Protein 2MPS (pdb70)

CATH classification: 1.10.245.10

Radius of gyration: 17.61 Å; Cα contacts (8 Å, |Δi|>4): 133; chains: 2; bounding box: 49×35×43 Å

Nearest PDB structures (foldseek):
  2mps-assembly1_A  TM=8.295E-01  e=7.337E-17  Homo sapiens
  5hmi-assembly3_A  TM=8.836E-01  e=3.781E-14  Homo sapiens
  6h22-assembly2_B  TM=8.737E-01  e=1.219E-13  Homo sapiens
  4ue1-assembly4_B  TM=8.241E-01  e=3.110E-14  Homo sapiens
  1ttv-assembly1_A  TM=8.344E-01  e=3.590E-12  Xenopus laevis

Secondary structure (DSSP, 8-state):
---S-----S---SS--------PPBP--HHHHHHHHTTT---SSB-HHHHHHHHHHHHHHHT-B-SS-TTEE--TTSHHHHHHTSSSEETT-HHHHHHHHHTTS--/-----HHHHHHT-S--

Solvent-accessible surface area: 8706 Å² total; per-residue (Å²): 206,111,147,136,111,96,120,125,146,48,108,117,79,138,112,148,151,89,112,86,163,178,92,86,86,6,126,28,76,103,62,9,44,98,6,3,90,94,32,45,7,160,95,78,43,4,14,49,64,36,0,1,108,33,2,6,64,20,0,54,63,116,181,36,41,6,163,136,80,50,41,52,0,95,3,64,166,40,54,3,0,91,22,12,46,34,107,39,11,32,1,74,83,80,185,109,0,58,68,6,2,121,144,6,23,111,154,126,77,65,53,59,1,120,120,24,1,43,55,2,41,115,141

Structure (mmCIF, N/CA/C/O backbone):
data_2MPS
#
_entry.id   2MPS
#
loop_
_entity.id
_entity.type
_entity.pdbx_description
1 polymer 'E3 ubiquitin-protein ligase Mdm2'
2 polymer 'Tumor protein p73'
#
loop_
_atom_site.group_PDB
_atom_site.id
_atom_site.type_symbol
_atom_site.label_atom_id
_atom_site.label_alt_id
_atom_site.label_comp_id
_atom_site.label_asym_id
_atom_site.label_entity_id
_atom_site.label_seq_id
_atom_site.pdbx_PDB_ins_code
_atom_site.Cartn_x
_atom_site.Cartn_y
_atom_site.Cartn_z
_atom_site.occupancy
_atom_site.B_iso_or_equiv
_atom_site.auth_seq_id
_atom_site.auth_comp_id
_atom_site.auth_asym_id
_atom_site.auth_atom_id
_atom_site.pdbx_PDB_model_num
ATOM 1 N N . ASN A 1 1 ? 23.072 2.165 27.077 1.00 1.00 3 ASN A N 1
ATOM 2 C CA . ASN A 1 1 ? 24.349 2.865 27.010 1.00 64.21 3 ASN A CA 1
ATOM 3 C C . ASN A 1 1 ? 25.455 1.867 26.816 1.00 1.42 3 ASN A C 1
ATOM 4 O O . ASN A 1 1 ? 25.387 0.739 27.319 1.00 73.22 3 ASN A O 1
ATOM 17 N N . THR A 1 2 ? 26.433 2.240 26.058 1.00 21.23 4 THR A N 1
ATOM 18 C CA . THR A 1 2 ? 27.586 1.437 25.836 1.00 20.42 4 THR A CA 1
ATOM 19 C C . THR A 1 2 ? 28.786 2.377 25.724 1.00 62.42 4 THR A C 1
ATOM 20 O O . THR A 1 2 ? 28.923 3.119 24.736 1.00 2.41 4 THR A O 1
ATOM 31 N N . ASN A 1 3 ? 29.607 2.413 26.750 1.00 20.55 5 ASN A N 1
ATOM 32 C CA . ASN A 1 3 ? 30.781 3.267 26.731 1.00 31.42 5 ASN A CA 1
ATOM 33 C C . ASN A 1 3 ? 31.940 2.557 26.069 1.00 64.24 5 ASN A C 1
ATOM 34 O O . ASN A 1 3 ? 32.944 3.174 25.716 1.00 43.23 5 ASN A O 1
ATOM 45 N N . MET A 1 4 ? 31.806 1.250 25.913 1.00 50.32 6 MET A N 1
ATOM 46 C CA . MET A 1 4 ? 32.777 0.466 25.183 1.00 55.35 6 MET A CA 1
ATOM 47 C C . MET A 1 4 ? 32.605 0.745 23.709 1.00 55.10 6 MET A C 1
ATOM 48 O O . MET A 1 4 ? 31.683 0.230 23.066 1.00 33.22 6 MET A O 1
ATOM 62 N N . SER A 1 5 ? 33.416 1.618 23.201 1.00 73.11 7 SER A N 1
ATOM 63 C CA . SER A 1 5 ? 33.373 1.978 21.824 1.00 53.24 7 SER A CA 1
ATOM 64 C C . SER A 1 5 ? 34.054 0.894 20.992 1.00 5.33 7 SER A C 1
ATOM 65 O O . SER A 1 5 ? 35.290 0.823 20.916 1.00 12.05 7 SER A O 1
ATOM 73 N N . VAL A 1 6 ? 33.260 0.000 20.460 1.00 21.31 8 VAL A N 1
ATOM 74 C CA . VAL A 1 6 ? 33.763 -1.074 19.655 1.00 5.42 8 VAL A CA 1
ATOM 75 C C . VAL A 1 6 ? 33.117 -1.073 18.287 1.00 40.44 8 VAL A C 1
ATOM 76 O O . VAL A 1 6 ? 31.920 -0.763 18.154 1.00 42.14 8 VAL A O 1
ATOM 89 N N . PRO A 1 7 ? 33.898 -1.364 17.256 1.00 74.40 9 PRO A N 1
ATOM 90 C CA . PRO A 1 7 ? 33.387 -1.489 15.902 1.00 52.31 9 PRO A CA 1
ATOM 91 C C . PRO A 1 7 ? 32.358 -2.617 15.825 1.00 2.24 9 PRO A C 1
ATOM 92 O O . PRO A 1 7 ? 32.563 -3.710 16.390 1.00 32.11 9 PRO A O 1
ATOM 103 N N . THR A 1 8 ? 31.252 -2.364 15.179 1.00 55.24 10 THR A N 1
ATOM 104 C CA . THR A 1 8 ? 30.258 -3.372 15.015 1.00 33.05 10 THR A CA 1
ATOM 105 C C . THR A 1 8 ? 30.615 -4.279 13.842 1.00 33.12 10 THR A C 1
ATOM 106 O O . THR A 1 8 ? 30.187 -4.060 12.705 1.00 40.24 10 THR A O 1
ATOM 117 N N . ASP A 1 9 ? 31.478 -5.235 14.124 1.00 22.24 11 ASP A N 1
ATOM 118 C CA . ASP A 1 9 ? 31.979 -6.153 13.129 1.00 52.52 11 ASP A CA 1
ATOM 119 C C . ASP A 1 9 ? 31.005 -7.268 12.910 1.00 21.43 11 ASP A C 1
ATOM 120 O O . ASP A 1 9 ? 30.855 -8.174 13.758 1.00 1.43 11 ASP A O 1
ATOM 129 N N . GLY A 1 10 ? 30.333 -7.197 11.825 1.00 24.21 12 GLY A N 1
ATOM 130 C CA . GLY A 1 10 ? 29.383 -8.176 11.478 1.00 13.41 12 GLY A CA 1
ATOM 131 C C . GLY A 1 10 ? 29.119 -8.102 10.023 1.00 44.33 12 GLY A C 1
ATOM 132 O O . GLY A 1 10 ? 29.648 -7.208 9.346 1.00 44.55 12 GLY A O 1
ATOM 136 N N . ALA A 1 11 ? 28.316 -8.991 9.529 1.00 25.35 13 ALA A N 1
ATOM 137 C CA . ALA A 1 11 ? 27.996 -9.010 8.137 1.00 53.32 13 ALA A CA 1
ATOM 138 C C . ALA A 1 11 ? 26.925 -7.981 7.843 1.00 12.11 13 ALA A C 1
ATOM 139 O O . ALA A 1 11 ? 25.720 -8.269 7.859 1.00 52.51 13 ALA A O 1
ATOM 146 N N . VAL A 1 12 ? 27.358 -6.774 7.686 1.00 54.25 14 VAL A N 1
ATOM 147 C CA . VAL A 1 12 ? 26.493 -5.690 7.358 1.00 44.45 14 VAL A CA 1
ATOM 148 C C . VAL A 1 12 ? 26.751 -5.263 5.936 1.00 64.41 14 VAL A C 1
ATOM 149 O O . VAL A 1 12 ? 27.822 -4.746 5.595 1.00 53.45 14 VAL A O 1
ATOM 162 N N . THR A 1 13 ? 25.822 -5.556 5.089 1.00 62.35 15 THR A N 1
ATOM 163 C CA . THR A 1 13 ? 25.957 -5.233 3.714 1.00 70.21 15 THR A CA 1
ATOM 164 C C . THR A 1 13 ? 24.773 -4.426 3.229 1.00 24.34 15 THR A C 1
ATOM 165 O O . THR A 1 13 ? 23.739 -4.979 2.862 1.00 4.22 15 THR A O 1
ATOM 176 N N . THR A 1 14 ? 24.894 -3.129 3.293 1.00 34.01 16 THR A N 1
ATOM 177 C CA . THR A 1 14 ? 23.851 -2.276 2.823 1.00 62.33 16 THR A CA 1
ATOM 178 C C . THR A 1 14 ? 24.211 -1.721 1.445 1.00 62.33 16 THR A C 1
ATOM 179 O O . THR A 1 14 ? 23.592 -2.090 0.439 1.00 4.14 16 THR A O 1
ATOM 190 N N . SER A 1 15 ? 25.237 -0.910 1.377 1.00 53.04 17 SER A N 1
ATOM 191 C CA . SER A 1 15 ? 25.614 -0.302 0.127 1.00 52.10 17 SER A CA 1
ATOM 192 C C . SER A 1 15 ? 26.596 -1.171 -0.654 1.00 61.15 17 SER A C 1
ATOM 193 O O . SER A 1 15 ? 26.547 -1.229 -1.888 1.00 12.35 17 SER A O 1
ATOM 201 N N . GLN A 1 16 ? 27.459 -1.867 0.041 1.00 32.21 18 GLN A N 1
ATOM 202 C CA . GLN A 1 16 ? 28.474 -2.650 -0.624 1.00 74.22 18 GLN A CA 1
ATOM 203 C C . GLN A 1 16 ? 28.404 -4.106 -0.232 1.00 44.22 18 GLN A C 1
ATOM 204 O O . GLN A 1 16 ? 27.701 -4.481 0.718 1.00 45.43 18 GLN A O 1
ATOM 218 N N . ILE A 1 17 ? 29.080 -4.903 -1.000 1.00 44.01 19 ILE A N 1
ATOM 219 C CA . ILE A 1 17 ? 29.275 -6.305 -0.757 1.00 23.43 19 ILE A CA 1
ATOM 220 C C . ILE A 1 17 ? 30.785 -6.457 -0.616 1.00 41.50 19 ILE A C 1
ATOM 221 O O . ILE A 1 17 ? 31.522 -5.798 -1.361 1.00 14.42 19 ILE A O 1
ATOM 237 N N . PRO A 1 18 ? 31.269 -7.240 0.359 1.00 42.12 20 PRO A N 1
ATOM 238 C CA . PRO A 1 18 ? 32.704 -7.383 0.627 1.00 24.14 20 PRO A CA 1
ATOM 239 C C . PRO A 1 18 ? 33.500 -7.780 -0.610 1.00 41.43 20 PRO A C 1
ATOM 240 O O . PRO A 1 18 ? 33.110 -8.697 -1.351 1.00 54.35 20 PRO A O 1
ATOM 251 N N . ALA A 1 19 ? 34.579 -7.065 -0.857 1.00 65.43 21 ALA A N 1
ATOM 252 C CA . ALA A 1 19 ? 35.445 -7.363 -1.971 1.00 14.44 21 ALA A CA 1
ATOM 253 C C . ALA A 1 19 ? 36.239 -8.615 -1.660 1.00 3.11 21 ALA A C 1
ATOM 254 O O . ALA A 1 19 ? 37.297 -8.562 -1.028 1.00 3.25 21 ALA A O 1
ATOM 261 N N . SER A 1 20 ? 35.676 -9.733 -2.009 1.00 30.10 22 SER A N 1
ATOM 262 C CA . SER A 1 20 ? 36.266 -11.000 -1.746 1.00 45.52 22 SER A CA 1
ATOM 263 C C . SER A 1 20 ? 36.037 -11.926 -2.922 1.00 75.41 22 SER A C 1
ATOM 264 O O . SER A 1 20 ? 34.892 -12.242 -3.278 1.00 42.35 22 SER A O 1
ATOM 272 N N . GLU A 1 21 ? 37.097 -12.310 -3.550 1.00 72.13 23 GLU A N 1
ATOM 273 C CA . GLU A 1 21 ? 37.035 -13.250 -4.624 1.00 51.30 23 GLU A CA 1
ATOM 274 C C . GLU A 1 21 ? 37.548 -14.566 -4.120 1.00 35.14 23 GLU A C 1
ATOM 275 O O . GLU A 1 21 ? 38.348 -14.584 -3.177 1.00 1.53 23 GLU A O 1
ATOM 287 N N . GLN A 1 22 ? 37.078 -15.658 -4.697 1.00 53.33 24 GLN A N 1
ATOM 288 C CA . GLN A 1 22 ? 37.545 -16.971 -4.299 1.00 25.11 24 GLN A CA 1
ATOM 289 C C . GLN A 1 22 ? 39.022 -17.056 -4.598 1.00 21.45 24 GLN A C 1
ATOM 290 O O . GLN A 1 22 ? 39.443 -16.846 -5.760 1.00 14.43 24 GLN A O 1
ATOM 304 N N . GLU A 1 23 ? 39.799 -17.294 -3.553 1.00 20.02 25 GLU A N 1
ATOM 305 C CA . GLU A 1 23 ? 41.238 -17.331 -3.630 1.00 11.33 25 GLU A CA 1
ATOM 306 C C . GLU A 1 23 ? 41.683 -18.351 -4.642 1.00 22.14 25 GLU A C 1
ATOM 307 O O . GLU A 1 23 ? 41.467 -19.553 -4.478 1.00 34.32 25 GLU A O 1
ATOM 319 N N . THR A 1 24 ? 42.243 -17.852 -5.703 1.00 51.52 26 THR A N 1
ATOM 320 C CA . THR A 1 24 ? 42.671 -18.643 -6.801 1.00 53.31 26 THR A CA 1
ATOM 321 C C . THR A 1 24 ? 43.879 -19.506 -6.432 1.00 53.35 26 THR A C 1
ATOM 322 O O . THR A 1 24 ? 44.905 -18.999 -5.941 1.00 30.52 26 THR A O 1
ATOM 333 N N . LEU A 1 25 ? 43.712 -20.797 -6.598 1.00 5.11 27 LEU A N 1
ATOM 334 C CA . LEU A 1 25 ? 44.781 -21.741 -6.448 1.00 60.50 27 LEU A CA 1
ATOM 335 C C . LEU A 1 25 ? 45.694 -21.559 -7.627 1.00 75.55 27 LEU A C 1
ATOM 336 O O . LEU A 1 25 ? 45.228 -21.455 -8.764 1.00 13.21 27 LEU A O 1
ATOM 352 N N . VAL A 1 26 ? 46.952 -21.526 -7.389 1.00 40.25 28 VAL A N 1
ATOM 353 C CA . VAL A 1 26 ? 47.884 -21.230 -8.434 1.00 11.42 28 VAL A CA 1
ATOM 354 C C . VAL A 1 26 ? 48.505 -22.497 -8.991 1.00 51.22 28 VAL A C 1
ATOM 355 O O . VAL A 1 26 ? 48.583 -23.531 -8.311 1.00 23.41 28 VAL A O 1
ATOM 368 N N . ARG A 1 27 ? 48.881 -22.420 -10.238 1.00 35.24 29 ARG A N 1
ATOM 369 C CA . ARG A 1 27 ? 49.486 -23.522 -10.941 1.00 74.24 29 ARG A CA 1
ATOM 370 C C . ARG A 1 27 ? 50.990 -23.460 -10.781 1.00 40.32 29 ARG A C 1
ATOM 371 O O . ARG A 1 27 ? 51.599 -22.438 -11.078 1.00 20.51 29 ARG A O 1
ATOM 392 N N . PRO A 1 28 ? 51.603 -24.521 -10.293 1.00 1.41 30 PRO A N 1
ATOM 393 C CA . PRO A 1 28 ? 53.026 -24.552 -10.080 1.00 43.14 30 PRO A CA 1
ATOM 394 C C . PRO A 1 28 ? 53.820 -25.152 -11.255 1.00 24.23 30 PRO A C 1
ATOM 395 O O . PRO A 1 28 ? 53.272 -25.528 -12.306 1.00 23.12 30 PRO A O 1
ATOM 406 N N . LYS A 1 29 ? 55.111 -25.219 -11.050 1.00 71.41 31 LYS A N 1
ATOM 407 C CA . LYS A 1 29 ? 56.049 -25.846 -11.950 1.00 13.12 31 LYS A CA 1
ATOM 408 C C . LYS A 1 29 ? 56.771 -26.884 -11.100 1.00 60.43 31 LYS A C 1
ATOM 409 O O . LYS A 1 29 ? 56.690 -26.787 -9.864 1.00 12.54 31 LYS A O 1
ATOM 428 N N . PRO A 1 30 ? 57.486 -27.873 -11.694 1.00 4.31 32 PRO A N 1
ATOM 429 C CA . PRO A 1 30 ? 58.234 -28.898 -10.926 1.00 5.12 32 PRO A CA 1
ATOM 430 C C . PRO A 1 30 ? 59.200 -28.260 -9.933 1.00 74.20 32 PRO A C 1
ATOM 431 O O . PRO A 1 30 ? 59.401 -28.755 -8.831 1.00 50.13 32 PRO A O 1
ATOM 442 N N . LEU A 1 31 ? 59.745 -27.126 -10.329 1.00 43.22 33 LEU A N 1
ATOM 443 C CA . LEU A 1 31 ? 60.671 -26.368 -9.519 1.00 61.34 33 LEU A CA 1
ATOM 444 C C . LEU A 1 31 ? 59.975 -25.869 -8.234 1.00 33.42 33 LEU A C 1
ATOM 445 O O . LEU A 1 31 ? 60.503 -26.010 -7.121 1.00 21.42 33 LEU A O 1
ATOM 461 N N . LEU A 1 32 ? 58.767 -25.349 -8.389 1.00 3.45 34 LEU A N 1
ATOM 462 C CA . LEU A 1 32 ? 57.995 -24.896 -7.243 1.00 64.14 34 LEU A CA 1
ATOM 463 C C . LEU A 1 32 ? 57.580 -26.089 -6.414 1.00 22.24 34 LEU A C 1
ATOM 464 O O . LEU A 1 32 ? 57.768 -26.104 -5.212 1.00 75.12 34 LEU A O 1
ATOM 480 N N . LEU A 1 33 ? 57.079 -27.122 -7.081 1.00 65.12 35 LEU A N 1
ATOM 481 C CA . LEU A 1 33 ? 56.634 -28.330 -6.404 1.00 5.32 35 LEU A CA 1
ATOM 482 C C . LEU A 1 33 ? 57.723 -28.983 -5.585 1.00 54.41 35 LEU A C 1
ATOM 483 O O . LEU A 1 33 ? 57.450 -29.499 -4.498 1.00 53.44 35 LEU A O 1
ATOM 499 N N . LYS A 1 34 ? 58.956 -28.965 -6.082 1.00 42.34 36 LYS A N 1
ATOM 500 C CA . LYS A 1 34 ? 60.039 -29.549 -5.335 1.00 34.14 36 LYS A CA 1
ATOM 501 C C . LYS A 1 34 ? 60.338 -28.771 -4.081 1.00 62.12 36 LYS A C 1
ATOM 502 O O . LYS A 1 34 ? 60.647 -29.356 -3.053 1.00 31.42 36 LYS A O 1
ATOM 521 N N . LEU A 1 35 ? 60.173 -27.452 -4.132 1.00 21.34 37 LEU A N 1
ATOM 522 C CA . LEU A 1 35 ? 60.461 -26.664 -2.946 1.00 4.13 37 LEU A CA 1
ATOM 523 C C . LEU A 1 35 ? 59.315 -26.814 -1.953 1.00 55.22 37 LEU A C 1
ATOM 524 O O . LEU A 1 35 ? 59.536 -27.025 -0.774 1.00 44.31 37 LEU A O 1
ATOM 540 N N . LEU A 1 36 ? 58.098 -26.798 -2.480 1.00 2.01 38 LEU A N 1
ATOM 541 C CA . LEU A 1 36 ? 56.882 -26.887 -1.688 1.00 62.52 38 LEU A CA 1
ATOM 542 C C . LEU A 1 36 ? 56.800 -28.208 -0.951 1.00 61.11 38 LEU A C 1
ATOM 543 O O . LEU A 1 36 ? 56.679 -28.252 0.277 1.00 21.21 38 LEU A O 1
ATOM 559 N N . LYS A 1 37 ? 56.918 -29.291 -1.680 1.00 4.41 39 LYS A N 1
ATOM 560 C CA . LYS A 1 37 ? 56.721 -30.589 -1.091 1.00 72.50 39 LYS A CA 1
ATOM 561 C C . LYS A 1 37 ? 57.874 -30.957 -0.177 1.00 71.11 39 LYS A C 1
ATOM 562 O O . LYS A 1 37 ? 57.705 -31.746 0.754 1.00 23.23 39 LYS A O 1
ATOM 581 N N . SER A 1 38 ? 59.026 -30.335 -0.388 1.00 51.14 40 SER A N 1
ATOM 582 C CA . SER A 1 38 ? 60.155 -30.579 0.474 1.00 42.10 40 SER A CA 1
ATOM 583 C C . SER A 1 38 ? 60.093 -29.725 1.758 1.00 14.45 40 SER A C 1
ATOM 584 O O . SER A 1 38 ? 60.910 -29.899 2.659 1.00 42.43 40 SER A O 1
ATOM 592 N N . VAL A 1 39 ? 59.146 -28.796 1.838 1.00 11.22 41 VAL A N 1
ATOM 593 C CA . VAL A 1 39 ? 59.001 -27.985 3.046 1.00 71.41 41 VAL A CA 1
ATOM 594 C C . VAL A 1 39 ? 57.702 -28.303 3.781 1.00 64.32 41 VAL A C 1
ATOM 595 O O . VAL A 1 39 ? 57.299 -27.597 4.711 1.00 51.12 41 VAL A O 1
ATOM 608 N N . GLY A 1 40 ? 57.055 -29.372 3.368 1.00 13.41 42 GLY A N 1
ATOM 609 C CA . GLY A 1 40 ? 55.878 -29.817 4.074 1.00 34.34 42 GLY A CA 1
ATOM 610 C C . GLY A 1 40 ? 54.570 -29.567 3.354 1.00 74.23 42 GLY A C 1
ATOM 611 O O . GLY A 1 40 ? 53.515 -29.574 3.987 1.00 22.34 42 GLY A O 1
ATOM 615 N N . ALA A 1 41 ? 54.609 -29.327 2.052 1.00 52.43 43 ALA A N 1
ATOM 616 C CA . ALA A 1 41 ? 53.370 -29.126 1.318 1.00 31.35 43 ALA A CA 1
ATOM 617 C C . ALA A 1 41 ? 52.781 -30.445 0.913 1.00 13.11 43 ALA A C 1
ATOM 618 O O . ALA A 1 41 ? 53.457 -31.294 0.325 1.00 2.23 43 ALA A O 1
ATOM 625 N N . GLN A 1 42 ? 51.541 -30.607 1.241 1.00 11.11 44 GLN A N 1
ATOM 626 C CA . GLN A 1 42 ? 50.788 -31.803 0.970 1.00 14.10 44 GLN A CA 1
ATOM 627 C C . GLN A 1 42 ? 49.936 -31.593 -0.259 1.00 41.31 44 GLN A C 1
ATOM 628 O O . GLN A 1 42 ? 49.462 -32.542 -0.889 1.00 14.35 44 GLN A O 1
ATOM 642 N N . LYS A 1 43 ? 49.763 -30.348 -0.599 1.00 34.22 45 LYS A N 1
ATOM 643 C CA . LYS A 1 43 ? 48.975 -29.956 -1.708 1.00 1.22 45 LYS A CA 1
ATOM 644 C C . LYS A 1 43 ? 49.760 -29.921 -2.995 1.00 34.45 45 LYS A C 1
ATOM 645 O O . LYS A 1 43 ? 51.009 -29.986 -3.012 1.00 73.42 45 LYS A O 1
ATOM 664 N N . ASP A 1 44 ? 49.013 -29.886 -4.060 1.00 71.23 46 ASP A N 1
ATOM 665 C CA . ASP A 1 44 ? 49.516 -29.678 -5.393 1.00 33.11 46 ASP A CA 1
ATOM 666 C C . ASP A 1 44 ? 48.899 -28.412 -5.938 1.00 43.41 46 ASP A C 1
ATOM 667 O O . ASP A 1 44 ? 49.271 -27.919 -6.997 1.00 45.42 46 ASP A O 1
ATOM 676 N N . THR A 1 45 ? 47.956 -27.873 -5.187 1.00 73.34 47 THR A N 1
ATOM 677 C CA . THR A 1 45 ? 47.329 -26.622 -5.521 1.00 64.41 47 THR A CA 1
ATOM 678 C C . THR A 1 45 ? 47.218 -25.802 -4.286 1.00 71.43 47 THR A C 1
ATOM 679 O O . THR A 1 45 ? 46.863 -26.312 -3.240 1.00 40.44 47 THR A O 1
ATOM 690 N N . TYR A 1 46 ? 47.537 -24.555 -4.393 1.00 21.32 48 TYR A N 1
ATOM 691 C CA . TYR A 1 46 ? 47.686 -23.731 -3.240 1.00 72.11 48 TYR A CA 1
ATOM 692 C C . TYR A 1 46 ? 47.417 -22.282 -3.592 1.00 63.32 48 TYR A C 1
ATOM 693 O O . TYR A 1 46 ? 47.624 -21.874 -4.737 1.00 44.22 48 TYR A O 1
ATOM 711 N N . THR A 1 47 ? 46.907 -21.533 -2.647 1.00 4.35 49 THR A N 1
ATOM 712 C CA . THR A 1 47 ? 46.613 -20.134 -2.851 1.00 1.34 49 THR A CA 1
ATOM 713 C C . THR A 1 47 ? 47.845 -19.288 -2.566 1.00 15.00 49 THR A C 1
ATOM 714 O O . THR A 1 47 ? 48.868 -19.804 -2.114 1.00 52.25 49 THR A O 1
ATOM 725 N N . MET A 1 48 ? 47.727 -17.986 -2.796 1.00 21.14 50 MET A N 1
ATOM 726 C CA . MET A 1 48 ? 48.829 -17.038 -2.568 1.00 1.43 50 MET A CA 1
ATOM 727 C C . MET A 1 48 ? 49.339 -17.064 -1.127 1.00 72.53 50 MET A C 1
ATOM 728 O O . MET A 1 48 ? 50.539 -16.961 -0.885 1.00 74.21 50 MET A O 1
ATOM 742 N N . LYS A 1 49 ? 48.426 -17.241 -0.191 1.00 14.32 51 LYS A N 1
ATOM 743 C CA . LYS A 1 49 ? 48.755 -17.336 1.243 1.00 64.44 51 LYS A CA 1
ATOM 744 C C . LYS A 1 49 ? 49.624 -18.534 1.512 1.00 30.11 51 LYS A C 1
ATOM 745 O O . LYS A 1 49 ? 50.576 -18.484 2.281 1.00 14.04 51 LYS A O 1
ATOM 764 N N . GLU A 1 50 ? 49.308 -19.589 0.839 1.00 55.54 52 GLU A N 1
ATOM 765 C CA . GLU A 1 50 ? 49.982 -20.837 1.003 1.00 75.23 52 GLU A CA 1
ATOM 766 C C . GLU A 1 50 ? 51.342 -20.792 0.341 1.00 14.34 52 GLU A C 1
ATOM 767 O O . GLU A 1 50 ? 52.274 -21.457 0.786 1.00 34.14 52 GLU A O 1
ATOM 779 N N . VAL A 1 51 ? 51.470 -19.968 -0.702 1.00 43.32 53 VAL A N 1
ATOM 780 C CA . VAL A 1 51 ? 52.770 -19.729 -1.311 1.00 51.12 53 VAL A CA 1
ATOM 781 C C . VAL A 1 51 ? 53.617 -19.052 -0.272 1.00 21.10 53 VAL A C 1
ATOM 782 O O . VAL A 1 51 ? 54.680 -19.494 0.010 1.00 11.23 53 VAL A O 1
ATOM 795 N N . LEU A 1 52 ? 53.086 -18.002 0.328 1.00 70.30 54 LEU A N 1
ATOM 796 C CA . LEU A 1 52 ? 53.789 -17.272 1.385 1.00 2.43 54 LEU A CA 1
ATOM 797 C C . LEU A 1 52 ? 54.217 -18.232 2.486 1.00 14.03 54 LEU A C 1
ATOM 798 O O . LEU A 1 52 ? 55.350 -18.211 2.939 1.00 21.52 54 LEU A O 1
ATOM 814 N N . PHE A 1 53 ? 53.332 -19.120 2.845 1.00 3.44 55 PHE A N 1
ATOM 815 C CA . PHE A 1 53 ? 53.612 -20.058 3.896 1.00 31.34 55 PHE A CA 1
ATOM 816 C C . PHE A 1 53 ? 54.741 -21.026 3.492 1.00 34.30 55 PHE A C 1
ATOM 817 O O . PHE A 1 53 ? 55.793 -21.052 4.122 1.00 13.01 55 PHE A O 1
ATOM 834 N N . TYR A 1 54 ? 54.539 -21.758 2.421 1.00 63.30 56 TYR A N 1
ATOM 835 C CA . TYR A 1 54 ? 55.481 -22.783 1.998 1.00 1.22 56 TYR A CA 1
ATOM 836 C C . TYR A 1 54 ? 56.726 -22.234 1.338 1.00 62.54 56 TYR A C 1
ATOM 837 O O . TYR A 1 54 ? 57.824 -22.713 1.603 1.00 21.03 56 TYR A O 1
ATOM 855 N N . LEU A 1 55 ? 56.579 -21.223 0.506 1.00 33.41 57 LEU A N 1
ATOM 856 C CA . LEU A 1 55 ? 57.712 -20.669 -0.191 1.00 40.31 57 LEU A CA 1
ATOM 857 C C . LEU A 1 55 ? 58.625 -19.998 0.834 1.00 40.54 57 LEU A C 1
ATOM 858 O O . LEU A 1 55 ? 59.849 -20.061 0.737 1.00 5.14 57 LEU A O 1
ATOM 874 N N . GLY A 1 56 ? 58.000 -19.444 1.870 1.00 34.05 58 GLY A N 1
ATOM 875 C CA . GLY A 1 56 ? 58.729 -18.807 2.943 1.00 74.30 58 GLY A CA 1
ATOM 876 C C . GLY A 1 56 ? 59.553 -19.799 3.723 1.00 10.41 58 GLY A C 1
ATOM 877 O O . GLY A 1 56 ? 60.659 -19.477 4.173 1.00 32.52 58 GLY A O 1
ATOM 881 N N . GLN A 1 57 ? 59.028 -21.025 3.859 1.00 63.23 59 GLN A N 1
ATOM 882 C CA . GLN A 1 57 ? 59.740 -22.102 4.551 1.00 64.13 59 GLN A CA 1
ATOM 883 C C . GLN A 1 57 ? 61.059 -22.355 3.848 1.00 12.12 59 GLN A C 1
ATOM 884 O O . GLN A 1 57 ? 62.096 -22.449 4.484 1.00 60.00 59 GLN A O 1
ATOM 898 N N . TYR A 1 58 ? 61.000 -22.412 2.519 1.00 52.35 60 TYR A N 1
ATOM 899 C CA . TYR A 1 58 ? 62.162 -22.686 1.686 1.00 12.25 60 TYR A CA 1
ATOM 900 C C . TYR A 1 58 ? 63.239 -21.611 1.845 1.00 54.12 60 TYR A C 1
ATOM 901 O O . TYR A 1 58 ? 64.413 -21.918 1.993 1.00 53.15 60 TYR A O 1
ATOM 919 N N . ILE A 1 59 ? 62.824 -20.371 1.880 1.00 22.33 61 ILE A N 1
ATOM 920 C CA . ILE A 1 59 ? 63.754 -19.249 1.950 1.00 54.32 61 ILE A CA 1
ATOM 921 C C . ILE A 1 59 ? 64.391 -19.229 3.333 1.00 22.41 61 ILE A C 1
ATOM 922 O O . ILE A 1 59 ? 65.590 -18.947 3.483 1.00 45.34 61 ILE A O 1
ATOM 938 N N . MET A 1 60 ? 63.580 -19.563 4.325 1.00 72.44 62 MET A N 1
ATOM 939 C CA . MET A 1 60 ? 64.008 -19.641 5.712 1.00 41.23 62 MET A CA 1
ATOM 940 C C . MET A 1 60 ? 64.978 -20.771 5.939 1.00 61.21 62 MET A C 1
ATOM 941 O O . MET A 1 60 ? 66.075 -20.562 6.410 1.00 12.42 62 MET A O 1
ATOM 955 N N . THR A 1 61 ? 64.582 -21.948 5.535 1.00 24.30 63 THR A N 1
ATOM 956 C CA . THR A 1 61 ? 65.319 -23.172 5.847 1.00 13.21 63 THR A CA 1
ATOM 957 C C . THR A 1 61 ? 66.664 -23.247 5.098 1.00 64.20 63 THR A C 1
ATOM 958 O O . THR A 1 61 ? 67.581 -23.965 5.500 1.00 74.44 63 THR A O 1
ATOM 969 N N . LYS A 1 62 ? 66.766 -22.525 4.018 1.00 74.50 64 LYS A N 1
ATOM 970 C CA . LYS A 1 62 ? 67.992 -22.492 3.242 1.00 35.22 64 LYS A CA 1
ATOM 971 C C . LYS A 1 62 ? 68.785 -21.260 3.600 1.00 24.12 64 LYS A C 1
ATOM 972 O O . LYS A 1 62 ? 69.962 -21.143 3.260 1.00 50.03 64 LYS A O 1
ATOM 991 N N . ARG A 1 63 ? 68.105 -20.354 4.298 1.00 62.41 65 ARG A N 1
ATOM 992 C CA . ARG A 1 63 ? 68.658 -19.069 4.744 1.00 10.24 65 ARG A CA 1
ATOM 993 C C . ARG A 1 63 ? 69.166 -18.279 3.555 1.00 55.32 65 ARG A C 1
ATOM 994 O O . ARG A 1 63 ? 70.308 -17.830 3.518 1.00 33.21 65 ARG A O 1
ATOM 1015 N N . LEU A 1 64 ? 68.295 -18.102 2.587 1.00 53.51 66 LEU A N 1
ATOM 1016 C CA . LEU A 1 64 ? 68.658 -17.430 1.346 1.00 71.15 66 LEU A CA 1
ATOM 1017 C C . LEU A 1 64 ? 68.536 -15.922 1.461 1.00 32.04 66 LEU A C 1
ATOM 1018 O O . LEU A 1 64 ? 68.812 -15.185 0.500 1.00 73.22 66 LEU A O 1
ATOM 1034 N N . TYR A 1 65 ? 68.114 -15.455 2.611 1.00 50.33 67 TYR A N 1
ATOM 1035 C CA . TYR A 1 65 ? 68.010 -14.042 2.828 1.00 63.44 67 TYR A CA 1
ATOM 1036 C C . TYR A 1 65 ? 69.232 -13.530 3.575 1.00 41.21 67 TYR A C 1
ATOM 1037 O O . TYR A 1 65 ? 70.055 -14.326 4.039 1.00 0.14 67 TYR A O 1
ATOM 1055 N N . ASP A 1 66 ? 69.342 -12.223 3.680 1.00 63.44 68 ASP A N 1
ATOM 1056 C CA . ASP A 1 66 ? 70.494 -11.570 4.293 1.00 21.32 68 ASP A CA 1
ATOM 1057 C C . ASP A 1 66 ? 70.624 -11.885 5.781 1.00 52.35 68 ASP A C 1
ATOM 1058 O O . ASP A 1 66 ? 69.665 -12.294 6.444 1.00 13.34 68 ASP A O 1
ATOM 1067 N N . GLU A 1 67 ? 71.798 -11.668 6.298 1.00 63.22 69 GLU A N 1
ATOM 1068 C CA . GLU A 1 67 ? 72.098 -11.968 7.654 1.00 62.14 69 GLU A CA 1
ATOM 1069 C C . GLU A 1 67 ? 71.676 -10.814 8.568 1.00 64.00 69 GLU A C 1
ATOM 1070 O O . GLU A 1 67 ? 71.226 -11.043 9.697 1.00 30.11 69 GLU A O 1
ATOM 1082 N N . LYS A 1 68 ? 71.749 -9.573 8.071 1.00 21.31 70 LYS A N 1
ATOM 1083 C CA . LYS A 1 68 ? 71.380 -8.458 8.889 1.00 43.13 70 LYS A CA 1
ATOM 1084 C C . LYS A 1 68 ? 70.010 -7.892 8.547 1.00 3.23 70 LYS A C 1
ATOM 1085 O O . LYS A 1 68 ? 69.294 -7.461 9.439 1.00 14.52 70 LYS A O 1
ATOM 1104 N N . GLN A 1 69 ? 69.598 -7.969 7.297 1.00 50.03 71 GLN A N 1
ATOM 1105 C CA . GLN A 1 69 ? 68.308 -7.431 6.917 1.00 5.34 71 GLN A CA 1
ATOM 1106 C C . GLN A 1 69 ? 67.412 -8.549 6.429 1.00 62.15 71 GLN A C 1
ATOM 1107 O O . GLN A 1 69 ? 67.563 -9.023 5.306 1.00 64.52 71 GLN A O 1
ATOM 1121 N N . GLN A 1 70 ? 66.472 -8.960 7.272 1.00 33.03 72 GLN A N 1
ATOM 1122 C CA . GLN A 1 70 ? 65.574 -10.080 6.963 1.00 64.41 72 GLN A CA 1
ATOM 1123 C C . GLN A 1 70 ? 64.694 -9.795 5.752 1.00 73.12 72 GLN A C 1
ATOM 1124 O O . GLN A 1 70 ? 64.324 -10.697 5.021 1.00 1.14 72 GLN A O 1
ATOM 1138 N N . HIS A 1 71 ? 64.375 -8.528 5.544 1.00 20.12 73 HIS A N 1
ATOM 1139 C CA . HIS A 1 71 ? 63.545 -8.103 4.417 1.00 23.35 73 HIS A CA 1
ATOM 1140 C C . HIS A 1 71 ? 64.279 -8.170 3.070 1.00 72.14 73 HIS A C 1
ATOM 1141 O O . HIS A 1 71 ? 63.684 -7.901 2.028 1.00 10.11 73 HIS A O 1
ATOM 1155 N N . ILE A 1 72 ? 65.547 -8.524 3.103 1.00 50.14 74 ILE A N 1
ATOM 1156 C CA . ILE A 1 72 ? 66.355 -8.613 1.904 1.00 22.31 74 ILE A CA 1
ATOM 1157 C C . ILE A 1 72 ? 66.684 -10.057 1.613 1.00 55.40 74 ILE A C 1
ATOM 1158 O O . ILE A 1 72 ? 67.437 -10.694 2.349 1.00 73.00 74 ILE A O 1
ATOM 1174 N N . VAL A 1 73 ? 66.118 -10.578 0.566 1.00 45.43 75 VAL A N 1
ATOM 1175 C CA . VAL A 1 73 ? 66.384 -11.932 0.190 1.00 24.42 75 VAL A CA 1
ATOM 1176 C C . VAL A 1 73 ? 67.295 -11.926 -1.007 1.00 52.54 75 VAL A C 1
ATOM 1177 O O . VAL A 1 73 ? 66.995 -11.278 -2.000 1.00 42.31 75 VAL A O 1
ATOM 1190 N N . TYR A 1 74 ? 68.401 -12.610 -0.919 1.00 5.33 76 TYR A N 1
ATOM 1191 C CA . TYR A 1 74 ? 69.306 -12.670 -2.032 1.00 2.23 76 TYR A CA 1
ATOM 1192 C C . TYR A 1 74 ? 68.933 -13.803 -2.929 1.00 20.23 76 TYR A C 1
ATOM 1193 O O . TYR A 1 74 ? 68.535 -13.574 -4.058 1.00 22.13 76 TYR A O 1
ATOM 1211 N N . CYS A 1 75 ? 69.035 -15.035 -2.408 1.00 54.53 77 CYS A N 1
ATOM 1212 C CA . CYS A 1 75 ? 68.740 -16.282 -3.148 1.00 52.14 77 CYS A CA 1
ATOM 1213 C C . CYS A 1 75 ? 69.452 -16.345 -4.506 1.00 4.33 77 CYS A C 1
ATOM 1214 O O . CYS A 1 75 ? 69.017 -17.037 -5.440 1.00 62.20 77 CYS A O 1
ATOM 1222 N N . SER A 1 76 ? 70.577 -15.675 -4.572 1.00 74.53 78 SER A N 1
ATOM 1223 C CA . SER A 1 76 ? 71.370 -15.610 -5.745 1.00 1.24 78 SER A CA 1
ATOM 1224 C C . SER A 1 76 ? 72.060 -16.949 -5.937 1.00 20.30 78 SER A C 1
ATOM 1225 O O . SER A 1 76 ? 72.487 -17.577 -4.947 1.00 21.43 78 SER A O 1
ATOM 1233 N N . ASN A 1 77 ? 72.128 -17.401 -7.186 1.00 41.54 79 ASN A N 1
ATOM 1234 C CA . ASN A 1 77 ? 72.704 -18.713 -7.562 1.00 73.42 79 ASN A CA 1
ATOM 1235 C C . ASN A 1 77 ? 71.750 -19.852 -7.251 1.00 0.00 79 ASN A C 1
ATOM 1236 O O . ASN A 1 77 ? 72.085 -21.025 -7.412 1.00 53.23 79 ASN A O 1
ATOM 1247 N N . ASP A 1 78 ? 70.555 -19.511 -6.813 1.00 63.10 80 ASP A N 1
ATOM 1248 C CA . ASP A 1 78 ? 69.518 -20.499 -6.592 1.00 44.31 80 ASP A CA 1
ATOM 1249 C C . ASP A 1 78 ? 68.518 -20.325 -7.717 1.00 54.24 80 ASP A C 1
ATOM 1250 O O . ASP A 1 78 ? 68.631 -19.372 -8.512 1.00 62.42 80 ASP A O 1
ATOM 1259 N N . LEU A 1 79 ? 67.571 -21.185 -7.792 1.00 71.31 81 LEU A N 1
ATOM 1260 C CA . LEU A 1 79 ? 66.575 -21.132 -8.802 1.00 11.32 81 LEU A CA 1
ATOM 1261 C C . LEU A 1 79 ? 65.477 -20.153 -8.366 1.00 12.11 81 LEU A C 1
ATOM 1262 O O . LEU A 1 79 ? 64.918 -19.455 -9.195 1.00 75.03 81 LEU A O 1
ATOM 1278 N N . LEU A 1 80 ? 65.240 -20.077 -7.048 1.00 22.23 82 LEU A N 1
ATOM 1279 C CA . LEU A 1 80 ? 64.210 -19.224 -6.443 1.00 31.14 82 LEU A CA 1
ATOM 1280 C C . LEU A 1 80 ? 64.209 -17.793 -7.000 1.00 51.53 82 LEU A C 1
ATOM 1281 O O . LEU A 1 80 ? 63.245 -17.377 -7.659 1.00 75.13 82 LEU A O 1
ATOM 1297 N N . GLY A 1 81 ? 65.291 -17.065 -6.751 1.00 33.33 83 GLY A N 1
ATOM 1298 C CA . GLY A 1 81 ? 65.374 -15.690 -7.188 1.00 13.41 83 GLY A CA 1
ATOM 1299 C C . GLY A 1 81 ? 65.329 -15.584 -8.675 1.00 23.02 83 GLY A C 1
ATOM 1300 O O . GLY A 1 81 ? 64.598 -14.748 -9.233 1.00 63.21 83 GLY A O 1
ATOM 1304 N N . ASP A 1 82 ? 66.062 -16.478 -9.322 1.00 74.23 84 ASP A N 1
ATOM 1305 C CA . ASP A 1 82 ? 66.162 -16.522 -10.777 1.00 72.30 84 ASP A CA 1
ATOM 1306 C C . ASP A 1 82 ? 64.787 -16.498 -11.377 1.00 60.45 84 ASP A C 1
ATOM 1307 O O . ASP A 1 82 ? 64.430 -15.534 -12.055 1.00 21.25 84 ASP A O 1
ATOM 1316 N N . LEU A 1 83 ? 63.999 -17.493 -10.970 1.00 51.32 85 LEU A N 1
ATOM 1317 C CA . LEU A 1 83 ? 62.667 -17.800 -11.435 1.00 55.15 85 LEU A CA 1
ATOM 1318 C C . LEU A 1 83 ? 61.679 -16.674 -11.145 1.00 45.10 85 LEU A C 1
ATOM 1319 O O . LEU A 1 83 ? 60.697 -16.480 -11.877 1.00 62.02 85 LEU A O 1
ATOM 1335 N N . PHE A 1 84 ? 61.925 -15.952 -10.081 1.00 13.22 86 PHE A N 1
ATOM 1336 C CA . PHE A 1 84 ? 61.145 -14.768 -9.747 1.00 14.21 86 PHE A CA 1
ATOM 1337 C C . PHE A 1 84 ? 61.431 -13.663 -10.754 1.00 25.43 86 PHE A C 1
ATOM 1338 O O . PHE A 1 84 ? 60.656 -12.717 -10.927 1.00 74.23 86 PHE A O 1
ATOM 1355 N N . GLY A 1 85 ? 62.536 -13.815 -11.423 1.00 24.41 87 GLY A N 1
ATOM 1356 C CA . GLY A 1 85 ? 62.954 -12.880 -12.429 1.00 31.24 87 GLY A CA 1
ATOM 1357 C C . GLY A 1 85 ? 63.928 -11.927 -11.847 1.00 3.13 87 GLY A C 1
ATOM 1358 O O . GLY A 1 85 ? 64.091 -10.811 -12.331 1.00 20.13 87 GLY A O 1
ATOM 1362 N N . VAL A 1 86 ? 64.581 -12.358 -10.789 1.00 0.24 88 VAL A N 1
ATOM 1363 C CA . VAL A 1 86 ? 65.423 -11.440 -10.030 1.00 65.43 88 VAL A CA 1
ATOM 1364 C C . VAL A 1 86 ? 66.779 -12.016 -9.606 1.00 62.04 88 VAL A C 1
ATOM 1365 O O . VAL A 1 86 ? 67.025 -13.224 -9.696 1.00 2.43 88 VAL A O 1
ATOM 1378 N N . PRO A 1 87 ? 67.727 -11.134 -9.234 1.00 11.32 89 PRO A N 1
ATOM 1379 C CA . PRO A 1 87 ? 68.975 -11.543 -8.602 1.00 74.43 89 PRO A CA 1
ATOM 1380 C C . PRO A 1 87 ? 68.792 -11.673 -7.078 1.00 61.01 89 PRO A C 1
ATOM 1381 O O . PRO A 1 87 ? 69.464 -12.466 -6.429 1.00 1.24 89 PRO A O 1
ATOM 1392 N N . SER A 1 88 ? 67.881 -10.857 -6.539 1.00 72.45 90 SER A N 1
ATOM 1393 C CA . SER A 1 88 ? 67.515 -10.770 -5.136 1.00 0.12 90 SER A CA 1
ATOM 1394 C C . SER A 1 88 ? 66.164 -10.051 -5.071 1.00 72.25 90 SER A C 1
ATOM 1395 O O . SER A 1 88 ? 65.760 -9.439 -6.079 1.00 42.34 90 SER A O 1
ATOM 1403 N N . PHE A 1 89 ? 65.476 -10.089 -3.936 1.00 22.52 91 PHE A N 1
ATOM 1404 C CA . PHE A 1 89 ? 64.172 -9.456 -3.845 1.00 23.10 91 PHE A CA 1
ATOM 1405 C C . PHE A 1 89 ? 63.887 -8.925 -2.446 1.00 42.12 91 PHE A C 1
ATOM 1406 O O . PHE A 1 89 ? 64.502 -9.362 -1.461 1.00 74.32 91 PHE A O 1
ATOM 1423 N N . SER A 1 90 ? 62.993 -7.964 -2.370 1.00 13.21 92 SER A N 1
ATOM 1424 C CA . SER A 1 90 ? 62.580 -7.403 -1.117 1.00 63.42 92 SER A CA 1
ATOM 1425 C C . SER A 1 90 ? 61.153 -7.828 -0.817 1.00 12.35 92 SER A C 1
ATOM 1426 O O . SER A 1 90 ? 60.263 -7.716 -1.665 1.00 65.40 92 SER A O 1
ATOM 1434 N N . VAL A 1 91 ? 60.934 -8.280 0.397 1.00 15.21 93 VAL A N 1
ATOM 1435 C CA . VAL A 1 91 ? 59.618 -8.750 0.841 1.00 44.32 93 VAL A CA 1
ATOM 1436 C C . VAL A 1 91 ? 58.682 -7.574 1.160 1.00 70.53 93 VAL A C 1
ATOM 1437 O O . VAL A 1 91 ? 57.510 -7.755 1.521 1.00 62.34 93 VAL A O 1
ATOM 1450 N N . LYS A 1 92 ? 59.220 -6.379 1.063 1.00 25.30 94 LYS A N 1
ATOM 1451 C CA . LYS A 1 92 ? 58.466 -5.171 1.311 1.00 34.12 94 LYS A CA 1
ATOM 1452 C C . LYS A 1 92 ? 57.611 -4.816 0.112 1.00 43.13 94 LYS A C 1
ATOM 1453 O O . LYS A 1 92 ? 56.555 -4.188 0.247 1.00 62.22 94 LYS A O 1
ATOM 1472 N N . GLU A 1 93 ? 58.039 -5.241 -1.043 1.00 41.22 95 GLU A N 1
ATOM 1473 C CA . GLU A 1 93 ? 57.297 -4.993 -2.239 1.00 25.25 95 GLU A CA 1
ATOM 1474 C C . GLU A 1 93 ? 56.319 -6.097 -2.494 1.00 44.21 95 GLU A C 1
ATOM 1475 O O . GLU A 1 93 ? 56.613 -7.069 -3.173 1.00 11.24 95 GLU A O 1
ATOM 1487 N N . HIS A 1 94 ? 55.172 -5.908 -1.953 1.00 61.03 96 HIS A N 1
ATOM 1488 C CA . HIS A 1 94 ? 54.047 -6.857 -2.030 1.00 22.11 96 HIS A CA 1
ATOM 1489 C C . HIS A 1 94 ? 53.701 -7.137 -3.465 1.00 24.20 96 HIS A C 1
ATOM 1490 O O . HIS A 1 94 ? 53.539 -8.285 -3.864 1.00 4.12 96 HIS A O 1
ATOM 1504 N N . ARG A 1 95 ? 53.636 -6.076 -4.244 1.00 61.45 97 ARG A N 1
ATOM 1505 C CA . ARG A 1 95 ? 53.253 -6.158 -5.636 1.00 2.00 97 ARG A CA 1
ATOM 1506 C C . ARG A 1 95 ? 54.250 -6.981 -6.424 1.00 60.51 97 ARG A C 1
ATOM 1507 O O . ARG A 1 95 ? 53.867 -7.761 -7.305 1.00 63.44 97 ARG A O 1
ATOM 1528 N N . LYS A 1 96 ? 55.528 -6.826 -6.103 1.00 3.30 98 LYS A N 1
ATOM 1529 C CA . LYS A 1 96 ? 56.555 -7.574 -6.718 1.00 1.24 98 LYS A CA 1
ATOM 1530 C C . LYS A 1 96 ? 56.406 -9.036 -6.350 1.00 33.20 98 LYS A C 1
ATOM 1531 O O . LYS A 1 96 ? 56.548 -9.897 -7.198 1.00 63.32 98 LYS A O 1
ATOM 1550 N N . ILE A 1 97 ? 56.068 -9.299 -5.090 1.00 54.20 99 ILE A N 1
ATOM 1551 C CA . ILE A 1 97 ? 55.908 -10.665 -4.614 1.00 3.41 99 ILE A CA 1
ATOM 1552 C C . ILE A 1 97 ? 54.847 -11.366 -5.431 1.00 32.52 99 ILE A C 1
ATOM 1553 O O . ILE A 1 97 ? 55.085 -12.446 -5.962 1.00 34.24 99 ILE A O 1
ATOM 1569 N N . TYR A 1 98 ? 53.702 -10.700 -5.594 1.00 43.11 100 TYR A N 1
ATOM 1570 C CA . TYR A 1 98 ? 52.587 -11.264 -6.346 1.00 15.13 100 TYR A CA 1
ATOM 1571 C C . TYR A 1 98 ? 53.011 -11.570 -7.757 1.00 34.44 100 TYR A C 1
ATOM 1572 O O . TYR A 1 98 ? 52.819 -12.669 -8.238 1.00 3.54 100 TYR A O 1
ATOM 1590 N N . THR A 1 99 ? 53.653 -10.615 -8.384 1.00 71.31 101 THR A N 1
ATOM 1591 C CA . THR A 1 99 ? 54.046 -10.744 -9.766 1.00 4.12 101 THR A CA 1
ATOM 1592 C C . THR A 1 99 ? 55.154 -11.774 -10.003 1.00 22.22 101 THR A C 1
ATOM 1593 O O . THR A 1 99 ? 55.145 -12.465 -11.013 1.00 14.53 101 THR A O 1
ATOM 1604 N N . MET A 1 100 ? 56.065 -11.912 -9.061 1.00 34.35 102 MET A N 1
ATOM 1605 C CA . MET A 1 100 ? 57.137 -12.899 -9.172 1.00 63.42 102 MET A CA 1
ATOM 1606 C C . MET A 1 100 ? 56.587 -14.316 -9.075 1.00 13.22 102 MET A C 1
ATOM 1607 O O . MET A 1 100 ? 57.097 -15.246 -9.707 1.00 73.13 102 MET A O 1
ATOM 1621 N N . ILE A 1 101 ? 55.521 -14.461 -8.326 1.00 3.21 103 ILE A N 1
ATOM 1622 C CA . ILE A 1 101 ? 54.852 -15.741 -8.174 1.00 52.20 103 ILE A CA 1
ATOM 1623 C C . ILE A 1 101 ? 53.948 -15.955 -9.381 1.00 5.52 103 ILE A C 1
ATOM 1624 O O . ILE A 1 101 ? 53.930 -17.022 -9.989 1.00 70.30 103 ILE A O 1
ATOM 1640 N N . TYR A 1 102 ? 53.251 -14.897 -9.750 1.00 40.11 104 TYR A N 1
ATOM 1641 C CA . TYR A 1 102 ? 52.353 -14.882 -10.881 1.00 44.15 104 TYR A CA 1
ATOM 1642 C C . TYR A 1 102 ? 53.076 -15.184 -12.191 1.00 13.14 104 TYR A C 1
ATOM 1643 O O . TYR A 1 102 ? 52.501 -15.782 -13.091 1.00 40.12 104 TYR A O 1
ATOM 1661 N N . ARG A 1 103 ? 54.340 -14.790 -12.276 1.00 53.53 105 ARG A N 1
ATOM 1662 C CA . ARG A 1 103 ? 55.197 -15.082 -13.433 1.00 5.51 105 ARG A CA 1
ATOM 1663 C C . ARG A 1 103 ? 55.279 -16.595 -13.653 1.00 13.24 105 ARG A C 1
ATOM 1664 O O . ARG A 1 103 ? 55.462 -17.069 -14.770 1.00 2.23 105 ARG A O 1
ATOM 1685 N N . ASN A 1 104 ? 55.080 -17.336 -12.593 1.00 14.40 106 ASN A N 1
ATOM 1686 C CA . ASN A 1 104 ? 55.285 -18.760 -12.621 1.00 75.13 106 ASN A CA 1
ATOM 1687 C C . ASN A 1 104 ? 54.008 -19.567 -12.617 1.00 64.35 106 ASN A C 1
ATOM 1688 O O . ASN A 1 104 ? 54.049 -20.802 -12.603 1.00 43.10 106 ASN A O 1
ATOM 1699 N N . LEU A 1 105 ? 52.890 -18.905 -12.677 1.00 34.24 107 LEU A N 1
ATOM 1700 C CA . LEU A 1 105 ? 51.623 -19.600 -12.707 1.00 22.31 107 LEU A CA 1
ATOM 1701 C C . LEU A 1 105 ? 50.888 -19.241 -13.983 1.00 22.33 107 LEU A C 1
ATOM 1702 O O . LEU A 1 105 ? 51.225 -18.252 -14.646 1.00 3.21 107 LEU A O 1
ATOM 1718 N N . VAL A 1 106 ? 49.914 -20.022 -14.339 1.00 63.11 108 VAL A N 1
ATOM 1719 C CA . VAL A 1 106 ? 49.165 -19.769 -15.552 1.00 1.01 108 VAL A CA 1
ATOM 1720 C C . VAL A 1 106 ? 47.746 -19.315 -15.243 1.00 71.42 108 VAL A C 1
ATOM 1721 O O . VAL A 1 106 ? 47.044 -19.942 -14.444 1.00 31.43 108 VAL A O 1
ATOM 1734 N N . VAL A 1 107 ? 47.352 -18.213 -15.829 1.00 53.02 109 VAL A N 1
ATOM 1735 C CA . VAL A 1 107 ? 46.021 -17.659 -15.680 1.00 54.14 109 VAL A CA 1
ATOM 1736 C C . VAL A 1 107 ? 45.517 -17.154 -17.005 1.00 41.24 109 VAL A C 1
ATOM 1737 O O . VAL A 1 107 ? 45.917 -16.058 -17.439 1.00 0.00 109 VAL A O 1
ATOM 1751 N N . ASP B 2 1 ? 61.024 0.156 9.312 1.00 70.03 301 ASP B N 1
ATOM 1752 C CA . ASP B 2 1 ? 60.060 -0.523 10.204 1.00 40.31 301 ASP B CA 1
ATOM 1753 C C . ASP B 2 1 ? 60.756 -1.269 11.324 1.00 43.41 301 ASP B C 1
ATOM 1754 O O . ASP B 2 1 ? 60.120 -1.974 12.113 1.00 3.22 301 ASP B O 1
ATOM 1765 N N . GLY B 2 2 ? 62.040 -1.113 11.401 1.00 32.14 302 GLY B N 1
ATOM 1766 C CA . GLY B 2 2 ? 62.792 -1.699 12.453 1.00 10.15 302 GLY B CA 1
ATOM 1767 C C . GLY B 2 2 ? 63.603 -2.859 11.981 1.00 44.11 302 GLY B C 1
ATOM 1768 O O . GLY B 2 2 ? 64.651 -2.694 11.336 1.00 74.13 302 GLY B O 1
ATOM 1772 N N . GLY B 2 3 ? 63.113 -3.999 12.265 1.00 50.33 303 GLY B N 1
ATOM 1773 C CA . GLY B 2 3 ? 63.760 -5.231 11.921 1.00 63.40 303 GLY B CA 1
ATOM 1774 C C . GLY B 2 3 ? 62.773 -6.344 12.034 1.00 53.01 303 GLY B C 1
ATOM 1775 O O . GLY B 2 3 ? 62.921 -7.257 12.861 1.00 2.33 303 GLY B O 1
ATOM 1779 N N . THR B 2 4 ? 61.763 -6.261 11.228 1.00 72.21 304 THR B N 1
ATOM 1780 C CA . THR B 2 4 ? 60.669 -7.171 11.258 1.00 53.02 304 THR B CA 1
ATOM 1781 C C . THR B 2 4 ? 61.062 -8.558 10.729 1.00 61.42 304 THR B C 1
ATOM 1782 O O . THR B 2 4 ? 61.790 -8.680 9.731 1.00 41.25 304 THR B O 1
ATOM 1793 N N . THR B 2 5 ? 60.622 -9.592 11.436 1.00 33.52 305 THR B N 1
ATOM 1794 C CA . THR B 2 5 ? 61.017 -10.946 11.123 1.00 3.31 305 THR B CA 1
ATOM 1795 C C . THR B 2 5 ? 60.456 -11.418 9.798 1.00 54.44 305 THR B C 1
ATOM 1796 O O . THR B 2 5 ? 59.264 -11.192 9.481 1.00 34.54 305 THR B O 1
ATOM 1807 N N . PHE B 2 6 ? 61.317 -12.105 9.038 1.00 23.43 306 PHE B N 1
ATOM 1808 C CA . PHE B 2 6 ? 60.978 -12.667 7.743 1.00 31.21 306 PHE B CA 1
ATOM 1809 C C . PHE B 2 6 ? 59.802 -13.637 7.869 1.00 61.12 306 PHE B C 1
ATOM 1810 O O . PHE B 2 6 ? 58.994 -13.778 6.961 1.00 3.43 306 PHE B O 1
ATOM 1827 N N . GLU B 2 7 ? 59.687 -14.240 9.034 1.00 22.24 307 GLU B N 1
ATOM 1828 C CA . GLU B 2 7 ? 58.662 -15.218 9.312 1.00 73.43 307 GLU B CA 1
ATOM 1829 C C . GLU B 2 7 ? 57.264 -14.593 9.224 1.00 33.30 307 GLU B C 1
ATOM 1830 O O . GLU B 2 7 ? 56.325 -15.205 8.704 1.00 31.35 307 GLU B O 1
ATOM 1842 N N . HIS B 2 8 ? 57.147 -13.358 9.662 1.00 4.31 308 HIS B N 1
ATOM 1843 C CA . HIS B 2 8 ? 55.851 -12.742 9.770 1.00 63.23 308 HIS B CA 1
ATOM 1844 C C . HIS B 2 8 ? 55.508 -11.926 8.542 1.00 43.42 308 HIS B C 1
ATOM 1845 O O . HIS B 2 8 ? 54.495 -12.174 7.911 1.00 4.03 308 HIS B O 1
ATOM 1859 N N . LEU B 2 9 ? 56.376 -11.004 8.176 1.00 64.14 309 LEU B N 1
ATOM 1860 C CA . LEU B 2 9 ? 56.056 -10.018 7.129 1.00 52.01 309 LEU B CA 1
ATOM 1861 C C . LEU B 2 9 ? 55.866 -10.647 5.740 1.00 42.30 309 LEU B C 1
ATOM 1862 O O . LEU B 2 9 ? 55.235 -10.059 4.860 1.00 13.44 309 LEU B O 1
ATOM 1878 N N . TRP B 2 10 ? 56.400 -11.834 5.572 1.00 43.14 310 TRP B N 1
ATOM 1879 C CA . TRP B 2 10 ? 56.276 -12.569 4.350 1.00 14.01 310 TRP B CA 1
ATOM 1880 C C . TRP B 2 10 ? 54.964 -13.342 4.347 1.00 31.23 310 TRP B C 1
ATOM 1881 O O . TRP B 2 10 ? 54.207 -13.291 3.401 1.00 14.12 310 TRP B O 1
ATOM 1902 N N . SER B 2 11 ? 54.671 -13.984 5.454 1.00 14.42 311 SER B N 1
ATOM 1903 C CA . SER B 2 11 ? 53.489 -14.813 5.573 1.00 14.14 311 SER B CA 1
ATOM 1904 C C . SER B 2 11 ? 52.210 -13.963 5.734 1.00 41.41 311 SER B C 1
ATOM 1905 O O . SER B 2 11 ? 51.112 -14.469 5.621 1.00 31.14 311 SER B O 1
ATOM 1913 N N . SER B 2 12 ? 52.386 -12.683 5.982 1.00 1.11 312 SER B N 1
ATOM 1914 C CA . SER B 2 12 ? 51.304 -11.761 6.270 1.00 11.44 312 SER B CA 1
ATOM 1915 C C . SER B 2 12 ? 51.188 -10.675 5.197 1.00 60.40 312 SER B C 1
ATOM 1916 O O . SER B 2 12 ? 50.602 -9.600 5.441 1.00 41.34 312 SER B O 1
ATOM 1924 N N . LEU B 2 13 ? 51.721 -10.925 4.015 1.00 4.23 313 LEU B N 1
ATOM 1925 C CA . LEU B 2 13 ? 51.743 -9.874 3.026 1.00 14.51 313 LEU B CA 1
ATOM 1926 C C . LEU B 2 13 ? 50.580 -9.981 2.066 1.00 52.23 313 LEU B C 1
ATOM 1927 O O . LEU B 2 13 ? 50.402 -9.122 1.222 1.00 52.02 313 LEU B O 1
ATOM 1943 N N . GLU B 2 14 ? 49.761 -10.993 2.252 1.00 50.02 314 GLU B N 1
ATOM 1944 C CA . GLU B 2 14 ? 48.650 -11.252 1.366 1.00 22.11 314 GLU B CA 1
ATOM 1945 C C . GLU B 2 14 ? 47.542 -10.199 1.593 1.00 24.03 314 GLU B C 1
ATOM 1946 O O . GLU B 2 14 ? 47.467 -9.613 2.677 1.00 52.11 314 GLU B O 1
ATOM 1958 N N . PRO B 2 15 ? 46.681 -9.951 0.592 1.00 10.45 315 PRO B N 1
ATOM 1959 C CA . PRO B 2 15 ? 45.614 -8.945 0.688 1.00 54.32 315 PRO B CA 1
ATOM 1960 C C . PRO B 2 15 ? 44.682 -9.165 1.873 1.00 3.22 315 PRO B C 1
ATOM 1961 O O . PRO B 2 15 ? 44.721 -8.402 2.845 1.00 2.51 315 PRO B O 1
ATOM 1972 N N . ASP B 2 16 ? 43.905 -10.214 1.828 1.00 41.21 316 ASP B N 1
ATOM 1973 C CA . ASP B 2 16 ? 42.966 -10.506 2.876 1.00 41.22 316 ASP B CA 1
ATOM 1974 C C . ASP B 2 16 ? 42.600 -11.947 2.824 1.00 10.30 316 ASP B C 1
ATOM 1975 O O . ASP B 2 16 ? 42.058 -12.383 1.797 1.00 0.00 316 ASP B O 1
ATOM 1985 N N . ASN A 1 1 ? 37.531 -25.789 8.075 1.00 1.00 3 ASN A N 2
ATOM 1986 C CA . ASN A 1 1 ? 36.210 -26.386 8.327 1.00 64.21 3 ASN A CA 2
ATOM 1987 C C . ASN A 1 1 ? 35.401 -25.460 9.197 1.00 1.42 3 ASN A C 2
ATOM 1988 O O . ASN A 1 1 ? 34.274 -25.080 8.861 1.00 73.22 3 ASN A O 2
ATOM 2001 N N . THR A 1 2 ? 35.971 -25.100 10.315 1.00 21.23 4 THR A N 2
ATOM 2002 C CA . THR A 1 2 ? 35.347 -24.234 11.254 1.00 20.42 4 THR A CA 2
ATOM 2003 C C . THR A 1 2 ? 35.663 -22.774 10.926 1.00 62.42 4 THR A C 2
ATOM 2004 O O . THR A 1 2 ? 36.606 -22.485 10.191 1.00 2.41 4 THR A O 2
ATOM 2015 N N . ASN A 1 3 ? 34.861 -21.870 11.413 1.00 20.55 5 ASN A N 2
ATOM 2016 C CA . ASN A 1 3 ? 35.092 -20.457 11.182 1.00 31.42 5 ASN A CA 2
ATOM 2017 C C . ASN A 1 3 ? 35.594 -19.820 12.447 1.00 64.24 5 ASN A C 2
ATOM 2018 O O . ASN A 1 3 ? 35.003 -19.998 13.520 1.00 43.23 5 ASN A O 2
ATOM 2029 N N . MET A 1 4 ? 36.685 -19.097 12.343 1.00 50.32 6 MET A N 2
ATOM 2030 C CA . MET A 1 4 ? 37.221 -18.363 13.478 1.00 55.35 6 MET A CA 2
ATOM 2031 C C . MET A 1 4 ? 36.475 -17.054 13.606 1.00 55.10 6 MET A C 2
ATOM 2032 O O . MET A 1 4 ? 36.424 -16.439 14.666 1.00 33.22 6 MET A O 2
ATOM 2046 N N . SER A 1 5 ? 35.894 -16.646 12.513 1.00 73.11 7 SER A N 2
ATOM 2047 C CA . SER A 1 5 ? 35.011 -15.523 12.464 1.00 53.24 7 SER A CA 2
ATOM 2048 C C . SER A 1 5 ? 33.679 -16.034 11.929 1.00 5.33 7 SER A C 2
ATOM 2049 O O . SER A 1 5 ? 33.505 -16.166 10.719 1.00 12.05 7 SER A O 2
ATOM 2057 N N . VAL A 1 6 ? 32.790 -16.419 12.824 1.00 21.31 8 VAL A N 2
ATOM 2058 C CA . VAL A 1 6 ? 31.506 -16.941 12.416 1.00 5.42 8 VAL A CA 2
ATOM 2059 C C . VAL A 1 6 ? 30.653 -15.832 11.824 1.00 40.44 8 VAL A C 2
ATOM 2060 O O . VAL A 1 6 ? 30.706 -14.680 12.302 1.00 42.14 8 VAL A O 2
ATOM 2073 N N . PRO A 1 7 ? 29.878 -16.145 10.776 1.00 74.40 9 PRO A N 2
ATOM 2074 C CA . PRO A 1 7 ? 29.074 -15.169 10.070 1.00 52.31 9 PRO A CA 2
ATOM 2075 C C . PRO A 1 7 ? 28.016 -14.499 10.945 1.00 2.24 9 PRO A C 2
ATOM 2076 O O . PRO A 1 7 ? 26.897 -14.994 11.124 1.00 32.11 9 PRO A O 2
ATOM 2087 N N . THR A 1 8 ? 28.431 -13.419 11.544 1.00 55.24 10 THR A N 2
ATOM 2088 C CA . THR A 1 8 ? 27.596 -12.566 12.346 1.00 33.05 10 THR A CA 2
ATOM 2089 C C . THR A 1 8 ? 27.691 -11.188 11.695 1.00 33.12 10 THR A C 2
ATOM 2090 O O . THR A 1 8 ? 27.234 -10.155 12.206 1.00 40.24 10 THR A O 2
ATOM 2101 N N . ASP A 1 9 ? 28.276 -11.235 10.529 1.00 22.24 11 ASP A N 2
ATOM 2102 C CA . ASP A 1 9 ? 28.585 -10.122 9.711 1.00 52.52 11 ASP A CA 2
ATOM 2103 C C . ASP A 1 9 ? 28.279 -10.565 8.320 1.00 21.43 11 ASP A C 2
ATOM 2104 O O . ASP A 1 9 ? 28.889 -11.535 7.828 1.00 1.43 11 ASP A O 2
ATOM 2113 N N . GLY A 1 10 ? 27.317 -9.942 7.710 1.00 24.21 12 GLY A N 2
ATOM 2114 C CA . GLY A 1 10 ? 26.943 -10.313 6.374 1.00 13.41 12 GLY A CA 2
ATOM 2115 C C . GLY A 1 10 ? 27.786 -9.590 5.370 1.00 44.33 12 GLY A C 2
ATOM 2116 O O . GLY A 1 10 ? 28.719 -8.864 5.749 1.00 44.55 12 GLY A O 2
ATOM 2120 N N . ALA A 1 11 ? 27.508 -9.794 4.105 1.00 25.35 13 ALA A N 2
ATOM 2121 C CA . ALA A 1 11 ? 28.181 -9.053 3.069 1.00 53.32 13 ALA A CA 2
ATOM 2122 C C . ALA A 1 11 ? 27.649 -7.634 3.104 1.00 12.11 13 ALA A C 2
ATOM 2123 O O . ALA A 1 11 ? 26.540 -7.357 2.624 1.00 52.51 13 ALA A O 2
ATOM 2130 N N . VAL A 1 12 ? 28.405 -6.766 3.743 1.00 54.25 14 VAL A N 2
ATOM 2131 C CA . VAL A 1 12 ? 27.998 -5.401 3.983 1.00 44.45 14 VAL A CA 2
ATOM 2132 C C . VAL A 1 12 ? 27.941 -4.548 2.724 1.00 64.41 14 VAL A C 2
ATOM 2133 O O . VAL A 1 12 ? 28.945 -4.024 2.247 1.00 53.45 14 VAL A O 2
ATOM 2146 N N . THR A 1 13 ? 26.779 -4.459 2.162 1.00 62.35 15 THR A N 2
ATOM 2147 C CA . THR A 1 13 ? 26.571 -3.619 1.041 1.00 70.21 15 THR A CA 2
ATOM 2148 C C . THR A 1 13 ? 26.031 -2.272 1.501 1.00 24.34 15 THR A C 2
ATOM 2149 O O . THR A 1 13 ? 24.819 -2.067 1.648 1.00 4.22 15 THR A O 2
ATOM 2160 N N . THR A 1 14 ? 26.942 -1.398 1.837 1.00 34.01 16 THR A N 2
ATOM 2161 C CA . THR A 1 14 ? 26.607 -0.082 2.298 1.00 62.33 16 THR A CA 2
ATOM 2162 C C . THR A 1 14 ? 27.419 0.952 1.510 1.00 62.33 16 THR A C 2
ATOM 2163 O O . THR A 1 14 ? 26.851 1.798 0.805 1.00 4.14 16 THR A O 2
ATOM 2174 N N . SER A 1 15 ? 28.731 0.852 1.606 1.00 53.04 17 SER A N 2
ATOM 2175 C CA . SER A 1 15 ? 29.632 1.737 0.904 1.00 52.10 17 SER A CA 2
ATOM 2176 C C . SER A 1 15 ? 29.844 1.208 -0.514 1.00 61.15 17 SER A C 2
ATOM 2177 O O . SER A 1 15 ? 29.769 1.953 -1.497 1.00 12.35 17 SER A O 2
ATOM 2185 N N . GLN A 1 16 ? 30.074 -0.082 -0.602 1.00 32.21 18 GLN A N 2
ATOM 2186 C CA . GLN A 1 16 ? 30.246 -0.771 -1.850 1.00 74.22 18 GLN A CA 2
ATOM 2187 C C . GLN A 1 16 ? 29.929 -2.223 -1.605 1.00 44.22 18 GLN A C 2
ATOM 2188 O O . GLN A 1 16 ? 29.620 -2.611 -0.469 1.00 45.43 18 GLN A O 2
ATOM 2202 N N . ILE A 1 17 ? 29.995 -3.015 -2.630 1.00 44.01 19 ILE A N 2
ATOM 2203 C CA . ILE A 1 17 ? 29.865 -4.428 -2.472 1.00 23.43 19 ILE A CA 2
ATOM 2204 C C . ILE A 1 17 ? 31.242 -4.948 -2.070 1.00 41.50 19 ILE A C 2
ATOM 2205 O O . ILE A 1 17 ? 32.237 -4.618 -2.729 1.00 14.42 19 ILE A O 2
ATOM 2221 N N . PRO A 1 18 ? 31.344 -5.688 -0.961 1.00 42.12 20 PRO A N 2
ATOM 2222 C CA . PRO A 1 18 ? 32.608 -6.240 -0.523 1.00 24.14 20 PRO A CA 2
ATOM 2223 C C . PRO A 1 18 ? 33.096 -7.283 -1.499 1.00 41.43 20 PRO A C 2
ATOM 2224 O O . PRO A 1 18 ? 32.539 -8.380 -1.607 1.00 54.35 20 PRO A O 2
ATOM 2235 N N . ALA A 1 19 ? 34.098 -6.936 -2.217 1.00 65.43 21 ALA A N 2
ATOM 2236 C CA . ALA A 1 19 ? 34.601 -7.776 -3.258 1.00 14.44 21 ALA A CA 2
ATOM 2237 C C . ALA A 1 19 ? 35.877 -8.442 -2.828 1.00 3.11 21 ALA A C 2
ATOM 2238 O O . ALA A 1 19 ? 36.912 -7.791 -2.681 1.00 3.25 21 ALA A O 2
ATOM 2245 N N . SER A 1 20 ? 35.800 -9.712 -2.581 1.00 30.10 22 SER A N 2
ATOM 2246 C CA . SER A 1 20 ? 36.949 -10.463 -2.202 1.00 45.52 22 SER A CA 2
ATOM 2247 C C . SER A 1 20 ? 37.631 -10.972 -3.452 1.00 75.41 22 SER A C 2
ATOM 2248 O O . SER A 1 20 ? 37.021 -11.730 -4.218 1.00 42.35 22 SER A O 2
ATOM 2256 N N . GLU A 1 21 ? 38.852 -10.511 -3.704 1.00 72.13 23 GLU A N 2
ATOM 2257 C CA . GLU A 1 21 ? 39.628 -11.029 -4.808 1.00 51.30 23 GLU A CA 2
ATOM 2258 C C . GLU A 1 21 ? 39.886 -12.482 -4.517 1.00 35.14 23 GLU A C 2
ATOM 2259 O O . GLU A 1 21 ? 40.597 -12.798 -3.558 1.00 1.53 23 GLU A O 2
ATOM 2271 N N . GLN A 1 22 ? 39.241 -13.355 -5.278 1.00 53.33 24 GLN A N 2
ATOM 2272 C CA . GLN A 1 22 ? 39.359 -14.781 -5.071 1.00 25.11 24 GLN A CA 2
ATOM 2273 C C . GLN A 1 22 ? 40.780 -15.203 -5.186 1.00 21.45 24 GLN A C 2
ATOM 2274 O O . GLN A 1 22 ? 41.422 -14.971 -6.212 1.00 14.43 24 GLN A O 2
ATOM 2288 N N . GLU A 1 23 ? 41.283 -15.766 -4.143 1.00 20.02 25 GLU A N 2
ATOM 2289 C CA . GLU A 1 23 ? 42.609 -16.240 -4.139 1.00 11.33 25 GLU A CA 2
ATOM 2290 C C . GLU A 1 23 ? 42.568 -17.625 -4.780 1.00 22.14 25 GLU A C 2
ATOM 2291 O O . GLU A 1 23 ? 42.273 -18.626 -4.133 1.00 34.32 25 GLU A O 2
ATOM 2303 N N . THR A 1 24 ? 42.743 -17.624 -6.078 1.00 51.52 26 THR A N 2
ATOM 2304 C CA . THR A 1 24 ? 42.609 -18.781 -6.923 1.00 53.31 26 THR A CA 2
ATOM 2305 C C . THR A 1 24 ? 43.680 -19.833 -6.617 1.00 53.35 26 THR A C 2
ATOM 2306 O O . THR A 1 24 ? 44.824 -19.489 -6.298 1.00 30.52 26 THR A O 2
ATOM 2317 N N . LEU A 1 25 ? 43.297 -21.096 -6.661 1.00 5.11 27 LEU A N 2
ATOM 2318 C CA . LEU A 1 25 ? 44.252 -22.160 -6.537 1.00 60.50 27 LEU A CA 2
ATOM 2319 C C . LEU A 1 25 ? 45.117 -22.199 -7.770 1.00 75.55 27 LEU A C 2
ATOM 2320 O O . LEU A 1 25 ? 44.687 -22.595 -8.852 1.00 13.21 27 LEU A O 2
ATOM 2336 N N . VAL A 1 26 ? 46.318 -21.789 -7.597 1.00 40.25 28 VAL A N 2
ATOM 2337 C CA . VAL A 1 26 ? 47.245 -21.640 -8.664 1.00 11.42 28 VAL A CA 2
ATOM 2338 C C . VAL A 1 26 ? 48.157 -22.824 -8.733 1.00 51.22 28 VAL A C 2
ATOM 2339 O O . VAL A 1 26 ? 48.336 -23.554 -7.745 1.00 23.41 28 VAL A O 2
ATOM 2352 N N . ARG A 1 27 ? 48.716 -23.023 -9.889 1.00 35.24 29 ARG A N 2
ATOM 2353 C CA . ARG A 1 27 ? 49.459 -24.223 -10.183 1.00 74.24 29 ARG A CA 2
ATOM 2354 C C . ARG A 1 27 ? 50.927 -23.932 -10.170 1.00 40.32 29 ARG A C 2
ATOM 2355 O O . ARG A 1 27 ? 51.362 -23.066 -10.879 1.00 20.51 29 ARG A O 2
ATOM 2376 N N . PRO A 1 28 ? 51.699 -24.619 -9.357 1.00 1.41 30 PRO A N 2
ATOM 2377 C CA . PRO A 1 28 ? 53.126 -24.408 -9.311 1.00 43.14 30 PRO A CA 2
ATOM 2378 C C . PRO A 1 28 ? 53.837 -25.108 -10.452 1.00 24.23 30 PRO A C 2
ATOM 2379 O O . PRO A 1 28 ? 53.466 -26.227 -10.842 1.00 23.12 30 PRO A O 2
ATOM 2390 N N . LYS A 1 29 ? 54.829 -24.450 -11.005 1.00 71.41 31 LYS A N 2
ATOM 2391 C CA . LYS A 1 29 ? 55.722 -25.091 -11.944 1.00 13.12 31 LYS A CA 2
ATOM 2392 C C . LYS A 1 29 ? 56.517 -26.149 -11.156 1.00 60.43 31 LYS A C 2
ATOM 2393 O O . LYS A 1 29 ? 56.592 -26.041 -9.921 1.00 12.54 31 LYS A O 2
ATOM 2412 N N . PRO A 1 30 ? 57.121 -27.169 -11.819 1.00 4.31 32 PRO A N 2
ATOM 2413 C CA . PRO A 1 30 ? 57.825 -28.287 -11.137 1.00 5.12 32 PRO A CA 2
ATOM 2414 C C . PRO A 1 30 ? 58.802 -27.815 -10.064 1.00 74.20 32 PRO A C 2
ATOM 2415 O O . PRO A 1 30 ? 58.861 -28.381 -8.984 1.00 50.13 32 PRO A O 2
ATOM 2426 N N . LEU A 1 31 ? 59.510 -26.734 -10.355 1.00 43.22 33 LEU A N 2
ATOM 2427 C CA . LEU A 1 31 ? 60.495 -26.191 -9.441 1.00 61.34 33 LEU A CA 2
ATOM 2428 C C . LEU A 1 31 ? 59.841 -25.638 -8.158 1.00 33.42 33 LEU A C 2
ATOM 2429 O O . LEU A 1 31 ? 60.381 -25.772 -7.060 1.00 21.42 33 LEU A O 2
ATOM 2445 N N . LEU A 1 32 ? 58.657 -25.076 -8.289 1.00 3.45 34 LEU A N 2
ATOM 2446 C CA . LEU A 1 32 ? 57.957 -24.568 -7.129 1.00 64.14 34 LEU A CA 2
ATOM 2447 C C . LEU A 1 32 ? 57.354 -25.711 -6.370 1.00 22.24 34 LEU A C 2
ATOM 2448 O O . LEU A 1 32 ? 57.426 -25.748 -5.156 1.00 75.12 34 LEU A O 2
ATOM 2464 N N . LEU A 1 33 ? 56.804 -26.673 -7.109 1.00 65.12 35 LEU A N 2
ATOM 2465 C CA . LEU A 1 33 ? 56.223 -27.886 -6.537 1.00 5.32 35 LEU A CA 2
ATOM 2466 C C . LEU A 1 33 ? 57.268 -28.568 -5.657 1.00 54.41 35 LEU A C 2
ATOM 2467 O O . LEU A 1 33 ? 56.992 -28.986 -4.521 1.00 53.44 35 LEU A O 2
ATOM 2483 N N . LYS A 1 34 ? 58.466 -28.618 -6.206 1.00 42.34 36 LYS A N 2
ATOM 2484 C CA . LYS A 1 34 ? 59.669 -29.114 -5.575 1.00 34.14 36 LYS A CA 2
ATOM 2485 C C . LYS A 1 34 ? 59.905 -28.459 -4.214 1.00 62.12 36 LYS A C 2
ATOM 2486 O O . LYS A 1 34 ? 60.041 -29.148 -3.205 1.00 31.42 36 LYS A O 2
ATOM 2505 N N . LEU A 1 35 ? 59.874 -27.136 -4.167 1.00 21.34 37 LEU A N 2
ATOM 2506 C CA . LEU A 1 35 ? 60.226 -26.455 -2.935 1.00 4.13 37 LEU A CA 2
ATOM 2507 C C . LEU A 1 35 ? 59.080 -26.523 -1.938 1.00 55.22 37 LEU A C 2
ATOM 2508 O O . LEU A 1 35 ? 59.301 -26.685 -0.745 1.00 44.31 37 LEU A O 2
ATOM 2524 N N . LEU A 1 36 ? 57.860 -26.470 -2.455 1.00 2.01 38 LEU A N 2
ATOM 2525 C CA . LEU A 1 36 ? 56.659 -26.510 -1.640 1.00 62.52 38 LEU A CA 2
ATOM 2526 C C . LEU A 1 36 ? 56.562 -27.834 -0.895 1.00 61.11 38 LEU A C 2
ATOM 2527 O O . LEU A 1 36 ? 56.394 -27.869 0.327 1.00 21.21 38 LEU A O 2
ATOM 2543 N N . LYS A 1 37 ? 56.723 -28.925 -1.607 1.00 4.41 39 LYS A N 2
ATOM 2544 C CA . LYS A 1 37 ? 56.575 -30.224 -1.000 1.00 72.50 39 LYS A CA 2
ATOM 2545 C C . LYS A 1 37 ? 57.791 -30.618 -0.184 1.00 71.11 39 LYS A C 2
ATOM 2546 O O . LYS A 1 37 ? 57.706 -31.488 0.679 1.00 23.23 39 LYS A O 2
ATOM 2565 N N . SER A 1 38 ? 58.907 -29.953 -0.419 1.00 51.14 40 SER A N 2
ATOM 2566 C CA . SER A 1 38 ? 60.085 -30.184 0.389 1.00 42.10 40 SER A CA 2
ATOM 2567 C C . SER A 1 38 ? 59.907 -29.564 1.783 1.00 14.45 40 SER A C 2
ATOM 2568 O O . SER A 1 38 ? 60.511 -30.011 2.762 1.00 42.43 40 SER A O 2
ATOM 2576 N N . VAL A 1 39 ? 59.050 -28.559 1.881 1.00 11.22 41 VAL A N 2
ATOM 2577 C CA . VAL A 1 39 ? 58.816 -27.901 3.152 1.00 71.41 41 VAL A CA 2
ATOM 2578 C C . VAL A 1 39 ? 57.479 -28.295 3.777 1.00 64.32 41 VAL A C 2
ATOM 2579 O O . VAL A 1 39 ? 57.023 -27.676 4.745 1.00 51.12 41 VAL A O 2
ATOM 2592 N N . GLY A 1 40 ? 56.863 -29.328 3.232 1.00 13.41 42 GLY A N 2
ATOM 2593 C CA . GLY A 1 40 ? 55.685 -29.876 3.862 1.00 34.34 42 GLY A CA 2
ATOM 2594 C C . GLY A 1 40 ? 54.367 -29.639 3.147 1.00 74.23 42 GLY A C 2
ATOM 2595 O O . GLY A 1 40 ? 53.311 -29.801 3.758 1.00 22.34 42 GLY A O 2
ATOM 2599 N N . ALA A 1 41 ? 54.388 -29.264 1.888 1.00 52.43 43 ALA A N 2
ATOM 2600 C CA . ALA A 1 41 ? 53.127 -29.110 1.161 1.00 31.35 43 ALA A CA 2
ATOM 2601 C C . ALA A 1 41 ? 52.653 -30.460 0.668 1.00 13.11 43 ALA A C 2
ATOM 2602 O O . ALA A 1 41 ? 53.459 -31.295 0.253 1.00 2.23 43 ALA A O 2
ATOM 2609 N N . GLN A 1 42 ? 51.368 -30.691 0.745 1.00 11.11 44 GLN A N 2
ATOM 2610 C CA . GLN A 1 42 ? 50.785 -31.948 0.312 1.00 14.10 44 GLN A CA 2
ATOM 2611 C C . GLN A 1 42 ? 49.796 -31.733 -0.822 1.00 41.31 44 GLN A C 2
ATOM 2612 O O . GLN A 1 42 ? 49.246 -32.686 -1.381 1.00 14.35 44 GLN A O 2
ATOM 2626 N N . LYS A 1 43 ? 49.582 -30.489 -1.150 1.00 34.22 45 LYS A N 2
ATOM 2627 C CA . LYS A 1 43 ? 48.687 -30.104 -2.223 1.00 1.22 45 LYS A CA 2
ATOM 2628 C C . LYS A 1 43 ? 49.486 -29.832 -3.486 1.00 34.45 45 LYS A C 2
ATOM 2629 O O . LYS A 1 43 ? 50.679 -29.512 -3.417 1.00 73.42 45 LYS A O 2
ATOM 2648 N N . ASP A 1 44 ? 48.844 -29.974 -4.628 1.00 71.23 46 ASP A N 2
ATOM 2649 C CA . ASP A 1 44 ? 49.481 -29.668 -5.911 1.00 33.11 46 ASP A CA 2
ATOM 2650 C C . ASP A 1 44 ? 49.021 -28.339 -6.437 1.00 43.41 46 ASP A C 2
ATOM 2651 O O . ASP A 1 44 ? 49.376 -27.934 -7.534 1.00 45.42 46 ASP A O 2
ATOM 2660 N N . THR A 1 45 ? 48.215 -27.680 -5.663 1.00 73.34 47 THR A N 2
ATOM 2661 C CA . THR A 1 45 ? 47.793 -26.336 -5.927 1.00 64.41 47 THR A CA 2
ATOM 2662 C C . THR A 1 45 ? 47.862 -25.575 -4.642 1.00 71.43 47 THR A C 2
ATOM 2663 O O . THR A 1 45 ? 47.856 -26.183 -3.565 1.00 40.44 47 THR A O 2
ATOM 2674 N N . TYR A 1 46 ? 47.932 -24.289 -4.721 1.00 21.32 48 TYR A N 2
ATOM 2675 C CA . TYR A 1 46 ? 48.065 -23.492 -3.536 1.00 72.11 48 TYR A CA 2
ATOM 2676 C C . TYR A 1 46 ? 47.429 -22.146 -3.743 1.00 63.32 48 TYR A C 2
ATOM 2677 O O . TYR A 1 46 ? 47.069 -21.795 -4.869 1.00 44.22 48 TYR A O 2
ATOM 2695 N N . THR A 1 47 ? 47.264 -21.429 -2.680 1.00 4.35 49 THR A N 2
ATOM 2696 C CA . THR A 1 47 ? 46.791 -20.086 -2.727 1.00 1.34 49 THR A CA 2
ATOM 2697 C C . THR A 1 47 ? 47.953 -19.159 -2.413 1.00 15.00 49 THR A C 2
ATOM 2698 O O . THR A 1 47 ? 49.036 -19.633 -2.009 1.00 52.25 49 THR A O 2
ATOM 2709 N N . MET A 1 48 ? 47.746 -17.875 -2.586 1.00 21.14 50 MET A N 2
ATOM 2710 C CA . MET A 1 48 ? 48.773 -16.868 -2.269 1.00 1.43 50 MET A CA 2
ATOM 2711 C C . MET A 1 48 ? 49.204 -16.969 -0.799 1.00 72.53 50 MET A C 2
ATOM 2712 O O . MET A 1 48 ? 50.378 -16.844 -0.483 1.00 74.21 50 MET A O 2
ATOM 2726 N N . LYS A 1 49 ? 48.259 -17.238 0.081 1.00 14.32 51 LYS A N 2
ATOM 2727 C CA . LYS A 1 49 ? 48.556 -17.427 1.501 1.00 64.44 51 LYS A CA 2
ATOM 2728 C C . LYS A 1 49 ? 49.430 -18.663 1.732 1.00 30.11 51 LYS A C 2
ATOM 2729 O O . LYS A 1 49 ? 50.381 -18.634 2.520 1.00 14.04 51 LYS A O 2
ATOM 2748 N N . GLU A 1 50 ? 49.126 -19.726 1.033 1.00 55.54 52 GLU A N 2
ATOM 2749 C CA . GLU A 1 50 ? 49.850 -20.982 1.194 1.00 75.23 52 GLU A CA 2
ATOM 2750 C C . GLU A 1 50 ? 51.260 -20.888 0.655 1.00 14.34 52 GLU A C 2
ATOM 2751 O O . GLU A 1 50 ? 52.192 -21.446 1.241 1.00 34.14 52 GLU A O 2
ATOM 2763 N N . VAL A 1 51 ? 51.438 -20.170 -0.439 1.00 43.32 53 VAL A N 2
ATOM 2764 C CA . VAL A 1 51 ? 52.769 -19.981 -0.968 1.00 51.12 53 VAL A CA 2
ATOM 2765 C C . VAL A 1 51 ? 53.585 -19.116 -0.036 1.00 21.10 53 VAL A C 2
ATOM 2766 O O . VAL A 1 51 ? 54.721 -19.403 0.179 1.00 11.23 53 VAL A O 2
ATOM 2779 N N . LEU A 1 52 ? 52.973 -18.093 0.557 1.00 70.30 54 LEU A N 2
ATOM 2780 C CA . LEU A 1 52 ? 53.652 -17.299 1.593 1.00 2.43 54 LEU A CA 2
ATOM 2781 C C . LEU A 1 52 ? 54.192 -18.240 2.657 1.00 14.03 54 LEU A C 2
ATOM 2782 O O . LEU A 1 52 ? 55.351 -18.196 3.008 1.00 21.52 54 LEU A O 2
ATOM 2798 N N . PHE A 1 53 ? 53.363 -19.163 3.070 1.00 3.44 55 PHE A N 2
ATOM 2799 C CA . PHE A 1 53 ? 53.740 -20.086 4.102 1.00 31.34 55 PHE A CA 2
ATOM 2800 C C . PHE A 1 53 ? 54.902 -20.973 3.641 1.00 34.30 55 PHE A C 2
ATOM 2801 O O . PHE A 1 53 ? 55.985 -20.900 4.183 1.00 13.01 55 PHE A O 2
ATOM 2818 N N . TYR A 1 54 ? 54.691 -21.740 2.602 1.00 63.30 56 TYR A N 2
ATOM 2819 C CA . TYR A 1 54 ? 55.684 -22.714 2.168 1.00 1.22 56 TYR A CA 2
ATOM 2820 C C . TYR A 1 54 ? 56.913 -22.108 1.507 1.00 62.54 56 TYR A C 2
ATOM 2821 O O . TYR A 1 54 ? 58.031 -22.541 1.781 1.00 21.03 56 TYR A O 2
ATOM 2839 N N . LEU A 1 55 ? 56.720 -21.113 0.653 1.00 33.41 57 LEU A N 2
ATOM 2840 C CA . LEU A 1 55 ? 57.829 -20.524 -0.085 1.00 40.31 57 LEU A CA 2
ATOM 2841 C C . LEU A 1 55 ? 58.787 -19.897 0.927 1.00 40.54 57 LEU A C 2
ATOM 2842 O O . LEU A 1 55 ? 60.007 -20.049 0.833 1.00 5.14 57 LEU A O 2
ATOM 2858 N N . GLY A 1 56 ? 58.199 -19.282 1.944 1.00 34.05 58 GLY A N 2
ATOM 2859 C CA . GLY A 1 56 ? 58.958 -18.635 2.992 1.00 74.30 58 GLY A CA 2
ATOM 2860 C C . GLY A 1 56 ? 59.799 -19.607 3.768 1.00 10.41 58 GLY A C 2
ATOM 2861 O O . GLY A 1 56 ? 60.942 -19.290 4.124 1.00 32.52 58 GLY A O 2
ATOM 2865 N N . GLN A 1 57 ? 59.259 -20.813 3.992 1.00 63.23 59 GLN A N 2
ATOM 2866 C CA . GLN A 1 57 ? 59.976 -21.854 4.730 1.00 64.13 59 GLN A CA 2
ATOM 2867 C C . GLN A 1 57 ? 61.268 -22.172 4.015 1.00 12.12 59 GLN A C 2
ATOM 2868 O O . GLN A 1 57 ? 62.334 -22.218 4.623 1.00 60.00 59 GLN A O 2
ATOM 2882 N N . TYR A 1 58 ? 61.165 -22.334 2.702 1.00 52.35 60 TYR A N 2
ATOM 2883 C CA . TYR A 1 58 ? 62.292 -22.731 1.891 1.00 12.25 60 TYR A CA 2
ATOM 2884 C C . TYR A 1 58 ? 63.378 -21.655 1.885 1.00 54.12 60 TYR A C 2
ATOM 2885 O O . TYR A 1 58 ? 64.558 -21.962 1.982 1.00 53.15 60 TYR A O 2
ATOM 2903 N N . ILE A 1 59 ? 62.968 -20.401 1.840 1.00 22.33 61 ILE A N 2
ATOM 2904 C CA . ILE A 1 59 ? 63.908 -19.278 1.804 1.00 54.32 61 ILE A CA 2
ATOM 2905 C C . ILE A 1 59 ? 64.663 -19.226 3.119 1.00 22.41 61 ILE A C 2
ATOM 2906 O O . ILE A 1 59 ? 65.877 -18.988 3.159 1.00 45.34 61 ILE A O 2
ATOM 2922 N N . MET A 1 60 ? 63.933 -19.481 4.174 1.00 72.44 62 MET A N 2
ATOM 2923 C CA . MET A 1 60 ? 64.440 -19.395 5.515 1.00 41.23 62 MET A CA 2
ATOM 2924 C C . MET A 1 60 ? 65.407 -20.538 5.810 1.00 61.21 62 MET A C 2
ATOM 2925 O O . MET A 1 60 ? 66.539 -20.309 6.234 1.00 12.42 62 MET A O 2
ATOM 2939 N N . THR A 1 61 ? 64.979 -21.748 5.524 1.00 24.30 63 THR A N 2
ATOM 2940 C CA . THR A 1 61 ? 65.750 -22.947 5.856 1.00 13.21 63 THR A CA 2
ATOM 2941 C C . THR A 1 61 ? 67.057 -23.039 5.033 1.00 64.20 63 THR A C 2
ATOM 2942 O O . THR A 1 61 ? 68.065 -23.598 5.483 1.00 74.44 63 THR A O 2
ATOM 2953 N N . LYS A 1 62 ? 67.042 -22.453 3.859 1.00 74.50 64 LYS A N 2
ATOM 2954 C CA . LYS A 1 62 ? 68.191 -22.457 2.971 1.00 35.22 64 LYS A CA 2
ATOM 2955 C C . LYS A 1 62 ? 69.026 -21.222 3.218 1.00 24.12 64 LYS A C 2
ATOM 2956 O O . LYS A 1 62 ? 70.151 -21.118 2.742 1.00 50.03 64 LYS A O 2
ATOM 2975 N N . ARG A 1 63 ? 68.444 -20.292 3.976 1.00 62.41 65 ARG A N 2
ATOM 2976 C CA . ARG A 1 63 ? 69.079 -19.007 4.337 1.00 10.24 65 ARG A CA 2
ATOM 2977 C C . ARG A 1 63 ? 69.370 -18.199 3.090 1.00 55.32 65 ARG A C 2
ATOM 2978 O O . ARG A 1 63 ? 70.458 -17.645 2.913 1.00 33.21 65 ARG A O 2
ATOM 2999 N N . LEU A 1 64 ? 68.384 -18.108 2.242 1.00 53.51 66 LEU A N 2
ATOM 3000 C CA . LEU A 1 64 ? 68.529 -17.396 0.993 1.00 71.15 66 LEU A CA 2
ATOM 3001 C C . LEU A 1 64 ? 68.347 -15.906 1.199 1.00 32.04 66 LEU A C 2
ATOM 3002 O O . LEU A 1 64 ? 68.594 -15.096 0.284 1.00 73.22 66 LEU A O 2
ATOM 3018 N N . TYR A 1 65 ? 67.921 -15.540 2.389 1.00 50.33 67 TYR A N 2
ATOM 3019 C CA . TYR A 1 65 ? 67.739 -14.158 2.718 1.00 63.44 67 TYR A CA 2
ATOM 3020 C C . TYR A 1 65 ? 69.008 -13.617 3.347 1.00 41.21 67 TYR A C 2
ATOM 3021 O O . TYR A 1 65 ? 69.894 -14.398 3.749 1.00 0.14 67 TYR A O 2
ATOM 3039 N N . ASP A 1 66 ? 69.095 -12.320 3.447 1.00 63.44 68 ASP A N 2
ATOM 3040 C CA . ASP A 1 66 ? 70.294 -11.666 3.919 1.00 21.32 68 ASP A CA 2
ATOM 3041 C C . ASP A 1 66 ? 70.502 -11.829 5.408 1.00 52.35 68 ASP A C 2
ATOM 3042 O O . ASP A 1 66 ? 69.561 -11.919 6.182 1.00 13.34 68 ASP A O 2
ATOM 3051 N N . GLU A 1 67 ? 71.740 -11.848 5.779 1.00 63.22 69 GLU A N 2
ATOM 3052 C CA . GLU A 1 67 ? 72.156 -11.981 7.137 1.00 62.14 69 GLU A CA 2
ATOM 3053 C C . GLU A 1 67 ? 71.921 -10.691 7.944 1.00 64.00 69 GLU A C 2
ATOM 3054 O O . GLU A 1 67 ? 71.682 -10.757 9.142 1.00 30.11 69 GLU A O 2
ATOM 3066 N N . LYS A 1 68 ? 71.948 -9.523 7.309 1.00 21.31 70 LYS A N 2
ATOM 3067 C CA . LYS A 1 68 ? 71.742 -8.298 8.066 1.00 43.13 70 LYS A CA 2
ATOM 3068 C C . LYS A 1 68 ? 70.307 -7.864 7.926 1.00 3.23 70 LYS A C 2
ATOM 3069 O O . LYS A 1 68 ? 69.714 -7.309 8.854 1.00 14.52 70 LYS A O 2
ATOM 3088 N N . GLN A 1 69 ? 69.739 -8.143 6.780 1.00 50.03 71 GLN A N 2
ATOM 3089 C CA . GLN A 1 69 ? 68.377 -7.746 6.515 1.00 5.34 71 GLN A CA 2
ATOM 3090 C C . GLN A 1 69 ? 67.491 -8.933 6.257 1.00 62.15 71 GLN A C 2
ATOM 3091 O O . GLN A 1 69 ? 67.671 -9.653 5.283 1.00 64.52 71 GLN A O 2
ATOM 3105 N N . GLN A 1 70 ? 66.514 -9.104 7.101 1.00 33.03 72 GLN A N 2
ATOM 3106 C CA . GLN A 1 70 ? 65.560 -10.178 6.959 1.00 64.41 72 GLN A CA 2
ATOM 3107 C C . GLN A 1 70 ? 64.658 -9.896 5.763 1.00 73.12 72 GLN A C 2
ATOM 3108 O O . GLN A 1 70 ? 64.304 -10.791 5.014 1.00 1.14 72 GLN A O 2
ATOM 3122 N N . HIS A 1 71 ? 64.296 -8.616 5.589 1.00 20.12 73 HIS A N 2
ATOM 3123 C CA . HIS A 1 71 ? 63.404 -8.186 4.501 1.00 23.35 73 HIS A CA 2
ATOM 3124 C C . HIS A 1 71 ? 64.050 -8.231 3.106 1.00 72.14 73 HIS A C 2
ATOM 3125 O O . HIS A 1 71 ? 63.423 -7.849 2.115 1.00 10.11 73 HIS A O 2
ATOM 3139 N N . ILE A 1 72 ? 65.255 -8.710 3.027 1.00 50.14 74 ILE A N 2
ATOM 3140 C CA . ILE A 1 72 ? 65.969 -8.770 1.775 1.00 22.31 74 ILE A CA 2
ATOM 3141 C C . ILE A 1 72 ? 66.346 -10.193 1.468 1.00 55.40 74 ILE A C 2
ATOM 3142 O O . ILE A 1 72 ? 67.094 -10.825 2.213 1.00 73.00 74 ILE A O 2
ATOM 3158 N N . VAL A 1 73 ? 65.816 -10.711 0.399 1.00 45.43 75 VAL A N 2
ATOM 3159 C CA . VAL A 1 73 ? 66.143 -12.035 -0.001 1.00 24.42 75 VAL A CA 2
ATOM 3160 C C . VAL A 1 73 ? 66.990 -11.972 -1.230 1.00 52.54 75 VAL A C 2
ATOM 3161 O O . VAL A 1 73 ? 66.576 -11.416 -2.232 1.00 42.31 75 VAL A O 2
ATOM 3174 N N . TYR A 1 74 ? 68.173 -12.507 -1.164 1.00 5.33 76 TYR A N 2
ATOM 3175 C CA . TYR A 1 74 ? 69.014 -12.517 -2.320 1.00 2.23 76 TYR A CA 2
ATOM 3176 C C . TYR A 1 74 ? 68.710 -13.709 -3.175 1.00 20.23 76 TYR A C 2
ATOM 3177 O O . TYR A 1 74 ? 68.410 -13.559 -4.347 1.00 22.13 76 TYR A O 2
ATOM 3195 N N . CYS A 1 75 ? 68.742 -14.899 -2.561 1.00 54.53 77 CYS A N 2
ATOM 3196 C CA . CYS A 1 75 ? 68.492 -16.192 -3.235 1.00 52.14 77 CYS A CA 2
ATOM 3197 C C . CYS A 1 75 ? 69.299 -16.350 -4.533 1.00 4.33 77 CYS A C 2
ATOM 3198 O O . CYS A 1 75 ? 68.925 -17.097 -5.433 1.00 62.20 77 CYS A O 2
ATOM 3206 N N . SER A 1 76 ? 70.443 -15.692 -4.569 1.00 74.53 78 SER A N 2
ATOM 3207 C CA . SER A 1 76 ? 71.345 -15.711 -5.695 1.00 1.24 78 SER A CA 2
ATOM 3208 C C . SER A 1 76 ? 72.169 -16.999 -5.641 1.00 20.30 78 SER A C 2
ATOM 3209 O O . SER A 1 76 ? 72.765 -17.424 -6.621 1.00 21.43 78 SER A O 2
ATOM 3217 N N . ASN A 1 77 ? 72.144 -17.629 -4.472 1.00 41.54 79 ASN A N 2
ATOM 3218 C CA . ASN A 1 77 ? 72.827 -18.898 -4.222 1.00 73.42 79 ASN A CA 2
ATOM 3219 C C . ASN A 1 77 ? 71.838 -20.036 -4.547 1.00 0.00 79 ASN A C 2
ATOM 3220 O O . ASN A 1 77 ? 72.028 -21.199 -4.195 1.00 53.23 79 ASN A O 2
ATOM 3231 N N . ASP A 1 78 ? 70.771 -19.684 -5.228 1.00 63.10 80 ASP A N 2
ATOM 3232 C CA . ASP A 1 78 ? 69.756 -20.637 -5.601 1.00 44.31 80 ASP A CA 2
ATOM 3233 C C . ASP A 1 78 ? 69.220 -20.251 -6.974 1.00 54.24 80 ASP A C 2
ATOM 3234 O O . ASP A 1 78 ? 69.613 -19.219 -7.526 1.00 62.42 80 ASP A O 2
ATOM 3243 N N . LEU A 1 79 ? 68.337 -21.039 -7.505 1.00 71.31 81 LEU A N 2
ATOM 3244 C CA . LEU A 1 79 ? 67.762 -20.811 -8.802 1.00 11.32 81 LEU A CA 2
ATOM 3245 C C . LEU A 1 79 ? 66.461 -19.991 -8.630 1.00 12.11 81 LEU A C 2
ATOM 3246 O O . LEU A 1 79 ? 66.015 -19.325 -9.564 1.00 75.03 81 LEU A O 2
ATOM 3262 N N . LEU A 1 80 ? 65.915 -20.021 -7.393 1.00 22.23 82 LEU A N 2
ATOM 3263 C CA . LEU A 1 80 ? 64.664 -19.337 -6.988 1.00 31.14 82 LEU A CA 2
ATOM 3264 C C . LEU A 1 80 ? 64.567 -17.934 -7.591 1.00 51.53 82 LEU A C 2
ATOM 3265 O O . LEU A 1 80 ? 63.697 -17.671 -8.426 1.00 75.13 82 LEU A O 2
ATOM 3281 N N . GLY A 1 81 ? 65.484 -17.056 -7.184 1.00 33.33 83 GLY A N 2
ATOM 3282 C CA . GLY A 1 81 ? 65.442 -15.669 -7.602 1.00 13.41 83 GLY A CA 2
ATOM 3283 C C . GLY A 1 81 ? 65.506 -15.518 -9.086 1.00 23.02 83 GLY A C 2
ATOM 3284 O O . GLY A 1 81 ? 64.679 -14.808 -9.687 1.00 63.21 83 GLY A O 2
ATOM 3288 N N . ASP A 1 82 ? 66.461 -16.213 -9.678 1.00 74.23 84 ASP A N 2
ATOM 3289 C CA . ASP A 1 82 ? 66.684 -16.199 -11.114 1.00 72.30 84 ASP A CA 2
ATOM 3290 C C . ASP A 1 82 ? 65.375 -16.400 -11.841 1.00 60.45 84 ASP A C 2
ATOM 3291 O O . ASP A 1 82 ? 64.915 -15.488 -12.516 1.00 21.25 84 ASP A O 2
ATOM 3300 N N . LEU A 1 83 ? 64.724 -17.531 -11.531 1.00 51.32 85 LEU A N 2
ATOM 3301 C CA . LEU A 1 83 ? 63.481 -18.009 -12.122 1.00 55.15 85 LEU A CA 2
ATOM 3302 C C . LEU A 1 83 ? 62.359 -17.001 -11.968 1.00 45.10 85 LEU A C 2
ATOM 3303 O O . LEU A 1 83 ? 61.504 -16.843 -12.857 1.00 62.02 85 LEU A O 2
ATOM 3319 N N . PHE A 1 84 ? 62.350 -16.341 -10.826 1.00 13.22 86 PHE A N 2
ATOM 3320 C CA . PHE A 1 84 ? 61.389 -15.292 -10.518 1.00 14.21 86 PHE A CA 2
ATOM 3321 C C . PHE A 1 84 ? 61.605 -14.091 -11.415 1.00 25.43 86 PHE A C 2
ATOM 3322 O O . PHE A 1 84 ? 60.737 -13.230 -11.561 1.00 74.23 86 PHE A O 2
ATOM 3339 N N . GLY A 1 85 ? 62.753 -14.064 -12.017 1.00 24.41 87 GLY A N 2
ATOM 3340 C CA . GLY A 1 85 ? 63.114 -13.028 -12.942 1.00 31.24 87 GLY A CA 2
ATOM 3341 C C . GLY A 1 85 ? 63.941 -12.002 -12.261 1.00 3.13 87 GLY A C 2
ATOM 3342 O O . GLY A 1 85 ? 64.041 -10.854 -12.714 1.00 20.13 87 GLY A O 2
ATOM 3346 N N . VAL A 1 86 ? 64.536 -12.393 -11.164 1.00 0.24 88 VAL A N 2
ATOM 3347 C CA . VAL A 1 86 ? 65.244 -11.422 -10.338 1.00 65.43 88 VAL A CA 2
ATOM 3348 C C . VAL A 1 86 ? 66.649 -11.842 -9.901 1.00 62.04 88 VAL A C 2
ATOM 3349 O O . VAL A 1 86 ? 67.022 -13.015 -9.967 1.00 2.43 88 VAL A O 2
ATOM 3362 N N . PRO A 1 87 ? 67.494 -10.858 -9.541 1.00 11.32 89 PRO A N 2
ATOM 3363 C CA . PRO A 1 87 ? 68.786 -11.123 -8.913 1.00 74.43 89 PRO A CA 2
ATOM 3364 C C . PRO A 1 87 ? 68.584 -11.444 -7.431 1.00 61.01 89 PRO A C 2
ATOM 3365 O O . PRO A 1 87 ? 69.261 -12.302 -6.857 1.00 1.24 89 PRO A O 2
ATOM 3376 N N . SER A 1 88 ? 67.617 -10.749 -6.856 1.00 72.45 90 SER A N 2
ATOM 3377 C CA . SER A 1 88 ? 67.231 -10.836 -5.478 1.00 0.12 90 SER A CA 2
ATOM 3378 C C . SER A 1 88 ? 65.845 -10.198 -5.366 1.00 72.25 90 SER A C 2
ATOM 3379 O O . SER A 1 88 ? 65.366 -9.619 -6.361 1.00 42.34 90 SER A O 2
ATOM 3387 N N . PHE A 1 89 ? 65.199 -10.261 -4.211 1.00 22.52 91 PHE A N 2
ATOM 3388 C CA . PHE A 1 89 ? 63.890 -9.686 -4.080 1.00 23.10 91 PHE A CA 2
ATOM 3389 C C . PHE A 1 89 ? 63.643 -9.111 -2.682 1.00 42.12 91 PHE A C 2
ATOM 3390 O O . PHE A 1 89 ? 64.191 -9.587 -1.680 1.00 74.32 91 PHE A O 2
ATOM 3407 N N . SER A 1 90 ? 62.844 -8.072 -2.639 1.00 13.21 92 SER A N 2
ATOM 3408 C CA . SER A 1 90 ? 62.490 -7.395 -1.418 1.00 63.42 92 SER A CA 2
ATOM 3409 C C . SER A 1 90 ? 61.078 -7.836 -0.981 1.00 12.35 92 SER A C 2
ATOM 3410 O O . SER A 1 90 ? 60.107 -7.619 -1.707 1.00 65.40 92 SER A O 2
ATOM 3418 N N . VAL A 1 91 ? 60.980 -8.443 0.199 1.00 15.21 93 VAL A N 2
ATOM 3419 C CA . VAL A 1 91 ? 59.724 -9.029 0.697 1.00 44.32 93 VAL A CA 2
ATOM 3420 C C . VAL A 1 91 ? 58.576 -8.020 0.912 1.00 70.53 93 VAL A C 2
ATOM 3421 O O . VAL A 1 91 ? 57.403 -8.404 0.897 1.00 62.34 93 VAL A O 2
ATOM 3434 N N . LYS A 1 92 ? 58.902 -6.760 1.131 1.00 25.30 94 LYS A N 2
ATOM 3435 C CA . LYS A 1 92 ? 57.881 -5.754 1.415 1.00 34.12 94 LYS A CA 2
ATOM 3436 C C . LYS A 1 92 ? 57.171 -5.294 0.158 1.00 43.13 94 LYS A C 2
ATOM 3437 O O . LYS A 1 92 ? 56.101 -4.672 0.220 1.00 62.22 94 LYS A O 2
ATOM 3456 N N . GLU A 1 93 ? 57.731 -5.600 -0.980 1.00 41.22 95 GLU A N 2
ATOM 3457 C CA . GLU A 1 93 ? 57.124 -5.192 -2.216 1.00 25.25 95 GLU A CA 2
ATOM 3458 C C . GLU A 1 93 ? 56.142 -6.252 -2.639 1.00 44.21 95 GLU A C 2
ATOM 3459 O O . GLU A 1 93 ? 56.432 -7.131 -3.444 1.00 11.24 95 GLU A O 2
ATOM 3471 N N . HIS A 1 94 ? 54.997 -6.134 -2.086 1.00 61.03 96 HIS A N 2
ATOM 3472 C CA . HIS A 1 94 ? 53.938 -7.154 -2.128 1.00 22.11 96 HIS A CA 2
ATOM 3473 C C . HIS A 1 94 ? 53.420 -7.409 -3.513 1.00 24.20 96 HIS A C 2
ATOM 3474 O O . HIS A 1 94 ? 53.178 -8.555 -3.885 1.00 4.12 96 HIS A O 2
ATOM 3488 N N . ARG A 1 95 ? 53.285 -6.359 -4.288 1.00 61.45 97 ARG A N 2
ATOM 3489 C CA . ARG A 1 95 ? 52.809 -6.483 -5.660 1.00 2.00 97 ARG A CA 2
ATOM 3490 C C . ARG A 1 95 ? 53.824 -7.252 -6.496 1.00 60.51 97 ARG A C 2
ATOM 3491 O O . ARG A 1 95 ? 53.468 -8.006 -7.404 1.00 63.44 97 ARG A O 2
ATOM 3512 N N . LYS A 1 96 ? 55.088 -7.091 -6.156 1.00 3.30 98 LYS A N 2
ATOM 3513 C CA . LYS A 1 96 ? 56.146 -7.791 -6.839 1.00 1.24 98 LYS A CA 2
ATOM 3514 C C . LYS A 1 96 ? 56.234 -9.216 -6.371 1.00 33.20 98 LYS A C 2
ATOM 3515 O O . LYS A 1 96 ? 56.511 -10.101 -7.162 1.00 63.32 98 LYS A O 2
ATOM 3534 N N . ILE A 1 97 ? 55.953 -9.435 -5.091 1.00 54.20 99 ILE A N 2
ATOM 3535 C CA . ILE A 1 97 ? 55.898 -10.785 -4.535 1.00 3.41 99 ILE A CA 2
ATOM 3536 C C . ILE A 1 97 ? 54.887 -11.588 -5.325 1.00 32.52 99 ILE A C 2
ATOM 3537 O O . ILE A 1 97 ? 55.204 -12.644 -5.873 1.00 34.24 99 ILE A O 2
ATOM 3553 N N . TYR A 1 98 ? 53.692 -11.029 -5.431 1.00 43.11 100 TYR A N 2
ATOM 3554 C CA . TYR A 1 98 ? 52.601 -11.618 -6.188 1.00 15.13 100 TYR A CA 2
ATOM 3555 C C . TYR A 1 98 ? 52.998 -11.941 -7.606 1.00 34.44 100 TYR A C 2
ATOM 3556 O O . TYR A 1 98 ? 52.887 -13.073 -8.035 1.00 3.54 100 TYR A O 2
ATOM 3574 N N . THR A 1 99 ? 53.521 -10.969 -8.289 1.00 71.31 101 THR A N 2
ATOM 3575 C CA . THR A 1 99 ? 53.860 -11.115 -9.690 1.00 4.12 101 THR A CA 2
ATOM 3576 C C . THR A 1 99 ? 55.030 -12.076 -9.957 1.00 22.22 101 THR A C 2
ATOM 3577 O O . THR A 1 99 ? 55.078 -12.729 -11.006 1.00 14.53 101 THR A O 2
ATOM 3588 N N . MET A 1 100 ? 55.950 -12.193 -9.015 1.00 34.35 102 MET A N 2
ATOM 3589 C CA . MET A 1 100 ? 57.069 -13.126 -9.167 1.00 63.42 102 MET A CA 2
ATOM 3590 C C . MET A 1 100 ? 56.588 -14.554 -9.030 1.00 13.22 102 MET A C 2
ATOM 3591 O O . MET A 1 100 ? 57.092 -15.467 -9.695 1.00 73.13 102 MET A O 2
ATOM 3605 N N . ILE A 1 101 ? 55.574 -14.729 -8.215 1.00 3.21 103 ILE A N 2
ATOM 3606 C CA . ILE A 1 101 ? 54.985 -16.032 -7.975 1.00 52.20 103 ILE A CA 2
ATOM 3607 C C . ILE A 1 101 ? 54.033 -16.348 -9.110 1.00 5.52 103 ILE A C 2
ATOM 3608 O O . ILE A 1 101 ? 54.011 -17.442 -9.633 1.00 70.30 103 ILE A O 2
ATOM 3624 N N . TYR A 1 102 ? 53.298 -15.342 -9.509 1.00 40.11 104 TYR A N 2
ATOM 3625 C CA . TYR A 1 102 ? 52.354 -15.412 -10.591 1.00 44.15 104 TYR A CA 2
ATOM 3626 C C . TYR A 1 102 ? 53.031 -15.774 -11.925 1.00 13.14 104 TYR A C 2
ATOM 3627 O O . TYR A 1 102 ? 52.459 -16.487 -12.741 1.00 40.12 104 TYR A O 2
ATOM 3645 N N . ARG A 1 103 ? 54.253 -15.305 -12.116 1.00 53.53 105 ARG A N 2
ATOM 3646 C CA . ARG A 1 103 ? 55.062 -15.688 -13.287 1.00 5.51 105 ARG A CA 2
ATOM 3647 C C . ARG A 1 103 ? 55.478 -17.164 -13.189 1.00 13.24 105 ARG A C 2
ATOM 3648 O O . ARG A 1 103 ? 55.677 -17.853 -14.197 1.00 2.23 105 ARG A O 2
ATOM 3669 N N . ASN A 1 104 ? 55.572 -17.646 -11.980 1.00 14.40 106 ASN A N 2
ATOM 3670 C CA . ASN A 1 104 ? 56.049 -18.996 -11.741 1.00 75.13 106 ASN A CA 2
ATOM 3671 C C . ASN A 1 104 ? 54.955 -19.984 -11.468 1.00 64.35 106 ASN A C 2
ATOM 3672 O O . ASN A 1 104 ? 55.208 -21.159 -11.168 1.00 43.10 106 ASN A O 2
ATOM 3683 N N . LEU A 1 105 ? 53.757 -19.537 -11.564 1.00 34.24 107 LEU A N 2
ATOM 3684 C CA . LEU A 1 105 ? 52.650 -20.422 -11.483 1.00 22.31 107 LEU A CA 2
ATOM 3685 C C . LEU A 1 105 ? 52.098 -20.574 -12.876 1.00 22.33 107 LEU A C 2
ATOM 3686 O O . LEU A 1 105 ? 52.433 -19.782 -13.769 1.00 3.21 107 LEU A O 2
ATOM 3702 N N . VAL A 1 106 ? 51.288 -21.553 -13.091 1.00 63.11 108 VAL A N 2
ATOM 3703 C CA . VAL A 1 106 ? 50.780 -21.778 -14.395 1.00 1.01 108 VAL A CA 2
ATOM 3704 C C . VAL A 1 106 ? 49.397 -21.197 -14.473 1.00 71.42 108 VAL A C 2
ATOM 3705 O O . VAL A 1 106 ? 48.456 -21.692 -13.823 1.00 31.43 108 VAL A O 2
ATOM 3718 N N . VAL A 1 107 ? 49.289 -20.133 -15.211 1.00 53.02 109 VAL A N 2
ATOM 3719 C CA . VAL A 1 107 ? 48.051 -19.446 -15.405 1.00 54.14 109 VAL A CA 2
ATOM 3720 C C . VAL A 1 107 ? 47.435 -20.052 -16.627 1.00 41.24 109 VAL A C 2
ATOM 3721 O O . VAL A 1 107 ? 47.950 -19.807 -17.734 1.00 0.00 109 VAL A O 2
ATOM 3735 N N . ASP B 2 1 ? 63.260 0.770 14.769 1.00 70.03 301 ASP B N 2
ATOM 3736 C CA . ASP B 2 1 ? 62.979 0.422 13.369 1.00 40.31 301 ASP B CA 2
ATOM 3737 C C . ASP B 2 1 ? 62.014 -0.747 13.285 1.00 43.41 301 ASP B C 2
ATOM 3738 O O . ASP B 2 1 ? 61.721 -1.239 12.199 1.00 3.22 301 ASP B O 2
ATOM 3749 N N . GLY B 2 2 ? 61.507 -1.181 14.422 1.00 32.14 302 GLY B N 2
ATOM 3750 C CA . GLY B 2 2 ? 60.586 -2.299 14.460 1.00 10.15 302 GLY B CA 2
ATOM 3751 C C . GLY B 2 2 ? 61.296 -3.623 14.310 1.00 44.11 302 GLY B C 2
ATOM 3752 O O . GLY B 2 2 ? 61.383 -4.401 15.262 1.00 74.13 302 GLY B O 2
ATOM 3756 N N . GLY B 2 3 ? 61.818 -3.860 13.130 1.00 50.33 303 GLY B N 2
ATOM 3757 C CA . GLY B 2 3 ? 62.544 -5.063 12.839 1.00 63.40 303 GLY B CA 2
ATOM 3758 C C . GLY B 2 3 ? 61.645 -6.268 12.773 1.00 53.01 303 GLY B C 2
ATOM 3759 O O . GLY B 2 3 ? 61.785 -7.197 13.574 1.00 2.33 303 GLY B O 2
ATOM 3763 N N . THR B 2 4 ? 60.699 -6.236 11.855 1.00 72.21 304 THR B N 2
ATOM 3764 C CA . THR B 2 4 ? 59.800 -7.341 11.643 1.00 53.02 304 THR B CA 2
ATOM 3765 C C . THR B 2 4 ? 60.585 -8.591 11.210 1.00 61.42 304 THR B C 2
ATOM 3766 O O . THR B 2 4 ? 61.448 -8.509 10.335 1.00 41.25 304 THR B O 2
ATOM 3777 N N . THR B 2 5 ? 60.313 -9.710 11.825 1.00 33.52 305 THR B N 2
ATOM 3778 C CA . THR B 2 5 ? 61.032 -10.923 11.514 1.00 3.31 305 THR B CA 2
ATOM 3779 C C . THR B 2 5 ? 60.444 -11.583 10.250 1.00 54.44 305 THR B C 2
ATOM 3780 O O . THR B 2 5 ? 59.210 -11.557 10.036 1.00 34.54 305 THR B O 2
ATOM 3791 N N . PHE B 2 6 ? 61.334 -12.155 9.423 1.00 23.43 306 PHE B N 2
ATOM 3792 C CA . PHE B 2 6 ? 61.000 -12.755 8.116 1.00 31.21 306 PHE B CA 2
ATOM 3793 C C . PHE B 2 6 ? 59.815 -13.716 8.208 1.00 61.12 306 PHE B C 2
ATOM 3794 O O . PHE B 2 6 ? 58.842 -13.579 7.462 1.00 3.43 306 PHE B O 2
ATOM 3811 N N . GLU B 2 7 ? 59.901 -14.639 9.164 1.00 22.24 307 GLU B N 2
ATOM 3812 C CA . GLU B 2 7 ? 58.877 -15.660 9.449 1.00 73.43 307 GLU B CA 2
ATOM 3813 C C . GLU B 2 7 ? 57.471 -15.049 9.515 1.00 33.30 307 GLU B C 2
ATOM 3814 O O . GLU B 2 7 ? 56.507 -15.595 8.977 1.00 31.35 307 GLU B O 2
ATOM 3826 N N . HIS B 2 8 ? 57.380 -13.881 10.103 1.00 4.31 308 HIS B N 2
ATOM 3827 C CA . HIS B 2 8 ? 56.099 -13.263 10.313 1.00 63.23 308 HIS B CA 2
ATOM 3828 C C . HIS B 2 8 ? 55.712 -12.407 9.157 1.00 43.42 308 HIS B C 2
ATOM 3829 O O . HIS B 2 8 ? 54.657 -12.605 8.574 1.00 4.03 308 HIS B O 2
ATOM 3843 N N . LEU B 2 9 ? 56.597 -11.500 8.788 1.00 64.14 309 LEU B N 2
ATOM 3844 C CA . LEU B 2 9 ? 56.318 -10.490 7.776 1.00 52.01 309 LEU B CA 2
ATOM 3845 C C . LEU B 2 9 ? 55.926 -11.081 6.415 1.00 42.30 309 LEU B C 2
ATOM 3846 O O . LEU B 2 9 ? 55.058 -10.556 5.719 1.00 13.44 309 LEU B O 2
ATOM 3862 N N . TRP B 2 10 ? 56.521 -12.201 6.086 1.00 43.14 310 TRP B N 2
ATOM 3863 C CA . TRP B 2 10 ? 56.325 -12.827 4.812 1.00 14.01 310 TRP B CA 2
ATOM 3864 C C . TRP B 2 10 ? 55.000 -13.574 4.785 1.00 31.23 310 TRP B C 2
ATOM 3865 O O . TRP B 2 10 ? 54.293 -13.578 3.790 1.00 14.12 310 TRP B O 2
ATOM 3886 N N . SER B 2 11 ? 54.638 -14.125 5.903 1.00 14.42 311 SER B N 2
ATOM 3887 C CA . SER B 2 11 ? 53.424 -14.888 6.012 1.00 14.14 311 SER B CA 2
ATOM 3888 C C . SER B 2 11 ? 52.220 -13.954 6.277 1.00 41.41 311 SER B C 2
ATOM 3889 O O . SER B 2 11 ? 51.075 -14.389 6.337 1.00 31.14 311 SER B O 2
ATOM 3897 N N . SER B 2 12 ? 52.516 -12.687 6.441 1.00 1.11 312 SER B N 2
ATOM 3898 C CA . SER B 2 12 ? 51.558 -11.665 6.800 1.00 11.44 312 SER B CA 2
ATOM 3899 C C . SER B 2 12 ? 51.449 -10.590 5.726 1.00 60.40 312 SER B C 2
ATOM 3900 O O . SER B 2 12 ? 51.032 -9.451 6.017 1.00 41.34 312 SER B O 2
ATOM 3908 N N . LEU B 2 13 ? 51.831 -10.898 4.502 1.00 4.23 313 LEU B N 2
ATOM 3909 C CA . LEU B 2 13 ? 51.939 -9.829 3.531 1.00 14.51 313 LEU B CA 2
ATOM 3910 C C . LEU B 2 13 ? 50.690 -9.693 2.694 1.00 52.23 313 LEU B C 2
ATOM 3911 O O . LEU B 2 13 ? 50.593 -8.811 1.822 1.00 52.02 313 LEU B O 2
ATOM 3927 N N . GLU B 2 14 ? 49.719 -10.514 2.989 1.00 50.02 314 GLU B N 2
ATOM 3928 C CA . GLU B 2 14 ? 48.506 -10.519 2.225 1.00 22.11 314 GLU B CA 2
ATOM 3929 C C . GLU B 2 14 ? 47.567 -9.385 2.718 1.00 24.03 314 GLU B C 2
ATOM 3930 O O . GLU B 2 14 ? 47.670 -8.927 3.876 1.00 52.11 314 GLU B O 2
ATOM 3942 N N . PRO B 2 15 ? 46.686 -8.882 1.846 1.00 10.45 315 PRO B N 2
ATOM 3943 C CA . PRO B 2 15 ? 45.711 -7.858 2.215 1.00 54.32 315 PRO B CA 2
ATOM 3944 C C . PRO B 2 15 ? 44.556 -8.418 3.026 1.00 3.22 315 PRO B C 2
ATOM 3945 O O . PRO B 2 15 ? 44.062 -7.783 3.968 1.00 2.51 315 PRO B O 2
ATOM 3956 N N . ASP B 2 16 ? 44.154 -9.599 2.682 1.00 41.21 316 ASP B N 2
ATOM 3957 C CA . ASP B 2 16 ? 42.993 -10.226 3.252 1.00 41.22 316 ASP B CA 2
ATOM 3958 C C . ASP B 2 16 ? 43.110 -11.724 3.157 1.00 10.30 316 ASP B C 2
ATOM 3959 O O . ASP B 2 16 ? 43.166 -12.393 4.206 1.00 0.00 316 ASP B O 2
ATOM 3969 N N . ASN A 1 1 ? 20.571 1.133 11.850 1.00 1.00 3 ASN A N 3
ATOM 3970 C CA . ASN A 1 1 ? 20.780 0.313 13.057 1.00 64.21 3 ASN A CA 3
ATOM 3971 C C . ASN A 1 1 ? 20.371 -1.137 12.813 1.00 1.42 3 ASN A C 3
ATOM 3972 O O . ASN A 1 1 ? 21.197 -1.974 12.465 1.00 73.22 3 ASN A O 3
ATOM 3985 N N . THR A 1 2 ? 19.089 -1.421 12.956 1.00 21.23 4 THR A N 3
ATOM 3986 C CA . THR A 1 2 ? 18.574 -2.759 12.831 1.00 20.42 4 THR A CA 3
ATOM 3987 C C . THR A 1 2 ? 18.211 -3.064 11.376 1.00 62.42 4 THR A C 3
ATOM 3988 O O . THR A 1 2 ? 18.666 -4.059 10.811 1.00 2.41 4 THR A O 3
ATOM 3999 N N . ASN A 1 3 ? 17.424 -2.194 10.767 1.00 20.55 5 ASN A N 3
ATOM 4000 C CA . ASN A 1 3 ? 17.017 -2.383 9.381 1.00 31.42 5 ASN A CA 3
ATOM 4001 C C . ASN A 1 3 ? 18.136 -1.891 8.481 1.00 64.24 5 ASN A C 3
ATOM 4002 O O . ASN A 1 3 ? 18.174 -0.717 8.099 1.00 43.23 5 ASN A O 3
ATOM 4013 N N . MET A 1 4 ? 19.089 -2.756 8.223 1.00 50.32 6 MET A N 3
ATOM 4014 C CA . MET A 1 4 ? 20.235 -2.413 7.402 1.00 55.35 6 MET A CA 3
ATOM 4015 C C . MET A 1 4 ? 19.831 -2.319 5.955 1.00 55.10 6 MET A C 3
ATOM 4016 O O . MET A 1 4 ? 19.190 -3.233 5.415 1.00 33.22 6 MET A O 3
ATOM 4030 N N . SER A 1 5 ? 20.173 -1.225 5.340 1.00 73.11 7 SER A N 3
ATOM 4031 C CA . SER A 1 5 ? 19.842 -0.990 3.972 1.00 53.24 7 SER A CA 3
ATOM 4032 C C . SER A 1 5 ? 20.771 -1.786 3.058 1.00 5.33 7 SER A C 3
ATOM 4033 O O . SER A 1 5 ? 21.935 -1.430 2.850 1.00 12.05 7 SER A O 3
ATOM 4041 N N . VAL A 1 6 ? 20.280 -2.894 2.599 1.00 21.31 8 VAL A N 3
ATOM 4042 C CA . VAL A 1 6 ? 21.009 -3.741 1.700 1.00 5.42 8 VAL A CA 3
ATOM 4043 C C . VAL A 1 6 ? 20.729 -3.318 0.258 1.00 40.44 8 VAL A C 3
ATOM 4044 O O . VAL A 1 6 ? 19.700 -2.672 -0.001 1.00 42.14 8 VAL A O 3
ATOM 4057 N N . PRO A 1 7 ? 21.641 -3.633 -0.683 1.00 74.40 9 PRO A N 3
ATOM 4058 C CA . PRO A 1 7 ? 21.462 -3.316 -2.108 1.00 52.31 9 PRO A CA 3
ATOM 4059 C C . PRO A 1 7 ? 20.141 -3.876 -2.646 1.00 2.24 9 PRO A C 3
ATOM 4060 O O . PRO A 1 7 ? 19.711 -4.976 -2.266 1.00 32.11 9 PRO A O 3
ATOM 4071 N N . THR A 1 8 ? 19.491 -3.134 -3.484 1.00 55.24 10 THR A N 3
ATOM 4072 C CA . THR A 1 8 ? 18.230 -3.548 -4.028 1.00 33.05 10 THR A CA 3
ATOM 4073 C C . THR A 1 8 ? 18.150 -3.189 -5.508 1.00 33.12 10 THR A C 3
ATOM 4074 O O . THR A 1 8 ? 17.889 -2.037 -5.877 1.00 40.24 10 THR A O 3
ATOM 4085 N N . ASP A 1 9 ? 18.435 -4.155 -6.338 1.00 22.24 11 ASP A N 3
ATOM 4086 C CA . ASP A 1 9 ? 18.382 -3.984 -7.771 1.00 52.52 11 ASP A CA 3
ATOM 4087 C C . ASP A 1 9 ? 17.849 -5.244 -8.398 1.00 21.43 11 ASP A C 3
ATOM 4088 O O . ASP A 1 9 ? 17.957 -6.324 -7.814 1.00 1.43 11 ASP A O 3
ATOM 4097 N N . GLY A 1 10 ? 17.240 -5.105 -9.534 1.00 24.21 12 GLY A N 3
ATOM 4098 C CA . GLY A 1 10 ? 16.747 -6.221 -10.262 1.00 13.41 12 GLY A CA 3
ATOM 4099 C C . GLY A 1 10 ? 16.677 -5.890 -11.717 1.00 44.33 12 GLY A C 3
ATOM 4100 O O . GLY A 1 10 ? 15.672 -6.157 -12.381 1.00 44.55 12 GLY A O 3
ATOM 4104 N N . ALA A 1 11 ? 17.726 -5.267 -12.215 1.00 25.35 13 ALA A N 3
ATOM 4105 C CA . ALA A 1 11 ? 17.791 -4.891 -13.608 1.00 53.32 13 ALA A CA 3
ATOM 4106 C C . ALA A 1 11 ? 18.028 -6.127 -14.457 1.00 12.11 13 ALA A C 3
ATOM 4107 O O . ALA A 1 11 ? 18.737 -7.054 -14.026 1.00 52.51 13 ALA A O 3
ATOM 4114 N N . VAL A 1 12 ? 17.439 -6.159 -15.642 1.00 54.25 14 VAL A N 3
ATOM 4115 C CA . VAL A 1 12 ? 17.588 -7.308 -16.536 1.00 44.45 14 VAL A CA 3
ATOM 4116 C C . VAL A 1 12 ? 19.034 -7.494 -16.976 1.00 64.41 14 VAL A C 3
ATOM 4117 O O . VAL A 1 12 ? 19.504 -8.619 -17.159 1.00 53.45 14 VAL A O 3
ATOM 4130 N N . THR A 1 13 ? 19.738 -6.406 -17.127 1.00 62.35 15 THR A N 3
ATOM 4131 C CA . THR A 1 13 ? 21.130 -6.459 -17.413 1.00 70.21 15 THR A CA 3
ATOM 4132 C C . THR A 1 13 ? 21.905 -6.448 -16.095 1.00 24.34 15 THR A C 3
ATOM 4133 O O . THR A 1 13 ? 22.127 -5.393 -15.485 1.00 4.22 15 THR A O 3
ATOM 4144 N N . THR A 1 14 ? 22.241 -7.625 -15.619 1.00 34.01 16 THR A N 3
ATOM 4145 C CA . THR A 1 14 ? 22.914 -7.756 -14.361 1.00 62.33 16 THR A CA 3
ATOM 4146 C C . THR A 1 14 ? 24.420 -7.497 -14.519 1.00 62.33 16 THR A C 3
ATOM 4147 O O . THR A 1 14 ? 25.179 -8.366 -14.942 1.00 4.14 16 THR A O 3
ATOM 4158 N N . SER A 1 15 ? 24.814 -6.285 -14.232 1.00 53.04 17 SER A N 3
ATOM 4159 C CA . SER A 1 15 ? 26.193 -5.894 -14.319 1.00 52.10 17 SER A CA 3
ATOM 4160 C C . SER A 1 15 ? 26.821 -5.866 -12.923 1.00 61.15 17 SER A C 3
ATOM 4161 O O . SER A 1 15 ? 28.016 -6.135 -12.763 1.00 12.35 17 SER A O 3
ATOM 4169 N N . GLN A 1 16 ? 25.994 -5.590 -11.912 1.00 32.21 18 GLN A N 3
ATOM 4170 C CA . GLN A 1 16 ? 26.446 -5.515 -10.533 1.00 74.22 18 GLN A CA 3
ATOM 4171 C C . GLN A 1 16 ? 26.699 -6.895 -9.964 1.00 44.22 18 GLN A C 3
ATOM 4172 O O . GLN A 1 16 ? 25.832 -7.495 -9.304 1.00 45.43 18 GLN A O 3
ATOM 4186 N N . ILE A 1 17 ? 27.835 -7.415 -10.270 1.00 44.01 19 ILE A N 3
ATOM 4187 C CA . ILE A 1 17 ? 28.266 -8.688 -9.775 1.00 23.43 19 ILE A CA 3
ATOM 4188 C C . ILE A 1 17 ? 29.499 -8.453 -8.922 1.00 41.50 19 ILE A C 3
ATOM 4189 O O . ILE A 1 17 ? 30.459 -7.820 -9.378 1.00 14.42 19 ILE A O 3
ATOM 4205 N N . PRO A 1 18 ? 29.470 -8.908 -7.669 1.00 42.12 20 PRO A N 3
ATOM 4206 C CA . PRO A 1 18 ? 30.546 -8.664 -6.718 1.00 24.14 20 PRO A CA 3
ATOM 4207 C C . PRO A 1 18 ? 31.826 -9.403 -7.072 1.00 41.43 20 PRO A C 3
ATOM 4208 O O . PRO A 1 18 ? 31.842 -10.644 -7.219 1.00 54.35 20 PRO A O 3
ATOM 4219 N N . ALA A 1 19 ? 32.893 -8.662 -7.199 1.00 65.43 21 ALA A N 3
ATOM 4220 C CA . ALA A 1 19 ? 34.172 -9.245 -7.472 1.00 14.44 21 ALA A CA 3
ATOM 4221 C C . ALA A 1 19 ? 34.824 -9.617 -6.158 1.00 3.11 21 ALA A C 3
ATOM 4222 O O . ALA A 1 19 ? 35.714 -8.922 -5.649 1.00 3.25 21 ALA A O 3
ATOM 4229 N N . SER A 1 20 ? 34.284 -10.636 -5.556 1.00 30.10 22 SER A N 3
ATOM 4230 C CA . SER A 1 20 ? 34.766 -11.140 -4.320 1.00 45.52 22 SER A CA 3
ATOM 4231 C C . SER A 1 20 ? 35.995 -11.978 -4.592 1.00 75.41 22 SER A C 3
ATOM 4232 O O . SER A 1 20 ? 35.937 -12.920 -5.394 1.00 42.35 22 SER A O 3
ATOM 4240 N N . GLU A 1 21 ? 37.104 -11.616 -3.989 1.00 72.13 23 GLU A N 3
ATOM 4241 C CA . GLU A 1 21 ? 38.311 -12.372 -4.160 1.00 51.30 23 GLU A CA 3
ATOM 4242 C C . GLU A 1 21 ? 38.175 -13.699 -3.492 1.00 35.14 23 GLU A C 3
ATOM 4243 O O . GLU A 1 21 ? 37.896 -13.777 -2.292 1.00 1.53 23 GLU A O 3
ATOM 4255 N N . GLN A 1 22 ? 38.324 -14.726 -4.260 1.00 53.33 24 GLN A N 3
ATOM 4256 C CA . GLN A 1 22 ? 38.243 -16.057 -3.755 1.00 25.11 24 GLN A CA 3
ATOM 4257 C C . GLN A 1 22 ? 39.637 -16.543 -3.489 1.00 21.45 24 GLN A C 3
ATOM 4258 O O . GLN A 1 22 ? 40.606 -15.998 -4.050 1.00 14.43 24 GLN A O 3
ATOM 4272 N N . GLU A 1 23 ? 39.754 -17.526 -2.642 1.00 20.02 25 GLU A N 3
ATOM 4273 C CA . GLU A 1 23 ? 41.014 -18.179 -2.397 1.00 11.33 25 GLU A CA 3
ATOM 4274 C C . GLU A 1 23 ? 41.436 -18.838 -3.686 1.00 22.14 25 GLU A C 3
ATOM 4275 O O . GLU A 1 23 ? 40.819 -19.806 -4.136 1.00 34.32 25 GLU A O 3
ATOM 4287 N N . THR A 1 24 ? 42.423 -18.265 -4.305 1.00 51.52 26 THR A N 3
ATOM 4288 C CA . THR A 1 24 ? 42.809 -18.632 -5.623 1.00 53.31 26 THR A CA 3
ATOM 4289 C C . THR A 1 24 ? 43.906 -19.670 -5.613 1.00 53.35 26 THR A C 3
ATOM 4290 O O . THR A 1 24 ? 44.999 -19.430 -5.105 1.00 30.52 26 THR A O 3
ATOM 4301 N N . LEU A 1 25 ? 43.593 -20.826 -6.136 1.00 5.11 27 LEU A N 3
ATOM 4302 C CA . LEU A 1 25 ? 44.553 -21.880 -6.270 1.00 60.50 27 LEU A CA 3
ATOM 4303 C C . LEU A 1 25 ? 45.358 -21.646 -7.516 1.00 75.55 27 LEU A C 3
ATOM 4304 O O . LEU A 1 25 ? 44.801 -21.411 -8.601 1.00 13.21 27 LEU A O 3
ATOM 4320 N N . VAL A 1 26 ? 46.634 -21.683 -7.364 1.00 40.25 28 VAL A N 3
ATOM 4321 C CA . VAL A 1 26 ? 47.546 -21.425 -8.437 1.00 11.42 28 VAL A CA 3
ATOM 4322 C C . VAL A 1 26 ? 48.092 -22.723 -9.020 1.00 51.22 28 VAL A C 3
ATOM 4323 O O . VAL A 1 26 ? 48.064 -23.774 -8.364 1.00 23.41 28 VAL A O 3
ATOM 4336 N N . ARG A 1 27 ? 48.540 -22.655 -10.260 1.00 35.24 29 ARG A N 3
ATOM 4337 C CA . ARG A 1 27 ? 49.140 -23.790 -10.944 1.00 74.24 29 ARG A CA 3
ATOM 4338 C C . ARG A 1 27 ? 50.641 -23.647 -11.007 1.00 40.32 29 ARG A C 3
ATOM 4339 O O . ARG A 1 27 ? 51.158 -22.999 -11.916 1.00 20.51 29 ARG A O 3
ATOM 4360 N N . PRO A 1 28 ? 51.362 -24.249 -10.073 1.00 1.41 30 PRO A N 3
ATOM 4361 C CA . PRO A 1 28 ? 52.792 -24.087 -9.982 1.00 43.14 30 PRO A CA 3
ATOM 4362 C C . PRO A 1 28 ? 53.569 -25.003 -10.928 1.00 24.23 30 PRO A C 3
ATOM 4363 O O . PRO A 1 28 ? 53.161 -26.141 -11.218 1.00 23.12 30 PRO A O 3
ATOM 4374 N N . LYS A 1 29 ? 54.654 -24.489 -11.437 1.00 71.41 31 LYS A N 3
ATOM 4375 C CA . LYS A 1 29 ? 55.568 -25.272 -12.225 1.00 13.12 31 LYS A CA 3
ATOM 4376 C C . LYS A 1 29 ? 56.397 -26.161 -11.301 1.00 60.43 31 LYS A C 3
ATOM 4377 O O . LYS A 1 29 ? 56.495 -25.858 -10.101 1.00 12.54 31 LYS A O 3
ATOM 4396 N N . PRO A 1 30 ? 57.009 -27.261 -11.831 1.00 4.31 32 PRO A N 3
ATOM 4397 C CA . PRO A 1 30 ? 57.802 -28.246 -11.052 1.00 5.12 32 PRO A CA 3
ATOM 4398 C C . PRO A 1 30 ? 58.811 -27.602 -10.125 1.00 74.20 32 PRO A C 3
ATOM 4399 O O . PRO A 1 30 ? 59.057 -28.087 -9.057 1.00 50.13 32 PRO A O 3
ATOM 4410 N N . LEU A 1 31 ? 59.356 -26.491 -10.547 1.00 43.22 33 LEU A N 3
ATOM 4411 C CA . LEU A 1 31 ? 60.347 -25.767 -9.782 1.00 61.34 33 LEU A CA 3
ATOM 4412 C C . LEU A 1 31 ? 59.755 -25.264 -8.444 1.00 33.42 33 LEU A C 3
ATOM 4413 O O . LEU A 1 31 ? 60.347 -25.437 -7.362 1.00 21.42 33 LEU A O 3
ATOM 4429 N N . LEU A 1 32 ? 58.564 -24.708 -8.512 1.00 3.45 34 LEU A N 3
ATOM 4430 C CA . LEU A 1 32 ? 57.889 -24.238 -7.319 1.00 64.14 34 LEU A CA 3
ATOM 4431 C C . LEU A 1 32 ? 57.383 -25.430 -6.561 1.00 22.24 34 LEU A C 3
ATOM 4432 O O . LEU A 1 32 ? 57.616 -25.563 -5.387 1.00 75.12 34 LEU A O 3
ATOM 4448 N N . LEU A 1 33 ? 56.754 -26.320 -7.286 1.00 65.12 35 LEU A N 3
ATOM 4449 C CA . LEU A 1 33 ? 56.172 -27.548 -6.762 1.00 5.32 35 LEU A CA 3
ATOM 4450 C C . LEU A 1 33 ? 57.235 -28.352 -5.956 1.00 54.41 35 LEU A C 3
ATOM 4451 O O . LEU A 1 33 ? 56.946 -28.850 -4.863 1.00 53.44 35 LEU A O 3
ATOM 4467 N N . LYS A 1 34 ? 58.464 -28.421 -6.470 1.00 42.34 36 LYS A N 3
ATOM 4468 C CA . LYS A 1 34 ? 59.524 -29.131 -5.792 1.00 34.14 36 LYS A CA 3
ATOM 4469 C C . LYS A 1 34 ? 59.932 -28.427 -4.518 1.00 62.12 36 LYS A C 3
ATOM 4470 O O . LYS A 1 34 ? 60.241 -29.073 -3.534 1.00 31.42 36 LYS A O 3
ATOM 4489 N N . LEU A 1 35 ? 59.893 -27.090 -4.510 1.00 21.34 37 LEU A N 3
ATOM 4490 C CA . LEU A 1 35 ? 60.294 -26.373 -3.307 1.00 4.13 37 LEU A CA 3
ATOM 4491 C C . LEU A 1 35 ? 59.185 -26.515 -2.273 1.00 55.22 37 LEU A C 3
ATOM 4492 O O . LEU A 1 35 ? 59.444 -26.752 -1.097 1.00 44.31 37 LEU A O 3
ATOM 4508 N N . LEU A 1 36 ? 57.958 -26.435 -2.766 1.00 2.01 38 LEU A N 3
ATOM 4509 C CA . LEU A 1 36 ? 56.745 -26.580 -1.984 1.00 62.52 38 LEU A CA 3
ATOM 4510 C C . LEU A 1 36 ? 56.714 -27.928 -1.268 1.00 61.11 38 LEU A C 3
ATOM 4511 O O . LEU A 1 36 ? 56.597 -27.996 -0.040 1.00 21.21 38 LEU A O 3
ATOM 4527 N N . LYS A 1 37 ? 56.874 -28.997 -2.013 1.00 4.41 39 LYS A N 3
ATOM 4528 C CA . LYS A 1 37 ? 56.753 -30.316 -1.441 1.00 72.50 39 LYS A CA 3
ATOM 4529 C C . LYS A 1 37 ? 57.954 -30.700 -0.601 1.00 71.11 39 LYS A C 3
ATOM 4530 O O . LYS A 1 37 ? 57.848 -31.549 0.287 1.00 23.23 39 LYS A O 3
ATOM 4549 N N . SER A 1 38 ? 59.075 -30.041 -0.825 1.00 51.14 40 SER A N 3
ATOM 4550 C CA . SER A 1 38 ? 60.249 -30.293 -0.021 1.00 42.10 40 SER A CA 3
ATOM 4551 C C . SER A 1 38 ? 60.070 -29.729 1.389 1.00 14.45 40 SER A C 3
ATOM 4552 O O . SER A 1 38 ? 60.573 -30.287 2.359 1.00 42.43 40 SER A O 3
ATOM 4560 N N . VAL A 1 39 ? 59.305 -28.653 1.498 1.00 11.22 41 VAL A N 3
ATOM 4561 C CA . VAL A 1 39 ? 59.087 -28.015 2.782 1.00 71.41 41 VAL A CA 3
ATOM 4562 C C . VAL A 1 39 ? 57.785 -28.466 3.442 1.00 64.32 41 VAL A C 3
ATOM 4563 O O . VAL A 1 39 ? 57.325 -27.858 4.408 1.00 51.12 41 VAL A O 3
ATOM 4576 N N . GLY A 1 40 ? 57.200 -29.527 2.922 1.00 13.41 42 GLY A N 3
ATOM 4577 C CA . GLY A 1 40 ? 56.079 -30.129 3.594 1.00 34.34 42 GLY A CA 3
ATOM 4578 C C . GLY A 1 40 ? 54.726 -29.911 2.952 1.00 74.23 42 GLY A C 3
ATOM 4579 O O . GLY A 1 40 ? 53.702 -30.195 3.587 1.00 22.34 42 GLY A O 3
ATOM 4583 N N . ALA A 1 41 ? 54.680 -29.441 1.723 1.00 52.43 43 ALA A N 3
ATOM 4584 C CA . ALA A 1 41 ? 53.399 -29.255 1.061 1.00 31.35 43 ALA A CA 3
ATOM 4585 C C . ALA A 1 41 ? 52.930 -30.574 0.479 1.00 13.11 43 ALA A C 3
ATOM 4586 O O . ALA A 1 41 ? 53.707 -31.283 -0.161 1.00 2.23 43 ALA A O 3
ATOM 4593 N N . GLN A 1 42 ? 51.690 -30.925 0.739 1.00 11.11 44 GLN A N 3
ATOM 4594 C CA . GLN A 1 42 ? 51.126 -32.179 0.246 1.00 14.10 44 GLN A CA 3
ATOM 4595 C C . GLN A 1 42 ? 50.163 -31.932 -0.892 1.00 41.31 44 GLN A C 3
ATOM 4596 O O . GLN A 1 42 ? 49.713 -32.873 -1.558 1.00 14.35 44 GLN A O 3
ATOM 4610 N N . LYS A 1 43 ? 49.855 -30.689 -1.125 1.00 34.22 45 LYS A N 3
ATOM 4611 C CA . LYS A 1 43 ? 48.915 -30.331 -2.156 1.00 1.22 45 LYS A CA 3
ATOM 4612 C C . LYS A 1 43 ? 49.600 -30.187 -3.480 1.00 34.45 45 LYS A C 3
ATOM 4613 O O . LYS A 1 43 ? 50.827 -30.196 -3.567 1.00 73.42 45 LYS A O 3
ATOM 4632 N N . ASP A 1 44 ? 48.804 -30.088 -4.506 1.00 71.23 46 ASP A N 3
ATOM 4633 C CA . ASP A 1 44 ? 49.290 -29.792 -5.834 1.00 33.11 46 ASP A CA 3
ATOM 4634 C C . ASP A 1 44 ? 48.759 -28.438 -6.248 1.00 43.41 46 ASP A C 3
ATOM 4635 O O . ASP A 1 44 ? 49.089 -27.919 -7.311 1.00 45.42 46 ASP A O 3
ATOM 4644 N N . THR A 1 45 ? 47.923 -27.864 -5.395 1.00 73.34 47 THR A N 3
ATOM 4645 C CA . THR A 1 45 ? 47.394 -26.550 -5.619 1.00 64.41 47 THR A CA 3
ATOM 4646 C C . THR A 1 45 ? 47.513 -25.763 -4.371 1.00 71.43 47 THR A C 3
ATOM 4647 O O . THR A 1 45 ? 47.321 -26.293 -3.288 1.00 40.44 47 THR A O 3
ATOM 4658 N N . TYR A 1 46 ? 47.833 -24.523 -4.498 1.00 21.32 48 TYR A N 3
ATOM 4659 C CA . TYR A 1 46 ? 48.066 -23.712 -3.341 1.00 72.11 48 TYR A CA 3
ATOM 4660 C C . TYR A 1 46 ? 47.459 -22.363 -3.579 1.00 63.32 48 TYR A C 3
ATOM 4661 O O . TYR A 1 46 ? 47.336 -21.953 -4.729 1.00 44.22 48 TYR A O 3
ATOM 4679 N N . THR A 1 47 ? 47.039 -21.699 -2.539 1.00 4.35 49 THR A N 3
ATOM 4680 C CA . THR A 1 47 ? 46.617 -20.342 -2.667 1.00 1.34 49 THR A CA 3
ATOM 4681 C C . THR A 1 47 ? 47.852 -19.467 -2.539 1.00 15.00 49 THR A C 3
ATOM 4682 O O . THR A 1 47 ? 48.908 -19.960 -2.107 1.00 52.25 49 THR A O 3
ATOM 4693 N N . MET A 1 48 ? 47.742 -18.189 -2.876 1.00 21.14 50 MET A N 3
ATOM 4694 C CA . MET A 1 48 ? 48.887 -17.258 -2.756 1.00 1.43 50 MET A CA 3
ATOM 4695 C C . MET A 1 48 ? 49.409 -17.215 -1.322 1.00 72.53 50 MET A C 3
ATOM 4696 O O . MET A 1 48 ? 50.604 -17.059 -1.076 1.00 74.21 50 MET A O 3
ATOM 4710 N N . LYS A 1 49 ? 48.503 -17.406 -0.393 1.00 14.32 51 LYS A N 3
ATOM 4711 C CA . LYS A 1 49 ? 48.812 -17.378 1.019 1.00 64.44 51 LYS A CA 3
ATOM 4712 C C . LYS A 1 49 ? 49.603 -18.618 1.431 1.00 30.11 51 LYS A C 3
ATOM 4713 O O . LYS A 1 49 ? 50.515 -18.545 2.243 1.00 14.04 51 LYS A O 3
ATOM 4732 N N . GLU A 1 50 ? 49.294 -19.736 0.814 1.00 55.54 52 GLU A N 3
ATOM 4733 C CA . GLU A 1 50 ? 49.986 -20.990 1.098 1.00 75.23 52 GLU A CA 3
ATOM 4734 C C . GLU A 1 50 ? 51.389 -20.950 0.540 1.00 14.34 52 GLU A C 3
ATOM 4735 O O . GLU A 1 50 ? 52.306 -21.575 1.081 1.00 34.14 52 GLU A O 3
ATOM 4747 N N . VAL A 1 51 ? 51.563 -20.177 -0.516 1.00 43.32 53 VAL A N 3
ATOM 4748 C CA . VAL A 1 51 ? 52.870 -19.956 -1.085 1.00 51.12 53 VAL A CA 3
ATOM 4749 C C . VAL A 1 51 ? 53.684 -19.167 -0.087 1.00 21.10 53 VAL A C 3
ATOM 4750 O O . VAL A 1 51 ? 54.791 -19.510 0.177 1.00 11.23 53 VAL A O 3
ATOM 4763 N N . LEU A 1 52 ? 53.091 -18.140 0.501 1.00 70.30 54 LEU A N 3
ATOM 4764 C CA . LEU A 1 52 ? 53.762 -17.368 1.560 1.00 2.43 54 LEU A CA 3
ATOM 4765 C C . LEU A 1 52 ? 54.227 -18.304 2.664 1.00 14.03 54 LEU A C 3
ATOM 4766 O O . LEU A 1 52 ? 55.356 -18.215 3.144 1.00 21.52 54 LEU A O 3
ATOM 4782 N N . PHE A 1 53 ? 53.391 -19.252 3.010 1.00 3.44 55 PHE A N 3
ATOM 4783 C CA . PHE A 1 53 ? 53.756 -20.173 4.048 1.00 31.34 55 PHE A CA 3
ATOM 4784 C C . PHE A 1 53 ? 54.884 -21.102 3.614 1.00 34.30 55 PHE A C 3
ATOM 4785 O O . PHE A 1 53 ? 55.948 -21.076 4.201 1.00 13.01 55 PHE A O 3
ATOM 4802 N N . TYR A 1 54 ? 54.684 -21.856 2.559 1.00 63.30 56 TYR A N 3
ATOM 4803 C CA . TYR A 1 54 ? 55.678 -22.838 2.132 1.00 1.22 56 TYR A CA 3
ATOM 4804 C C . TYR A 1 54 ? 56.905 -22.241 1.461 1.00 62.54 56 TYR A C 3
ATOM 4805 O O . TYR A 1 54 ? 58.023 -22.678 1.731 1.00 21.03 56 TYR A O 3
ATOM 4823 N N . LEU A 1 55 ? 56.719 -21.240 0.615 1.00 33.41 57 LEU A N 3
ATOM 4824 C CA . LEU A 1 55 ? 57.847 -20.640 -0.084 1.00 40.31 57 LEU A CA 3
ATOM 4825 C C . LEU A 1 55 ? 58.716 -19.942 0.969 1.00 40.54 57 LEU A C 3
ATOM 4826 O O . LEU A 1 55 ? 59.948 -19.947 0.903 1.00 5.14 57 LEU A O 3
ATOM 4842 N N . GLY A 1 56 ? 58.040 -19.415 1.979 1.00 34.05 58 GLY A N 3
ATOM 4843 C CA . GLY A 1 56 ? 58.704 -18.769 3.086 1.00 74.30 58 GLY A CA 3
ATOM 4844 C C . GLY A 1 56 ? 59.584 -19.720 3.845 1.00 10.41 58 GLY A C 3
ATOM 4845 O O . GLY A 1 56 ? 60.706 -19.366 4.203 1.00 32.52 58 GLY A O 3
ATOM 4849 N N . GLN A 1 57 ? 59.087 -20.949 4.051 1.00 63.23 59 GLN A N 3
ATOM 4850 C CA . GLN A 1 57 ? 59.843 -21.991 4.756 1.00 64.13 59 GLN A CA 3
ATOM 4851 C C . GLN A 1 57 ? 61.145 -22.201 4.035 1.00 12.12 59 GLN A C 3
ATOM 4852 O O . GLN A 1 57 ? 62.204 -22.113 4.620 1.00 60.00 59 GLN A O 3
ATOM 4866 N N . TYR A 1 58 ? 61.023 -22.409 2.741 1.00 52.35 60 TYR A N 3
ATOM 4867 C CA . TYR A 1 58 ? 62.122 -22.700 1.835 1.00 12.25 60 TYR A CA 3
ATOM 4868 C C . TYR A 1 58 ? 63.234 -21.644 1.915 1.00 54.12 60 TYR A C 3
ATOM 4869 O O . TYR A 1 58 ? 64.402 -21.977 2.089 1.00 53.15 60 TYR A O 3
ATOM 4887 N N . ILE A 1 59 ? 62.859 -20.385 1.865 1.00 22.33 61 ILE A N 3
ATOM 4888 C CA . ILE A 1 59 ? 63.832 -19.298 1.880 1.00 54.32 61 ILE A CA 3
ATOM 4889 C C . ILE A 1 59 ? 64.453 -19.184 3.260 1.00 22.41 61 ILE A C 3
ATOM 4890 O O . ILE A 1 59 ? 65.680 -19.033 3.411 1.00 45.34 61 ILE A O 3
ATOM 4906 N N . MET A 1 60 ? 63.615 -19.305 4.258 1.00 72.44 62 MET A N 3
ATOM 4907 C CA . MET A 1 60 ? 64.009 -19.099 5.623 1.00 41.23 62 MET A CA 3
ATOM 4908 C C . MET A 1 60 ? 64.879 -20.237 6.149 1.00 61.21 62 MET A C 3
ATOM 4909 O O . MET A 1 60 ? 65.896 -19.997 6.780 1.00 12.42 62 MET A O 3
ATOM 4923 N N . THR A 1 61 ? 64.506 -21.461 5.830 1.00 24.30 63 THR A N 3
ATOM 4924 C CA . THR A 1 61 ? 65.211 -22.642 6.324 1.00 13.21 63 THR A CA 3
ATOM 4925 C C . THR A 1 61 ? 66.621 -22.735 5.708 1.00 64.20 63 THR A C 3
ATOM 4926 O O . THR A 1 61 ? 67.568 -23.197 6.348 1.00 74.44 63 THR A O 3
ATOM 4937 N N . LYS A 1 62 ? 66.758 -22.240 4.500 1.00 74.50 64 LYS A N 3
ATOM 4938 C CA . LYS A 1 62 ? 68.022 -22.246 3.797 1.00 35.22 64 LYS A CA 3
ATOM 4939 C C . LYS A 1 62 ? 68.821 -21.028 4.171 1.00 24.12 64 LYS A C 3
ATOM 4940 O O . LYS A 1 62 ? 70.038 -20.978 3.952 1.00 50.03 64 LYS A O 3
ATOM 4959 N N . ARG A 1 63 ? 68.119 -20.042 4.725 1.00 62.41 65 ARG A N 3
ATOM 4960 C CA . ARG A 1 63 ? 68.696 -18.742 5.068 1.00 10.24 65 ARG A CA 3
ATOM 4961 C C . ARG A 1 63 ? 69.146 -18.042 3.797 1.00 55.32 65 ARG A C 3
ATOM 4962 O O . ARG A 1 63 ? 70.229 -17.466 3.723 1.00 33.21 65 ARG A O 3
ATOM 4983 N N . LEU A 1 64 ? 68.286 -18.092 2.796 1.00 53.51 66 LEU A N 3
ATOM 4984 C CA . LEU A 1 64 ? 68.544 -17.451 1.515 1.00 71.15 66 LEU A CA 3
ATOM 4985 C C . LEU A 1 64 ? 68.303 -15.959 1.621 1.00 32.04 66 LEU A C 3
ATOM 4986 O O . LEU A 1 64 ? 68.642 -15.184 0.716 1.00 73.22 66 LEU A O 3
ATOM 5002 N N . TYR A 1 65 ? 67.705 -15.562 2.720 1.00 50.33 67 TYR A N 3
ATOM 5003 C CA . TYR A 1 65 ? 67.487 -14.177 2.983 1.00 63.44 67 TYR A CA 3
ATOM 5004 C C . TYR A 1 65 ? 68.670 -13.682 3.778 1.00 41.21 67 TYR A C 3
ATOM 5005 O O . TYR A 1 65 ? 69.466 -14.500 4.267 1.00 0.14 67 TYR A O 3
ATOM 5023 N N . ASP A 1 66 ? 68.804 -12.407 3.924 1.00 63.44 68 ASP A N 3
ATOM 5024 C CA . ASP A 1 66 ? 69.954 -11.882 4.602 1.00 21.32 68 ASP A CA 3
ATOM 5025 C C . ASP A 1 66 ? 69.795 -11.929 6.098 1.00 52.35 68 ASP A C 3
ATOM 5026 O O . ASP A 1 66 ? 68.744 -11.604 6.645 1.00 13.34 68 ASP A O 3
ATOM 5035 N N . GLU A 1 67 ? 70.844 -12.320 6.755 1.00 63.22 69 GLU A N 3
ATOM 5036 C CA . GLU A 1 67 ? 70.847 -12.431 8.186 1.00 62.14 69 GLU A CA 3
ATOM 5037 C C . GLU A 1 67 ? 70.830 -11.071 8.881 1.00 64.00 69 GLU A C 3
ATOM 5038 O O . GLU A 1 67 ? 70.404 -10.968 10.031 1.00 30.11 69 GLU A O 3
ATOM 5050 N N . LYS A 1 68 ? 71.254 -10.022 8.196 1.00 21.31 70 LYS A N 3
ATOM 5051 C CA . LYS A 1 68 ? 71.248 -8.717 8.824 1.00 43.13 70 LYS A CA 3
ATOM 5052 C C . LYS A 1 68 ? 69.984 -8.001 8.403 1.00 3.23 70 LYS A C 3
ATOM 5053 O O . LYS A 1 68 ? 69.405 -7.228 9.167 1.00 14.52 70 LYS A O 3
ATOM 5072 N N . GLN A 1 69 ? 69.537 -8.293 7.198 1.00 50.03 71 GLN A N 3
ATOM 5073 C CA . GLN A 1 69 ? 68.317 -7.702 6.679 1.00 5.34 71 GLN A CA 3
ATOM 5074 C C . GLN A 1 69 ? 67.319 -8.751 6.271 1.00 62.15 71 GLN A C 3
ATOM 5075 O O . GLN A 1 69 ? 67.416 -9.339 5.205 1.00 64.52 71 GLN A O 3
ATOM 5089 N N . GLN A 1 70 ? 66.336 -8.931 7.106 1.00 33.03 72 GLN A N 3
ATOM 5090 C CA . GLN A 1 70 ? 65.312 -9.934 6.911 1.00 64.41 72 GLN A CA 3
ATOM 5091 C C . GLN A 1 70 ? 64.427 -9.628 5.707 1.00 73.12 72 GLN A C 3
ATOM 5092 O O . GLN A 1 70 ? 63.973 -10.527 5.018 1.00 1.14 72 GLN A O 3
ATOM 5106 N N . HIS A 1 71 ? 64.177 -8.348 5.468 1.00 20.12 73 HIS A N 3
ATOM 5107 C CA . HIS A 1 71 ? 63.383 -7.920 4.307 1.00 23.35 73 HIS A CA 3
ATOM 5108 C C . HIS A 1 71 ? 64.137 -8.094 2.979 1.00 72.14 73 HIS A C 3
ATOM 5109 O O . HIS A 1 71 ? 63.567 -7.890 1.901 1.00 10.11 73 HIS A O 3
ATOM 5123 N N . ILE A 1 72 ? 65.391 -8.452 3.066 1.00 50.14 74 ILE A N 3
ATOM 5124 C CA . ILE A 1 72 ? 66.220 -8.607 1.904 1.00 22.31 74 ILE A CA 3
ATOM 5125 C C . ILE A 1 72 ? 66.492 -10.063 1.657 1.00 55.40 74 ILE A C 3
ATOM 5126 O O . ILE A 1 72 ? 67.134 -10.739 2.465 1.00 73.00 74 ILE A O 3
ATOM 5142 N N . VAL A 1 73 ? 65.993 -10.557 0.570 1.00 45.43 75 VAL A N 3
ATOM 5143 C CA . VAL A 1 73 ? 66.240 -11.904 0.223 1.00 24.42 75 VAL A CA 3
ATOM 5144 C C . VAL A 1 73 ? 67.188 -11.929 -0.934 1.00 52.54 75 VAL A C 3
ATOM 5145 O O . VAL A 1 73 ? 66.912 -11.352 -1.972 1.00 42.31 75 VAL A O 3
ATOM 5158 N N . TYR A 1 74 ? 68.308 -12.555 -0.759 1.00 5.33 76 TYR A N 3
ATOM 5159 C CA . TYR A 1 74 ? 69.243 -12.655 -1.828 1.00 2.23 76 TYR A CA 3
ATOM 5160 C C . TYR A 1 74 ? 68.883 -13.810 -2.709 1.00 20.23 76 TYR A C 3
ATOM 5161 O O . TYR A 1 74 ? 68.556 -13.607 -3.868 1.00 22.13 76 TYR A O 3
ATOM 5179 N N . CYS A 1 75 ? 68.907 -15.024 -2.139 1.00 54.53 77 CYS A N 3
ATOM 5180 C CA . CYS A 1 75 ? 68.572 -16.291 -2.839 1.00 52.14 77 CYS A CA 3
ATOM 5181 C C . CYS A 1 75 ? 69.289 -16.433 -4.191 1.00 4.33 77 CYS A C 3
ATOM 5182 O O . CYS A 1 75 ? 68.847 -17.157 -5.082 1.00 62.20 77 CYS A O 3
ATOM 5190 N N . SER A 1 76 ? 70.444 -15.806 -4.274 1.00 74.53 78 SER A N 3
ATOM 5191 C CA . SER A 1 76 ? 71.248 -15.757 -5.466 1.00 1.24 78 SER A CA 3
ATOM 5192 C C . SER A 1 76 ? 71.794 -17.132 -5.789 1.00 20.30 78 SER A C 3
ATOM 5193 O O . SER A 1 76 ? 71.985 -17.492 -6.957 1.00 21.43 78 SER A O 3
ATOM 5201 N N . ASN A 1 77 ? 71.992 -17.911 -4.752 1.00 41.54 79 ASN A N 3
ATOM 5202 C CA . ASN A 1 77 ? 72.530 -19.248 -4.880 1.00 73.42 79 ASN A CA 3
ATOM 5203 C C . ASN A 1 77 ? 71.419 -20.273 -4.974 1.00 0.00 79 ASN A C 3
ATOM 5204 O O . ASN A 1 77 ? 71.646 -21.477 -4.777 1.00 53.23 79 ASN A O 3
ATOM 5215 N N . ASP A 1 78 ? 70.220 -19.827 -5.278 1.00 63.10 80 ASP A N 3
ATOM 5216 C CA . ASP A 1 78 ? 69.117 -20.743 -5.403 1.00 44.31 80 ASP A CA 3
ATOM 5217 C C . ASP A 1 78 ? 68.298 -20.393 -6.643 1.00 54.24 80 ASP A C 3
ATOM 5218 O O . ASP A 1 78 ? 68.575 -19.398 -7.319 1.00 62.42 80 ASP A O 3
ATOM 5227 N N . LEU A 1 79 ? 67.291 -21.170 -6.905 1.00 71.31 81 LEU A N 3
ATOM 5228 C CA . LEU A 1 79 ? 66.544 -21.093 -8.111 1.00 11.32 81 LEU A CA 3
ATOM 5229 C C . LEU A 1 79 ? 65.334 -20.163 -7.969 1.00 12.11 81 LEU A C 3
ATOM 5230 O O . LEU A 1 79 ? 64.989 -19.486 -8.920 1.00 75.03 81 LEU A O 3
ATOM 5246 N N . LEU A 1 80 ? 64.722 -20.094 -6.779 1.00 22.23 82 LEU A N 3
ATOM 5247 C CA . LEU A 1 80 ? 63.452 -19.340 -6.630 1.00 31.14 82 LEU A CA 3
ATOM 5248 C C . LEU A 1 80 ? 63.562 -17.849 -7.021 1.00 51.53 82 LEU A C 3
ATOM 5249 O O . LEU A 1 80 ? 62.739 -17.350 -7.781 1.00 75.13 82 LEU A O 3
ATOM 5265 N N . GLY A 1 81 ? 64.606 -17.174 -6.557 1.00 33.33 83 GLY A N 3
ATOM 5266 C CA . GLY A 1 81 ? 64.771 -15.765 -6.869 1.00 13.41 83 GLY A CA 3
ATOM 5267 C C . GLY A 1 81 ? 65.223 -15.593 -8.281 1.00 23.02 83 GLY A C 3
ATOM 5268 O O . GLY A 1 81 ? 64.761 -14.687 -9.003 1.00 63.21 83 GLY A O 3
ATOM 5272 N N . ASP A 1 82 ? 66.090 -16.503 -8.694 1.00 74.23 84 ASP A N 3
ATOM 5273 C CA . ASP A 1 82 ? 66.617 -16.543 -10.048 1.00 72.30 84 ASP A CA 3
ATOM 5274 C C . ASP A 1 82 ? 65.449 -16.522 -11.007 1.00 60.45 84 ASP A C 3
ATOM 5275 O O . ASP A 1 82 ? 65.313 -15.590 -11.801 1.00 21.25 84 ASP A O 3
ATOM 5284 N N . LEU A 1 83 ? 64.540 -17.483 -10.777 1.00 51.32 85 LEU A N 3
ATOM 5285 C CA . LEU A 1 83 ? 63.343 -17.752 -11.540 1.00 55.15 85 LEU A CA 3
ATOM 5286 C C . LEU A 1 83 ? 62.394 -16.577 -11.542 1.00 45.10 85 LEU A C 3
ATOM 5287 O O . LEU A 1 83 ? 61.699 -16.337 -12.538 1.00 62.02 85 LEU A O 3
ATOM 5303 N N . PHE A 1 84 ? 62.344 -15.860 -10.423 1.00 13.22 86 PHE A N 3
ATOM 5304 C CA . PHE A 1 84 ? 61.572 -14.617 -10.322 1.00 14.21 86 PHE A CA 3
ATOM 5305 C C . PHE A 1 84 ? 62.085 -13.612 -11.334 1.00 25.43 86 PHE A C 3
ATOM 5306 O O . PHE A 1 84 ? 61.382 -12.675 -11.732 1.00 74.23 86 PHE A O 3
ATOM 5323 N N . GLY A 1 85 ? 63.309 -13.817 -11.734 1.00 24.41 87 GLY A N 3
ATOM 5324 C CA . GLY A 1 85 ? 63.930 -12.985 -12.719 1.00 31.24 87 GLY A CA 3
ATOM 5325 C C . GLY A 1 85 ? 64.789 -11.979 -12.057 1.00 3.13 87 GLY A C 3
ATOM 5326 O O . GLY A 1 85 ? 65.053 -10.891 -12.609 1.00 20.13 87 GLY A O 3
ATOM 5330 N N . VAL A 1 86 ? 65.236 -12.319 -10.873 1.00 0.24 88 VAL A N 3
ATOM 5331 C CA . VAL A 1 86 ? 66.012 -11.380 -10.074 1.00 65.43 88 VAL A CA 3
ATOM 5332 C C . VAL A 1 86 ? 67.236 -12.026 -9.426 1.00 62.04 88 VAL A C 3
ATOM 5333 O O . VAL A 1 86 ? 67.293 -13.242 -9.266 1.00 2.43 88 VAL A O 3
ATOM 5346 N N . PRO A 1 87 ? 68.279 -11.226 -9.107 1.00 11.32 89 PRO A N 3
ATOM 5347 C CA . PRO A 1 87 ? 69.456 -11.721 -8.396 1.00 74.43 89 PRO A CA 3
ATOM 5348 C C . PRO A 1 87 ? 69.202 -11.772 -6.891 1.00 61.01 89 PRO A C 3
ATOM 5349 O O . PRO A 1 87 ? 69.816 -12.549 -6.165 1.00 1.24 89 PRO A O 3
ATOM 5360 N N . SER A 1 88 ? 68.316 -10.909 -6.444 1.00 72.45 90 SER A N 3
ATOM 5361 C CA . SER A 1 88 ? 67.900 -10.755 -5.072 1.00 0.12 90 SER A CA 3
ATOM 5362 C C . SER A 1 88 ? 66.557 -10.058 -5.128 1.00 72.25 90 SER A C 3
ATOM 5363 O O . SER A 1 88 ? 66.247 -9.439 -6.163 1.00 42.34 90 SER A O 3
ATOM 5371 N N . PHE A 1 89 ? 65.765 -10.127 -4.084 1.00 22.52 91 PHE A N 3
ATOM 5372 C CA . PHE A 1 89 ? 64.471 -9.516 -4.130 1.00 23.10 91 PHE A CA 3
ATOM 5373 C C . PHE A 1 89 ? 64.081 -8.947 -2.764 1.00 42.12 91 PHE A C 3
ATOM 5374 O O . PHE A 1 89 ? 64.601 -9.376 -1.717 1.00 74.32 91 PHE A O 3
ATOM 5391 N N . SER A 1 90 ? 63.208 -7.981 -2.787 1.00 13.21 92 SER A N 3
ATOM 5392 C CA . SER A 1 90 ? 62.742 -7.319 -1.602 1.00 63.42 92 SER A CA 3
ATOM 5393 C C . SER A 1 90 ? 61.305 -7.752 -1.293 1.00 12.35 92 SER A C 3
ATOM 5394 O O . SER A 1 90 ? 60.424 -7.653 -2.141 1.00 65.40 92 SER A O 3
ATOM 5402 N N . VAL A 1 91 ? 61.085 -8.245 -0.094 1.00 15.21 93 VAL A N 3
ATOM 5403 C CA . VAL A 1 91 ? 59.771 -8.740 0.318 1.00 44.32 93 VAL A CA 3
ATOM 5404 C C . VAL A 1 91 ? 58.680 -7.650 0.420 1.00 70.53 93 VAL A C 3
ATOM 5405 O O . VAL A 1 91 ? 57.499 -7.947 0.253 1.00 62.34 93 VAL A O 3
ATOM 5418 N N . LYS A 1 92 ? 59.066 -6.401 0.710 1.00 25.30 94 LYS A N 3
ATOM 5419 C CA . LYS A 1 92 ? 58.073 -5.340 0.889 1.00 34.12 94 LYS A CA 3
ATOM 5420 C C . LYS A 1 92 ? 57.368 -4.923 -0.390 1.00 43.13 94 LYS A C 3
ATOM 5421 O O . LYS A 1 92 ? 56.318 -4.263 -0.328 1.00 62.22 94 LYS A O 3
ATOM 5440 N N . GLU A 1 93 ? 57.896 -5.286 -1.539 1.00 41.22 95 GLU A N 3
ATOM 5441 C CA . GLU A 1 93 ? 57.191 -4.997 -2.756 1.00 25.25 95 GLU A CA 3
ATOM 5442 C C . GLU A 1 93 ? 56.228 -6.115 -3.070 1.00 44.21 95 GLU A C 3
ATOM 5443 O O . GLU A 1 93 ? 56.476 -7.010 -3.864 1.00 11.24 95 GLU A O 3
ATOM 5455 N N . HIS A 1 94 ? 55.118 -6.015 -2.410 1.00 61.03 96 HIS A N 3
ATOM 5456 C CA . HIS A 1 94 ? 54.102 -7.075 -2.317 1.00 22.11 96 HIS A CA 3
ATOM 5457 C C . HIS A 1 94 ? 53.472 -7.398 -3.638 1.00 24.20 96 HIS A C 3
ATOM 5458 O O . HIS A 1 94 ? 53.249 -8.568 -3.954 1.00 4.12 96 HIS A O 3
ATOM 5472 N N . ARG A 1 95 ? 53.214 -6.383 -4.423 1.00 61.45 97 ARG A N 3
ATOM 5473 C CA . ARG A 1 95 ? 52.566 -6.569 -5.697 1.00 2.00 97 ARG A CA 3
ATOM 5474 C C . ARG A 1 95 ? 53.515 -7.288 -6.650 1.00 60.51 97 ARG A C 3
ATOM 5475 O O . ARG A 1 95 ? 53.090 -8.085 -7.496 1.00 63.44 97 ARG A O 3
ATOM 5496 N N . LYS A 1 96 ? 54.802 -7.059 -6.454 1.00 3.30 98 LYS A N 3
ATOM 5497 C CA . LYS A 1 96 ? 55.816 -7.704 -7.237 1.00 1.24 98 LYS A CA 3
ATOM 5498 C C . LYS A 1 96 ? 55.993 -9.121 -6.779 1.00 33.20 98 LYS A C 3
ATOM 5499 O O . LYS A 1 96 ? 56.287 -9.990 -7.576 1.00 63.32 98 LYS A O 3
ATOM 5518 N N . ILE A 1 97 ? 55.777 -9.353 -5.494 1.00 54.20 99 ILE A N 3
ATOM 5519 C CA . ILE A 1 97 ? 55.838 -10.692 -4.948 1.00 3.41 99 ILE A CA 3
ATOM 5520 C C . ILE A 1 97 ? 54.810 -11.541 -5.656 1.00 32.52 99 ILE A C 3
ATOM 5521 O O . ILE A 1 97 ? 55.133 -12.596 -6.189 1.00 34.24 99 ILE A O 3
ATOM 5537 N N . TYR A 1 98 ? 53.585 -11.023 -5.722 1.00 43.11 100 TYR A N 3
ATOM 5538 C CA . TYR A 1 98 ? 52.490 -11.724 -6.377 1.00 15.13 100 TYR A CA 3
ATOM 5539 C C . TYR A 1 98 ? 52.827 -12.012 -7.821 1.00 34.44 100 TYR A C 3
ATOM 5540 O O . TYR A 1 98 ? 52.723 -13.140 -8.261 1.00 3.54 100 TYR A O 3
ATOM 5558 N N . THR A 1 99 ? 53.296 -11.003 -8.529 1.00 71.31 101 THR A N 3
ATOM 5559 C CA . THR A 1 99 ? 53.567 -11.134 -9.939 1.00 4.12 101 THR A CA 3
ATOM 5560 C C . THR A 1 99 ? 54.768 -12.036 -10.248 1.00 22.22 101 THR A C 3
ATOM 5561 O O . THR A 1 99 ? 54.741 -12.780 -11.219 1.00 14.53 101 THR A O 3
ATOM 5572 N N . MET A 1 100 ? 55.784 -12.021 -9.393 1.00 34.35 102 MET A N 3
ATOM 5573 C CA . MET A 1 100 ? 56.957 -12.884 -9.585 1.00 63.42 102 MET A CA 3
ATOM 5574 C C . MET A 1 100 ? 56.593 -14.350 -9.430 1.00 13.22 102 MET A C 3
ATOM 5575 O O . MET A 1 100 ? 57.173 -15.229 -10.080 1.00 73.13 102 MET A O 3
ATOM 5589 N N . ILE A 1 101 ? 55.606 -14.606 -8.609 1.00 3.21 103 ILE A N 3
ATOM 5590 C CA . ILE A 1 101 ? 55.128 -15.955 -8.382 1.00 52.20 103 ILE A CA 3
ATOM 5591 C C . ILE A 1 101 ? 54.157 -16.305 -9.501 1.00 5.52 103 ILE A C 3
ATOM 5592 O O . ILE A 1 101 ? 54.245 -17.369 -10.114 1.00 70.30 103 ILE A O 3
ATOM 5608 N N . TYR A 1 102 ? 53.282 -15.353 -9.803 1.00 40.11 104 TYR A N 3
ATOM 5609 C CA . TYR A 1 102 ? 52.277 -15.463 -10.839 1.00 44.15 104 TYR A CA 3
ATOM 5610 C C . TYR A 1 102 ? 52.896 -15.724 -12.217 1.00 13.14 104 TYR A C 3
ATOM 5611 O O . TYR A 1 102 ? 52.324 -16.430 -13.041 1.00 40.12 104 TYR A O 3
ATOM 5629 N N . ARG A 1 103 ? 54.070 -15.163 -12.431 1.00 53.53 105 ARG A N 3
ATOM 5630 C CA . ARG A 1 103 ? 54.883 -15.367 -13.636 1.00 5.51 105 ARG A CA 3
ATOM 5631 C C . ARG A 1 103 ? 55.178 -16.852 -13.859 1.00 13.24 105 ARG A C 3
ATOM 5632 O O . ARG A 1 103 ? 55.356 -17.309 -14.996 1.00 2.23 105 ARG A O 3
ATOM 5653 N N . ASN A 1 104 ? 55.194 -17.593 -12.786 1.00 14.40 106 ASN A N 3
ATOM 5654 C CA . ASN A 1 104 ? 55.596 -18.978 -12.829 1.00 75.13 106 ASN A CA 3
ATOM 5655 C C . ASN A 1 104 ? 54.443 -19.936 -12.600 1.00 64.35 106 ASN A C 3
ATOM 5656 O O . ASN A 1 104 ? 54.644 -21.150 -12.478 1.00 43.10 106 ASN A O 3
ATOM 5667 N N . LEU A 1 105 ? 53.251 -19.412 -12.557 1.00 34.24 107 LEU A N 3
ATOM 5668 C CA . LEU A 1 105 ? 52.065 -20.234 -12.392 1.00 22.31 107 LEU A CA 3
ATOM 5669 C C . LEU A 1 105 ? 51.065 -19.869 -13.475 1.00 22.33 107 LEU A C 3
ATOM 5670 O O . LEU A 1 105 ? 51.215 -18.828 -14.119 1.00 3.21 107 LEU A O 3
ATOM 5686 N N . VAL A 1 106 ? 50.072 -20.690 -13.711 1.00 63.11 108 VAL A N 3
ATOM 5687 C CA . VAL A 1 106 ? 49.106 -20.324 -14.725 1.00 1.01 108 VAL A CA 3
ATOM 5688 C C . VAL A 1 106 ? 47.751 -19.978 -14.166 1.00 71.42 108 VAL A C 3
ATOM 5689 O O . VAL A 1 106 ? 47.166 -20.736 -13.386 1.00 31.43 108 VAL A O 3
ATOM 5702 N N . VAL A 1 107 ? 47.305 -18.806 -14.527 1.00 53.02 109 VAL A N 3
ATOM 5703 C CA . VAL A 1 107 ? 46.004 -18.276 -14.223 1.00 54.14 109 VAL A CA 3
ATOM 5704 C C . VAL A 1 107 ? 45.562 -17.476 -15.418 1.00 41.24 109 VAL A C 3
ATOM 5705 O O . VAL A 1 107 ? 44.609 -17.869 -16.080 1.00 0.00 109 VAL A O 3
ATOM 5719 N N . ASP B 2 1 ? 57.148 -3.659 15.489 1.00 70.03 301 ASP B N 3
ATOM 5720 C CA . ASP B 2 1 ? 57.058 -2.946 14.194 1.00 40.31 301 ASP B CA 3
ATOM 5721 C C . ASP B 2 1 ? 56.332 -3.781 13.154 1.00 43.41 301 ASP B C 3
ATOM 5722 O O . ASP B 2 1 ? 56.228 -3.389 11.982 1.00 3.22 301 ASP B O 3
ATOM 5733 N N . GLY B 2 2 ? 55.832 -4.919 13.568 1.00 32.14 302 GLY B N 3
ATOM 5734 C CA . GLY B 2 2 ? 55.116 -5.801 12.690 1.00 10.15 302 GLY B CA 3
ATOM 5735 C C . GLY B 2 2 ? 56.042 -6.589 11.803 1.00 44.11 302 GLY B C 3
ATOM 5736 O O . GLY B 2 2 ? 56.484 -7.696 12.158 1.00 74.13 302 GLY B O 3
ATOM 5740 N N . GLY B 2 3 ? 56.390 -6.002 10.696 1.00 50.33 303 GLY B N 3
ATOM 5741 C CA . GLY B 2 3 ? 57.222 -6.652 9.716 1.00 63.40 303 GLY B CA 3
ATOM 5742 C C . GLY B 2 3 ? 58.683 -6.489 10.032 1.00 53.01 303 GLY B C 3
ATOM 5743 O O . GLY B 2 3 ? 59.412 -5.791 9.322 1.00 2.33 303 GLY B O 3
ATOM 5747 N N . THR B 2 4 ? 59.095 -7.102 11.105 1.00 72.21 304 THR B N 3
ATOM 5748 C CA . THR B 2 4 ? 60.443 -7.038 11.563 1.00 53.02 304 THR B CA 3
ATOM 5749 C C . THR B 2 4 ? 61.269 -8.185 10.974 1.00 61.42 304 THR B C 3
ATOM 5750 O O . THR B 2 4 ? 62.167 -7.978 10.139 1.00 41.25 304 THR B O 3
ATOM 5761 N N . THR B 2 5 ? 60.934 -9.382 11.381 1.00 33.52 305 THR B N 3
ATOM 5762 C CA . THR B 2 5 ? 61.606 -10.558 10.944 1.00 3.31 305 THR B CA 3
ATOM 5763 C C . THR B 2 5 ? 60.887 -11.157 9.727 1.00 54.44 305 THR B C 3
ATOM 5764 O O . THR B 2 5 ? 59.658 -10.964 9.548 1.00 34.54 305 THR B O 3
ATOM 5775 N N . PHE B 2 6 ? 61.647 -11.886 8.919 1.00 23.43 306 PHE B N 3
ATOM 5776 C CA . PHE B 2 6 ? 61.188 -12.474 7.663 1.00 31.21 306 PHE B CA 3
ATOM 5777 C C . PHE B 2 6 ? 60.001 -13.404 7.892 1.00 61.12 306 PHE B C 3
ATOM 5778 O O . PHE B 2 6 ? 59.003 -13.360 7.157 1.00 3.43 306 PHE B O 3
ATOM 5795 N N . GLU B 2 7 ? 60.105 -14.180 8.954 1.00 22.24 307 GLU B N 3
ATOM 5796 C CA . GLU B 2 7 ? 59.092 -15.131 9.407 1.00 73.43 307 GLU B CA 3
ATOM 5797 C C . GLU B 2 7 ? 57.707 -14.459 9.524 1.00 33.30 307 GLU B C 3
ATOM 5798 O O . GLU B 2 7 ? 56.665 -15.076 9.255 1.00 31.35 307 GLU B O 3
ATOM 5810 N N . HIS B 2 8 ? 57.705 -13.193 9.885 1.00 4.31 308 HIS B N 3
ATOM 5811 C CA . HIS B 2 8 ? 56.477 -12.467 10.085 1.00 63.23 308 HIS B CA 3
ATOM 5812 C C . HIS B 2 8 ? 56.068 -11.773 8.802 1.00 43.42 308 HIS B C 3
ATOM 5813 O O . HIS B 2 8 ? 54.979 -11.991 8.295 1.00 4.03 308 HIS B O 3
ATOM 5827 N N . LEU B 2 9 ? 56.979 -10.984 8.263 1.00 64.14 309 LEU B N 3
ATOM 5828 C CA . LEU B 2 9 ? 56.689 -10.089 7.142 1.00 52.01 309 LEU B CA 3
ATOM 5829 C C . LEU B 2 9 ? 56.328 -10.788 5.826 1.00 42.30 309 LEU B C 3
ATOM 5830 O O . LEU B 2 9 ? 55.543 -10.265 5.036 1.00 13.44 309 LEU B O 3
ATOM 5846 N N . TRP B 2 10 ? 56.866 -11.955 5.612 1.00 43.14 310 TRP B N 3
ATOM 5847 C CA . TRP B 2 10 ? 56.633 -12.673 4.385 1.00 14.01 310 TRP B CA 3
ATOM 5848 C C . TRP B 2 10 ? 55.307 -13.396 4.459 1.00 31.23 310 TRP B C 3
ATOM 5849 O O . TRP B 2 10 ? 54.471 -13.296 3.565 1.00 14.12 310 TRP B O 3
ATOM 5870 N N . SER B 2 11 ? 55.095 -14.059 5.566 1.00 14.42 311 SER B N 3
ATOM 5871 C CA . SER B 2 11 ? 53.896 -14.828 5.804 1.00 14.14 311 SER B CA 3
ATOM 5872 C C . SER B 2 11 ? 52.662 -13.915 5.940 1.00 41.41 311 SER B C 3
ATOM 5873 O O . SER B 2 11 ? 51.533 -14.368 5.882 1.00 31.14 311 SER B O 3
ATOM 5881 N N . SER B 2 12 ? 52.903 -12.635 6.098 1.00 1.11 312 SER B N 3
ATOM 5882 C CA . SER B 2 12 ? 51.860 -11.674 6.317 1.00 11.44 312 SER B CA 3
ATOM 5883 C C . SER B 2 12 ? 51.771 -10.657 5.175 1.00 60.40 312 SER B C 3
ATOM 5884 O O . SER B 2 12 ? 51.169 -9.595 5.339 1.00 41.34 312 SER B O 3
ATOM 5892 N N . LEU B 2 13 ? 52.317 -10.969 3.995 1.00 4.23 313 LEU B N 3
ATOM 5893 C CA . LEU B 2 13 ? 52.309 -9.949 2.949 1.00 14.51 313 LEU B CA 3
ATOM 5894 C C . LEU B 2 13 ? 51.051 -10.006 2.096 1.00 52.23 313 LEU B C 3
ATOM 5895 O O . LEU B 2 13 ? 50.918 -9.296 1.091 1.00 52.02 313 LEU B O 3
ATOM 5911 N N . GLU B 2 14 ? 50.124 -10.835 2.533 1.00 50.02 314 GLU B N 3
ATOM 5912 C CA . GLU B 2 14 ? 48.832 -10.995 1.901 1.00 22.11 314 GLU B CA 3
ATOM 5913 C C . GLU B 2 14 ? 47.993 -9.724 2.139 1.00 24.03 314 GLU B C 3
ATOM 5914 O O . GLU B 2 14 ? 48.267 -8.959 3.077 1.00 52.11 314 GLU B O 3
ATOM 5926 N N . PRO B 2 15 ? 46.994 -9.460 1.303 1.00 10.45 315 PRO B N 3
ATOM 5927 C CA . PRO B 2 15 ? 46.144 -8.299 1.478 1.00 54.32 315 PRO B CA 3
ATOM 5928 C C . PRO B 2 15 ? 45.150 -8.452 2.634 1.00 3.22 315 PRO B C 3
ATOM 5929 O O . PRO B 2 15 ? 45.183 -7.672 3.611 1.00 2.51 315 PRO B O 3
ATOM 5940 N N . ASP B 2 16 ? 44.324 -9.469 2.563 1.00 41.21 316 ASP B N 3
ATOM 5941 C CA . ASP B 2 16 ? 43.259 -9.669 3.508 1.00 41.22 316 ASP B CA 3
ATOM 5942 C C . ASP B 2 16 ? 42.759 -11.087 3.392 1.00 10.30 316 ASP B C 3
ATOM 5943 O O . ASP B 2 16 ? 42.408 -11.705 4.401 1.00 0.00 316 ASP B O 3
ATOM 5953 N N . ASN A 1 1 ? 25.564 1.971 4.748 1.00 1.00 3 ASN A N 4
ATOM 5954 C CA . ASN A 1 1 ? 26.975 1.829 5.100 1.00 64.21 3 ASN A CA 4
ATOM 5955 C C . ASN A 1 1 ? 27.398 0.375 5.148 1.00 1.42 3 ASN A C 4
ATOM 5956 O O . ASN A 1 1 ? 27.760 -0.188 4.123 1.00 73.22 3 ASN A O 4
ATOM 5969 N N . THR A 1 2 ? 27.320 -0.268 6.307 1.00 21.23 4 THR A N 4
ATOM 5970 C CA . THR A 1 2 ? 27.742 -1.652 6.397 1.00 20.42 4 THR A CA 4
ATOM 5971 C C . THR A 1 2 ? 26.687 -2.508 7.114 1.00 62.42 4 THR A C 4
ATOM 5972 O O . THR A 1 2 ? 25.950 -3.253 6.451 1.00 2.41 4 THR A O 4
ATOM 5983 N N . ASN A 1 3 ? 26.586 -2.383 8.454 1.00 20.55 5 ASN A N 4
ATOM 5984 C CA . ASN A 1 3 ? 25.588 -3.152 9.218 1.00 31.42 5 ASN A CA 4
ATOM 5985 C C . ASN A 1 3 ? 24.221 -2.648 8.817 1.00 64.24 5 ASN A C 4
ATOM 5986 O O . ASN A 1 3 ? 23.282 -3.411 8.613 1.00 43.23 5 ASN A O 4
ATOM 5997 N N . MET A 1 4 ? 24.133 -1.354 8.667 1.00 50.32 6 MET A N 4
ATOM 5998 C CA . MET A 1 4 ? 22.987 -0.762 8.055 1.00 55.35 6 MET A CA 4
ATOM 5999 C C . MET A 1 4 ? 23.308 -0.674 6.586 1.00 55.10 6 MET A C 4
ATOM 6000 O O . MET A 1 4 ? 24.050 0.223 6.157 1.00 33.22 6 MET A O 4
ATOM 6014 N N . SER A 1 5 ? 22.864 -1.657 5.833 1.00 73.11 7 SER A N 4
ATOM 6015 C CA . SER A 1 5 ? 23.108 -1.689 4.411 1.00 53.24 7 SER A CA 4
ATOM 6016 C C . SER A 1 5 ? 22.240 -0.647 3.743 1.00 5.33 7 SER A C 4
ATOM 6017 O O . SER A 1 5 ? 22.600 -0.042 2.735 1.00 12.05 7 SER A O 4
ATOM 6025 N N . VAL A 1 6 ? 21.147 -0.419 4.368 1.00 21.31 8 VAL A N 4
ATOM 6026 C CA . VAL A 1 6 ? 20.238 0.627 4.030 1.00 5.42 8 VAL A CA 4
ATOM 6027 C C . VAL A 1 6 ? 20.006 1.453 5.279 1.00 40.44 8 VAL A C 4
ATOM 6028 O O . VAL A 1 6 ? 19.963 0.907 6.383 1.00 42.14 8 VAL A O 4
ATOM 6041 N N . PRO A 1 7 ? 19.879 2.766 5.142 1.00 74.40 9 PRO A N 4
ATOM 6042 C CA . PRO A 1 7 ? 19.741 3.673 6.286 1.00 52.31 9 PRO A CA 4
ATOM 6043 C C . PRO A 1 7 ? 18.300 3.771 6.796 1.00 2.24 9 PRO A C 4
ATOM 6044 O O . PRO A 1 7 ? 17.950 4.691 7.539 1.00 32.11 9 PRO A O 4
ATOM 6055 N N . THR A 1 8 ? 17.479 2.841 6.389 1.00 55.24 10 THR A N 4
ATOM 6056 C CA . THR A 1 8 ? 16.095 2.814 6.750 1.00 33.05 10 THR A CA 4
ATOM 6057 C C . THR A 1 8 ? 15.660 1.354 6.866 1.00 33.12 10 THR A C 4
ATOM 6058 O O . THR A 1 8 ? 15.746 0.602 5.898 1.00 40.24 10 THR A O 4
ATOM 6069 N N . ASP A 1 9 ? 15.203 0.952 8.036 1.00 22.24 11 ASP A N 4
ATOM 6070 C CA . ASP A 1 9 ? 14.780 -0.443 8.261 1.00 52.52 11 ASP A CA 4
ATOM 6071 C C . ASP A 1 9 ? 13.441 -0.697 7.630 1.00 21.43 11 ASP A C 4
ATOM 6072 O O . ASP A 1 9 ? 13.041 -1.846 7.410 1.00 1.43 11 ASP A O 4
ATOM 6081 N N . GLY A 1 10 ? 12.757 0.378 7.321 1.00 24.21 12 GLY A N 4
ATOM 6082 C CA . GLY A 1 10 ? 11.496 0.291 6.639 1.00 13.41 12 GLY A CA 4
ATOM 6083 C C . GLY A 1 10 ? 11.664 0.385 5.143 1.00 44.33 12 GLY A C 4
ATOM 6084 O O . GLY A 1 10 ? 10.724 0.700 4.421 1.00 44.55 12 GLY A O 4
ATOM 6088 N N . ALA A 1 11 ? 12.862 0.157 4.678 1.00 25.35 13 ALA A N 4
ATOM 6089 C CA . ALA A 1 11 ? 13.138 0.135 3.275 1.00 53.32 13 ALA A CA 4
ATOM 6090 C C . ALA A 1 11 ? 13.541 -1.265 2.899 1.00 12.11 13 ALA A C 4
ATOM 6091 O O . ALA A 1 11 ? 14.686 -1.670 3.119 1.00 52.51 13 ALA A O 4
ATOM 6098 N N . VAL A 1 12 ? 12.594 -2.023 2.399 1.00 54.25 14 VAL A N 4
ATOM 6099 C CA . VAL A 1 12 ? 12.830 -3.407 2.040 1.00 44.45 14 VAL A CA 4
ATOM 6100 C C . VAL A 1 12 ? 13.580 -3.516 0.722 1.00 64.41 14 VAL A C 4
ATOM 6101 O O . VAL A 1 12 ? 13.066 -3.189 -0.355 1.00 53.45 14 VAL A O 4
ATOM 6114 N N . THR A 1 13 ? 14.799 -3.924 0.814 1.00 62.35 15 THR A N 4
ATOM 6115 C CA . THR A 1 13 ? 15.670 -3.991 -0.319 1.00 70.21 15 THR A CA 4
ATOM 6116 C C . THR A 1 13 ? 16.193 -5.408 -0.547 1.00 24.34 15 THR A C 4
ATOM 6117 O O . THR A 1 13 ? 16.010 -6.298 0.300 1.00 4.22 15 THR A O 4
ATOM 6128 N N . THR A 1 14 ? 16.810 -5.625 -1.677 1.00 34.01 16 THR A N 4
ATOM 6129 C CA . THR A 1 14 ? 17.325 -6.907 -2.025 1.00 62.33 16 THR A CA 4
ATOM 6130 C C . THR A 1 14 ? 18.828 -6.998 -1.738 1.00 62.33 16 THR A C 4
ATOM 6131 O O . THR A 1 14 ? 19.669 -6.650 -2.582 1.00 4.14 16 THR A O 4
ATOM 6142 N N . SER A 1 15 ? 19.154 -7.374 -0.528 1.00 53.04 17 SER A N 4
ATOM 6143 C CA . SER A 1 15 ? 20.518 -7.559 -0.131 1.00 52.10 17 SER A CA 4
ATOM 6144 C C . SER A 1 15 ? 20.949 -8.984 -0.441 1.00 61.15 17 SER A C 4
ATOM 6145 O O . SER A 1 15 ? 20.392 -9.944 0.098 1.00 12.35 17 SER A O 4
ATOM 6153 N N . GLN A 1 16 ? 21.879 -9.124 -1.335 1.00 32.21 18 GLN A N 4
ATOM 6154 C CA . GLN A 1 16 ? 22.366 -10.416 -1.726 1.00 74.22 18 GLN A CA 4
ATOM 6155 C C . GLN A 1 16 ? 23.740 -10.611 -1.133 1.00 44.22 18 GLN A C 4
ATOM 6156 O O . GLN A 1 16 ? 24.251 -9.724 -0.428 1.00 45.43 18 GLN A O 4
ATOM 6170 N N . ILE A 1 17 ? 24.325 -11.750 -1.384 1.00 44.01 19 ILE A N 4
ATOM 6171 C CA . ILE A 1 17 ? 25.684 -12.000 -0.997 1.00 23.43 19 ILE A CA 4
ATOM 6172 C C . ILE A 1 17 ? 26.557 -11.365 -2.080 1.00 41.50 19 ILE A C 4
ATOM 6173 O O . ILE A 1 17 ? 26.268 -11.542 -3.272 1.00 14.42 19 ILE A O 4
ATOM 6189 N N . PRO A 1 18 ? 27.577 -10.579 -1.703 1.00 42.12 20 PRO A N 4
ATOM 6190 C CA . PRO A 1 18 ? 28.452 -9.906 -2.668 1.00 24.14 20 PRO A CA 4
ATOM 6191 C C . PRO A 1 18 ? 29.125 -10.913 -3.593 1.00 41.43 20 PRO A C 4
ATOM 6192 O O . PRO A 1 18 ? 29.665 -11.934 -3.126 1.00 54.35 20 PRO A O 4
ATOM 6203 N N . ALA A 1 19 ? 29.059 -10.653 -4.890 1.00 65.43 21 ALA A N 4
ATOM 6204 C CA . ALA A 1 19 ? 29.620 -11.548 -5.880 1.00 14.44 21 ALA A CA 4
ATOM 6205 C C . ALA A 1 19 ? 31.121 -11.616 -5.749 1.00 3.11 21 ALA A C 4
ATOM 6206 O O . ALA A 1 19 ? 31.815 -10.601 -5.830 1.00 3.25 21 ALA A O 4
ATOM 6213 N N . SER A 1 20 ? 31.597 -12.793 -5.513 1.00 30.10 22 SER A N 4
ATOM 6214 C CA . SER A 1 20 ? 32.976 -13.058 -5.351 1.00 45.52 22 SER A CA 4
ATOM 6215 C C . SER A 1 20 ? 33.135 -14.547 -5.575 1.00 75.41 22 SER A C 4
ATOM 6216 O O . SER A 1 20 ? 32.138 -15.285 -5.511 1.00 42.35 22 SER A O 4
ATOM 6224 N N . GLU A 1 21 ? 34.319 -14.985 -5.865 1.00 72.13 23 GLU A N 4
ATOM 6225 C CA . GLU A 1 21 ? 34.579 -16.382 -6.108 1.00 51.30 23 GLU A CA 4
ATOM 6226 C C . GLU A 1 21 ? 35.538 -16.858 -5.048 1.00 35.14 23 GLU A C 4
ATOM 6227 O O . GLU A 1 21 ? 36.244 -16.035 -4.447 1.00 1.53 23 GLU A O 4
ATOM 6239 N N . GLN A 1 22 ? 35.564 -18.141 -4.772 1.00 53.33 24 GLN A N 4
ATOM 6240 C CA . GLN A 1 22 ? 36.550 -18.642 -3.854 1.00 25.11 24 GLN A CA 4
ATOM 6241 C C . GLN A 1 22 ? 37.897 -18.597 -4.541 1.00 21.45 24 GLN A C 4
ATOM 6242 O O . GLN A 1 22 ? 37.993 -18.889 -5.756 1.00 14.43 24 GLN A O 4
ATOM 6256 N N . GLU A 1 23 ? 38.902 -18.163 -3.823 1.00 20.02 25 GLU A N 4
ATOM 6257 C CA . GLU A 1 23 ? 40.225 -18.019 -4.365 1.00 11.33 25 GLU A CA 4
ATOM 6258 C C . GLU A 1 23 ? 40.826 -19.386 -4.676 1.00 22.14 25 GLU A C 4
ATOM 6259 O O . GLU A 1 23 ? 41.246 -20.121 -3.776 1.00 34.32 25 GLU A O 4
ATOM 6271 N N . THR A 1 24 ? 40.788 -19.728 -5.944 1.00 51.52 26 THR A N 4
ATOM 6272 C CA . THR A 1 24 ? 41.318 -20.953 -6.451 1.00 53.31 26 THR A CA 4
ATOM 6273 C C . THR A 1 24 ? 42.833 -20.967 -6.266 1.00 53.35 26 THR A C 4
ATOM 6274 O O . THR A 1 24 ? 43.482 -19.908 -6.315 1.00 30.52 26 THR A O 4
ATOM 6285 N N . LEU A 1 25 ? 43.379 -22.142 -6.052 1.00 5.11 27 LEU A N 4
ATOM 6286 C CA . LEU A 1 25 ? 44.755 -22.319 -5.862 1.00 60.50 27 LEU A CA 4
ATOM 6287 C C . LEU A 1 25 ? 45.500 -22.032 -7.151 1.00 75.55 27 LEU A C 4
ATOM 6288 O O . LEU A 1 25 ? 44.913 -22.049 -8.239 1.00 13.21 27 LEU A O 4
ATOM 6304 N N . VAL A 1 26 ? 46.763 -21.778 -7.036 1.00 40.25 28 VAL A N 4
ATOM 6305 C CA . VAL A 1 26 ? 47.581 -21.488 -8.175 1.00 11.42 28 VAL A CA 4
ATOM 6306 C C . VAL A 1 26 ? 48.359 -22.735 -8.579 1.00 51.22 28 VAL A C 4
ATOM 6307 O O . VAL A 1 26 ? 48.538 -23.652 -7.765 1.00 23.41 28 VAL A O 4
ATOM 6320 N N . ARG A 1 27 ? 48.775 -22.790 -9.819 1.00 35.24 29 ARG A N 4
ATOM 6321 C CA . ARG A 1 27 ? 49.488 -23.948 -10.344 1.00 74.24 29 ARG A CA 4
ATOM 6322 C C . ARG A 1 27 ? 50.963 -23.674 -10.385 1.00 40.32 29 ARG A C 4
ATOM 6323 O O . ARG A 1 27 ? 51.396 -22.820 -11.120 1.00 20.51 29 ARG A O 4
ATOM 6344 N N . PRO A 1 28 ? 51.749 -24.370 -9.595 1.00 1.41 30 PRO A N 4
ATOM 6345 C CA . PRO A 1 28 ? 53.179 -24.156 -9.566 1.00 43.14 30 PRO A CA 4
ATOM 6346 C C . PRO A 1 28 ? 53.919 -24.917 -10.674 1.00 24.23 30 PRO A C 4
ATOM 6347 O O . PRO A 1 28 ? 53.519 -26.018 -11.068 1.00 23.12 30 PRO A O 4
ATOM 6358 N N . LYS A 1 29 ? 54.965 -24.302 -11.201 1.00 71.41 31 LYS A N 4
ATOM 6359 C CA . LYS A 1 29 ? 55.885 -24.980 -12.114 1.00 13.12 31 LYS A CA 4
ATOM 6360 C C . LYS A 1 29 ? 56.625 -26.063 -11.310 1.00 60.43 31 LYS A C 4
ATOM 6361 O O . LYS A 1 29 ? 56.640 -25.980 -10.073 1.00 12.54 31 LYS A O 4
ATOM 6380 N N . PRO A 1 30 ? 57.276 -27.069 -11.963 1.00 4.31 32 PRO A N 4
ATOM 6381 C CA . PRO A 1 30 ? 57.997 -28.155 -11.259 1.00 5.12 32 PRO A CA 4
ATOM 6382 C C . PRO A 1 30 ? 59.025 -27.612 -10.272 1.00 74.20 32 PRO A C 4
ATOM 6383 O O . PRO A 1 30 ? 59.269 -28.196 -9.235 1.00 50.13 32 PRO A O 4
ATOM 6394 N N . LEU A 1 31 ? 59.570 -26.458 -10.592 1.00 43.22 33 LEU A N 4
ATOM 6395 C CA . LEU A 1 31 ? 60.556 -25.807 -9.762 1.00 61.34 33 LEU A CA 4
ATOM 6396 C C . LEU A 1 31 ? 59.927 -25.339 -8.431 1.00 33.42 33 LEU A C 4
ATOM 6397 O O . LEU A 1 31 ? 60.499 -25.525 -7.347 1.00 21.42 33 LEU A O 4
ATOM 6413 N N . LEU A 1 32 ? 58.730 -24.794 -8.507 1.00 3.45 34 LEU A N 4
ATOM 6414 C CA . LEU A 1 32 ? 58.030 -24.370 -7.315 1.00 64.14 34 LEU A CA 4
ATOM 6415 C C . LEU A 1 32 ? 57.529 -25.589 -6.598 1.00 22.24 34 LEU A C 4
ATOM 6416 O O . LEU A 1 32 ? 57.726 -25.737 -5.412 1.00 75.12 34 LEU A O 4
ATOM 6432 N N . LEU A 1 33 ? 56.959 -26.497 -7.361 1.00 65.12 35 LEU A N 4
ATOM 6433 C CA . LEU A 1 33 ? 56.405 -27.733 -6.854 1.00 5.32 35 LEU A CA 4
ATOM 6434 C C . LEU A 1 33 ? 57.449 -28.524 -6.056 1.00 54.41 35 LEU A C 4
ATOM 6435 O O . LEU A 1 33 ? 57.158 -29.021 -4.964 1.00 53.44 35 LEU A O 4
ATOM 6451 N N . LYS A 1 34 ? 58.675 -28.594 -6.576 1.00 42.34 36 LYS A N 4
ATOM 6452 C CA . LYS A 1 34 ? 59.741 -29.304 -5.895 1.00 34.14 36 LYS A CA 4
ATOM 6453 C C . LYS A 1 34 ? 60.114 -28.598 -4.599 1.00 62.12 36 LYS A C 4
ATOM 6454 O O . LYS A 1 34 ? 60.388 -29.251 -3.608 1.00 31.42 36 LYS A O 4
ATOM 6473 N N . LEU A 1 35 ? 60.044 -27.260 -4.573 1.00 21.34 37 LEU A N 4
ATOM 6474 C CA . LEU A 1 35 ? 60.432 -26.548 -3.358 1.00 4.13 37 LEU A CA 4
ATOM 6475 C C . LEU A 1 35 ? 59.337 -26.697 -2.305 1.00 55.22 37 LEU A C 4
ATOM 6476 O O . LEU A 1 35 ? 59.616 -26.887 -1.125 1.00 44.31 37 LEU A O 4
ATOM 6492 N N . LEU A 1 36 ? 58.095 -26.683 -2.772 1.00 2.01 38 LEU A N 4
ATOM 6493 C CA . LEU A 1 36 ? 56.920 -26.795 -1.924 1.00 62.52 38 LEU A CA 4
ATOM 6494 C C . LEU A 1 36 ? 56.892 -28.136 -1.227 1.00 61.11 38 LEU A C 4
ATOM 6495 O O . LEU A 1 36 ? 56.815 -28.222 -0.001 1.00 21.21 38 LEU A O 4
ATOM 6511 N N . LYS A 1 37 ? 56.993 -29.188 -2.002 1.00 4.41 39 LYS A N 4
ATOM 6512 C CA . LYS A 1 37 ? 56.836 -30.525 -1.477 1.00 72.50 39 LYS A CA 4
ATOM 6513 C C . LYS A 1 37 ? 58.024 -30.918 -0.623 1.00 71.11 39 LYS A C 4
ATOM 6514 O O . LYS A 1 37 ? 57.909 -31.769 0.255 1.00 23.23 39 LYS A O 4
ATOM 6533 N N . SER A 1 38 ? 59.140 -30.250 -0.826 1.00 51.14 40 SER A N 4
ATOM 6534 C CA . SER A 1 38 ? 60.292 -30.500 -0.012 1.00 42.10 40 SER A CA 4
ATOM 6535 C C . SER A 1 38 ? 60.130 -29.849 1.368 1.00 14.45 40 SER A C 4
ATOM 6536 O O . SER A 1 38 ? 60.608 -30.378 2.368 1.00 42.43 40 SER A O 4
ATOM 6544 N N . VAL A 1 39 ? 59.422 -28.724 1.430 1.00 11.22 41 VAL A N 4
ATOM 6545 C CA . VAL A 1 39 ? 59.265 -28.017 2.697 1.00 71.41 41 VAL A CA 4
ATOM 6546 C C . VAL A 1 39 ? 58.025 -28.442 3.464 1.00 64.32 41 VAL A C 4
ATOM 6547 O O . VAL A 1 39 ? 57.753 -27.934 4.554 1.00 51.12 41 VAL A O 4
ATOM 6560 N N . GLY A 1 40 ? 57.294 -29.381 2.915 1.00 13.41 42 GLY A N 4
ATOM 6561 C CA . GLY A 1 40 ? 56.159 -29.911 3.621 1.00 34.34 42 GLY A CA 4
ATOM 6562 C C . GLY A 1 40 ? 54.822 -29.525 3.039 1.00 74.23 42 GLY A C 4
ATOM 6563 O O . GLY A 1 40 ? 53.832 -29.466 3.760 1.00 22.34 42 GLY A O 4
ATOM 6567 N N . ALA A 1 41 ? 54.771 -29.249 1.755 1.00 52.43 43 ALA A N 4
ATOM 6568 C CA . ALA A 1 41 ? 53.498 -28.983 1.113 1.00 31.35 43 ALA A CA 4
ATOM 6569 C C . ALA A 1 41 ? 52.757 -30.270 0.904 1.00 13.11 43 ALA A C 4
ATOM 6570 O O . ALA A 1 41 ? 53.186 -31.139 0.122 1.00 2.23 43 ALA A O 4
ATOM 6577 N N . GLN A 1 42 ? 51.691 -30.425 1.641 1.00 11.11 44 GLN A N 4
ATOM 6578 C CA . GLN A 1 42 ? 50.856 -31.600 1.538 1.00 14.10 44 GLN A CA 4
ATOM 6579 C C . GLN A 1 42 ? 49.864 -31.393 0.422 1.00 41.31 44 GLN A C 4
ATOM 6580 O O . GLN A 1 42 ? 49.349 -32.341 -0.164 1.00 14.35 44 GLN A O 4
ATOM 6594 N N . LYS A 1 43 ? 49.621 -30.141 0.127 1.00 34.22 45 LYS A N 4
ATOM 6595 C CA . LYS A 1 43 ? 48.719 -29.746 -0.890 1.00 1.22 45 LYS A CA 4
ATOM 6596 C C . LYS A 1 43 ? 49.517 -29.487 -2.140 1.00 34.45 45 LYS A C 4
ATOM 6597 O O . LYS A 1 43 ? 50.616 -28.930 -2.074 1.00 73.42 45 LYS A O 4
ATOM 6616 N N . ASP A 1 44 ? 49.001 -29.914 -3.254 1.00 71.23 46 ASP A N 4
ATOM 6617 C CA . ASP A 1 44 ? 49.677 -29.711 -4.526 1.00 33.11 46 ASP A CA 4
ATOM 6618 C C . ASP A 1 44 ? 49.142 -28.464 -5.175 1.00 43.41 46 ASP A C 4
ATOM 6619 O O . ASP A 1 44 ? 49.622 -28.017 -6.221 1.00 45.42 46 ASP A O 4
ATOM 6628 N N . THR A 1 45 ? 48.128 -27.904 -4.562 1.00 73.34 47 THR A N 4
ATOM 6629 C CA . THR A 1 45 ? 47.581 -26.683 -4.979 1.00 64.41 47 THR A CA 4
ATOM 6630 C C . THR A 1 45 ? 47.504 -25.779 -3.790 1.00 71.43 47 THR A C 4
ATOM 6631 O O . THR A 1 45 ? 47.179 -26.223 -2.684 1.00 40.44 47 THR A O 4
ATOM 6642 N N . TYR A 1 46 ? 47.802 -24.536 -3.988 1.00 21.32 48 TYR A N 4
ATOM 6643 C CA . TYR A 1 46 ? 47.933 -23.639 -2.884 1.00 72.11 48 TYR A CA 4
ATOM 6644 C C . TYR A 1 46 ? 47.599 -22.203 -3.296 1.00 63.32 48 TYR A C 4
ATOM 6645 O O . TYR A 1 46 ? 47.742 -21.844 -4.465 1.00 44.22 48 TYR A O 4
ATOM 6663 N N . THR A 1 47 ? 47.098 -21.420 -2.365 1.00 4.35 49 THR A N 4
ATOM 6664 C CA . THR A 1 47 ? 46.782 -20.025 -2.611 1.00 1.34 49 THR A CA 4
ATOM 6665 C C . THR A 1 47 ? 48.021 -19.167 -2.410 1.00 15.00 49 THR A C 4
ATOM 6666 O O . THR A 1 47 ? 49.070 -19.682 -2.026 1.00 52.25 49 THR A O 4
ATOM 6677 N N . MET A 1 48 ? 47.902 -17.865 -2.634 1.00 21.14 50 MET A N 4
ATOM 6678 C CA . MET A 1 48 ? 49.041 -16.951 -2.499 1.00 1.43 50 MET A CA 4
ATOM 6679 C C . MET A 1 48 ? 49.570 -16.913 -1.075 1.00 72.53 50 MET A C 4
ATOM 6680 O O . MET A 1 48 ? 50.777 -16.859 -0.859 1.00 74.21 50 MET A O 4
ATOM 6694 N N . LYS A 1 49 ? 48.663 -16.985 -0.118 1.00 14.32 51 LYS A N 4
ATOM 6695 C CA . LYS A 1 49 ? 49.007 -17.076 1.309 1.00 64.44 51 LYS A CA 4
ATOM 6696 C C . LYS A 1 49 ? 49.810 -18.314 1.580 1.00 30.11 51 LYS A C 4
ATOM 6697 O O . LYS A 1 49 ? 50.740 -18.312 2.367 1.00 14.04 51 LYS A O 4
ATOM 6716 N N . GLU A 1 50 ? 49.460 -19.358 0.896 1.00 55.54 52 GLU A N 4
ATOM 6717 C CA . GLU A 1 50 ? 50.107 -20.622 1.064 1.00 75.23 52 GLU A CA 4
ATOM 6718 C C . GLU A 1 50 ? 51.433 -20.647 0.333 1.00 14.34 52 GLU A C 4
ATOM 6719 O O . GLU A 1 50 ? 52.325 -21.404 0.693 1.00 34.14 52 GLU A O 4
ATOM 6731 N N . VAL A 1 51 ? 51.575 -19.792 -0.683 1.00 43.32 53 VAL A N 4
ATOM 6732 C CA . VAL A 1 51 ? 52.867 -19.600 -1.328 1.00 51.12 53 VAL A CA 4
ATOM 6733 C C . VAL A 1 51 ? 53.736 -18.938 -0.315 1.00 21.10 53 VAL A C 4
ATOM 6734 O O . VAL A 1 51 ? 54.798 -19.399 -0.043 1.00 11.23 53 VAL A O 4
ATOM 6747 N N . LEU A 1 52 ? 53.229 -17.882 0.293 1.00 70.30 54 LEU A N 4
ATOM 6748 C CA . LEU A 1 52 ? 53.954 -17.186 1.345 1.00 2.43 54 LEU A CA 4
ATOM 6749 C C . LEU A 1 52 ? 54.320 -18.179 2.458 1.00 14.03 54 LEU A C 4
ATOM 6750 O O . LEU A 1 52 ? 55.414 -18.164 2.989 1.00 21.52 54 LEU A O 4
ATOM 6766 N N . PHE A 1 53 ? 53.429 -19.088 2.733 1.00 3.44 55 PHE A N 4
ATOM 6767 C CA . PHE A 1 53 ? 53.675 -20.072 3.739 1.00 31.34 55 PHE A CA 4
ATOM 6768 C C . PHE A 1 53 ? 54.786 -21.047 3.296 1.00 34.30 55 PHE A C 4
ATOM 6769 O O . PHE A 1 53 ? 55.858 -21.059 3.885 1.00 13.01 55 PHE A O 4
ATOM 6786 N N . TYR A 1 54 ? 54.539 -21.814 2.245 1.00 63.30 56 TYR A N 4
ATOM 6787 C CA . TYR A 1 54 ? 55.480 -22.836 1.788 1.00 1.22 56 TYR A CA 4
ATOM 6788 C C . TYR A 1 54 ? 56.758 -22.255 1.207 1.00 62.54 56 TYR A C 4
ATOM 6789 O O . TYR A 1 54 ? 57.849 -22.706 1.544 1.00 21.03 56 TYR A O 4
ATOM 6807 N N . LEU A 1 55 ? 56.630 -21.246 0.350 1.00 33.41 57 LEU A N 4
ATOM 6808 C CA . LEU A 1 55 ? 57.786 -20.655 -0.305 1.00 40.31 57 LEU A CA 4
ATOM 6809 C C . LEU A 1 55 ? 58.646 -20.009 0.773 1.00 40.54 57 LEU A C 4
ATOM 6810 O O . LEU A 1 55 ? 59.870 -20.056 0.726 1.00 5.14 57 LEU A O 4
ATOM 6826 N N . GLY A 1 56 ? 57.967 -19.487 1.790 1.00 34.05 58 GLY A N 4
ATOM 6827 C CA . GLY A 1 56 ? 58.633 -18.885 2.916 1.00 74.30 58 GLY A CA 4
ATOM 6828 C C . GLY A 1 56 ? 59.453 -19.881 3.682 1.00 10.41 58 GLY A C 4
ATOM 6829 O O . GLY A 1 56 ? 60.568 -19.573 4.094 1.00 32.52 58 GLY A O 4
ATOM 6833 N N . GLN A 1 57 ? 58.923 -21.106 3.828 1.00 63.23 59 GLN A N 4
ATOM 6834 C CA . GLN A 1 57 ? 59.633 -22.175 4.539 1.00 64.13 59 GLN A CA 4
ATOM 6835 C C . GLN A 1 57 ? 60.934 -22.441 3.822 1.00 12.12 59 GLN A C 4
ATOM 6836 O O . GLN A 1 57 ? 61.971 -22.598 4.435 1.00 60.00 59 GLN A O 4
ATOM 6850 N N . TYR A 1 58 ? 60.858 -22.441 2.503 1.00 52.35 60 TYR A N 4
ATOM 6851 C CA . TYR A 1 58 ? 61.988 -22.738 1.654 1.00 12.25 60 TYR A CA 4
ATOM 6852 C C . TYR A 1 58 ? 63.092 -21.686 1.796 1.00 54.12 60 TYR A C 4
ATOM 6853 O O . TYR A 1 58 ? 64.267 -22.022 1.889 1.00 53.15 60 TYR A O 4
ATOM 6871 N N . ILE A 1 59 ? 62.707 -20.433 1.875 1.00 22.33 61 ILE A N 4
ATOM 6872 C CA . ILE A 1 59 ? 63.671 -19.347 1.980 1.00 54.32 61 ILE A CA 4
ATOM 6873 C C . ILE A 1 59 ? 64.297 -19.382 3.363 1.00 22.41 61 ILE A C 4
ATOM 6874 O O . ILE A 1 59 ? 65.502 -19.146 3.523 1.00 45.34 61 ILE A O 4
ATOM 6890 N N . MET A 1 60 ? 63.471 -19.710 4.348 1.00 72.44 62 MET A N 4
ATOM 6891 C CA . MET A 1 60 ? 63.896 -19.811 5.734 1.00 41.23 62 MET A CA 4
ATOM 6892 C C . MET A 1 60 ? 64.852 -20.972 5.932 1.00 61.21 62 MET A C 4
ATOM 6893 O O . MET A 1 60 ? 65.938 -20.796 6.458 1.00 12.42 62 MET A O 4
ATOM 6907 N N . THR A 1 61 ? 64.464 -22.137 5.447 1.00 24.30 63 THR A N 4
ATOM 6908 C CA . THR A 1 61 ? 65.230 -23.366 5.671 1.00 13.21 63 THR A CA 4
ATOM 6909 C C . THR A 1 61 ? 66.577 -23.340 4.929 1.00 64.20 63 THR A C 4
ATOM 6910 O O . THR A 1 61 ? 67.559 -23.932 5.369 1.00 74.44 63 THR A O 4
ATOM 6921 N N . LYS A 1 62 ? 66.626 -22.636 3.833 1.00 74.50 64 LYS A N 4
ATOM 6922 C CA . LYS A 1 62 ? 67.851 -22.538 3.065 1.00 35.22 64 LYS A CA 4
ATOM 6923 C C . LYS A 1 62 ? 68.642 -21.327 3.494 1.00 24.12 64 LYS A C 4
ATOM 6924 O O . LYS A 1 62 ? 69.804 -21.167 3.115 1.00 50.03 64 LYS A O 4
ATOM 6943 N N . ARG A 1 63 ? 67.977 -20.466 4.251 1.00 62.41 65 ARG A N 4
ATOM 6944 C CA . ARG A 1 63 ? 68.555 -19.211 4.782 1.00 10.24 65 ARG A CA 4
ATOM 6945 C C . ARG A 1 63 ? 68.990 -18.312 3.637 1.00 55.32 65 ARG A C 4
ATOM 6946 O O . ARG A 1 63 ? 70.060 -17.710 3.664 1.00 33.21 65 ARG A O 4
ATOM 6967 N N . LEU A 1 64 ? 68.119 -18.185 2.663 1.00 53.51 66 LEU A N 4
ATOM 6968 C CA . LEU A 1 64 ? 68.413 -17.439 1.444 1.00 71.15 66 LEU A CA 4
ATOM 6969 C C . LEU A 1 64 ? 68.193 -15.951 1.612 1.00 32.04 66 LEU A C 4
ATOM 6970 O O . LEU A 1 64 ? 68.444 -15.160 0.682 1.00 73.22 66 LEU A O 4
ATOM 6986 N N . TYR A 1 65 ? 67.722 -15.561 2.765 1.00 50.33 67 TYR A N 4
ATOM 6987 C CA . TYR A 1 65 ? 67.478 -14.171 3.015 1.00 63.44 67 TYR A CA 4
ATOM 6988 C C . TYR A 1 65 ? 68.664 -13.575 3.745 1.00 41.21 67 TYR A C 4
ATOM 6989 O O . TYR A 1 65 ? 69.544 -14.318 4.215 1.00 0.14 67 TYR A O 4
ATOM 7007 N N . ASP A 1 66 ? 68.693 -12.278 3.854 1.00 63.44 68 ASP A N 4
ATOM 7008 C CA . ASP A 1 66 ? 69.793 -11.601 4.496 1.00 21.32 68 ASP A CA 4
ATOM 7009 C C . ASP A 1 66 ? 69.677 -11.711 5.991 1.00 52.35 68 ASP A C 4
ATOM 7010 O O . ASP A 1 66 ? 68.610 -11.530 6.559 1.00 13.34 68 ASP A O 4
ATOM 7019 N N . GLU A 1 67 ? 70.774 -11.986 6.616 1.00 63.22 69 GLU A N 4
ATOM 7020 C CA . GLU A 1 67 ? 70.819 -12.136 8.048 1.00 62.14 69 GLU A CA 4
ATOM 7021 C C . GLU A 1 67 ? 70.766 -10.774 8.739 1.00 64.00 69 GLU A C 4
ATOM 7022 O O . GLU A 1 67 ? 70.408 -10.676 9.922 1.00 30.11 69 GLU A O 4
ATOM 7034 N N . LYS A 1 68 ? 71.115 -9.721 8.004 1.00 21.31 70 LYS A N 4
ATOM 7035 C CA . LYS A 1 68 ? 71.121 -8.385 8.583 1.00 43.13 70 LYS A CA 4
ATOM 7036 C C . LYS A 1 68 ? 69.774 -7.737 8.326 1.00 3.23 70 LYS A C 4
ATOM 7037 O O . LYS A 1 68 ? 69.291 -6.906 9.112 1.00 14.52 70 LYS A O 4
ATOM 7056 N N . GLN A 1 69 ? 69.176 -8.108 7.215 1.00 50.03 71 GLN A N 4
ATOM 7057 C CA . GLN A 1 69 ? 67.899 -7.561 6.803 1.00 5.34 71 GLN A CA 4
ATOM 7058 C C . GLN A 1 69 ? 66.963 -8.688 6.399 1.00 62.15 71 GLN A C 4
ATOM 7059 O O . GLN A 1 69 ? 67.069 -9.204 5.296 1.00 64.52 71 GLN A O 4
ATOM 7073 N N . GLN A 1 70 ? 66.040 -9.054 7.264 1.00 33.03 72 GLN A N 4
ATOM 7074 C CA . GLN A 1 70 ? 65.119 -10.147 6.964 1.00 64.41 72 GLN A CA 4
ATOM 7075 C C . GLN A 1 70 ? 64.160 -9.792 5.830 1.00 73.12 72 GLN A C 4
ATOM 7076 O O . GLN A 1 70 ? 63.676 -10.653 5.132 1.00 1.14 72 GLN A O 4
ATOM 7090 N N . HIS A 1 71 ? 63.909 -8.508 5.646 1.00 20.12 73 HIS A N 4
ATOM 7091 C CA . HIS A 1 71 ? 63.082 -8.028 4.529 1.00 23.35 73 HIS A CA 4
ATOM 7092 C C . HIS A 1 71 ? 63.791 -8.140 3.169 1.00 72.14 73 HIS A C 4
ATOM 7093 O O . HIS A 1 71 ? 63.181 -7.881 2.117 1.00 10.11 73 HIS A O 4
ATOM 7107 N N . ILE A 1 72 ? 65.050 -8.524 3.193 1.00 50.14 74 ILE A N 4
ATOM 7108 C CA . ILE A 1 72 ? 65.847 -8.639 1.993 1.00 22.31 74 ILE A CA 4
ATOM 7109 C C . ILE A 1 72 ? 66.191 -10.085 1.736 1.00 55.40 74 ILE A C 4
ATOM 7110 O O . ILE A 1 72 ? 66.746 -10.767 2.596 1.00 73.00 74 ILE A O 4
ATOM 7126 N N . VAL A 1 73 ? 65.848 -10.565 0.575 1.00 45.43 75 VAL A N 4
ATOM 7127 C CA . VAL A 1 73 ? 66.167 -11.910 0.221 1.00 24.42 75 VAL A CA 4
ATOM 7128 C C . VAL A 1 73 ? 67.088 -11.891 -0.959 1.00 52.54 75 VAL A C 4
ATOM 7129 O O . VAL A 1 73 ? 66.843 -11.183 -1.923 1.00 42.31 75 VAL A O 4
ATOM 7142 N N . TYR A 1 74 ? 68.153 -12.621 -0.886 1.00 5.33 76 TYR A N 4
ATOM 7143 C CA . TYR A 1 74 ? 69.044 -12.694 -2.000 1.00 2.23 76 TYR A CA 4
ATOM 7144 C C . TYR A 1 74 ? 68.640 -13.850 -2.866 1.00 20.23 76 TYR A C 4
ATOM 7145 O O . TYR A 1 74 ? 68.315 -13.664 -4.029 1.00 22.13 76 TYR A O 4
ATOM 7163 N N . CYS A 1 75 ? 68.610 -15.047 -2.265 1.00 54.53 77 CYS A N 4
ATOM 7164 C CA . CYS A 1 75 ? 68.233 -16.317 -2.927 1.00 52.14 77 CYS A CA 4
ATOM 7165 C C . CYS A 1 75 ? 68.964 -16.536 -4.254 1.00 4.33 77 CYS A C 4
ATOM 7166 O O . CYS A 1 75 ? 68.513 -17.294 -5.119 1.00 62.20 77 CYS A O 4
ATOM 7174 N N . SER A 1 76 ? 70.136 -15.952 -4.344 1.00 74.53 78 SER A N 4
ATOM 7175 C CA . SER A 1 76 ? 70.971 -15.986 -5.507 1.00 1.24 78 SER A CA 4
ATOM 7176 C C . SER A 1 76 ? 71.646 -17.348 -5.581 1.00 20.30 78 SER A C 4
ATOM 7177 O O . SER A 1 76 ? 71.930 -17.862 -6.656 1.00 21.43 78 SER A O 4
ATOM 7185 N N . ASN A 1 77 ? 71.850 -17.929 -4.404 1.00 41.54 79 ASN A N 4
ATOM 7186 C CA . ASN A 1 77 ? 72.474 -19.240 -4.244 1.00 73.42 79 ASN A CA 4
ATOM 7187 C C . ASN A 1 77 ? 71.559 -20.339 -4.778 1.00 0.00 79 ASN A C 4
ATOM 7188 O O . ASN A 1 77 ? 72.008 -21.426 -5.147 1.00 53.23 79 ASN A O 4
ATOM 7199 N N . ASP A 1 78 ? 70.289 -20.042 -4.851 1.00 63.10 80 ASP A N 4
ATOM 7200 C CA . ASP A 1 78 ? 69.303 -21.015 -5.266 1.00 44.31 80 ASP A CA 4
ATOM 7201 C C . ASP A 1 78 ? 68.800 -20.618 -6.656 1.00 54.24 80 ASP A C 4
ATOM 7202 O O . ASP A 1 78 ? 69.287 -19.649 -7.229 1.00 62.42 80 ASP A O 4
ATOM 7211 N N . LEU A 1 79 ? 67.848 -21.332 -7.184 1.00 71.31 81 LEU A N 4
ATOM 7212 C CA . LEU A 1 79 ? 67.299 -21.038 -8.493 1.00 11.32 81 LEU A CA 4
ATOM 7213 C C . LEU A 1 79 ? 66.079 -20.112 -8.299 1.00 12.11 81 LEU A C 4
ATOM 7214 O O . LEU A 1 79 ? 65.693 -19.371 -9.204 1.00 75.03 81 LEU A O 4
ATOM 7230 N N . LEU A 1 80 ? 65.539 -20.144 -7.066 1.00 22.23 82 LEU A N 4
ATOM 7231 C CA . LEU A 1 80 ? 64.351 -19.376 -6.612 1.00 31.14 82 LEU A CA 4
ATOM 7232 C C . LEU A 1 80 ? 64.323 -17.946 -7.193 1.00 51.53 82 LEU A C 4
ATOM 7233 O O . LEU A 1 80 ? 63.431 -17.599 -7.979 1.00 75.13 82 LEU A O 4
ATOM 7249 N N . GLY A 1 81 ? 65.311 -17.146 -6.813 1.00 33.33 83 GLY A N 4
ATOM 7250 C CA . GLY A 1 81 ? 65.342 -15.749 -7.203 1.00 13.41 83 GLY A CA 4
ATOM 7251 C C . GLY A 1 81 ? 65.459 -15.571 -8.679 1.00 23.02 83 GLY A C 4
ATOM 7252 O O . GLY A 1 81 ? 64.749 -14.744 -9.281 1.00 63.21 83 GLY A O 4
ATOM 7256 N N . ASP A 1 82 ? 66.312 -16.369 -9.278 1.00 74.23 84 ASP A N 4
ATOM 7257 C CA . ASP A 1 82 ? 66.559 -16.303 -10.696 1.00 72.30 84 ASP A CA 4
ATOM 7258 C C . ASP A 1 82 ? 65.268 -16.417 -11.445 1.00 60.45 84 ASP A C 4
ATOM 7259 O O . ASP A 1 82 ? 64.938 -15.530 -12.216 1.00 21.25 84 ASP A O 4
ATOM 7268 N N . LEU A 1 83 ? 64.497 -17.441 -11.081 1.00 51.32 85 LEU A N 4
ATOM 7269 C CA . LEU A 1 83 ? 63.219 -17.802 -11.665 1.00 55.15 85 LEU A CA 4
ATOM 7270 C C . LEU A 1 83 ? 62.168 -16.704 -11.472 1.00 45.10 85 LEU A C 4
ATOM 7271 O O . LEU A 1 83 ? 61.253 -16.529 -12.296 1.00 62.02 85 LEU A O 4
ATOM 7287 N N . PHE A 1 84 ? 62.286 -15.980 -10.385 1.00 13.22 86 PHE A N 4
ATOM 7288 C CA . PHE A 1 84 ? 61.455 -14.804 -10.143 1.00 14.21 86 PHE A CA 4
ATOM 7289 C C . PHE A 1 84 ? 61.804 -13.718 -11.155 1.00 25.43 86 PHE A C 4
ATOM 7290 O O . PHE A 1 84 ? 61.022 -12.806 -11.424 1.00 74.23 86 PHE A O 4
ATOM 7307 N N . GLY A 1 85 ? 62.969 -13.862 -11.726 1.00 24.41 87 GLY A N 4
ATOM 7308 C CA . GLY A 1 85 ? 63.474 -12.941 -12.716 1.00 31.24 87 GLY A CA 4
ATOM 7309 C C . GLY A 1 85 ? 64.416 -11.984 -12.083 1.00 3.13 87 GLY A C 4
ATOM 7310 O O . GLY A 1 85 ? 64.705 -10.913 -12.624 1.00 20.13 87 GLY A O 4
ATOM 7314 N N . VAL A 1 86 ? 64.932 -12.372 -10.950 1.00 0.24 88 VAL A N 4
ATOM 7315 C CA . VAL A 1 86 ? 65.701 -11.433 -10.147 1.00 65.43 88 VAL A CA 4
ATOM 7316 C C . VAL A 1 86 ? 67.033 -11.979 -9.632 1.00 62.04 88 VAL A C 4
ATOM 7317 O O . VAL A 1 86 ? 67.280 -13.191 -9.646 1.00 2.43 88 VAL A O 4
ATOM 7330 N N . PRO A 1 87 ? 67.961 -11.073 -9.246 1.00 11.32 89 PRO A N 4
ATOM 7331 C CA . PRO A 1 87 ? 69.188 -11.452 -8.561 1.00 74.43 89 PRO A CA 4
ATOM 7332 C C . PRO A 1 87 ? 68.931 -11.605 -7.054 1.00 61.01 89 PRO A C 4
ATOM 7333 O O . PRO A 1 87 ? 69.530 -12.442 -6.392 1.00 1.24 89 PRO A O 4
ATOM 7344 N N . SER A 1 88 ? 68.011 -10.794 -6.558 1.00 72.45 90 SER A N 4
ATOM 7345 C CA . SER A 1 88 ? 67.612 -10.735 -5.175 1.00 0.12 90 SER A CA 4
ATOM 7346 C C . SER A 1 88 ? 66.219 -10.091 -5.141 1.00 72.25 90 SER A C 4
ATOM 7347 O O . SER A 1 88 ? 65.793 -9.507 -6.163 1.00 42.34 90 SER A O 4
ATOM 7355 N N . PHE A 1 89 ? 65.509 -10.155 -4.026 1.00 22.52 91 PHE A N 4
ATOM 7356 C CA . PHE A 1 89 ? 64.188 -9.589 -3.989 1.00 23.10 91 PHE A CA 4
ATOM 7357 C C . PHE A 1 89 ? 63.870 -9.017 -2.610 1.00 42.12 91 PHE A C 4
ATOM 7358 O O . PHE A 1 89 ? 64.407 -9.470 -1.598 1.00 74.32 91 PHE A O 4
ATOM 7375 N N . SER A 1 90 ? 63.026 -8.019 -2.586 1.00 13.21 92 SER A N 4
ATOM 7376 C CA . SER A 1 90 ? 62.638 -7.364 -1.363 1.00 63.42 92 SER A CA 4
ATOM 7377 C C . SER A 1 90 ? 61.186 -7.717 -1.052 1.00 12.35 92 SER A C 4
ATOM 7378 O O . SER A 1 90 ? 60.316 -7.577 -1.911 1.00 65.40 92 SER A O 4
ATOM 7386 N N . VAL A 1 91 ? 60.927 -8.159 0.168 1.00 15.21 93 VAL A N 4
ATOM 7387 C CA . VAL A 1 91 ? 59.591 -8.639 0.548 1.00 44.32 93 VAL A CA 4
ATOM 7388 C C . VAL A 1 91 ? 58.566 -7.518 0.696 1.00 70.53 93 VAL A C 4
ATOM 7389 O O . VAL A 1 91 ? 57.364 -7.760 0.656 1.00 62.34 93 VAL A O 4
ATOM 7402 N N . LYS A 1 92 ? 59.036 -6.301 0.895 1.00 25.30 94 LYS A N 4
ATOM 7403 C CA . LYS A 1 92 ? 58.137 -5.185 1.061 1.00 34.12 94 LYS A CA 4
ATOM 7404 C C . LYS A 1 92 ? 57.587 -4.674 -0.271 1.00 43.13 94 LYS A C 4
ATOM 7405 O O . LYS A 1 92 ? 56.750 -3.768 -0.294 1.00 62.22 94 LYS A O 4
ATOM 7424 N N . GLU A 1 93 ? 58.043 -5.234 -1.372 1.00 41.22 95 GLU A N 4
ATOM 7425 C CA . GLU A 1 93 ? 57.454 -4.913 -2.651 1.00 25.25 95 GLU A CA 4
ATOM 7426 C C . GLU A 1 93 ? 56.329 -5.885 -2.903 1.00 44.21 95 GLU A C 4
ATOM 7427 O O . GLU A 1 93 ? 56.486 -6.869 -3.616 1.00 11.24 95 GLU A O 4
ATOM 7439 N N . HIS A 1 94 ? 55.225 -5.595 -2.318 1.00 61.03 96 HIS A N 4
ATOM 7440 C CA . HIS A 1 94 ? 54.050 -6.486 -2.298 1.00 22.11 96 HIS A CA 4
ATOM 7441 C C . HIS A 1 94 ? 53.590 -6.932 -3.682 1.00 24.20 96 HIS A C 4
ATOM 7442 O O . HIS A 1 94 ? 53.396 -8.119 -3.913 1.00 4.12 96 HIS A O 4
ATOM 7456 N N . ARG A 1 95 ? 53.472 -6.002 -4.610 1.00 61.45 97 ARG A N 4
ATOM 7457 C CA . ARG A 1 95 ? 52.985 -6.335 -5.936 1.00 2.00 97 ARG A CA 4
ATOM 7458 C C . ARG A 1 95 ? 54.040 -7.093 -6.722 1.00 60.51 97 ARG A C 4
ATOM 7459 O O . ARG A 1 95 ? 53.711 -7.976 -7.501 1.00 63.44 97 ARG A O 4
ATOM 7480 N N . LYS A 1 96 ? 55.303 -6.801 -6.444 1.00 3.30 98 LYS A N 4
ATOM 7481 C CA . LYS A 1 96 ? 56.400 -7.483 -7.112 1.00 1.24 98 LYS A CA 4
ATOM 7482 C C . LYS A 1 96 ? 56.451 -8.920 -6.679 1.00 33.20 98 LYS A C 4
ATOM 7483 O O . LYS A 1 96 ? 56.773 -9.797 -7.468 1.00 63.32 98 LYS A O 4
ATOM 7502 N N . ILE A 1 97 ? 56.093 -9.163 -5.423 1.00 54.20 99 ILE A N 4
ATOM 7503 C CA . ILE A 1 97 ? 56.021 -10.514 -4.907 1.00 3.41 99 ILE A CA 4
ATOM 7504 C C . ILE A 1 97 ? 54.999 -11.283 -5.708 1.00 32.52 99 ILE A C 4
ATOM 7505 O O . ILE A 1 97 ? 55.280 -12.371 -6.207 1.00 34.24 99 ILE A O 4
ATOM 7521 N N . TYR A 1 98 ? 53.830 -10.673 -5.883 1.00 43.11 100 TYR A N 4
ATOM 7522 C CA . TYR A 1 98 ? 52.743 -11.303 -6.603 1.00 15.13 100 TYR A CA 4
ATOM 7523 C C . TYR A 1 98 ? 53.148 -11.609 -8.025 1.00 34.44 100 TYR A C 4
ATOM 7524 O O . TYR A 1 98 ? 52.983 -12.721 -8.475 1.00 3.54 100 TYR A O 4
ATOM 7542 N N . THR A 1 99 ? 53.757 -10.652 -8.695 1.00 71.31 101 THR A N 4
ATOM 7543 C CA . THR A 1 99 ? 54.134 -10.823 -10.083 1.00 4.12 101 THR A CA 4
ATOM 7544 C C . THR A 1 99 ? 55.254 -11.845 -10.275 1.00 22.22 101 THR A C 4
ATOM 7545 O O . THR A 1 99 ? 55.287 -12.552 -11.285 1.00 14.53 101 THR A O 4
ATOM 7556 N N . MET A 1 100 ? 56.148 -11.954 -9.305 1.00 34.35 102 MET A N 4
ATOM 7557 C CA . MET A 1 100 ? 57.235 -12.930 -9.380 1.00 63.42 102 MET A CA 4
ATOM 7558 C C . MET A 1 100 ? 56.704 -14.346 -9.224 1.00 13.22 102 MET A C 4
ATOM 7559 O O . MET A 1 100 ? 57.217 -15.296 -9.836 1.00 73.13 102 MET A O 4
ATOM 7573 N N . ILE A 1 101 ? 55.642 -14.469 -8.461 1.00 3.21 103 ILE A N 4
ATOM 7574 C CA . ILE A 1 101 ? 55.007 -15.750 -8.224 1.00 52.20 103 ILE A CA 4
ATOM 7575 C C . ILE A 1 101 ? 54.076 -16.055 -9.383 1.00 5.52 103 ILE A C 4
ATOM 7576 O O . ILE A 1 101 ? 54.058 -17.157 -9.910 1.00 70.30 103 ILE A O 4
ATOM 7592 N N . TYR A 1 102 ? 53.349 -15.041 -9.802 1.00 40.11 104 TYR A N 4
ATOM 7593 C CA . TYR A 1 102 ? 52.429 -15.113 -10.911 1.00 44.15 104 TYR A CA 4
ATOM 7594 C C . TYR A 1 102 ? 53.145 -15.499 -12.207 1.00 13.14 104 TYR A C 4
ATOM 7595 O O . TYR A 1 102 ? 52.603 -16.229 -13.027 1.00 40.12 104 TYR A O 4
ATOM 7613 N N . ARG A 1 103 ? 54.381 -15.033 -12.356 1.00 53.53 105 ARG A N 4
ATOM 7614 C CA . ARG A 1 103 ? 55.220 -15.382 -13.504 1.00 5.51 105 ARG A CA 4
ATOM 7615 C C . ARG A 1 103 ? 55.523 -16.891 -13.500 1.00 13.24 105 ARG A C 4
ATOM 7616 O O . ARG A 1 103 ? 55.864 -17.478 -14.525 1.00 2.23 105 ARG A O 4
ATOM 7637 N N . ASN A 1 104 ? 55.385 -17.512 -12.352 1.00 14.40 106 ASN A N 4
ATOM 7638 C CA . ASN A 1 104 ? 55.741 -18.889 -12.218 1.00 75.13 106 ASN A CA 4
ATOM 7639 C C . ASN A 1 104 ? 54.588 -19.794 -11.858 1.00 64.35 106 ASN A C 4
ATOM 7640 O O . ASN A 1 104 ? 54.780 -20.985 -11.574 1.00 43.10 106 ASN A O 4
ATOM 7651 N N . LEU A 1 105 ? 53.405 -19.258 -11.867 1.00 34.24 107 LEU A N 4
ATOM 7652 C CA . LEU A 1 105 ? 52.236 -20.076 -11.664 1.00 22.31 107 LEU A CA 4
ATOM 7653 C C . LEU A 1 105 ? 51.475 -20.153 -12.970 1.00 22.33 107 LEU A C 4
ATOM 7654 O O . LEU A 1 105 ? 51.642 -19.297 -13.841 1.00 3.21 107 LEU A O 4
ATOM 7670 N N . VAL A 1 106 ? 50.675 -21.151 -13.125 1.00 63.11 108 VAL A N 4
ATOM 7671 C CA . VAL A 1 106 ? 49.981 -21.348 -14.366 1.00 1.01 108 VAL A CA 4
ATOM 7672 C C . VAL A 1 106 ? 48.500 -21.033 -14.198 1.00 71.42 108 VAL A C 4
ATOM 7673 O O . VAL A 1 106 ? 47.837 -21.605 -13.339 1.00 31.43 108 VAL A O 4
ATOM 7686 N N . VAL A 1 107 ? 48.008 -20.101 -14.971 1.00 53.02 109 VAL A N 4
ATOM 7687 C CA . VAL A 1 107 ? 46.589 -19.767 -14.979 1.00 54.14 109 VAL A CA 4
ATOM 7688 C C . VAL A 1 107 ? 45.976 -20.027 -16.336 1.00 41.24 109 VAL A C 4
ATOM 7689 O O . VAL A 1 107 ? 46.321 -19.315 -17.301 1.00 0.00 109 VAL A O 4
ATOM 7703 N N . ASP B 2 1 ? 65.304 -3.736 15.565 1.00 70.03 301 ASP B N 4
ATOM 7704 C CA . ASP B 2 1 ? 64.131 -2.908 15.257 1.00 40.31 301 ASP B CA 4
ATOM 7705 C C . ASP B 2 1 ? 62.847 -3.649 15.629 1.00 43.41 301 ASP B C 4
ATOM 7706 O O . ASP B 2 1 ? 61.735 -3.107 15.570 1.00 3.22 301 ASP B O 4
ATOM 7717 N N . GLY B 2 2 ? 63.012 -4.855 16.079 1.00 32.14 302 GLY B N 4
ATOM 7718 C CA . GLY B 2 2 ? 61.909 -5.694 16.400 1.00 10.15 302 GLY B CA 4
ATOM 7719 C C . GLY B 2 2 ? 62.240 -7.112 16.053 1.00 44.11 302 GLY B C 4
ATOM 7720 O O . GLY B 2 2 ? 62.934 -7.366 15.066 1.00 74.13 302 GLY B O 4
ATOM 7724 N N . GLY B 2 3 ? 61.776 -8.024 16.841 1.00 50.33 303 GLY B N 4
ATOM 7725 C CA . GLY B 2 3 ? 62.048 -9.426 16.619 1.00 63.40 303 GLY B CA 4
ATOM 7726 C C . GLY B 2 3 ? 61.065 -10.055 15.653 1.00 53.01 303 GLY B C 4
ATOM 7727 O O . GLY B 2 3 ? 60.456 -11.086 15.952 1.00 2.33 303 GLY B O 4
ATOM 7731 N N . THR B 2 4 ? 60.912 -9.447 14.514 1.00 72.21 304 THR B N 4
ATOM 7732 C CA . THR B 2 4 ? 60.028 -9.910 13.496 1.00 53.02 304 THR B CA 4
ATOM 7733 C C . THR B 2 4 ? 60.782 -10.777 12.502 1.00 61.42 304 THR B C 4
ATOM 7734 O O . THR B 2 4 ? 61.629 -10.284 11.751 1.00 41.25 304 THR B O 4
ATOM 7745 N N . THR B 2 5 ? 60.505 -12.051 12.510 1.00 33.52 305 THR B N 4
ATOM 7746 C CA . THR B 2 5 ? 61.191 -12.955 11.639 1.00 3.31 305 THR B CA 4
ATOM 7747 C C . THR B 2 5 ? 60.655 -12.828 10.217 1.00 54.44 305 THR B C 4
ATOM 7748 O O . THR B 2 5 ? 59.468 -12.445 10.015 1.00 34.54 305 THR B O 4
ATOM 7759 N N . PHE B 2 6 ? 61.528 -13.124 9.247 1.00 23.43 306 PHE B N 4
ATOM 7760 C CA . PHE B 2 6 ? 61.196 -13.156 7.834 1.00 31.21 306 PHE B CA 4
ATOM 7761 C C . PHE B 2 6 ? 59.909 -13.921 7.617 1.00 61.12 306 PHE B C 4
ATOM 7762 O O . PHE B 2 6 ? 58.998 -13.438 6.952 1.00 3.43 306 PHE B O 4
ATOM 7779 N N . GLU B 2 7 ? 59.834 -15.082 8.246 1.00 22.24 307 GLU B N 4
ATOM 7780 C CA . GLU B 2 7 ? 58.714 -15.986 8.124 1.00 73.43 307 GLU B CA 4
ATOM 7781 C C . GLU B 2 7 ? 57.373 -15.274 8.366 1.00 33.30 307 GLU B C 4
ATOM 7782 O O . GLU B 2 7 ? 56.419 -15.473 7.624 1.00 31.35 307 GLU B O 4
ATOM 7794 N N . HIS B 2 8 ? 57.335 -14.382 9.340 1.00 4.31 308 HIS B N 4
ATOM 7795 C CA . HIS B 2 8 ? 56.089 -13.751 9.722 1.00 63.23 308 HIS B CA 4
ATOM 7796 C C . HIS B 2 8 ? 55.732 -12.657 8.756 1.00 43.42 308 HIS B C 4
ATOM 7797 O O . HIS B 2 8 ? 54.607 -12.578 8.286 1.00 4.03 308 HIS B O 4
ATOM 7811 N N . LEU B 2 9 ? 56.697 -11.839 8.454 1.00 64.14 309 LEU B N 4
ATOM 7812 C CA . LEU B 2 9 ? 56.482 -10.669 7.642 1.00 52.01 309 LEU B CA 4
ATOM 7813 C C . LEU B 2 9 ? 56.226 -11.022 6.168 1.00 42.30 309 LEU B C 4
ATOM 7814 O O . LEU B 2 9 ? 55.576 -10.274 5.436 1.00 13.44 309 LEU B O 4
ATOM 7830 N N . TRP B 2 10 ? 56.705 -12.176 5.773 1.00 43.14 310 TRP B N 4
ATOM 7831 C CA . TRP B 2 10 ? 56.532 -12.695 4.449 1.00 14.01 310 TRP B CA 4
ATOM 7832 C C . TRP B 2 10 ? 55.164 -13.359 4.331 1.00 31.23 310 TRP B C 4
ATOM 7833 O O . TRP B 2 10 ? 54.417 -13.087 3.404 1.00 14.12 310 TRP B O 4
ATOM 7854 N N . SER B 2 11 ? 54.802 -14.159 5.334 1.00 14.42 311 SER B N 4
ATOM 7855 C CA . SER B 2 11 ? 53.516 -14.859 5.339 1.00 14.14 311 SER B CA 4
ATOM 7856 C C . SER B 2 11 ? 52.337 -13.887 5.533 1.00 41.41 311 SER B C 4
ATOM 7857 O O . SER B 2 11 ? 51.169 -14.259 5.405 1.00 31.14 311 SER B O 4
ATOM 7865 N N . SER B 2 12 ? 52.655 -12.649 5.813 1.00 1.11 312 SER B N 4
ATOM 7866 C CA . SER B 2 12 ? 51.669 -11.660 6.102 1.00 11.44 312 SER B CA 4
ATOM 7867 C C . SER B 2 12 ? 51.667 -10.536 5.075 1.00 60.40 312 SER B C 4
ATOM 7868 O O . SER B 2 12 ? 51.113 -9.476 5.334 1.00 41.34 312 SER B O 4
ATOM 7876 N N . LEU B 2 13 ? 52.236 -10.751 3.887 1.00 4.23 313 LEU B N 4
ATOM 7877 C CA . LEU B 2 13 ? 52.308 -9.633 2.933 1.00 14.51 313 LEU B CA 4
ATOM 7878 C C . LEU B 2 13 ? 51.051 -9.517 2.070 1.00 52.23 313 LEU B C 4
ATOM 7879 O O . LEU B 2 13 ? 50.974 -8.696 1.139 1.00 52.02 313 LEU B O 4
ATOM 7895 N N . GLU B 2 14 ? 50.069 -10.323 2.402 1.00 50.02 314 GLU B N 4
ATOM 7896 C CA . GLU B 2 14 ? 48.778 -10.287 1.756 1.00 22.11 314 GLU B CA 4
ATOM 7897 C C . GLU B 2 14 ? 47.988 -9.065 2.190 1.00 24.03 314 GLU B C 4
ATOM 7898 O O . GLU B 2 14 ? 48.123 -8.584 3.330 1.00 52.11 314 GLU B O 4
ATOM 7910 N N . PRO B 2 15 ? 47.170 -8.550 1.287 1.00 10.45 315 PRO B N 4
ATOM 7911 C CA . PRO B 2 15 ? 46.319 -7.392 1.544 1.00 54.32 315 PRO B CA 4
ATOM 7912 C C . PRO B 2 15 ? 45.180 -7.722 2.484 1.00 3.22 315 PRO B C 4
ATOM 7913 O O . PRO B 2 15 ? 44.787 -6.910 3.339 1.00 2.51 315 PRO B O 4
ATOM 7924 N N . ASP B 2 16 ? 44.693 -8.904 2.339 1.00 41.21 316 ASP B N 4
ATOM 7925 C CA . ASP B 2 16 ? 43.535 -9.375 3.025 1.00 41.22 316 ASP B CA 4
ATOM 7926 C C . ASP B 2 16 ? 43.626 -10.858 3.123 1.00 10.30 316 ASP B C 4
ATOM 7927 O O . ASP B 2 16 ? 43.783 -11.376 4.231 1.00 0.00 316 ASP B O 4
ATOM 7937 N N . ASN A 1 1 ? 15.564 -12.831 11.698 1.00 1.00 3 ASN A N 5
ATOM 7938 C CA . ASN A 1 1 ? 16.417 -13.964 11.354 1.00 64.21 3 ASN A CA 5
ATOM 7939 C C . ASN A 1 1 ? 16.201 -14.348 9.903 1.00 1.42 3 ASN A C 5
ATOM 7940 O O . ASN A 1 1 ? 15.076 -14.663 9.490 1.00 73.22 3 ASN A O 5
ATOM 7953 N N . THR A 1 2 ? 17.271 -14.307 9.139 1.00 21.23 4 THR A N 5
ATOM 7954 C CA . THR A 1 2 ? 17.239 -14.612 7.730 1.00 20.42 4 THR A CA 5
ATOM 7955 C C . THR A 1 2 ? 17.055 -16.126 7.490 1.00 62.42 4 THR A C 5
ATOM 7956 O O . THR A 1 2 ? 16.276 -16.538 6.628 1.00 2.41 4 THR A O 5
ATOM 7967 N N . ASN A 1 3 ? 17.734 -16.949 8.271 1.00 20.55 5 ASN A N 5
ATOM 7968 C CA . ASN A 1 3 ? 17.667 -18.390 8.060 1.00 31.42 5 ASN A CA 5
ATOM 7969 C C . ASN A 1 3 ? 16.733 -19.066 9.022 1.00 64.24 5 ASN A C 5
ATOM 7970 O O . ASN A 1 3 ? 17.135 -19.473 10.115 1.00 43.23 5 ASN A O 5
ATOM 7981 N N . MET A 1 4 ? 15.482 -19.144 8.654 1.00 50.32 6 MET A N 5
ATOM 7982 C CA . MET A 1 4 ? 14.521 -19.887 9.445 1.00 55.35 6 MET A CA 5
ATOM 7983 C C . MET A 1 4 ? 14.606 -21.323 9.007 1.00 55.10 6 MET A C 5
ATOM 7984 O O . MET A 1 4 ? 14.749 -22.243 9.818 1.00 33.22 6 MET A O 5
ATOM 7998 N N . SER A 1 5 ? 14.548 -21.503 7.714 1.00 73.11 7 SER A N 5
ATOM 7999 C CA . SER A 1 5 ? 14.797 -22.767 7.122 1.00 53.24 7 SER A CA 5
ATOM 8000 C C . SER A 1 5 ? 16.304 -22.831 6.887 1.00 5.33 7 SER A C 5
ATOM 8001 O O . SER A 1 5 ? 16.823 -22.230 5.944 1.00 12.05 7 SER A O 5
ATOM 8009 N N . VAL A 1 6 ? 17.000 -23.458 7.801 1.00 21.31 8 VAL A N 5
ATOM 8010 C CA . VAL A 1 6 ? 18.446 -23.500 7.771 1.00 5.42 8 VAL A CA 5
ATOM 8011 C C . VAL A 1 6 ? 18.975 -24.384 6.646 1.00 40.44 8 VAL A C 5
ATOM 8012 O O . VAL A 1 6 ? 18.304 -25.358 6.252 1.00 42.14 8 VAL A O 5
ATOM 8025 N N . PRO A 1 7 ? 20.156 -24.020 6.081 1.00 74.40 9 PRO A N 5
ATOM 8026 C CA . PRO A 1 7 ? 20.833 -24.786 5.020 1.00 52.31 9 PRO A CA 5
ATOM 8027 C C . PRO A 1 7 ? 20.949 -26.264 5.371 1.00 2.24 9 PRO A C 5
ATOM 8028 O O . PRO A 1 7 ? 21.706 -26.651 6.267 1.00 32.11 9 PRO A O 5
ATOM 8039 N N . THR A 1 8 ? 20.177 -27.060 4.692 1.00 55.24 10 THR A N 5
ATOM 8040 C CA . THR A 1 8 ? 20.097 -28.485 4.906 1.00 33.05 10 THR A CA 5
ATOM 8041 C C . THR A 1 8 ? 19.788 -29.148 3.572 1.00 33.12 10 THR A C 5
ATOM 8042 O O . THR A 1 8 ? 20.685 -29.636 2.869 1.00 40.24 10 THR A O 5
ATOM 8053 N N . ASP A 1 9 ? 18.525 -29.090 3.210 1.00 22.24 11 ASP A N 5
ATOM 8054 C CA . ASP A 1 9 ? 18.021 -29.587 1.941 1.00 52.52 11 ASP A CA 5
ATOM 8055 C C . ASP A 1 9 ? 16.908 -28.693 1.481 1.00 21.43 11 ASP A C 5
ATOM 8056 O O . ASP A 1 9 ? 16.801 -28.370 0.299 1.00 1.43 11 ASP A O 5
ATOM 8065 N N . GLY A 1 10 ? 16.088 -28.270 2.429 1.00 24.21 12 GLY A N 5
ATOM 8066 C CA . GLY A 1 10 ? 14.950 -27.435 2.125 1.00 13.41 12 GLY A CA 5
ATOM 8067 C C . GLY A 1 10 ? 15.240 -25.949 2.165 1.00 44.33 12 GLY A C 5
ATOM 8068 O O . GLY A 1 10 ? 14.336 -25.146 2.364 1.00 44.55 12 GLY A O 5
ATOM 8072 N N . ALA A 1 11 ? 16.476 -25.580 2.017 1.00 25.35 13 ALA A N 5
ATOM 8073 C CA . ALA A 1 11 ? 16.829 -24.186 1.921 1.00 53.32 13 ALA A CA 5
ATOM 8074 C C . ALA A 1 11 ? 17.430 -23.971 0.559 1.00 12.11 13 ALA A C 5
ATOM 8075 O O . ALA A 1 11 ? 18.624 -24.237 0.334 1.00 52.51 13 ALA A O 5
ATOM 8082 N N . VAL A 1 12 ? 16.599 -23.577 -0.365 1.00 54.25 14 VAL A N 5
ATOM 8083 C CA . VAL A 1 12 ? 16.997 -23.472 -1.740 1.00 44.45 14 VAL A CA 5
ATOM 8084 C C . VAL A 1 12 ? 17.119 -22.033 -2.195 1.00 64.41 14 VAL A C 5
ATOM 8085 O O . VAL A 1 12 ? 16.585 -21.109 -1.569 1.00 53.45 14 VAL A O 5
ATOM 8098 N N . THR A 1 13 ? 17.829 -21.861 -3.266 1.00 62.35 15 THR A N 5
ATOM 8099 C CA . THR A 1 13 ? 17.980 -20.609 -3.923 1.00 70.21 15 THR A CA 5
ATOM 8100 C C . THR A 1 13 ? 17.764 -20.871 -5.412 1.00 24.34 15 THR A C 5
ATOM 8101 O O . THR A 1 13 ? 18.455 -21.691 -6.009 1.00 4.22 15 THR A O 5
ATOM 8112 N N . THR A 1 14 ? 16.769 -20.239 -5.985 1.00 34.01 16 THR A N 5
ATOM 8113 C CA . THR A 1 14 ? 16.412 -20.479 -7.362 1.00 62.33 16 THR A CA 5
ATOM 8114 C C . THR A 1 14 ? 17.508 -19.941 -8.282 1.00 62.33 16 THR A C 5
ATOM 8115 O O . THR A 1 14 ? 17.895 -20.583 -9.269 1.00 4.14 16 THR A O 5
ATOM 8126 N N . SER A 1 15 ? 18.020 -18.787 -7.944 1.00 53.04 17 SER A N 5
ATOM 8127 C CA . SER A 1 15 ? 19.165 -18.278 -8.611 1.00 52.10 17 SER A CA 5
ATOM 8128 C C . SER A 1 15 ? 20.374 -18.714 -7.799 1.00 61.15 17 SER A C 5
ATOM 8129 O O . SER A 1 15 ? 20.685 -18.136 -6.757 1.00 12.35 17 SER A O 5
ATOM 8137 N N . GLN A 1 16 ? 20.976 -19.794 -8.225 1.00 32.21 18 GLN A N 5
ATOM 8138 C CA . GLN A 1 16 ? 22.095 -20.374 -7.535 1.00 74.22 18 GLN A CA 5
ATOM 8139 C C . GLN A 1 16 ? 23.336 -19.538 -7.739 1.00 44.22 18 GLN A C 5
ATOM 8140 O O . GLN A 1 16 ? 23.654 -19.145 -8.870 1.00 45.43 18 GLN A O 5
ATOM 8154 N N . ILE A 1 17 ? 24.018 -19.268 -6.664 1.00 44.01 19 ILE A N 5
ATOM 8155 C CA . ILE A 1 17 ? 25.174 -18.411 -6.670 1.00 23.43 19 ILE A CA 5
ATOM 8156 C C . ILE A 1 17 ? 26.423 -19.265 -6.501 1.00 41.50 19 ILE A C 5
ATOM 8157 O O . ILE A 1 17 ? 26.530 -20.026 -5.530 1.00 14.42 19 ILE A O 5
ATOM 8173 N N . PRO A 1 18 ? 27.370 -19.170 -7.431 1.00 42.12 20 PRO A N 5
ATOM 8174 C CA . PRO A 1 18 ? 28.605 -19.935 -7.368 1.00 24.14 20 PRO A CA 5
ATOM 8175 C C . PRO A 1 18 ? 29.489 -19.450 -6.223 1.00 41.43 20 PRO A C 5
ATOM 8176 O O . PRO A 1 18 ? 29.446 -18.267 -5.836 1.00 54.35 20 PRO A O 5
ATOM 8187 N N . ALA A 1 19 ? 30.249 -20.345 -5.661 1.00 65.43 21 ALA A N 5
ATOM 8188 C CA . ALA A 1 19 ? 31.148 -20.001 -4.601 1.00 14.44 21 ALA A CA 5
ATOM 8189 C C . ALA A 1 19 ? 32.398 -19.406 -5.195 1.00 3.11 21 ALA A C 5
ATOM 8190 O O . ALA A 1 19 ? 33.311 -20.131 -5.594 1.00 3.25 21 ALA A O 5
ATOM 8197 N N . SER A 1 20 ? 32.393 -18.112 -5.359 1.00 30.10 22 SER A N 5
ATOM 8198 C CA . SER A 1 20 ? 33.515 -17.415 -5.887 1.00 45.52 22 SER A CA 5
ATOM 8199 C C . SER A 1 20 ? 34.648 -17.478 -4.883 1.00 75.41 22 SER A C 5
ATOM 8200 O O . SER A 1 20 ? 34.597 -16.849 -3.810 1.00 42.35 22 SER A O 5
ATOM 8208 N N . GLU A 1 21 ? 35.614 -18.300 -5.200 1.00 72.13 23 GLU A N 5
ATOM 8209 C CA . GLU A 1 21 ? 36.738 -18.539 -4.354 1.00 51.30 23 GLU A CA 5
ATOM 8210 C C . GLU A 1 21 ? 37.662 -17.361 -4.392 1.00 35.14 23 GLU A C 5
ATOM 8211 O O . GLU A 1 21 ? 38.392 -17.159 -5.373 1.00 1.53 23 GLU A O 5
ATOM 8223 N N . GLN A 1 22 ? 37.594 -16.553 -3.362 1.00 53.33 24 GLN A N 5
ATOM 8224 C CA . GLN A 1 22 ? 38.452 -15.396 -3.230 1.00 25.11 24 GLN A CA 5
ATOM 8225 C C . GLN A 1 22 ? 39.881 -15.856 -3.097 1.00 21.45 24 GLN A C 5
ATOM 8226 O O . GLN A 1 22 ? 40.804 -15.294 -3.708 1.00 14.43 24 GLN A O 5
ATOM 8240 N N . GLU A 1 23 ? 40.049 -16.908 -2.347 1.00 20.02 25 GLU A N 5
ATOM 8241 C CA . GLU A 1 23 ? 41.310 -17.536 -2.207 1.00 11.33 25 GLU A CA 5
ATOM 8242 C C . GLU A 1 23 ? 41.416 -18.575 -3.310 1.00 22.14 25 GLU A C 5
ATOM 8243 O O . GLU A 1 23 ? 40.936 -19.701 -3.171 1.00 34.32 25 GLU A O 5
ATOM 8255 N N . THR A 1 24 ? 41.960 -18.159 -4.419 1.00 51.52 26 THR A N 5
ATOM 8256 C CA . THR A 1 24 ? 42.035 -18.971 -5.602 1.00 53.31 26 THR A CA 5
ATOM 8257 C C . THR A 1 24 ? 43.307 -19.826 -5.610 1.00 53.35 26 THR A C 5
ATOM 8258 O O . THR A 1 24 ? 44.394 -19.352 -5.255 1.00 30.52 26 THR A O 5
ATOM 8269 N N . LEU A 1 25 ? 43.146 -21.092 -5.951 1.00 5.11 27 LEU A N 5
ATOM 8270 C CA . LEU A 1 25 ? 44.265 -21.989 -6.092 1.00 60.50 27 LEU A CA 5
ATOM 8271 C C . LEU A 1 25 ? 44.979 -21.748 -7.403 1.00 75.55 27 LEU A C 5
ATOM 8272 O O . LEU A 1 25 ? 44.355 -21.678 -8.474 1.00 13.21 27 LEU A O 5
ATOM 8288 N N . VAL A 1 26 ? 46.255 -21.605 -7.316 1.00 40.25 28 VAL A N 5
ATOM 8289 C CA . VAL A 1 26 ? 47.091 -21.413 -8.468 1.00 11.42 28 VAL A CA 5
ATOM 8290 C C . VAL A 1 26 ? 47.895 -22.677 -8.716 1.00 51.22 28 VAL A C 5
ATOM 8291 O O . VAL A 1 26 ? 48.064 -23.504 -7.804 1.00 23.41 28 VAL A O 5
ATOM 8304 N N . ARG A 1 27 ? 48.347 -22.847 -9.931 1.00 35.24 29 ARG A N 5
ATOM 8305 C CA . ARG A 1 27 ? 49.033 -24.066 -10.340 1.00 74.24 29 ARG A CA 5
ATOM 8306 C C . ARG A 1 27 ? 50.515 -23.780 -10.498 1.00 40.32 29 ARG A C 5
ATOM 8307 O O . ARG A 1 27 ? 50.886 -23.138 -11.430 1.00 20.51 29 ARG A O 5
ATOM 8328 N N . PRO A 1 28 ? 51.365 -24.213 -9.591 1.00 1.41 30 PRO A N 5
ATOM 8329 C CA . PRO A 1 28 ? 52.803 -23.930 -9.682 1.00 43.14 30 PRO A CA 5
ATOM 8330 C C . PRO A 1 28 ? 53.538 -24.711 -10.772 1.00 24.23 30 PRO A C 5
ATOM 8331 O O . PRO A 1 28 ? 53.200 -25.859 -11.088 1.00 23.12 30 PRO A O 5
ATOM 8342 N N . LYS A 1 29 ? 54.524 -24.062 -11.352 1.00 71.41 31 LYS A N 5
ATOM 8343 C CA . LYS A 1 29 ? 55.465 -24.699 -12.247 1.00 13.12 31 LYS A CA 5
ATOM 8344 C C . LYS A 1 29 ? 56.353 -25.652 -11.410 1.00 60.43 31 LYS A C 5
ATOM 8345 O O . LYS A 1 29 ? 56.452 -25.476 -10.178 1.00 12.54 31 LYS A O 5
ATOM 8364 N N . PRO A 1 30 ? 57.033 -26.646 -12.046 1.00 4.31 32 PRO A N 5
ATOM 8365 C CA . PRO A 1 30 ? 57.877 -27.664 -11.350 1.00 5.12 32 PRO A CA 5
ATOM 8366 C C . PRO A 1 30 ? 58.929 -27.055 -10.420 1.00 74.20 32 PRO A C 5
ATOM 8367 O O . PRO A 1 30 ? 59.362 -27.679 -9.447 1.00 50.13 32 PRO A O 5
ATOM 8378 N N . LEU A 1 31 ? 59.314 -25.842 -10.712 1.00 43.22 33 LEU A N 5
ATOM 8379 C CA . LEU A 1 31 ? 60.299 -25.132 -9.935 1.00 61.34 33 LEU A CA 5
ATOM 8380 C C . LEU A 1 31 ? 59.721 -24.732 -8.569 1.00 33.42 33 LEU A C 5
ATOM 8381 O O . LEU A 1 31 ? 60.371 -24.865 -7.530 1.00 21.42 33 LEU A O 5
ATOM 8397 N N . LEU A 1 32 ? 58.484 -24.307 -8.555 1.00 3.45 34 LEU A N 5
ATOM 8398 C CA . LEU A 1 32 ? 57.855 -23.989 -7.295 1.00 64.14 34 LEU A CA 5
ATOM 8399 C C . LEU A 1 32 ? 57.464 -25.254 -6.595 1.00 22.24 34 LEU A C 5
ATOM 8400 O O . LEU A 1 32 ? 57.563 -25.352 -5.391 1.00 75.12 34 LEU A O 5
ATOM 8416 N N . LEU A 1 33 ? 57.090 -26.255 -7.373 1.00 65.12 35 LEU A N 5
ATOM 8417 C CA . LEU A 1 33 ? 56.796 -27.571 -6.839 1.00 5.32 35 LEU A CA 5
ATOM 8418 C C . LEU A 1 33 ? 57.998 -28.164 -6.125 1.00 54.41 35 LEU A C 5
ATOM 8419 O O . LEU A 1 33 ? 57.840 -28.831 -5.096 1.00 53.44 35 LEU A O 5
ATOM 8435 N N . LYS A 1 34 ? 59.205 -27.883 -6.641 1.00 42.34 36 LYS A N 5
ATOM 8436 C CA . LYS A 1 34 ? 60.411 -28.384 -6.013 1.00 34.14 36 LYS A CA 5
ATOM 8437 C C . LYS A 1 34 ? 60.555 -27.746 -4.639 1.00 62.12 36 LYS A C 5
ATOM 8438 O O . LYS A 1 34 ? 60.867 -28.421 -3.675 1.00 31.42 36 LYS A O 5
ATOM 8457 N N . LEU A 1 35 ? 60.243 -26.450 -4.537 1.00 21.34 37 LEU A N 5
ATOM 8458 C CA . LEU A 1 35 ? 60.421 -25.770 -3.275 1.00 4.13 37 LEU A CA 5
ATOM 8459 C C . LEU A 1 35 ? 59.316 -26.147 -2.290 1.00 55.22 37 LEU A C 5
ATOM 8460 O O . LEU A 1 35 ? 59.572 -26.369 -1.106 1.00 44.31 37 LEU A O 5
ATOM 8476 N N . LEU A 1 36 ? 58.110 -26.283 -2.809 1.00 2.01 38 LEU A N 5
ATOM 8477 C CA . LEU A 1 36 ? 56.950 -26.632 -2.015 1.00 62.52 38 LEU A CA 5
ATOM 8478 C C . LEU A 1 36 ? 57.086 -28.015 -1.428 1.00 61.11 38 LEU A C 5
ATOM 8479 O O . LEU A 1 36 ? 56.941 -28.214 -0.228 1.00 21.21 38 LEU A O 5
ATOM 8495 N N . LYS A 1 37 ? 57.412 -28.979 -2.246 1.00 4.41 39 LYS A N 5
ATOM 8496 C CA . LYS A 1 37 ? 57.456 -30.330 -1.768 1.00 72.50 39 LYS A CA 5
ATOM 8497 C C . LYS A 1 37 ? 58.684 -30.592 -0.921 1.00 71.11 39 LYS A C 5
ATOM 8498 O O . LYS A 1 37 ? 58.709 -31.527 -0.120 1.00 23.23 39 LYS A O 5
ATOM 8517 N N . SER A 1 38 ? 59.670 -29.711 -1.021 1.00 51.14 40 SER A N 5
ATOM 8518 C CA . SER A 1 38 ? 60.822 -29.788 -0.154 1.00 42.10 40 SER A CA 5
ATOM 8519 C C . SER A 1 38 ? 60.448 -29.371 1.268 1.00 14.45 40 SER A C 5
ATOM 8520 O O . SER A 1 38 ? 61.070 -29.803 2.217 1.00 42.43 40 SER A O 5
ATOM 8528 N N . VAL A 1 39 ? 59.410 -28.553 1.414 1.00 11.22 41 VAL A N 5
ATOM 8529 C CA . VAL A 1 39 ? 59.012 -28.099 2.742 1.00 71.41 41 VAL A CA 5
ATOM 8530 C C . VAL A 1 39 ? 57.871 -28.928 3.299 1.00 64.32 41 VAL A C 5
ATOM 8531 O O . VAL A 1 39 ? 57.377 -28.680 4.406 1.00 51.12 41 VAL A O 5
ATOM 8544 N N . GLY A 1 40 ? 57.473 -29.917 2.536 1.00 13.41 42 GLY A N 5
ATOM 8545 C CA . GLY A 1 40 ? 56.463 -30.827 2.985 1.00 34.34 42 GLY A CA 5
ATOM 8546 C C . GLY A 1 40 ? 55.090 -30.501 2.470 1.00 74.23 42 GLY A C 5
ATOM 8547 O O . GLY A 1 40 ? 54.101 -30.759 3.150 1.00 22.34 42 GLY A O 5
ATOM 8551 N N . ALA A 1 41 ? 55.004 -29.959 1.273 1.00 52.43 43 ALA A N 5
ATOM 8552 C CA . ALA A 1 41 ? 53.709 -29.666 0.683 1.00 31.35 43 ALA A CA 5
ATOM 8553 C C . ALA A 1 41 ? 53.092 -30.939 0.172 1.00 13.11 43 ALA A C 5
ATOM 8554 O O . ALA A 1 41 ? 53.714 -31.671 -0.614 1.00 2.23 43 ALA A O 5
ATOM 8561 N N . GLN A 1 42 ? 51.908 -31.229 0.629 1.00 11.11 44 GLN A N 5
ATOM 8562 C CA . GLN A 1 42 ? 51.210 -32.423 0.199 1.00 14.10 44 GLN A CA 5
ATOM 8563 C C . GLN A 1 42 ? 50.298 -32.091 -0.973 1.00 41.31 44 GLN A C 5
ATOM 8564 O O . GLN A 1 42 ? 49.974 -32.953 -1.799 1.00 14.35 44 GLN A O 5
ATOM 8578 N N . LYS A 1 43 ? 49.938 -30.829 -1.058 1.00 34.22 45 LYS A N 5
ATOM 8579 C CA . LYS A 1 43 ? 49.040 -30.336 -2.078 1.00 1.22 45 LYS A CA 5
ATOM 8580 C C . LYS A 1 43 ? 49.835 -29.959 -3.312 1.00 34.45 45 LYS A C 5
ATOM 8581 O O . LYS A 1 43 ? 51.014 -29.611 -3.216 1.00 73.42 45 LYS A O 5
ATOM 8600 N N . ASP A 1 44 ? 49.197 -30.034 -4.456 1.00 71.23 46 ASP A N 5
ATOM 8601 C CA . ASP A 1 44 ? 49.821 -29.628 -5.711 1.00 33.11 46 ASP A CA 5
ATOM 8602 C C . ASP A 1 44 ? 49.330 -28.251 -6.075 1.00 43.41 46 ASP A C 5
ATOM 8603 O O . ASP A 1 44 ? 49.759 -27.658 -7.062 1.00 45.42 46 ASP A O 5
ATOM 8612 N N . THR A 1 45 ? 48.415 -27.749 -5.274 1.00 73.34 47 THR A N 5
ATOM 8613 C CA . THR A 1 45 ? 47.851 -26.446 -5.465 1.00 64.41 47 THR A CA 5
ATOM 8614 C C . THR A 1 45 ? 47.849 -25.689 -4.170 1.00 71.43 47 THR A C 5
ATOM 8615 O O . THR A 1 45 ? 47.844 -26.293 -3.092 1.00 40.44 47 THR A O 5
ATOM 8626 N N . TYR A 1 46 ? 47.848 -24.393 -4.262 1.00 21.32 48 TYR A N 5
ATOM 8627 C CA . TYR A 1 46 ? 47.892 -23.558 -3.094 1.00 72.11 48 TYR A CA 5
ATOM 8628 C C . TYR A 1 46 ? 47.303 -22.207 -3.414 1.00 63.32 48 TYR A C 5
ATOM 8629 O O . TYR A 1 46 ? 47.122 -21.866 -4.597 1.00 44.22 48 TYR A O 5
ATOM 8647 N N . THR A 1 47 ? 46.992 -21.467 -2.395 1.00 4.35 49 THR A N 5
ATOM 8648 C CA . THR A 1 47 ? 46.506 -20.140 -2.535 1.00 1.34 49 THR A CA 5
ATOM 8649 C C . THR A 1 47 ? 47.647 -19.166 -2.254 1.00 15.00 49 THR A C 5
ATOM 8650 O O . THR A 1 47 ? 48.747 -19.585 -1.852 1.00 52.25 49 THR A O 5
ATOM 8661 N N . MET A 1 48 ? 47.371 -17.892 -2.413 1.00 21.14 50 MET A N 5
ATOM 8662 C CA . MET A 1 48 ? 48.350 -16.805 -2.188 1.00 1.43 50 MET A CA 5
ATOM 8663 C C . MET A 1 48 ? 48.869 -16.854 -0.728 1.00 72.53 50 MET A C 5
ATOM 8664 O O . MET A 1 48 ? 50.027 -16.563 -0.443 1.00 74.21 50 MET A O 5
ATOM 8678 N N . LYS A 1 49 ? 48.004 -17.258 0.169 1.00 14.32 51 LYS A N 5
ATOM 8679 C CA . LYS A 1 49 ? 48.346 -17.345 1.583 1.00 64.44 51 LYS A CA 5
ATOM 8680 C C . LYS A 1 49 ? 49.194 -18.571 1.872 1.00 30.11 51 LYS A C 5
ATOM 8681 O O . LYS A 1 49 ? 50.177 -18.500 2.597 1.00 14.04 51 LYS A O 5
ATOM 8700 N N . GLU A 1 50 ? 48.822 -19.674 1.268 1.00 55.54 52 GLU A N 5
ATOM 8701 C CA . GLU A 1 50 ? 49.504 -20.947 1.476 1.00 75.23 52 GLU A CA 5
ATOM 8702 C C . GLU A 1 50 ? 50.926 -20.890 0.983 1.00 14.34 52 GLU A C 5
ATOM 8703 O O . GLU A 1 50 ? 51.835 -21.425 1.623 1.00 34.14 52 GLU A O 5
ATOM 8715 N N . VAL A 1 51 ? 51.129 -20.220 -0.136 1.00 43.32 53 VAL A N 5
ATOM 8716 C CA . VAL A 1 51 ? 52.456 -20.062 -0.664 1.00 51.12 53 VAL A CA 5
ATOM 8717 C C . VAL A 1 51 ? 53.309 -19.219 0.263 1.00 21.10 53 VAL A C 5
ATOM 8718 O O . VAL A 1 51 ? 54.434 -19.544 0.471 1.00 11.23 53 VAL A O 5
ATOM 8731 N N . LEU A 1 52 ? 52.747 -18.172 0.848 1.00 70.30 54 LEU A N 5
ATOM 8732 C CA . LEU A 1 52 ? 53.477 -17.384 1.863 1.00 2.43 54 LEU A CA 5
ATOM 8733 C C . LEU A 1 52 ? 54.049 -18.297 2.936 1.00 14.03 54 LEU A C 5
ATOM 8734 O O . LEU A 1 52 ? 55.225 -18.233 3.247 1.00 21.52 54 LEU A O 5
ATOM 8750 N N . PHE A 1 53 ? 53.233 -19.188 3.440 1.00 3.44 55 PHE A N 5
ATOM 8751 C CA . PHE A 1 53 ? 53.682 -20.087 4.482 1.00 31.34 55 PHE A CA 5
ATOM 8752 C C . PHE A 1 53 ? 54.722 -21.064 3.944 1.00 34.30 55 PHE A C 5
ATOM 8753 O O . PHE A 1 53 ? 55.855 -21.073 4.394 1.00 13.01 55 PHE A O 5
ATOM 8770 N N . TYR A 1 54 ? 54.346 -21.815 2.934 1.00 63.30 56 TYR A N 5
ATOM 8771 C CA . TYR A 1 54 ? 55.192 -22.876 2.375 1.00 1.22 56 TYR A CA 5
ATOM 8772 C C . TYR A 1 54 ? 56.474 -22.341 1.728 1.00 62.54 56 TYR A C 5
ATOM 8773 O O . TYR A 1 54 ? 57.569 -22.838 1.998 1.00 21.03 56 TYR A O 5
ATOM 8791 N N . LEU A 1 55 ? 56.339 -21.317 0.897 1.00 33.41 57 LEU A N 5
ATOM 8792 C CA . LEU A 1 55 ? 57.472 -20.755 0.175 1.00 40.31 57 LEU A CA 5
ATOM 8793 C C . LEU A 1 55 ? 58.394 -20.110 1.198 1.00 40.54 57 LEU A C 5
ATOM 8794 O O . LEU A 1 55 ? 59.620 -20.206 1.113 1.00 5.14 57 LEU A O 5
ATOM 8810 N N . GLY A 1 56 ? 57.771 -19.531 2.206 1.00 34.05 58 GLY A N 5
ATOM 8811 C CA . GLY A 1 56 ? 58.485 -18.902 3.289 1.00 74.30 58 GLY A CA 5
ATOM 8812 C C . GLY A 1 56 ? 59.344 -19.880 4.038 1.00 10.41 58 GLY A C 5
ATOM 8813 O O . GLY A 1 56 ? 60.468 -19.542 4.431 1.00 32.52 58 GLY A O 5
ATOM 8817 N N . GLN A 1 57 ? 58.846 -21.121 4.196 1.00 63.23 59 GLN A N 5
ATOM 8818 C CA . GLN A 1 57 ? 59.597 -22.159 4.890 1.00 64.13 59 GLN A CA 5
ATOM 8819 C C . GLN A 1 57 ? 60.897 -22.382 4.159 1.00 12.12 59 GLN A C 5
ATOM 8820 O O . GLN A 1 57 ? 61.962 -22.372 4.756 1.00 60.00 59 GLN A O 5
ATOM 8834 N N . TYR A 1 58 ? 60.784 -22.500 2.842 1.00 52.35 60 TYR A N 5
ATOM 8835 C CA . TYR A 1 58 ? 61.895 -22.812 1.962 1.00 12.25 60 TYR A CA 5
ATOM 8836 C C . TYR A 1 58 ? 62.977 -21.742 2.029 1.00 54.12 60 TYR A C 5
ATOM 8837 O O . TYR A 1 58 ? 64.163 -22.055 2.117 1.00 53.15 60 TYR A O 5
ATOM 8855 N N . ILE A 1 59 ? 62.559 -20.491 2.049 1.00 22.33 61 ILE A N 5
ATOM 8856 C CA . ILE A 1 59 ? 63.488 -19.375 2.070 1.00 54.32 61 ILE A CA 5
ATOM 8857 C C . ILE A 1 59 ? 64.214 -19.352 3.406 1.00 22.41 61 ILE A C 5
ATOM 8858 O O . ILE A 1 59 ? 65.418 -19.084 3.470 1.00 45.34 61 ILE A O 5
ATOM 8874 N N . MET A 1 60 ? 63.490 -19.670 4.464 1.00 72.44 62 MET A N 5
ATOM 8875 C CA . MET A 1 60 ? 64.063 -19.648 5.787 1.00 41.23 62 MET A CA 5
ATOM 8876 C C . MET A 1 60 ? 64.967 -20.850 6.042 1.00 61.21 62 MET A C 5
ATOM 8877 O O . MET A 1 60 ? 66.083 -20.694 6.494 1.00 12.42 62 MET A O 5
ATOM 8891 N N . THR A 1 61 ? 64.494 -22.030 5.685 1.00 24.30 63 THR A N 5
ATOM 8892 C CA . THR A 1 61 ? 65.197 -23.294 5.999 1.00 13.21 63 THR A CA 5
ATOM 8893 C C . THR A 1 61 ? 66.497 -23.454 5.194 1.00 64.20 63 THR A C 5
ATOM 8894 O O . THR A 1 61 ? 67.449 -24.113 5.629 1.00 74.44 63 THR A O 5
ATOM 8905 N N . LYS A 1 62 ? 66.539 -22.860 4.030 1.00 74.50 64 LYS A N 5
ATOM 8906 C CA . LYS A 1 62 ? 67.729 -22.922 3.197 1.00 35.22 64 LYS A CA 5
ATOM 8907 C C . LYS A 1 62 ? 68.605 -21.736 3.492 1.00 24.12 64 LYS A C 5
ATOM 8908 O O . LYS A 1 62 ? 69.792 -21.708 3.135 1.00 50.03 64 LYS A O 5
ATOM 8927 N N . ARG A 1 63 ? 68.000 -20.770 4.157 1.00 62.41 65 ARG A N 5
ATOM 8928 C CA . ARG A 1 63 ? 68.622 -19.500 4.506 1.00 10.24 65 ARG A CA 5
ATOM 8929 C C . ARG A 1 63 ? 68.984 -18.760 3.247 1.00 55.32 65 ARG A C 5
ATOM 8930 O O . ARG A 1 63 ? 70.159 -18.628 2.871 1.00 33.21 65 ARG A O 5
ATOM 8951 N N . LEU A 1 64 ? 67.958 -18.376 2.537 1.00 53.51 66 LEU A N 5
ATOM 8952 C CA . LEU A 1 64 ? 68.123 -17.703 1.282 1.00 71.15 66 LEU A CA 5
ATOM 8953 C C . LEU A 1 64 ? 68.072 -16.208 1.460 1.00 32.04 66 LEU A C 5
ATOM 8954 O O . LEU A 1 64 ? 68.349 -15.466 0.526 1.00 73.22 66 LEU A O 5
ATOM 8970 N N . TYR A 1 65 ? 67.735 -15.752 2.642 1.00 50.33 67 TYR A N 5
ATOM 8971 C CA . TYR A 1 65 ? 67.626 -14.338 2.854 1.00 63.44 67 TYR A CA 5
ATOM 8972 C C . TYR A 1 65 ? 68.843 -13.808 3.585 1.00 41.21 67 TYR A C 5
ATOM 8973 O O . TYR A 1 65 ? 69.725 -14.586 3.987 1.00 0.14 67 TYR A O 5
ATOM 8991 N N . ASP A 1 66 ? 68.905 -12.517 3.746 1.00 63.44 68 ASP A N 5
ATOM 8992 C CA . ASP A 1 66 ? 70.036 -11.894 4.377 1.00 21.32 68 ASP A CA 5
ATOM 8993 C C . ASP A 1 66 ? 69.915 -11.949 5.870 1.00 52.35 68 ASP A C 5
ATOM 8994 O O . ASP A 1 66 ? 68.851 -11.741 6.431 1.00 13.34 68 ASP A O 5
ATOM 9003 N N . GLU A 1 67 ? 71.010 -12.210 6.506 1.00 63.22 69 GLU A N 5
ATOM 9004 C CA . GLU A 1 67 ? 71.046 -12.290 7.928 1.00 62.14 69 GLU A CA 5
ATOM 9005 C C . GLU A 1 67 ? 71.071 -10.898 8.542 1.00 64.00 69 GLU A C 5
ATOM 9006 O O . GLU A 1 67 ? 70.763 -10.727 9.720 1.00 30.11 69 GLU A O 5
ATOM 9018 N N . LYS A 1 68 ? 71.448 -9.899 7.765 1.00 21.31 70 LYS A N 5
ATOM 9019 C CA . LYS A 1 68 ? 71.543 -8.559 8.312 1.00 43.13 70 LYS A CA 5
ATOM 9020 C C . LYS A 1 68 ? 70.256 -7.815 8.043 1.00 3.23 70 LYS A C 5
ATOM 9021 O O . LYS A 1 68 ? 69.812 -6.993 8.847 1.00 14.52 70 LYS A O 5
ATOM 9040 N N . GLN A 1 69 ? 69.644 -8.135 6.937 1.00 50.03 71 GLN A N 5
ATOM 9041 C CA . GLN A 1 69 ? 68.410 -7.488 6.518 1.00 5.34 71 GLN A CA 5
ATOM 9042 C C . GLN A 1 69 ? 67.339 -8.523 6.278 1.00 62.15 71 GLN A C 5
ATOM 9043 O O . GLN A 1 69 ? 67.449 -9.328 5.363 1.00 64.52 71 GLN A O 5
ATOM 9057 N N . GLN A 1 70 ? 66.283 -8.451 7.039 1.00 33.03 72 GLN A N 5
ATOM 9058 C CA . GLN A 1 70 ? 65.191 -9.407 6.926 1.00 64.41 72 GLN A CA 5
ATOM 9059 C C . GLN A 1 70 ? 64.404 -9.150 5.640 1.00 73.12 72 GLN A C 5
ATOM 9060 O O . GLN A 1 70 ? 63.868 -10.062 5.028 1.00 1.14 72 GLN A O 5
ATOM 9074 N N . HIS A 1 71 ? 64.343 -7.883 5.240 1.00 20.12 73 HIS A N 5
ATOM 9075 C CA . HIS A 1 71 ? 63.635 -7.489 4.022 1.00 23.35 73 HIS A CA 5
ATOM 9076 C C . HIS A 1 71 ? 64.366 -7.873 2.730 1.00 72.14 73 HIS A C 5
ATOM 9077 O O . HIS A 1 71 ? 63.844 -7.627 1.630 1.00 10.11 73 HIS A O 5
ATOM 9091 N N . ILE A 1 72 ? 65.539 -8.438 2.842 1.00 50.14 74 ILE A N 5
ATOM 9092 C CA . ILE A 1 72 ? 66.326 -8.783 1.682 1.00 22.31 74 ILE A CA 5
ATOM 9093 C C . ILE A 1 72 ? 66.455 -10.278 1.557 1.00 55.40 74 ILE A C 5
ATOM 9094 O O . ILE A 1 72 ? 66.936 -10.949 2.467 1.00 73.00 74 ILE A O 5
ATOM 9110 N N . VAL A 1 73 ? 66.023 -10.799 0.446 1.00 45.43 75 VAL A N 5
ATOM 9111 C CA . VAL A 1 73 ? 66.157 -12.189 0.184 1.00 24.42 75 VAL A CA 5
ATOM 9112 C C . VAL A 1 73 ? 67.056 -12.359 -1.013 1.00 52.54 75 VAL A C 5
ATOM 9113 O O . VAL A 1 73 ? 66.771 -11.840 -2.074 1.00 42.31 75 VAL A O 5
ATOM 9126 N N . TYR A 1 74 ? 68.139 -13.052 -0.842 1.00 5.33 76 TYR A N 5
ATOM 9127 C CA . TYR A 1 74 ? 69.060 -13.262 -1.920 1.00 2.23 76 TYR A CA 5
ATOM 9128 C C . TYR A 1 74 ? 68.557 -14.350 -2.831 1.00 20.23 76 TYR A C 5
ATOM 9129 O O . TYR A 1 74 ? 68.263 -14.097 -3.996 1.00 22.13 76 TYR A O 5
ATOM 9147 N N . CYS A 1 75 ? 68.429 -15.565 -2.269 1.00 54.53 77 CYS A N 5
ATOM 9148 C CA . CYS A 1 75 ? 67.986 -16.782 -2.984 1.00 52.14 77 CYS A CA 5
ATOM 9149 C C . CYS A 1 75 ? 68.736 -16.994 -4.298 1.00 4.33 77 CYS A C 5
ATOM 9150 O O . CYS A 1 75 ? 68.222 -17.591 -5.243 1.00 62.20 77 CYS A O 5
ATOM 9158 N N . SER A 1 76 ? 69.993 -16.597 -4.282 1.00 74.53 78 SER A N 5
ATOM 9159 C CA . SER A 1 76 ? 70.870 -16.636 -5.427 1.00 1.24 78 SER A CA 5
ATOM 9160 C C . SER A 1 76 ? 71.410 -18.046 -5.587 1.00 20.30 78 SER A C 5
ATOM 9161 O O . SER A 1 76 ? 71.737 -18.491 -6.688 1.00 21.43 78 SER A O 5
ATOM 9169 N N . ASN A 1 77 ? 71.490 -18.740 -4.463 1.00 41.54 79 ASN A N 5
ATOM 9170 C CA . ASN A 1 77 ? 71.991 -20.100 -4.416 1.00 73.42 79 ASN A CA 5
ATOM 9171 C C . ASN A 1 77 ? 70.962 -21.040 -5.008 1.00 0.00 79 ASN A C 5
ATOM 9172 O O . ASN A 1 77 ? 71.297 -22.099 -5.539 1.00 53.23 79 ASN A O 5
ATOM 9183 N N . ASP A 1 78 ? 69.718 -20.622 -4.968 1.00 63.10 80 ASP A N 5
ATOM 9184 C CA . ASP A 1 78 ? 68.639 -21.433 -5.448 1.00 44.31 80 ASP A CA 5
ATOM 9185 C C . ASP A 1 78 ? 68.178 -20.862 -6.786 1.00 54.24 80 ASP A C 5
ATOM 9186 O O . ASP A 1 78 ? 68.788 -19.931 -7.308 1.00 62.42 80 ASP A O 5
ATOM 9195 N N . LEU A 1 79 ? 67.135 -21.397 -7.323 1.00 71.31 81 LEU A N 5
ATOM 9196 C CA . LEU A 1 79 ? 66.640 -20.998 -8.603 1.00 11.32 81 LEU A CA 5
ATOM 9197 C C . LEU A 1 79 ? 65.569 -19.902 -8.405 1.00 12.11 81 LEU A C 5
ATOM 9198 O O . LEU A 1 79 ? 65.318 -19.116 -9.293 1.00 75.03 81 LEU A O 5
ATOM 9214 N N . LEU A 1 80 ? 65.007 -19.850 -7.187 1.00 22.23 82 LEU A N 5
ATOM 9215 C CA . LEU A 1 80 ? 63.923 -18.923 -6.797 1.00 31.14 82 LEU A CA 5
ATOM 9216 C C . LEU A 1 80 ? 64.120 -17.470 -7.295 1.00 51.53 82 LEU A C 5
ATOM 9217 O O . LEU A 1 80 ? 63.330 -16.972 -8.121 1.00 75.13 82 LEU A O 5
ATOM 9233 N N . GLY A 1 81 ? 65.161 -16.813 -6.811 1.00 33.33 83 GLY A N 5
ATOM 9234 C CA . GLY A 1 81 ? 65.401 -15.430 -7.177 1.00 13.41 83 GLY A CA 5
ATOM 9235 C C . GLY A 1 81 ? 65.720 -15.295 -8.625 1.00 23.02 83 GLY A C 5
ATOM 9236 O O . GLY A 1 81 ? 65.184 -14.403 -9.321 1.00 63.21 83 GLY A O 5
ATOM 9240 N N . ASP A 1 82 ? 66.541 -16.219 -9.104 1.00 74.23 84 ASP A N 5
ATOM 9241 C CA . ASP A 1 82 ? 66.977 -16.242 -10.495 1.00 72.30 84 ASP A CA 5
ATOM 9242 C C . ASP A 1 82 ? 65.773 -16.185 -11.401 1.00 60.45 84 ASP A C 5
ATOM 9243 O O . ASP A 1 82 ? 65.688 -15.305 -12.226 1.00 21.25 84 ASP A O 5
ATOM 9252 N N . LEU A 1 83 ? 64.803 -17.059 -11.100 1.00 51.32 85 LEU A N 5
ATOM 9253 C CA . LEU A 1 83 ? 63.560 -17.280 -11.806 1.00 55.15 85 LEU A CA 5
ATOM 9254 C C . LEU A 1 83 ? 62.745 -16.018 -11.971 1.00 45.10 85 LEU A C 5
ATOM 9255 O O . LEU A 1 83 ? 62.181 -15.775 -13.040 1.00 62.02 85 LEU A O 5
ATOM 9271 N N . PHE A 1 84 ? 62.672 -15.216 -10.912 1.00 13.22 86 PHE A N 5
ATOM 9272 C CA . PHE A 1 84 ? 61.968 -13.923 -10.968 1.00 14.21 86 PHE A CA 5
ATOM 9273 C C . PHE A 1 84 ? 62.694 -13.010 -11.933 1.00 25.43 86 PHE A C 5
ATOM 9274 O O . PHE A 1 84 ? 62.140 -12.074 -12.507 1.00 74.23 86 PHE A O 5
ATOM 9291 N N . GLY A 1 85 ? 63.908 -13.330 -12.101 1.00 24.41 87 GLY A N 5
ATOM 9292 C CA . GLY A 1 85 ? 64.785 -12.623 -12.989 1.00 31.24 87 GLY A CA 5
ATOM 9293 C C . GLY A 1 85 ? 65.639 -11.693 -12.226 1.00 3.13 87 GLY A C 5
ATOM 9294 O O . GLY A 1 85 ? 65.964 -10.591 -12.687 1.00 20.13 87 GLY A O 5
ATOM 9298 N N . VAL A 1 86 ? 66.018 -12.120 -11.044 1.00 0.24 88 VAL A N 5
ATOM 9299 C CA . VAL A 1 86 ? 66.794 -11.259 -10.153 1.00 65.43 88 VAL A CA 5
ATOM 9300 C C . VAL A 1 86 ? 67.906 -12.014 -9.427 1.00 62.04 88 VAL A C 5
ATOM 9301 O O . VAL A 1 86 ? 67.881 -13.234 -9.353 1.00 2.43 88 VAL A O 5
ATOM 9314 N N . PRO A 1 87 ? 68.941 -11.306 -8.930 1.00 11.32 89 PRO A N 5
ATOM 9315 C CA . PRO A 1 87 ? 69.981 -11.921 -8.122 1.00 74.43 89 PRO A CA 5
ATOM 9316 C C . PRO A 1 87 ? 69.577 -11.960 -6.644 1.00 61.01 89 PRO A C 5
ATOM 9317 O O . PRO A 1 87 ? 70.108 -12.743 -5.861 1.00 1.24 89 PRO A O 5
ATOM 9328 N N . SER A 1 88 ? 68.648 -11.086 -6.279 1.00 72.45 90 SER A N 5
ATOM 9329 C CA . SER A 1 88 ? 68.122 -10.939 -4.934 1.00 0.12 90 SER A CA 5
ATOM 9330 C C . SER A 1 88 ? 66.799 -10.176 -5.052 1.00 72.25 90 SER A C 5
ATOM 9331 O O . SER A 1 88 ? 66.617 -9.426 -6.031 1.00 42.34 90 SER A O 5
ATOM 9339 N N . PHE A 1 89 ? 65.896 -10.354 -4.111 1.00 22.52 91 PHE A N 5
ATOM 9340 C CA . PHE A 1 89 ? 64.626 -9.667 -4.151 1.00 23.10 91 PHE A CA 5
ATOM 9341 C C . PHE A 1 89 ? 64.312 -9.089 -2.771 1.00 42.12 91 PHE A C 5
ATOM 9342 O O . PHE A 1 89 ? 64.899 -9.503 -1.763 1.00 74.32 91 PHE A O 5
ATOM 9359 N N . SER A 1 90 ? 63.432 -8.134 -2.720 1.00 13.21 92 SER A N 5
ATOM 9360 C CA . SER A 1 90 ? 63.049 -7.564 -1.481 1.00 63.42 92 SER A CA 5
ATOM 9361 C C . SER A 1 90 ? 61.568 -7.770 -1.247 1.00 12.35 92 SER A C 5
ATOM 9362 O O . SER A 1 90 ? 60.745 -7.532 -2.128 1.00 65.40 92 SER A O 5
ATOM 9370 N N . VAL A 1 91 ? 61.251 -8.195 -0.046 1.00 15.21 93 VAL A N 5
ATOM 9371 C CA . VAL A 1 91 ? 59.886 -8.494 0.382 1.00 44.32 93 VAL A CA 5
ATOM 9372 C C . VAL A 1 91 ? 58.990 -7.252 0.418 1.00 70.53 93 VAL A C 5
ATOM 9373 O O . VAL A 1 91 ? 57.769 -7.355 0.445 1.00 62.34 93 VAL A O 5
ATOM 9386 N N . LYS A 1 92 ? 59.613 -6.088 0.426 1.00 25.30 94 LYS A N 5
ATOM 9387 C CA . LYS A 1 92 ? 58.910 -4.830 0.525 1.00 34.12 94 LYS A CA 5
ATOM 9388 C C . LYS A 1 92 ? 58.153 -4.489 -0.739 1.00 43.13 94 LYS A C 5
ATOM 9389 O O . LYS A 1 92 ? 57.255 -3.633 -0.730 1.00 62.22 94 LYS A O 5
ATOM 9408 N N . GLU A 1 93 ? 58.481 -5.153 -1.809 1.00 41.22 95 GLU A N 5
ATOM 9409 C CA . GLU A 1 93 ? 57.731 -5.012 -3.004 1.00 25.25 95 GLU A CA 5
ATOM 9410 C C . GLU A 1 93 ? 56.688 -6.103 -2.975 1.00 44.21 95 GLU A C 5
ATOM 9411 O O . GLU A 1 93 ? 56.908 -7.214 -3.432 1.00 11.24 95 GLU A O 5
ATOM 9423 N N . HIS A 1 94 ? 55.589 -5.773 -2.420 1.00 61.03 96 HIS A N 5
ATOM 9424 C CA . HIS A 1 94 ? 54.516 -6.726 -2.125 1.00 22.11 96 HIS A CA 5
ATOM 9425 C C . HIS A 1 94 ? 53.894 -7.269 -3.387 1.00 24.20 96 HIS A C 5
ATOM 9426 O O . HIS A 1 94 ? 53.602 -8.459 -3.483 1.00 4.12 96 HIS A O 5
ATOM 9440 N N . ARG A 1 95 ? 53.723 -6.409 -4.373 1.00 61.45 97 ARG A N 5
ATOM 9441 C CA . ARG A 1 95 ? 53.137 -6.826 -5.632 1.00 2.00 97 ARG A CA 5
ATOM 9442 C C . ARG A 1 95 ? 54.100 -7.700 -6.405 1.00 60.51 97 ARG A C 5
ATOM 9443 O O . ARG A 1 95 ? 53.685 -8.593 -7.115 1.00 63.44 97 ARG A O 5
ATOM 9464 N N . LYS A 1 96 ? 55.392 -7.470 -6.194 1.00 3.30 98 LYS A N 5
ATOM 9465 C CA . LYS A 1 96 ? 56.443 -8.273 -6.820 1.00 1.24 98 LYS A CA 5
ATOM 9466 C C . LYS A 1 96 ? 56.424 -9.678 -6.290 1.00 33.20 98 LYS A C 5
ATOM 9467 O O . LYS A 1 96 ? 56.838 -10.597 -6.965 1.00 63.32 98 LYS A O 5
ATOM 9486 N N . ILE A 1 97 ? 55.924 -9.840 -5.084 1.00 54.20 99 ILE A N 5
ATOM 9487 C CA . ILE A 1 97 ? 55.797 -11.153 -4.498 1.00 3.41 99 ILE A CA 5
ATOM 9488 C C . ILE A 1 97 ? 54.680 -11.881 -5.224 1.00 32.52 99 ILE A C 5
ATOM 9489 O O . ILE A 1 97 ? 54.829 -13.026 -5.646 1.00 34.24 99 ILE A O 5
ATOM 9505 N N . TYR A 1 98 ? 53.582 -11.172 -5.413 1.00 43.11 100 TYR A N 5
ATOM 9506 C CA . TYR A 1 98 ? 52.410 -11.706 -6.095 1.00 15.13 100 TYR A CA 5
ATOM 9507 C C . TYR A 1 98 ? 52.748 -12.096 -7.515 1.00 34.44 100 TYR A C 5
ATOM 9508 O O . TYR A 1 98 ? 52.425 -13.191 -7.957 1.00 3.54 100 TYR A O 5
ATOM 9526 N N . THR A 1 99 ? 53.432 -11.216 -8.204 1.00 71.31 101 THR A N 5
ATOM 9527 C CA . THR A 1 99 ? 53.772 -11.413 -9.594 1.00 4.12 101 THR A CA 5
ATOM 9528 C C . THR A 1 99 ? 54.860 -12.471 -9.784 1.00 22.22 101 THR A C 5
ATOM 9529 O O . THR A 1 99 ? 54.940 -13.114 -10.827 1.00 14.53 101 THR A O 5
ATOM 9540 N N . MET A 1 100 ? 55.675 -12.649 -8.770 1.00 34.35 102 MET A N 5
ATOM 9541 C CA . MET A 1 100 ? 56.736 -13.658 -8.751 1.00 63.42 102 MET A CA 5
ATOM 9542 C C . MET A 1 100 ? 56.102 -15.031 -8.776 1.00 13.22 102 MET A C 5
ATOM 9543 O O . MET A 1 100 ? 56.527 -15.940 -9.506 1.00 73.13 102 MET A O 5
ATOM 9557 N N . ILE A 1 101 ? 55.052 -15.140 -8.014 1.00 3.21 103 ILE A N 5
ATOM 9558 C CA . ILE A 1 101 ? 54.300 -16.353 -7.873 1.00 52.20 103 ILE A CA 5
ATOM 9559 C C . ILE A 1 101 ? 53.372 -16.515 -9.079 1.00 5.52 103 ILE A C 5
ATOM 9560 O O . ILE A 1 101 ? 53.267 -17.591 -9.651 1.00 70.30 103 ILE A O 5
ATOM 9576 N N . TYR A 1 102 ? 52.753 -15.415 -9.491 1.00 40.11 104 TYR A N 5
ATOM 9577 C CA . TYR A 1 102 ? 51.877 -15.387 -10.659 1.00 44.15 104 TYR A CA 5
ATOM 9578 C C . TYR A 1 102 ? 52.614 -15.800 -11.942 1.00 13.14 104 TYR A C 5
ATOM 9579 O O . TYR A 1 102 ? 52.047 -16.482 -12.803 1.00 40.12 104 TYR A O 5
ATOM 9597 N N . ARG A 1 103 ? 53.872 -15.410 -12.045 1.00 53.53 105 ARG A N 5
ATOM 9598 C CA . ARG A 1 103 ? 54.703 -15.751 -13.202 1.00 5.51 105 ARG A CA 5
ATOM 9599 C C . ARG A 1 103 ? 55.011 -17.248 -13.208 1.00 13.24 105 ARG A C 5
ATOM 9600 O O . ARG A 1 103 ? 55.364 -17.829 -14.231 1.00 2.23 105 ARG A O 5
ATOM 9621 N N . ASN A 1 104 ? 54.839 -17.871 -12.076 1.00 14.40 106 ASN A N 5
ATOM 9622 C CA . ASN A 1 104 ? 55.148 -19.263 -11.948 1.00 75.13 106 ASN A CA 5
ATOM 9623 C C . ASN A 1 104 ? 53.942 -20.129 -11.740 1.00 64.35 106 ASN A C 5
ATOM 9624 O O . ASN A 1 104 ? 54.068 -21.322 -11.455 1.00 43.10 106 ASN A O 5
ATOM 9635 N N . LEU A 1 105 ? 52.783 -19.552 -11.858 1.00 34.24 107 LEU A N 5
ATOM 9636 C CA . LEU A 1 105 ? 51.585 -20.351 -11.850 1.00 22.31 107 LEU A CA 5
ATOM 9637 C C . LEU A 1 105 ? 51.203 -20.600 -13.287 1.00 22.33 107 LEU A C 5
ATOM 9638 O O . LEU A 1 105 ? 51.614 -19.845 -14.172 1.00 3.21 107 LEU A O 5
ATOM 9654 N N . VAL A 1 106 ? 50.454 -21.623 -13.540 1.00 63.11 108 VAL A N 5
ATOM 9655 C CA . VAL A 1 106 ? 50.072 -21.901 -14.888 1.00 1.01 108 VAL A CA 5
ATOM 9656 C C . VAL A 1 106 ? 48.609 -21.639 -15.088 1.00 71.42 108 VAL A C 5
ATOM 9657 O O . VAL A 1 106 ? 47.768 -21.970 -14.231 1.00 31.43 108 VAL A O 5
ATOM 9670 N N . VAL A 1 107 ? 48.330 -20.963 -16.142 1.00 53.02 109 VAL A N 5
ATOM 9671 C CA . VAL A 1 107 ? 47.005 -20.606 -16.507 1.00 54.14 109 VAL A CA 5
ATOM 9672 C C . VAL A 1 107 ? 46.526 -21.453 -17.668 1.00 41.24 109 VAL A C 5
ATOM 9673 O O . VAL A 1 107 ? 47.099 -21.361 -18.775 1.00 0.00 109 VAL A O 5
ATOM 9687 N N . ASP B 2 1 ? 61.031 -2.672 16.458 1.00 70.03 301 ASP B N 5
ATOM 9688 C CA . ASP B 2 1 ? 60.736 -2.224 15.086 1.00 40.31 301 ASP B CA 5
ATOM 9689 C C . ASP B 2 1 ? 59.350 -2.655 14.665 1.00 43.41 301 ASP B C 5
ATOM 9690 O O . ASP B 2 1 ? 58.922 -2.402 13.539 1.00 3.22 301 ASP B O 5
ATOM 9701 N N . GLY B 2 2 ? 58.647 -3.290 15.573 1.00 32.14 302 GLY B N 5
ATOM 9702 C CA . GLY B 2 2 ? 57.304 -3.730 15.310 1.00 10.15 302 GLY B CA 5
ATOM 9703 C C . GLY B 2 2 ? 57.236 -5.051 14.607 1.00 44.11 302 GLY B C 5
ATOM 9704 O O . GLY B 2 2 ? 56.330 -5.287 13.813 1.00 74.13 302 GLY B O 5
ATOM 9708 N N . GLY B 2 3 ? 58.176 -5.909 14.906 1.00 50.33 303 GLY B N 5
ATOM 9709 C CA . GLY B 2 3 ? 58.205 -7.240 14.329 1.00 63.40 303 GLY B CA 5
ATOM 9710 C C . GLY B 2 3 ? 58.384 -7.230 12.824 1.00 53.01 303 GLY B C 5
ATOM 9711 O O . GLY B 2 3 ? 57.626 -7.871 12.096 1.00 2.33 303 GLY B O 5
ATOM 9715 N N . THR B 2 4 ? 59.387 -6.527 12.356 1.00 72.21 304 THR B N 5
ATOM 9716 C CA . THR B 2 4 ? 59.666 -6.426 10.935 1.00 53.02 304 THR B CA 5
ATOM 9717 C C . THR B 2 4 ? 60.632 -7.512 10.476 1.00 61.42 304 THR B C 5
ATOM 9718 O O . THR B 2 4 ? 61.351 -7.374 9.480 1.00 41.25 304 THR B O 5
ATOM 9729 N N . THR B 2 5 ? 60.605 -8.594 11.184 1.00 33.52 305 THR B N 5
ATOM 9730 C CA . THR B 2 5 ? 61.396 -9.734 10.876 1.00 3.31 305 THR B CA 5
ATOM 9731 C C . THR B 2 5 ? 60.731 -10.516 9.720 1.00 54.44 305 THR B C 5
ATOM 9732 O O . THR B 2 5 ? 59.490 -10.437 9.534 1.00 34.54 305 THR B O 5
ATOM 9743 N N . PHE B 2 6 ? 61.543 -11.265 8.969 1.00 23.43 306 PHE B N 5
ATOM 9744 C CA . PHE B 2 6 ? 61.104 -11.997 7.775 1.00 31.21 306 PHE B CA 5
ATOM 9745 C C . PHE B 2 6 ? 59.952 -12.945 8.098 1.00 61.12 306 PHE B C 5
ATOM 9746 O O . PHE B 2 6 ? 58.975 -13.033 7.348 1.00 3.43 306 PHE B O 5
ATOM 9763 N N . GLU B 2 7 ? 60.063 -13.593 9.249 1.00 22.24 307 GLU B N 5
ATOM 9764 C CA . GLU B 2 7 ? 59.073 -14.536 9.761 1.00 73.43 307 GLU B CA 5
ATOM 9765 C C . GLU B 2 7 ? 57.666 -13.913 9.790 1.00 33.30 307 GLU B C 5
ATOM 9766 O O . GLU B 2 7 ? 56.674 -14.586 9.500 1.00 31.35 307 GLU B O 5
ATOM 9778 N N . HIS B 2 8 ? 57.594 -12.618 10.072 1.00 4.31 308 HIS B N 5
ATOM 9779 C CA . HIS B 2 8 ? 56.311 -11.959 10.204 1.00 63.23 308 HIS B CA 5
ATOM 9780 C C . HIS B 2 8 ? 55.856 -11.387 8.879 1.00 43.42 308 HIS B C 5
ATOM 9781 O O . HIS B 2 8 ? 54.798 -11.737 8.372 1.00 4.03 308 HIS B O 5
ATOM 9795 N N . LEU B 2 9 ? 56.686 -10.542 8.313 1.00 64.14 309 LEU B N 5
ATOM 9796 C CA . LEU B 2 9 ? 56.311 -9.752 7.155 1.00 52.01 309 LEU B CA 5
ATOM 9797 C C . LEU B 2 9 ? 56.028 -10.551 5.883 1.00 42.30 309 LEU B C 5
ATOM 9798 O O . LEU B 2 9 ? 55.276 -10.100 5.023 1.00 13.44 309 LEU B O 5
ATOM 9814 N N . TRP B 2 10 ? 56.598 -11.726 5.783 1.00 43.14 310 TRP B N 5
ATOM 9815 C CA . TRP B 2 10 ? 56.401 -12.557 4.614 1.00 14.01 310 TRP B CA 5
ATOM 9816 C C . TRP B 2 10 ? 55.095 -13.312 4.745 1.00 31.23 310 TRP B C 5
ATOM 9817 O O . TRP B 2 10 ? 54.283 -13.351 3.827 1.00 14.12 310 TRP B O 5
ATOM 9838 N N . SER B 2 11 ? 54.870 -13.836 5.918 1.00 14.42 311 SER B N 5
ATOM 9839 C CA . SER B 2 11 ? 53.711 -14.644 6.188 1.00 14.14 311 SER B CA 5
ATOM 9840 C C . SER B 2 11 ? 52.447 -13.780 6.259 1.00 41.41 311 SER B C 5
ATOM 9841 O O . SER B 2 11 ? 51.335 -14.282 6.166 1.00 31.14 311 SER B O 5
ATOM 9849 N N . SER B 2 12 ? 52.634 -12.495 6.396 1.00 1.11 312 SER B N 5
ATOM 9850 C CA . SER B 2 12 ? 51.550 -11.586 6.585 1.00 11.44 312 SER B CA 5
ATOM 9851 C C . SER B 2 12 ? 51.410 -10.585 5.439 1.00 60.40 312 SER B C 5
ATOM 9852 O O . SER B 2 12 ? 50.726 -9.574 5.585 1.00 41.34 312 SER B O 5
ATOM 9860 N N . LEU B 2 13 ? 51.987 -10.878 4.272 1.00 4.23 313 LEU B N 5
ATOM 9861 C CA . LEU B 2 13 ? 51.911 -9.901 3.181 1.00 14.51 313 LEU B CA 5
ATOM 9862 C C . LEU B 2 13 ? 50.759 -10.225 2.230 1.00 52.23 313 LEU B C 5
ATOM 9863 O O . LEU B 2 13 ? 50.667 -9.708 1.119 1.00 52.02 313 LEU B O 5
ATOM 9879 N N . GLU B 2 14 ? 49.853 -11.017 2.742 1.00 50.02 314 GLU B N 5
ATOM 9880 C CA . GLU B 2 14 ? 48.688 -11.512 2.031 1.00 22.11 314 GLU B CA 5
ATOM 9881 C C . GLU B 2 14 ? 47.682 -10.367 1.737 1.00 24.03 314 GLU B C 5
ATOM 9882 O O . GLU B 2 14 ? 47.704 -9.313 2.399 1.00 52.11 314 GLU B O 5
ATOM 9894 N N . PRO B 2 15 ? 46.814 -10.550 0.725 1.00 10.45 315 PRO B N 5
ATOM 9895 C CA . PRO B 2 15 ? 45.807 -9.569 0.382 1.00 54.32 315 PRO B CA 5
ATOM 9896 C C . PRO B 2 15 ? 44.625 -9.580 1.344 1.00 3.22 315 PRO B C 5
ATOM 9897 O O . PRO B 2 15 ? 44.462 -8.650 2.135 1.00 2.51 315 PRO B O 5
ATOM 9908 N N . ASP B 2 16 ? 43.843 -10.631 1.310 1.00 41.21 316 ASP B N 5
ATOM 9909 C CA . ASP B 2 16 ? 42.664 -10.734 2.117 1.00 41.22 316 ASP B CA 5
ATOM 9910 C C . ASP B 2 16 ? 42.292 -12.170 2.287 1.00 10.30 316 ASP B C 5
ATOM 9911 O O . ASP B 2 16 ? 42.150 -12.624 3.439 1.00 0.00 316 ASP B O 5
ATOM 9921 N N . ASN A 1 1 ? 75.871 -23.336 22.214 1.00 1.00 3 ASN A N 6
ATOM 9922 C CA . ASN A 1 1 ? 76.207 -24.048 23.446 1.00 64.21 3 ASN A CA 6
ATOM 9923 C C . ASN A 1 1 ? 75.559 -23.358 24.645 1.00 1.42 3 ASN A C 6
ATOM 9924 O O . ASN A 1 1 ? 74.871 -23.989 25.435 1.00 73.22 3 ASN A O 6
ATOM 9937 N N . THR A 1 2 ? 75.758 -22.068 24.766 1.00 21.23 4 THR A N 6
ATOM 9938 C CA . THR A 1 2 ? 75.179 -21.301 25.814 1.00 20.42 4 THR A CA 6
ATOM 9939 C C . THR A 1 2 ? 73.719 -21.000 25.478 1.00 62.42 4 THR A C 6
ATOM 9940 O O . THR A 1 2 ? 73.441 -20.277 24.513 1.00 2.41 4 THR A O 6
ATOM 9951 N N . ASN A 1 3 ? 72.813 -21.576 26.270 1.00 20.55 5 ASN A N 6
ATOM 9952 C CA . ASN A 1 3 ? 71.361 -21.534 26.036 1.00 31.42 5 ASN A CA 6
ATOM 9953 C C . ASN A 1 3 ? 71.016 -22.433 24.875 1.00 64.24 5 ASN A C 6
ATOM 9954 O O . ASN A 1 3 ? 71.151 -22.056 23.708 1.00 43.23 5 ASN A O 6
ATOM 9965 N N . MET A 1 4 ? 70.622 -23.644 25.197 1.00 50.32 6 MET A N 6
ATOM 9966 C CA . MET A 1 4 ? 70.321 -24.640 24.193 1.00 55.35 6 MET A CA 6
ATOM 9967 C C . MET A 1 4 ? 69.046 -24.304 23.464 1.00 55.10 6 MET A C 6
ATOM 9968 O O . MET A 1 4 ? 69.073 -23.894 22.299 1.00 33.22 6 MET A O 6
ATOM 9982 N N . SER A 1 5 ? 67.942 -24.423 24.147 1.00 73.11 7 SER A N 6
ATOM 9983 C CA . SER A 1 5 ? 66.673 -24.172 23.546 1.00 53.24 7 SER A CA 6
ATOM 9984 C C . SER A 1 5 ? 66.351 -22.682 23.540 1.00 5.33 7 SER A C 6
ATOM 9985 O O . SER A 1 5 ? 65.792 -22.136 24.498 1.00 12.05 7 SER A O 6
ATOM 9993 N N . VAL A 1 6 ? 66.800 -22.022 22.500 1.00 21.31 8 VAL A N 6
ATOM 9994 C CA . VAL A 1 6 ? 66.543 -20.620 22.300 1.00 5.42 8 VAL A CA 6
ATOM 9995 C C . VAL A 1 6 ? 65.327 -20.442 21.410 1.00 40.44 8 VAL A C 6
ATOM 9996 O O . VAL A 1 6 ? 65.028 -21.324 20.588 1.00 42.14 8 VAL A O 6
ATOM 10009 N N . PRO A 1 7 ? 64.590 -19.339 21.582 1.00 74.40 9 PRO A N 6
ATOM 10010 C CA . PRO A 1 7 ? 63.450 -19.010 20.730 1.00 52.31 9 PRO A CA 6
ATOM 10011 C C . PRO A 1 7 ? 63.872 -18.951 19.259 1.00 2.24 9 PRO A C 6
ATOM 10012 O O . PRO A 1 7 ? 64.535 -17.996 18.817 1.00 32.11 9 PRO A O 6
ATOM 10023 N N . THR A 1 8 ? 63.578 -20.000 18.537 1.00 55.24 10 THR A N 6
ATOM 10024 C CA . THR A 1 8 ? 63.930 -20.074 17.154 1.00 33.05 10 THR A CA 6
ATOM 10025 C C . THR A 1 8 ? 62.690 -19.815 16.318 1.00 33.12 10 THR A C 6
ATOM 10026 O O . THR A 1 8 ? 62.738 -19.121 15.298 1.00 40.24 10 THR A O 6
ATOM 10037 N N . ASP A 1 9 ? 61.582 -20.339 16.782 1.00 22.24 11 ASP A N 6
ATOM 10038 C CA . ASP A 1 9 ? 60.291 -20.145 16.153 1.00 52.52 11 ASP A CA 6
ATOM 10039 C C . ASP A 1 9 ? 59.591 -19.020 16.915 1.00 21.43 11 ASP A C 6
ATOM 10040 O O . ASP A 1 9 ? 60.144 -18.514 17.904 1.00 1.43 11 ASP A O 6
ATOM 10049 N N . GLY A 1 10 ? 58.439 -18.607 16.478 1.00 24.21 12 GLY A N 6
ATOM 10050 C CA . GLY A 1 10 ? 57.755 -17.543 17.136 1.00 13.41 12 GLY A CA 6
ATOM 10051 C C . GLY A 1 10 ? 56.303 -17.538 16.799 1.00 44.33 12 GLY A C 6
ATOM 10052 O O . GLY A 1 10 ? 55.532 -18.338 17.333 1.00 44.55 12 GLY A O 6
ATOM 10056 N N . ALA A 1 11 ? 55.925 -16.671 15.897 1.00 25.35 13 ALA A N 6
ATOM 10057 C CA . ALA A 1 11 ? 54.558 -16.543 15.492 1.00 53.32 13 ALA A CA 6
ATOM 10058 C C . ALA A 1 11 ? 54.464 -16.129 14.043 1.00 12.11 13 ALA A C 6
ATOM 10059 O O . ALA A 1 11 ? 54.761 -14.987 13.691 1.00 52.51 13 ALA A O 6
ATOM 10066 N N . VAL A 1 12 ? 54.113 -17.062 13.194 1.00 54.25 14 VAL A N 6
ATOM 10067 C CA . VAL A 1 12 ? 53.862 -16.744 11.814 1.00 44.45 14 VAL A CA 6
ATOM 10068 C C . VAL A 1 12 ? 52.402 -16.377 11.672 1.00 64.41 14 VAL A C 6
ATOM 10069 O O . VAL A 1 12 ? 51.509 -17.215 11.891 1.00 53.45 14 VAL A O 6
ATOM 10082 N N . THR A 1 13 ? 52.153 -15.129 11.396 1.00 62.35 15 THR A N 6
ATOM 10083 C CA . THR A 1 13 ? 50.824 -14.620 11.322 1.00 70.21 15 THR A CA 6
ATOM 10084 C C . THR A 1 13 ? 49.978 -15.267 10.232 1.00 24.34 15 THR A C 6
ATOM 10085 O O . THR A 1 13 ? 50.155 -15.025 9.036 1.00 4.22 15 THR A O 6
ATOM 10096 N N . THR A 1 14 ? 49.114 -16.139 10.673 1.00 34.01 16 THR A N 6
ATOM 10097 C CA . THR A 1 14 ? 48.201 -16.829 9.849 1.00 62.33 16 THR A CA 6
ATOM 10098 C C . THR A 1 14 ? 46.799 -16.303 10.160 1.00 62.33 16 THR A C 6
ATOM 10099 O O . THR A 1 14 ? 46.158 -16.710 11.142 1.00 4.14 16 THR A O 6
ATOM 10110 N N . SER A 1 15 ? 46.386 -15.336 9.397 1.00 53.04 17 SER A N 6
ATOM 10111 C CA . SER A 1 15 ? 45.095 -14.732 9.560 1.00 52.10 17 SER A CA 6
ATOM 10112 C C . SER A 1 15 ? 44.200 -15.226 8.437 1.00 61.15 17 SER A C 6
ATOM 10113 O O . SER A 1 15 ? 44.487 -14.971 7.290 1.00 12.35 17 SER A O 6
ATOM 10121 N N . GLN A 1 16 ? 43.155 -15.964 8.765 1.00 32.21 18 GLN A N 6
ATOM 10122 C CA . GLN A 1 16 ? 42.261 -16.547 7.759 1.00 74.22 18 GLN A CA 6
ATOM 10123 C C . GLN A 1 16 ? 41.635 -15.472 6.886 1.00 44.22 18 GLN A C 6
ATOM 10124 O O . GLN A 1 16 ? 41.072 -14.502 7.397 1.00 45.43 18 GLN A O 6
ATOM 10138 N N . ILE A 1 17 ? 41.797 -15.637 5.568 1.00 44.01 19 ILE A N 6
ATOM 10139 C CA . ILE A 1 17 ? 41.227 -14.732 4.571 1.00 23.43 19 ILE A CA 6
ATOM 10140 C C . ILE A 1 17 ? 39.725 -14.619 4.835 1.00 41.50 19 ILE A C 6
ATOM 10141 O O . ILE A 1 17 ? 39.045 -15.651 4.954 1.00 14.42 19 ILE A O 6
ATOM 10157 N N . PRO A 1 18 ? 39.201 -13.394 4.960 1.00 42.12 20 PRO A N 6
ATOM 10158 C CA . PRO A 1 18 ? 37.795 -13.170 5.267 1.00 24.14 20 PRO A CA 6
ATOM 10159 C C . PRO A 1 18 ? 36.868 -13.808 4.235 1.00 41.43 20 PRO A C 6
ATOM 10160 O O . PRO A 1 18 ? 36.932 -13.485 3.028 1.00 54.35 20 PRO A O 6
ATOM 10171 N N . ALA A 1 19 ? 36.052 -14.732 4.723 1.00 65.43 21 ALA A N 6
ATOM 10172 C CA . ALA A 1 19 ? 35.091 -15.492 3.939 1.00 14.44 21 ALA A CA 6
ATOM 10173 C C . ALA A 1 19 ? 35.764 -16.266 2.823 1.00 3.11 21 ALA A C 6
ATOM 10174 O O . ALA A 1 19 ? 35.747 -15.867 1.652 1.00 3.25 21 ALA A O 6
ATOM 10181 N N . SER A 1 20 ? 36.412 -17.329 3.188 1.00 30.10 22 SER A N 6
ATOM 10182 C CA . SER A 1 20 ? 37.066 -18.157 2.233 1.00 45.52 22 SER A CA 6
ATOM 10183 C C . SER A 1 20 ? 36.209 -19.351 1.887 1.00 75.41 22 SER A C 6
ATOM 10184 O O . SER A 1 20 ? 36.284 -20.405 2.518 1.00 42.35 22 SER A O 6
ATOM 10192 N N . GLU A 1 21 ? 35.348 -19.148 0.952 1.00 72.13 23 GLU A N 6
ATOM 10193 C CA . GLU A 1 21 ? 34.514 -20.205 0.437 1.00 51.30 23 GLU A CA 6
ATOM 10194 C C . GLU A 1 21 ? 35.183 -20.728 -0.800 1.00 35.14 23 GLU A C 6
ATOM 10195 O O . GLU A 1 21 ? 35.162 -21.927 -1.113 1.00 1.53 23 GLU A O 6
ATOM 10207 N N . GLN A 1 22 ? 35.816 -19.817 -1.454 1.00 53.33 24 GLN A N 6
ATOM 10208 C CA . GLN A 1 22 ? 36.608 -20.060 -2.616 1.00 25.11 24 GLN A CA 6
ATOM 10209 C C . GLN A 1 22 ? 38.014 -19.612 -2.331 1.00 21.45 24 GLN A C 6
ATOM 10210 O O . GLN A 1 22 ? 38.283 -18.418 -2.244 1.00 14.43 24 GLN A O 6
ATOM 10224 N N . GLU A 1 23 ? 38.884 -20.545 -2.116 1.00 20.02 25 GLU A N 6
ATOM 10225 C CA . GLU A 1 23 ? 40.265 -20.224 -1.930 1.00 11.33 25 GLU A CA 6
ATOM 10226 C C . GLU A 1 23 ? 40.928 -20.241 -3.289 1.00 22.14 25 GLU A C 6
ATOM 10227 O O . GLU A 1 23 ? 40.845 -21.256 -4.002 1.00 34.32 25 GLU A O 6
ATOM 10239 N N . THR A 1 24 ? 41.519 -19.128 -3.668 1.00 51.52 26 THR A N 6
ATOM 10240 C CA . THR A 1 24 ? 42.155 -18.987 -4.955 1.00 53.31 26 THR A CA 6
ATOM 10241 C C . THR A 1 24 ? 43.409 -19.848 -5.035 1.00 53.35 26 THR A C 6
ATOM 10242 O O . THR A 1 24 ? 44.433 -19.546 -4.418 1.00 30.52 26 THR A O 6
ATOM 10253 N N . LEU A 1 25 ? 43.323 -20.902 -5.781 1.00 5.11 27 LEU A N 6
ATOM 10254 C CA . LEU A 1 25 ? 44.403 -21.831 -5.890 1.00 60.50 27 LEU A CA 6
ATOM 10255 C C . LEU A 1 25 ? 45.199 -21.560 -7.131 1.00 75.55 27 LEU A C 6
ATOM 10256 O O . LEU A 1 25 ? 44.639 -21.353 -8.212 1.00 13.21 27 LEU A O 6
ATOM 10272 N N . VAL A 1 26 ? 46.482 -21.546 -6.985 1.00 40.25 28 VAL A N 6
ATOM 10273 C CA . VAL A 1 26 ? 47.378 -21.329 -8.091 1.00 11.42 28 VAL A CA 6
ATOM 10274 C C . VAL A 1 26 ? 47.923 -22.659 -8.552 1.00 51.22 28 VAL A C 6
ATOM 10275 O O . VAL A 1 26 ? 47.965 -23.625 -7.774 1.00 23.41 28 VAL A O 6
ATOM 10288 N N . ARG A 1 27 ? 48.276 -22.728 -9.809 1.00 35.24 29 ARG A N 6
ATOM 10289 C CA . ARG A 1 27 ? 48.886 -23.914 -10.374 1.00 74.24 29 ARG A CA 6
ATOM 10290 C C . ARG A 1 27 ? 50.375 -23.666 -10.413 1.00 40.32 29 ARG A C 6
ATOM 10291 O O . ARG A 1 27 ? 50.846 -23.016 -11.330 1.00 20.51 29 ARG A O 6
ATOM 10312 N N . PRO A 1 28 ? 51.131 -24.112 -9.423 1.00 1.41 30 PRO A N 6
ATOM 10313 C CA . PRO A 1 28 ? 52.546 -23.839 -9.366 1.00 43.14 30 PRO A CA 6
ATOM 10314 C C . PRO A 1 28 ? 53.324 -24.689 -10.352 1.00 24.23 30 PRO A C 6
ATOM 10315 O O . PRO A 1 28 ? 53.129 -25.905 -10.434 1.00 23.12 30 PRO A O 6
ATOM 10326 N N . LYS A 1 29 ? 54.166 -24.043 -11.128 1.00 71.41 31 LYS A N 6
ATOM 10327 C CA . LYS A 1 29 ? 55.063 -24.723 -12.039 1.00 13.12 31 LYS A CA 6
ATOM 10328 C C . LYS A 1 29 ? 56.045 -25.588 -11.229 1.00 60.43 31 LYS A C 6
ATOM 10329 O O . LYS A 1 29 ? 56.210 -25.356 -10.018 1.00 12.54 31 LYS A O 6
ATOM 10348 N N . PRO A 1 30 ? 56.725 -26.579 -11.866 1.00 4.31 32 PRO A N 6
ATOM 10349 C CA . PRO A 1 30 ? 57.651 -27.529 -11.198 1.00 5.12 32 PRO A CA 6
ATOM 10350 C C . PRO A 1 30 ? 58.677 -26.869 -10.282 1.00 74.20 32 PRO A C 6
ATOM 10351 O O . PRO A 1 30 ? 59.140 -27.487 -9.326 1.00 50.13 32 PRO A O 6
ATOM 10362 N N . LEU A 1 31 ? 59.013 -25.619 -10.569 1.00 43.22 33 LEU A N 6
ATOM 10363 C CA . LEU A 1 31 ? 59.959 -24.865 -9.765 1.00 61.34 33 LEU A CA 6
ATOM 10364 C C . LEU A 1 31 ? 59.386 -24.677 -8.352 1.00 33.42 33 LEU A C 6
ATOM 10365 O O . LEU A 1 31 ? 60.039 -24.955 -7.337 1.00 21.42 33 LEU A O 6
ATOM 10381 N N . LEU A 1 32 ? 58.142 -24.273 -8.299 1.00 3.45 34 LEU A N 6
ATOM 10382 C CA . LEU A 1 32 ? 57.485 -24.070 -7.040 1.00 64.14 34 LEU A CA 6
ATOM 10383 C C . LEU A 1 32 ? 57.101 -25.396 -6.440 1.00 22.24 34 LEU A C 6
ATOM 10384 O O . LEU A 1 32 ? 57.277 -25.600 -5.259 1.00 75.12 34 LEU A O 6
ATOM 10400 N N . LEU A 1 33 ? 56.642 -26.320 -7.279 1.00 65.12 35 LEU A N 6
ATOM 10401 C CA . LEU A 1 33 ? 56.265 -27.655 -6.820 1.00 5.32 35 LEU A CA 6
ATOM 10402 C C . LEU A 1 33 ? 57.407 -28.355 -6.114 1.00 54.41 35 LEU A C 6
ATOM 10403 O O . LEU A 1 33 ? 57.205 -28.967 -5.063 1.00 53.44 35 LEU A O 6
ATOM 10419 N N . LYS A 1 34 ? 58.615 -28.228 -6.657 1.00 42.34 36 LYS A N 6
ATOM 10420 C CA . LYS A 1 34 ? 59.760 -28.878 -6.063 1.00 34.14 36 LYS A CA 6
ATOM 10421 C C . LYS A 1 34 ? 60.073 -28.263 -4.710 1.00 62.12 36 LYS A C 6
ATOM 10422 O O . LYS A 1 34 ? 60.372 -28.983 -3.763 1.00 31.42 36 LYS A O 6
ATOM 10441 N N . LEU A 1 35 ? 59.937 -26.936 -4.590 1.00 21.34 37 LEU A N 6
ATOM 10442 C CA . LEU A 1 35 ? 60.250 -26.298 -3.327 1.00 4.13 37 LEU A CA 6
ATOM 10443 C C . LEU A 1 35 ? 59.169 -26.613 -2.304 1.00 55.22 37 LEU A C 6
ATOM 10444 O O . LEU A 1 35 ? 59.467 -26.901 -1.156 1.00 44.31 37 LEU A O 6
ATOM 10460 N N . LEU A 1 36 ? 57.918 -26.625 -2.761 1.00 2.01 38 LEU A N 6
ATOM 10461 C CA . LEU A 1 36 ? 56.770 -26.914 -1.917 1.00 62.52 38 LEU A CA 6
ATOM 10462 C C . LEU A 1 36 ? 56.871 -28.316 -1.344 1.00 61.11 38 LEU A C 6
ATOM 10463 O O . LEU A 1 36 ? 56.772 -28.521 -0.135 1.00 21.21 38 LEU A O 6
ATOM 10479 N N . LYS A 1 37 ? 57.137 -29.278 -2.191 1.00 4.41 39 LYS A N 6
ATOM 10480 C CA . LYS A 1 37 ? 57.157 -30.653 -1.756 1.00 72.50 39 LYS A CA 6
ATOM 10481 C C . LYS A 1 37 ? 58.407 -30.974 -0.968 1.00 71.11 39 LYS A C 6
ATOM 10482 O O . LYS A 1 37 ? 58.471 -31.992 -0.290 1.00 23.23 39 LYS A O 6
ATOM 10501 N N . SER A 1 38 ? 59.382 -30.089 -1.020 1.00 51.14 40 SER A N 6
ATOM 10502 C CA . SER A 1 38 ? 60.574 -30.251 -0.238 1.00 42.10 40 SER A CA 6
ATOM 10503 C C . SER A 1 38 ? 60.449 -29.542 1.121 1.00 14.45 40 SER A C 6
ATOM 10504 O O . SER A 1 38 ? 61.346 -29.620 1.956 1.00 42.43 40 SER A O 6
ATOM 10512 N N . VAL A 1 39 ? 59.342 -28.834 1.336 1.00 11.22 41 VAL A N 6
ATOM 10513 C CA . VAL A 1 39 ? 59.120 -28.177 2.615 1.00 71.41 41 VAL A CA 6
ATOM 10514 C C . VAL A 1 39 ? 57.914 -28.752 3.342 1.00 64.32 41 VAL A C 6
ATOM 10515 O O . VAL A 1 39 ? 57.471 -28.214 4.356 1.00 51.12 41 VAL A O 6
ATOM 10528 N N . GLY A 1 40 ? 57.417 -29.866 2.841 1.00 13.41 42 GLY A N 6
ATOM 10529 C CA . GLY A 1 40 ? 56.338 -30.563 3.507 1.00 34.34 42 GLY A CA 6
ATOM 10530 C C . GLY A 1 40 ? 54.962 -30.258 2.962 1.00 74.23 42 GLY A C 6
ATOM 10531 O O . GLY A 1 40 ? 53.996 -30.218 3.720 1.00 22.34 42 GLY A O 6
ATOM 10535 N N . ALA A 1 41 ? 54.863 -30.032 1.669 1.00 52.43 43 ALA A N 6
ATOM 10536 C CA . ALA A 1 41 ? 53.567 -29.796 1.045 1.00 31.35 43 ALA A CA 6
ATOM 10537 C C . ALA A 1 41 ? 52.784 -31.094 0.899 1.00 13.11 43 ALA A C 6
ATOM 10538 O O . ALA A 1 41 ? 53.363 -32.195 0.832 1.00 2.23 43 ALA A O 6
ATOM 10545 N N . GLN A 1 42 ? 51.486 -30.970 0.861 1.00 11.11 44 GLN A N 6
ATOM 10546 C CA . GLN A 1 42 ? 50.592 -32.111 0.738 1.00 14.10 44 GLN A CA 6
ATOM 10547 C C . GLN A 1 42 ? 49.663 -31.963 -0.458 1.00 41.31 44 GLN A C 6
ATOM 10548 O O . GLN A 1 42 ? 49.048 -32.935 -0.904 1.00 14.35 44 GLN A O 6
ATOM 10562 N N . LYS A 1 43 ? 49.564 -30.768 -0.965 1.00 34.22 45 LYS A N 6
ATOM 10563 C CA . LYS A 1 43 ? 48.705 -30.483 -2.109 1.00 1.22 45 LYS A CA 6
ATOM 10564 C C . LYS A 1 43 ? 49.561 -30.070 -3.297 1.00 34.45 45 LYS A C 6
ATOM 10565 O O . LYS A 1 43 ? 50.721 -29.705 -3.129 1.00 73.42 45 LYS A O 6
ATOM 10584 N N . ASP A 1 44 ? 49.005 -30.151 -4.488 1.00 71.23 46 ASP A N 6
ATOM 10585 C CA . ASP A 1 44 ? 49.697 -29.650 -5.683 1.00 33.11 46 ASP A CA 6
ATOM 10586 C C . ASP A 1 44 ? 49.221 -28.254 -6.003 1.00 43.41 46 ASP A C 6
ATOM 10587 O O . ASP A 1 44 ? 49.762 -27.585 -6.879 1.00 45.42 46 ASP A O 6
ATOM 10596 N N . THR A 1 45 ? 48.190 -27.829 -5.314 1.00 73.34 47 THR A N 6
ATOM 10597 C CA . THR A 1 45 ? 47.646 -26.509 -5.453 1.00 64.41 47 THR A CA 6
ATOM 10598 C C . THR A 1 45 ? 47.567 -25.815 -4.118 1.00 71.43 47 THR A C 6
ATOM 10599 O O . THR A 1 45 ? 47.238 -26.431 -3.092 1.00 40.44 47 THR A O 6
ATOM 10610 N N . TYR A 1 46 ? 47.873 -24.555 -4.124 1.00 21.32 48 TYR A N 6
ATOM 10611 C CA . TYR A 1 46 ? 47.898 -23.765 -2.930 1.00 72.11 48 TYR A CA 6
ATOM 10612 C C . TYR A 1 46 ? 47.421 -22.378 -3.224 1.00 63.32 48 TYR A C 6
ATOM 10613 O O . TYR A 1 46 ? 47.417 -21.957 -4.385 1.00 44.22 48 TYR A O 6
ATOM 10631 N N . THR A 1 47 ? 46.975 -21.692 -2.207 1.00 4.35 49 THR A N 6
ATOM 10632 C CA . THR A 1 47 ? 46.616 -20.309 -2.342 1.00 1.34 49 THR A CA 6
ATOM 10633 C C . THR A 1 47 ? 47.888 -19.485 -2.280 1.00 15.00 49 THR A C 6
ATOM 10634 O O . THR A 1 47 ? 48.936 -20.006 -1.878 1.00 52.25 49 THR A O 6
ATOM 10645 N N . MET A 1 48 ? 47.822 -18.221 -2.650 1.00 21.14 50 MET A N 6
ATOM 10646 C CA . MET A 1 48 ? 48.994 -17.364 -2.605 1.00 1.43 50 MET A CA 6
ATOM 10647 C C . MET A 1 48 ? 49.488 -17.191 -1.189 1.00 72.53 50 MET A C 6
ATOM 10648 O O . MET A 1 48 ? 50.689 -17.070 -0.941 1.00 74.21 50 MET A O 6
ATOM 10662 N N . LYS A 1 49 ? 48.556 -17.216 -0.283 1.00 14.32 51 LYS A N 6
ATOM 10663 C CA . LYS A 1 49 ? 48.797 -17.127 1.131 1.00 64.44 51 LYS A CA 6
ATOM 10664 C C . LYS A 1 49 ? 49.644 -18.321 1.568 1.00 30.11 51 LYS A C 6
ATOM 10665 O O . LYS A 1 49 ? 50.584 -18.196 2.338 1.00 14.04 51 LYS A O 6
ATOM 10684 N N . GLU A 1 50 ? 49.316 -19.466 1.021 1.00 55.54 52 GLU A N 6
ATOM 10685 C CA . GLU A 1 50 ? 50.014 -20.691 1.322 1.00 75.23 52 GLU 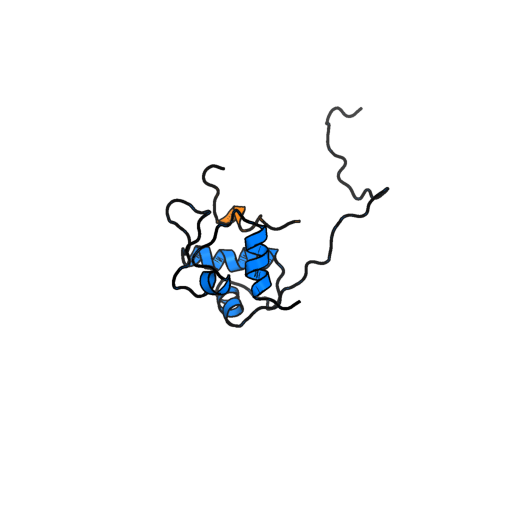A CA 6
ATOM 10686 C C . GLU A 1 50 ? 51.357 -20.734 0.639 1.00 14.34 52 GLU A C 6
ATOM 10687 O O . GLU A 1 50 ? 52.268 -21.417 1.106 1.00 34.14 52 GLU A O 6
ATOM 10699 N N . VAL A 1 51 ? 51.506 -19.991 -0.459 1.00 43.32 53 VAL A N 6
ATOM 10700 C CA . VAL A 1 51 ? 52.796 -19.887 -1.090 1.00 51.12 53 VAL A CA 6
ATOM 10701 C C . VAL A 1 51 ? 53.679 -19.113 -0.158 1.00 21.10 53 VAL A C 6
ATOM 10702 O O . VAL A 1 51 ? 54.777 -19.479 0.048 1.00 11.23 53 VAL A O 6
ATOM 10715 N N . LEU A 1 52 ? 53.146 -18.077 0.453 1.00 70.30 54 LEU A N 6
ATOM 10716 C CA . LEU A 1 52 ? 53.889 -17.332 1.463 1.00 2.43 54 LEU A CA 6
ATOM 10717 C C . LEU A 1 52 ? 54.335 -18.276 2.568 1.00 14.03 54 LEU A C 6
ATOM 10718 O O . LEU A 1 52 ? 55.485 -18.272 2.965 1.00 21.52 54 LEU A O 6
ATOM 10734 N N . PHE A 1 53 ? 53.445 -19.150 2.979 1.00 3.44 55 PHE A N 6
ATOM 10735 C CA . PHE A 1 53 ? 53.763 -20.063 4.065 1.00 31.34 55 PHE A CA 6
ATOM 10736 C C . PHE A 1 53 ? 54.847 -21.062 3.658 1.00 34.30 55 PHE A C 6
ATOM 10737 O O . PHE A 1 53 ? 55.887 -21.143 4.293 1.00 13.01 55 PHE A O 6
ATOM 10754 N N . TYR A 1 54 ? 54.624 -21.771 2.574 1.00 63.30 56 TYR A N 6
ATOM 10755 C CA . TYR A 1 54 ? 55.539 -22.814 2.145 1.00 1.22 56 TYR A CA 6
ATOM 10756 C C . TYR A 1 54 ? 56.768 -22.301 1.400 1.00 62.54 56 TYR A C 6
ATOM 10757 O O . TYR A 1 54 ? 57.855 -22.848 1.565 1.00 21.03 56 TYR A O 6
ATOM 10775 N N . LEU A 1 55 ? 56.625 -21.242 0.614 1.00 33.41 57 LEU A N 6
ATOM 10776 C CA . LEU A 1 55 ? 57.776 -20.695 -0.097 1.00 40.31 57 LEU A CA 6
ATOM 10777 C C . LEU A 1 55 ? 58.687 -20.055 0.948 1.00 40.54 57 LEU A C 6
ATOM 10778 O O . LEU A 1 55 ? 59.913 -20.134 0.873 1.00 5.14 57 LEU A O 6
ATOM 10794 N N . GLY A 1 56 ? 58.049 -19.492 1.964 1.00 34.05 58 GLY A N 6
ATOM 10795 C CA . GLY A 1 56 ? 58.750 -18.883 3.073 1.00 74.30 58 GLY A CA 6
ATOM 10796 C C . GLY A 1 56 ? 59.578 -19.887 3.827 1.00 10.41 58 GLY A C 6
ATOM 10797 O O . GLY A 1 56 ? 60.692 -19.576 4.252 1.00 32.52 58 GLY A O 6
ATOM 10801 N N . GLN A 1 57 ? 59.044 -21.112 3.963 1.00 63.23 59 GLN A N 6
ATOM 10802 C CA . GLN A 1 57 ? 59.760 -22.205 4.619 1.00 64.13 59 GLN A CA 6
ATOM 10803 C C . GLN A 1 57 ? 61.074 -22.428 3.897 1.00 12.12 59 GLN A C 6
ATOM 10804 O O . GLN A 1 57 ? 62.125 -22.446 4.504 1.00 60.00 59 GLN A O 6
ATOM 10818 N N . TYR A 1 58 ? 60.981 -22.518 2.578 1.00 52.35 60 TYR A N 6
ATOM 10819 C CA . TYR A 1 58 ? 62.107 -22.793 1.690 1.00 12.25 60 TYR A CA 6
ATOM 10820 C C . TYR A 1 58 ? 63.204 -21.724 1.821 1.00 54.12 60 TYR A C 6
ATOM 10821 O O . TYR A 1 58 ? 64.390 -22.037 1.855 1.00 53.15 60 TYR A O 6
ATOM 10839 N N . ILE A 1 59 ? 62.794 -20.485 1.956 1.00 22.33 61 ILE A N 6
ATOM 10840 C CA . ILE A 1 59 ? 63.730 -19.373 2.055 1.00 54.32 61 ILE A CA 6
ATOM 10841 C C . ILE A 1 59 ? 64.384 -19.369 3.422 1.00 22.41 61 ILE A C 6
ATOM 10842 O O . ILE A 1 59 ? 65.601 -19.151 3.555 1.00 45.34 61 ILE A O 6
ATOM 10858 N N . MET A 1 60 ? 63.585 -19.629 4.424 1.00 72.44 62 MET A N 6
ATOM 10859 C CA . MET A 1 60 ? 64.024 -19.548 5.782 1.00 41.23 62 MET A CA 6
ATOM 10860 C C . MET A 1 60 ? 64.901 -20.741 6.137 1.00 61.21 62 MET A C 6
ATOM 10861 O O . MET A 1 60 ? 65.987 -20.567 6.647 1.00 12.42 62 MET A O 6
ATOM 10875 N N . THR A 1 61 ? 64.455 -21.936 5.787 1.00 24.30 63 THR A N 6
ATOM 10876 C CA . THR A 1 61 ? 65.148 -23.167 6.168 1.00 13.21 63 THR A CA 6
ATOM 10877 C C . THR A 1 61 ? 66.572 -23.239 5.579 1.00 64.20 63 THR A C 6
ATOM 10878 O O . THR A 1 61 ? 67.519 -23.671 6.259 1.00 74.44 63 THR A O 6
ATOM 10889 N N . LYS A 1 62 ? 66.735 -22.740 4.370 1.00 74.50 64 LYS A N 6
ATOM 10890 C CA . LYS A 1 62 ? 68.021 -22.781 3.692 1.00 35.22 64 LYS A CA 6
ATOM 10891 C C . LYS A 1 62 ? 68.797 -21.524 4.007 1.00 24.12 64 LYS A C 6
ATOM 10892 O O . LYS A 1 62 ? 69.991 -21.427 3.722 1.00 50.03 64 LYS A O 6
ATOM 10911 N N . ARG A 1 63 ? 68.095 -20.567 4.591 1.00 62.41 65 ARG A N 6
ATOM 10912 C CA . ARG A 1 63 ? 68.648 -19.253 4.920 1.00 10.24 65 ARG A CA 6
ATOM 10913 C C . ARG A 1 63 ? 69.108 -18.546 3.662 1.00 55.32 65 ARG A C 6
ATOM 10914 O O . ARG A 1 63 ? 70.300 -18.382 3.415 1.00 33.21 65 ARG A O 6
ATOM 10935 N N . LEU A 1 64 ? 68.162 -18.208 2.823 1.00 53.51 66 LEU A N 6
ATOM 10936 C CA . LEU A 1 64 ? 68.477 -17.545 1.568 1.00 71.15 66 LEU A CA 6
ATOM 10937 C C . LEU A 1 64 ? 68.375 -16.035 1.714 1.00 32.04 66 LEU A C 6
ATOM 10938 O O . LEU A 1 64 ? 68.676 -15.280 0.777 1.00 73.22 66 LEU A O 6
ATOM 10954 N N . TYR A 1 65 ? 67.971 -15.597 2.887 1.00 50.33 67 TYR A N 6
ATOM 10955 C CA . TYR A 1 65 ? 67.784 -14.186 3.147 1.00 63.44 67 TYR A CA 6
ATOM 10956 C C . TYR A 1 65 ? 68.996 -13.603 3.867 1.00 41.21 67 TYR A C 6
ATOM 10957 O O . TYR A 1 65 ? 69.936 -14.345 4.200 1.00 0.14 67 TYR A O 6
ATOM 10975 N N . ASP A 1 66 ? 68.985 -12.297 4.093 1.00 63.44 68 ASP A N 6
ATOM 10976 C CA . ASP A 1 66 ? 70.110 -11.622 4.723 1.00 21.32 68 ASP A CA 6
ATOM 10977 C C . ASP A 1 66 ? 70.170 -11.895 6.200 1.00 52.35 68 ASP A C 6
ATOM 10978 O O . ASP A 1 66 ? 69.167 -12.120 6.857 1.00 13.34 68 ASP A O 6
ATOM 10987 N N . GLU A 1 67 ? 71.349 -11.838 6.696 1.00 63.22 69 GLU A N 6
ATOM 10988 C CA . GLU A 1 67 ? 71.677 -12.135 8.055 1.00 62.14 69 GLU A CA 6
ATOM 10989 C C . GLU A 1 67 ? 71.176 -11.043 8.968 1.00 64.00 69 GLU A C 6
ATOM 10990 O O . GLU A 1 67 ? 70.749 -11.298 10.095 1.00 30.11 69 GLU A O 6
ATOM 11002 N N . LYS A 1 68 ? 71.218 -9.828 8.483 1.00 21.31 70 LYS A N 6
ATOM 11003 C CA . LYS A 1 68 ? 70.920 -8.693 9.304 1.00 43.13 70 LYS A CA 6
ATOM 11004 C C . LYS A 1 68 ? 69.586 -8.104 8.925 1.00 3.23 70 LYS A C 6
ATOM 11005 O O . LYS A 1 68 ? 68.876 -7.550 9.768 1.00 14.52 70 LYS A O 6
ATOM 11024 N N . GLN A 1 69 ? 69.248 -8.219 7.675 1.00 50.03 71 GLN A N 6
ATOM 11025 C CA . GLN A 1 69 ? 68.018 -7.636 7.173 1.00 5.34 71 GLN A CA 6
ATOM 11026 C C . GLN A 1 69 ? 67.069 -8.667 6.618 1.00 62.15 71 GLN A C 6
ATOM 11027 O O . GLN A 1 69 ? 67.272 -9.198 5.542 1.00 64.52 71 GLN A O 6
ATOM 11041 N N . GLN A 1 70 ? 66.003 -8.900 7.349 1.00 33.03 72 GLN A N 6
ATOM 11042 C CA . GLN A 1 70 ? 64.996 -9.898 6.997 1.00 64.41 72 GLN A CA 6
ATOM 11043 C C . GLN A 1 70 ? 64.224 -9.534 5.724 1.00 73.12 72 GLN A C 6
ATOM 11044 O O . GLN A 1 70 ? 63.708 -10.400 5.034 1.00 1.14 72 GLN A O 6
ATOM 11058 N N . HIS A 1 71 ? 64.146 -8.249 5.423 1.00 20.12 73 HIS A N 6
ATOM 11059 C CA . HIS A 1 71 ? 63.440 -7.788 4.228 1.00 23.35 73 HIS A CA 6
ATOM 11060 C C . HIS A 1 71 ? 64.249 -8.026 2.957 1.00 72.14 73 HIS A C 6
ATOM 11061 O O . HIS A 1 71 ? 63.730 -7.878 1.841 1.00 10.11 73 HIS A O 6
ATOM 11075 N N . ILE A 1 72 ? 65.497 -8.374 3.127 1.00 50.14 74 ILE A N 6
ATOM 11076 C CA . ILE A 1 72 ? 66.390 -8.593 2.028 1.00 22.31 74 ILE A CA 6
ATOM 11077 C C . ILE A 1 72 ? 66.632 -10.059 1.867 1.00 55.40 74 ILE A C 6
ATOM 11078 O O . ILE A 1 72 ? 67.075 -10.736 2.799 1.00 73.00 74 ILE A O 6
ATOM 11094 N N . VAL A 1 73 ? 66.318 -10.563 0.718 1.00 45.43 75 VAL A N 6
ATOM 11095 C CA . VAL A 1 73 ? 66.562 -11.924 0.441 1.00 24.42 75 VAL A CA 6
ATOM 11096 C C . VAL A 1 73 ? 67.478 -11.996 -0.750 1.00 52.54 75 VAL A C 6
ATOM 11097 O O . VAL A 1 73 ? 67.307 -11.262 -1.705 1.00 42.31 75 VAL A O 6
ATOM 11110 N N . TYR A 1 74 ? 68.466 -12.823 -0.689 1.00 5.33 76 TYR A N 6
ATOM 11111 C CA . TYR A 1 74 ? 69.364 -12.934 -1.790 1.00 2.23 76 TYR A CA 6
ATOM 11112 C C . TYR A 1 74 ? 68.935 -14.054 -2.674 1.00 20.23 76 TYR A C 6
ATOM 11113 O O . TYR A 1 74 ? 68.567 -13.826 -3.816 1.00 22.13 76 TYR A O 6
ATOM 11131 N N . CYS A 1 75 ? 68.918 -15.275 -2.108 1.00 54.53 77 CYS A N 6
ATOM 11132 C CA . CYS A 1 75 ? 68.565 -16.512 -2.828 1.00 52.14 77 CYS A CA 6
ATOM 11133 C C . CYS A 1 75 ? 69.267 -16.606 -4.180 1.00 4.33 77 CYS A C 6
ATOM 11134 O O . CYS A 1 75 ? 68.735 -17.144 -5.138 1.00 62.20 77 CYS A O 6
ATOM 11142 N N . SER A 1 76 ? 70.508 -16.150 -4.190 1.00 74.53 78 SER A N 6
ATOM 11143 C CA . SER A 1 76 ? 71.361 -16.115 -5.357 1.00 1.24 78 SER A CA 6
ATOM 11144 C C . SER A 1 76 ? 71.752 -17.548 -5.717 1.00 20.30 78 SER A C 6
ATOM 11145 O O . SER A 1 76 ? 72.083 -17.873 -6.859 1.00 21.43 78 SER A O 6
ATOM 11153 N N . ASN A 1 77 ? 71.684 -18.389 -4.705 1.00 41.54 79 ASN A N 6
ATOM 11154 C CA . ASN A 1 77 ? 71.937 -19.816 -4.797 1.00 73.42 79 ASN A CA 6
ATOM 11155 C C . ASN A 1 77 ? 70.803 -20.503 -5.554 1.00 0.00 79 ASN A C 6
ATOM 11156 O O . ASN A 1 77 ? 70.950 -21.619 -6.060 1.00 53.23 79 ASN A O 6
ATOM 11167 N N . ASP A 1 78 ? 69.700 -19.811 -5.677 1.00 63.10 80 ASP A N 6
ATOM 11168 C CA . ASP A 1 78 ? 68.506 -20.388 -6.209 1.00 44.31 80 ASP A CA 6
ATOM 11169 C C . ASP A 1 78 ? 67.993 -19.538 -7.379 1.00 54.24 80 ASP A C 6
ATOM 11170 O O . ASP A 1 78 ? 68.596 -18.514 -7.721 1.00 62.42 80 ASP A O 6
ATOM 11179 N N . LEU A 1 79 ? 66.900 -19.947 -7.985 1.00 71.31 81 LEU A N 6
ATOM 11180 C CA . LEU A 1 79 ? 66.335 -19.230 -9.094 1.00 11.32 81 LEU A CA 6
ATOM 11181 C C . LEU A 1 79 ? 65.301 -18.230 -8.619 1.00 12.11 81 LEU A C 6
ATOM 11182 O O . LEU A 1 79 ? 64.856 -17.380 -9.381 1.00 75.03 81 LEU A O 6
ATOM 11198 N N . LEU A 1 80 ? 64.919 -18.352 -7.365 1.00 22.23 82 LEU A N 6
ATOM 11199 C CA . LEU A 1 80 ? 63.924 -17.482 -6.720 1.00 31.14 82 LEU A CA 6
ATOM 11200 C C . LEU A 1 80 ? 64.265 -15.986 -7.012 1.00 51.53 82 LEU A C 6
ATOM 11201 O O . LEU A 1 80 ? 63.435 -15.210 -7.543 1.00 75.13 82 LEU A O 6
ATOM 11217 N N . GLY A 1 81 ? 65.506 -15.637 -6.751 1.00 33.33 83 GLY A N 6
ATOM 11218 C CA . GLY A 1 81 ? 65.945 -14.279 -6.943 1.00 13.41 83 GLY A CA 6
ATOM 11219 C C . GLY A 1 81 ? 66.065 -13.958 -8.400 1.00 23.02 83 GLY A C 6
ATOM 11220 O O . GLY A 1 81 ? 65.766 -12.828 -8.842 1.00 63.21 83 GLY A O 6
ATOM 11224 N N . ASP A 1 82 ? 66.426 -14.972 -9.183 1.00 74.23 84 ASP A N 6
ATOM 11225 C CA . ASP A 1 82 ? 66.624 -14.773 -10.591 1.00 72.30 84 ASP A CA 6
ATOM 11226 C C . ASP A 1 82 ? 65.321 -14.402 -11.219 1.00 60.45 84 ASP A C 6
ATOM 11227 O O . ASP A 1 82 ? 65.295 -13.495 -12.008 1.00 21.25 84 ASP A O 6
ATOM 11236 N N . LEU A 1 83 ? 64.228 -15.094 -10.785 1.00 51.32 85 LEU A N 6
ATOM 11237 C CA . LEU A 1 83 ? 62.823 -14.797 -11.170 1.00 55.15 85 LEU A CA 6
ATOM 11238 C C . LEU A 1 83 ? 62.462 -13.333 -10.952 1.00 45.10 85 LEU A C 6
ATOM 11239 O O . LEU A 1 83 ? 61.724 -12.751 -11.752 1.00 62.02 85 LEU A O 6
ATOM 11255 N N . PHE A 1 84 ? 62.960 -12.738 -9.857 1.00 13.22 86 PHE A N 6
ATOM 11256 C CA . PHE A 1 84 ? 62.755 -11.278 -9.601 1.00 14.21 86 PHE A CA 6
ATOM 11257 C C . PHE A 1 84 ? 63.402 -10.493 -10.738 1.00 25.43 86 PHE A C 6
ATOM 11258 O O . PHE A 1 84 ? 62.995 -9.382 -11.082 1.00 74.23 86 PHE A O 6
ATOM 11275 N N . GLY A 1 85 ? 64.365 -11.131 -11.323 1.00 24.41 87 GLY A N 6
ATOM 11276 C CA . GLY A 1 85 ? 65.096 -10.629 -12.468 1.00 31.24 87 GLY A CA 6
ATOM 11277 C C . GLY A 1 85 ? 66.412 -10.079 -12.066 1.00 3.13 87 GLY A C 6
ATOM 11278 O O . GLY A 1 85 ? 66.928 -9.156 -12.701 1.00 20.13 87 GLY A O 6
ATOM 11282 N N . VAL A 1 86 ? 67.003 -10.700 -11.055 1.00 0.24 88 VAL A N 6
ATOM 11283 C CA . VAL A 1 86 ? 68.255 -10.211 -10.403 1.00 65.43 88 VAL A CA 6
ATOM 11284 C C . VAL A 1 86 ? 68.884 -11.321 -9.550 1.00 62.04 88 VAL A C 6
ATOM 11285 O O . VAL A 1 86 ? 68.399 -12.428 -9.576 1.00 2.43 88 VAL A O 6
ATOM 11298 N N . PRO A 1 87 ? 70.034 -11.098 -8.868 1.00 11.32 89 PRO A N 6
ATOM 11299 C CA . PRO A 1 87 ? 70.609 -12.103 -7.979 1.00 74.43 89 PRO A CA 6
ATOM 11300 C C . PRO A 1 87 ? 70.102 -11.968 -6.532 1.00 61.01 89 PRO A C 6
ATOM 11301 O O . PRO A 1 87 ? 70.623 -12.622 -5.622 1.00 1.24 89 PRO A O 6
ATOM 11312 N N . SER A 1 88 ? 69.105 -11.125 -6.335 1.00 72.45 90 SER A N 6
ATOM 11313 C CA . SER A 1 88 ? 68.523 -10.893 -5.006 1.00 0.12 90 SER A CA 6
ATOM 11314 C C . SER A 1 88 ? 67.085 -10.377 -5.130 1.00 72.25 90 SER A C 6
ATOM 11315 O O . SER A 1 88 ? 66.677 -9.978 -6.211 1.00 42.34 90 SER A O 6
ATOM 11323 N N . PHE A 1 89 ? 66.313 -10.368 -4.043 1.00 22.52 91 PHE A N 6
ATOM 11324 C CA . PHE A 1 89 ? 64.961 -9.863 -4.111 1.00 23.10 91 PHE A CA 6
ATOM 11325 C C . PHE A 1 89 ? 64.555 -9.207 -2.788 1.00 42.12 91 PHE A C 6
ATOM 11326 O O . PHE A 1 89 ? 65.094 -9.519 -1.721 1.00 74.32 91 PHE A O 6
ATOM 11343 N N . SER A 1 90 ? 63.627 -8.300 -2.865 1.00 13.21 92 SER A N 6
ATOM 11344 C CA . SER A 1 90 ? 63.168 -7.595 -1.693 1.00 63.42 92 SER A CA 6
ATOM 11345 C C . SER A 1 90 ? 61.710 -7.930 -1.404 1.00 12.35 92 SER A C 6
ATOM 11346 O O . SER A 1 90 ? 60.848 -7.766 -2.271 1.00 65.40 92 SER A O 6
ATOM 11354 N N . VAL A 1 91 ? 61.440 -8.401 -0.187 1.00 15.21 93 VAL A N 6
ATOM 11355 C CA . VAL A 1 91 ? 60.087 -8.795 0.220 1.00 44.32 93 VAL A CA 6
ATOM 11356 C C . VAL A 1 91 ? 59.104 -7.621 0.185 1.00 70.53 93 VAL A C 6
ATOM 11357 O O . VAL A 1 91 ? 57.923 -7.807 -0.067 1.00 62.34 93 VAL A O 6
ATOM 11370 N N . LYS A 1 92 ? 59.612 -6.407 0.434 1.00 25.30 94 LYS A N 6
ATOM 11371 C CA . LYS A 1 92 ? 58.789 -5.205 0.442 1.00 34.12 94 LYS A CA 6
ATOM 11372 C C . LYS A 1 92 ? 58.200 -4.872 -0.918 1.00 43.13 94 LYS A C 6
ATOM 11373 O O . LYS A 1 92 ? 57.323 -3.997 -1.020 1.00 62.22 94 LYS A O 6
ATOM 11392 N N . GLU A 1 93 ? 58.648 -5.538 -1.959 1.00 41.22 95 GLU A N 6
ATOM 11393 C CA . GLU A 1 93 ? 58.060 -5.341 -3.241 1.00 25.25 95 GLU A CA 6
ATOM 11394 C C . GLU A 1 93 ? 57.003 -6.388 -3.404 1.00 44.21 95 GLU A C 6
ATOM 11395 O O . GLU A 1 93 ? 57.200 -7.421 -4.029 1.00 11.24 95 GLU A O 6
ATOM 11407 N N . HIS A 1 94 ? 55.909 -6.101 -2.819 1.00 61.03 96 HIS A N 6
ATOM 11408 C CA . HIS A 1 94 ? 54.783 -7.019 -2.673 1.00 22.11 96 HIS A CA 6
ATOM 11409 C C . HIS A 1 94 ? 54.235 -7.435 -4.004 1.00 24.20 96 HIS A C 6
ATOM 11410 O O . HIS A 1 94 ? 53.950 -8.606 -4.224 1.00 4.12 96 HIS A O 6
ATOM 11424 N N . ARG A 1 95 ? 54.135 -6.498 -4.912 1.00 61.45 97 ARG A N 6
ATOM 11425 C CA . ARG A 1 95 ? 53.576 -6.780 -6.208 1.00 2.00 97 ARG A CA 6
ATOM 11426 C C . ARG A 1 95 ? 54.546 -7.552 -7.061 1.00 60.51 97 ARG A C 6
ATOM 11427 O O . ARG A 1 95 ? 54.145 -8.276 -7.967 1.00 63.44 97 ARG A O 6
ATOM 11448 N N . LYS A 1 96 ? 55.822 -7.442 -6.749 1.00 3.30 98 LYS A N 6
ATOM 11449 C CA . LYS A 1 96 ? 56.812 -8.230 -7.447 1.00 1.24 98 LYS A CA 6
ATOM 11450 C C . LYS A 1 96 ? 56.733 -9.651 -6.954 1.00 33.20 98 LYS A C 6
ATOM 11451 O O . LYS A 1 96 ? 56.931 -10.589 -7.714 1.00 63.32 98 LYS A O 6
ATOM 11470 N N . ILE A 1 97 ? 56.403 -9.801 -5.669 1.00 54.20 99 ILE A N 6
ATOM 11471 C CA . ILE A 1 97 ? 56.207 -11.113 -5.089 1.00 3.41 99 ILE A CA 6
ATOM 11472 C C . ILE A 1 97 ? 55.047 -11.775 -5.808 1.00 32.52 99 ILE A C 6
ATOM 11473 O O . ILE A 1 97 ? 55.153 -12.914 -6.256 1.00 34.24 99 ILE A O 6
ATOM 11489 N N . TYR A 1 98 ? 53.955 -11.017 -5.964 1.00 43.11 100 TYR A N 6
ATOM 11490 C CA . TYR A 1 98 ? 52.760 -11.518 -6.638 1.00 15.13 100 TYR A CA 6
ATOM 11491 C C . TYR A 1 98 ? 53.088 -11.931 -8.047 1.00 34.44 100 TYR A C 6
ATOM 11492 O O . TYR A 1 98 ? 52.761 -13.030 -8.458 1.00 3.54 100 TYR A O 6
ATOM 11510 N N . THR A 1 99 ? 53.796 -11.076 -8.757 1.00 71.31 101 THR A N 6
ATOM 11511 C CA . THR A 1 99 ? 54.114 -11.328 -10.139 1.00 4.12 101 THR A CA 6
ATOM 11512 C C . THR A 1 99 ? 55.063 -12.510 -10.323 1.00 22.22 101 THR A C 6
ATOM 11513 O O . THR A 1 99 ? 54.901 -13.275 -11.251 1.00 14.53 101 THR A O 6
ATOM 11524 N N . MET A 1 100 ? 56.001 -12.699 -9.395 1.00 34.35 102 MET A N 6
ATOM 11525 C CA . MET A 1 100 ? 56.919 -13.847 -9.461 1.00 63.42 102 MET A CA 6
ATOM 11526 C C . MET A 1 100 ? 56.170 -15.159 -9.318 1.00 13.22 102 MET A C 6
ATOM 11527 O O . MET A 1 100 ? 56.488 -16.155 -9.984 1.00 73.13 102 MET A O 6
ATOM 11541 N N . ILE A 1 101 ? 55.150 -15.140 -8.493 1.00 3.21 103 ILE A N 6
ATOM 11542 C CA . ILE A 1 101 ? 54.340 -16.313 -8.241 1.00 52.20 103 ILE A CA 6
ATOM 11543 C C . ILE A 1 101 ? 53.339 -16.492 -9.380 1.00 5.52 103 ILE A C 6
ATOM 11544 O O . ILE A 1 101 ? 53.134 -17.585 -9.870 1.00 70.30 103 ILE A O 6
ATOM 11560 N N . TYR A 1 102 ? 52.768 -15.392 -9.811 1.00 40.11 104 TYR A N 6
ATOM 11561 C CA . TYR A 1 102 ? 51.824 -15.352 -10.916 1.00 44.15 104 TYR A CA 6
ATOM 11562 C C . TYR A 1 102 ? 52.470 -15.789 -12.232 1.00 13.14 104 TYR A C 6
ATOM 11563 O O . TYR A 1 102 ? 51.830 -16.404 -13.083 1.00 40.12 104 TYR A O 6
ATOM 11581 N N . ARG A 1 103 ? 53.731 -15.482 -12.379 1.00 53.53 105 ARG A N 6
ATOM 11582 C CA . ARG A 1 103 ? 54.509 -15.869 -13.542 1.00 5.51 105 ARG A CA 6
ATOM 11583 C C . ARG A 1 103 ? 54.781 -17.360 -13.491 1.00 13.24 105 ARG A C 6
ATOM 11584 O O . ARG A 1 103 ? 54.896 -18.026 -14.516 1.00 2.23 105 ARG A O 6
ATOM 11605 N N . ASN A 1 104 ? 54.826 -17.879 -12.288 1.00 14.40 106 ASN A N 6
ATOM 11606 C CA . ASN A 1 104 ? 55.122 -19.276 -12.072 1.00 75.13 106 ASN A CA 6
ATOM 11607 C C . ASN A 1 104 ? 53.904 -20.108 -11.802 1.00 64.35 106 ASN A C 6
ATOM 11608 O O . ASN A 1 104 ? 54.007 -21.279 -11.433 1.00 43.10 106 ASN A O 6
ATOM 11619 N N . LEU A 1 105 ? 52.764 -19.516 -11.952 1.00 34.24 107 LEU A N 6
ATOM 11620 C CA . LEU A 1 105 ? 51.548 -20.279 -11.947 1.00 22.31 107 LEU A CA 6
ATOM 11621 C C . LEU A 1 105 ? 51.095 -20.394 -13.379 1.00 22.33 107 LEU A C 6
ATOM 11622 O O . LEU A 1 105 ? 51.558 -19.625 -14.243 1.00 3.21 107 LEU A O 6
ATOM 11638 N N . VAL A 1 106 ? 50.247 -21.325 -13.669 1.00 63.11 108 VAL A N 6
ATOM 11639 C CA . VAL A 1 106 ? 49.817 -21.477 -15.042 1.00 1.01 108 VAL A CA 6
ATOM 11640 C C . VAL A 1 106 ? 48.380 -21.082 -15.237 1.00 71.42 108 VAL A C 6
ATOM 11641 O O . VAL A 1 106 ? 47.501 -21.418 -14.426 1.00 31.43 108 VAL A O 6
ATOM 11654 N N . VAL A 1 107 ? 48.162 -20.354 -16.281 1.00 53.02 109 VAL A N 6
ATOM 11655 C CA . VAL A 1 107 ? 46.878 -19.904 -16.697 1.00 54.14 109 VAL A CA 6
ATOM 11656 C C . VAL A 1 107 ? 46.808 -20.007 -18.193 1.00 41.24 109 VAL A C 6
ATOM 11657 O O . VAL A 1 107 ? 45.956 -20.739 -18.710 1.00 0.00 109 VAL A O 6
ATOM 11671 N N . ASP B 2 1 ? 65.410 -1.969 9.527 1.00 70.03 301 ASP B N 6
ATOM 11672 C CA . ASP B 2 1 ? 64.134 -1.872 8.798 1.00 40.31 301 ASP B CA 6
ATOM 11673 C C . ASP B 2 1 ? 62.957 -1.742 9.734 1.00 43.41 301 ASP B C 6
ATOM 11674 O O . ASP B 2 1 ? 61.940 -1.119 9.414 1.00 3.22 301 ASP B O 6
ATOM 11685 N N . GLY B 2 2 ? 63.104 -2.288 10.876 1.00 32.14 302 GLY B N 6
ATOM 11686 C CA . GLY B 2 2 ? 62.101 -2.197 11.870 1.00 10.15 302 GLY B CA 6
ATOM 11687 C C . GLY B 2 2 ? 62.273 -3.250 12.912 1.00 44.11 302 GLY B C 6
ATOM 11688 O O . GLY B 2 2 ? 63.379 -3.479 13.403 1.00 74.13 302 GLY B O 6
ATOM 11692 N N . GLY B 2 3 ? 61.211 -3.913 13.203 1.00 50.33 303 GLY B N 6
ATOM 11693 C CA . GLY B 2 3 ? 61.197 -4.930 14.222 1.00 63.40 303 GLY B CA 6
ATOM 11694 C C . GLY B 2 3 ? 60.248 -6.037 13.872 1.00 53.01 303 GLY B C 6
ATOM 11695 O O . GLY B 2 3 ? 59.489 -6.519 14.715 1.00 2.33 303 GLY B O 6
ATOM 11699 N N . THR B 2 4 ? 60.283 -6.433 12.642 1.00 72.21 304 THR B N 6
ATOM 11700 C CA . THR B 2 4 ? 59.448 -7.481 12.151 1.00 53.02 304 THR B CA 6
ATOM 11701 C C . THR B 2 4 ? 60.337 -8.491 11.415 1.00 61.42 304 THR B C 6
ATOM 11702 O O . THR B 2 4 ? 61.094 -8.124 10.499 1.00 41.25 304 THR B O 6
ATOM 11713 N N . THR B 2 5 ? 60.322 -9.731 11.858 1.00 33.52 305 THR B N 6
ATOM 11714 C CA . THR B 2 5 ? 61.166 -10.720 11.257 1.00 3.31 305 THR B CA 6
ATOM 11715 C C . THR B 2 5 ? 60.565 -11.219 9.933 1.00 54.44 305 THR B C 6
ATOM 11716 O O . THR B 2 5 ? 59.383 -10.960 9.634 1.00 34.54 305 THR B O 6
ATOM 11727 N N . PHE B 2 6 ? 61.365 -11.965 9.184 1.00 23.43 306 PHE B N 6
ATOM 11728 C CA . PHE B 2 6 ? 61.003 -12.470 7.866 1.00 31.21 306 PHE B CA 6
ATOM 11729 C C . PHE B 2 6 ? 59.729 -13.297 7.942 1.00 61.12 306 PHE B C 6
ATOM 11730 O O . PHE B 2 6 ? 58.795 -13.100 7.181 1.00 3.43 306 PHE B O 6
ATOM 11747 N N . GLU B 2 7 ? 59.684 -14.142 8.937 1.00 22.24 307 GLU B N 6
ATOM 11748 C CA . GLU B 2 7 ? 58.579 -15.065 9.178 1.00 73.43 307 GLU B CA 6
ATOM 11749 C C . GLU B 2 7 ? 57.267 -14.323 9.471 1.00 33.30 307 GLU B C 6
ATOM 11750 O O . GLU B 2 7 ? 56.176 -14.870 9.315 1.00 31.35 307 GLU B O 6
ATOM 11762 N N . HIS B 2 8 ? 57.385 -13.086 9.873 1.00 4.31 308 HIS B N 6
ATOM 11763 C CA . HIS B 2 8 ? 56.231 -12.287 10.212 1.00 63.23 308 HIS B CA 6
ATOM 11764 C C . HIS B 2 8 ? 55.796 -11.472 9.006 1.00 43.42 308 HIS B C 6
ATOM 11765 O O . HIS B 2 8 ? 54.618 -11.437 8.656 1.00 4.03 308 HIS B O 6
ATOM 11779 N N . LEU B 2 9 ? 56.754 -10.844 8.366 1.00 64.14 309 LEU B N 6
ATOM 11780 C CA . LEU B 2 9 ? 56.473 -9.933 7.276 1.00 52.01 309 LEU B CA 6
ATOM 11781 C C . LEU B 2 9 ? 56.093 -10.637 5.954 1.00 42.30 309 LEU B C 6
ATOM 11782 O O . LEU B 2 9 ? 55.250 -10.149 5.208 1.00 13.44 309 LEU B O 6
ATOM 11798 N N . TRP B 2 10 ? 56.659 -11.805 5.730 1.00 43.14 310 TRP B N 6
ATOM 11799 C CA . TRP B 2 10 ? 56.489 -12.538 4.481 1.00 14.01 310 TRP B CA 6
ATOM 11800 C C . TRP B 2 10 ? 55.134 -13.200 4.447 1.00 31.23 310 TRP B C 6
ATOM 11801 O O . TRP B 2 10 ? 54.432 -13.152 3.449 1.00 14.12 310 TRP B O 6
ATOM 11822 N N . SER B 2 11 ? 54.741 -13.733 5.578 1.00 14.42 311 SER B N 6
ATOM 11823 C CA . SER B 2 11 ? 53.473 -14.419 5.727 1.00 14.14 311 SER B CA 6
ATOM 11824 C C . SER B 2 11 ? 52.300 -13.417 5.687 1.00 41.41 311 SER B C 6
ATOM 11825 O O . SER B 2 11 ? 51.128 -13.794 5.633 1.00 31.14 311 SER B O 6
ATOM 11833 N N . SER B 2 12 ? 52.637 -12.150 5.728 1.00 1.11 312 SER B N 6
ATOM 11834 C CA . SER B 2 12 ? 51.666 -11.110 5.800 1.00 11.44 312 SER B CA 6
ATOM 11835 C C . SER B 2 12 ? 51.707 -10.180 4.575 1.00 60.40 312 SER B C 6
ATOM 11836 O O . SER B 2 12 ? 51.124 -9.084 4.606 1.00 41.34 312 SER B O 6
ATOM 11844 N N . LEU B 2 13 ? 52.348 -10.590 3.478 1.00 4.23 313 LEU B N 6
ATOM 11845 C CA . LEU B 2 13 ? 52.456 -9.668 2.354 1.00 14.51 313 LEU B CA 6
ATOM 11846 C C . LEU B 2 13 ? 51.463 -9.981 1.254 1.00 52.23 313 LEU B C 6
ATOM 11847 O O . LEU B 2 13 ? 51.542 -9.440 0.147 1.00 52.02 313 LEU B O 6
ATOM 11863 N N . GLU B 2 14 ? 50.491 -10.784 1.605 1.00 50.02 314 GLU B N 6
ATOM 11864 C CA . GLU B 2 14 ? 49.466 -11.262 0.694 1.00 22.11 314 GLU B CA 6
ATOM 11865 C C . GLU B 2 14 ? 48.535 -10.106 0.279 1.00 24.03 314 GLU B C 6
ATOM 11866 O O . GLU B 2 14 ? 48.417 -9.105 1.004 1.00 52.11 314 GLU B O 6
ATOM 11878 N N . PRO B 2 15 ? 47.895 -10.209 -0.889 1.00 10.45 315 PRO B N 6
ATOM 11879 C CA . PRO B 2 15 ? 47.010 -9.166 -1.381 1.00 54.32 315 PRO B CA 6
ATOM 11880 C C . PRO B 2 15 ? 45.615 -9.236 -0.761 1.00 3.22 315 PRO B C 6
ATOM 11881 O O . PRO B 2 15 ? 45.183 -8.311 -0.070 1.00 2.51 315 PRO B O 6
ATOM 11892 N N . ASP B 2 16 ? 44.947 -10.330 -0.983 1.00 41.21 316 ASP B N 6
ATOM 11893 C CA . ASP B 2 16 ? 43.606 -10.558 -0.541 1.00 41.22 316 ASP B CA 6
ATOM 11894 C C . ASP B 2 16 ? 43.346 -12.016 -0.732 1.00 10.30 316 ASP B C 6
ATOM 11895 O O . ASP B 2 16 ? 43.412 -12.754 0.251 1.00 0.00 316 ASP B O 6
ATOM 11905 N N . ASN A 1 1 ? 31.081 -26.482 3.960 1.00 1.00 3 ASN A N 7
ATOM 11906 C CA . ASN A 1 1 ? 31.882 -27.152 2.943 1.00 64.21 3 ASN A CA 7
ATOM 11907 C C . ASN A 1 1 ? 33.320 -26.707 3.091 1.00 1.42 3 ASN A C 7
ATOM 11908 O O . ASN A 1 1 ? 33.561 -25.591 3.540 1.00 73.22 3 ASN A O 7
ATOM 11921 N N . THR A 1 2 ? 34.262 -27.580 2.747 1.00 21.23 4 THR A N 7
ATOM 11922 C CA . THR A 1 2 ? 35.677 -27.307 2.871 1.00 20.42 4 THR A CA 7
ATOM 11923 C C . THR A 1 2 ? 36.112 -26.077 2.054 1.00 62.42 4 THR A C 7
ATOM 11924 O O . THR A 1 2 ? 36.243 -26.134 0.822 1.00 2.41 4 THR A O 7
ATOM 11935 N N . ASN A 1 3 ? 36.267 -24.981 2.749 1.00 20.55 5 ASN A N 7
ATOM 11936 C CA . ASN A 1 3 ? 36.786 -23.752 2.198 1.00 31.42 5 ASN A CA 7
ATOM 11937 C C . ASN A 1 3 ? 37.800 -23.234 3.157 1.00 64.24 5 ASN A C 7
ATOM 11938 O O . ASN A 1 3 ? 37.677 -23.447 4.376 1.00 43.23 5 ASN A O 7
ATOM 11949 N N . MET A 1 4 ? 38.804 -22.611 2.656 1.00 50.32 6 MET A N 7
ATOM 11950 C CA . MET A 1 4 ? 39.804 -22.034 3.508 1.00 55.35 6 MET A CA 7
ATOM 11951 C C . MET A 1 4 ? 39.412 -20.603 3.773 1.00 55.10 6 MET A C 7
ATOM 11952 O O . MET A 1 4 ? 39.680 -20.047 4.839 1.00 33.22 6 MET A O 7
ATOM 11966 N N . SER A 1 5 ? 38.708 -20.031 2.818 1.00 73.11 7 SER A N 7
ATOM 11967 C CA . SER A 1 5 ? 38.163 -18.721 2.964 1.00 53.24 7 SER A CA 7
ATOM 11968 C C . SER A 1 5 ? 36.810 -18.819 3.675 1.00 5.33 7 SER A C 7
ATOM 11969 O O . SER A 1 5 ? 35.743 -18.878 3.043 1.00 12.05 7 SER A O 7
ATOM 11977 N N . VAL A 1 6 ? 36.869 -18.947 4.982 1.00 21.31 8 VAL A N 7
ATOM 11978 C CA . VAL A 1 6 ? 35.670 -19.058 5.770 1.00 5.42 8 VAL A CA 7
ATOM 11979 C C . VAL A 1 6 ? 34.947 -17.726 5.820 1.00 40.44 8 VAL A C 7
ATOM 11980 O O . VAL A 1 6 ? 35.589 -16.663 5.851 1.00 42.14 8 VAL A O 7
ATOM 11993 N N . PRO A 1 7 ? 33.620 -17.749 5.795 1.00 74.40 9 PRO A N 7
ATOM 11994 C CA . PRO A 1 7 ? 32.836 -16.544 5.805 1.00 52.31 9 PRO A CA 7
ATOM 11995 C C . PRO A 1 7 ? 32.856 -15.843 7.164 1.00 2.24 9 PRO A C 7
ATOM 11996 O O . PRO A 1 7 ? 32.110 -16.202 8.088 1.00 32.11 9 PRO A O 7
ATOM 12007 N N . THR A 1 8 ? 33.778 -14.915 7.317 1.00 55.24 10 THR A N 7
ATOM 12008 C CA . THR A 1 8 ? 33.818 -14.079 8.488 1.00 33.05 10 THR A CA 7
ATOM 12009 C C . THR A 1 8 ? 32.668 -13.094 8.370 1.00 33.12 10 THR A C 7
ATOM 12010 O O . THR A 1 8 ? 31.994 -12.749 9.343 1.00 40.24 10 THR A O 7
ATOM 12021 N N . ASP A 1 9 ? 32.448 -12.679 7.146 1.00 22.24 11 ASP A N 7
ATOM 12022 C CA . ASP A 1 9 ? 31.283 -11.945 6.767 1.00 52.52 11 ASP A CA 7
ATOM 12023 C C . ASP A 1 9 ? 30.417 -12.951 6.113 1.00 21.43 11 ASP A C 7
ATOM 12024 O O . ASP A 1 9 ? 30.790 -13.512 5.073 1.00 1.43 11 ASP A O 7
ATOM 12033 N N . GLY A 1 10 ? 29.339 -13.236 6.701 1.00 24.21 12 GLY A N 7
ATOM 12034 C CA . GLY A 1 10 ? 28.537 -14.276 6.205 1.00 13.41 12 GLY A CA 7
ATOM 12035 C C . GLY A 1 10 ? 27.355 -13.794 5.451 1.00 44.33 12 GLY A C 7
ATOM 12036 O O . GLY A 1 10 ? 27.072 -12.582 5.397 1.00 44.55 12 GLY A O 7
ATOM 12040 N N . ALA A 1 11 ? 26.656 -14.717 4.861 1.00 25.35 13 ALA A N 7
ATOM 12041 C CA . ALA A 1 11 ? 25.495 -14.409 4.105 1.00 53.32 13 ALA A CA 7
ATOM 12042 C C . ALA A 1 11 ? 24.305 -14.242 5.017 1.00 12.11 13 ALA A C 7
ATOM 12043 O O . ALA A 1 11 ? 23.590 -15.198 5.306 1.00 52.51 13 ALA A O 7
ATOM 12050 N N . VAL A 1 12 ? 24.150 -13.041 5.548 1.00 54.25 14 VAL A N 7
ATOM 12051 C CA . VAL A 1 12 ? 22.989 -12.723 6.360 1.00 44.45 14 VAL A CA 7
ATOM 12052 C C . VAL A 1 12 ? 21.759 -12.689 5.452 1.00 64.41 14 VAL A C 7
ATOM 12053 O O . VAL A 1 12 ? 20.641 -13.005 5.859 1.00 53.45 14 VAL A O 7
ATOM 12066 N N . THR A 1 13 ? 22.004 -12.302 4.227 1.00 62.35 15 THR A N 7
ATOM 12067 C CA . THR A 1 13 ? 21.075 -12.405 3.150 1.00 70.21 15 THR A CA 7
ATOM 12068 C C . THR A 1 13 ? 21.827 -13.110 2.027 1.00 24.34 15 THR A C 7
ATOM 12069 O O . THR A 1 13 ? 21.612 -14.284 1.757 1.00 4.22 15 THR A O 7
ATOM 12080 N N . THR A 1 14 ? 22.758 -12.390 1.446 1.00 34.01 16 THR A N 7
ATOM 12081 C CA . THR A 1 14 ? 23.704 -12.902 0.485 1.00 62.33 16 THR A CA 7
ATOM 12082 C C . THR A 1 14 ? 25.008 -12.118 0.667 1.00 62.33 16 THR A C 7
ATOM 12083 O O . THR A 1 14 ? 24.969 -10.887 0.805 1.00 4.14 16 THR A O 7
ATOM 12094 N N . SER A 1 15 ? 26.127 -12.794 0.757 1.00 53.04 17 SER A N 7
ATOM 12095 C CA . SER A 1 15 ? 27.384 -12.100 0.856 1.00 52.10 17 SER A CA 7
ATOM 12096 C C . SER A 1 15 ? 28.068 -12.231 -0.482 1.00 61.15 17 SER A C 7
ATOM 12097 O O . SER A 1 15 ? 28.596 -13.298 -0.838 1.00 12.35 17 SER A O 7
ATOM 12105 N N . GLN A 1 16 ? 27.997 -11.176 -1.234 1.00 32.21 18 GLN A N 7
ATOM 12106 C CA . GLN A 1 16 ? 28.488 -11.142 -2.578 1.00 74.22 18 GLN A CA 7
ATOM 12107 C C . GLN A 1 16 ? 29.974 -10.905 -2.572 1.00 44.22 18 GLN A C 7
ATOM 12108 O O . GLN A 1 16 ? 30.479 -10.096 -1.784 1.00 45.43 18 GLN A O 7
ATOM 12122 N N . ILE A 1 17 ? 30.671 -11.622 -3.394 1.00 44.01 19 ILE A N 7
ATOM 12123 C CA . ILE A 1 17 ? 32.083 -11.439 -3.529 1.00 23.43 19 ILE A CA 7
ATOM 12124 C C . ILE A 1 17 ? 32.362 -11.123 -4.993 1.00 41.50 19 ILE A C 7
ATOM 12125 O O . ILE A 1 17 ? 31.897 -11.847 -5.876 1.00 14.42 19 ILE A O 7
ATOM 12141 N N . PRO A 1 18 ? 33.120 -10.034 -5.278 1.00 42.12 20 PRO A N 7
ATOM 12142 C CA . PRO A 1 18 ? 33.388 -9.555 -6.659 1.00 24.14 20 PRO A CA 7
ATOM 12143 C C . PRO A 1 18 ? 34.150 -10.545 -7.514 1.00 41.43 20 PRO A C 7
ATOM 12144 O O . PRO A 1 18 ? 34.173 -10.463 -8.736 1.00 54.35 20 PRO A O 7
ATOM 12155 N N . ALA A 1 19 ? 34.732 -11.448 -6.856 1.00 65.43 21 ALA A N 7
ATOM 12156 C CA . ALA A 1 19 ? 35.485 -12.527 -7.452 1.00 14.44 21 ALA A CA 7
ATOM 12157 C C . ALA A 1 19 ? 35.298 -13.764 -6.608 1.00 3.11 21 ALA A C 7
ATOM 12158 O O . ALA A 1 19 ? 35.831 -13.846 -5.509 1.00 3.25 21 ALA A O 7
ATOM 12165 N N . SER A 1 20 ? 34.528 -14.705 -7.104 1.00 30.10 22 SER A N 7
ATOM 12166 C CA . SER A 1 20 ? 34.180 -15.914 -6.367 1.00 45.52 22 SER A CA 7
ATOM 12167 C C . SER A 1 20 ? 35.405 -16.761 -5.972 1.00 75.41 22 SER A C 7
ATOM 12168 O O . SER A 1 20 ? 35.356 -17.519 -4.999 1.00 42.35 22 SER A O 7
ATOM 12176 N N . GLU A 1 21 ? 36.490 -16.635 -6.706 1.00 72.13 23 GLU A N 7
ATOM 12177 C CA . GLU A 1 21 ? 37.693 -17.343 -6.358 1.00 51.30 23 GLU A CA 7
ATOM 12178 C C . GLU A 1 21 ? 38.563 -16.490 -5.452 1.00 35.14 23 GLU A C 7
ATOM 12179 O O . GLU A 1 21 ? 39.464 -15.784 -5.925 1.00 1.53 23 GLU A O 7
ATOM 12191 N N . GLN A 1 22 ? 38.264 -16.496 -4.172 1.00 53.33 24 GLN A N 7
ATOM 12192 C CA . GLN A 1 22 ? 39.109 -15.807 -3.206 1.00 25.11 24 GLN A CA 7
ATOM 12193 C C . GLN A 1 22 ? 40.311 -16.661 -2.960 1.00 21.45 24 GLN A C 7
ATOM 12194 O O . GLN A 1 22 ? 41.441 -16.179 -2.840 1.00 14.43 24 GLN A O 7
ATOM 12208 N N . GLU A 1 23 ? 40.061 -17.935 -2.923 1.00 20.02 25 GLU A N 7
ATOM 12209 C CA . GLU A 1 23 ? 41.083 -18.912 -2.877 1.00 11.33 25 GLU A CA 7
ATOM 12210 C C . GLU A 1 23 ? 41.493 -19.196 -4.302 1.00 22.14 25 GLU A C 7
ATOM 12211 O O . GLU A 1 23 ? 40.949 -20.090 -4.952 1.00 34.32 25 GLU A O 7
ATOM 12223 N N . THR A 1 24 ? 42.355 -18.379 -4.824 1.00 51.52 26 THR A N 7
ATOM 12224 C CA . THR A 1 24 ? 42.806 -18.559 -6.161 1.00 53.31 26 THR A CA 7
ATOM 12225 C C . THR A 1 24 ? 43.967 -19.536 -6.161 1.00 53.35 26 THR A C 7
ATOM 12226 O O . THR A 1 24 ? 45.032 -19.245 -5.609 1.00 30.52 26 THR A O 7
ATOM 12237 N N . LEU A 1 25 ? 43.737 -20.698 -6.719 1.00 5.11 27 LEU A N 7
ATOM 12238 C CA . LEU A 1 25 ? 44.746 -21.724 -6.782 1.00 60.50 27 LEU A CA 7
ATOM 12239 C C . LEU A 1 25 ? 45.672 -21.431 -7.913 1.00 75.55 27 LEU A C 7
ATOM 12240 O O . LEU A 1 25 ? 45.237 -21.146 -9.030 1.00 13.21 27 LEU A O 7
ATOM 12256 N N . VAL A 1 26 ? 46.923 -21.482 -7.638 1.00 40.25 28 VAL A N 7
ATOM 12257 C CA . VAL A 1 26 ? 47.917 -21.190 -8.618 1.00 11.42 28 VAL A CA 7
ATOM 12258 C C . VAL A 1 26 ? 48.475 -22.489 -9.172 1.00 51.22 28 VAL A C 7
ATOM 12259 O O . VAL A 1 26 ? 48.340 -23.552 -8.540 1.00 23.41 28 VAL A O 7
ATOM 12272 N N . ARG A 1 27 ? 49.046 -22.424 -10.346 1.00 35.24 29 ARG A N 7
ATOM 12273 C CA . ARG A 1 27 ? 49.690 -23.571 -10.953 1.00 74.24 29 ARG A CA 7
ATOM 12274 C C . ARG A 1 27 ? 51.193 -23.472 -10.749 1.00 40.32 29 ARG A C 7
ATOM 12275 O O . ARG A 1 27 ? 51.866 -22.728 -11.467 1.00 20.51 29 ARG A O 7
ATOM 12296 N N . PRO A 1 28 ? 51.741 -24.168 -9.749 1.00 1.41 30 PRO A N 7
ATOM 12297 C CA . PRO A 1 28 ? 53.159 -24.127 -9.462 1.00 43.14 30 PRO A CA 7
ATOM 12298 C C . PRO A 1 28 ? 53.959 -24.996 -10.426 1.00 24.23 30 PRO A C 7
ATOM 12299 O O . PRO A 1 28 ? 53.611 -26.154 -10.663 1.00 23.12 30 PRO A O 7
ATOM 12310 N N . LYS A 1 29 ? 55.004 -24.423 -10.992 1.00 71.41 31 LYS A N 7
ATOM 12311 C CA . LYS A 1 29 ? 55.909 -25.150 -11.876 1.00 13.12 31 LYS A CA 7
ATOM 12312 C C . LYS A 1 29 ? 56.724 -26.178 -11.053 1.00 60.43 31 LYS A C 7
ATOM 12313 O O . LYS A 1 29 ? 56.720 -26.099 -9.817 1.00 12.54 31 LYS A O 7
ATOM 12332 N N . PRO A 1 30 ? 57.448 -27.144 -11.704 1.00 4.31 32 PRO A N 7
ATOM 12333 C CA . PRO A 1 30 ? 58.242 -28.188 -11.008 1.00 5.12 32 PRO A CA 7
ATOM 12334 C C . PRO A 1 30 ? 59.168 -27.633 -9.926 1.00 74.20 32 PRO A C 7
ATOM 12335 O O . PRO A 1 30 ? 59.284 -28.213 -8.854 1.00 50.13 32 PRO A O 7
ATOM 12346 N N . LEU A 1 31 ? 59.789 -26.490 -10.185 1.00 43.22 33 LEU A N 7
ATOM 12347 C CA . LEU A 1 31 ? 60.716 -25.922 -9.224 1.00 61.34 33 LEU A CA 7
ATOM 12348 C C . LEU A 1 31 ? 59.986 -25.353 -8.009 1.00 33.42 33 LEU A C 7
ATOM 12349 O O . LEU A 1 31 ? 60.522 -25.315 -6.895 1.00 21.42 33 LEU A O 7
ATOM 12365 N N . LEU A 1 32 ? 58.747 -24.950 -8.213 1.00 3.45 34 LEU A N 7
ATOM 12366 C CA . LEU A 1 32 ? 57.930 -24.488 -7.117 1.00 64.14 34 LEU A CA 7
ATOM 12367 C C . LEU A 1 32 ? 57.480 -25.683 -6.321 1.00 22.24 34 LEU A C 7
ATOM 12368 O O . LEU A 1 32 ? 57.561 -25.677 -5.110 1.00 75.12 34 LEU A O 7
ATOM 12384 N N . LEU A 1 33 ? 57.057 -26.737 -7.026 1.00 65.12 35 LEU A N 7
ATOM 12385 C CA . LEU A 1 33 ? 56.668 -28.001 -6.390 1.00 5.32 35 LEU A CA 7
ATOM 12386 C C . LEU A 1 33 ? 57.799 -28.533 -5.545 1.00 54.41 35 LEU A C 7
ATOM 12387 O O . LEU A 1 33 ? 57.578 -29.045 -4.441 1.00 53.44 35 LEU A O 7
ATOM 12403 N N . LYS A 1 34 ? 59.008 -28.388 -6.075 1.00 42.34 36 LYS A N 7
ATOM 12404 C CA . LYS A 1 34 ? 60.225 -28.733 -5.382 1.00 34.14 36 LYS A CA 7
ATOM 12405 C C . LYS A 1 34 ? 60.259 -28.078 -4.007 1.00 62.12 36 LYS A C 7
ATOM 12406 O O . LYS A 1 34 ? 60.358 -28.762 -2.985 1.00 31.42 36 LYS A O 7
ATOM 12425 N N . LEU A 1 35 ? 60.097 -26.766 -3.982 1.00 21.34 37 LEU A N 7
ATOM 12426 C CA . LEU A 1 35 ? 60.271 -26.032 -2.754 1.00 4.13 37 LEU A CA 7
ATOM 12427 C C . LEU A 1 35 ? 59.072 -26.216 -1.841 1.00 55.22 37 LEU A C 7
ATOM 12428 O O . LEU A 1 35 ? 59.221 -26.359 -0.643 1.00 44.31 37 LEU A O 7
ATOM 12444 N N . LEU A 1 36 ? 57.896 -26.280 -2.437 1.00 2.01 38 LEU A N 7
ATOM 12445 C CA . LEU A 1 36 ? 56.666 -26.438 -1.701 1.00 62.52 38 LEU A CA 7
ATOM 12446 C C . LEU A 1 36 ? 56.639 -27.776 -0.986 1.00 61.11 38 LEU A C 7
ATOM 12447 O O . LEU A 1 36 ? 56.534 -27.838 0.237 1.00 21.21 38 LEU A O 7
ATOM 12463 N N . LYS A 1 37 ? 56.808 -28.849 -1.721 1.00 4.41 39 LYS A N 7
ATOM 12464 C CA . LYS A 1 37 ? 56.639 -30.157 -1.145 1.00 72.50 39 LYS A CA 7
ATOM 12465 C C . LYS A 1 37 ? 57.824 -30.601 -0.327 1.00 71.11 39 LYS A C 7
ATOM 12466 O O . LYS A 1 37 ? 57.740 -31.591 0.387 1.00 23.23 39 LYS A O 7
ATOM 12485 N N . SER A 1 38 ? 58.922 -29.886 -0.405 1.00 51.14 40 SER A N 7
ATOM 12486 C CA . SER A 1 38 ? 60.050 -30.247 0.406 1.00 42.10 40 SER A CA 7
ATOM 12487 C C . SER A 1 38 ? 59.908 -29.647 1.803 1.00 14.45 40 SER A C 7
ATOM 12488 O O . SER A 1 38 ? 60.397 -30.213 2.789 1.00 42.43 40 SER A O 7
ATOM 12496 N N . VAL A 1 39 ? 59.186 -28.526 1.897 1.00 11.22 41 VAL A N 7
ATOM 12497 C CA . VAL A 1 39 ? 58.979 -27.865 3.176 1.00 71.41 41 VAL A CA 7
ATOM 12498 C C . VAL A 1 39 ? 57.691 -28.317 3.843 1.00 64.32 41 VAL A C 7
ATOM 12499 O O . VAL A 1 39 ? 57.312 -27.812 4.900 1.00 51.12 41 VAL A O 7
ATOM 12512 N N . GLY A 1 40 ? 57.038 -29.276 3.240 1.00 13.41 42 GLY A N 7
ATOM 12513 C CA . GLY A 1 40 ? 55.878 -29.847 3.854 1.00 34.34 42 GLY A CA 7
ATOM 12514 C C . GLY A 1 40 ? 54.567 -29.518 3.184 1.00 74.23 42 GLY A C 7
ATOM 12515 O O . GLY A 1 40 ? 53.520 -29.572 3.827 1.00 22.34 42 GLY A O 7
ATOM 12519 N N . ALA A 1 41 ? 54.589 -29.176 1.911 1.00 52.43 43 ALA A N 7
ATOM 12520 C CA . ALA A 1 41 ? 53.333 -28.979 1.207 1.00 31.35 43 ALA A CA 7
ATOM 12521 C C . ALA A 1 41 ? 52.812 -30.328 0.788 1.00 13.11 43 ALA A C 7
ATOM 12522 O O . ALA A 1 41 ? 53.587 -31.207 0.406 1.00 2.23 43 ALA A O 7
ATOM 12529 N N . GLN A 1 42 ? 51.539 -30.495 0.861 1.00 11.11 44 GLN A N 7
ATOM 12530 C CA . GLN A 1 42 ? 50.921 -31.774 0.632 1.00 14.10 44 GLN A CA 7
ATOM 12531 C C . GLN A 1 42 ? 50.201 -31.802 -0.704 1.00 41.31 44 GLN A C 7
ATOM 12532 O O . GLN A 1 42 ? 50.210 -32.816 -1.406 1.00 14.35 44 GLN A O 7
ATOM 12546 N N . LYS A 1 43 ? 49.609 -30.692 -1.064 1.00 34.22 45 LYS A N 7
ATOM 12547 C CA . LYS A 1 43 ? 48.793 -30.625 -2.258 1.00 1.22 45 LYS A CA 7
ATOM 12548 C C . LYS A 1 43 ? 49.607 -30.159 -3.451 1.00 34.45 45 LYS A C 7
ATOM 12549 O O . LYS A 1 43 ? 50.740 -29.698 -3.304 1.00 73.42 45 LYS A O 7
ATOM 12568 N N . ASP A 1 44 ? 49.032 -30.287 -4.621 1.00 71.23 46 ASP A N 7
ATOM 12569 C CA . ASP A 1 44 ? 49.682 -29.860 -5.856 1.00 33.11 46 ASP A CA 7
ATOM 12570 C C . ASP A 1 44 ? 49.220 -28.485 -6.277 1.00 43.41 46 ASP A C 7
ATOM 12571 O O . ASP A 1 44 ? 49.798 -27.867 -7.177 1.00 45.42 46 ASP A O 7
ATOM 12580 N N . THR A 1 45 ? 48.181 -28.015 -5.645 1.00 73.34 47 THR A N 7
ATOM 12581 C CA . THR A 1 45 ? 47.668 -26.701 -5.889 1.00 64.41 47 THR A CA 7
ATOM 12582 C C . THR A 1 45 ? 47.507 -25.958 -4.594 1.00 71.43 47 THR A C 7
ATOM 12583 O O . THR A 1 45 ? 47.155 -26.548 -3.563 1.00 40.44 47 THR A O 7
ATOM 12594 N N . TYR A 1 46 ? 47.786 -24.692 -4.629 1.00 21.32 48 TYR A N 7
ATOM 12595 C CA . TYR A 1 46 ? 47.742 -23.851 -3.469 1.00 72.11 48 TYR A CA 7
ATOM 12596 C C . TYR A 1 46 ? 47.327 -22.475 -3.863 1.00 63.32 48 TYR A C 7
ATOM 12597 O O . TYR A 1 46 ? 47.421 -22.125 -5.033 1.00 44.22 48 TYR A O 7
ATOM 12615 N N . THR A 1 47 ? 46.847 -21.710 -2.919 1.00 4.35 49 THR A N 7
ATOM 12616 C CA . THR A 1 47 ? 46.448 -20.363 -3.179 1.00 1.34 49 THR A CA 7
ATOM 12617 C C . THR A 1 47 ? 47.661 -19.475 -3.014 1.00 15.00 49 THR A C 7
ATOM 12618 O O . THR A 1 47 ? 48.694 -19.949 -2.518 1.00 52.25 49 THR A O 7
ATOM 12629 N N . MET A 1 48 ? 47.555 -18.213 -3.419 1.00 21.14 50 MET A N 7
ATOM 12630 C CA . MET A 1 48 ? 48.644 -17.242 -3.266 1.00 1.43 50 MET A CA 7
ATOM 12631 C C . MET A 1 48 ? 49.155 -17.224 -1.838 1.00 72.53 50 MET A C 7
ATOM 12632 O O . MET A 1 48 ? 50.343 -17.370 -1.593 1.00 74.21 50 MET A O 7
ATOM 12646 N N . LYS A 1 49 ? 48.224 -17.109 -0.923 1.00 14.32 51 LYS A N 7
ATOM 12647 C CA . LYS A 1 49 ? 48.462 -17.055 0.521 1.00 64.44 51 LYS A CA 7
ATOM 12648 C C . LYS A 1 49 ? 49.221 -18.301 1.002 1.00 30.11 51 LYS A C 7
ATOM 12649 O O . LYS A 1 49 ? 50.104 -18.208 1.851 1.00 14.04 51 LYS A O 7
ATOM 12668 N N . GLU A 1 50 ? 48.905 -19.451 0.440 1.00 55.54 52 GLU A N 7
ATOM 12669 C CA . GLU A 1 50 ? 49.564 -20.676 0.849 1.00 75.23 52 GLU A CA 7
ATOM 12670 C C . GLU A 1 50 ? 50.984 -20.722 0.332 1.00 14.34 52 GLU A C 7
ATOM 12671 O O . GLU A 1 50 ? 51.862 -21.365 0.933 1.00 34.14 52 GLU A O 7
ATOM 12683 N N . VAL A 1 51 ? 51.223 -20.031 -0.778 1.00 43.32 53 VAL A N 7
ATOM 12684 C CA . VAL A 1 51 ? 52.555 -19.929 -1.325 1.00 51.12 53 VAL A CA 7
ATOM 12685 C C . VAL A 1 51 ? 53.378 -19.166 -0.348 1.00 21.10 53 VAL A C 7
ATOM 12686 O O . VAL A 1 51 ? 54.429 -19.595 -0.036 1.00 11.23 53 VAL A O 7
ATOM 12699 N N . LEU A 1 52 ? 52.856 -18.050 0.176 1.00 70.30 54 LEU A N 7
ATOM 12700 C CA . LEU A 1 52 ? 53.502 -17.327 1.257 1.00 2.43 54 LEU A CA 7
ATOM 12701 C C . LEU A 1 52 ? 53.961 -18.265 2.346 1.00 14.03 54 LEU A C 7
ATOM 12702 O O . LEU A 1 52 ? 55.112 -18.226 2.750 1.00 21.52 54 LEU A O 7
ATOM 12718 N N . PHE A 1 53 ? 53.097 -19.166 2.744 1.00 3.44 55 PHE A N 7
ATOM 12719 C CA . PHE A 1 53 ? 53.429 -20.049 3.831 1.00 31.34 55 PHE A CA 7
ATOM 12720 C C . PHE A 1 53 ? 54.576 -20.967 3.466 1.00 34.30 55 PHE A C 7
ATOM 12721 O O . PHE A 1 53 ? 55.600 -20.942 4.112 1.00 13.01 55 PHE A O 7
ATOM 12738 N N . TYR A 1 54 ? 54.437 -21.710 2.404 1.00 63.30 56 TYR A N 7
ATOM 12739 C CA . TYR A 1 54 ? 55.452 -22.685 2.040 1.00 1.22 56 TYR A CA 7
ATOM 12740 C C . TYR A 1 54 ? 56.689 -22.067 1.387 1.00 62.54 56 TYR A C 7
ATOM 12741 O O . TYR A 1 54 ? 57.809 -22.515 1.645 1.00 21.03 56 TYR A O 7
ATOM 12759 N N . LEU A 1 55 ? 56.500 -21.026 0.577 1.00 33.41 57 LEU A N 7
ATOM 12760 C CA . LEU A 1 55 ? 57.611 -20.376 -0.110 1.00 40.31 57 LEU A CA 7
ATOM 12761 C C . LEU A 1 55 ? 58.520 -19.763 0.948 1.00 40.54 57 LEU A C 7
ATOM 12762 O O . LEU A 1 55 ? 59.754 -19.853 0.879 1.00 5.14 57 LEU A O 7
ATOM 12778 N N . GLY A 1 56 ? 57.879 -19.218 1.965 1.00 34.05 58 GLY A N 7
ATOM 12779 C CA . GLY A 1 56 ? 58.575 -18.601 3.060 1.00 74.30 58 GLY A CA 7
ATOM 12780 C C . GLY A 1 56 ? 59.390 -19.588 3.841 1.00 10.41 58 GLY A C 7
ATOM 12781 O O . GLY A 1 56 ? 60.515 -19.278 4.233 1.00 32.52 58 GLY A O 7
ATOM 12785 N N . GLN A 1 57 ? 58.847 -20.804 4.031 1.00 63.23 59 GLN A N 7
ATOM 12786 C CA . GLN A 1 57 ? 59.547 -21.843 4.779 1.00 64.13 59 GLN A CA 7
ATOM 12787 C C . GLN A 1 57 ? 60.862 -22.138 4.100 1.00 12.12 59 GLN A C 7
ATOM 12788 O O . GLN A 1 57 ? 61.894 -22.130 4.734 1.00 60.00 59 GLN A O 7
ATOM 12802 N N . TYR A 1 58 ? 60.803 -22.325 2.786 1.00 52.35 60 TYR A N 7
ATOM 12803 C CA . TYR A 1 58 ? 61.962 -22.687 1.977 1.00 12.25 60 TYR A CA 7
ATOM 12804 C C . TYR A 1 58 ? 63.086 -21.657 2.086 1.00 54.12 60 TYR A C 7
ATOM 12805 O O . TYR A 1 58 ? 64.235 -22.009 2.335 1.00 53.15 60 TYR A O 7
ATOM 12823 N N . ILE A 1 59 ? 62.744 -20.397 1.974 1.00 22.33 61 ILE A N 7
ATOM 12824 C CA . ILE A 1 59 ? 63.742 -19.333 1.998 1.00 54.32 61 ILE A CA 7
ATOM 12825 C C . ILE A 1 59 ? 64.323 -19.213 3.391 1.00 22.41 61 ILE A C 7
ATOM 12826 O O . ILE A 1 59 ? 65.545 -19.053 3.577 1.00 45.34 61 ILE A O 7
ATOM 12842 N N . MET A 1 60 ? 63.452 -19.323 4.355 1.00 72.44 62 MET A N 7
ATOM 12843 C CA . MET A 1 60 ? 63.804 -19.136 5.727 1.00 41.23 62 MET A CA 7
ATOM 12844 C C . MET A 1 60 ? 64.613 -20.293 6.275 1.00 61.21 62 MET A C 7
ATOM 12845 O O . MET A 1 60 ? 65.593 -20.073 6.935 1.00 12.42 62 MET A O 7
ATOM 12859 N N . THR A 1 61 ? 64.217 -21.512 5.956 1.00 24.30 63 THR A N 7
ATOM 12860 C CA . THR A 1 61 ? 64.867 -22.706 6.497 1.00 13.21 63 THR A CA 7
ATOM 12861 C C . THR A 1 61 ? 66.300 -22.854 5.974 1.00 64.20 63 THR A C 7
ATOM 12862 O O . THR A 1 61 ? 67.178 -23.370 6.668 1.00 74.44 63 THR A O 7
ATOM 12873 N N . LYS A 1 62 ? 66.538 -22.373 4.771 1.00 74.50 64 LYS A N 7
ATOM 12874 C CA . LYS A 1 62 ? 67.851 -22.475 4.168 1.00 35.22 64 LYS A CA 7
ATOM 12875 C C . LYS A 1 62 ? 68.650 -21.234 4.505 1.00 24.12 64 LYS A C 7
ATOM 12876 O O . LYS A 1 62 ? 69.879 -21.251 4.487 1.00 50.03 64 LYS A O 7
ATOM 12895 N N . ARG A 1 63 ? 67.921 -20.167 4.839 1.00 62.41 65 ARG A N 7
ATOM 12896 C CA . ARG A 1 63 ? 68.501 -18.855 5.121 1.00 10.24 65 ARG A CA 7
ATOM 12897 C C . ARG A 1 63 ? 69.176 -18.289 3.873 1.00 55.32 65 ARG A C 7
ATOM 12898 O O . ARG A 1 63 ? 70.400 -18.239 3.768 1.00 33.21 65 ARG A O 7
ATOM 12919 N N . LEU A 1 64 ? 68.358 -17.976 2.888 1.00 53.51 66 LEU A N 7
ATOM 12920 C CA . LEU A 1 64 ? 68.836 -17.419 1.620 1.00 71.15 66 LEU A CA 7
ATOM 12921 C C . LEU A 1 64 ? 68.593 -15.914 1.580 1.00 32.04 66 LEU A C 7
ATOM 12922 O O . LEU A 1 64 ? 68.711 -15.260 0.526 1.00 73.22 66 LEU A O 7
ATOM 12938 N N . TYR A 1 65 ? 68.261 -15.372 2.726 1.00 50.33 67 TYR A N 7
ATOM 12939 C CA . TYR A 1 65 ? 67.994 -13.964 2.859 1.00 63.44 67 TYR A CA 7
ATOM 12940 C C . TYR A 1 65 ? 69.163 -13.280 3.555 1.00 41.21 67 TYR A C 7
ATOM 12941 O O . TYR A 1 65 ? 70.081 -13.962 4.032 1.00 0.14 67 TYR A O 7
ATOM 12959 N N . ASP A 1 66 ? 69.122 -11.970 3.638 1.00 63.44 68 ASP A N 7
ATOM 12960 C CA . ASP A 1 66 ? 70.212 -11.208 4.220 1.00 21.32 68 ASP A CA 7
ATOM 12961 C C . ASP A 1 66 ? 70.216 -11.329 5.717 1.00 52.35 68 ASP A C 7
ATOM 12962 O O . ASP A 1 66 ? 69.175 -11.294 6.370 1.00 13.34 68 ASP A O 7
ATOM 12971 N N . GLU A 1 67 ? 71.384 -11.473 6.243 1.00 63.22 69 GLU A N 7
ATOM 12972 C CA . GLU A 1 67 ? 71.581 -11.621 7.664 1.00 62.14 69 GLU A CA 7
ATOM 12973 C C . GLU A 1 67 ? 71.349 -10.320 8.447 1.00 64.00 69 GLU A C 7
ATOM 12974 O O . GLU A 1 67 ? 71.047 -10.365 9.637 1.00 30.11 69 GLU A O 7
ATOM 12986 N N . LYS A 1 68 ? 71.476 -9.170 7.801 1.00 21.31 70 LYS A N 7
ATOM 12987 C CA . LYS A 1 68 ? 71.274 -7.913 8.513 1.00 43.13 70 LYS A CA 7
ATOM 12988 C C . LYS A 1 68 ? 69.882 -7.395 8.175 1.00 3.23 70 LYS A C 7
ATOM 12989 O O . LYS A 1 68 ? 69.222 -6.727 8.987 1.00 14.52 70 LYS A O 7
ATOM 13008 N N . GLN A 1 69 ? 69.444 -7.705 6.974 1.00 50.03 71 GLN A N 7
ATOM 13009 C CA . GLN A 1 69 ? 68.168 -7.269 6.471 1.00 5.34 71 GLN A CA 7
ATOM 13010 C C . GLN A 1 69 ? 67.317 -8.456 6.107 1.00 62.15 71 GLN A C 7
ATOM 13011 O O . GLN A 1 69 ? 67.437 -8.992 5.023 1.00 64.52 71 GLN A O 7
ATOM 13025 N N . GLN A 1 70 ? 66.452 -8.855 6.991 1.00 33.03 72 GLN A N 7
ATOM 13026 C CA . GLN A 1 70 ? 65.598 -9.988 6.738 1.00 64.41 72 GLN A CA 7
ATOM 13027 C C . GLN A 1 70 ? 64.568 -9.691 5.659 1.00 73.12 72 GLN A C 7
ATOM 13028 O O . GLN A 1 70 ? 64.028 -10.599 5.046 1.00 1.14 72 GLN A O 7
ATOM 13042 N N . HIS A 1 71 ? 64.288 -8.405 5.428 1.00 20.12 73 HIS A N 7
ATOM 13043 C CA . HIS A 1 71 ? 63.388 -8.009 4.353 1.00 23.35 73 HIS A CA 7
ATOM 13044 C C . HIS A 1 71 ? 64.069 -8.088 2.978 1.00 72.14 73 HIS A C 7
ATOM 13045 O O . HIS A 1 71 ? 63.444 -7.819 1.949 1.00 10.11 73 HIS A O 7
ATOM 13059 N N . ILE A 1 72 ? 65.323 -8.459 2.982 1.00 50.14 74 ILE A N 7
ATOM 13060 C CA . ILE A 1 72 ? 66.114 -8.572 1.784 1.00 22.31 74 ILE A CA 7
ATOM 13061 C C . ILE A 1 72 ? 66.453 -10.016 1.567 1.00 55.40 74 ILE A C 7
ATOM 13062 O O . ILE A 1 72 ? 67.070 -10.653 2.414 1.00 73.00 74 ILE A O 7
ATOM 13078 N N . VAL A 1 73 ? 66.024 -10.544 0.467 1.00 45.43 75 VAL A N 7
ATOM 13079 C CA . VAL A 1 73 ? 66.272 -11.906 0.170 1.00 24.42 75 VAL A CA 7
ATOM 13080 C C . VAL A 1 73 ? 67.110 -11.981 -1.089 1.00 52.54 75 VAL A C 7
ATOM 13081 O O . VAL A 1 73 ? 66.821 -11.296 -2.062 1.00 42.31 75 VAL A O 7
ATOM 13094 N N . TYR A 1 74 ? 68.146 -12.779 -1.075 1.00 5.33 76 TYR A N 7
ATOM 13095 C CA . TYR A 1 74 ? 68.994 -12.883 -2.233 1.00 2.23 76 TYR A CA 7
ATOM 13096 C C . TYR A 1 74 ? 68.598 -14.061 -3.071 1.00 20.23 76 TYR A C 7
ATOM 13097 O O . TYR A 1 74 ? 68.056 -13.889 -4.157 1.00 22.13 76 TYR A O 7
ATOM 13115 N N . CYS A 1 75 ? 68.825 -15.260 -2.538 1.00 54.53 77 CYS A N 7
ATOM 13116 C CA . CYS A 1 75 ? 68.536 -16.516 -3.236 1.00 52.14 77 CYS A CA 7
ATOM 13117 C C . CYS A 1 75 ? 69.291 -16.617 -4.557 1.00 4.33 77 CYS A C 7
ATOM 13118 O O . CYS A 1 75 ? 68.903 -17.368 -5.441 1.00 62.20 77 CYS A O 7
ATOM 13126 N N . SER A 1 76 ? 70.401 -15.922 -4.650 1.00 74.53 78 SER A N 7
ATOM 13127 C CA . SER A 1 76 ? 71.207 -15.911 -5.841 1.00 1.24 78 SER A CA 7
ATOM 13128 C C . SER A 1 76 ? 71.955 -17.234 -5.965 1.00 20.30 78 SER A C 7
ATOM 13129 O O . SER A 1 76 ? 72.366 -17.640 -7.058 1.00 21.43 78 SER A O 7
ATOM 13137 N N . ASN A 1 77 ? 72.092 -17.912 -4.840 1.00 41.54 79 ASN A N 7
ATOM 13138 C CA . ASN A 1 77 ? 72.712 -19.220 -4.784 1.00 73.42 79 ASN A CA 7
ATOM 13139 C C . ASN A 1 77 ? 71.690 -20.302 -5.155 1.00 0.00 79 ASN A C 7
ATOM 13140 O O . ASN A 1 77 ? 72.042 -21.444 -5.455 1.00 53.23 79 ASN A O 7
ATOM 13151 N N . ASP A 1 78 ? 70.431 -19.926 -5.188 1.00 63.10 80 ASP A N 7
ATOM 13152 C CA . ASP A 1 78 ? 69.356 -20.863 -5.481 1.00 44.31 80 ASP A CA 7
ATOM 13153 C C . ASP A 1 78 ? 68.724 -20.462 -6.820 1.00 54.24 80 ASP A C 7
ATOM 13154 O O . ASP A 1 78 ? 69.103 -19.438 -7.401 1.00 62.42 80 ASP A O 7
ATOM 13163 N N . LEU A 1 79 ? 67.816 -21.248 -7.329 1.00 71.31 81 LEU A N 7
ATOM 13164 C CA . LEU A 1 79 ? 67.204 -20.948 -8.599 1.00 11.32 81 LEU A CA 7
ATOM 13165 C C . LEU A 1 79 ? 65.902 -20.151 -8.392 1.00 12.11 81 LEU A C 7
ATOM 13166 O O . LEU A 1 79 ? 65.478 -19.429 -9.293 1.00 75.03 81 LEU A O 7
ATOM 13182 N N . LEU A 1 80 ? 65.303 -20.245 -7.175 1.00 22.23 82 LEU A N 7
ATOM 13183 C CA . LEU A 1 80 ? 63.971 -19.632 -6.893 1.00 31.14 82 LEU A CA 7
ATOM 13184 C C . LEU A 1 80 ? 63.892 -18.172 -7.360 1.00 51.53 82 LEU A C 7
ATOM 13185 O O . LEU A 1 80 ? 62.968 -17.799 -8.074 1.00 75.13 82 LEU A O 7
ATOM 13201 N N . GLY A 1 81 ? 64.902 -17.377 -7.002 1.00 33.33 83 GLY A N 7
ATOM 13202 C CA . GLY A 1 81 ? 64.887 -15.969 -7.322 1.00 13.41 83 GLY A CA 7
ATOM 13203 C C . GLY A 1 81 ? 65.011 -15.741 -8.792 1.00 23.02 83 GLY A C 7
ATOM 13204 O O . GLY A 1 81 ? 64.233 -14.963 -9.393 1.00 63.21 83 GLY A O 7
ATOM 13208 N N . ASP A 1 82 ? 65.940 -16.471 -9.393 1.00 74.23 84 ASP A N 7
ATOM 13209 C CA . ASP A 1 82 ? 66.232 -16.341 -10.806 1.00 72.30 84 ASP A CA 7
ATOM 13210 C C . ASP A 1 82 ? 64.957 -16.511 -11.586 1.00 60.45 84 ASP A C 7
ATOM 13211 O O . ASP A 1 82 ? 64.550 -15.595 -12.294 1.00 21.25 84 ASP A O 7
ATOM 13220 N N . LEU A 1 83 ? 64.269 -17.625 -11.287 1.00 51.32 85 LEU A N 7
ATOM 13221 C CA . LEU A 1 83 ? 63.020 -18.073 -11.888 1.00 55.15 85 LEU A CA 7
ATOM 13222 C C . LEU A 1 83 ? 61.922 -17.029 -11.754 1.00 45.10 85 LEU A C 7
ATOM 13223 O O . LEU A 1 83 ? 61.053 -16.887 -12.631 1.00 62.02 85 LEU A O 7
ATOM 13239 N N . PHE A 1 84 ? 61.954 -16.323 -10.654 1.00 13.22 86 PHE A N 7
ATOM 13240 C CA . PHE A 1 84 ? 61.021 -15.250 -10.368 1.00 14.21 86 PHE A CA 7
ATOM 13241 C C . PHE A 1 84 ? 61.314 -14.043 -11.224 1.00 25.43 86 PHE A C 7
ATOM 13242 O O . PHE A 1 84 ? 60.524 -13.111 -11.309 1.00 74.23 86 PHE A O 7
ATOM 13259 N N . GLY A 1 85 ? 62.450 -14.082 -11.835 1.00 24.41 87 GLY A N 7
ATOM 13260 C CA . GLY A 1 85 ? 62.855 -13.054 -12.754 1.00 31.24 87 GLY A CA 7
ATOM 13261 C C . GLY A 1 85 ? 63.770 -12.091 -12.094 1.00 3.13 87 GLY A C 7
ATOM 13262 O O . GLY A 1 85 ? 64.002 -10.968 -12.594 1.00 20.13 87 GLY A O 7
ATOM 13266 N N . VAL A 1 86 ? 64.316 -12.507 -10.987 1.00 0.24 88 VAL A N 7
ATOM 13267 C CA . VAL A 1 86 ? 65.145 -11.605 -10.198 1.00 65.43 88 VAL A CA 7
ATOM 13268 C C . VAL A 1 86 ? 66.480 -12.213 -9.767 1.00 62.04 88 VAL A C 7
ATOM 13269 O O . VAL A 1 86 ? 66.654 -13.417 -9.779 1.00 2.43 88 VAL A O 7
ATOM 13282 N N . PRO A 1 87 ? 67.477 -11.374 -9.463 1.00 11.32 89 PRO A N 7
ATOM 13283 C CA . PRO A 1 87 ? 68.728 -11.840 -8.871 1.00 74.43 89 PRO A CA 7
ATOM 13284 C C . PRO A 1 87 ? 68.573 -11.977 -7.350 1.00 61.01 89 PRO A C 7
ATOM 13285 O O . PRO A 1 87 ? 69.184 -12.838 -6.714 1.00 1.24 89 PRO A O 7
ATOM 13296 N N . SER A 1 88 ? 67.749 -11.106 -6.796 1.00 72.45 90 SER A N 7
ATOM 13297 C CA . SER A 1 88 ? 67.437 -11.001 -5.391 1.00 0.12 90 SER A CA 7
ATOM 13298 C C . SER A 1 88 ? 66.107 -10.260 -5.310 1.00 72.25 90 SER A C 7
ATOM 13299 O O . SER A 1 88 ? 65.692 -9.652 -6.319 1.00 42.34 90 SER A O 7
ATOM 13307 N N . PHE A 1 89 ? 65.449 -10.263 -4.165 1.00 22.52 91 PHE A N 7
ATOM 13308 C CA . PHE A 1 89 ? 64.145 -9.657 -4.088 1.00 23.10 91 PHE A CA 7
ATOM 13309 C C . PHE A 1 89 ? 63.878 -9.069 -2.696 1.00 42.12 91 PHE A C 7
ATOM 13310 O O . PHE A 1 89 ? 64.415 -9.555 -1.692 1.00 74.32 91 PHE A O 7
ATOM 13327 N N . SER A 1 90 ? 63.093 -8.017 -2.643 1.00 13.21 92 SER A N 7
ATOM 13328 C CA . SER A 1 90 ? 62.722 -7.410 -1.399 1.00 63.42 92 SER A CA 7
ATOM 13329 C C . SER A 1 90 ? 61.295 -7.804 -1.072 1.00 12.35 92 SER A C 7
ATOM 13330 O O . SER A 1 90 ? 60.383 -7.595 -1.878 1.00 65.40 92 SER A O 7
ATOM 13338 N N . VAL A 1 91 ? 61.094 -8.355 0.112 1.00 15.21 93 VAL A N 7
ATOM 13339 C CA . VAL A 1 91 ? 59.768 -8.793 0.556 1.00 44.32 93 VAL A CA 7
ATOM 13340 C C . VAL A 1 91 ? 58.828 -7.601 0.768 1.00 70.53 93 VAL A C 7
ATOM 13341 O O . VAL A 1 91 ? 57.612 -7.763 0.892 1.00 62.34 93 VAL A O 7
ATOM 13354 N N . LYS A 1 92 ? 59.413 -6.409 0.830 1.00 25.30 94 LYS A N 7
ATOM 13355 C CA . LYS A 1 92 ? 58.666 -5.188 1.002 1.00 34.12 94 LYS A CA 7
ATOM 13356 C C . LYS A 1 92 ? 57.839 -4.879 -0.223 1.00 43.13 94 LYS A C 7
ATOM 13357 O O . LYS A 1 92 ? 56.822 -4.203 -0.139 1.00 62.22 94 LYS A O 7
ATOM 13376 N N . GLU A 1 93 ? 58.247 -5.391 -1.353 1.00 41.22 95 GLU A N 7
ATOM 13377 C CA . GLU A 1 93 ? 57.476 -5.231 -2.546 1.00 25.25 95 GLU A CA 7
ATOM 13378 C C . GLU A 1 93 ? 56.467 -6.327 -2.673 1.00 44.21 95 GLU A C 7
ATOM 13379 O O . GLU A 1 93 ? 56.651 -7.292 -3.404 1.00 11.24 95 GLU A O 7
ATOM 13391 N N . HIS A 1 94 ? 55.417 -6.151 -1.970 1.00 61.03 96 HIS A N 7
ATOM 13392 C CA . HIS A 1 94 ? 54.328 -7.130 -1.870 1.00 22.11 96 HIS A CA 7
ATOM 13393 C C . HIS A 1 94 ? 53.695 -7.413 -3.228 1.00 24.20 96 HIS A C 7
ATOM 13394 O O . HIS A 1 94 ? 53.288 -8.531 -3.505 1.00 4.12 96 HIS A O 7
ATOM 13408 N N . ARG A 1 95 ? 53.655 -6.405 -4.088 1.00 61.45 97 ARG A N 7
ATOM 13409 C CA . ARG A 1 95 ? 53.080 -6.586 -5.406 1.00 2.00 97 ARG A CA 7
ATOM 13410 C C . ARG A 1 95 ? 54.026 -7.351 -6.305 1.00 60.51 97 ARG A C 7
ATOM 13411 O O . ARG A 1 95 ? 53.596 -8.127 -7.143 1.00 63.44 97 ARG A O 7
ATOM 13432 N N . LYS A 1 96 ? 55.322 -7.185 -6.076 1.00 3.30 98 LYS A N 7
ATOM 13433 C CA . LYS A 1 96 ? 56.313 -7.932 -6.841 1.00 1.24 98 LYS A CA 7
ATOM 13434 C C . LYS A 1 96 ? 56.356 -9.359 -6.378 1.00 33.20 98 LYS A C 7
ATOM 13435 O O . LYS A 1 96 ? 56.755 -10.250 -7.122 1.00 63.32 98 LYS A O 7
ATOM 13454 N N . ILE A 1 97 ? 55.930 -9.578 -5.147 1.00 54.20 99 ILE A N 7
ATOM 13455 C CA . ILE A 1 97 ? 55.809 -10.918 -4.626 1.00 3.41 99 ILE A CA 7
ATOM 13456 C C . ILE A 1 97 ? 54.701 -11.618 -5.380 1.00 32.52 99 ILE A C 7
ATOM 13457 O O . ILE A 1 97 ? 54.853 -12.748 -5.825 1.00 34.24 99 ILE A O 7
ATOM 13473 N N . TYR A 1 98 ? 53.593 -10.920 -5.559 1.00 43.11 100 TYR A N 7
ATOM 13474 C CA . TYR A 1 98 ? 52.488 -11.456 -6.319 1.00 15.13 100 TYR A CA 7
ATOM 13475 C C . TYR A 1 98 ? 52.929 -11.748 -7.729 1.00 34.44 100 TYR A C 7
ATOM 13476 O O . TYR A 1 98 ? 52.709 -12.837 -8.229 1.00 3.54 100 TYR A O 7
ATOM 13494 N N . THR A 1 99 ? 53.617 -10.803 -8.342 1.00 71.31 101 THR A N 7
ATOM 13495 C CA . THR A 1 99 ? 54.017 -10.953 -9.705 1.00 4.12 101 THR A CA 7
ATOM 13496 C C . THR A 1 99 ? 55.091 -12.025 -9.930 1.00 22.22 101 THR A C 7
ATOM 13497 O O . THR A 1 99 ? 55.091 -12.676 -10.961 1.00 14.53 101 THR A O 7
ATOM 13508 N N . MET A 1 100 ? 55.976 -12.241 -8.964 1.00 34.35 102 MET A N 7
ATOM 13509 C CA . MET A 1 100 ? 57.001 -13.285 -9.111 1.00 63.42 102 MET A CA 7
ATOM 13510 C C . MET A 1 100 ? 56.359 -14.671 -9.101 1.00 13.22 102 MET A C 7
ATOM 13511 O O . MET A 1 100 ? 56.796 -15.589 -9.812 1.00 73.13 102 MET A O 7
ATOM 13525 N N . ILE A 1 101 ? 55.293 -14.794 -8.343 1.00 3.21 103 ILE A N 7
ATOM 13526 C CA . ILE A 1 101 ? 54.552 -16.028 -8.263 1.00 52.20 103 ILE A CA 7
ATOM 13527 C C . ILE A 1 101 ? 53.646 -16.133 -9.492 1.00 5.52 103 ILE A C 7
ATOM 13528 O O . ILE A 1 101 ? 53.592 -17.171 -10.156 1.00 70.30 103 ILE A O 7
ATOM 13544 N N . TYR A 1 102 ? 52.997 -15.020 -9.822 1.00 40.11 104 TYR A N 7
ATOM 13545 C CA . TYR A 1 102 ? 52.119 -14.908 -10.980 1.00 44.15 104 TYR A CA 7
ATOM 13546 C C . TYR A 1 102 ? 52.852 -15.220 -12.281 1.00 13.14 104 TYR A C 7
ATOM 13547 O O . TYR A 1 102 ? 52.287 -15.801 -13.195 1.00 40.12 104 TYR A O 7
ATOM 13565 N N . ARG A 1 103 ? 54.117 -14.858 -12.333 1.00 53.53 105 ARG A N 7
ATOM 13566 C CA . ARG A 1 103 ? 54.953 -15.069 -13.495 1.00 5.51 105 ARG A CA 7
ATOM 13567 C C . ARG A 1 103 ? 55.203 -16.555 -13.716 1.00 13.24 105 ARG A C 7
ATOM 13568 O O . ARG A 1 103 ? 55.495 -16.993 -14.826 1.00 2.23 105 ARG A O 7
ATOM 13589 N N . ASN A 1 104 ? 55.063 -17.327 -12.670 1.00 14.40 106 ASN A N 7
ATOM 13590 C CA . ASN A 1 104 ? 55.330 -18.740 -12.758 1.00 75.13 106 ASN A CA 7
ATOM 13591 C C . ASN A 1 104 ? 54.068 -19.583 -12.809 1.00 64.35 106 ASN A C 7
ATOM 13592 O O . ASN A 1 104 ? 54.130 -20.794 -13.012 1.00 43.10 106 ASN A O 7
ATOM 13603 N N . LEU A 1 105 ? 52.934 -18.954 -12.656 1.00 34.24 107 LEU A N 7
ATOM 13604 C CA . LEU A 1 105 ? 51.670 -19.656 -12.762 1.00 22.31 107 LEU A CA 7
ATOM 13605 C C . LEU A 1 105 ? 51.071 -19.387 -14.138 1.00 22.33 107 LEU A C 7
ATOM 13606 O O . LEU A 1 105 ? 51.636 -18.609 -14.925 1.00 3.21 107 LEU A O 7
ATOM 13622 N N . VAL A 1 106 ? 49.978 -20.014 -14.458 1.00 63.11 108 VAL A N 7
ATOM 13623 C CA . VAL A 1 106 ? 49.380 -19.787 -15.759 1.00 1.01 108 VAL A CA 7
ATOM 13624 C C . VAL A 1 106 ? 48.060 -19.015 -15.647 1.00 71.42 108 VAL A C 7
ATOM 13625 O O . VAL A 1 106 ? 47.197 -19.356 -14.828 1.00 31.43 108 VAL A O 7
ATOM 13638 N N . VAL A 1 107 ? 47.950 -17.954 -16.413 1.00 53.02 109 VAL A N 7
ATOM 13639 C CA . VAL A 1 107 ? 46.751 -17.134 -16.502 1.00 54.14 109 VAL A CA 7
ATOM 13640 C C . VAL A 1 107 ? 46.542 -16.675 -17.933 1.00 41.24 109 VAL A C 7
ATOM 13641 O O . VAL A 1 107 ? 47.169 -15.680 -18.358 1.00 0.00 109 VAL A O 7
ATOM 13655 N N . ASP B 2 1 ? 59.883 -1.489 11.453 1.00 70.03 301 ASP B N 7
ATOM 13656 C CA . ASP B 2 1 ? 60.767 -2.045 10.418 1.00 40.31 301 ASP B CA 7
ATOM 13657 C C . ASP B 2 1 ? 62.148 -2.380 11.008 1.00 43.41 301 ASP B C 7
ATOM 13658 O O . ASP B 2 1 ? 63.089 -2.749 10.306 1.00 3.22 301 ASP B O 7
ATOM 13669 N N . GLY B 2 2 ? 62.250 -2.310 12.310 1.00 32.14 302 GLY B N 7
ATOM 13670 C CA . GLY B 2 2 ? 63.487 -2.612 12.964 1.00 10.15 302 GLY B CA 7
ATOM 13671 C C . GLY B 2 2 ? 63.280 -3.708 13.953 1.00 44.11 302 GLY B C 7
ATOM 13672 O O . GLY B 2 2 ? 62.872 -3.453 15.089 1.00 74.13 302 GLY B O 7
ATOM 13676 N N . GLY B 2 3 ? 63.536 -4.913 13.542 1.00 50.33 303 GLY B N 7
ATOM 13677 C CA . GLY B 2 3 ? 63.263 -6.041 14.386 1.00 63.40 303 GLY B CA 7
ATOM 13678 C C . GLY B 2 3 ? 62.012 -6.739 13.923 1.00 53.01 303 GLY B C 7
ATOM 13679 O O . GLY B 2 3 ? 61.190 -7.188 14.721 1.00 2.33 303 GLY B O 7
ATOM 13683 N N . THR B 2 4 ? 61.843 -6.776 12.638 1.00 72.21 304 THR B N 7
ATOM 13684 C CA . THR B 2 4 ? 60.741 -7.431 12.018 1.00 53.02 304 THR B CA 7
ATOM 13685 C C . THR B 2 4 ? 61.238 -8.703 11.353 1.00 61.42 304 THR B C 7
ATOM 13686 O O . THR B 2 4 ? 61.925 -8.648 10.322 1.00 41.25 304 THR B O 7
ATOM 13697 N N . THR B 2 5 ? 60.965 -9.828 11.976 1.00 33.52 305 THR B N 7
ATOM 13698 C CA . THR B 2 5 ? 61.422 -11.091 11.470 1.00 3.31 305 THR B CA 7
ATOM 13699 C C . THR B 2 5 ? 60.767 -11.443 10.135 1.00 54.44 305 THR B C 7
ATOM 13700 O O . THR B 2 5 ? 59.556 -11.171 9.913 1.00 34.54 305 THR B O 7
ATOM 13711 N N . PHE B 2 6 ? 61.580 -12.027 9.243 1.00 23.43 306 PHE B N 7
ATOM 13712 C CA . PHE B 2 6 ? 61.147 -12.522 7.941 1.00 31.21 306 PHE B CA 7
ATOM 13713 C C . PHE B 2 6 ? 59.915 -13.413 8.084 1.00 61.12 306 PHE B C 7
ATOM 13714 O O . PHE B 2 6 ? 58.970 -13.306 7.302 1.00 3.43 306 PHE B O 7
ATOM 13731 N N . GLU B 2 7 ? 59.909 -14.217 9.144 1.00 22.24 307 GLU B N 7
ATOM 13732 C CA . GLU B 2 7 ? 58.850 -15.173 9.424 1.00 73.43 307 GLU B CA 7
ATOM 13733 C C . GLU B 2 7 ? 57.487 -14.461 9.556 1.00 33.30 307 GLU B C 7
ATOM 13734 O O . GLU B 2 7 ? 56.449 -14.996 9.178 1.00 31.35 307 GLU B O 7
ATOM 13746 N N . HIS B 2 8 ? 57.512 -13.235 10.041 1.00 4.31 308 HIS B N 7
ATOM 13747 C CA . HIS B 2 8 ? 56.289 -12.495 10.266 1.00 63.23 308 HIS B CA 7
ATOM 13748 C C . HIS B 2 8 ? 55.949 -11.678 9.044 1.00 43.42 308 HIS B C 7
ATOM 13749 O O . HIS B 2 8 ? 54.863 -11.799 8.496 1.00 4.03 308 HIS B O 7
ATOM 13763 N N . LEU B 2 9 ? 56.897 -10.866 8.609 1.00 64.14 309 LEU B N 7
ATOM 13764 C CA . LEU B 2 9 ? 56.657 -9.896 7.548 1.00 52.01 309 LEU B CA 7
ATOM 13765 C C . LEU B 2 9 ? 56.289 -10.513 6.191 1.00 42.30 309 LEU B C 7
ATOM 13766 O O . LEU B 2 9 ? 55.503 -9.933 5.431 1.00 13.44 309 LEU B O 7
ATOM 13782 N N . TRP B 2 10 ? 56.800 -11.695 5.925 1.00 43.14 310 TRP B N 7
ATOM 13783 C CA . TRP B 2 10 ? 56.522 -12.392 4.685 1.00 14.01 310 TRP B CA 7
ATOM 13784 C C . TRP B 2 10 ? 55.121 -12.965 4.749 1.00 31.23 310 TRP B C 7
ATOM 13785 O O . TRP B 2 10 ? 54.339 -12.841 3.816 1.00 14.12 310 TRP B O 7
ATOM 13806 N N . SER B 2 11 ? 54.779 -13.489 5.901 1.00 14.42 311 SER B N 7
ATOM 13807 C CA . SER B 2 11 ? 53.472 -14.069 6.133 1.00 14.14 311 SER B CA 7
ATOM 13808 C C . SER B 2 11 ? 52.395 -12.964 6.267 1.00 41.41 311 SER B C 7
ATOM 13809 O O . SER B 2 11 ? 51.212 -13.246 6.428 1.00 31.14 311 SER B O 7
ATOM 13817 N N . SER B 2 12 ? 52.818 -11.712 6.198 1.00 1.11 312 SER B N 7
ATOM 13818 C CA . SER B 2 12 ? 51.924 -10.598 6.376 1.00 11.44 312 SER B CA 7
ATOM 13819 C C . SER B 2 12 ? 51.786 -9.760 5.104 1.00 60.40 312 SER B C 7
ATOM 13820 O O . SER B 2 12 ? 51.179 -8.696 5.128 1.00 41.34 312 SER B O 7
ATOM 13828 N N . LEU B 2 13 ? 52.301 -10.240 3.983 1.00 4.23 313 LEU B N 7
ATOM 13829 C CA . LEU B 2 13 ? 52.226 -9.441 2.765 1.00 14.51 313 LEU B CA 7
ATOM 13830 C C . LEU B 2 13 ? 51.026 -9.848 1.910 1.00 52.23 313 LEU B C 7
ATOM 13831 O O . LEU B 2 13 ? 50.817 -9.339 0.807 1.00 52.02 313 LEU B O 7
ATOM 13847 N N . GLU B 2 14 ? 50.241 -10.744 2.465 1.00 50.02 314 GLU B N 7
ATOM 13848 C CA . GLU B 2 14 ? 49.035 -11.277 1.851 1.00 22.11 314 GLU B CA 7
ATOM 13849 C C . GLU B 2 14 ? 47.920 -10.222 1.849 1.00 24.03 314 GLU B C 7
ATOM 13850 O O . GLU B 2 14 ? 47.996 -9.228 2.585 1.00 52.11 314 GLU B O 7
ATOM 13862 N N . PRO B 2 15 ? 46.887 -10.401 1.023 1.00 10.45 315 PRO B N 7
ATOM 13863 C CA . PRO B 2 15 ? 45.751 -9.507 1.018 1.00 54.32 315 PRO B CA 7
ATOM 13864 C C . PRO B 2 15 ? 44.839 -9.761 2.215 1.00 3.22 315 PRO B C 7
ATOM 13865 O O . PRO B 2 15 ? 44.528 -8.839 2.986 1.00 2.51 315 PRO B O 7
ATOM 13876 N N . ASP B 2 16 ? 44.458 -11.004 2.381 1.00 41.21 316 ASP B N 7
ATOM 13877 C CA . ASP B 2 16 ? 43.552 -11.444 3.410 1.00 41.22 316 ASP B CA 7
ATOM 13878 C C . ASP B 2 16 ? 43.549 -12.952 3.395 1.00 10.30 316 ASP B C 7
ATOM 13879 O O . ASP B 2 16 ? 43.067 -13.530 2.399 1.00 0.00 316 ASP B O 7
ATOM 13889 N N . ASN A 1 1 ? 45.376 -35.544 -43.579 1.00 1.00 3 ASN A N 8
ATOM 13890 C CA . ASN A 1 1 ? 45.504 -35.416 -42.132 1.00 64.21 3 ASN A CA 8
ATOM 13891 C C . ASN A 1 1 ? 44.204 -34.960 -41.516 1.00 1.42 3 ASN A C 8
ATOM 13892 O O . ASN A 1 1 ? 43.662 -35.656 -40.683 1.00 73.22 3 ASN A O 8
ATOM 13905 N N . THR A 1 2 ? 43.689 -33.816 -41.961 1.00 21.23 4 THR A N 8
ATOM 13906 C CA . THR A 1 2 ? 42.441 -33.244 -41.455 1.00 20.42 4 THR A CA 8
ATOM 13907 C C . THR A 1 2 ? 42.548 -32.817 -39.976 1.00 62.42 4 THR A C 8
ATOM 13908 O O . THR A 1 2 ? 42.691 -33.657 -39.071 1.00 2.41 4 THR A O 8
ATOM 13919 N N . ASN A 1 3 ? 42.526 -31.509 -39.751 1.00 20.55 5 ASN A N 8
ATOM 13920 C CA . ASN A 1 3 ? 42.532 -30.958 -38.395 1.00 31.42 5 ASN A CA 8
ATOM 13921 C C . ASN A 1 3 ? 41.358 -31.489 -37.608 1.00 64.24 5 ASN A C 8
ATOM 13922 O O . ASN A 1 3 ? 40.218 -31.496 -38.100 1.00 43.23 5 ASN A O 8
ATOM 13933 N N . MET A 1 4 ? 41.627 -31.962 -36.413 1.00 50.32 6 MET A N 8
ATOM 13934 C CA . MET A 1 4 ? 40.583 -32.507 -35.576 1.00 55.35 6 MET A CA 8
ATOM 13935 C C . MET A 1 4 ? 39.781 -31.379 -35.026 1.00 55.10 6 MET A C 8
ATOM 13936 O O . MET A 1 4 ? 38.572 -31.284 -35.250 1.00 33.22 6 MET A O 8
ATOM 13950 N N . SER A 1 5 ? 40.451 -30.515 -34.344 1.00 73.11 7 SER A N 8
ATOM 13951 C CA . SER A 1 5 ? 39.852 -29.339 -33.853 1.00 53.24 7 SER A CA 8
ATOM 13952 C C . SER A 1 5 ? 40.214 -28.222 -34.809 1.00 5.33 7 SER A C 8
ATOM 13953 O O . SER A 1 5 ? 41.360 -27.743 -34.829 1.00 12.05 7 SER A O 8
ATOM 13961 N N . VAL A 1 6 ? 39.275 -27.882 -35.664 1.00 21.31 8 VAL A N 8
ATOM 13962 C CA . VAL A 1 6 ? 39.478 -26.860 -36.658 1.00 5.42 8 VAL A CA 8
ATOM 13963 C C . VAL A 1 6 ? 39.624 -25.505 -35.978 1.00 40.44 8 VAL A C 8
ATOM 13964 O O . VAL A 1 6 ? 39.139 -25.321 -34.855 1.00 42.14 8 VAL A O 8
ATOM 13977 N N . PRO A 1 7 ? 40.344 -24.569 -36.595 1.00 74.40 9 PRO A N 8
ATOM 13978 C CA . PRO A 1 7 ? 40.513 -23.240 -36.036 1.00 52.31 9 PRO A CA 8
ATOM 13979 C C . PRO A 1 7 ? 39.176 -22.504 -35.972 1.00 2.24 9 PRO A C 8
ATOM 13980 O O . PRO A 1 7 ? 38.646 -22.043 -36.990 1.00 32.11 9 PRO A O 8
ATOM 13991 N N . THR A 1 8 ? 38.618 -22.462 -34.801 1.00 55.24 10 THR A N 8
ATOM 13992 C CA . THR A 1 8 ? 37.363 -21.851 -34.568 1.00 33.05 10 THR A CA 8
ATOM 13993 C C . THR A 1 8 ? 37.557 -20.362 -34.363 1.00 33.12 10 THR A C 8
ATOM 13994 O O . THR A 1 8 ? 38.044 -19.902 -33.320 1.00 40.24 10 THR A O 8
ATOM 14005 N N . ASP A 1 9 ? 37.255 -19.613 -35.384 1.00 22.24 11 ASP A N 8
ATOM 14006 C CA . ASP A 1 9 ? 37.481 -18.190 -35.362 1.00 52.52 11 ASP A CA 8
ATOM 14007 C C . ASP A 1 9 ? 36.188 -17.442 -35.536 1.00 21.43 11 ASP A C 8
ATOM 14008 O O . ASP A 1 9 ? 35.327 -17.852 -36.332 1.00 1.43 11 ASP A O 8
ATOM 14017 N N . GLY A 1 10 ? 36.034 -16.382 -34.782 1.00 24.21 12 GLY A N 8
ATOM 14018 C CA . GLY A 1 10 ? 34.887 -15.521 -34.903 1.00 13.41 12 GLY A CA 8
ATOM 14019 C C . GLY A 1 10 ? 33.697 -16.022 -34.134 1.00 44.33 12 GLY A C 8
ATOM 14020 O O . GLY A 1 10 ? 33.296 -15.428 -33.125 1.00 44.55 12 GLY A O 8
ATOM 14024 N N . ALA A 1 11 ? 33.145 -17.113 -34.590 1.00 25.35 13 ALA A N 8
ATOM 14025 C CA . ALA A 1 11 ? 31.981 -17.688 -33.983 1.00 53.32 13 ALA A CA 8
ATOM 14026 C C . ALA A 1 11 ? 32.376 -18.769 -33.004 1.00 12.11 13 ALA A C 8
ATOM 14027 O O . ALA A 1 11 ? 32.570 -19.927 -33.382 1.00 52.51 13 ALA A O 8
ATOM 14034 N N . VAL A 1 12 ? 32.574 -18.384 -31.777 1.00 54.25 14 VAL A N 8
ATOM 14035 C CA . VAL A 1 12 ? 32.878 -19.315 -30.731 1.00 44.45 14 VAL A CA 8
ATOM 14036 C C . VAL A 1 12 ? 31.837 -19.237 -29.631 1.00 64.41 14 VAL A C 8
ATOM 14037 O O . VAL A 1 12 ? 31.948 -18.455 -28.673 1.00 53.45 14 VAL A O 8
ATOM 14050 N N . THR A 1 13 ? 30.791 -20.001 -29.815 1.00 62.35 15 THR A N 8
ATOM 14051 C CA . THR A 1 13 ? 29.696 -20.065 -28.895 1.00 70.21 15 THR A CA 8
ATOM 14052 C C . THR A 1 13 ? 30.174 -20.647 -27.565 1.00 24.34 15 THR A C 8
ATOM 14053 O O . THR A 1 13 ? 30.357 -21.862 -27.433 1.00 4.22 15 THR A O 8
ATOM 14064 N N . THR A 1 14 ? 30.433 -19.777 -26.617 1.00 34.01 16 THR A N 8
ATOM 14065 C CA . THR A 1 14 ? 30.991 -20.168 -25.361 1.00 62.33 16 THR A CA 8
ATOM 14066 C C . THR A 1 14 ? 29.913 -20.747 -24.447 1.00 62.33 16 THR A C 8
ATOM 14067 O O . THR A 1 14 ? 29.230 -20.023 -23.720 1.00 4.14 16 THR A O 8
ATOM 14078 N N . SER A 1 15 ? 29.718 -22.034 -24.552 1.00 53.04 17 SER A N 8
ATOM 14079 C CA . SER A 1 15 ? 28.751 -22.724 -23.743 1.00 52.10 17 SER A CA 8
ATOM 14080 C C . SER A 1 15 ? 29.333 -23.067 -22.374 1.00 61.15 17 SER A C 8
ATOM 14081 O O . SER A 1 15 ? 28.602 -23.233 -21.397 1.00 12.35 17 SER A O 8
ATOM 14089 N N . GLN A 1 16 ? 30.645 -23.151 -22.304 1.00 32.21 18 GLN A N 8
ATOM 14090 C CA . GLN A 1 16 ? 31.315 -23.393 -21.048 1.00 74.22 18 GLN A CA 8
ATOM 14091 C C . GLN A 1 16 ? 32.180 -22.201 -20.712 1.00 44.22 18 GLN A C 8
ATOM 14092 O O . GLN A 1 16 ? 33.278 -22.035 -21.251 1.00 45.43 18 GLN A O 8
ATOM 14106 N N . ILE A 1 17 ? 31.657 -21.351 -19.880 1.00 44.01 19 ILE A N 8
ATOM 14107 C CA . ILE A 1 17 ? 32.331 -20.133 -19.487 1.00 23.43 19 ILE A CA 8
ATOM 14108 C C . ILE A 1 17 ? 33.331 -20.440 -18.363 1.00 41.50 19 ILE A C 8
ATOM 14109 O O . ILE A 1 17 ? 33.030 -21.254 -17.472 1.00 14.42 19 ILE A O 8
ATOM 14125 N N . PRO A 1 18 ? 34.544 -19.862 -18.426 1.00 42.12 20 PRO A N 8
ATOM 14126 C CA . PRO A 1 18 ? 35.547 -20.019 -17.374 1.00 24.14 20 PRO A CA 8
ATOM 14127 C C . PRO A 1 18 ? 35.052 -19.439 -16.045 1.00 41.43 20 PRO A C 8
ATOM 14128 O O . PRO A 1 18 ? 34.337 -18.427 -16.013 1.00 54.35 20 PRO A O 8
ATOM 14139 N N . ALA A 1 19 ? 35.416 -20.072 -14.972 1.00 65.43 21 ALA A N 8
ATOM 14140 C CA . ALA A 1 19 ? 34.984 -19.666 -13.666 1.00 14.44 21 ALA A CA 8
ATOM 14141 C C . ALA A 1 19 ? 36.032 -18.784 -13.015 1.00 3.11 21 ALA A C 8
ATOM 14142 O O . ALA A 1 19 ? 37.179 -18.718 -13.469 1.00 3.25 21 ALA A O 8
ATOM 14149 N N . SER A 1 20 ? 35.632 -18.072 -12.008 1.00 30.10 22 SER A N 8
ATOM 14150 C CA . SER A 1 20 ? 36.520 -17.247 -11.241 1.00 45.52 22 SER A CA 8
ATOM 14151 C C . SER A 1 20 ? 36.153 -17.410 -9.776 1.00 75.41 22 SER A C 8
ATOM 14152 O O . SER A 1 20 ? 35.006 -17.172 -9.394 1.00 42.35 22 SER A O 8
ATOM 14160 N N . GLU A 1 21 ? 37.086 -17.848 -8.971 1.00 72.13 23 GLU A N 8
ATOM 14161 C CA . GLU A 1 21 ? 36.786 -18.151 -7.591 1.00 51.30 23 GLU A CA 8
ATOM 14162 C C . GLU A 1 21 ? 37.365 -17.127 -6.633 1.00 35.14 23 GLU A C 8
ATOM 14163 O O . GLU A 1 21 ? 38.220 -16.307 -7.009 1.00 1.53 23 GLU A O 8
ATOM 14175 N N . GLN A 1 22 ? 36.878 -17.167 -5.400 1.00 53.33 24 GLN A N 8
ATOM 14176 C CA . GLN A 1 22 ? 37.333 -16.278 -4.337 1.00 25.11 24 GLN A CA 8
ATOM 14177 C C . GLN A 1 22 ? 38.780 -16.574 -4.007 1.00 21.45 24 GLN A C 8
ATOM 14178 O O . GLN A 1 22 ? 39.611 -15.674 -3.918 1.00 14.43 24 GLN A O 8
ATOM 14192 N N . GLU A 1 23 ? 39.080 -17.830 -3.834 1.00 20.02 25 GLU A N 8
ATOM 14193 C CA . GLU A 1 23 ? 40.422 -18.251 -3.563 1.00 11.33 25 GLU A CA 8
ATOM 14194 C C . GLU A 1 23 ? 40.869 -19.128 -4.703 1.00 22.14 25 GLU A C 8
ATOM 14195 O O . GLU A 1 23 ? 40.710 -20.344 -4.667 1.00 34.32 25 GLU A O 8
ATOM 14207 N N . THR A 1 24 ? 41.336 -18.504 -5.743 1.00 51.52 26 THR A N 8
ATOM 14208 C CA . THR A 1 24 ? 41.755 -19.209 -6.918 1.00 53.31 26 THR A CA 8
ATOM 14209 C C . THR A 1 24 ? 43.026 -20.002 -6.623 1.00 53.35 26 THR A C 8
ATOM 14210 O O . THR A 1 24 ? 44.042 -19.434 -6.199 1.00 30.52 26 THR A O 8
ATOM 14221 N N . LEU A 1 25 ? 42.946 -21.298 -6.791 1.00 5.11 27 LEU A N 8
ATOM 14222 C CA . LEU A 1 25 ? 44.077 -22.152 -6.601 1.00 60.50 27 LEU A CA 8
ATOM 14223 C C . LEU A 1 25 ? 44.997 -21.983 -7.774 1.00 75.55 27 LEU A C 8
ATOM 14224 O O . LEU A 1 25 ? 44.561 -21.973 -8.928 1.00 13.21 27 LEU A O 8
ATOM 14240 N N . VAL A 1 26 ? 46.240 -21.847 -7.495 1.00 40.25 28 VAL A N 8
ATOM 14241 C CA . VAL A 1 26 ? 47.205 -21.583 -8.503 1.00 11.42 28 VAL A CA 8
ATOM 14242 C C . VAL A 1 26 ? 47.912 -22.854 -8.878 1.00 51.22 28 VAL A C 8
ATOM 14243 O O . VAL A 1 26 ? 48.089 -23.745 -8.047 1.00 23.41 28 VAL A O 8
ATOM 14256 N N . ARG A 1 27 ? 48.276 -22.953 -10.124 1.00 35.24 29 ARG A N 8
ATOM 14257 C CA . ARG A 1 27 ? 48.928 -24.134 -10.648 1.00 74.24 29 ARG A CA 8
ATOM 14258 C C . ARG A 1 27 ? 50.422 -23.869 -10.703 1.00 40.32 29 ARG A C 8
ATOM 14259 O O . ARG A 1 27 ? 50.882 -23.214 -11.626 1.00 20.51 29 ARG A O 8
ATOM 14280 N N . PRO A 1 28 ? 51.197 -24.312 -9.713 1.00 1.41 30 PRO A N 8
ATOM 14281 C CA . PRO A 1 28 ? 52.620 -24.028 -9.659 1.00 43.14 30 PRO A CA 8
ATOM 14282 C C . PRO A 1 28 ? 53.432 -24.844 -10.664 1.00 24.23 30 PRO A C 8
ATOM 14283 O O . PRO A 1 28 ? 53.159 -26.037 -10.893 1.00 23.12 30 PRO A O 8
ATOM 14294 N N . LYS A 1 29 ? 54.400 -24.192 -11.280 1.00 71.41 31 LYS A N 8
ATOM 14295 C CA . LYS A 1 29 ? 55.348 -24.841 -12.176 1.00 13.12 31 LYS A CA 8
ATOM 14296 C C . LYS A 1 29 ? 56.303 -25.721 -11.334 1.00 60.43 31 LYS A C 8
ATOM 14297 O O . LYS A 1 29 ? 56.361 -25.547 -10.103 1.00 12.54 31 LYS A O 8
ATOM 14316 N N . PRO A 1 30 ? 57.069 -26.668 -11.955 1.00 4.31 32 PRO A N 8
ATOM 14317 C CA . PRO A 1 30 ? 57.983 -27.600 -11.232 1.00 5.12 32 PRO A CA 8
ATOM 14318 C C . PRO A 1 30 ? 58.960 -26.886 -10.293 1.00 74.20 32 PRO A C 8
ATOM 14319 O O . PRO A 1 30 ? 59.398 -27.439 -9.293 1.00 50.13 32 PRO A O 8
ATOM 14330 N N . LEU A 1 31 ? 59.261 -25.655 -10.616 1.00 43.22 33 LEU A N 8
ATOM 14331 C CA . LEU A 1 31 ? 60.157 -24.836 -9.833 1.00 61.34 33 LEU A CA 8
ATOM 14332 C C . LEU A 1 31 ? 59.534 -24.529 -8.463 1.00 33.42 33 LEU A C 8
ATOM 14333 O O . LEU A 1 31 ? 60.189 -24.599 -7.419 1.00 21.42 33 LEU A O 8
ATOM 14349 N N . LEU A 1 32 ? 58.255 -24.247 -8.465 1.00 3.45 34 LEU A N 8
ATOM 14350 C CA . LEU A 1 32 ? 57.559 -23.990 -7.229 1.00 64.14 34 LEU A CA 8
ATOM 14351 C C . LEU A 1 32 ? 57.299 -25.285 -6.524 1.00 22.24 34 LEU A C 8
ATOM 14352 O O . LEU A 1 32 ? 57.387 -25.359 -5.320 1.00 75.12 34 LEU A O 8
ATOM 14368 N N . LEU A 1 33 ? 57.050 -26.327 -7.292 1.00 65.12 35 LEU A N 8
ATOM 14369 C CA . LEU A 1 33 ? 56.852 -27.651 -6.733 1.00 5.32 35 LEU A CA 8
ATOM 14370 C C . LEU A 1 33 ? 58.096 -28.140 -6.013 1.00 54.41 35 LEU A C 8
ATOM 14371 O O . LEU A 1 33 ? 57.998 -28.864 -5.006 1.00 53.44 35 LEU A O 8
ATOM 14387 N N . LYS A 1 34 ? 59.271 -27.740 -6.508 1.00 42.34 36 LYS A N 8
ATOM 14388 C CA . LYS A 1 34 ? 60.504 -28.135 -5.877 1.00 34.14 36 LYS A CA 8
ATOM 14389 C C . LYS A 1 34 ? 60.582 -27.475 -4.503 1.00 62.12 36 LYS A C 8
ATOM 14390 O O . LYS A 1 34 ? 60.884 -28.127 -3.511 1.00 31.42 36 LYS A O 8
ATOM 14409 N N . LEU A 1 35 ? 60.203 -26.200 -4.433 1.00 21.34 37 LEU A N 8
ATOM 14410 C CA . LEU A 1 35 ? 60.301 -25.483 -3.187 1.00 4.13 37 LEU A CA 8
ATOM 14411 C C . LEU A 1 35 ? 59.212 -25.929 -2.212 1.00 55.22 37 LEU A C 8
ATOM 14412 O O . LEU A 1 35 ? 59.493 -26.208 -1.051 1.00 44.31 37 LEU A O 8
ATOM 14428 N N . LEU A 1 36 ? 57.998 -26.071 -2.726 1.00 2.01 38 LEU A N 8
ATOM 14429 C CA . LEU A 1 36 ? 56.833 -26.451 -1.938 1.00 62.52 38 LEU A CA 8
ATOM 14430 C C . LEU A 1 36 ? 57.009 -27.820 -1.298 1.00 61.11 38 LEU A C 8
ATOM 14431 O O . LEU A 1 36 ? 56.865 -27.975 -0.085 1.00 21.21 38 LEU A O 8
ATOM 14447 N N . LYS A 1 37 ? 57.366 -28.809 -2.085 1.00 4.41 39 LYS A N 8
ATOM 14448 C CA . LYS A 1 37 ? 57.430 -30.155 -1.559 1.00 72.50 39 LYS A CA 8
ATOM 14449 C C . LYS A 1 37 ? 58.685 -30.412 -0.754 1.00 71.11 39 LYS A C 8
ATOM 14450 O O . LYS A 1 37 ? 58.767 -31.400 -0.015 1.00 23.23 39 LYS A O 8
ATOM 14469 N N . SER A 1 38 ? 59.645 -29.516 -0.849 1.00 51.14 40 SER A N 8
ATOM 14470 C CA . SER A 1 38 ? 60.803 -29.617 -0.005 1.00 42.10 40 SER A CA 8
ATOM 14471 C C . SER A 1 38 ? 60.498 -29.082 1.406 1.00 14.45 40 SER A C 8
ATOM 14472 O O . SER A 1 38 ? 61.196 -29.399 2.363 1.00 42.43 40 SER A O 8
ATOM 14480 N N . VAL A 1 39 ? 59.441 -28.286 1.531 1.00 11.22 41 VAL A N 8
ATOM 14481 C CA . VAL A 1 39 ? 59.076 -27.716 2.824 1.00 71.41 41 VAL A CA 8
ATOM 14482 C C . VAL A 1 39 ? 57.799 -28.327 3.392 1.00 64.32 41 VAL A C 8
ATOM 14483 O O . VAL A 1 39 ? 57.202 -27.800 4.331 1.00 51.12 41 VAL A O 8
ATOM 14496 N N . GLY A 1 40 ? 57.408 -29.445 2.835 1.00 13.41 42 GLY A N 8
ATOM 14497 C CA . GLY A 1 40 ? 56.297 -30.189 3.375 1.00 34.34 42 GLY A CA 8
ATOM 14498 C C . GLY A 1 40 ? 54.949 -29.790 2.829 1.00 74.23 42 GLY A C 8
ATOM 14499 O O . GLY A 1 40 ? 53.970 -29.749 3.574 1.00 22.34 42 GLY A O 8
ATOM 14503 N N . ALA A 1 41 ? 54.888 -29.472 1.553 1.00 52.43 43 ALA A N 8
ATOM 14504 C CA . ALA A 1 41 ? 53.607 -29.189 0.913 1.00 31.35 43 ALA A CA 8
ATOM 14505 C C . ALA A 1 41 ? 52.747 -30.440 0.917 1.00 13.11 43 ALA A C 8
ATOM 14506 O O . ALA A 1 41 ? 53.215 -31.525 0.585 1.00 2.23 43 ALA A O 8
ATOM 14513 N N . GLN A 1 42 ? 51.511 -30.290 1.301 1.00 11.11 44 GLN A N 8
ATOM 14514 C CA . GLN A 1 42 ? 50.594 -31.416 1.415 1.00 14.10 44 GLN A CA 8
ATOM 14515 C C . GLN A 1 42 ? 49.572 -31.392 0.300 1.00 41.31 44 GLN A C 8
ATOM 14516 O O . GLN A 1 42 ? 48.716 -32.273 0.193 1.00 14.35 44 GLN A O 8
ATOM 14530 N N . LYS A 1 43 ? 49.661 -30.383 -0.519 1.00 34.22 45 LYS A N 8
ATOM 14531 C CA . LYS A 1 43 ? 48.775 -30.212 -1.639 1.00 1.22 45 LYS A CA 8
ATOM 14532 C C . LYS A 1 43 ? 49.597 -29.863 -2.865 1.00 34.45 45 LYS A C 8
ATOM 14533 O O . LYS A 1 43 ? 50.741 -29.436 -2.740 1.00 73.42 45 LYS A O 8
ATOM 14552 N N . ASP A 1 44 ? 49.036 -30.065 -4.030 1.00 71.23 46 ASP A N 8
ATOM 14553 C CA . ASP A 1 44 ? 49.738 -29.774 -5.286 1.00 33.11 46 ASP A CA 8
ATOM 14554 C C . ASP A 1 44 ? 49.297 -28.434 -5.807 1.00 43.41 46 ASP A C 8
ATOM 14555 O O . ASP A 1 44 ? 49.869 -27.894 -6.752 1.00 45.42 46 ASP A O 8
ATOM 14564 N N . THR A 1 45 ? 48.249 -27.924 -5.223 1.00 73.34 47 THR A N 8
ATOM 14565 C CA . THR A 1 45 ? 47.685 -26.676 -5.590 1.00 64.41 47 THR A CA 8
ATOM 14566 C C . THR A 1 45 ? 47.534 -25.859 -4.316 1.00 71.43 47 THR A C 8
ATOM 14567 O O . THR A 1 45 ? 47.332 -26.435 -3.239 1.00 40.44 47 THR A O 8
ATOM 14578 N N . TYR A 1 46 ? 47.622 -24.558 -4.426 1.00 21.32 48 TYR A N 8
ATOM 14579 C CA . TYR A 1 46 ? 47.577 -23.668 -3.277 1.00 72.11 48 TYR A CA 8
ATOM 14580 C C . TYR A 1 46 ? 47.015 -22.334 -3.690 1.00 63.32 48 TYR A C 8
ATOM 14581 O O . TYR A 1 46 ? 46.904 -22.075 -4.884 1.00 44.22 48 TYR A O 8
ATOM 14599 N N . THR A 1 47 ? 46.639 -21.497 -2.739 1.00 4.35 49 THR A N 8
ATOM 14600 C CA . THR A 1 47 ? 46.179 -20.184 -3.068 1.00 1.34 49 THR A CA 8
ATOM 14601 C C . THR A 1 47 ? 47.363 -19.239 -3.011 1.00 15.00 49 THR A C 8
ATOM 14602 O O . THR A 1 47 ? 48.463 -19.649 -2.616 1.00 52.25 49 THR A O 8
ATOM 14613 N N . MET A 1 48 ? 47.123 -17.987 -3.366 1.00 21.14 50 MET A N 8
ATOM 14614 C CA . MET A 1 48 ? 48.109 -16.895 -3.286 1.00 1.43 50 MET A CA 8
ATOM 14615 C C . MET A 1 48 ? 48.769 -16.906 -1.904 1.00 72.53 50 MET A C 8
ATOM 14616 O O . MET A 1 48 ? 49.986 -16.943 -1.780 1.00 74.21 50 MET A O 8
ATOM 14630 N N . LYS A 1 49 ? 47.936 -16.988 -0.890 1.00 14.32 51 LYS A N 8
ATOM 14631 C CA . LYS A 1 49 ? 48.354 -16.906 0.500 1.00 64.44 51 LYS A CA 8
ATOM 14632 C C . LYS A 1 49 ? 49.057 -18.165 0.964 1.00 30.11 51 LYS A C 8
ATOM 14633 O O . LYS A 1 49 ? 49.947 -18.106 1.802 1.00 14.04 51 LYS A O 8
ATOM 14652 N N . GLU A 1 50 ? 48.680 -19.293 0.428 1.00 55.54 52 GLU A N 8
ATOM 14653 C CA . GLU A 1 50 ? 49.298 -20.526 0.847 1.00 75.23 52 GLU A CA 8
ATOM 14654 C C . GLU A 1 50 ? 50.709 -20.655 0.304 1.00 14.34 52 GLU A C 8
ATOM 14655 O O . GLU A 1 50 ? 51.569 -21.311 0.915 1.00 34.14 52 GLU A O 8
ATOM 14667 N N . VAL A 1 51 ? 50.960 -20.010 -0.826 1.00 43.32 53 VAL A N 8
ATOM 14668 C CA . VAL A 1 51 ? 52.305 -19.954 -1.371 1.00 51.12 53 VAL A CA 8
ATOM 14669 C C . VAL A 1 51 ? 53.148 -19.152 -0.430 1.00 21.10 53 VAL A C 8
ATOM 14670 O O . VAL A 1 51 ? 54.207 -19.578 -0.116 1.00 11.23 53 VAL A O 8
ATOM 14683 N N . LEU A 1 52 ? 52.651 -17.985 0.038 1.00 70.30 54 LEU A N 8
ATOM 14684 C CA . LEU A 1 52 ? 53.301 -17.240 1.104 1.00 2.43 54 LEU A CA 8
ATOM 14685 C C . LEU A 1 52 ? 53.802 -18.148 2.211 1.00 14.03 54 LEU A C 8
ATOM 14686 O O . LEU A 1 52 ? 54.971 -18.096 2.563 1.00 21.52 54 LEU A O 8
ATOM 14702 N N . PHE A 1 53 ? 52.952 -19.044 2.674 1.00 3.44 55 PHE A N 8
ATOM 14703 C CA . PHE A 1 53 ? 53.320 -19.899 3.796 1.00 31.34 55 PHE A CA 8
ATOM 14704 C C . PHE A 1 53 ? 54.495 -20.803 3.442 1.00 34.30 55 PHE A C 8
ATOM 14705 O O . PHE A 1 53 ? 55.561 -20.710 4.045 1.00 13.01 55 PHE A O 8
ATOM 14722 N N . TYR A 1 54 ? 54.324 -21.614 2.430 1.00 63.30 56 TYR A N 8
ATOM 14723 C CA . TY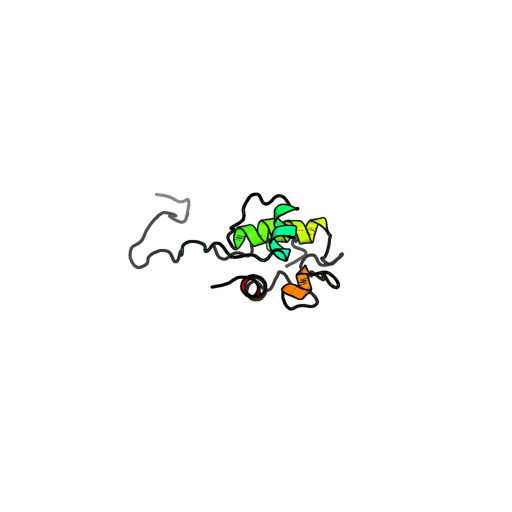R A 1 54 ? 55.336 -22.584 2.071 1.00 1.22 56 TYR A CA 8
ATOM 14724 C C . TYR A 1 54 ? 56.537 -21.981 1.343 1.00 62.54 56 TYR A C 8
ATOM 14725 O O . TYR A 1 54 ? 57.658 -22.466 1.504 1.00 21.03 56 TYR A O 8
ATOM 14743 N N . LEU A 1 55 ? 56.329 -20.917 0.569 1.00 33.41 57 LEU A N 8
ATOM 14744 C CA . LEU A 1 55 ? 57.427 -20.309 -0.156 1.00 40.31 57 LEU A CA 8
ATOM 14745 C C . LEU A 1 55 ? 58.391 -19.712 0.858 1.00 40.54 57 LEU A C 8
ATOM 14746 O O . LEU A 1 55 ? 59.611 -19.869 0.756 1.00 5.14 57 LEU A O 8
ATOM 14762 N N . GLY A 1 56 ? 57.811 -19.106 1.880 1.00 34.05 58 GLY A N 8
ATOM 14763 C CA . GLY A 1 56 ? 58.575 -18.487 2.934 1.00 74.30 58 GLY A CA 8
ATOM 14764 C C . GLY A 1 56 ? 59.394 -19.483 3.698 1.00 10.41 58 GLY A C 8
ATOM 14765 O O . GLY A 1 56 ? 60.518 -19.180 4.094 1.00 32.52 58 GLY A O 8
ATOM 14769 N N . GLN A 1 57 ? 58.849 -20.688 3.879 1.00 63.23 59 GLN A N 8
ATOM 14770 C CA . GLN A 1 57 ? 59.553 -21.755 4.584 1.00 64.13 59 GLN A CA 8
ATOM 14771 C C . GLN A 1 57 ? 60.845 -22.065 3.872 1.00 12.12 59 GLN A C 8
ATOM 14772 O O . GLN A 1 57 ? 61.895 -22.122 4.481 1.00 60.00 59 GLN A O 8
ATOM 14786 N N . TYR A 1 58 ? 60.752 -22.192 2.563 1.00 52.35 60 TYR A N 8
ATOM 14787 C CA . TYR A 1 58 ? 61.870 -22.570 1.715 1.00 12.25 60 TYR A CA 8
ATOM 14788 C C . TYR A 1 58 ? 63.003 -21.550 1.787 1.00 54.12 60 TYR A C 8
ATOM 14789 O O . TYR A 1 58 ? 64.173 -21.913 1.950 1.00 53.15 60 TYR A O 8
ATOM 14807 N N . ILE A 1 59 ? 62.644 -20.286 1.732 1.00 22.33 61 ILE A N 8
ATOM 14808 C CA . ILE A 1 59 ? 63.618 -19.202 1.748 1.00 54.32 61 ILE A CA 8
ATOM 14809 C C . ILE A 1 59 ? 64.278 -19.167 3.115 1.00 22.41 61 ILE A C 8
ATOM 14810 O O . ILE A 1 59 ? 65.492 -18.978 3.249 1.00 45.34 61 ILE A O 8
ATOM 14826 N N . MET A 1 60 ? 63.470 -19.393 4.110 1.00 72.44 62 MET A N 8
ATOM 14827 C CA . MET A 1 60 ? 63.873 -19.308 5.486 1.00 41.23 62 MET A CA 8
ATOM 14828 C C . MET A 1 60 ? 64.763 -20.476 5.886 1.00 61.21 62 MET A C 8
ATOM 14829 O O . MET A 1 60 ? 65.841 -20.284 6.437 1.00 12.42 62 MET A O 8
ATOM 14843 N N . THR A 1 61 ? 64.315 -21.673 5.583 1.00 24.30 63 THR A N 8
ATOM 14844 C CA . THR A 1 61 ? 64.994 -22.897 5.987 1.00 13.21 63 THR A CA 8
ATOM 14845 C C . THR A 1 61 ? 66.381 -23.004 5.343 1.00 64.20 63 THR A C 8
ATOM 14846 O O . THR A 1 61 ? 67.321 -23.474 5.961 1.00 74.44 63 THR A O 8
ATOM 14857 N N . LYS A 1 62 ? 66.507 -22.492 4.138 1.00 74.50 64 LYS A N 8
ATOM 14858 C CA . LYS A 1 62 ? 67.760 -22.554 3.407 1.00 35.22 64 LYS A CA 8
ATOM 14859 C C . LYS A 1 62 ? 68.600 -21.348 3.676 1.00 24.12 64 LYS A C 8
ATOM 14860 O O . LYS A 1 62 ? 69.787 -21.322 3.343 1.00 50.03 64 LYS A O 8
ATOM 14879 N N . ARG A 1 63 ? 67.968 -20.340 4.255 1.00 62.41 65 ARG A N 8
ATOM 14880 C CA . ARG A 1 63 ? 68.621 -19.056 4.544 1.00 10.24 65 ARG A CA 8
ATOM 14881 C C . ARG A 1 63 ? 68.980 -18.374 3.247 1.00 55.32 65 ARG A C 8
ATOM 14882 O O . ARG A 1 63 ? 70.123 -17.987 3.007 1.00 33.21 65 ARG A O 8
ATOM 14903 N N . LEU A 1 64 ? 68.001 -18.248 2.394 1.00 53.51 66 LEU A N 8
ATOM 14904 C CA . LEU A 1 64 ? 68.199 -17.609 1.121 1.00 71.15 66 LEU A CA 8
ATOM 14905 C C . LEU A 1 64 ? 68.006 -16.110 1.262 1.00 32.04 66 LEU A C 8
ATOM 14906 O O . LEU A 1 64 ? 68.134 -15.359 0.293 1.00 73.22 66 LEU A O 8
ATOM 14922 N N . TYR A 1 65 ? 67.700 -15.685 2.468 1.00 50.33 67 TYR A N 8
ATOM 14923 C CA . TYR A 1 65 ? 67.536 -14.292 2.765 1.00 63.44 67 TYR A CA 8
ATOM 14924 C C . TYR A 1 65 ? 68.791 -13.790 3.459 1.00 41.21 67 TYR A C 8
ATOM 14925 O O . TYR A 1 65 ? 69.681 -14.590 3.767 1.00 0.14 67 TYR A O 8
ATOM 14943 N N . ASP A 1 66 ? 68.866 -12.506 3.707 1.00 63.44 68 ASP A N 8
ATOM 14944 C CA . ASP A 1 66 ? 70.053 -11.921 4.304 1.00 21.32 68 ASP A CA 8
ATOM 14945 C C . ASP A 1 66 ? 70.066 -12.088 5.795 1.00 52.35 68 ASP A C 8
ATOM 14946 O O . ASP A 1 66 ? 69.049 -11.928 6.462 1.00 13.34 68 ASP A O 8
ATOM 14955 N N . GLU A 1 67 ? 71.221 -12.383 6.314 1.00 63.22 69 GLU A N 8
ATOM 14956 C CA . GLU A 1 67 ? 71.403 -12.576 7.721 1.00 62.14 69 GLU A CA 8
ATOM 14957 C C . GLU A 1 67 ? 71.286 -11.262 8.502 1.00 64.00 69 GLU A C 8
ATOM 14958 O O . GLU A 1 67 ? 70.864 -11.273 9.670 1.00 30.11 69 GLU A O 8
ATOM 14970 N N . LYS A 1 68 ? 71.615 -10.130 7.866 1.00 21.31 70 LYS A N 8
ATOM 14971 C CA . LYS A 1 68 ? 71.607 -8.856 8.577 1.00 43.13 70 LYS A CA 8
ATOM 14972 C C . LYS A 1 68 ? 70.272 -8.159 8.350 1.00 3.23 70 LYS A C 8
ATOM 14973 O O . LYS A 1 68 ? 69.764 -7.456 9.221 1.00 14.52 70 LYS A O 8
ATOM 14992 N N . GLN A 1 69 ? 69.702 -8.374 7.190 1.00 50.03 71 GLN A N 8
ATOM 14993 C CA . GLN A 1 69 ? 68.454 -7.747 6.804 1.00 5.34 71 GLN A CA 8
ATOM 14994 C C . GLN A 1 69 ? 67.458 -8.793 6.384 1.00 62.15 71 GLN A C 8
ATOM 14995 O O . GLN A 1 69 ? 67.566 -9.361 5.312 1.00 64.52 71 GLN A O 8
ATOM 15009 N N . GLN A 1 70 ? 66.459 -9.009 7.196 1.00 33.03 72 GLN A N 8
ATOM 15010 C CA . GLN A 1 70 ? 65.518 -10.082 6.941 1.00 64.41 72 GLN A CA 8
ATOM 15011 C C . GLN A 1 70 ? 64.541 -9.730 5.815 1.00 73.12 72 GLN A C 8
ATOM 15012 O O . GLN A 1 70 ? 64.000 -10.603 5.163 1.00 1.14 72 GLN A O 8
ATOM 15026 N N . HIS A 1 71 ? 64.314 -8.432 5.595 1.00 20.12 73 HIS A N 8
ATOM 15027 C CA . HIS A 1 71 ? 63.472 -7.969 4.471 1.00 23.35 73 HIS A CA 8
ATOM 15028 C C . HIS A 1 71 ? 64.172 -8.147 3.110 1.00 72.14 73 HIS A C 8
ATOM 15029 O O . HIS A 1 71 ? 63.573 -7.894 2.062 1.00 10.11 73 HIS A O 8
ATOM 15043 N N . ILE A 1 72 ? 65.420 -8.563 3.146 1.00 50.14 74 ILE A N 8
ATOM 15044 C CA . ILE A 1 72 ? 66.221 -8.727 1.954 1.00 22.31 74 ILE A CA 8
ATOM 15045 C C . ILE A 1 72 ? 66.424 -10.189 1.681 1.00 55.40 74 ILE A C 8
ATOM 15046 O O . ILE A 1 72 ? 66.941 -10.923 2.520 1.00 73.00 74 ILE A O 8
ATOM 15062 N N . VAL A 1 73 ? 65.998 -10.620 0.537 1.00 45.43 75 VAL A N 8
ATOM 15063 C CA . VAL A 1 73 ? 66.167 -11.974 0.162 1.00 24.42 75 VAL A CA 8
ATOM 15064 C C . VAL A 1 73 ? 67.074 -12.035 -1.048 1.00 52.54 75 VAL A C 8
ATOM 15065 O O . VAL A 1 73 ? 66.904 -11.263 -1.961 1.00 42.31 75 VAL A O 8
ATOM 15078 N N . TYR A 1 74 ? 68.040 -12.916 -1.049 1.00 5.33 76 TYR A N 8
ATOM 15079 C CA . TYR A 1 74 ? 68.938 -13.021 -2.178 1.00 2.23 76 TYR A CA 8
ATOM 15080 C C . TYR A 1 74 ? 68.527 -14.147 -3.094 1.00 20.23 76 TYR A C 8
ATOM 15081 O O . TYR A 1 74 ? 68.111 -13.912 -4.235 1.00 22.13 76 TYR A O 8
ATOM 15099 N N . CYS A 1 75 ? 68.635 -15.376 -2.577 1.00 54.53 77 CYS A N 8
ATOM 15100 C CA . CYS A 1 75 ? 68.337 -16.596 -3.333 1.00 52.14 77 CYS A CA 8
ATOM 15101 C C . CYS A 1 75 ? 69.242 -16.713 -4.541 1.00 4.33 77 CYS A C 8
ATOM 15102 O O . CYS A 1 75 ? 68.903 -17.376 -5.520 1.00 62.20 77 CYS A O 8
ATOM 15110 N N . SER A 1 76 ? 70.431 -16.147 -4.422 1.00 74.53 78 SER A N 8
ATOM 15111 C CA . SER A 1 76 ? 71.402 -16.130 -5.481 1.00 1.24 78 SER A CA 8
ATOM 15112 C C . SER A 1 76 ? 71.993 -17.534 -5.618 1.00 20.30 78 SER A C 8
ATOM 15113 O O . SER A 1 76 ? 72.538 -17.909 -6.649 1.00 21.43 78 SER A O 8
ATOM 15121 N N . ASN A 1 77 ? 71.828 -18.306 -4.556 1.00 41.54 79 ASN A N 8
ATOM 15122 C CA . ASN A 1 77 ? 72.291 -19.676 -4.491 1.00 73.42 79 ASN A CA 8
ATOM 15123 C C . ASN A 1 77 ? 71.160 -20.642 -4.806 1.00 0.00 79 ASN A C 8
ATOM 15124 O O . ASN A 1 77 ? 71.279 -21.844 -4.572 1.00 53.23 79 ASN A O 8
ATOM 15135 N N . ASP A 1 78 ? 70.067 -20.127 -5.338 1.00 63.10 80 ASP A N 8
ATOM 15136 C CA . ASP A 1 78 ? 68.924 -20.964 -5.690 1.00 44.31 80 ASP A CA 8
ATOM 15137 C C . ASP A 1 78 ? 68.362 -20.454 -7.021 1.00 54.24 80 ASP A C 8
ATOM 15138 O O . ASP A 1 78 ? 68.931 -19.535 -7.624 1.00 62.42 80 ASP A O 8
ATOM 15147 N N . LEU A 1 79 ? 67.279 -21.011 -7.459 1.00 71.31 81 LEU A N 8
ATOM 15148 C CA . LEU A 1 79 ? 66.677 -20.696 -8.733 1.00 11.32 81 LEU A CA 8
ATOM 15149 C C . LEU A 1 79 ? 65.623 -19.581 -8.546 1.00 12.11 81 LEU A C 8
ATOM 15150 O O . LEU A 1 79 ? 65.396 -18.788 -9.444 1.00 75.03 81 LEU A O 8
ATOM 15166 N N . LEU A 1 80 ? 65.049 -19.514 -7.340 1.00 22.23 82 LEU A N 8
ATOM 15167 C CA . LEU A 1 80 ? 63.962 -18.577 -6.974 1.00 31.14 82 LEU A CA 8
ATOM 15168 C C . LEU A 1 80 ? 64.185 -17.113 -7.453 1.00 51.53 82 LEU A C 8
ATOM 15169 O O . LEU A 1 80 ? 63.424 -16.594 -8.303 1.00 75.13 82 LEU A O 8
ATOM 15185 N N . GLY A 1 81 ? 65.215 -16.472 -6.930 1.00 33.33 83 GLY A N 8
ATOM 15186 C CA . GLY A 1 81 ? 65.466 -15.086 -7.276 1.00 13.41 83 GLY A CA 8
ATOM 15187 C C . GLY A 1 81 ? 65.826 -14.931 -8.731 1.00 23.02 83 GLY A C 8
ATOM 15188 O O . GLY A 1 81 ? 65.341 -14.001 -9.415 1.00 63.21 83 GLY A O 8
ATOM 15192 N N . ASP A 1 82 ? 66.621 -15.882 -9.225 1.00 74.23 84 ASP A N 8
ATOM 15193 C CA . ASP A 1 82 ? 67.083 -15.889 -10.619 1.00 72.30 84 ASP A CA 8
ATOM 15194 C C . ASP A 1 82 ? 65.896 -15.750 -11.525 1.00 60.45 84 ASP A C 8
ATOM 15195 O O . ASP A 1 82 ? 65.828 -14.814 -12.289 1.00 21.25 84 ASP A O 8
ATOM 15204 N N . LEU A 1 83 ? 64.920 -16.621 -11.268 1.00 51.32 85 LEU A N 8
ATOM 15205 C CA . LEU A 1 83 ? 63.674 -16.817 -11.981 1.00 55.15 85 LEU A CA 8
ATOM 15206 C C . LEU A 1 83 ? 62.864 -15.552 -12.140 1.00 45.10 85 LEU A C 8
ATOM 15207 O O . LEU A 1 83 ? 62.274 -15.311 -13.196 1.00 62.02 85 LEU A O 8
ATOM 15223 N N . PHE A 1 84 ? 62.799 -14.755 -11.085 1.00 13.22 86 PHE A N 8
ATOM 15224 C CA . PHE A 1 84 ? 62.080 -13.477 -11.157 1.00 14.21 86 PHE A CA 8
ATOM 15225 C C . PHE A 1 84 ? 62.839 -12.533 -12.070 1.00 25.43 86 PHE A C 8
ATOM 15226 O O . PHE A 1 84 ? 62.301 -11.559 -12.633 1.00 74.23 86 PHE A O 8
ATOM 15243 N N . GLY A 1 85 ? 64.066 -12.841 -12.198 1.00 24.41 87 GLY A N 8
ATOM 15244 C CA . GLY A 1 85 ? 64.966 -12.109 -13.043 1.00 31.24 87 GLY A CA 8
ATOM 15245 C C . GLY A 1 85 ? 65.762 -11.180 -12.233 1.00 3.13 87 GLY A C 8
ATOM 15246 O O . GLY A 1 85 ? 66.063 -10.057 -12.657 1.00 20.13 87 GLY A O 8
ATOM 15250 N N . VAL A 1 86 ? 66.114 -11.626 -11.055 1.00 0.24 88 VAL A N 8
ATOM 15251 C CA . VAL A 1 86 ? 66.808 -10.746 -10.121 1.00 65.43 88 VAL A CA 8
ATOM 15252 C C . VAL A 1 86 ? 67.953 -11.433 -9.387 1.00 62.04 88 VAL A C 8
ATOM 15253 O O . VAL A 1 86 ? 68.002 -12.667 -9.301 1.00 2.43 88 VAL A O 8
ATOM 15266 N N . PRO A 1 87 ? 68.928 -10.652 -8.880 1.00 11.32 89 PRO A N 8
ATOM 15267 C CA . PRO A 1 87 ? 69.993 -11.182 -8.044 1.00 74.43 89 PRO A CA 8
ATOM 15268 C C . PRO A 1 87 ? 69.503 -11.343 -6.604 1.00 61.01 89 PRO A C 8
ATOM 15269 O O . PRO A 1 87 ? 70.040 -12.144 -5.837 1.00 1.24 89 PRO A O 8
ATOM 15280 N N . SER A 1 88 ? 68.445 -10.600 -6.272 1.00 72.45 90 SER A N 8
ATOM 15281 C CA . SER A 1 88 ? 67.856 -10.577 -4.957 1.00 0.12 90 SER A CA 8
ATOM 15282 C C . SER A 1 88 ? 66.514 -9.849 -5.010 1.00 72.25 90 SER A C 8
ATOM 15283 O O . SER A 1 88 ? 66.248 -9.139 -5.978 1.00 42.34 90 SER A O 8
ATOM 15291 N N . PHE A 1 89 ? 65.695 -10.004 -3.986 1.00 22.52 91 PHE A N 8
ATOM 15292 C CA . PHE A 1 89 ? 64.385 -9.397 -3.952 1.00 23.10 91 PHE A CA 8
ATOM 15293 C C . PHE A 1 89 ? 64.034 -8.922 -2.547 1.00 42.12 91 PHE A C 8
ATOM 15294 O O . PHE A 1 89 ? 64.566 -9.433 -1.558 1.00 74.32 91 PHE A O 8
ATOM 15311 N N . SER A 1 90 ? 63.183 -7.933 -2.464 1.00 13.21 92 SER A N 8
ATOM 15312 C CA . SER A 1 90 ? 62.761 -7.400 -1.199 1.00 63.42 92 SER A CA 8
ATOM 15313 C C . SER A 1 90 ? 61.358 -7.860 -0.898 1.00 12.35 92 SER A C 8
ATOM 15314 O O . SER A 1 90 ? 60.483 -7.832 -1.775 1.00 65.40 92 SER A O 8
ATOM 15322 N N . VAL A 1 91 ? 61.132 -8.266 0.334 1.00 15.21 93 VAL A N 8
ATOM 15323 C CA . VAL A 1 91 ? 59.827 -8.734 0.754 1.00 44.32 93 VAL A CA 8
ATOM 15324 C C . VAL A 1 91 ? 58.793 -7.598 0.821 1.00 70.53 93 VAL A C 8
ATOM 15325 O O . VAL A 1 91 ? 57.595 -7.852 0.868 1.00 62.34 93 VAL A O 8
ATOM 15338 N N . LYS A 1 92 ? 59.255 -6.337 0.822 1.00 25.30 94 LYS A N 8
ATOM 15339 C CA . LYS A 1 92 ? 58.319 -5.219 0.864 1.00 34.12 94 LYS A CA 8
ATOM 15340 C C . LYS A 1 92 ? 57.690 -4.949 -0.465 1.00 43.13 94 LYS A C 8
ATOM 15341 O O . LYS A 1 92 ? 56.658 -4.269 -0.544 1.00 62.22 94 LYS A O 8
ATOM 15360 N N . GLU A 1 93 ? 58.262 -5.497 -1.502 1.00 41.22 95 GLU A N 8
ATOM 15361 C CA . GLU A 1 93 ? 57.685 -5.387 -2.799 1.00 25.25 95 GLU A CA 8
ATOM 15362 C C . GLU A 1 93 ? 56.665 -6.477 -2.946 1.00 44.21 95 GLU A C 8
ATOM 15363 O O . GLU A 1 93 ? 56.881 -7.494 -3.590 1.00 11.24 95 GLU A O 8
ATOM 15375 N N . HIS A 1 94 ? 55.586 -6.241 -2.319 1.00 61.03 96 HIS A N 8
ATOM 15376 C CA . HIS A 1 94 ? 54.482 -7.189 -2.173 1.00 22.11 96 HIS A CA 8
ATOM 15377 C C . HIS A 1 94 ? 53.920 -7.559 -3.516 1.00 24.20 96 HIS A C 8
ATOM 15378 O O . HIS A 1 94 ? 53.648 -8.729 -3.779 1.00 4.12 96 HIS A O 8
ATOM 15392 N N . ARG A 1 95 ? 53.782 -6.570 -4.387 1.00 61.45 97 ARG A N 8
ATOM 15393 C CA . ARG A 1 95 ? 53.252 -6.826 -5.709 1.00 2.00 97 ARG A CA 8
ATOM 15394 C C . ARG A 1 95 ? 54.236 -7.629 -6.526 1.00 60.51 97 ARG A C 8
ATOM 15395 O O . ARG A 1 95 ? 53.834 -8.410 -7.374 1.00 63.44 97 ARG A O 8
ATOM 15416 N N . LYS A 1 96 ? 55.532 -7.459 -6.246 1.00 3.30 98 LYS A N 8
ATOM 15417 C CA . LYS A 1 96 ? 56.555 -8.232 -6.939 1.00 1.24 98 LYS A CA 8
ATOM 15418 C C . LYS A 1 96 ? 56.483 -9.660 -6.490 1.00 33.20 98 LYS A C 8
ATOM 15419 O O . LYS A 1 96 ? 56.747 -10.556 -7.254 1.00 63.32 98 LYS A O 8
ATOM 15438 N N . ILE A 1 97 ? 56.116 -9.858 -5.234 1.00 54.20 99 ILE A N 8
ATOM 15439 C CA . ILE A 1 97 ? 55.965 -11.189 -4.683 1.00 3.41 99 ILE A CA 8
ATOM 15440 C C . ILE A 1 97 ? 54.801 -11.876 -5.385 1.00 32.52 99 ILE A C 8
ATOM 15441 O O . ILE A 1 97 ? 54.911 -13.019 -5.817 1.00 34.24 99 ILE A O 8
ATOM 15457 N N . TYR A 1 98 ? 53.695 -11.150 -5.526 1.00 43.11 100 TYR A N 8
ATOM 15458 C CA . TYR A 1 98 ? 52.505 -11.681 -6.192 1.00 15.13 100 TYR A CA 8
ATOM 15459 C C . TYR A 1 98 ? 52.826 -12.061 -7.619 1.00 34.44 100 TYR A C 8
ATOM 15460 O O . TYR A 1 98 ? 52.506 -13.164 -8.059 1.00 3.54 100 TYR A O 8
ATOM 15478 N N . THR A 1 99 ? 53.481 -11.164 -8.329 1.00 71.31 101 THR A N 8
ATOM 15479 C CA . THR A 1 99 ? 53.828 -11.398 -9.706 1.00 4.12 101 THR A CA 8
ATOM 15480 C C . THR A 1 99 ? 54.875 -12.487 -9.849 1.00 22.22 101 THR A C 8
ATOM 15481 O O . THR A 1 99 ? 54.853 -13.230 -10.797 1.00 14.53 101 THR A O 8
ATOM 15492 N N . MET A 1 100 ? 55.747 -12.597 -8.869 1.00 34.35 102 MET A N 8
ATOM 15493 C CA . MET A 1 100 ? 56.811 -13.607 -8.830 1.00 63.42 102 MET A CA 8
ATOM 15494 C C . MET A 1 100 ? 56.193 -14.994 -8.830 1.00 13.22 102 MET A C 8
ATOM 15495 O O . MET A 1 100 ? 56.667 -15.915 -9.507 1.00 73.13 102 MET A O 8
ATOM 15509 N N . ILE A 1 101 ? 55.105 -15.105 -8.115 1.00 3.21 103 ILE A N 8
ATOM 15510 C CA . ILE A 1 101 ? 54.383 -16.343 -7.979 1.00 52.20 103 ILE A CA 8
ATOM 15511 C C . ILE A 1 101 ? 53.476 -16.537 -9.194 1.00 5.52 103 ILE A C 8
ATOM 15512 O O . ILE A 1 101 ? 53.456 -17.593 -9.798 1.00 70.30 103 ILE A O 8
ATOM 15528 N N . TYR A 1 102 ? 52.786 -15.474 -9.569 1.00 40.11 104 TYR A N 8
ATOM 15529 C CA . TYR A 1 102 ? 51.871 -15.447 -10.714 1.00 44.15 104 TYR A CA 8
ATOM 15530 C C . TYR A 1 102 ? 52.574 -15.767 -12.041 1.00 13.14 104 TYR A C 8
ATOM 15531 O O . TYR A 1 102 ? 52.005 -16.390 -12.930 1.00 40.12 104 TYR A O 8
ATOM 15549 N N . ARG A 1 103 ? 53.806 -15.365 -12.136 1.00 53.53 105 ARG A N 8
ATOM 15550 C CA . ARG A 1 103 ? 54.663 -15.615 -13.288 1.00 5.51 105 ARG A CA 8
ATOM 15551 C C . ARG A 1 103 ? 55.045 -17.091 -13.347 1.00 13.24 105 ARG A C 8
ATOM 15552 O O . ARG A 1 103 ? 55.356 -17.639 -14.402 1.00 2.23 105 ARG A O 8
ATOM 15573 N N . ASN A 1 104 ? 54.975 -17.734 -12.218 1.00 14.40 106 ASN A N 8
ATOM 15574 C CA . ASN A 1 104 ? 55.402 -19.096 -12.110 1.00 75.13 106 ASN A CA 8
ATOM 15575 C C . ASN A 1 104 ? 54.280 -20.063 -11.838 1.00 64.35 106 ASN A C 8
ATOM 15576 O O . ASN A 1 104 ? 54.505 -21.237 -11.524 1.00 43.10 106 ASN A O 8
ATOM 15587 N N . LEU A 1 105 ? 53.092 -19.578 -11.923 1.00 34.24 107 LEU A N 8
ATOM 15588 C CA . LEU A 1 105 ? 51.936 -20.425 -11.871 1.00 22.31 107 LEU A CA 8
ATOM 15589 C C . LEU A 1 105 ? 51.280 -20.353 -13.236 1.00 22.33 107 LEU A C 8
ATOM 15590 O O . LEU A 1 105 ? 51.576 -19.437 -14.011 1.00 3.21 107 LEU A O 8
ATOM 15606 N N . VAL A 1 106 ? 50.440 -21.290 -13.567 1.00 63.11 108 VAL A N 8
ATOM 15607 C CA . VAL A 1 106 ? 49.813 -21.237 -14.864 1.00 1.01 108 VAL A CA 8
ATOM 15608 C C . VAL A 1 106 ? 48.344 -20.911 -14.762 1.00 71.42 108 VAL A C 8
ATOM 15609 O O . VAL A 1 106 ? 47.610 -21.493 -13.949 1.00 31.43 108 VAL A O 8
ATOM 15622 N N . VAL A 1 107 ? 47.932 -19.960 -15.545 1.00 53.02 109 VAL A N 8
ATOM 15623 C CA . VAL A 1 107 ? 46.567 -19.517 -15.589 1.00 54.14 109 VAL A CA 8
ATOM 15624 C C . VAL A 1 107 ? 45.954 -19.846 -16.931 1.00 41.24 109 VAL A C 8
ATOM 15625 O O . VAL A 1 107 ? 45.222 -20.846 -17.019 1.00 0.00 109 VAL A O 8
ATOM 15639 N N . ASP B 2 1 ? 66.504 -1.357 9.215 1.00 70.03 301 ASP B N 8
ATOM 15640 C CA . ASP B 2 1 ? 65.106 -0.957 9.450 1.00 40.31 301 ASP B CA 8
ATOM 15641 C C . ASP B 2 1 ? 64.166 -2.116 9.292 1.00 43.41 301 ASP B C 8
ATOM 15642 O O . ASP B 2 1 ? 63.132 -2.204 9.959 1.00 3.22 301 ASP B O 8
ATOM 15653 N N . GLY B 2 2 ? 64.556 -3.025 8.496 1.00 32.14 302 GLY B N 8
ATOM 15654 C CA . GLY B 2 2 ? 63.774 -4.194 8.263 1.00 10.15 302 GLY B CA 8
ATOM 15655 C C . GLY B 2 2 ? 64.322 -5.382 8.999 1.00 44.11 302 GLY B C 8
ATOM 15656 O O . GLY B 2 2 ? 64.599 -6.435 8.396 1.00 74.13 302 GLY B O 8
ATOM 15660 N N . GLY B 2 3 ? 64.479 -5.216 10.300 1.00 50.33 303 GLY B N 8
ATOM 15661 C CA . GLY B 2 3 ? 65.004 -6.261 11.146 1.00 63.40 303 GLY B CA 8
ATOM 15662 C C . GLY B 2 3 ? 63.905 -7.099 11.742 1.00 53.01 303 GLY B C 8
ATOM 15663 O O . GLY B 2 3 ? 64.149 -7.940 12.604 1.00 2.33 303 GLY B O 8
ATOM 15667 N N . THR B 2 4 ? 62.702 -6.849 11.304 1.00 72.21 304 THR B N 8
ATOM 15668 C CA . THR B 2 4 ? 61.555 -7.606 11.694 1.00 53.02 304 THR B CA 8
ATOM 15669 C C . THR B 2 4 ? 61.710 -9.012 11.141 1.00 61.42 304 THR B C 8
ATOM 15670 O O . THR B 2 4 ? 62.177 -9.171 9.997 1.00 41.25 304 THR B O 8
ATOM 15681 N N . THR B 2 5 ? 61.315 -9.999 11.905 1.00 33.52 305 THR B N 8
ATOM 15682 C CA . THR B 2 5 ? 61.570 -11.370 11.547 1.00 3.31 305 THR B CA 8
ATOM 15683 C C . THR B 2 5 ? 60.891 -11.787 10.248 1.00 54.44 305 THR B C 8
ATOM 15684 O O . THR B 2 5 ? 59.699 -11.474 10.001 1.00 34.54 305 THR B O 8
ATOM 15695 N N . PHE B 2 6 ? 61.670 -12.485 9.421 1.00 23.43 306 PHE B N 8
ATOM 15696 C CA . PHE B 2 6 ? 61.243 -13.014 8.147 1.00 31.21 306 PHE B CA 8
ATOM 15697 C C . PHE B 2 6 ? 60.029 -13.915 8.333 1.00 61.12 306 PHE B C 8
ATOM 15698 O O . PHE B 2 6 ? 59.139 -13.971 7.482 1.00 3.43 306 PHE B O 8
ATOM 15715 N N . GLU B 2 7 ? 59.972 -14.544 9.495 1.00 22.24 307 GLU B N 8
ATOM 15716 C CA . GLU B 2 7 ? 58.893 -15.432 9.873 1.00 73.43 307 GLU B CA 8
ATOM 15717 C C . GLU B 2 7 ? 57.571 -14.677 9.935 1.00 33.30 307 GLU B C 8
ATOM 15718 O O . GLU B 2 7 ? 56.508 -15.238 9.681 1.00 31.35 307 GLU B O 8
ATOM 15730 N N . HIS B 2 8 ? 57.650 -13.393 10.208 1.00 4.31 308 HIS B N 8
ATOM 15731 C CA . HIS B 2 8 ? 56.463 -12.624 10.447 1.00 63.23 308 HIS B CA 8
ATOM 15732 C C . HIS B 2 8 ? 56.044 -11.849 9.217 1.00 43.42 308 HIS B C 8
ATOM 15733 O O . HIS B 2 8 ? 54.917 -11.990 8.749 1.00 4.03 308 HIS B O 8
ATOM 15747 N N . LEU B 2 9 ? 56.946 -11.058 8.686 1.00 64.14 309 LEU B N 8
ATOM 15748 C CA . LEU B 2 9 ? 56.580 -10.106 7.625 1.00 52.01 309 LEU B CA 8
ATOM 15749 C C . LEU B 2 9 ? 56.248 -10.778 6.282 1.00 42.30 309 LEU B C 8
ATOM 15750 O O . LEU B 2 9 ? 55.415 -10.283 5.535 1.00 13.44 309 LEU B O 8
ATOM 15766 N N . TRP B 2 10 ? 56.838 -11.938 6.023 1.00 43.14 310 TRP B N 8
ATOM 15767 C CA . TRP B 2 10 ? 56.591 -12.637 4.771 1.00 14.01 310 TRP B CA 8
ATOM 15768 C C . TRP B 2 10 ? 55.220 -13.282 4.827 1.00 31.23 310 TRP B C 8
ATOM 15769 O O . TRP B 2 10 ? 54.431 -13.209 3.887 1.00 14.12 310 TRP B O 8
ATOM 15790 N N . SER B 2 11 ? 54.916 -13.842 5.975 1.00 14.42 311 SER B N 8
ATOM 15791 C CA . SER B 2 11 ? 53.656 -14.503 6.203 1.00 14.14 311 SER B CA 8
ATOM 15792 C C . SER B 2 11 ? 52.506 -13.473 6.259 1.00 41.41 311 SER B C 8
ATOM 15793 O O . SER B 2 11 ? 51.329 -13.826 6.228 1.00 31.14 311 SER B O 8
ATOM 15801 N N . SER B 2 12 ? 52.868 -12.202 6.312 1.00 1.11 312 SER B N 8
ATOM 15802 C CA . SER B 2 12 ? 51.919 -11.142 6.470 1.00 11.44 312 SER B CA 8
ATOM 15803 C C . SER B 2 12 ? 51.898 -10.205 5.247 1.00 60.40 312 SER B C 8
ATOM 15804 O O . SER B 2 12 ? 51.265 -9.148 5.290 1.00 41.34 312 SER B O 8
ATOM 15812 N N . LEU B 2 13 ? 52.527 -10.603 4.136 1.00 4.23 313 LEU B N 8
ATOM 15813 C CA . LEU B 2 13 ? 52.611 -9.690 2.992 1.00 14.51 313 LEU B CA 8
ATOM 15814 C C . LEU B 2 13 ? 51.419 -9.804 2.044 1.00 52.23 313 LEU B C 8
ATOM 15815 O O . LEU B 2 13 ? 51.428 -9.263 0.931 1.00 52.02 313 LEU B O 8
ATOM 15831 N N . GLU B 2 14 ? 50.384 -10.457 2.523 1.00 50.02 314 GLU B N 8
ATOM 15832 C CA . GLU B 2 14 ? 49.144 -10.642 1.795 1.00 22.11 314 GLU B CA 8
ATOM 15833 C C . GLU B 2 14 ? 48.415 -9.286 1.675 1.00 24.03 314 GLU B C 8
ATOM 15834 O O . GLU B 2 14 ? 48.687 -8.363 2.462 1.00 52.11 314 GLU B O 8
ATOM 15846 N N . PRO B 2 15 ? 47.517 -9.124 0.696 1.00 10.45 315 PRO B N 8
ATOM 15847 C CA . PRO B 2 15 ? 46.787 -7.886 0.535 1.00 54.32 315 PRO B CA 8
ATOM 15848 C C . PRO B 2 15 ? 45.751 -7.709 1.637 1.00 3.22 315 PRO B C 8
ATOM 15849 O O . PRO B 2 15 ? 45.925 -6.867 2.529 1.00 2.51 315 PRO B O 8
ATOM 15860 N N . ASP B 2 16 ? 44.721 -8.534 1.606 1.00 41.21 316 ASP B N 8
ATOM 15861 C CA . ASP B 2 16 ? 43.659 -8.513 2.585 1.00 41.22 316 ASP B CA 8
ATOM 15862 C C . ASP B 2 16 ? 42.729 -9.668 2.321 1.00 10.30 316 ASP B C 8
ATOM 15863 O O . ASP B 2 16 ? 41.938 -9.596 1.373 1.00 0.00 316 ASP B O 8
ATOM 15873 N N . ASN A 1 1 ? 16.873 -10.617 -23.702 1.00 1.00 3 ASN A N 9
ATOM 15874 C CA . ASN A 1 1 ? 17.559 -10.293 -24.940 1.00 64.21 3 ASN A CA 9
ATOM 15875 C C . ASN A 1 1 ? 17.031 -8.988 -25.515 1.00 1.42 3 ASN A C 9
ATOM 15876 O O . ASN A 1 1 ? 17.713 -7.991 -25.505 1.00 73.22 3 ASN A O 9
ATOM 15889 N N . THR A 1 2 ? 15.809 -8.983 -25.981 1.00 21.23 4 THR A N 9
ATOM 15890 C CA . THR A 1 2 ? 15.276 -7.823 -26.635 1.00 20.42 4 THR A CA 9
ATOM 15891 C C . THR A 1 2 ? 14.182 -7.112 -25.821 1.00 62.42 4 THR A C 9
ATOM 15892 O O . THR A 1 2 ? 13.659 -6.081 -26.252 1.00 2.41 4 THR A O 9
ATOM 15903 N N . ASN A 1 3 ? 13.849 -7.628 -24.650 1.00 20.55 5 ASN A N 9
ATOM 15904 C CA . ASN A 1 3 ? 12.758 -7.037 -23.879 1.00 31.42 5 ASN A CA 9
ATOM 15905 C C . ASN A 1 3 ? 13.242 -6.085 -22.799 1.00 64.24 5 ASN A C 9
ATOM 15906 O O . ASN A 1 3 ? 13.594 -4.942 -23.096 1.00 43.23 5 ASN A O 9
ATOM 15917 N N . MET A 1 4 ? 13.318 -6.549 -21.558 1.00 50.32 6 MET A N 9
ATOM 15918 C CA . MET A 1 4 ? 13.730 -5.669 -20.466 1.00 55.35 6 MET A CA 9
ATOM 15919 C C . MET A 1 4 ? 15.214 -5.774 -20.258 1.00 55.10 6 MET A C 9
ATOM 15920 O O . MET A 1 4 ? 15.921 -4.766 -20.205 1.00 33.22 6 MET A O 9
ATOM 15934 N N . SER A 1 5 ? 15.685 -6.984 -20.141 1.00 73.11 7 SER A N 9
ATOM 15935 C CA . SER A 1 5 ? 17.082 -7.226 -19.987 1.00 53.24 7 SER A CA 9
ATOM 15936 C C . SER A 1 5 ? 17.699 -7.418 -21.369 1.00 5.33 7 SER A C 9
ATOM 15937 O O . SER A 1 5 ? 17.418 -8.407 -22.068 1.00 12.05 7 SER A O 9
ATOM 15945 N N . VAL A 1 6 ? 18.461 -6.449 -21.784 1.00 21.31 8 VAL A N 9
ATOM 15946 C CA . VAL A 1 6 ? 19.103 -6.475 -23.070 1.00 5.42 8 VAL A CA 9
ATOM 15947 C C . VAL A 1 6 ? 20.608 -6.700 -22.882 1.00 40.44 8 VAL A C 9
ATOM 15948 O O . VAL A 1 6 ? 21.146 -6.390 -21.806 1.00 42.14 8 VAL A O 9
ATOM 15961 N N . PRO A 1 7 ? 21.301 -7.271 -23.891 1.00 74.40 9 PRO A N 9
ATOM 15962 C CA . PRO A 1 7 ? 22.736 -7.550 -23.802 1.00 52.31 9 PRO A CA 9
ATOM 15963 C C . PRO A 1 7 ? 23.548 -6.273 -23.647 1.00 2.24 9 PRO A C 9
ATOM 15964 O O . PRO A 1 7 ? 24.501 -6.213 -22.862 1.00 32.11 9 PRO A O 9
ATOM 15975 N N . THR A 1 8 ? 23.160 -5.262 -24.364 1.00 55.24 10 THR A N 9
ATOM 15976 C CA . THR A 1 8 ? 23.798 -3.997 -24.285 1.00 33.05 10 THR A CA 9
ATOM 15977 C C . THR A 1 8 ? 22.729 -2.927 -24.283 1.00 33.12 10 THR A C 9
ATOM 15978 O O . THR A 1 8 ? 22.035 -2.733 -25.281 1.00 40.24 10 THR A O 9
ATOM 15989 N N . ASP A 1 9 ? 22.571 -2.280 -23.151 1.00 22.24 11 ASP A N 9
ATOM 15990 C CA . ASP A 1 9 ? 21.577 -1.215 -22.985 1.00 52.52 11 ASP A CA 9
ATOM 15991 C C . ASP A 1 9 ? 22.002 0.013 -23.751 1.00 21.43 11 ASP A C 9
ATOM 15992 O O . ASP A 1 9 ? 21.177 0.772 -24.274 1.00 1.43 11 ASP A O 9
ATOM 16001 N N . GLY A 1 10 ? 23.291 0.204 -23.812 1.00 24.21 12 GLY A N 9
ATOM 16002 C CA . GLY A 1 10 ? 23.830 1.319 -24.522 1.00 13.41 12 GLY A CA 9
ATOM 16003 C C . GLY A 1 10 ? 24.432 2.301 -23.583 1.00 44.33 12 GLY A C 9
ATOM 16004 O O . GLY A 1 10 ? 25.509 2.846 -23.844 1.00 44.55 12 GLY A O 9
ATOM 16008 N N . ALA A 1 11 ? 23.763 2.508 -22.481 1.00 25.35 13 ALA A N 9
ATOM 16009 C CA . ALA A 1 11 ? 24.211 3.421 -21.475 1.00 53.32 13 ALA A CA 9
ATOM 16010 C C . ALA A 1 11 ? 24.606 2.646 -20.250 1.00 12.11 13 ALA A C 9
ATOM 16011 O O . ALA A 1 11 ? 23.805 1.882 -19.697 1.00 52.51 13 ALA A O 9
ATOM 16018 N N . VAL A 1 12 ? 25.830 2.780 -19.845 1.00 54.25 14 VAL A N 9
ATOM 16019 C CA . VAL A 1 12 ? 26.270 2.108 -18.664 1.00 44.45 14 VAL A CA 9
ATOM 16020 C C . VAL A 1 12 ? 26.183 3.014 -17.447 1.00 64.41 14 VAL A C 9
ATOM 16021 O O . VAL A 1 12 ? 26.822 4.068 -17.375 1.00 53.45 14 VAL A O 9
ATOM 16034 N N . THR A 1 13 ? 25.354 2.639 -16.523 1.00 62.35 15 THR A N 9
ATOM 16035 C CA . THR A 1 13 ? 25.266 3.330 -15.284 1.00 70.21 15 THR A CA 9
ATOM 16036 C C . THR A 1 13 ? 26.440 2.871 -14.451 1.00 24.34 15 THR A C 9
ATOM 16037 O O . THR A 1 13 ? 27.260 3.669 -13.980 1.00 4.22 15 THR A O 9
ATOM 16048 N N . THR A 1 14 ? 26.551 1.586 -14.348 1.00 34.01 16 THR A N 9
ATOM 16049 C CA . THR A 1 14 ? 27.640 0.959 -13.695 1.00 62.33 16 THR A CA 9
ATOM 16050 C C . THR A 1 14 ? 28.460 0.246 -14.778 1.00 62.33 16 THR A C 9
ATOM 16051 O O . THR A 1 14 ? 28.037 -0.789 -15.304 1.00 4.14 16 THR A O 9
ATOM 16062 N N . SER A 1 15 ? 29.566 0.842 -15.161 1.00 53.04 17 SER A N 9
ATOM 16063 C CA . SER A 1 15 ? 30.404 0.314 -16.215 1.00 52.10 17 SER A CA 9
ATOM 16064 C C . SER A 1 15 ? 31.229 -0.864 -15.700 1.00 61.15 17 SER A C 9
ATOM 16065 O O . SER A 1 15 ? 31.451 -1.839 -16.414 1.00 12.35 17 SER A O 9
ATOM 16073 N N . GLN A 1 16 ? 31.652 -0.790 -14.461 1.00 32.21 18 GLN A N 9
ATOM 16074 C CA . GLN A 1 16 ? 32.438 -1.850 -13.896 1.00 74.22 18 GLN A CA 9
ATOM 16075 C C . GLN A 1 16 ? 31.543 -2.943 -13.388 1.00 44.22 18 GLN A C 9
ATOM 16076 O O . GLN A 1 16 ? 30.481 -2.682 -12.815 1.00 45.43 18 GLN A O 9
ATOM 16090 N N . ILE A 1 17 ? 31.926 -4.152 -13.638 1.00 44.01 19 ILE A N 9
ATOM 16091 C CA . ILE A 1 17 ? 31.147 -5.279 -13.230 1.00 23.43 19 ILE A CA 9
ATOM 16092 C C . ILE A 1 17 ? 31.801 -5.901 -12.013 1.00 41.50 19 ILE A C 9
ATOM 16093 O O . ILE A 1 17 ? 33.025 -6.080 -11.995 1.00 14.42 19 ILE A O 9
ATOM 16109 N N . PRO A 1 18 ? 31.015 -6.170 -10.959 1.00 42.12 20 PRO A N 9
ATOM 16110 C CA . PRO A 1 18 ? 31.524 -6.782 -9.742 1.00 24.14 20 PRO A CA 9
ATOM 16111 C C . PRO A 1 18 ? 32.142 -8.148 -10.022 1.00 41.43 20 PRO A C 9
ATOM 16112 O O . PRO A 1 18 ? 31.487 -9.060 -10.560 1.00 54.35 20 PRO A O 9
ATOM 16123 N N . ALA A 1 19 ? 33.394 -8.273 -9.701 1.00 65.43 21 ALA A N 9
ATOM 16124 C CA . ALA A 1 19 ? 34.113 -9.493 -9.913 1.00 14.44 21 ALA A CA 9
ATOM 16125 C C . ALA A 1 19 ? 33.974 -10.371 -8.696 1.00 3.11 21 ALA A C 9
ATOM 16126 O O . ALA A 1 19 ? 33.673 -9.880 -7.593 1.00 3.25 21 ALA A O 9
ATOM 16133 N N . SER A 1 20 ? 34.146 -11.644 -8.873 1.00 30.10 22 SER A N 9
ATOM 16134 C CA . SER A 1 20 ? 34.082 -12.552 -7.776 1.00 45.52 22 SER A CA 9
ATOM 16135 C C . SER A 1 20 ? 35.482 -13.005 -7.428 1.00 75.41 22 SER A C 9
ATOM 16136 O O . SER A 1 20 ? 36.041 -13.891 -8.071 1.00 42.35 22 SER A O 9
ATOM 16144 N N . GLU A 1 21 ? 36.065 -12.358 -6.459 1.00 72.13 23 GLU A N 9
ATOM 16145 C CA . GLU A 1 21 ? 37.400 -12.673 -6.039 1.00 51.30 23 GLU A CA 9
ATOM 16146 C C . GLU A 1 21 ? 37.361 -13.848 -5.094 1.00 35.14 23 GLU A C 9
ATOM 16147 O O . GLU A 1 21 ? 37.142 -13.698 -3.889 1.00 1.53 23 GLU A O 9
ATOM 16159 N N . GLN A 1 22 ? 37.459 -15.012 -5.661 1.00 53.33 24 GLN A N 9
ATOM 16160 C CA . GLN A 1 22 ? 37.461 -16.237 -4.912 1.00 25.11 24 GLN A CA 9
ATOM 16161 C C . GLN A 1 22 ? 38.889 -16.672 -4.735 1.00 21.45 24 GLN A C 9
ATOM 16162 O O . GLN A 1 22 ? 39.749 -16.260 -5.521 1.00 14.43 24 GLN A O 9
ATOM 16176 N N . GLU A 1 23 ? 39.151 -17.455 -3.719 1.00 20.02 25 GLU A N 9
ATOM 16177 C CA . GLU A 1 23 ? 40.494 -17.912 -3.414 1.00 11.33 25 GLU A CA 9
ATOM 16178 C C . GLU A 1 23 ? 41.014 -18.778 -4.568 1.00 22.14 25 GLU A C 9
ATOM 16179 O O . GLU A 1 23 ? 40.570 -19.918 -4.778 1.00 34.32 25 GLU A O 9
ATOM 16191 N N . THR A 1 24 ? 41.910 -18.214 -5.328 1.00 51.52 26 THR A N 9
ATOM 16192 C CA . THR A 1 24 ? 42.413 -18.835 -6.505 1.00 53.31 26 THR A CA 9
ATOM 16193 C C . THR A 1 24 ? 43.563 -19.779 -6.182 1.00 53.35 26 THR A C 9
ATOM 16194 O O . THR A 1 24 ? 44.566 -19.382 -5.570 1.00 30.52 26 THR A O 9
ATOM 16205 N N . LEU A 1 25 ? 43.385 -21.030 -6.541 1.00 5.11 27 LEU A N 9
ATOM 16206 C CA . LEU A 1 25 ? 44.429 -22.008 -6.421 1.00 60.50 27 LEU A CA 9
ATOM 16207 C C . LEU A 1 25 ? 45.360 -21.813 -7.579 1.00 75.55 27 LEU A C 9
ATOM 16208 O O . LEU A 1 25 ? 44.913 -21.686 -8.722 1.00 13.21 27 LEU A O 9
ATOM 16224 N N . VAL A 1 26 ? 46.614 -21.764 -7.311 1.00 40.25 28 VAL A N 9
ATOM 16225 C CA . VAL A 1 26 ? 47.586 -21.511 -8.338 1.00 11.42 28 VAL A CA 9
ATOM 16226 C C . VAL A 1 26 ? 48.233 -22.819 -8.781 1.00 51.22 28 VAL A C 9
ATOM 16227 O O . VAL A 1 26 ? 48.253 -23.800 -8.022 1.00 23.41 28 VAL A O 9
ATOM 16240 N N . ARG A 1 27 ? 48.714 -22.851 -10.005 1.00 35.24 29 ARG A N 9
ATOM 16241 C CA . ARG A 1 27 ? 49.357 -24.043 -10.544 1.00 74.24 29 ARG A CA 9
ATOM 16242 C C . ARG A 1 27 ? 50.870 -23.869 -10.437 1.00 40.32 29 ARG A C 9
ATOM 16243 O O . ARG A 1 27 ? 51.431 -23.003 -11.092 1.00 20.51 29 ARG A O 9
ATOM 16264 N N . PRO A 1 28 ? 51.541 -24.663 -9.605 1.00 1.41 30 PRO A N 9
ATOM 16265 C CA . PRO A 1 28 ? 52.974 -24.524 -9.377 1.00 43.14 30 PRO A CA 9
ATOM 16266 C C . PRO A 1 28 ? 53.872 -25.212 -10.426 1.00 24.23 30 PRO A C 9
ATOM 16267 O O . PRO A 1 28 ? 53.733 -26.412 -10.710 1.00 23.12 30 PRO A O 9
ATOM 16278 N N . LYS A 1 29 ? 54.786 -24.432 -10.991 1.00 71.41 31 LYS A N 9
ATOM 16279 C CA . LYS A 1 29 ? 55.827 -24.934 -11.896 1.00 13.12 31 LYS A CA 9
ATOM 16280 C C . LYS A 1 29 ? 56.869 -25.756 -11.104 1.00 60.43 31 LYS A C 9
ATOM 16281 O O . LYS A 1 29 ? 56.879 -25.693 -9.872 1.00 12.54 31 LYS A O 9
ATOM 16300 N N . PRO A 1 30 ? 57.780 -26.526 -11.793 1.00 4.31 32 PRO A N 9
ATOM 16301 C CA . PRO A 1 30 ? 58.821 -27.367 -11.141 1.00 5.12 32 PRO A CA 9
ATOM 16302 C C . PRO A 1 30 ? 59.663 -26.612 -10.119 1.00 74.20 32 PRO A C 9
ATOM 16303 O O . PRO A 1 30 ? 60.083 -27.178 -9.113 1.00 50.13 32 PRO A O 9
ATOM 16314 N N . LEU A 1 31 ? 59.881 -25.334 -10.373 1.00 43.22 33 LEU A N 9
ATOM 16315 C CA . LEU A 1 31 ? 60.649 -24.478 -9.480 1.00 61.34 33 LEU A CA 9
ATOM 16316 C C . LEU A 1 31 ? 59.944 -24.406 -8.121 1.00 33.42 33 LEU A C 9
ATOM 16317 O O . LEU A 1 31 ? 60.546 -24.597 -7.050 1.00 21.42 33 LEU A O 9
ATOM 16333 N N . LEU A 1 32 ? 58.661 -24.190 -8.181 1.00 3.45 34 LEU A N 9
ATOM 16334 C CA . LEU A 1 32 ? 57.856 -24.122 -7.002 1.00 64.14 34 LEU A CA 9
ATOM 16335 C C . LEU A 1 32 ? 57.699 -25.509 -6.421 1.00 22.24 34 LEU A C 9
ATOM 16336 O O . LEU A 1 32 ? 57.874 -25.693 -5.243 1.00 75.12 34 LEU A O 9
ATOM 16352 N N . LEU A 1 33 ? 57.460 -26.493 -7.283 1.00 65.12 35 LEU A N 9
ATOM 16353 C CA . LEU A 1 33 ? 57.312 -27.888 -6.859 1.00 5.32 35 LEU A CA 9
ATOM 16354 C C . LEU A 1 33 ? 58.504 -28.393 -6.074 1.00 54.41 35 LEU A C 9
ATOM 16355 O O . LEU A 1 33 ? 58.332 -29.145 -5.101 1.00 53.44 35 LEU A O 9
ATOM 16371 N N . LYS A 1 34 ? 59.711 -28.014 -6.490 1.00 42.34 36 LYS A N 9
ATOM 16372 C CA . LYS A 1 34 ? 60.894 -28.454 -5.789 1.00 34.14 36 LYS A CA 9
ATOM 16373 C C . LYS A 1 34 ? 60.925 -27.864 -4.383 1.00 62.12 36 LYS A C 9
ATOM 16374 O O . LYS A 1 34 ? 61.147 -28.591 -3.400 1.00 31.42 36 LYS A O 9
ATOM 16393 N N . LEU A 1 35 ? 60.603 -26.577 -4.269 1.00 21.34 37 LEU A N 9
ATOM 16394 C CA . LEU A 1 35 ? 60.650 -25.933 -2.975 1.00 4.13 37 LEU A CA 9
ATOM 16395 C C . LEU A 1 35 ? 59.483 -26.391 -2.087 1.00 55.22 37 LEU A C 9
ATOM 16396 O O . LEU A 1 35 ? 59.680 -26.718 -0.927 1.00 44.31 37 LEU A O 9
ATOM 16412 N N . LEU A 1 36 ? 58.301 -26.492 -2.684 1.00 2.01 38 LEU A N 9
ATOM 16413 C CA . LEU A 1 36 ? 57.075 -26.862 -1.989 1.00 62.52 38 LEU A CA 9
ATOM 16414 C C . LEU A 1 36 ? 57.173 -28.227 -1.365 1.00 61.11 38 LEU A C 9
ATOM 16415 O O . LEU A 1 36 ? 56.974 -28.398 -0.166 1.00 21.21 38 LEU A O 9
ATOM 16431 N N . LYS A 1 37 ? 57.504 -29.206 -2.152 1.00 4.41 39 LYS A N 9
ATOM 16432 C CA . LYS A 1 37 ? 57.468 -30.544 -1.659 1.00 72.50 39 LYS A CA 9
ATOM 16433 C C . LYS A 1 37 ? 58.679 -30.888 -0.823 1.00 71.11 39 LYS A C 9
ATOM 16434 O O . LYS A 1 37 ? 58.693 -31.898 -0.134 1.00 23.23 39 LYS A O 9
ATOM 16453 N N . SER A 1 38 ? 59.684 -30.025 -0.844 1.00 51.14 40 SER A N 9
ATOM 16454 C CA . SER A 1 38 ? 60.789 -30.190 0.063 1.00 42.10 40 SER A CA 9
ATOM 16455 C C . SER A 1 38 ? 60.476 -29.541 1.427 1.00 14.45 40 SER A C 9
ATOM 16456 O O . SER A 1 38 ? 61.200 -29.738 2.402 1.00 42.43 40 SER A O 9
ATOM 16464 N N . VAL A 1 39 ? 59.396 -28.758 1.493 1.00 11.22 41 VAL A N 9
ATOM 16465 C CA . VAL A 1 39 ? 59.018 -28.122 2.749 1.00 71.41 41 VAL A CA 9
ATOM 16466 C C . VAL A 1 39 ? 57.729 -28.681 3.321 1.00 64.32 41 VAL A C 9
ATOM 16467 O O . VAL A 1 39 ? 57.243 -28.216 4.352 1.00 51.12 41 VAL A O 9
ATOM 16480 N N . GLY A 1 40 ? 57.193 -29.686 2.667 1.00 13.41 42 GLY A N 9
ATOM 16481 C CA . GLY A 1 40 ? 56.036 -30.356 3.205 1.00 34.34 42 GLY A CA 9
ATOM 16482 C C . GLY A 1 40 ? 54.728 -29.991 2.547 1.00 74.23 42 GLY A C 9
ATOM 16483 O O . GLY A 1 40 ? 53.676 -30.045 3.184 1.00 22.34 42 GLY A O 9
ATOM 16487 N N . ALA A 1 41 ? 54.763 -29.621 1.288 1.00 52.43 43 ALA A N 9
ATOM 16488 C CA . ALA A 1 41 ? 53.525 -29.332 0.575 1.00 31.35 43 ALA A CA 9
ATOM 16489 C C . ALA A 1 41 ? 52.902 -30.618 0.084 1.00 13.11 43 ALA A C 9
ATOM 16490 O O . ALA A 1 41 ? 53.441 -31.282 -0.805 1.00 2.23 43 ALA A O 9
ATOM 16497 N N . GLN A 1 42 ? 51.801 -30.984 0.679 1.00 11.11 44 GLN A N 9
ATOM 16498 C CA . GLN A 1 42 ? 51.114 -32.213 0.335 1.00 14.10 44 GLN A CA 9
ATOM 16499 C C . GLN A 1 42 ? 50.072 -31.952 -0.739 1.00 41.31 44 GLN A C 9
ATOM 16500 O O . GLN A 1 42 ? 49.688 -32.853 -1.496 1.00 14.35 44 GLN A O 9
ATOM 16514 N N . LYS A 1 43 ? 49.635 -30.724 -0.809 1.00 34.22 45 LYS A N 9
ATOM 16515 C CA . LYS A 1 43 ? 48.649 -30.312 -1.760 1.00 1.22 45 LYS A CA 9
ATOM 16516 C C . LYS A 1 43 ? 49.335 -29.907 -3.042 1.00 34.45 45 LYS A C 9
ATOM 16517 O O . LYS A 1 43 ? 50.384 -29.263 -3.014 1.00 73.42 45 LYS A O 9
ATOM 16536 N N . ASP A 1 44 ? 48.755 -30.283 -4.158 1.00 71.23 46 ASP A N 9
ATOM 16537 C CA . ASP A 1 44 ? 49.297 -29.919 -5.464 1.00 33.11 46 ASP A CA 9
ATOM 16538 C C . ASP A 1 44 ? 48.705 -28.614 -5.926 1.00 43.41 46 ASP A C 9
ATOM 16539 O O . ASP A 1 44 ? 49.085 -28.071 -6.963 1.00 45.42 46 ASP A O 9
ATOM 16548 N N . THR A 1 45 ? 47.769 -28.115 -5.156 1.00 73.34 47 THR A N 9
ATOM 16549 C CA . THR A 1 45 ? 47.151 -26.846 -5.408 1.00 64.41 47 THR A CA 9
ATOM 16550 C C . THR A 1 45 ? 47.038 -26.075 -4.123 1.00 71.43 47 THR A C 9
ATOM 16551 O O . THR A 1 45 ? 46.787 -26.656 -3.066 1.00 40.44 47 THR A O 9
ATOM 16562 N N . TYR A 1 46 ? 47.236 -24.794 -4.206 1.00 21.32 48 TYR A N 9
ATOM 16563 C CA . TYR A 1 46 ? 47.280 -23.943 -3.051 1.00 72.11 48 TYR A CA 9
ATOM 16564 C C . TYR A 1 46 ? 47.045 -22.514 -3.502 1.00 63.32 48 TYR A C 9
ATOM 16565 O O . TYR A 1 46 ? 47.229 -22.217 -4.682 1.00 44.22 48 TYR A O 9
ATOM 16583 N N . THR A 1 47 ? 46.605 -21.658 -2.612 1.00 4.35 49 THR A N 9
ATOM 16584 C CA . THR A 1 47 ? 46.281 -20.306 -2.963 1.00 1.34 49 THR A CA 9
ATOM 16585 C C . THR A 1 47 ? 47.484 -19.386 -2.798 1.00 15.00 49 THR A C 9
ATOM 16586 O O . THR A 1 47 ? 48.546 -19.818 -2.340 1.00 52.25 49 THR A O 9
ATOM 16597 N N . MET A 1 48 ? 47.286 -18.119 -3.154 1.00 21.14 50 MET A N 9
ATOM 16598 C CA . MET A 1 48 ? 48.291 -17.037 -3.040 1.00 1.43 50 MET A CA 9
ATOM 16599 C C . MET A 1 48 ? 48.905 -17.047 -1.634 1.00 72.53 50 MET A C 9
ATOM 16600 O O . MET A 1 48 ? 50.114 -17.106 -1.473 1.00 74.21 50 MET A O 9
ATOM 16614 N N . LYS A 1 49 ? 48.047 -17.069 -0.639 1.00 14.32 51 LYS A N 9
ATOM 16615 C CA . LYS A 1 49 ? 48.448 -17.048 0.775 1.00 64.44 51 LYS A CA 9
ATOM 16616 C C . LYS A 1 49 ? 49.188 -18.301 1.190 1.00 30.11 51 LYS A C 9
ATOM 16617 O O . LYS A 1 49 ? 50.038 -18.266 2.069 1.00 14.04 51 LYS A O 9
ATOM 16636 N N . GLU A 1 50 ? 48.865 -19.388 0.569 1.00 55.54 52 GLU A N 9
ATOM 16637 C CA . GLU A 1 50 ? 49.501 -20.643 0.885 1.00 75.23 52 GLU A CA 9
ATOM 16638 C C . GLU A 1 50 ? 50.900 -20.693 0.309 1.00 14.34 52 GLU A C 9
ATOM 16639 O O . GLU A 1 50 ? 51.769 -21.401 0.823 1.00 34.14 52 GLU A O 9
ATOM 16651 N N . VAL A 1 51 ? 51.135 -19.904 -0.731 1.00 43.32 53 VAL A N 9
ATOM 16652 C CA . VAL A 1 51 ? 52.473 -19.760 -1.275 1.00 51.12 53 VAL A CA 9
ATOM 16653 C C . VAL A 1 51 ? 53.305 -19.089 -0.215 1.00 21.10 53 VAL A C 9
ATOM 16654 O O . VAL A 1 51 ? 54.356 -19.556 0.097 1.00 11.23 53 VAL A O 9
ATOM 16667 N N . LEU A 1 52 ? 52.784 -18.012 0.375 1.00 70.30 54 LEU A N 9
ATOM 16668 C CA . LEU A 1 52 ? 53.407 -17.372 1.526 1.00 2.43 54 LEU A CA 9
ATOM 16669 C C . LEU A 1 52 ? 53.816 -18.392 2.587 1.00 14.03 54 LEU A C 9
ATOM 16670 O O . LEU A 1 52 ? 54.920 -18.330 3.120 1.00 21.52 54 LEU A O 9
ATOM 16686 N N . PHE A 1 53 ? 52.952 -19.354 2.842 1.00 3.44 55 PHE A N 9
ATOM 16687 C CA . PHE A 1 53 ? 53.246 -20.373 3.837 1.00 31.34 55 PHE A CA 9
ATOM 16688 C C . PHE A 1 53 ? 54.445 -21.217 3.427 1.00 34.30 55 PHE A C 9
ATOM 16689 O O . PHE A 1 53 ? 55.495 -21.166 4.057 1.00 13.01 55 PHE A O 9
ATOM 16706 N N . TYR A 1 54 ? 54.294 -21.938 2.348 1.00 63.30 56 TYR A N 9
ATOM 16707 C CA . TYR A 1 54 ? 55.285 -22.912 1.929 1.00 1.22 56 TYR A CA 9
ATOM 16708 C C . TYR A 1 54 ? 56.521 -22.290 1.297 1.00 62.54 56 TYR A C 9
ATOM 16709 O O . TYR A 1 54 ? 57.633 -22.776 1.505 1.00 21.03 56 TYR A O 9
ATOM 16727 N N . LEU A 1 55 ? 56.344 -21.211 0.553 1.00 33.41 57 LEU A N 9
ATOM 16728 C CA . LEU A 1 55 ? 57.464 -20.580 -0.110 1.00 40.31 57 LEU A CA 9
ATOM 16729 C C . LEU A 1 55 ? 58.368 -19.972 0.957 1.00 40.54 57 LEU A C 9
ATOM 16730 O O . LEU A 1 55 ? 59.598 -20.064 0.885 1.00 5.14 57 LEU A O 9
ATOM 16746 N N . GLY A 1 56 ? 57.732 -19.449 1.994 1.00 34.05 58 GLY A N 9
ATOM 16747 C CA . GLY A 1 56 ? 58.448 -18.856 3.101 1.00 74.30 58 GLY A CA 9
ATOM 16748 C C . GLY A 1 56 ? 59.272 -19.864 3.845 1.00 10.41 58 GLY A C 9
ATOM 16749 O O . GLY A 1 56 ? 60.382 -19.549 4.290 1.00 32.52 58 GLY A O 9
ATOM 16753 N N . GLN A 1 57 ? 58.746 -21.096 3.944 1.00 63.23 59 GLN A N 9
ATOM 16754 C CA . GLN A 1 57 ? 59.440 -22.190 4.612 1.00 64.13 59 GLN A CA 9
ATOM 16755 C C . GLN A 1 57 ? 60.790 -22.385 3.962 1.00 12.12 59 GLN A C 9
ATOM 16756 O O . GLN A 1 57 ? 61.817 -22.364 4.626 1.00 60.00 59 GLN A O 9
ATOM 16770 N N . TYR A 1 58 ? 60.769 -22.497 2.639 1.00 52.35 60 TYR A N 9
ATOM 16771 C CA . TYR A 1 58 ? 61.953 -22.794 1.859 1.00 12.25 60 TYR A CA 9
ATOM 16772 C C . TYR A 1 58 ? 63.016 -21.706 1.971 1.00 54.12 60 TYR A C 9
ATOM 16773 O O . TYR A 1 58 ? 64.199 -22.008 2.166 1.00 53.15 60 TYR A O 9
ATOM 16791 N N . ILE A 1 59 ? 62.601 -20.456 1.902 1.00 22.33 61 ILE A N 9
ATOM 16792 C CA . ILE A 1 59 ? 63.551 -19.344 1.923 1.00 54.32 61 ILE A CA 9
ATOM 16793 C C . ILE A 1 59 ? 64.192 -19.281 3.290 1.00 22.41 61 ILE A C 9
ATOM 16794 O O . ILE A 1 59 ? 65.404 -19.075 3.427 1.00 45.34 61 ILE A O 9
ATOM 16810 N N . MET A 1 60 ? 63.381 -19.504 4.292 1.00 72.44 62 MET A N 9
ATOM 16811 C CA . MET A 1 60 ? 63.813 -19.389 5.649 1.00 41.23 62 MET A CA 9
ATOM 16812 C C . MET A 1 60 ? 64.689 -20.559 6.070 1.00 61.21 62 MET A C 9
ATOM 16813 O O . MET A 1 60 ? 65.745 -20.360 6.642 1.00 12.42 62 MET A O 9
ATOM 16827 N N . THR A 1 61 ? 64.262 -21.762 5.743 1.00 24.30 63 THR A N 9
ATOM 16828 C CA . THR A 1 61 ? 64.946 -22.983 6.182 1.00 13.21 63 THR A CA 9
ATOM 16829 C C . THR A 1 61 ? 66.327 -23.135 5.511 1.00 64.20 63 THR A C 9
ATOM 16830 O O . THR A 1 61 ? 67.252 -23.721 6.082 1.00 74.44 63 THR A O 9
ATOM 16841 N N . LYS A 1 62 ? 66.465 -22.585 4.323 1.00 74.50 64 LYS A N 9
ATOM 16842 C CA . LYS A 1 62 ? 67.714 -22.670 3.589 1.00 35.22 64 LYS A CA 9
ATOM 16843 C C . LYS A 1 62 ? 68.519 -21.428 3.825 1.00 24.12 64 LYS A C 9
ATOM 16844 O O . LYS A 1 62 ? 69.690 -21.356 3.462 1.00 50.03 64 LYS A O 9
ATOM 16863 N N . ARG A 1 63 ? 67.856 -20.450 4.420 1.00 62.41 65 ARG A N 9
ATOM 16864 C CA . ARG A 1 63 ? 68.448 -19.154 4.770 1.00 10.24 65 ARG A CA 9
ATOM 16865 C C . ARG A 1 63 ? 68.863 -18.429 3.496 1.00 55.32 65 ARG A C 9
ATOM 16866 O O . ARG A 1 63 ? 70.011 -18.016 3.340 1.00 33.21 65 ARG A O 9
ATOM 16887 N N . LEU A 1 64 ? 67.923 -18.264 2.596 1.00 53.51 66 LEU A N 9
ATOM 16888 C CA . LEU A 1 64 ? 68.193 -17.626 1.316 1.00 71.15 66 LEU A CA 9
ATOM 16889 C C . LEU A 1 64 ? 68.038 -16.109 1.418 1.00 32.04 66 LEU A C 9
ATOM 16890 O O . LEU A 1 64 ? 68.088 -15.396 0.420 1.00 73.22 66 LEU A O 9
ATOM 16906 N N . TYR A 1 65 ? 67.879 -15.630 2.621 1.00 50.33 67 TYR A N 9
ATOM 16907 C CA . TYR A 1 65 ? 67.692 -14.222 2.887 1.00 63.44 67 TYR A CA 9
ATOM 16908 C C . TYR A 1 65 ? 68.922 -13.670 3.595 1.00 41.21 67 TYR A C 9
ATOM 16909 O O . TYR A 1 65 ? 69.854 -14.429 3.883 1.00 0.14 67 TYR A O 9
ATOM 16927 N N . ASP A 1 66 ? 68.944 -12.380 3.848 1.00 63.44 68 ASP A N 9
ATOM 16928 C CA . ASP A 1 66 ? 70.050 -11.767 4.573 1.00 21.32 68 ASP A CA 9
ATOM 16929 C C . ASP A 1 66 ? 69.777 -11.926 6.037 1.00 52.35 68 ASP A C 9
ATOM 16930 O O . ASP A 1 66 ? 68.682 -11.630 6.493 1.00 13.34 68 ASP A O 9
ATOM 16939 N N . GLU A 1 67 ? 70.746 -12.362 6.781 1.00 63.22 69 GLU A N 9
ATOM 16940 C CA . GLU A 1 67 ? 70.513 -12.622 8.189 1.00 62.14 69 GLU A CA 9
ATOM 16941 C C . GLU A 1 67 ? 70.442 -11.330 9.020 1.00 64.00 69 GLU A C 9
ATOM 16942 O O . GLU A 1 67 ? 69.997 -11.349 10.172 1.00 30.11 69 GLU A O 9
ATOM 16954 N N . LYS A 1 68 ? 70.883 -10.225 8.458 1.00 21.31 70 LYS A N 9
ATOM 16955 C CA . LYS A 1 68 ? 70.867 -8.968 9.173 1.00 43.13 70 LYS A CA 9
ATOM 16956 C C . LYS A 1 68 ? 69.781 -8.087 8.590 1.00 3.23 70 LYS A C 9
ATOM 16957 O O . LYS A 1 68 ? 69.160 -7.292 9.287 1.00 14.52 70 LYS A O 9
ATOM 16976 N N . GLN A 1 69 ? 69.550 -8.256 7.314 1.00 50.03 71 GLN A N 9
ATOM 16977 C CA . GLN A 1 69 ? 68.531 -7.510 6.601 1.00 5.34 71 GLN A CA 9
ATOM 16978 C C . GLN A 1 69 ? 67.361 -8.436 6.317 1.00 62.15 71 GLN A C 9
ATOM 16979 O O . GLN A 1 69 ? 67.320 -9.095 5.288 1.00 64.52 71 GLN A O 9
ATOM 16993 N N . GLN A 1 70 ? 66.433 -8.484 7.235 1.00 33.03 72 GLN A N 9
ATOM 16994 C CA . GLN A 1 70 ? 65.307 -9.415 7.178 1.00 64.41 72 GLN A CA 9
ATOM 16995 C C . GLN A 1 70 ? 64.410 -9.233 5.935 1.00 73.12 72 GLN A C 9
ATOM 16996 O O . GLN A 1 70 ? 63.878 -10.205 5.414 1.00 1.14 72 GLN A O 9
ATOM 17010 N N . HIS A 1 71 ? 64.228 -7.995 5.456 1.00 20.12 73 HIS A N 9
ATOM 17011 C CA . HIS A 1 71 ? 63.399 -7.800 4.261 1.00 23.35 73 HIS A CA 9
ATOM 17012 C C . HIS A 1 71 ? 64.188 -7.982 2.970 1.00 72.14 73 HIS A C 9
ATOM 17013 O O . HIS A 1 71 ? 63.642 -7.835 1.869 1.00 10.11 73 HIS A O 9
ATOM 17027 N N . ILE A 1 72 ? 65.445 -8.314 3.110 1.00 50.14 74 ILE A N 9
ATOM 17028 C CA . ILE A 1 72 ? 66.322 -8.514 1.985 1.00 22.31 74 ILE A CA 9
ATOM 17029 C C . ILE A 1 72 ? 66.573 -9.979 1.801 1.00 55.40 74 ILE A C 9
ATOM 17030 O O . ILE A 1 72 ? 67.082 -10.662 2.691 1.00 73.00 74 ILE A O 9
ATOM 17046 N N . VAL A 1 73 ? 66.201 -10.473 0.677 1.00 45.43 75 VAL A N 9
ATOM 17047 C CA . VAL A 1 73 ? 66.385 -11.840 0.397 1.00 24.42 75 VAL A CA 9
ATOM 17048 C C . VAL A 1 73 ? 67.318 -11.951 -0.789 1.00 52.54 75 VAL A C 9
ATOM 17049 O O . VAL A 1 73 ? 67.258 -11.132 -1.687 1.00 42.31 75 VAL A O 9
ATOM 17062 N N . TYR A 1 74 ? 68.187 -12.915 -0.802 1.00 5.33 76 TYR A N 9
ATOM 17063 C CA . TYR A 1 74 ? 69.103 -13.017 -1.894 1.00 2.23 76 TYR A CA 9
ATOM 17064 C C . TYR A 1 74 ? 68.635 -14.027 -2.906 1.00 20.23 76 TYR A C 9
ATOM 17065 O O . TYR A 1 74 ? 68.178 -13.642 -3.976 1.00 22.13 76 TYR A O 9
ATOM 17083 N N . CYS A 1 75 ? 68.671 -15.316 -2.536 1.00 54.53 77 CYS A N 9
ATOM 17084 C CA . CYS A 1 75 ? 68.266 -16.410 -3.440 1.00 52.14 77 CYS A CA 9
ATOM 17085 C C . CYS A 1 75 ? 69.056 -16.347 -4.757 1.00 4.33 77 CYS A C 9
ATOM 17086 O O . CYS A 1 75 ? 68.579 -16.773 -5.802 1.00 62.20 77 CYS A O 9
ATOM 17094 N N . SER A 1 76 ? 70.287 -15.878 -4.661 1.00 74.53 78 SER A N 9
ATOM 17095 C CA . SER A 1 76 ? 71.154 -15.668 -5.802 1.00 1.24 78 SER A CA 9
ATOM 17096 C C . SER A 1 76 ? 71.549 -17.001 -6.464 1.00 20.30 78 SER A C 9
ATOM 17097 O O . SER A 1 76 ? 71.862 -17.059 -7.662 1.00 21.43 78 SER A O 9
ATOM 17105 N N . ASN A 1 77 ? 71.502 -18.063 -5.689 1.00 41.54 79 ASN A N 9
ATOM 17106 C CA . ASN A 1 77 ? 71.831 -19.392 -6.168 1.00 73.42 79 ASN A CA 9
ATOM 17107 C C . ASN A 1 77 ? 70.565 -20.107 -6.667 1.00 0.00 79 ASN A C 9
ATOM 17108 O O . ASN A 1 77 ? 70.628 -21.196 -7.245 1.00 53.23 79 ASN A O 9
ATOM 17119 N N . ASP A 1 78 ? 69.423 -19.465 -6.501 1.00 63.10 80 ASP A N 9
ATOM 17120 C CA . ASP A 1 78 ? 68.155 -20.059 -6.904 1.00 44.31 80 ASP A CA 9
ATOM 17121 C C . ASP A 1 78 ? 67.497 -19.173 -7.977 1.00 54.24 80 ASP A C 9
ATOM 17122 O O . ASP A 1 78 ? 68.031 -18.118 -8.323 1.00 62.42 80 ASP A O 9
ATOM 17131 N N . LEU A 1 79 ? 66.367 -19.586 -8.490 1.00 71.31 81 LEU A N 9
ATOM 17132 C CA . LEU A 1 79 ? 65.685 -18.874 -9.546 1.00 11.32 81 LEU A CA 9
ATOM 17133 C C . LEU A 1 79 ? 64.664 -17.894 -8.920 1.00 12.11 81 LEU A C 9
ATOM 17134 O O . LEU A 1 79 ? 64.178 -16.993 -9.573 1.00 75.03 81 LEU A O 9
ATOM 17150 N N . LEU A 1 80 ? 64.387 -18.091 -7.636 1.00 22.23 82 LEU A N 9
ATOM 17151 C CA . LEU A 1 80 ? 63.429 -17.279 -6.852 1.00 31.14 82 LEU A CA 9
ATOM 17152 C C . LEU A 1 80 ? 63.721 -15.749 -7.030 1.00 51.53 82 LEU A C 9
ATOM 17153 O O . LEU A 1 80 ? 62.859 -14.960 -7.513 1.00 75.13 82 LEU A O 9
ATOM 17169 N N . GLY A 1 81 ? 64.948 -15.351 -6.698 1.00 33.33 83 GLY A N 9
ATOM 17170 C CA . GLY A 1 81 ? 65.342 -13.959 -6.832 1.00 13.41 83 GLY A CA 9
ATOM 17171 C C . GLY A 1 81 ? 65.317 -13.531 -8.278 1.00 23.02 83 GLY A C 9
ATOM 17172 O O . GLY A 1 81 ? 64.906 -12.395 -8.616 1.00 63.21 83 GLY A O 9
ATOM 17176 N N . ASP A 1 82 ? 65.690 -14.462 -9.146 1.00 74.23 84 ASP A N 9
ATOM 17177 C CA . ASP A 1 82 ? 65.712 -14.208 -10.570 1.00 72.30 84 ASP A CA 9
ATOM 17178 C C . ASP A 1 82 ? 64.348 -13.817 -11.046 1.00 60.45 84 ASP A C 9
ATOM 17179 O O . ASP A 1 82 ? 64.233 -12.873 -11.773 1.00 21.25 84 ASP A O 9
ATOM 17188 N N . LEU A 1 83 ? 63.325 -14.536 -10.560 1.00 51.32 85 LEU A N 9
ATOM 17189 C CA . LEU A 1 83 ? 61.892 -14.289 -10.852 1.00 55.15 85 LEU A CA 9
ATOM 17190 C C . LEU A 1 83 ? 61.463 -12.862 -10.564 1.00 45.10 85 LEU A C 9
ATOM 17191 O O . LEU A 1 83 ? 60.622 -12.308 -11.291 1.00 62.02 85 LEU A O 9
ATOM 17207 N N . PHE A 1 84 ? 62.000 -12.283 -9.490 1.00 13.22 86 PHE A N 9
ATOM 17208 C CA . PHE A 1 84 ? 61.759 -10.841 -9.177 1.00 14.21 86 PHE A CA 9
ATOM 17209 C C . PHE A 1 84 ? 62.353 -9.999 -10.305 1.00 25.43 86 PHE A C 9
ATOM 17210 O O . PHE A 1 84 ? 61.913 -8.885 -10.608 1.00 74.23 86 PHE A O 9
ATOM 17227 N N . GLY A 1 85 ? 63.320 -10.579 -10.915 1.00 24.41 87 GLY A N 9
ATOM 17228 C CA . GLY A 1 85 ? 64.028 -9.999 -12.031 1.00 31.24 87 GLY A CA 9
ATOM 17229 C C . GLY A 1 85 ? 65.327 -9.440 -11.596 1.00 3.13 87 GLY A C 9
ATOM 17230 O O . GLY A 1 85 ? 65.776 -8.416 -12.098 1.00 20.13 87 GLY A O 9
ATOM 17234 N N . VAL A 1 86 ? 65.964 -10.146 -10.676 1.00 0.24 88 VAL A N 9
ATOM 17235 C CA . VAL A 1 86 ? 67.216 -9.673 -10.026 1.00 65.43 88 VAL A CA 9
ATOM 17236 C C . VAL A 1 86 ? 68.030 -10.854 -9.477 1.00 62.04 88 VAL A C 9
ATOM 17237 O O . VAL A 1 86 ? 67.639 -11.996 -9.662 1.00 2.43 88 VAL A O 9
ATOM 17250 N N . PRO A 1 87 ? 69.216 -10.610 -8.864 1.00 11.32 89 PRO A N 9
ATOM 17251 C CA . PRO A 1 87 ? 69.929 -11.639 -8.139 1.00 74.43 89 PRO A CA 9
ATOM 17252 C C . PRO A 1 87 ? 69.590 -11.617 -6.628 1.00 61.01 89 PRO A C 9
ATOM 17253 O O . PRO A 1 87 ? 70.043 -12.470 -5.879 1.00 1.24 89 PRO A O 9
ATOM 17264 N N . SER A 1 88 ? 68.808 -10.623 -6.199 1.00 72.45 90 SER A N 9
ATOM 17265 C CA . SER A 1 88 ? 68.384 -10.490 -4.797 1.00 0.12 90 SER A CA 9
ATOM 17266 C C . SER A 1 88 ? 67.128 -9.657 -4.716 1.00 72.25 90 SER A C 9
ATOM 17267 O O . SER A 1 88 ? 67.053 -8.609 -5.348 1.00 42.34 90 SER A O 9
ATOM 17275 N N . PHE A 1 89 ? 66.186 -10.062 -3.908 1.00 22.52 91 PHE A N 9
ATOM 17276 C CA . PHE A 1 89 ? 64.887 -9.445 -3.946 1.00 23.10 91 PHE A CA 9
ATOM 17277 C C . PHE A 1 89 ? 64.446 -8.915 -2.586 1.00 42.12 91 PHE A C 9
ATOM 17278 O O . PHE A 1 89 ? 64.981 -9.295 -1.544 1.00 74.32 91 PHE A O 9
ATOM 17295 N N . SER A 1 90 ? 63.490 -8.034 -2.620 1.00 13.21 92 SER A N 9
ATOM 17296 C CA . SER A 1 90 ? 62.939 -7.454 -1.428 1.00 63.42 92 SER A CA 9
ATOM 17297 C C . SER A 1 90 ? 61.514 -7.927 -1.251 1.00 12.35 92 SER A C 9
ATOM 17298 O O . SER A 1 90 ? 60.704 -7.857 -2.182 1.00 65.40 92 SER A O 9
ATOM 17306 N N . VAL A 1 91 ? 61.210 -8.412 -0.067 1.00 15.21 93 VAL A N 9
ATOM 17307 C CA . VAL A 1 91 ? 59.874 -8.900 0.256 1.00 44.32 93 VAL A CA 9
ATOM 17308 C C . VAL A 1 91 ? 58.860 -7.759 0.347 1.00 70.53 93 VAL A C 9
ATOM 17309 O O . VAL A 1 91 ? 57.661 -7.979 0.244 1.00 62.34 93 VAL A O 9
ATOM 17322 N N . LYS A 1 92 ? 59.360 -6.539 0.530 1.00 25.30 94 LYS A N 9
ATOM 17323 C CA . LYS A 1 92 ? 58.517 -5.369 0.671 1.00 34.12 94 LYS A CA 9
ATOM 17324 C C . LYS A 1 92 ? 57.849 -4.961 -0.618 1.00 43.13 94 LYS A C 9
ATOM 17325 O O . LYS A 1 92 ? 56.936 -4.128 -0.612 1.00 62.22 94 LYS A O 9
ATOM 17344 N N . GLU A 1 93 ? 58.245 -5.548 -1.709 1.00 41.22 95 GLU A N 9
ATOM 17345 C CA . GLU A 1 93 ? 57.589 -5.265 -2.928 1.00 25.25 95 GLU A CA 9
ATOM 17346 C C . GLU A 1 93 ? 56.560 -6.335 -3.147 1.00 44.21 95 GLU A C 9
ATOM 17347 O O . GLU A 1 93 ? 56.789 -7.337 -3.817 1.00 11.24 95 GLU A O 9
ATOM 17359 N N . HIS A 1 94 ? 55.448 -6.106 -2.558 1.00 61.03 96 HIS A N 9
ATOM 17360 C CA . HIS A 1 94 ? 54.352 -7.071 -2.466 1.00 22.11 96 HIS A CA 9
ATOM 17361 C C . HIS A 1 94 ? 53.791 -7.413 -3.815 1.00 24.20 96 HIS A C 9
ATOM 17362 O O . HIS A 1 94 ? 53.489 -8.574 -4.083 1.00 4.12 96 HIS A O 9
ATOM 17376 N N . ARG A 1 95 ? 53.698 -6.424 -4.692 1.00 61.45 97 ARG A N 9
ATOM 17377 C CA . ARG A 1 95 ? 53.150 -6.655 -6.026 1.00 2.00 97 ARG A CA 9
ATOM 17378 C C . ARG A 1 95 ? 54.105 -7.541 -6.813 1.00 60.51 97 ARG A C 9
ATOM 17379 O O . ARG A 1 95 ? 53.687 -8.327 -7.655 1.00 63.44 97 ARG A O 9
ATOM 17400 N N . LYS A 1 96 ? 55.391 -7.443 -6.496 1.00 3.30 98 LYS A N 9
ATOM 17401 C CA . LYS A 1 96 ? 56.400 -8.264 -7.149 1.00 1.24 98 LYS A CA 9
ATOM 17402 C C . LYS A 1 96 ? 56.325 -9.678 -6.649 1.00 33.20 98 LYS A C 9
ATOM 17403 O O . LYS A 1 96 ? 56.570 -10.615 -7.396 1.00 63.32 98 LYS A O 9
ATOM 17422 N N . ILE A 1 97 ? 55.965 -9.826 -5.387 1.00 54.20 99 ILE A N 9
ATOM 17423 C CA . ILE A 1 97 ? 55.804 -11.136 -4.789 1.00 3.41 99 ILE A CA 9
ATOM 17424 C C . ILE A 1 97 ? 54.688 -11.867 -5.516 1.00 32.52 99 ILE A C 9
ATOM 17425 O O . ILE A 1 97 ? 54.860 -12.986 -5.963 1.00 34.24 99 ILE A O 9
ATOM 17441 N N . TYR A 1 98 ? 53.566 -11.187 -5.689 1.00 43.11 100 TYR A N 9
ATOM 17442 C CA . TYR A 1 98 ? 52.417 -11.780 -6.365 1.00 15.13 100 TYR A CA 9
ATOM 17443 C C . TYR A 1 98 ? 52.760 -12.097 -7.804 1.00 34.44 100 TYR A C 9
ATOM 17444 O O . TYR A 1 98 ? 52.448 -13.166 -8.299 1.00 3.54 100 TYR A O 9
ATOM 17462 N N . THR A 1 99 ? 53.467 -11.196 -8.442 1.00 71.31 101 THR A N 9
ATOM 17463 C CA . THR A 1 99 ? 53.783 -11.356 -9.835 1.00 4.12 101 THR A CA 9
ATOM 17464 C C . THR A 1 99 ? 54.856 -12.411 -10.104 1.00 22.22 101 THR A C 9
ATOM 17465 O O . THR A 1 99 ? 54.780 -13.112 -11.101 1.00 14.53 101 THR A O 9
ATOM 17476 N N . MET A 1 100 ? 55.824 -12.567 -9.199 1.00 34.35 102 MET A N 9
ATOM 17477 C CA . MET A 1 100 ? 56.853 -13.600 -9.379 1.00 63.42 102 MET A CA 9
ATOM 17478 C C . MET A 1 100 ? 56.213 -14.984 -9.276 1.00 13.22 102 MET A C 9
ATOM 17479 O O . MET A 1 100 ? 56.615 -15.924 -9.957 1.00 73.13 102 MET A O 9
ATOM 17493 N N . ILE A 1 101 ? 55.175 -15.072 -8.469 1.00 3.21 103 ILE A N 9
ATOM 17494 C CA . ILE A 1 101 ? 54.440 -16.302 -8.278 1.00 52.20 103 ILE A CA 9
ATOM 17495 C C . ILE A 1 101 ? 53.467 -16.495 -9.445 1.00 5.52 103 ILE A C 9
ATOM 17496 O O . ILE A 1 101 ? 53.345 -17.584 -9.993 1.00 70.30 103 ILE A O 9
ATOM 17512 N N . TYR A 1 102 ? 52.818 -15.412 -9.844 1.00 40.11 104 TYR A N 9
ATOM 17513 C CA . TYR A 1 102 ? 51.905 -15.401 -10.984 1.00 44.15 104 TYR A CA 9
ATOM 17514 C C . TYR A 1 102 ? 52.634 -15.782 -12.289 1.00 13.14 104 TYR A C 9
ATOM 17515 O O . TYR A 1 102 ? 52.077 -16.436 -13.179 1.00 40.12 104 TYR A O 9
ATOM 17533 N N . ARG A 1 103 ? 53.893 -15.412 -12.362 1.00 53.53 105 ARG A N 9
ATOM 17534 C CA . ARG A 1 103 ? 54.773 -15.731 -13.481 1.00 5.51 105 ARG A CA 9
ATOM 17535 C C . ARG A 1 103 ? 55.064 -17.253 -13.511 1.00 13.24 105 ARG A C 9
ATOM 17536 O O . ARG A 1 103 ? 55.610 -17.787 -14.475 1.00 2.23 105 ARG A O 9
ATOM 17557 N N . ASN A 1 104 ? 54.677 -17.935 -12.455 1.00 14.40 106 ASN A N 9
ATOM 17558 C CA . ASN A 1 104 ? 54.910 -19.357 -12.332 1.00 75.13 106 ASN A CA 9
ATOM 17559 C C . ASN A 1 104 ? 53.638 -20.160 -12.286 1.00 64.35 106 ASN A C 9
ATOM 17560 O O . ASN A 1 104 ? 53.673 -21.363 -12.040 1.00 43.10 106 ASN A O 9
ATOM 17571 N N . LEU A 1 105 ? 52.531 -19.518 -12.515 1.00 34.24 107 LEU A N 9
ATOM 17572 C CA . LEU A 1 105 ? 51.277 -20.220 -12.575 1.00 22.31 107 LEU A CA 9
ATOM 17573 C C . LEU A 1 105 ? 50.721 -20.162 -13.991 1.00 22.33 107 LEU A C 9
ATOM 17574 O O . LEU A 1 105 ? 51.331 -19.539 -14.875 1.00 3.21 107 LEU A O 9
ATOM 17590 N N . VAL A 1 106 ? 49.591 -20.779 -14.212 1.00 63.11 108 VAL A N 9
ATOM 17591 C CA . VAL A 1 106 ? 49.026 -20.867 -15.543 1.00 1.01 108 VAL A CA 9
ATOM 17592 C C . VAL A 1 106 ? 47.902 -19.854 -15.725 1.00 71.42 108 VAL A C 9
ATOM 17593 O O . VAL A 1 106 ? 46.871 -19.930 -15.039 1.00 31.43 108 VAL A O 9
ATOM 17606 N N . VAL A 1 107 ? 48.124 -18.912 -16.620 1.00 53.02 109 VAL A N 9
ATOM 17607 C CA . VAL A 1 107 ? 47.151 -17.899 -17.007 1.00 54.14 109 VAL A CA 9
ATOM 17608 C C . VAL A 1 107 ? 47.306 -17.572 -18.486 1.00 41.24 109 VAL A C 9
ATOM 17609 O O . VAL A 1 107 ? 48.014 -16.611 -18.848 1.00 0.00 109 VAL A O 9
ATOM 17623 N N . ASP B 2 1 ? 50.608 -6.275 11.197 1.00 70.03 301 ASP B N 9
ATOM 17624 C CA . ASP B 2 1 ? 51.436 -5.477 10.275 1.00 40.31 301 ASP B CA 9
ATOM 17625 C C . ASP B 2 1 ? 52.899 -5.492 10.760 1.00 43.41 301 ASP B C 9
ATOM 17626 O O . ASP B 2 1 ? 53.716 -4.653 10.381 1.00 3.22 301 ASP B O 9
ATOM 17637 N N . GLY B 2 2 ? 53.232 -6.471 11.582 1.00 32.14 302 GLY B N 9
ATOM 17638 C CA . GLY B 2 2 ? 54.510 -6.553 12.157 1.00 10.15 302 GLY B CA 9
ATOM 17639 C C . GLY B 2 2 ? 55.467 -7.197 11.228 1.00 44.11 302 GLY B C 9
ATOM 17640 O O . GLY B 2 2 ? 55.306 -8.354 10.844 1.00 74.13 302 GLY B O 9
ATOM 17644 N N . GLY B 2 3 ? 56.393 -6.436 10.824 1.00 50.33 303 GLY B N 9
ATOM 17645 C CA . GLY B 2 3 ? 57.438 -6.921 9.977 1.00 63.40 303 GLY B CA 9
ATOM 17646 C C . GLY B 2 3 ? 58.545 -7.575 10.773 1.00 53.01 303 GLY B C 9
ATOM 17647 O O . GLY B 2 3 ? 58.569 -8.786 10.914 1.00 2.33 303 GLY B O 9
ATOM 17651 N N . THR B 2 4 ? 59.428 -6.749 11.304 1.00 72.21 304 THR B N 9
ATOM 17652 C CA . THR B 2 4 ? 60.586 -7.138 12.137 1.00 53.02 304 THR B CA 9
ATOM 17653 C C . THR B 2 4 ? 61.521 -8.234 11.543 1.00 61.42 304 THR B C 9
ATOM 17654 O O . THR B 2 4 ? 62.565 -7.919 10.953 1.00 41.25 304 THR B O 9
ATOM 17665 N N . THR B 2 5 ? 61.128 -9.482 11.682 1.00 33.52 305 THR B N 9
ATOM 17666 C CA . THR B 2 5 ? 61.923 -10.621 11.259 1.00 3.31 305 THR B CA 9
ATOM 17667 C C . THR B 2 5 ? 61.306 -11.239 9.991 1.00 54.44 305 THR B C 9
ATOM 17668 O O . THR B 2 5 ? 60.090 -11.158 9.806 1.00 34.54 305 THR B O 9
ATOM 17679 N N . PHE B 2 6 ? 62.146 -11.854 9.134 1.00 23.43 306 PHE B N 9
ATOM 17680 C CA . PHE B 2 6 ? 61.717 -12.444 7.848 1.00 31.21 306 PHE B CA 9
ATOM 17681 C C . PHE B 2 6 ? 60.503 -13.356 8.006 1.00 61.12 306 PHE B C 9
ATOM 17682 O O . PHE B 2 6 ? 59.536 -13.261 7.249 1.00 3.43 306 PHE B O 9
ATOM 17699 N N . GLU B 2 7 ? 60.562 -14.201 9.011 1.00 22.24 307 GLU B N 9
ATOM 17700 C CA . GLU B 2 7 ? 59.495 -15.131 9.352 1.00 73.43 307 GLU B CA 9
ATOM 17701 C C . GLU B 2 7 ? 58.153 -14.409 9.514 1.00 33.30 307 GLU B C 9
ATOM 17702 O O . GLU B 2 7 ? 57.122 -14.848 9.015 1.00 31.35 307 GLU B O 9
ATOM 17714 N N . HIS B 2 8 ? 58.211 -13.280 10.136 1.00 4.31 308 HIS B N 9
ATOM 17715 C CA . HIS B 2 8 ? 57.041 -12.515 10.482 1.00 63.23 308 HIS B CA 9
ATOM 17716 C C . HIS B 2 8 ? 56.580 -11.732 9.264 1.00 43.42 308 HIS B C 9
ATOM 17717 O O . HIS B 2 8 ? 55.437 -11.848 8.841 1.00 4.03 308 HIS B O 9
ATOM 17731 N N . LEU B 2 9 ? 57.499 -10.998 8.676 1.00 64.14 309 LEU B N 9
ATOM 17732 C CA . LEU B 2 9 ? 57.206 -10.095 7.576 1.00 52.01 309 LEU B CA 9
ATOM 17733 C C . LEU B 2 9 ? 56.763 -10.781 6.268 1.00 42.30 309 LEU B C 9
ATOM 17734 O O . LEU B 2 9 ? 55.949 -10.226 5.525 1.00 13.44 309 LEU B O 9
ATOM 17750 N N . TRP B 2 10 ? 57.267 -11.984 6.000 1.00 43.14 310 TRP B N 9
ATOM 17751 C CA . TRP B 2 10 ? 56.899 -12.707 4.780 1.00 14.01 310 TRP B CA 9
ATOM 17752 C C . TRP B 2 10 ? 55.490 -13.245 4.926 1.00 31.23 310 TRP B C 9
ATOM 17753 O O . TRP B 2 10 ? 54.712 -13.301 3.982 1.00 14.12 310 TRP B O 9
ATOM 17774 N N . SER B 2 11 ? 55.153 -13.568 6.133 1.00 14.42 311 SER B N 9
ATOM 17775 C CA . SER B 2 11 ? 53.866 -14.101 6.443 1.00 14.14 311 SER B CA 9
ATOM 17776 C C . SER B 2 11 ? 52.834 -12.973 6.600 1.00 41.41 311 SER B C 9
ATOM 17777 O O . SER B 2 11 ? 51.663 -13.221 6.864 1.00 31.14 311 SER B O 9
ATOM 17785 N N . SER B 2 12 ? 53.292 -11.754 6.474 1.00 1.11 312 SER B N 9
ATOM 17786 C CA . SER B 2 12 ? 52.472 -10.590 6.663 1.00 11.44 312 SER B CA 9
ATOM 17787 C C . SER B 2 12 ? 52.373 -9.758 5.379 1.00 60.40 312 SER B C 9
ATOM 17788 O O . SER B 2 12 ? 51.997 -8.584 5.420 1.00 41.34 312 SER B O 9
ATOM 17796 N N . LEU B 2 13 ? 52.672 -10.350 4.242 1.00 4.23 313 LEU B N 9
ATOM 17797 C CA . LEU B 2 13 ? 52.716 -9.560 3.028 1.00 14.51 313 LEU B CA 9
ATOM 17798 C C . LEU B 2 13 ? 51.463 -9.694 2.195 1.00 52.23 313 LEU B C 9
ATOM 17799 O O . LEU B 2 13 ? 51.392 -9.180 1.071 1.00 52.02 313 LEU B O 9
ATOM 17815 N N . GLU B 2 14 ? 50.467 -10.349 2.741 1.00 50.02 314 GLU B N 9
ATOM 17816 C CA . GLU B 2 14 ? 49.223 -10.500 2.035 1.00 22.11 314 GLU B CA 9
ATOM 17817 C C . GLU B 2 14 ? 48.359 -9.243 2.252 1.00 24.03 314 GLU B C 9
ATOM 17818 O O . GLU B 2 14 ? 48.561 -8.509 3.233 1.00 52.11 314 GLU B O 9
ATOM 17830 N N . PRO B 2 15 ? 47.438 -8.936 1.331 1.00 10.45 315 PRO B N 9
ATOM 17831 C CA . PRO B 2 15 ? 46.572 -7.775 1.473 1.00 54.32 315 PRO B CA 9
ATOM 17832 C C . PRO B 2 15 ? 45.440 -8.013 2.463 1.00 3.22 315 PRO B C 9
ATOM 17833 O O . PRO B 2 15 ? 45.296 -7.298 3.468 1.00 2.51 315 PRO B O 9
ATOM 17844 N N . ASP B 2 16 ? 44.686 -9.032 2.218 1.00 41.21 316 ASP B N 9
ATOM 17845 C CA . ASP B 2 16 ? 43.519 -9.337 2.967 1.00 41.22 316 ASP B CA 9
ATOM 17846 C C . ASP B 2 16 ? 43.213 -10.768 2.755 1.00 10.30 316 ASP B C 9
ATOM 17847 O O . ASP B 2 16 ? 42.883 -11.472 3.703 1.00 0.00 316 ASP B O 9
ATOM 17857 N N . ASN A 1 1 ? 30.154 -14.615 -38.869 1.00 1.00 3 ASN A N 10
ATOM 17858 C CA . ASN A 1 1 ? 29.990 -13.949 -37.577 1.00 64.21 3 ASN A CA 10
ATOM 17859 C C . ASN A 1 1 ? 31.331 -13.576 -36.975 1.00 1.42 3 ASN A C 10
ATOM 17860 O O . ASN A 1 1 ? 31.993 -14.411 -36.358 1.00 73.22 3 ASN A O 10
ATOM 17873 N N . THR A 1 2 ? 31.771 -12.349 -37.198 1.00 21.23 4 THR A N 10
ATOM 17874 C CA . THR A 1 2 ? 32.966 -11.845 -36.531 1.00 20.42 4 THR A CA 10
ATOM 17875 C C . THR A 1 2 ? 32.544 -11.443 -35.116 1.00 62.42 4 THR A C 10
ATOM 17876 O O . THR A 1 2 ? 33.295 -11.545 -34.143 1.00 2.41 4 THR A O 10
ATOM 17887 N N . ASN A 1 3 ? 31.316 -11.011 -35.039 1.00 20.55 5 ASN A N 10
ATOM 17888 C CA . ASN A 1 3 ? 30.648 -10.691 -33.819 1.00 31.42 5 ASN A CA 10
ATOM 17889 C C . ASN A 1 3 ? 29.489 -11.643 -33.771 1.00 64.24 5 ASN A C 10
ATOM 17890 O O . ASN A 1 3 ? 28.942 -11.995 -34.831 1.00 43.23 5 ASN A O 10
ATOM 17901 N N . MET A 1 4 ? 29.116 -12.095 -32.617 1.00 50.32 6 MET A N 10
ATOM 17902 C CA . MET A 1 4 ? 28.112 -13.131 -32.549 1.00 55.35 6 MET A CA 10
ATOM 17903 C C . MET A 1 4 ? 26.695 -12.634 -32.601 1.00 55.10 6 MET A C 10
ATOM 17904 O O . MET A 1 4 ? 26.154 -12.112 -31.615 1.00 33.22 6 MET A O 10
ATOM 17918 N N . SER A 1 5 ? 26.115 -12.754 -33.776 1.00 73.11 7 SER A N 10
ATOM 17919 C CA . SER A 1 5 ? 24.728 -12.458 -33.994 1.00 53.24 7 SER A CA 10
ATOM 17920 C C . SER A 1 5 ? 23.904 -13.581 -33.353 1.00 5.33 7 SER A C 10
ATOM 17921 O O . SER A 1 5 ? 23.934 -14.729 -33.818 1.00 12.05 7 SER A O 10
ATOM 17929 N N . VAL A 1 6 ? 23.228 -13.267 -32.284 1.00 21.31 8 VAL A N 10
ATOM 17930 C CA . VAL A 1 6 ? 22.476 -14.246 -31.552 1.00 5.42 8 VAL A CA 10
ATOM 17931 C C . VAL A 1 6 ? 20.985 -14.004 -31.729 1.00 40.44 8 VAL A C 10
ATOM 17932 O O . VAL A 1 6 ? 20.580 -12.882 -32.070 1.00 42.14 8 VAL A O 10
ATOM 17945 N N . PRO A 1 7 ? 20.160 -15.054 -31.552 1.00 74.40 9 PRO A N 10
ATOM 17946 C CA . PRO A 1 7 ? 18.692 -14.948 -31.604 1.00 52.31 9 PRO A CA 10
ATOM 17947 C C . PRO A 1 7 ? 18.157 -13.865 -30.655 1.00 2.24 9 PRO A C 10
ATOM 17948 O O . PRO A 1 7 ? 18.823 -13.483 -29.669 1.00 32.11 9 PRO A O 10
ATOM 17959 N N . THR A 1 8 ? 16.980 -13.385 -30.935 1.00 55.24 10 THR A N 10
ATOM 17960 C CA . THR A 1 8 ? 16.376 -12.342 -30.173 1.00 33.05 10 THR A CA 10
ATOM 17961 C C . THR A 1 8 ? 15.679 -12.876 -28.938 1.00 33.12 10 THR A C 10
ATOM 17962 O O . THR A 1 8 ? 14.480 -13.196 -28.962 1.00 40.24 10 THR A O 10
ATOM 17973 N N . ASP A 1 9 ? 16.437 -13.029 -27.887 1.00 22.24 11 ASP A N 10
ATOM 17974 C CA . ASP A 1 9 ? 15.894 -13.503 -26.645 1.00 52.52 11 ASP A CA 10
ATOM 17975 C C . ASP A 1 9 ? 15.811 -12.358 -25.675 1.00 21.43 11 ASP A C 10
ATOM 17976 O O . ASP A 1 9 ? 14.764 -12.103 -25.081 1.00 1.43 11 ASP A O 10
ATOM 17985 N N . GLY A 1 10 ? 16.925 -11.647 -25.538 1.00 24.21 12 GLY A N 10
ATOM 17986 C CA . GLY A 1 10 ? 17.017 -10.578 -24.570 1.00 13.41 12 GLY A CA 10
ATOM 17987 C C . GLY A 1 10 ? 16.820 -11.135 -23.190 1.00 44.33 12 GLY A C 10
ATOM 17988 O O . GLY A 1 10 ? 16.127 -10.551 -22.354 1.00 44.55 12 GLY A O 10
ATOM 17992 N N . ALA A 1 11 ? 17.417 -12.275 -22.954 1.00 25.35 13 ALA A N 10
ATOM 17993 C CA . ALA A 1 11 ? 17.212 -12.986 -21.731 1.00 53.32 13 ALA A CA 10
ATOM 17994 C C . ALA A 1 11 ? 18.498 -13.182 -20.981 1.00 12.11 13 ALA A C 10
ATOM 17995 O O . ALA A 1 11 ? 19.177 -14.207 -21.118 1.00 52.51 13 ALA A O 10
ATOM 18002 N N . VAL A 1 12 ? 18.870 -12.177 -20.262 1.00 54.25 14 VAL A N 10
ATOM 18003 C CA . VAL A 1 12 ? 19.999 -12.218 -19.395 1.00 44.45 14 VAL A CA 10
ATOM 18004 C C . VAL A 1 12 ? 19.541 -11.863 -17.990 1.00 64.41 14 VAL A C 10
ATOM 18005 O O . VAL A 1 12 ? 19.494 -10.692 -17.597 1.00 53.45 14 VAL A O 10
ATOM 18018 N N . THR A 1 13 ? 19.098 -12.878 -17.289 1.00 62.35 15 THR A N 10
ATOM 18019 C CA . THR A 1 13 ? 18.581 -12.741 -15.949 1.00 70.21 15 THR A CA 10
ATOM 18020 C C . THR A 1 13 ? 19.686 -12.312 -14.992 1.00 24.34 15 THR A C 10
ATOM 18021 O O . THR A 1 13 ? 19.572 -11.295 -14.302 1.00 4.22 15 THR A O 10
ATOM 18032 N N . THR A 1 14 ? 20.746 -13.075 -14.975 1.00 34.01 16 THR A N 10
ATOM 18033 C CA . THR A 1 14 ? 21.910 -12.739 -14.228 1.00 62.33 16 THR A CA 10
ATOM 18034 C C . THR A 1 14 ? 22.738 -11.796 -15.094 1.00 62.33 16 THR A C 10
ATOM 18035 O O . THR A 1 14 ? 23.236 -12.193 -16.151 1.00 4.14 16 THR A O 10
ATOM 18046 N N . SER A 1 15 ? 22.825 -10.554 -14.682 1.00 53.04 17 SER A N 10
ATOM 18047 C CA . SER A 1 15 ? 23.526 -9.552 -15.440 1.00 52.10 17 SER A CA 10
ATOM 18048 C C . SER A 1 15 ? 25.042 -9.711 -15.303 1.00 61.15 17 SER A C 10
ATOM 18049 O O . SER A 1 15 ? 25.790 -9.400 -16.226 1.00 12.35 17 SER A O 10
ATOM 18057 N N . GLN A 1 16 ? 25.485 -10.214 -14.168 1.00 32.21 18 GLN A N 10
ATOM 18058 C CA . GLN A 1 16 ? 26.898 -10.388 -13.925 1.00 74.22 18 GLN A CA 10
ATOM 18059 C C . GLN A 1 16 ? 27.339 -11.794 -14.201 1.00 44.22 18 GLN A C 10
ATOM 18060 O O . GLN A 1 16 ? 27.124 -12.701 -13.384 1.00 45.43 18 GLN A O 10
ATOM 18074 N N . ILE A 1 17 ? 27.910 -11.994 -15.343 1.00 44.01 19 ILE A N 10
ATOM 18075 C CA . ILE A 1 17 ? 28.478 -13.261 -15.671 1.00 23.43 19 ILE A CA 10
ATOM 18076 C C . ILE A 1 17 ? 29.989 -13.124 -15.502 1.00 41.50 19 ILE A C 10
ATOM 18077 O O . ILE A 1 17 ? 30.617 -12.261 -16.139 1.00 14.42 19 ILE A O 10
ATOM 18093 N N . PRO A 1 18 ? 30.585 -13.904 -14.615 1.00 42.12 20 PRO A N 10
ATOM 18094 C CA . PRO A 1 18 ? 32.008 -13.835 -14.347 1.00 24.14 20 PRO A CA 10
ATOM 18095 C C . PRO A 1 18 ? 32.840 -14.360 -15.511 1.00 41.43 20 PRO A C 10
ATOM 18096 O O . PRO A 1 18 ? 32.671 -15.503 -15.968 1.00 54.35 20 PRO A O 10
ATOM 18107 N N . ALA A 1 19 ? 33.690 -13.526 -16.016 1.00 65.43 21 ALA A N 10
ATOM 18108 C CA . ALA A 1 19 ? 34.584 -13.907 -17.079 1.00 14.44 21 ALA A CA 10
ATOM 18109 C C . ALA A 1 19 ? 35.982 -14.045 -16.517 1.00 3.11 21 ALA A C 10
ATOM 18110 O O . ALA A 1 19 ? 36.721 -14.973 -16.850 1.00 3.25 21 ALA A O 10
ATOM 18117 N N . SER A 1 20 ? 36.326 -13.134 -15.645 1.00 30.10 22 SER A N 10
ATOM 18118 C CA . SER A 1 20 ? 37.603 -13.134 -15.002 1.00 45.52 22 SER A CA 10
ATOM 18119 C C . SER A 1 20 ? 37.563 -14.049 -13.784 1.00 75.41 22 SER A C 10
ATOM 18120 O O . SER A 1 20 ? 36.845 -13.775 -12.809 1.00 42.35 22 SER A O 10
ATOM 18128 N N . GLU A 1 21 ? 38.287 -15.150 -13.854 1.00 72.13 23 GLU A N 10
ATOM 18129 C CA . GLU A 1 21 ? 38.333 -16.081 -12.754 1.00 51.30 23 GLU A CA 10
ATOM 18130 C C . GLU A 1 21 ? 39.154 -15.499 -11.625 1.00 35.14 23 GLU A C 10
ATOM 18131 O O . GLU A 1 21 ? 40.213 -14.910 -11.856 1.00 1.53 23 GLU A O 10
ATOM 18143 N N . GLN A 1 22 ? 38.659 -15.635 -10.433 1.00 53.33 24 GLN A N 10
ATOM 18144 C CA . GLN A 1 22 ? 39.272 -15.041 -9.276 1.00 25.11 24 GLN A CA 10
ATOM 18145 C C . GLN A 1 22 ? 40.232 -16.016 -8.616 1.00 21.45 24 GLN A C 10
ATOM 18146 O O . GLN A 1 22 ? 39.942 -17.219 -8.510 1.00 14.43 24 GLN A O 10
ATOM 18160 N N . GLU A 1 23 ? 41.361 -15.492 -8.189 1.00 20.02 25 GLU A N 10
ATOM 18161 C CA . GLU A 1 23 ? 42.456 -16.258 -7.603 1.00 11.33 25 GLU A CA 10
ATOM 18162 C C . GLU A 1 23 ? 42.026 -17.002 -6.335 1.00 22.14 25 GLU A C 10
ATOM 18163 O O . GLU A 1 23 ? 41.488 -16.412 -5.397 1.00 34.32 25 GLU A O 10
ATOM 18175 N N . THR A 1 24 ? 42.227 -18.289 -6.320 1.00 51.52 26 THR A N 10
ATOM 18176 C CA . THR A 1 24 ? 41.959 -19.075 -5.151 1.00 53.31 26 THR A CA 10
ATOM 18177 C C . THR A 1 24 ? 43.086 -20.083 -4.966 1.00 53.35 26 THR A C 10
ATOM 18178 O O . THR A 1 24 ? 43.926 -19.920 -4.088 1.00 30.52 26 THR A O 10
ATOM 18189 N N . LEU A 1 25 ? 43.144 -21.065 -5.811 1.00 5.11 27 LEU A N 10
ATOM 18190 C CA . LEU A 1 25 ? 44.216 -22.014 -5.775 1.00 60.50 27 LEU A CA 10
ATOM 18191 C C . LEU A 1 25 ? 45.159 -21.733 -6.906 1.00 75.55 27 LEU A C 10
ATOM 18192 O O . LEU A 1 25 ? 44.736 -21.382 -8.008 1.00 13.21 27 LEU A O 10
ATOM 18208 N N . VAL A 1 26 ? 46.410 -21.832 -6.633 1.00 40.25 28 VAL A N 10
ATOM 18209 C CA . VAL A 1 26 ? 47.410 -21.622 -7.617 1.00 11.42 28 VAL A CA 10
ATOM 18210 C C . VAL A 1 26 ? 47.975 -22.956 -8.037 1.00 51.22 28 VAL A C 10
ATOM 18211 O O . VAL A 1 26 ? 48.060 -23.898 -7.226 1.00 23.41 28 VAL A O 10
ATOM 18224 N N . ARG A 1 27 ? 48.294 -23.058 -9.286 1.00 35.24 29 ARG A N 10
ATOM 18225 C CA . ARG A 1 27 ? 48.884 -24.252 -9.833 1.00 74.24 29 ARG A CA 10
ATOM 18226 C C . ARG A 1 27 ? 50.324 -23.925 -10.177 1.00 40.32 29 ARG A C 10
ATOM 18227 O O . ARG A 1 27 ? 50.584 -23.319 -11.209 1.00 20.51 29 ARG A O 10
ATOM 18248 N N . PRO A 1 28 ? 51.268 -24.229 -9.289 1.00 1.41 30 PRO A N 10
ATOM 18249 C CA . PRO A 1 28 ? 52.661 -23.866 -9.481 1.00 43.14 30 PRO A CA 10
ATOM 18250 C C . PRO A 1 28 ? 53.400 -24.763 -10.475 1.00 24.23 30 PRO A C 10
ATOM 18251 O O . PRO A 1 28 ? 53.080 -25.948 -10.640 1.00 23.12 30 PRO A O 10
ATOM 18262 N N . LYS A 1 29 ? 54.357 -24.173 -11.152 1.00 71.41 31 LYS A N 10
ATOM 18263 C CA . LYS A 1 29 ? 55.252 -24.881 -12.044 1.00 13.12 31 LYS A CA 10
ATOM 18264 C C . LYS A 1 29 ? 56.229 -25.733 -11.207 1.00 60.43 31 LYS A C 10
ATOM 18265 O O . LYS A 1 29 ? 56.396 -25.468 -9.999 1.00 12.54 31 LYS A O 10
ATOM 18284 N N . PRO A 1 30 ? 56.911 -26.744 -11.827 1.00 4.31 32 PRO A N 10
ATOM 18285 C CA . PRO A 1 30 ? 57.848 -27.684 -11.140 1.00 5.12 32 PRO A CA 10
ATOM 18286 C C . PRO A 1 30 ? 58.889 -26.992 -10.258 1.00 74.20 32 PRO A C 10
ATOM 18287 O O . PRO A 1 30 ? 59.366 -27.568 -9.286 1.00 50.13 32 PRO A O 10
ATOM 18298 N N . LEU A 1 31 ? 59.209 -25.762 -10.601 1.00 43.22 33 LEU A N 10
ATOM 18299 C CA . LEU A 1 31 ? 60.181 -24.962 -9.878 1.00 61.34 33 LEU A CA 10
ATOM 18300 C C . LEU A 1 31 ? 59.659 -24.628 -8.479 1.00 33.42 33 LEU A C 10
ATOM 18301 O O . LEU A 1 31 ? 60.315 -24.881 -7.463 1.00 21.42 33 LEU A O 10
ATOM 18317 N N . LEU A 1 32 ? 58.456 -24.114 -8.422 1.00 3.45 34 LEU A N 10
ATOM 18318 C CA . LEU A 1 32 ? 57.863 -23.792 -7.143 1.00 64.14 34 LEU A CA 10
ATOM 18319 C C . LEU A 1 32 ? 57.515 -25.060 -6.426 1.00 22.24 34 LEU A C 10
ATOM 18320 O O . LEU A 1 32 ? 57.668 -25.158 -5.224 1.00 75.12 34 LEU A O 10
ATOM 18336 N N . LEU A 1 33 ? 57.121 -26.058 -7.191 1.00 65.12 35 LEU A N 10
ATOM 18337 C CA . LEU A 1 33 ? 56.833 -27.361 -6.645 1.00 5.32 35 LEU A CA 10
ATOM 18338 C C . LEU A 1 33 ? 58.052 -27.980 -5.977 1.00 54.41 35 LEU A C 10
ATOM 18339 O O . LEU A 1 33 ? 57.915 -28.615 -4.946 1.00 53.44 35 LEU A O 10
ATOM 18355 N N . LYS A 1 34 ? 59.252 -27.753 -6.532 1.00 42.34 36 LYS A N 10
ATOM 18356 C CA . LYS A 1 34 ? 60.448 -28.339 -5.946 1.00 34.14 36 LYS A CA 10
ATOM 18357 C C . LYS A 1 34 ? 60.694 -27.739 -4.574 1.00 62.12 36 LYS A C 10
ATOM 18358 O O . LYS A 1 34 ? 61.070 -28.449 -3.639 1.00 31.42 36 LYS A O 10
ATOM 18377 N N . LEU A 1 35 ? 60.431 -26.438 -4.430 1.00 21.34 37 LEU A N 10
ATOM 18378 C CA . LEU A 1 35 ? 60.636 -25.810 -3.144 1.00 4.13 37 LEU A CA 10
ATOM 18379 C C . LEU A 1 35 ? 59.533 -26.232 -2.185 1.00 55.22 37 LEU A C 10
ATOM 18380 O O . LEU A 1 35 ? 59.796 -26.545 -1.026 1.00 44.31 37 LEU A O 10
ATOM 18396 N N . LEU A 1 36 ? 58.312 -26.309 -2.708 1.00 2.01 38 LEU A N 10
ATOM 18397 C CA . LEU A 1 36 ? 57.145 -26.693 -1.940 1.00 62.52 38 LEU A CA 10
ATOM 18398 C C . LEU A 1 36 ? 57.276 -28.112 -1.408 1.00 61.11 38 LEU A C 10
ATOM 18399 O O . LEU A 1 36 ? 57.106 -28.351 -0.216 1.00 21.21 38 LEU A O 10
ATOM 18415 N N . LYS A 1 37 ? 57.629 -29.047 -2.265 1.00 4.41 39 LYS A N 10
ATOM 18416 C CA . LYS A 1 37 ? 57.703 -30.436 -1.862 1.00 72.50 39 LYS A CA 10
ATOM 18417 C C . LYS A 1 37 ? 58.854 -30.646 -0.893 1.00 71.11 39 LYS A C 10
ATOM 18418 O O . LYS A 1 37 ? 58.825 -31.566 -0.084 1.00 23.23 39 LYS A O 10
ATOM 18437 N N . SER A 1 38 ? 59.851 -29.771 -0.957 1.00 51.14 40 SER A N 10
ATOM 18438 C CA . SER A 1 38 ? 60.948 -29.832 -0.032 1.00 42.10 40 SER A CA 10
ATOM 18439 C C . SER A 1 38 ? 60.518 -29.373 1.371 1.00 14.45 40 SER A C 10
ATOM 18440 O O . SER A 1 38 ? 60.994 -29.898 2.377 1.00 42.43 40 SER A O 10
ATOM 18448 N N . VAL A 1 39 ? 59.586 -28.436 1.437 1.00 11.22 41 VAL A N 10
ATOM 18449 C CA . VAL A 1 39 ? 59.173 -27.866 2.721 1.00 71.41 41 VAL A CA 10
ATOM 18450 C C . VAL A 1 39 ? 57.919 -28.502 3.294 1.00 64.32 41 VAL A C 10
ATOM 18451 O O . VAL A 1 39 ? 57.319 -27.975 4.235 1.00 51.12 41 VAL A O 10
ATOM 18464 N N . GLY A 1 40 ? 57.545 -29.631 2.762 1.00 13.41 42 GLY A N 10
ATOM 18465 C CA . GLY A 1 40 ? 56.439 -30.351 3.330 1.00 34.34 42 GLY A CA 10
ATOM 18466 C C . GLY A 1 40 ? 55.125 -30.068 2.674 1.00 74.23 42 GLY A C 10
ATOM 18467 O O . GLY A 1 40 ? 54.089 -30.088 3.331 1.00 22.34 42 GLY A O 10
ATOM 18471 N N . ALA A 1 41 ? 55.135 -29.827 1.387 1.00 52.43 43 ALA A N 10
ATOM 18472 C CA . ALA A 1 41 ? 53.887 -29.613 0.679 1.00 31.35 43 ALA A CA 10
ATOM 18473 C C . ALA A 1 41 ? 53.247 -30.947 0.375 1.00 13.11 43 ALA A C 10
ATOM 18474 O O . ALA A 1 41 ? 53.779 -31.745 -0.402 1.00 2.23 43 ALA A O 10
ATOM 18481 N N . GLN A 1 42 ? 52.129 -31.187 0.991 1.00 11.11 44 GLN A N 10
ATOM 18482 C CA . GLN A 1 42 ? 51.407 -32.437 0.849 1.00 14.10 44 GLN A CA 10
ATOM 18483 C C . GLN A 1 42 ? 50.477 -32.383 -0.350 1.00 41.31 44 GLN A C 10
ATOM 18484 O O . GLN A 1 42 ? 50.082 -33.409 -0.897 1.00 14.35 44 GLN A O 10
ATOM 18498 N N . LYS A 1 43 ? 50.161 -31.186 -0.770 1.00 34.22 45 LYS A N 10
ATOM 18499 C CA . LYS A 1 43 ? 49.195 -30.967 -1.817 1.00 1.22 45 LYS A CA 10
ATOM 18500 C C . LYS A 1 43 ? 49.892 -30.403 -3.049 1.00 34.45 45 LYS A C 10
ATOM 18501 O O . LYS A 1 43 ? 51.098 -30.097 -3.000 1.00 73.42 45 LYS A O 10
ATOM 18520 N N . ASP A 1 44 ? 49.176 -30.317 -4.151 1.00 71.23 46 ASP A N 10
ATOM 18521 C CA . ASP A 1 44 ? 49.734 -29.737 -5.384 1.00 33.11 46 ASP A CA 10
ATOM 18522 C C . ASP A 1 44 ? 49.072 -28.420 -5.690 1.00 43.41 46 ASP A C 10
ATOM 18523 O O . ASP A 1 44 ? 49.446 -27.719 -6.631 1.00 45.42 46 ASP A O 10
ATOM 18532 N N . THR A 1 45 ? 48.080 -28.090 -4.912 1.00 73.34 47 THR A N 10
ATOM 18533 C CA . THR A 1 45 ? 47.389 -26.849 -5.056 1.00 64.41 47 THR A CA 10
ATOM 18534 C C . THR A 1 45 ? 47.333 -26.140 -3.742 1.00 71.43 47 THR A C 10
ATOM 18535 O O . THR A 1 45 ? 47.107 -26.759 -2.684 1.00 40.44 47 THR A O 10
ATOM 18546 N N . TYR A 1 46 ? 47.558 -24.871 -3.787 1.00 21.32 48 TYR A N 10
ATOM 18547 C CA . TYR A 1 46 ? 47.624 -24.063 -2.611 1.00 72.11 48 TYR A CA 10
ATOM 18548 C C . TYR A 1 46 ? 47.085 -22.697 -2.903 1.00 63.32 48 TYR A C 10
ATOM 18549 O O . TYR A 1 46 ? 46.980 -22.320 -4.060 1.00 44.22 48 TYR A O 10
ATOM 18567 N N . THR A 1 47 ? 46.723 -21.977 -1.883 1.00 4.35 49 THR A N 10
ATOM 18568 C CA . THR A 1 47 ? 46.296 -20.619 -2.039 1.00 1.34 49 THR A CA 10
ATOM 18569 C C . THR A 1 47 ? 47.542 -19.752 -1.989 1.00 15.00 49 THR A C 10
ATOM 18570 O O . THR A 1 47 ? 48.612 -20.249 -1.598 1.00 52.25 49 THR A O 10
ATOM 18581 N N . MET A 1 48 ? 47.448 -18.489 -2.381 1.00 21.14 50 MET A N 10
ATOM 18582 C CA . MET A 1 48 ? 48.591 -17.612 -2.308 1.00 1.43 50 MET A CA 10
ATOM 18583 C C . MET A 1 48 ? 49.157 -17.529 -0.915 1.00 72.53 50 MET A C 10
ATOM 18584 O O . MET A 1 48 ? 50.352 -17.550 -0.752 1.00 74.21 50 MET A O 10
ATOM 18598 N N . LYS A 1 49 ? 48.285 -17.508 0.081 1.00 14.32 51 LYS A N 10
ATOM 18599 C CA . LYS A 1 49 ? 48.693 -17.456 1.501 1.00 64.44 51 LYS A CA 10
ATOM 18600 C C . LYS A 1 49 ? 49.579 -18.648 1.823 1.00 30.11 51 LYS A C 10
ATOM 18601 O O . LYS A 1 49 ? 50.511 -18.550 2.582 1.00 14.04 51 LYS A O 10
ATOM 18620 N N . GLU A 1 50 ? 49.277 -19.766 1.218 1.00 55.54 52 GLU A N 10
ATOM 18621 C CA . GLU A 1 50 ? 50.024 -20.965 1.443 1.00 75.23 52 GLU A CA 10
ATOM 18622 C C . GLU A 1 50 ? 51.358 -20.918 0.737 1.00 14.34 52 GLU A C 10
ATOM 18623 O O . GLU A 1 50 ? 52.311 -21.550 1.174 1.00 34.14 52 GLU A O 10
ATOM 18635 N N . VAL A 1 51 ? 51.448 -20.140 -0.332 1.00 43.32 53 VAL A N 10
ATOM 18636 C CA . VAL A 1 51 ? 52.730 -19.925 -0.965 1.00 51.12 53 VAL A CA 10
ATOM 18637 C C . VAL A 1 51 ? 53.562 -19.129 0.010 1.00 21.10 53 VAL A C 10
ATOM 18638 O O . VAL A 1 51 ? 54.660 -19.490 0.288 1.00 11.23 53 VAL A O 10
ATOM 18651 N N . LEU A 1 52 ? 52.993 -18.061 0.556 1.00 70.30 54 LEU A N 10
ATOM 18652 C CA . LEU A 1 52 ? 53.582 -17.328 1.638 1.00 2.43 54 LEU A CA 10
ATOM 18653 C C . LEU A 1 52 ? 54.066 -18.279 2.753 1.00 14.03 54 LEU A C 10
ATOM 18654 O O . LEU A 1 52 ? 55.191 -18.182 3.211 1.00 21.52 54 LEU A O 10
ATOM 18670 N N . PHE A 1 53 ? 53.258 -19.243 3.111 1.00 3.44 55 PHE A N 10
ATOM 18671 C CA . PHE A 1 53 ? 53.645 -20.164 4.174 1.00 31.34 55 PHE A CA 10
ATOM 18672 C C . PHE A 1 53 ? 54.828 -21.034 3.762 1.00 34.30 55 PHE A C 10
ATOM 18673 O O . PHE A 1 53 ? 55.891 -20.961 4.358 1.00 13.01 55 PHE A O 10
ATOM 18690 N N . TYR A 1 54 ? 54.657 -21.796 2.713 1.00 63.30 56 TYR A N 10
ATOM 18691 C CA . TYR A 1 54 ? 55.651 -22.770 2.298 1.00 1.22 56 TYR A CA 10
ATOM 18692 C C . TYR A 1 54 ? 56.859 -22.148 1.594 1.00 62.54 56 TYR A C 10
ATOM 18693 O O . TYR A 1 54 ? 57.992 -22.580 1.820 1.00 21.03 56 TYR A O 10
ATOM 18711 N N . LEU A 1 55 ? 56.640 -21.127 0.769 1.00 33.41 57 LEU A N 10
ATOM 18712 C CA . LEU A 1 55 ? 57.743 -20.512 0.039 1.00 40.31 57 LEU A CA 10
ATOM 18713 C C . LEU A 1 55 ? 58.642 -19.807 1.048 1.00 40.54 57 LEU A C 10
ATOM 18714 O O . LEU A 1 55 ? 59.874 -19.868 0.969 1.00 5.14 57 LEU A O 10
ATOM 18730 N N . GLY A 1 56 ? 57.998 -19.218 2.047 1.00 34.05 58 GLY A N 10
ATOM 18731 C CA . GLY A 1 56 ? 58.710 -18.533 3.106 1.00 74.30 58 GLY A CA 10
ATOM 18732 C C . GLY A 1 56 ? 59.552 -19.473 3.914 1.00 10.41 58 GLY A C 10
ATOM 18733 O O . GLY A 1 56 ? 60.627 -19.088 4.388 1.00 32.52 58 GLY A O 10
ATOM 18737 N N . GLN A 1 57 ? 59.079 -20.724 4.061 1.00 63.23 59 GLN A N 10
ATOM 18738 C CA . GLN A 1 57 ? 59.838 -21.732 4.774 1.00 64.13 59 GLN A CA 10
ATOM 18739 C C . GLN A 1 57 ? 61.138 -21.933 4.063 1.00 12.12 59 GLN A C 10
ATOM 18740 O O . GLN A 1 57 ? 62.181 -21.717 4.631 1.00 60.00 59 GLN A O 10
ATOM 18754 N N . TYR A 1 58 ? 61.039 -22.254 2.775 1.00 52.35 60 TYR A N 10
ATOM 18755 C CA . TYR A 1 58 ? 62.181 -22.624 1.946 1.00 12.25 60 TYR A CA 10
ATOM 18756 C C . TYR A 1 58 ? 63.292 -21.589 1.986 1.00 54.12 60 TYR A C 10
ATOM 18757 O O . TYR A 1 58 ? 64.452 -21.926 2.220 1.00 53.15 60 TYR A O 10
ATOM 18775 N N . ILE A 1 59 ? 62.926 -20.343 1.843 1.00 22.33 61 ILE A N 10
ATOM 18776 C CA . ILE A 1 59 ? 63.903 -19.278 1.752 1.00 54.32 61 ILE A CA 10
ATOM 18777 C C . ILE A 1 59 ? 64.597 -19.124 3.088 1.00 22.41 61 ILE A C 10
ATOM 18778 O O . ILE A 1 59 ? 65.812 -18.988 3.168 1.00 45.34 61 ILE A O 10
ATOM 18794 N N . MET A 1 60 ? 63.828 -19.194 4.119 1.00 72.44 62 MET A N 10
ATOM 18795 C CA . MET A 1 60 ? 64.320 -18.970 5.444 1.00 41.23 62 MET A CA 10
ATOM 18796 C C . MET A 1 60 ? 65.079 -20.171 5.999 1.00 61.21 62 MET A C 10
ATOM 18797 O O . MET A 1 60 ? 66.199 -20.031 6.479 1.00 12.42 62 MET A O 10
ATOM 18811 N N . THR A 1 61 ? 64.484 -21.335 5.882 1.00 24.30 63 THR A N 10
ATOM 18812 C CA . THR A 1 61 ? 65.000 -22.551 6.488 1.00 13.21 63 THR A CA 10
ATOM 18813 C C . THR A 1 61 ? 66.295 -23.018 5.810 1.00 64.20 63 THR A C 10
ATOM 18814 O O . THR A 1 61 ? 67.176 -23.582 6.455 1.00 74.44 63 THR A O 10
ATOM 18825 N N . LYS A 1 62 ? 66.426 -22.751 4.522 1.00 74.50 64 LYS A N 10
ATOM 18826 C CA . LYS A 1 62 ? 67.618 -23.158 3.796 1.00 35.22 64 LYS A CA 10
ATOM 18827 C C . LYS A 1 62 ? 68.598 -22.019 3.782 1.00 24.12 64 LYS A C 10
ATOM 18828 O O . LYS A 1 62 ? 69.769 -22.193 3.457 1.00 50.03 64 LYS A O 10
ATOM 18847 N N . ARG A 1 63 ? 68.090 -20.844 4.143 1.00 62.41 65 ARG A N 10
ATOM 18848 C CA . ARG A 1 63 ? 68.884 -19.618 4.215 1.00 10.24 65 ARG A CA 10
ATOM 18849 C C . ARG A 1 63 ? 69.260 -19.066 2.860 1.00 55.32 65 ARG A C 10
ATOM 18850 O O . ARG A 1 63 ? 70.405 -19.136 2.438 1.00 33.21 65 ARG A O 10
ATOM 18871 N N . LEU A 1 64 ? 68.269 -18.609 2.148 1.00 53.51 66 LEU A N 10
ATOM 18872 C CA . LEU A 1 64 ? 68.473 -17.888 0.906 1.00 71.15 66 LEU A CA 10
ATOM 18873 C C . LEU A 1 64 ? 68.212 -16.421 1.195 1.00 32.04 66 LEU A C 10
ATOM 18874 O O . LEU A 1 64 ? 68.177 -15.574 0.300 1.00 73.22 66 LEU A O 10
ATOM 18890 N N . TYR A 1 65 ? 68.059 -16.141 2.469 1.00 50.33 67 TYR A N 10
ATOM 18891 C CA . TYR A 1 65 ? 67.721 -14.840 2.959 1.00 63.44 67 TYR A CA 10
ATOM 18892 C C . TYR A 1 65 ? 68.966 -14.164 3.506 1.00 41.21 67 TYR A C 10
ATOM 18893 O O . TYR A 1 65 ? 70.037 -14.781 3.544 1.00 0.14 67 TYR A O 10
ATOM 18911 N N . ASP A 1 66 ? 68.844 -12.909 3.899 1.00 63.44 68 ASP A N 10
ATOM 18912 C CA . ASP A 1 66 ? 69.938 -12.229 4.537 1.00 21.32 68 ASP A CA 10
ATOM 18913 C C . ASP A 1 66 ? 70.021 -12.646 6.000 1.00 52.35 68 ASP A C 10
ATOM 18914 O O . ASP A 1 66 ? 69.024 -13.059 6.624 1.00 13.34 68 ASP A O 10
ATOM 18923 N N . GLU A 1 67 ? 71.197 -12.526 6.510 1.00 63.22 69 GLU A N 10
ATOM 18924 C CA . GLU A 1 67 ? 71.573 -12.925 7.849 1.00 62.14 69 GLU A CA 10
ATOM 18925 C C . GLU A 1 67 ? 70.998 -11.944 8.870 1.00 64.00 69 GLU A C 10
ATOM 18926 O O . GLU A 1 67 ? 70.486 -12.336 9.933 1.00 30.11 69 GLU A O 10
ATOM 18938 N N . LYS A 1 68 ? 71.064 -10.671 8.525 1.00 21.31 70 LYS A N 10
ATOM 18939 C CA . LYS A 1 68 ? 70.715 -9.605 9.427 1.00 43.13 70 LYS A CA 10
ATOM 18940 C C . LYS A 1 68 ? 69.459 -8.849 9.017 1.00 3.23 70 LYS A C 10
ATOM 18941 O O . LYS A 1 68 ? 68.719 -8.344 9.877 1.00 14.52 70 LYS A O 10
ATOM 18960 N N . GLN A 1 69 ? 69.190 -8.784 7.733 1.00 50.03 71 GLN A N 10
ATOM 18961 C CA . GLN A 1 69 ? 68.049 -8.042 7.258 1.00 5.34 71 GLN A CA 10
ATOM 18962 C C . GLN A 1 69 ? 66.884 -8.953 6.983 1.00 62.15 71 GLN A C 10
ATOM 18963 O O . GLN A 1 69 ? 67.010 -9.942 6.278 1.00 64.52 71 GLN A O 10
ATOM 18977 N N . GLN A 1 70 ? 65.757 -8.599 7.541 1.00 33.03 72 GLN A N 10
ATOM 18978 C CA . GLN A 1 70 ? 64.549 -9.375 7.431 1.00 64.41 72 GLN A CA 10
ATOM 18979 C C . GLN A 1 70 ? 63.786 -9.070 6.164 1.00 73.12 72 GLN A C 10
ATOM 18980 O O . GLN A 1 70 ? 62.819 -9.745 5.872 1.00 1.14 72 GLN A O 10
ATOM 18994 N N . HIS A 1 71 ? 64.110 -7.959 5.494 1.00 20.12 73 HIS A N 10
ATOM 18995 C CA . HIS A 1 71 ? 63.514 -7.716 4.165 1.00 23.35 73 HIS A CA 10
ATOM 18996 C C . HIS A 1 71 ? 64.415 -8.048 2.954 1.00 72.14 73 HIS A C 10
ATOM 18997 O O . HIS A 1 71 ? 63.979 -7.891 1.808 1.00 10.11 73 HIS A O 10
ATOM 19011 N N . ILE A 1 72 ? 65.633 -8.496 3.181 1.00 50.14 74 ILE A N 10
ATOM 19012 C CA . ILE A 1 72 ? 66.556 -8.744 2.061 1.00 22.31 74 ILE A CA 10
ATOM 19013 C C . ILE A 1 72 ? 66.694 -10.223 1.731 1.00 55.40 74 ILE A C 10
ATOM 19014 O O . ILE A 1 72 ? 67.202 -11.006 2.525 1.00 73.00 74 ILE A O 10
ATOM 19030 N N . VAL A 1 73 ? 66.237 -10.600 0.563 1.00 45.43 75 VAL A N 10
ATOM 19031 C CA . VAL A 1 73 ? 66.333 -11.957 0.119 1.00 24.42 75 VAL A CA 10
ATOM 19032 C C . VAL A 1 73 ? 67.367 -12.013 -0.970 1.00 52.54 75 VAL A C 10
ATOM 19033 O O . VAL A 1 73 ? 67.497 -11.060 -1.750 1.00 42.31 75 VAL A O 10
ATOM 19046 N N . TYR A 1 74 ? 68.104 -13.074 -1.029 1.00 5.33 76 TYR A N 10
ATOM 19047 C CA . TYR A 1 74 ? 69.055 -13.247 -2.080 1.00 2.23 76 TYR A CA 10
ATOM 19048 C C . TYR A 1 74 ? 68.579 -14.292 -3.055 1.00 20.23 76 TYR A C 10
ATOM 19049 O O . TYR A 1 74 ? 68.184 -13.966 -4.160 1.00 22.13 76 TYR A O 10
ATOM 19067 N N . CYS A 1 75 ? 68.553 -15.547 -2.608 1.00 54.53 77 CYS A N 10
ATOM 19068 C CA . CYS A 1 75 ? 68.151 -16.685 -3.447 1.00 52.14 77 CYS A CA 10
ATOM 19069 C C . CYS A 1 75 ? 69.023 -16.801 -4.693 1.00 4.33 77 CYS A C 10
ATOM 19070 O O . CYS A 1 75 ? 68.607 -17.354 -5.705 1.00 62.20 77 CYS A O 10
ATOM 19078 N N . SER A 1 76 ? 70.258 -16.369 -4.570 1.00 74.53 78 SER A N 10
ATOM 19079 C CA . SER A 1 76 ? 71.207 -16.383 -5.659 1.00 1.24 78 SER A CA 10
ATOM 19080 C C . SER A 1 76 ? 71.713 -17.817 -5.843 1.00 20.30 78 SER A C 10
ATOM 19081 O O . SER A 1 76 ? 72.118 -18.240 -6.937 1.00 21.43 78 SER A O 10
ATOM 19089 N N . ASN A 1 77 ? 71.649 -18.554 -4.751 1.00 41.54 79 ASN A N 10
ATOM 19090 C CA . ASN A 1 77 ? 72.032 -19.950 -4.684 1.00 73.42 79 ASN A CA 10
ATOM 19091 C C . ASN A 1 77 ? 70.926 -20.836 -5.271 1.00 0.00 79 ASN A C 10
ATOM 19092 O O . ASN A 1 77 ? 71.155 -21.995 -5.623 1.00 53.23 79 ASN A O 10
ATOM 19103 N N . ASP A 1 78 ? 69.744 -20.280 -5.418 1.00 63.10 80 ASP A N 10
ATOM 19104 C CA . ASP A 1 78 ? 68.613 -21.036 -5.923 1.00 44.31 80 ASP A CA 10
ATOM 19105 C C . ASP A 1 78 ? 68.169 -20.462 -7.277 1.00 54.24 80 ASP A C 10
ATOM 19106 O O . ASP A 1 78 ? 68.752 -19.487 -7.768 1.00 62.42 80 ASP A O 10
ATOM 19115 N N . LEU A 1 79 ? 67.180 -21.058 -7.873 1.00 71.31 81 LEU A N 10
ATOM 19116 C CA . LEU A 1 79 ? 66.707 -20.681 -9.166 1.00 11.32 81 LEU A CA 10
ATOM 19117 C C . LEU A 1 79 ? 65.567 -19.645 -9.037 1.00 12.11 81 LEU A C 10
ATOM 19118 O O . LEU A 1 79 ? 65.413 -18.816 -9.910 1.00 75.03 81 LEU A O 10
ATOM 19134 N N . LEU A 1 80 ? 64.824 -19.658 -7.901 1.00 22.23 82 LEU A N 10
ATOM 19135 C CA . LEU A 1 80 ? 63.608 -18.803 -7.730 1.00 31.14 82 LEU A CA 10
ATOM 19136 C C . LEU A 1 80 ? 63.880 -17.304 -8.019 1.00 51.53 82 LEU A C 10
ATOM 19137 O O . LEU A 1 80 ? 63.092 -16.636 -8.705 1.00 75.13 82 LEU A O 10
ATOM 19153 N N . GLY A 1 81 ? 64.998 -16.792 -7.508 1.00 33.33 83 GLY A N 10
ATOM 19154 C CA . GLY A 1 81 ? 65.311 -15.392 -7.693 1.00 13.41 83 GLY A CA 10
ATOM 19155 C C . GLY A 1 81 ? 65.677 -15.122 -9.111 1.00 23.02 83 GLY A C 10
ATOM 19156 O O . GLY A 1 81 ? 65.119 -14.213 -9.769 1.00 63.21 83 GLY A O 10
ATOM 19160 N N . ASP A 1 82 ? 66.550 -15.973 -9.619 1.00 74.23 84 ASP A N 10
ATOM 19161 C CA . ASP A 1 82 ? 67.060 -15.867 -10.974 1.00 72.30 84 ASP A CA 10
ATOM 19162 C C . ASP A 1 82 ? 65.901 -15.881 -11.944 1.00 60.45 84 ASP A C 10
ATOM 19163 O O . ASP A 1 82 ? 65.852 -15.078 -12.841 1.00 21.25 84 ASP A O 10
ATOM 19172 N N . LEU A 1 83 ? 64.926 -16.742 -11.636 1.00 51.32 85 LEU A N 10
ATOM 19173 C CA . LEU A 1 83 ? 63.679 -16.977 -12.348 1.00 55.15 85 LEU A CA 10
ATOM 19174 C C . LEU A 1 83 ? 62.874 -15.710 -12.532 1.00 45.10 85 LEU A C 10
ATOM 19175 O O . LEU A 1 83 ? 62.289 -15.484 -13.597 1.00 62.02 85 LEU A O 10
ATOM 19191 N N . PHE A 1 84 ? 62.825 -14.885 -11.495 1.00 13.22 86 PHE A N 10
ATOM 19192 C CA . PHE A 1 84 ? 62.123 -13.603 -11.583 1.00 14.21 86 PHE A CA 10
ATOM 19193 C C . PHE A 1 84 ? 62.912 -12.663 -12.476 1.00 25.43 86 PHE A C 10
ATOM 19194 O O . PHE A 1 84 ? 62.424 -11.640 -12.959 1.00 74.23 86 PHE A O 10
ATOM 19211 N N . GLY A 1 85 ? 64.116 -13.038 -12.660 1.00 24.41 87 GLY A N 10
ATOM 19212 C CA . GLY A 1 85 ? 65.034 -12.343 -13.535 1.00 31.24 87 GLY A CA 10
ATOM 19213 C C . GLY A 1 85 ? 65.944 -11.477 -12.752 1.00 3.13 87 GLY A C 10
ATOM 19214 O O . GLY A 1 85 ? 66.387 -10.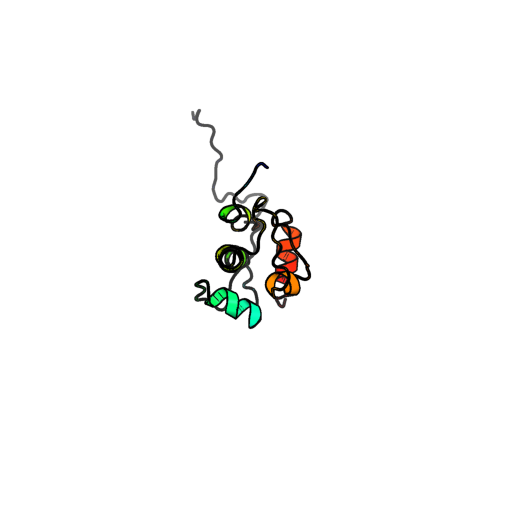425 -13.221 1.00 20.13 87 GLY A O 10
ATOM 19218 N N . VAL A 1 86 ? 66.256 -11.932 -11.565 1.00 0.24 88 VAL A N 10
ATOM 19219 C CA . VAL A 1 86 ? 67.058 -11.137 -10.626 1.00 65.43 88 VAL A CA 10
ATOM 19220 C C . VAL A 1 86 ? 68.037 -11.981 -9.823 1.00 62.04 88 VAL A C 10
ATOM 19221 O O . VAL A 1 86 ? 67.900 -13.183 -9.745 1.00 2.43 88 VAL A O 10
ATOM 19234 N N . PRO A 1 87 ? 69.076 -11.358 -9.241 1.00 11.32 89 PRO A N 10
ATOM 19235 C CA . PRO A 1 87 ? 70.018 -12.070 -8.395 1.00 74.43 89 PRO A CA 10
ATOM 19236 C C . PRO A 1 87 ? 69.563 -12.126 -6.929 1.00 61.01 89 PRO A C 10
ATOM 19237 O O . PRO A 1 87 ? 70.074 -12.923 -6.152 1.00 1.24 89 PRO A O 10
ATOM 19248 N N . SER A 1 88 ? 68.605 -11.285 -6.579 1.00 72.45 90 SER A N 10
ATOM 19249 C CA . SER A 1 88 ? 68.098 -11.167 -5.224 1.00 0.12 90 SER A CA 10
ATOM 19250 C C . SER A 1 88 ? 66.753 -10.447 -5.264 1.00 72.25 90 SER A C 10
ATOM 19251 O O . SER A 1 88 ? 66.353 -9.991 -6.338 1.00 42.34 90 SER A O 10
ATOM 19259 N N . PHE A 1 89 ? 66.062 -10.312 -4.130 1.00 22.52 91 PHE A N 10
ATOM 19260 C CA . PHE A 1 89 ? 64.774 -9.619 -4.130 1.00 23.10 91 PHE A CA 10
ATOM 19261 C C . PHE A 1 89 ? 64.446 -9.108 -2.731 1.00 42.12 91 PHE A C 10
ATOM 19262 O O . PHE A 1 89 ? 65.012 -9.576 -1.757 1.00 74.32 91 PHE A O 10
ATOM 19279 N N . SER A 1 90 ? 63.596 -8.128 -2.631 1.00 13.21 92 SER A N 10
ATOM 19280 C CA . SER A 1 90 ? 63.215 -7.600 -1.341 1.00 63.42 92 SER A CA 10
ATOM 19281 C C . SER A 1 90 ? 61.689 -7.672 -1.137 1.00 12.35 92 SER A C 10
ATOM 19282 O O . SER A 1 90 ? 60.917 -7.192 -1.972 1.00 65.40 92 SER A O 10
ATOM 19290 N N . VAL A 1 91 ? 61.275 -8.268 -0.014 1.00 15.21 93 VAL A N 10
ATOM 19291 C CA . VAL A 1 91 ? 59.869 -8.539 0.301 1.00 44.32 93 VAL A CA 10
ATOM 19292 C C . VAL A 1 91 ? 58.927 -7.311 0.388 1.00 70.53 93 VAL A C 10
ATOM 19293 O O . VAL A 1 91 ? 57.716 -7.484 0.349 1.00 62.34 93 VAL A O 10
ATOM 19306 N N . LYS A 1 92 ? 59.459 -6.088 0.513 1.00 25.30 94 LYS A N 10
ATOM 19307 C CA . LYS A 1 92 ? 58.581 -4.895 0.589 1.00 34.12 94 LYS A CA 10
ATOM 19308 C C . LYS A 1 92 ? 57.929 -4.571 -0.742 1.00 43.13 94 LYS A C 10
ATOM 19309 O O . LYS A 1 92 ? 56.948 -3.819 -0.802 1.00 62.22 94 LYS A O 10
ATOM 19328 N N . GLU A 1 93 ? 58.446 -5.133 -1.796 1.00 41.22 95 GLU A N 10
ATOM 19329 C CA . GLU A 1 93 ? 57.871 -4.955 -3.095 1.00 25.25 95 GLU A CA 10
ATOM 19330 C C . GLU A 1 93 ? 56.836 -6.027 -3.312 1.00 44.21 95 GLU A C 10
ATOM 19331 O O . GLU A 1 93 ? 57.057 -7.031 -3.981 1.00 11.24 95 GLU A O 10
ATOM 19343 N N . HIS A 1 94 ? 55.731 -5.775 -2.734 1.00 61.03 96 HIS A N 10
ATOM 19344 C CA . HIS A 1 94 ? 54.630 -6.722 -2.587 1.00 22.11 96 HIS A CA 10
ATOM 19345 C C . HIS A 1 94 ? 54.054 -7.173 -3.913 1.00 24.20 96 HIS A C 10
ATOM 19346 O O . HIS A 1 94 ? 53.803 -8.359 -4.101 1.00 4.12 96 HIS A O 10
ATOM 19360 N N . ARG A 1 95 ? 53.873 -6.251 -4.855 1.00 61.45 97 ARG A N 10
ATOM 19361 C CA . ARG A 1 95 ? 53.313 -6.628 -6.152 1.00 2.00 97 ARG A CA 10
ATOM 19362 C C . ARG A 1 95 ? 54.269 -7.498 -6.928 1.00 60.51 97 ARG A C 10
ATOM 19363 O O . ARG A 1 95 ? 53.850 -8.373 -7.691 1.00 63.44 97 ARG A O 10
ATOM 19384 N N . LYS A 1 96 ? 55.553 -7.299 -6.701 1.00 3.30 98 LYS A N 10
ATOM 19385 C CA . LYS A 1 96 ? 56.562 -8.121 -7.339 1.00 1.24 98 LYS A CA 10
ATOM 19386 C C . LYS A 1 96 ? 56.572 -9.493 -6.750 1.00 33.20 98 LYS A C 10
ATOM 19387 O O . LYS A 1 96 ? 56.889 -10.440 -7.424 1.00 63.32 98 LYS A O 10
ATOM 19406 N N . ILE A 1 97 ? 56.168 -9.595 -5.504 1.00 54.20 99 ILE A N 10
ATOM 19407 C CA . ILE A 1 97 ? 56.060 -10.885 -4.853 1.00 3.41 99 ILE A CA 10
ATOM 19408 C C . ILE A 1 97 ? 54.915 -11.663 -5.498 1.00 32.52 99 ILE A C 10
ATOM 19409 O O . ILE A 1 97 ? 55.066 -12.820 -5.853 1.00 34.24 99 ILE A O 10
ATOM 19425 N N . TYR A 1 98 ? 53.789 -10.986 -5.702 1.00 43.11 100 TYR A N 10
ATOM 19426 C CA . TYR A 1 98 ? 52.597 -11.627 -6.283 1.00 15.13 100 TYR A CA 10
ATOM 19427 C C . TYR A 1 98 ? 52.887 -12.078 -7.684 1.00 34.44 100 TYR A C 10
ATOM 19428 O O . TYR A 1 98 ? 52.588 -13.206 -8.062 1.00 3.54 100 TYR A O 10
ATOM 19446 N N . THR A 1 99 ? 53.526 -11.216 -8.435 1.00 71.31 101 THR A N 10
ATOM 19447 C CA . THR A 1 99 ? 53.795 -11.493 -9.813 1.00 4.12 101 THR A CA 10
ATOM 19448 C C . THR A 1 99 ? 54.901 -12.528 -9.975 1.00 22.22 101 THR A C 10
ATOM 19449 O O . THR A 1 99 ? 54.913 -13.270 -10.928 1.00 14.53 101 THR A O 10
ATOM 19460 N N . MET A 1 100 ? 55.782 -12.597 -8.992 1.00 34.35 102 MET A N 10
ATOM 19461 C CA . MET A 1 100 ? 56.868 -13.582 -8.940 1.00 63.42 102 MET A CA 10
ATOM 19462 C C . MET A 1 100 ? 56.277 -14.975 -8.858 1.00 13.22 102 MET A C 10
ATOM 19463 O O . MET A 1 100 ? 56.767 -15.929 -9.489 1.00 73.13 102 MET A O 10
ATOM 19477 N N . ILE A 1 101 ? 55.185 -15.058 -8.127 1.00 3.21 103 ILE A N 10
ATOM 19478 C CA . ILE A 1 101 ? 54.487 -16.297 -7.906 1.00 52.20 103 ILE A CA 10
ATOM 19479 C C . ILE A 1 101 ? 53.606 -16.581 -9.118 1.00 5.52 103 ILE A C 10
ATOM 19480 O O . ILE A 1 101 ? 53.637 -17.666 -9.675 1.00 70.30 103 ILE A O 10
ATOM 19496 N N . TYR A 1 102 ? 52.876 -15.558 -9.553 1.00 40.11 104 TYR A N 10
ATOM 19497 C CA . TYR A 1 102 ? 51.967 -15.635 -10.692 1.00 44.15 104 TYR A CA 10
ATOM 19498 C C . TYR A 1 102 ? 52.683 -16.024 -11.994 1.00 13.14 104 TYR A C 10
ATOM 19499 O O . TYR A 1 102 ? 52.147 -16.755 -12.811 1.00 40.12 104 TYR A O 10
ATOM 19517 N N . ARG A 1 103 ? 53.908 -15.571 -12.128 1.00 53.53 105 ARG A N 10
ATOM 19518 C CA . ARG A 1 103 ? 54.756 -15.823 -13.301 1.00 5.51 105 ARG A CA 10
ATOM 19519 C C . ARG A 1 103 ? 55.163 -17.300 -13.340 1.00 13.24 105 ARG A C 10
ATOM 19520 O O . ARG A 1 103 ? 55.672 -17.815 -14.343 1.00 2.23 105 ARG A O 10
ATOM 19541 N N . ASN A 1 104 ? 54.936 -17.972 -12.243 1.00 14.40 106 ASN A N 10
ATOM 19542 C CA . ASN A 1 104 ? 55.271 -19.349 -12.118 1.00 75.13 106 ASN A CA 10
ATOM 19543 C C . ASN A 1 104 ? 54.090 -20.213 -11.765 1.00 64.35 106 ASN A C 10
ATOM 19544 O O . ASN A 1 104 ? 54.249 -21.388 -11.428 1.00 43.10 106 ASN A O 10
ATOM 19555 N N . LEU A 1 105 ? 52.920 -19.650 -11.802 1.00 34.24 107 LEU A N 10
ATOM 19556 C CA . LEU A 1 105 ? 51.733 -20.432 -11.544 1.00 22.31 107 LEU A CA 10
ATOM 19557 C C . LEU A 1 105 ? 50.795 -20.315 -12.727 1.00 22.33 107 LEU A C 10
ATOM 19558 O O . LEU A 1 105 ? 50.775 -19.294 -13.423 1.00 3.21 107 LEU A O 10
ATOM 19574 N N . VAL A 1 106 ? 50.039 -21.324 -12.958 1.00 63.11 108 VAL A N 10
ATOM 19575 C CA . VAL A 1 106 ? 49.120 -21.337 -14.064 1.00 1.01 108 VAL A CA 10
ATOM 19576 C C . VAL A 1 106 ? 47.674 -21.258 -13.596 1.00 71.42 108 VAL A C 10
ATOM 19577 O O . VAL A 1 106 ? 47.251 -21.985 -12.697 1.00 31.43 108 VAL A O 10
ATOM 19590 N N . VAL A 1 107 ? 46.962 -20.318 -14.152 1.00 53.02 109 VAL A N 10
ATOM 19591 C CA . VAL A 1 107 ? 45.551 -20.115 -13.895 1.00 54.14 109 VAL A CA 10
ATOM 19592 C C . VAL A 1 107 ? 44.815 -19.972 -15.187 1.00 41.24 109 VAL A C 10
ATOM 19593 O O . VAL A 1 107 ? 43.882 -20.758 -15.443 1.00 0.00 109 VAL A O 10
ATOM 19607 N N . ASP B 2 1 ? 54.758 -3.397 13.700 1.00 70.03 301 ASP B N 10
ATOM 19608 C CA . ASP B 2 1 ? 55.312 -4.667 13.208 1.00 40.31 301 ASP B CA 10
ATOM 19609 C C . ASP B 2 1 ? 56.007 -4.450 11.847 1.00 43.41 301 ASP B C 10
ATOM 19610 O O . ASP B 2 1 ? 56.343 -5.399 11.136 1.00 3.22 301 ASP B O 10
ATOM 19621 N N . GLY B 2 2 ? 56.290 -3.194 11.527 1.00 32.14 302 GLY B N 10
ATOM 19622 C CA . GLY B 2 2 ? 56.849 -2.847 10.243 1.00 10.15 302 GLY B CA 10
ATOM 19623 C C . GLY B 2 2 ? 58.313 -3.217 10.099 1.00 44.11 302 GLY B C 10
ATOM 19624 O O . GLY B 2 2 ? 59.197 -2.383 10.301 1.00 74.13 302 GLY B O 10
ATOM 19628 N N . GLY B 2 3 ? 58.560 -4.462 9.785 1.00 50.33 303 GLY B N 10
ATOM 19629 C CA . GLY B 2 3 ? 59.907 -4.923 9.535 1.00 63.40 303 GLY B CA 10
ATOM 19630 C C . GLY B 2 3 ? 60.494 -5.671 10.695 1.00 53.01 303 GLY B C 10
ATOM 19631 O O . GLY B 2 3 ? 61.704 -5.615 10.928 1.00 2.33 303 GLY B O 10
ATOM 19635 N N . THR B 2 4 ? 59.656 -6.385 11.408 1.00 72.21 304 THR B N 10
ATOM 19636 C CA . THR B 2 4 ? 60.081 -7.119 12.561 1.00 53.02 304 THR B CA 10
ATOM 19637 C C . THR B 2 4 ? 60.761 -8.444 12.182 1.00 61.42 304 THR B C 10
ATOM 19638 O O . THR B 2 4 ? 61.975 -8.501 11.977 1.00 41.25 304 THR B O 10
ATOM 19649 N N . THR B 2 5 ? 59.979 -9.482 12.098 1.00 33.52 305 THR B N 10
ATOM 19650 C CA . THR B 2 5 ? 60.451 -10.785 11.765 1.00 3.31 305 THR B CA 10
ATOM 19651 C C . THR B 2 5 ? 59.976 -11.169 10.359 1.00 54.44 305 THR B C 10
ATOM 19652 O O . THR B 2 5 ? 58.795 -10.921 10.006 1.00 34.54 305 THR B O 10
ATOM 19663 N N . PHE B 2 6 ? 60.874 -11.765 9.562 1.00 23.43 306 PHE B N 10
ATOM 19664 C CA . PHE B 2 6 ? 60.561 -12.217 8.202 1.00 31.21 306 PHE B CA 10
ATOM 19665 C C . PHE B 2 6 ? 59.319 -13.102 8.171 1.00 61.12 306 PHE B C 10
ATOM 19666 O O . PHE B 2 6 ? 58.444 -12.922 7.319 1.00 3.43 306 PHE B O 10
ATOM 19683 N N . GLU B 2 7 ? 59.220 -13.994 9.142 1.00 22.24 307 GLU B N 10
ATOM 19684 C CA . GLU B 2 7 ? 58.129 -14.964 9.217 1.00 73.43 307 GLU B CA 10
ATOM 19685 C C . GLU B 2 7 ? 56.762 -14.295 9.233 1.00 33.30 307 GLU B C 10
ATOM 19686 O O . GLU B 2 7 ? 55.809 -14.793 8.636 1.00 31.35 307 GLU B O 10
ATOM 19698 N N . HIS B 2 8 ? 56.674 -13.143 9.854 1.00 4.31 308 HIS B N 10
ATOM 19699 C CA . HIS B 2 8 ? 55.386 -12.511 9.988 1.00 63.23 308 HIS B CA 10
ATOM 19700 C C . HIS B 2 8 ? 55.118 -11.647 8.794 1.00 43.42 308 HIS B C 10
ATOM 19701 O O . HIS B 2 8 ? 54.052 -11.723 8.202 1.00 4.03 308 HIS B O 10
ATOM 19715 N N . LEU B 2 9 ? 56.107 -10.871 8.416 1.00 64.14 309 LEU B N 10
ATOM 19716 C CA . LEU B 2 9 ? 55.953 -9.898 7.363 1.00 52.01 309 LEU B CA 10
ATOM 19717 C C . LEU B 2 9 ? 55.747 -10.533 5.978 1.00 42.30 309 LEU B C 10
ATOM 19718 O O . LEU B 2 9 ? 55.056 -9.980 5.133 1.00 13.44 309 LEU B O 10
ATOM 19734 N N . TRP B 2 10 ? 56.296 -11.714 5.783 1.00 43.14 310 TRP B N 10
ATOM 19735 C CA . TRP B 2 10 ? 56.156 -12.435 4.529 1.00 14.01 310 TRP B CA 10
ATOM 19736 C C . TRP B 2 10 ? 54.772 -13.054 4.454 1.00 31.23 310 TRP B C 10
ATOM 19737 O O . TRP B 2 10 ? 54.143 -13.072 3.415 1.00 14.12 310 TRP B O 10
ATOM 19758 N N . SER B 2 11 ? 54.278 -13.491 5.583 1.00 14.42 311 SER B N 10
ATOM 19759 C CA . SER B 2 11 ? 52.974 -14.097 5.648 1.00 14.14 311 SER B CA 10
ATOM 19760 C C . SER B 2 11 ? 51.876 -13.006 5.669 1.00 41.41 311 SER B C 10
ATOM 19761 O O . SER B 2 11 ? 50.692 -13.283 5.506 1.00 31.14 311 SER B O 10
ATOM 19769 N N . SER B 2 12 ? 52.301 -11.770 5.835 1.00 1.11 312 SER B N 10
ATOM 19770 C CA . SER B 2 12 ? 51.403 -10.653 5.949 1.00 11.44 312 SER B CA 10
ATOM 19771 C C . SER B 2 12 ? 51.595 -9.673 4.794 1.00 60.40 312 SER B C 10
ATOM 19772 O O . SER B 2 12 ? 51.189 -8.509 4.879 1.00 41.34 312 SER B O 10
ATOM 19780 N N . LEU B 2 13 ? 52.204 -10.122 3.708 1.00 4.23 313 LEU B N 10
ATOM 19781 C CA . LEU B 2 13 ? 52.434 -9.226 2.590 1.00 14.51 313 LEU B CA 10
ATOM 19782 C C . LEU B 2 13 ? 51.307 -9.227 1.572 1.00 52.23 313 LEU B C 10
ATOM 19783 O O . LEU B 2 13 ? 51.432 -8.624 0.508 1.00 52.02 313 LEU B O 10
ATOM 19799 N N . GLU B 2 14 ? 50.205 -9.879 1.911 1.00 50.02 314 GLU B N 10
ATOM 19800 C CA . GLU B 2 14 ? 49.024 -9.897 1.054 1.00 22.11 314 GLU B CA 10
ATOM 19801 C C . GLU B 2 14 ? 48.376 -8.531 1.025 1.00 24.03 314 GLU B C 10
ATOM 19802 O O . GLU B 2 14 ? 48.522 -7.760 1.977 1.00 52.11 314 GLU B O 10
ATOM 19814 N N . PRO B 2 15 ? 47.646 -8.204 -0.055 1.00 10.45 315 PRO B N 10
ATOM 19815 C CA . PRO B 2 15 ? 46.939 -6.936 -0.144 1.00 54.32 315 PRO B CA 10
ATOM 19816 C C . PRO B 2 15 ? 45.920 -6.848 0.968 1.00 3.22 315 PRO B C 10
ATOM 19817 O O . PRO B 2 15 ? 45.827 -5.834 1.676 1.00 2.51 315 PRO B O 10
ATOM 19828 N N . ASP B 2 16 ? 45.216 -7.973 1.136 1.00 41.21 316 ASP B N 10
ATOM 19829 C CA . ASP B 2 16 ? 44.137 -8.151 2.087 1.00 41.22 316 ASP B CA 10
ATOM 19830 C C . ASP B 2 16 ? 43.039 -7.164 1.762 1.00 10.30 316 ASP B C 10
ATOM 19831 O O . ASP B 2 16 ? 42.995 -6.061 2.329 1.00 0.00 316 ASP B O 10
ATOM 19841 N N . ASN A 1 1 ? 49.155 11.740 -5.871 1.00 1.00 3 ASN A N 11
ATOM 19842 C CA . ASN A 1 1 ? 49.738 10.776 -4.938 1.00 64.21 3 ASN A CA 11
ATOM 19843 C C . ASN A 1 1 ? 51.079 11.292 -4.456 1.00 1.42 3 ASN A C 11
ATOM 19844 O O . ASN A 1 1 ? 51.939 11.641 -5.270 1.00 73.22 3 ASN A O 11
ATOM 19857 N N . THR A 1 2 ? 51.255 11.377 -3.151 1.00 21.23 4 THR A N 11
ATOM 19858 C CA . THR A 1 2 ? 52.486 11.864 -2.593 1.00 20.42 4 THR A CA 11
ATOM 19859 C C . THR A 1 2 ? 53.530 10.761 -2.545 1.00 62.42 4 THR A C 11
ATOM 19860 O O . THR A 1 2 ? 53.202 9.585 -2.301 1.00 2.41 4 THR A O 11
ATOM 19871 N N . ASN A 1 3 ? 54.756 11.128 -2.783 1.00 20.55 5 ASN A N 11
ATOM 19872 C CA . ASN A 1 3 ? 55.852 10.203 -2.747 1.00 31.42 5 ASN A CA 11
ATOM 19873 C C . ASN A 1 3 ? 57.066 10.926 -2.194 1.00 64.24 5 ASN A C 11
ATOM 19874 O O . ASN A 1 3 ? 57.744 11.670 -2.905 1.00 43.23 5 ASN A O 11
ATOM 19885 N N . MET A 1 4 ? 57.296 10.771 -0.912 1.00 50.32 6 MET A N 11
ATOM 19886 C CA . MET A 1 4 ? 58.428 11.424 -0.258 1.00 55.35 6 MET A CA 11
ATOM 19887 C C . MET A 1 4 ? 59.494 10.415 0.094 1.00 55.10 6 MET A C 11
ATOM 19888 O O . MET A 1 4 ? 60.558 10.765 0.606 1.00 33.22 6 MET A O 11
ATOM 19902 N N . SER A 1 5 ? 59.198 9.179 -0.191 1.00 73.11 7 SER A N 11
ATOM 19903 C CA . SER A 1 5 ? 60.070 8.068 0.068 1.00 53.24 7 SER A CA 11
ATOM 19904 C C . SER A 1 5 ? 59.526 6.884 -0.670 1.00 5.33 7 SER A C 11
ATOM 19905 O O . SER A 1 5 ? 60.230 6.178 -1.399 1.00 12.05 7 SER A O 11
ATOM 19913 N N . VAL A 1 6 ? 58.279 6.711 -0.494 1.00 21.31 8 VAL A N 11
ATOM 19914 C CA . VAL A 1 6 ? 57.501 5.683 -1.124 1.00 5.42 8 VAL A CA 11
ATOM 19915 C C . VAL A 1 6 ? 56.157 6.281 -1.479 1.00 40.44 8 VAL A C 11
ATOM 19916 O O . VAL A 1 6 ? 55.794 7.331 -0.925 1.00 42.14 8 VAL A O 11
ATOM 19929 N N . PRO A 1 7 ? 55.435 5.692 -2.433 1.00 74.40 9 PRO A N 11
ATOM 19930 C CA . PRO A 1 7 ? 54.073 6.112 -2.748 1.00 52.31 9 PRO A CA 11
ATOM 19931 C C . PRO A 1 7 ? 53.214 5.989 -1.499 1.00 2.24 9 PRO A C 11
ATOM 19932 O O . PRO A 1 7 ? 53.112 4.907 -0.929 1.00 32.11 9 PRO A O 11
ATOM 19943 N N . THR A 1 8 ? 52.650 7.076 -1.054 1.00 55.24 10 THR A N 11
ATOM 19944 C CA . THR A 1 8 ? 51.860 7.083 0.139 1.00 33.05 10 THR A CA 11
ATOM 19945 C C . THR A 1 8 ? 50.509 6.467 -0.176 1.00 33.12 10 THR A C 11
ATOM 19946 O O . THR A 1 8 ? 49.910 6.775 -1.218 1.00 40.24 10 THR A O 11
ATOM 19957 N N . ASP A 1 9 ? 50.039 5.600 0.679 1.00 22.24 11 ASP A N 11
ATOM 19958 C CA . ASP A 1 9 ? 48.798 4.926 0.420 1.00 52.52 11 ASP A CA 11
ATOM 19959 C C . ASP A 1 9 ? 47.684 5.538 1.218 1.00 21.43 11 ASP A C 11
ATOM 19960 O O . ASP A 1 9 ? 47.632 5.391 2.440 1.00 1.43 11 ASP A O 11
ATOM 19969 N N . GLY A 1 10 ? 46.800 6.219 0.548 1.00 24.21 12 GLY A N 11
ATOM 19970 C CA . GLY A 1 10 ? 45.668 6.814 1.209 1.00 13.41 12 GLY A CA 11
ATOM 19971 C C . GLY A 1 10 ? 44.464 5.918 1.110 1.00 44.33 12 GLY A C 11
ATOM 19972 O O . GLY A 1 10 ? 43.374 6.351 0.726 1.00 44.55 12 GLY A O 11
ATOM 19976 N N . ALA A 1 11 ? 44.663 4.670 1.431 1.00 25.35 13 ALA A N 11
ATOM 19977 C CA . ALA A 1 11 ? 43.627 3.677 1.350 1.00 53.32 13 ALA A CA 11
ATOM 19978 C C . ALA A 1 11 ? 43.197 3.285 2.745 1.00 12.11 13 ALA A C 11
ATOM 19979 O O . ALA A 1 11 ? 43.949 3.501 3.705 1.00 52.51 13 ALA A O 11
ATOM 19986 N N . VAL A 1 12 ? 42.006 2.733 2.871 1.00 54.25 14 VAL A N 11
ATOM 19987 C CA . VAL A 1 12 ? 41.494 2.332 4.165 1.00 44.45 14 VAL A CA 11
ATOM 19988 C C . VAL A 1 12 ? 42.182 1.077 4.690 1.00 64.41 14 VAL A C 11
ATOM 19989 O O . VAL A 1 12 ? 42.067 -0.022 4.122 1.00 53.45 14 VAL A O 11
ATOM 20002 N N . THR A 1 13 ? 42.952 1.270 5.720 1.00 62.35 15 THR A N 11
ATOM 20003 C CA . THR A 1 13 ? 43.646 0.210 6.390 1.00 70.21 15 THR A CA 11
ATOM 20004 C C . THR A 1 13 ? 43.280 0.227 7.872 1.00 24.34 15 THR A C 11
ATOM 20005 O O . THR A 1 13 ? 43.901 -0.453 8.699 1.00 4.22 15 THR A O 11
ATOM 20016 N N . THR A 1 14 ? 42.226 0.990 8.186 1.00 34.01 16 THR A N 11
ATOM 20017 C CA . THR A 1 14 ? 41.726 1.164 9.538 1.00 62.33 16 THR A CA 11
ATOM 20018 C C . THR A 1 14 ? 41.217 -0.161 10.112 1.00 62.33 16 THR A C 11
ATOM 20019 O O . THR A 1 14 ? 41.265 -0.403 11.325 1.00 4.14 16 THR A O 11
ATOM 20030 N N . SER A 1 15 ? 40.764 -0.998 9.229 1.00 53.04 17 SER A N 11
ATOM 20031 C CA . SER A 1 15 ? 40.299 -2.301 9.526 1.00 52.10 17 SER A CA 11
ATOM 20032 C C . SER A 1 15 ? 40.629 -3.118 8.295 1.00 61.15 17 SER A C 11
ATOM 20033 O O . SER A 1 15 ? 40.681 -2.560 7.190 1.00 12.35 17 SER A O 11
ATOM 20041 N N . GLN A 1 16 ? 40.900 -4.382 8.472 1.00 32.21 18 GLN A N 11
ATOM 20042 C CA . GLN A 1 16 ? 41.244 -5.237 7.366 1.00 74.22 18 GLN A CA 11
ATOM 20043 C C . GLN A 1 16 ? 39.984 -5.595 6.620 1.00 44.22 18 GLN A C 11
ATOM 20044 O O . GLN A 1 16 ? 38.971 -5.972 7.240 1.00 45.43 18 GLN A O 11
ATOM 20058 N N . ILE A 1 17 ? 40.015 -5.455 5.325 1.00 44.01 19 ILE A N 11
ATOM 20059 C CA . ILE A 1 17 ? 38.867 -5.750 4.502 1.00 23.43 19 ILE A CA 11
ATOM 20060 C C . ILE A 1 17 ? 38.673 -7.269 4.422 1.00 41.50 19 ILE A C 11
ATOM 20061 O O . ILE A 1 17 ? 39.632 -8.010 4.172 1.00 14.42 19 ILE A O 11
ATOM 20077 N N . PRO A 1 18 ? 37.457 -7.759 4.714 1.00 42.12 20 PRO A N 11
ATOM 20078 C CA . PRO A 1 18 ? 37.156 -9.180 4.657 1.00 24.14 20 PRO A CA 11
ATOM 20079 C C . PRO A 1 18 ? 37.196 -9.723 3.223 1.00 41.43 20 PRO A C 11
ATOM 20080 O O . PRO A 1 18 ? 36.778 -9.046 2.261 1.00 54.35 20 PRO A O 11
ATOM 20091 N N . ALA A 1 19 ? 37.720 -10.913 3.085 1.00 65.43 21 ALA A N 11
ATOM 20092 C CA . ALA A 1 19 ? 37.852 -11.555 1.800 1.00 14.44 21 ALA A CA 11
ATOM 20093 C C . ALA A 1 19 ? 36.540 -12.195 1.380 1.00 3.11 21 ALA A C 11
ATOM 20094 O O . ALA A 1 19 ? 36.116 -13.212 1.949 1.00 3.25 21 ALA A O 11
ATOM 20101 N N . SER A 1 20 ? 35.892 -11.579 0.423 1.00 30.10 22 SER A N 11
ATOM 20102 C CA . SER A 1 20 ? 34.650 -12.057 -0.129 1.00 45.52 22 SER A CA 11
ATOM 20103 C C . SER A 1 20 ? 34.912 -13.282 -1.003 1.00 75.41 22 SER A C 11
ATOM 20104 O O . SER A 1 20 ? 34.141 -14.244 -1.003 1.00 42.35 22 SER A O 11
ATOM 20112 N N . GLU A 1 21 ? 36.007 -13.247 -1.725 1.00 72.13 23 GLU A N 11
ATOM 20113 C CA . GLU A 1 21 ? 36.413 -14.367 -2.541 1.00 51.30 23 GLU A CA 11
ATOM 20114 C C . GLU A 1 21 ? 37.376 -15.230 -1.768 1.00 35.14 23 GLU A C 11
ATOM 20115 O O . GLU A 1 21 ? 38.112 -14.734 -0.905 1.00 1.53 23 GLU A O 11
ATOM 20127 N N . GLN A 1 22 ? 37.359 -16.504 -2.062 1.00 53.33 24 GLN A N 11
ATOM 20128 C CA . GLN A 1 22 ? 38.226 -17.473 -1.419 1.00 25.11 24 GLN A CA 11
ATOM 20129 C C . GLN A 1 22 ? 39.665 -17.272 -1.904 1.00 21.45 24 GLN A C 11
ATOM 20130 O O . GLN A 1 22 ? 39.880 -16.747 -3.011 1.00 14.43 24 GLN A O 11
ATOM 20144 N N . GLU A 1 23 ? 40.625 -17.661 -1.073 1.00 20.02 25 GLU A N 11
ATOM 20145 C CA . GLU A 1 23 ? 42.049 -17.614 -1.404 1.00 11.33 25 GLU A CA 11
ATOM 20146 C C . GLU A 1 23 ? 42.295 -18.264 -2.783 1.00 22.14 25 GLU A C 11
ATOM 20147 O O . GLU A 1 23 ? 41.974 -19.448 -2.991 1.00 34.32 25 GLU A O 11
ATOM 20159 N N . THR A 1 24 ? 42.819 -17.475 -3.707 1.00 51.52 26 THR A N 11
ATOM 20160 C CA . THR A 1 24 ? 43.032 -17.881 -5.083 1.00 53.31 26 THR A CA 11
ATOM 20161 C C . THR A 1 24 ? 44.034 -19.045 -5.201 1.00 53.35 26 THR A C 11
ATOM 20162 O O . THR A 1 24 ? 45.177 -18.943 -4.734 1.00 30.52 26 THR A O 11
ATOM 20173 N N . LEU A 1 25 ? 43.584 -20.141 -5.797 1.00 5.11 27 LEU A N 11
ATOM 20174 C CA . LEU A 1 25 ? 44.429 -21.283 -6.053 1.00 60.50 27 LEU A CA 11
ATOM 20175 C C . LEU A 1 25 ? 45.272 -21.044 -7.278 1.00 75.55 27 LEU A C 11
ATOM 20176 O O . LEU A 1 25 ? 44.765 -20.643 -8.340 1.00 13.21 27 LEU A O 11
ATOM 20192 N N . VAL A 1 26 ? 46.529 -21.276 -7.126 1.00 40.25 28 VAL A N 11
ATOM 20193 C CA . VAL A 1 26 ? 47.491 -21.155 -8.168 1.00 11.42 28 VAL A CA 11
ATOM 20194 C C . VAL A 1 26 ? 48.082 -22.515 -8.422 1.00 51.22 28 VAL A C 11
ATOM 20195 O O . VAL A 1 26 ? 48.067 -23.389 -7.536 1.00 23.41 28 VAL A O 11
ATOM 20208 N N . ARG A 1 27 ? 48.552 -22.725 -9.607 1.00 35.24 29 ARG A N 11
ATOM 20209 C CA . ARG A 1 27 ? 49.105 -24.003 -9.970 1.00 74.24 29 ARG A CA 11
ATOM 20210 C C . ARG A 1 27 ? 50.573 -23.808 -10.233 1.00 40.32 29 ARG A C 11
ATOM 20211 O O . ARG A 1 27 ? 50.939 -23.224 -11.240 1.00 20.51 29 ARG A O 11
ATOM 20232 N N . PRO A 1 28 ? 51.432 -24.222 -9.319 1.00 1.41 30 PRO A N 11
ATOM 20233 C CA . PRO A 1 28 ? 52.855 -23.995 -9.452 1.00 43.14 30 PRO A CA 11
ATOM 20234 C C . PRO A 1 28 ? 53.503 -24.900 -10.493 1.00 24.23 30 PRO A C 11
ATOM 20235 O O . PRO A 1 28 ? 53.122 -26.072 -10.648 1.00 23.12 30 PRO A O 11
ATOM 20246 N N . LYS A 1 29 ? 54.462 -24.343 -11.218 1.00 71.41 31 LYS A N 11
ATOM 20247 C CA . LYS A 1 29 ? 55.274 -25.106 -12.150 1.00 13.12 31 LYS A CA 11
ATOM 20248 C C . LYS A 1 29 ? 56.120 -26.096 -11.331 1.00 60.43 31 LYS A C 11
ATOM 20249 O O . LYS A 1 29 ? 56.297 -25.877 -10.124 1.00 12.54 31 LYS A O 11
ATOM 20268 N N . PRO A 1 30 ? 56.672 -27.177 -11.946 1.00 4.31 32 PRO A N 11
ATOM 20269 C CA . PRO A 1 30 ? 57.429 -28.237 -11.224 1.00 5.12 32 PRO A CA 11
ATOM 20270 C C . PRO A 1 30 ? 58.550 -27.694 -10.333 1.00 74.20 32 PRO A C 11
ATOM 20271 O O . PRO A 1 30 ? 58.888 -28.289 -9.319 1.00 50.13 32 PRO A O 11
ATOM 20282 N N . LEU A 1 31 ? 59.078 -26.546 -10.699 1.00 43.22 33 LEU A N 11
ATOM 20283 C CA . LEU A 1 31 ? 60.138 -25.907 -9.950 1.00 61.34 33 LEU A CA 11
ATOM 20284 C C . LEU A 1 31 ? 59.609 -25.418 -8.590 1.00 33.42 33 LEU A C 11
ATOM 20285 O O . LEU A 1 31 ? 60.234 -25.593 -7.541 1.00 21.42 33 LEU A O 11
ATOM 20301 N N . LEU A 1 32 ? 58.436 -24.859 -8.599 1.00 3.45 34 LEU A N 11
ATOM 20302 C CA . LEU A 1 32 ? 57.836 -24.420 -7.369 1.00 64.14 34 LEU A CA 11
ATOM 20303 C C . LEU A 1 32 ? 57.283 -25.607 -6.641 1.00 22.24 34 LEU A C 11
ATOM 20304 O O . LEU A 1 32 ? 57.418 -25.710 -5.447 1.00 75.12 34 LEU A O 11
ATOM 20320 N N . LEU A 1 33 ? 56.721 -26.534 -7.390 1.00 65.12 35 LEU A N 11
ATOM 20321 C CA . LEU A 1 33 ? 56.182 -27.762 -6.843 1.00 5.32 35 LEU A CA 11
ATOM 20322 C C . LEU A 1 33 ? 57.252 -28.532 -6.052 1.00 54.41 35 LEU A C 11
ATOM 20323 O O . LEU A 1 33 ? 56.976 -29.043 -4.958 1.00 53.44 35 LEU A O 11
ATOM 20339 N N . LYS A 1 34 ? 58.483 -28.581 -6.583 1.00 42.34 36 LYS A N 11
ATOM 20340 C CA . LYS A 1 34 ? 59.566 -29.257 -5.889 1.00 34.14 36 LYS A CA 11
ATOM 20341 C C . LYS A 1 34 ? 59.931 -28.518 -4.608 1.00 62.12 36 LYS A C 11
ATOM 20342 O O . LYS A 1 34 ? 60.248 -29.144 -3.615 1.00 31.42 36 LYS A O 11
ATOM 20361 N N . LEU A 1 35 ? 59.841 -27.188 -4.609 1.00 21.34 37 LEU A N 11
ATOM 20362 C CA . LEU A 1 35 ? 60.198 -26.461 -3.395 1.00 4.13 37 LEU A CA 11
ATOM 20363 C C . LEU A 1 35 ? 59.068 -26.632 -2.371 1.00 55.22 37 LEU A C 11
ATOM 20364 O O . LEU A 1 35 ? 59.311 -26.875 -1.192 1.00 44.31 37 LEU A O 11
ATOM 20380 N N . LEU A 1 36 ? 57.843 -26.567 -2.881 1.00 2.01 38 LEU A N 11
ATOM 20381 C CA . LEU A 1 36 ? 56.610 -26.714 -2.120 1.00 62.52 38 LEU A CA 11
ATOM 20382 C C . LEU A 1 36 ? 56.559 -28.042 -1.378 1.00 61.11 38 LEU A C 11
ATOM 20383 O O . LEU A 1 36 ? 56.443 -28.080 -0.151 1.00 21.21 38 LEU A O 11
ATOM 20399 N N . LYS A 1 37 ? 56.685 -29.133 -2.096 1.00 4.41 39 LYS A N 11
ATOM 20400 C CA . LYS A 1 37 ? 56.501 -30.419 -1.484 1.00 72.50 39 LYS A CA 11
ATOM 20401 C C . LYS A 1 37 ? 57.700 -30.807 -0.627 1.00 71.11 39 LYS A C 11
ATOM 20402 O O . LYS A 1 37 ? 57.564 -31.578 0.318 1.00 23.23 39 LYS A O 11
ATOM 20421 N N . SER A 1 38 ? 58.847 -30.206 -0.892 1.00 51.14 40 SER A N 11
ATOM 20422 C CA . SER A 1 38 ? 60.012 -30.473 -0.083 1.00 42.10 40 SER A CA 11
ATOM 20423 C C . SER A 1 38 ? 59.875 -29.849 1.319 1.00 14.45 40 SER A C 11
ATOM 20424 O O . SER A 1 38 ? 60.472 -30.330 2.284 1.00 42.43 40 SER A O 11
ATOM 20432 N N . VAL A 1 39 ? 59.054 -28.813 1.437 1.00 11.22 41 VAL A N 11
ATOM 20433 C CA . VAL A 1 39 ? 58.842 -28.168 2.725 1.00 71.41 41 VAL A CA 11
ATOM 20434 C C . VAL A 1 39 ? 57.535 -28.619 3.389 1.00 64.32 41 VAL A C 11
ATOM 20435 O O . VAL A 1 39 ? 57.082 -28.019 4.365 1.00 51.12 41 VAL A O 11
ATOM 20448 N N . GLY A 1 40 ? 56.948 -29.681 2.860 1.00 13.41 42 GLY A N 11
ATOM 20449 C CA . GLY A 1 40 ? 55.792 -30.274 3.504 1.00 34.34 42 GLY A CA 11
ATOM 20450 C C . GLY A 1 40 ? 54.456 -29.951 2.864 1.00 74.23 42 GLY A C 11
ATOM 20451 O O . GLY A 1 40 ? 53.433 -29.939 3.551 1.00 22.34 42 GLY A O 11
ATOM 20455 N N . ALA A 1 41 ? 54.442 -29.663 1.577 1.00 52.43 43 ALA A N 11
ATOM 20456 C CA . ALA A 1 41 ? 53.173 -29.440 0.879 1.00 31.35 43 ALA A CA 11
ATOM 20457 C C . ALA A 1 41 ? 52.470 -30.761 0.646 1.00 13.11 43 ALA A C 11
ATOM 20458 O O . ALA A 1 41 ? 53.121 -31.806 0.493 1.00 2.23 43 ALA A O 11
ATOM 20465 N N . GLN A 1 42 ? 51.163 -30.734 0.637 1.00 11.11 44 GLN A N 11
ATOM 20466 C CA . GLN A 1 42 ? 50.392 -31.960 0.548 1.00 14.10 44 GLN A CA 11
ATOM 20467 C C . GLN A 1 42 ? 49.431 -31.943 -0.635 1.00 41.31 44 GLN A C 11
ATOM 20468 O O . GLN A 1 42 ? 49.232 -32.962 -1.295 1.00 14.35 44 GLN A O 11
ATOM 20482 N N . LYS A 1 43 ? 48.884 -30.784 -0.931 1.00 34.22 45 LYS A N 11
ATOM 20483 C CA . LYS A 1 43 ? 47.855 -30.664 -1.947 1.00 1.22 45 LYS A CA 11
ATOM 20484 C C . LYS A 1 43 ? 48.481 -30.466 -3.308 1.00 34.45 45 LYS A C 11
ATOM 20485 O O . LYS A 1 43 ? 49.694 -30.292 -3.418 1.00 73.42 45 LYS A O 11
ATOM 20504 N N . ASP A 1 44 ? 47.675 -30.524 -4.334 1.00 71.23 46 ASP A N 11
ATOM 20505 C CA . ASP A 1 44 ? 48.148 -30.329 -5.702 1.00 33.11 46 ASP A CA 11
ATOM 20506 C C . ASP A 1 44 ? 47.990 -28.886 -6.114 1.00 43.41 46 ASP A C 11
ATOM 20507 O O . ASP A 1 44 ? 48.618 -28.422 -7.063 1.00 45.42 46 ASP A O 11
ATOM 20516 N N . THR A 1 45 ? 47.151 -28.178 -5.407 1.00 73.34 47 THR A N 11
ATOM 20517 C CA . THR A 1 45 ? 46.960 -26.774 -5.637 1.00 64.41 47 THR A CA 11
ATOM 20518 C C . THR A 1 45 ? 47.167 -26.043 -4.369 1.00 71.43 47 THR A C 11
ATOM 20519 O O . THR A 1 45 ? 46.943 -26.598 -3.283 1.00 40.44 47 THR A O 11
ATOM 20530 N N . TYR A 1 46 ? 47.598 -24.828 -4.477 1.00 21.32 48 TYR A N 11
ATOM 20531 C CA . TYR A 1 46 ? 47.892 -24.043 -3.321 1.00 72.11 48 TYR A CA 11
ATOM 20532 C C . TYR A 1 46 ? 47.374 -22.668 -3.566 1.00 63.32 48 TYR A C 11
ATOM 20533 O O . TYR A 1 46 ? 47.237 -22.268 -4.715 1.00 44.22 48 TYR A O 11
ATOM 20551 N N . THR A 1 47 ? 47.056 -21.953 -2.533 1.00 4.35 49 THR A N 11
ATOM 20552 C CA . THR A 1 47 ? 46.677 -20.588 -2.693 1.00 1.34 49 THR A CA 11
ATOM 20553 C C . THR A 1 47 ? 47.953 -19.792 -2.633 1.00 15.00 49 THR A C 11
ATOM 20554 O O . THR A 1 47 ? 48.999 -20.358 -2.276 1.00 52.25 49 THR A O 11
ATOM 20565 N N . MET A 1 48 ? 47.921 -18.518 -2.966 1.00 21.14 50 MET A N 11
ATOM 20566 C CA . MET A 1 48 ? 49.128 -17.725 -2.859 1.00 1.43 50 MET A CA 11
ATOM 20567 C C . MET A 1 48 ? 49.588 -17.662 -1.423 1.00 72.53 50 MET A C 11
ATOM 20568 O O . MET A 1 48 ? 50.757 -17.708 -1.151 1.00 74.21 50 MET A O 11
ATOM 20582 N N . LYS A 1 49 ? 48.642 -17.656 -0.536 1.00 14.32 51 LYS A N 11
ATOM 20583 C CA . LYS A 1 49 ? 48.864 -17.597 0.891 1.00 64.44 51 LYS A CA 11
ATOM 20584 C C . LYS A 1 49 ? 49.525 -18.884 1.377 1.00 30.11 51 LYS A C 11
ATOM 20585 O O . LYS A 1 49 ? 50.368 -18.865 2.279 1.00 14.04 51 LYS A O 11
ATOM 20604 N N . GLU A 1 50 ? 49.166 -20.004 0.762 1.00 55.54 52 GLU A N 11
ATOM 20605 C CA . GLU A 1 50 ? 49.834 -21.258 1.048 1.00 75.23 52 GLU A CA 11
ATOM 20606 C C . GLU A 1 50 ? 51.274 -21.165 0.544 1.00 14.34 52 GLU A C 11
ATOM 20607 O O . GLU A 1 50 ? 52.185 -21.742 1.121 1.00 34.14 52 GLU A O 11
ATOM 20619 N N . VAL A 1 51 ? 51.474 -20.399 -0.525 1.00 43.32 53 VAL A N 11
ATOM 20620 C CA . VAL A 1 51 ? 52.796 -20.157 -1.059 1.00 51.12 53 VAL A CA 11
ATOM 20621 C C . VAL A 1 51 ? 53.585 -19.320 -0.061 1.00 21.10 53 VAL A C 11
ATOM 20622 O O . VAL A 1 51 ? 54.675 -19.664 0.242 1.00 11.23 53 VAL A O 11
ATOM 20635 N N . LEU A 1 52 ? 53.013 -18.228 0.458 1.00 70.30 54 LEU A N 11
ATOM 20636 C CA . LEU A 1 52 ? 53.599 -17.499 1.571 1.00 2.43 54 LEU A CA 11
ATOM 20637 C C . LEU A 1 52 ? 54.047 -18.454 2.669 1.00 14.03 54 LEU A C 11
ATOM 20638 O O . LEU A 1 52 ? 55.158 -18.361 3.176 1.00 21.52 54 LEU A O 11
ATOM 20654 N N . PHE A 1 53 ? 53.216 -19.410 2.967 1.00 3.44 55 PHE A N 11
ATOM 20655 C CA . PHE A 1 53 ? 53.524 -20.360 4.002 1.00 31.34 55 PHE A CA 11
ATOM 20656 C C . PHE A 1 53 ? 54.703 -21.270 3.599 1.00 34.30 55 PHE A C 11
ATOM 20657 O O . PHE A 1 53 ? 55.734 -21.267 4.248 1.00 13.01 55 PHE A O 11
ATOM 20674 N N . TYR A 1 54 ? 54.558 -21.989 2.505 1.00 63.30 56 TYR A N 11
ATOM 20675 C CA . TYR A 1 54 ? 55.558 -22.965 2.076 1.00 1.22 56 TYR A CA 11
ATOM 20676 C C . TYR A 1 54 ? 56.797 -22.340 1.439 1.00 62.54 56 TYR A C 11
ATOM 20677 O O . TYR A 1 54 ? 57.915 -22.769 1.713 1.00 21.03 56 TYR A O 11
ATOM 20695 N N . LEU A 1 55 ? 56.611 -21.329 0.607 1.00 33.41 57 LEU A N 11
ATOM 20696 C CA . LEU A 1 55 ? 57.729 -20.691 -0.075 1.00 40.31 57 LEU A CA 11
ATOM 20697 C C . LEU A 1 55 ? 58.572 -19.985 0.974 1.00 40.54 57 LEU A C 11
ATOM 20698 O O . LEU A 1 55 ? 59.799 -19.972 0.904 1.00 5.14 57 LEU A O 11
ATOM 20714 N N . GLY A 1 56 ? 57.888 -19.478 1.991 1.00 34.05 58 GLY A N 11
ATOM 20715 C CA . GLY A 1 56 ? 58.547 -18.836 3.105 1.00 74.30 58 GLY A CA 11
ATOM 20716 C C . GLY A 1 56 ? 59.452 -19.789 3.832 1.00 10.41 58 GLY A C 11
ATOM 20717 O O . GLY A 1 56 ? 60.571 -19.423 4.195 1.00 32.52 58 GLY A O 11
ATOM 20721 N N . GLN A 1 57 ? 58.985 -21.039 3.993 1.00 63.23 59 GLN A N 11
ATOM 20722 C CA . GLN A 1 57 ? 59.771 -22.089 4.643 1.00 64.13 59 GLN A CA 11
ATOM 20723 C C . GLN A 1 57 ? 61.060 -22.279 3.870 1.00 12.12 59 GLN A C 11
ATOM 20724 O O . GLN A 1 57 ? 62.126 -22.338 4.438 1.00 60.00 59 GLN A O 11
ATOM 20738 N N . TYR A 1 58 ? 60.931 -22.316 2.556 1.00 52.35 60 TYR A N 11
ATOM 20739 C CA . TYR A 1 58 ? 62.035 -22.610 1.666 1.00 12.25 60 TYR A CA 11
ATOM 20740 C C . TYR A 1 58 ? 63.111 -21.506 1.693 1.00 54.12 60 TYR A C 11
ATOM 20741 O O . TYR A 1 58 ? 64.311 -21.800 1.747 1.00 53.15 60 TYR A O 11
ATOM 20759 N N . ILE A 1 59 ? 62.682 -20.249 1.709 1.00 22.33 61 ILE A N 11
ATOM 20760 C CA . ILE A 1 59 ? 63.625 -19.117 1.696 1.00 54.32 61 ILE A CA 11
ATOM 20761 C C . ILE A 1 59 ? 64.334 -19.059 3.030 1.00 22.41 61 ILE A C 11
ATOM 20762 O O . ILE A 1 59 ? 65.545 -18.772 3.124 1.00 45.34 61 ILE A O 11
ATOM 20778 N N . MET A 1 60 ? 63.577 -19.349 4.049 1.00 72.44 62 MET A N 11
ATOM 20779 C CA . MET A 1 60 ? 64.036 -19.275 5.396 1.00 41.23 62 MET A CA 11
ATOM 20780 C C . MET A 1 60 ? 64.969 -20.434 5.708 1.00 61.21 62 MET A C 11
ATOM 20781 O O . MET A 1 60 ? 66.033 -20.221 6.241 1.00 12.42 62 MET A O 11
ATOM 20795 N N . THR A 1 61 ? 64.591 -21.637 5.299 1.00 24.30 63 THR A N 11
ATOM 20796 C CA . THR A 1 61 ? 65.340 -22.850 5.632 1.00 13.21 63 THR A CA 11
ATOM 20797 C C . THR A 1 61 ? 66.746 -22.862 4.991 1.00 64.20 63 THR A C 11
ATOM 20798 O O . THR A 1 61 ? 67.708 -23.352 5.590 1.00 74.44 63 THR A O 11
ATOM 20809 N N . LYS A 1 62 ? 66.877 -22.288 3.806 1.00 74.50 64 LYS A N 11
ATOM 20810 C CA . LYS A 1 62 ? 68.176 -22.229 3.146 1.00 35.22 64 LYS A CA 11
ATOM 20811 C C . LYS A 1 62 ? 68.908 -21.003 3.648 1.00 24.12 64 LYS A C 11
ATOM 20812 O O . LYS A 1 62 ? 70.132 -20.908 3.550 1.00 50.03 64 LYS A O 11
ATOM 20831 N N . ARG A 1 63 ? 68.123 -20.065 4.188 1.00 62.41 65 ARG A N 11
ATOM 20832 C CA . ARG A 1 63 ? 68.594 -18.751 4.586 1.00 10.24 65 ARG A CA 11
ATOM 20833 C C . ARG A 1 63 ? 69.082 -17.985 3.368 1.00 55.32 65 ARG A C 11
ATOM 20834 O O . ARG A 1 63 ? 70.270 -17.751 3.204 1.00 33.21 65 ARG A O 11
ATOM 20855 N N . LEU A 1 64 ? 68.169 -17.656 2.471 1.00 53.51 66 LEU A N 11
ATOM 20856 C CA . LEU A 1 64 ? 68.560 -16.892 1.282 1.00 71.15 66 LEU A CA 11
ATOM 20857 C C . LEU A 1 64 ? 68.456 -15.416 1.530 1.00 32.04 66 LEU A C 11
ATOM 20858 O O . LEU A 1 64 ? 68.809 -14.607 0.664 1.00 73.22 66 LEU A O 11
ATOM 20874 N N . TYR A 1 65 ? 67.954 -15.055 2.673 1.00 50.33 67 TYR A N 11
ATOM 20875 C CA . TYR A 1 65 ? 67.757 -13.672 2.970 1.00 63.44 67 TYR A CA 11
ATOM 20876 C C . TYR A 1 65 ? 68.941 -13.105 3.715 1.00 41.21 67 TYR A C 11
ATOM 20877 O O . TYR A 1 65 ? 69.798 -13.862 4.197 1.00 0.14 67 TYR A O 11
ATOM 20895 N N . ASP A 1 66 ? 68.995 -11.801 3.796 1.00 63.44 68 ASP A N 11
ATOM 20896 C CA . ASP A 1 66 ? 70.092 -11.115 4.434 1.00 21.32 68 ASP A CA 11
ATOM 20897 C C . ASP A 1 66 ? 70.043 -11.311 5.923 1.00 52.35 68 ASP A C 11
ATOM 20898 O O . ASP A 1 66 ? 68.974 -11.387 6.519 1.00 13.34 68 ASP A O 11
ATOM 20907 N N . GLU A 1 67 ? 71.187 -11.335 6.524 1.00 63.22 69 GLU A N 11
ATOM 20908 C CA . GLU A 1 67 ? 71.283 -11.648 7.915 1.00 62.14 69 GLU A CA 11
ATOM 20909 C C . GLU A 1 67 ? 70.999 -10.436 8.777 1.00 64.00 69 GLU A C 11
ATOM 20910 O O . GLU A 1 67 ? 70.593 -10.572 9.922 1.00 30.11 69 GLU A O 11
ATOM 20922 N N . LYS A 1 68 ? 71.184 -9.245 8.228 1.00 21.31 70 LYS A N 11
ATOM 20923 C CA . LYS A 1 68 ? 70.857 -8.068 8.967 1.00 43.13 70 LYS A CA 11
ATOM 20924 C C . LYS A 1 68 ? 69.544 -7.460 8.493 1.00 3.23 70 LYS A C 11
ATOM 20925 O O . LYS A 1 68 ? 68.807 -6.864 9.279 1.00 14.52 70 LYS A O 11
ATOM 20944 N N . GLN A 1 69 ? 69.224 -7.634 7.232 1.00 50.03 71 GLN A N 11
ATOM 20945 C CA . GLN A 1 69 ? 67.990 -7.108 6.699 1.00 5.34 71 GLN A CA 11
ATOM 20946 C C . GLN A 1 69 ? 67.114 -8.261 6.293 1.00 62.15 71 GLN A C 11
ATOM 20947 O O . GLN A 1 69 ? 67.281 -8.817 5.216 1.00 64.52 71 GLN A O 11
ATOM 20961 N N . GLN A 1 70 ? 66.185 -8.623 7.131 1.00 33.03 72 GLN A N 11
ATOM 20962 C CA . GLN A 1 70 ? 65.349 -9.770 6.853 1.00 64.41 72 GLN A CA 11
ATOM 20963 C C . GLN A 1 70 ? 64.394 -9.520 5.685 1.00 73.12 72 GLN A C 11
ATOM 20964 O O . GLN A 1 70 ? 63.951 -10.443 5.029 1.00 1.14 72 GLN A O 11
ATOM 20978 N N . HIS A 1 71 ? 64.095 -8.252 5.430 1.00 20.12 73 HIS A N 11
ATOM 20979 C CA . HIS A 1 71 ? 63.266 -7.852 4.295 1.00 23.35 73 HIS A CA 11
ATOM 20980 C C . HIS A 1 71 ? 64.007 -7.965 2.948 1.00 72.14 73 HIS A C 11
ATOM 20981 O O . HIS A 1 71 ? 63.426 -7.695 1.888 1.00 10.11 73 HIS A O 11
ATOM 20995 N N . ILE A 1 72 ? 65.258 -8.348 2.999 1.00 50.14 74 ILE A N 11
ATOM 20996 C CA . ILE A 1 72 ? 66.082 -8.457 1.819 1.00 22.31 74 ILE A CA 11
ATOM 20997 C C . ILE A 1 72 ? 66.387 -9.904 1.548 1.00 55.40 74 ILE A C 11
ATOM 20998 O O . ILE A 1 72 ? 67.002 -10.575 2.362 1.00 73.00 74 ILE A O 11
ATOM 21014 N N . VAL A 1 73 ? 65.944 -10.391 0.425 1.00 45.43 75 VAL A N 11
ATOM 21015 C CA . VAL A 1 73 ? 66.216 -11.740 0.063 1.00 24.42 75 VAL A CA 11
ATOM 21016 C C . VAL A 1 73 ? 67.167 -11.746 -1.101 1.00 52.54 75 VAL A C 11
ATOM 21017 O O . VAL A 1 73 ? 66.878 -11.166 -2.139 1.00 42.31 75 VAL A O 11
ATOM 21030 N N . TYR A 1 74 ? 68.305 -12.354 -0.937 1.00 5.33 76 TYR A N 11
ATOM 21031 C CA . TYR A 1 74 ? 69.251 -12.425 -2.013 1.00 2.23 76 TYR A CA 11
ATOM 21032 C C . TYR A 1 74 ? 68.897 -13.563 -2.920 1.00 20.23 76 TYR A C 11
ATOM 21033 O O . TYR A 1 74 ? 68.606 -13.348 -4.081 1.00 22.13 76 TYR A O 11
ATOM 21051 N N . CYS A 1 75 ? 68.879 -14.777 -2.364 1.00 54.53 77 CYS A N 11
ATOM 21052 C CA . CYS A 1 75 ? 68.534 -16.024 -3.095 1.00 52.14 77 CYS A CA 11
ATOM 21053 C C . CYS A 1 75 ? 69.338 -16.219 -4.380 1.00 4.33 77 CYS A C 11
ATOM 21054 O O . CYS A 1 75 ? 68.953 -16.989 -5.260 1.00 62.20 77 CYS A O 11
ATOM 21062 N N . SER A 1 76 ? 70.499 -15.601 -4.411 1.00 74.53 78 SER A N 11
ATOM 21063 C CA . SER A 1 76 ? 71.410 -15.647 -5.518 1.00 1.24 78 SER A CA 11
ATOM 21064 C C . SER A 1 76 ? 72.024 -17.053 -5.621 1.00 20.30 78 SER A C 11
ATOM 21065 O O . SER A 1 76 ? 72.430 -17.507 -6.698 1.00 21.43 78 SER A O 11
ATOM 21073 N N . ASN A 1 77 ? 72.076 -17.742 -4.495 1.00 41.54 79 ASN A N 11
ATOM 21074 C CA . ASN A 1 77 ? 72.636 -19.083 -4.441 1.00 73.42 79 ASN A CA 11
ATOM 21075 C C . ASN A 1 77 ? 71.570 -20.139 -4.636 1.00 0.00 79 ASN A C 11
ATOM 21076 O O . ASN A 1 77 ? 71.870 -21.329 -4.691 1.00 53.23 79 ASN A O 11
ATOM 21087 N N . ASP A 1 78 ? 70.335 -19.722 -4.767 1.00 63.10 80 ASP A N 11
ATOM 21088 C CA . ASP A 1 78 ? 69.244 -20.669 -4.928 1.00 44.31 80 ASP A CA 11
ATOM 21089 C C . ASP A 1 78 ? 68.706 -20.517 -6.351 1.00 54.24 80 ASP A C 11
ATOM 21090 O O . ASP A 1 78 ? 69.211 -19.698 -7.126 1.00 62.42 80 ASP A O 11
ATOM 21099 N N . LEU A 1 79 ? 67.720 -21.273 -6.692 1.00 71.31 81 LEU A N 11
ATOM 21100 C CA . LEU A 1 79 ? 67.122 -21.225 -7.994 1.00 11.32 81 LEU A CA 11
ATOM 21101 C C . LEU A 1 79 ? 65.952 -20.230 -7.934 1.00 12.11 81 LEU A C 11
ATOM 21102 O O . LEU A 1 79 ? 65.602 -19.601 -8.936 1.00 75.03 81 LEU A O 11
ATOM 21118 N N . LEU A 1 80 ? 65.419 -20.068 -6.721 1.00 22.23 82 LEU A N 11
ATOM 21119 C CA . LEU A 1 80 ? 64.304 -19.177 -6.393 1.00 31.14 82 LEU A CA 11
ATOM 21120 C C . LEU A 1 80 ? 64.402 -17.785 -7.050 1.00 51.53 82 LEU A C 11
ATOM 21121 O O . LEU A 1 80 ? 63.594 -17.442 -7.925 1.00 75.13 82 LEU A O 11
ATOM 21137 N N . GLY A 1 81 ? 65.399 -17.011 -6.645 1.00 33.33 83 GLY A N 11
ATOM 21138 C CA . GLY A 1 81 ? 65.530 -15.644 -7.117 1.00 13.41 83 GLY A CA 11
ATOM 21139 C C . GLY A 1 81 ? 65.836 -15.576 -8.569 1.00 23.02 83 GLY A C 11
ATOM 21140 O O . GLY A 1 81 ? 65.262 -14.748 -9.301 1.00 63.21 83 GLY A O 11
ATOM 21144 N N . ASP A 1 82 ? 66.704 -16.482 -8.999 1.00 74.23 84 ASP A N 11
ATOM 21145 C CA . ASP A 1 82 ? 67.128 -16.569 -10.391 1.00 72.30 84 ASP A CA 11
ATOM 21146 C C . ASP A 1 82 ? 65.904 -16.588 -11.276 1.00 60.45 84 ASP A C 11
ATOM 21147 O O . ASP A 1 82 ? 65.676 -15.634 -12.026 1.00 21.25 84 ASP A O 11
ATOM 21156 N N . LEU A 1 83 ? 65.051 -17.591 -11.016 1.00 51.32 85 LEU A N 11
ATOM 21157 C CA . LEU A 1 83 ? 63.824 -17.910 -11.730 1.00 55.15 85 LEU A CA 11
ATOM 21158 C C . LEU A 1 83 ? 62.854 -16.752 -11.728 1.00 45.10 85 LEU A C 11
ATOM 21159 O O . LEU A 1 83 ? 62.173 -16.491 -12.725 1.00 62.02 85 LEU A O 11
ATOM 21175 N N . PHE A 1 84 ? 62.790 -16.060 -10.599 1.00 13.22 86 PHE A N 11
ATOM 21176 C CA . PHE A 1 84 ? 61.975 -14.858 -10.461 1.00 14.21 86 PHE A CA 11
ATOM 21177 C C . PHE A 1 84 ? 62.442 -13.791 -11.430 1.00 25.43 86 PHE A C 11
ATOM 21178 O O . PHE A 1 84 ? 61.707 -12.867 -11.765 1.00 74.23 86 PHE A O 11
ATOM 21195 N N . GLY A 1 85 ? 63.651 -13.944 -11.881 1.00 24.41 87 GLY A N 11
ATOM 21196 C CA . GLY A 1 85 ? 64.221 -13.043 -12.840 1.00 31.24 87 GLY A CA 11
ATOM 21197 C C . GLY A 1 85 ? 65.052 -12.030 -12.157 1.00 3.13 87 GLY A C 11
ATOM 21198 O O . GLY A 1 85 ? 65.311 -10.947 -12.686 1.00 20.13 87 GLY A O 11
ATOM 21202 N N . VAL A 1 86 ? 65.497 -12.373 -10.977 1.00 0.24 88 VAL A N 11
ATOM 21203 C CA . VAL A 1 86 ? 66.185 -11.389 -10.152 1.00 65.43 88 VAL A CA 11
ATOM 21204 C C . VAL A 1 86 ? 67.469 -11.912 -9.523 1.00 62.04 88 VAL A C 11
ATOM 21205 O O . VAL A 1 86 ? 67.673 -13.118 -9.423 1.00 2.43 88 VAL A O 11
ATOM 21218 N N . PRO A 1 87 ? 68.408 -11.007 -9.169 1.00 11.32 89 PRO A N 11
ATOM 21219 C CA . PRO A 1 87 ? 69.606 -11.379 -8.425 1.00 74.43 89 PRO A CA 11
ATOM 21220 C C . PRO A 1 87 ? 69.333 -11.361 -6.908 1.00 61.01 89 PRO A C 11
ATOM 21221 O O . PRO A 1 87 ? 70.029 -12.005 -6.131 1.00 1.24 89 PRO A O 11
ATOM 21232 N N . SER A 1 88 ? 68.320 -10.590 -6.530 1.00 72.45 90 SER A N 11
ATOM 21233 C CA . SER A 1 88 ? 67.867 -10.408 -5.178 1.00 0.12 90 SER A CA 11
ATOM 21234 C C . SER A 1 88 ? 66.500 -9.735 -5.264 1.00 72.25 90 SER A C 11
ATOM 21235 O O . SER A 1 88 ? 66.165 -9.160 -6.317 1.00 42.34 90 SER A O 11
ATOM 21243 N N . PHE A 1 89 ? 65.722 -9.799 -4.203 1.00 22.52 91 PHE A N 11
ATOM 21244 C CA . PHE A 1 89 ? 64.416 -9.183 -4.193 1.00 23.10 91 PHE A CA 11
ATOM 21245 C C . PHE A 1 89 ? 64.079 -8.680 -2.785 1.00 42.12 91 PHE A C 11
ATOM 21246 O O . PHE A 1 89 ? 64.620 -9.175 -1.789 1.00 74.32 91 PHE A O 11
ATOM 21263 N N . SER A 1 90 ? 63.235 -7.687 -2.708 1.00 13.21 92 SER A N 11
ATOM 21264 C CA . SER A 1 90 ? 62.801 -7.140 -1.455 1.00 63.42 92 SER A CA 11
ATOM 21265 C C . SER A 1 90 ? 61.352 -7.563 -1.188 1.00 12.35 92 SER A C 11
ATOM 21266 O O . SER A 1 90 ? 60.510 -7.502 -2.082 1.00 65.40 92 SER A O 11
ATOM 21274 N N . VAL A 1 91 ? 61.074 -8.003 0.025 1.00 15.21 93 VAL A N 11
ATOM 21275 C CA . VAL A 1 91 ? 59.753 -8.527 0.362 1.00 44.32 93 VAL A CA 11
ATOM 21276 C C . VAL A 1 91 ? 58.645 -7.463 0.534 1.00 70.53 93 VAL A C 11
ATOM 21277 O O . VAL A 1 91 ? 57.468 -7.809 0.468 1.00 62.34 93 VAL A O 11
ATOM 21290 N N . LYS A 1 92 ? 58.994 -6.187 0.760 1.00 25.30 94 LYS A N 11
ATOM 21291 C CA . LYS A 1 92 ? 57.938 -5.178 0.968 1.00 34.12 94 LYS A CA 11
ATOM 21292 C C . LYS A 1 92 ? 57.194 -4.770 -0.280 1.00 43.13 94 LYS A C 11
ATOM 21293 O O . LYS A 1 92 ? 56.076 -4.243 -0.182 1.00 62.22 94 LYS A O 11
ATOM 21312 N N . GLU A 1 93 ? 57.757 -4.997 -1.449 1.00 41.22 95 GLU A N 11
ATOM 21313 C CA . GLU A 1 93 ? 56.994 -4.732 -2.629 1.00 25.25 95 GLU A CA 11
ATOM 21314 C C . GLU A 1 93 ? 56.141 -5.938 -2.975 1.00 44.21 95 GLU A C 11
ATOM 21315 O O . GLU A 1 93 ? 56.485 -6.815 -3.772 1.00 11.24 95 GLU A O 11
ATOM 21327 N N . HIS A 1 94 ? 55.020 -5.941 -2.324 1.00 61.03 96 HIS A N 11
ATOM 21328 C CA . HIS A 1 94 ? 54.087 -7.056 -2.236 1.00 22.11 96 HIS A CA 11
ATOM 21329 C C . HIS A 1 94 ? 53.477 -7.447 -3.573 1.00 24.20 96 HIS A C 11
ATOM 21330 O O . HIS A 1 94 ? 53.247 -8.631 -3.829 1.00 4.12 96 HIS A O 11
ATOM 21344 N N . ARG A 1 95 ? 53.261 -6.482 -4.441 1.00 61.45 97 ARG A N 11
ATOM 21345 C CA . ARG A 1 95 ? 52.643 -6.761 -5.736 1.00 2.00 97 ARG A CA 11
ATOM 21346 C C . ARG A 1 95 ? 53.646 -7.398 -6.675 1.00 60.51 97 ARG A C 11
ATOM 21347 O O . ARG A 1 95 ? 53.285 -8.108 -7.630 1.00 63.44 97 ARG A O 11
ATOM 21368 N N . LYS A 1 96 ? 54.906 -7.183 -6.389 1.00 3.30 98 LYS A N 11
ATOM 21369 C CA . LYS A 1 96 ? 55.960 -7.786 -7.162 1.00 1.24 98 LYS A CA 11
ATOM 21370 C C . LYS A 1 96 ? 56.114 -9.207 -6.733 1.00 33.20 98 LYS A C 11
ATOM 21371 O O . LYS A 1 96 ? 56.410 -10.070 -7.539 1.00 63.32 98 LYS A O 11
ATOM 21390 N N . ILE A 1 97 ? 55.876 -9.447 -5.449 1.00 54.20 99 ILE A N 11
ATOM 21391 C CA . ILE A 1 97 ? 55.928 -10.783 -4.901 1.00 3.41 99 ILE A CA 11
ATOM 21392 C C . ILE A 1 97 ? 54.931 -11.628 -5.648 1.00 32.52 99 ILE A C 11
ATOM 21393 O O . ILE A 1 97 ? 55.273 -12.675 -6.183 1.00 34.24 99 ILE A O 11
ATOM 21409 N N . TYR A 1 98 ? 53.705 -11.118 -5.734 1.00 43.11 100 TYR A N 11
ATOM 21410 C CA . TYR A 1 98 ? 52.632 -11.797 -6.436 1.00 15.13 100 TYR A CA 11
ATOM 21411 C C . TYR A 1 98 ? 53.020 -12.100 -7.864 1.00 34.44 100 TYR A C 11
ATOM 21412 O O . TYR A 1 98 ? 52.945 -13.231 -8.284 1.00 3.54 100 TYR A O 11
ATOM 21430 N N . THR A 1 99 ? 53.518 -11.103 -8.569 1.00 71.31 101 THR A N 11
ATOM 21431 C CA . THR A 1 99 ? 53.835 -11.257 -9.978 1.00 4.12 101 THR A CA 11
ATOM 21432 C C . THR A 1 99 ? 55.037 -12.174 -10.252 1.00 22.22 101 THR A C 11
ATOM 21433 O O . THR A 1 99 ? 55.042 -12.922 -11.241 1.00 14.53 101 THR A O 11
ATOM 21444 N N . MET A 1 100 ? 56.020 -12.166 -9.361 1.00 34.35 102 MET A N 11
ATOM 21445 C CA . MET A 1 100 ? 57.194 -13.028 -9.517 1.00 63.42 102 MET A CA 11
ATOM 21446 C C . MET A 1 100 ? 56.816 -14.485 -9.336 1.00 13.22 102 MET A C 11
ATOM 21447 O O . MET A 1 100 ? 57.384 -15.378 -9.972 1.00 73.13 102 MET A O 11
ATOM 21461 N N . ILE A 1 101 ? 55.824 -14.712 -8.515 1.00 3.21 103 ILE A N 11
ATOM 21462 C CA . ILE A 1 101 ? 55.344 -16.046 -8.253 1.00 52.20 103 ILE A CA 11
ATOM 21463 C C . ILE A 1 101 ? 54.346 -16.426 -9.339 1.00 5.52 103 ILE A C 11
ATOM 21464 O O . ILE A 1 101 ? 54.373 -17.527 -9.858 1.00 70.30 103 ILE A O 11
ATOM 21480 N N . TYR A 1 102 ? 53.507 -15.468 -9.706 1.00 40.11 104 TYR A N 11
ATOM 21481 C CA . TYR A 1 102 ? 52.491 -15.622 -10.734 1.00 44.15 104 TYR A CA 11
ATOM 21482 C C . TYR A 1 102 ? 53.087 -15.996 -12.098 1.00 13.14 104 TYR A C 11
ATOM 21483 O O . TYR A 1 102 ? 52.486 -16.742 -12.867 1.00 40.12 104 TYR A O 11
ATOM 21501 N N . ARG A 1 103 ? 54.275 -15.490 -12.372 1.00 53.53 105 ARG A N 11
ATOM 21502 C CA . ARG A 1 103 ? 55.020 -15.831 -13.590 1.00 5.51 105 ARG A CA 11
ATOM 21503 C C . ARG A 1 103 ? 55.462 -17.304 -13.547 1.00 13.24 105 ARG A C 11
ATOM 21504 O O . ARG A 1 103 ? 55.667 -17.955 -14.576 1.00 2.23 105 ARG A O 11
ATOM 21525 N N . ASN A 1 104 ? 55.563 -17.821 -12.357 1.00 14.40 106 ASN A N 11
ATOM 21526 C CA . ASN A 1 104 ? 56.051 -19.164 -12.137 1.00 75.13 106 ASN A CA 11
ATOM 21527 C C . ASN A 1 104 ? 54.951 -20.140 -11.811 1.00 64.35 106 ASN A C 11
ATOM 21528 O O . ASN A 1 104 ? 55.196 -21.296 -11.437 1.00 43.10 106 ASN A O 11
ATOM 21539 N N . LEU A 1 105 ? 53.758 -19.689 -11.937 1.00 34.24 107 LEU A N 11
ATOM 21540 C CA . LEU A 1 105 ? 52.615 -20.546 -11.768 1.00 22.31 107 LEU A CA 11
ATOM 21541 C C . LEU A 1 105 ? 51.754 -20.448 -13.009 1.00 22.33 107 LEU A C 11
ATOM 21542 O O . LEU A 1 105 ? 51.954 -19.553 -13.836 1.00 3.21 107 LEU A O 11
ATOM 21558 N N . VAL A 1 106 ? 50.854 -21.360 -13.169 1.00 63.11 108 VAL A N 11
ATOM 21559 C CA . VAL A 1 106 ? 49.998 -21.355 -14.315 1.00 1.01 108 VAL A CA 11
ATOM 21560 C C . VAL A 1 106 ? 48.564 -21.034 -13.943 1.00 71.42 108 VAL A C 11
ATOM 21561 O O . VAL A 1 106 ? 47.987 -21.630 -13.017 1.00 31.43 108 VAL A O 11
ATOM 21574 N N . VAL A 1 107 ? 48.044 -20.054 -14.604 1.00 53.02 109 VAL A N 11
ATOM 21575 C CA . VAL A 1 107 ? 46.676 -19.636 -14.506 1.00 54.14 109 VAL A CA 11
ATOM 21576 C C . VAL A 1 107 ? 46.196 -19.328 -15.889 1.00 41.24 109 VAL A C 11
ATOM 21577 O O . VAL A 1 107 ? 45.240 -19.963 -16.350 1.00 0.00 109 VAL A O 11
ATOM 21591 N N . ASP B 2 1 ? 52.010 -5.059 10.599 1.00 70.03 301 ASP B N 11
ATOM 21592 C CA . ASP B 2 1 ? 53.133 -4.109 10.624 1.00 40.31 301 ASP B CA 11
ATOM 21593 C C . ASP B 2 1 ? 54.254 -4.623 11.485 1.00 43.41 301 ASP B C 11
ATOM 21594 O O . ASP B 2 1 ? 55.278 -3.965 11.653 1.00 3.22 301 ASP B O 11
ATOM 21605 N N . GLY B 2 2 ? 54.095 -5.815 11.997 1.00 32.14 302 GLY B N 11
ATOM 21606 C CA . GLY B 2 2 ? 55.087 -6.393 12.854 1.00 10.15 302 GLY B CA 11
ATOM 21607 C C . GLY B 2 2 ? 56.087 -7.186 12.060 1.00 44.11 302 GLY B C 11
ATOM 21608 O O . GLY B 2 2 ? 56.380 -8.347 12.376 1.00 74.13 302 GLY B O 11
ATOM 21612 N N . GLY B 2 3 ? 56.626 -6.561 11.045 1.00 50.33 303 GLY B N 11
ATOM 21613 C CA . GLY B 2 3 ? 57.547 -7.211 10.165 1.00 63.40 303 GLY B CA 11
ATOM 21614 C C . GLY B 2 3 ? 58.961 -7.133 10.660 1.00 53.01 303 GLY B C 11
ATOM 21615 O O . GLY B 2 3 ? 59.818 -6.539 10.016 1.00 2.33 303 GLY B O 11
ATOM 21619 N N . THR B 2 4 ? 59.192 -7.708 11.806 1.00 72.21 304 THR B N 11
ATOM 21620 C CA . THR B 2 4 ? 60.491 -7.747 12.388 1.00 53.02 304 THR B CA 11
ATOM 21621 C C . THR B 2 4 ? 61.301 -8.890 11.777 1.00 61.42 304 THR B C 11
ATOM 21622 O O . THR B 2 4 ? 62.277 -8.666 11.052 1.00 41.25 304 THR B O 11
ATOM 21633 N N . THR B 2 5 ? 60.877 -10.106 12.036 1.00 33.52 305 THR B N 11
ATOM 21634 C CA . THR B 2 5 ? 61.531 -11.245 11.474 1.00 3.31 305 THR B CA 11
ATOM 21635 C C . THR B 2 5 ? 60.903 -11.604 10.129 1.00 54.44 305 THR B C 11
ATOM 21636 O O . THR B 2 5 ? 59.692 -11.370 9.907 1.00 34.54 305 THR B O 11
ATOM 21647 N N . PHE B 2 6 ? 61.724 -12.180 9.248 1.00 23.43 306 PHE B N 11
ATOM 21648 C CA . PHE B 2 6 ? 61.322 -12.612 7.910 1.00 31.21 306 PHE B CA 11
ATOM 21649 C C . PHE B 2 6 ? 60.116 -13.528 7.998 1.00 61.12 306 PHE B C 11
ATOM 21650 O O . PHE B 2 6 ? 59.156 -13.405 7.236 1.00 3.43 306 PHE B O 11
ATOM 21667 N N . GLU B 2 7 ? 60.164 -14.381 9.001 1.00 22.24 307 GLU B N 11
ATOM 21668 C CA . GLU B 2 7 ? 59.158 -15.394 9.287 1.00 73.43 307 GLU B CA 11
ATOM 21669 C C . GLU B 2 7 ? 57.766 -14.766 9.436 1.00 33.30 307 GLU B C 11
ATOM 21670 O O . GLU B 2 7 ? 56.755 -15.357 9.056 1.00 31.35 307 GLU B O 11
ATOM 21682 N N . HIS B 2 8 ? 57.733 -13.555 9.953 1.00 4.31 308 HIS B N 11
ATOM 21683 C CA . HIS B 2 8 ? 56.487 -12.875 10.219 1.00 63.23 308 HIS B CA 11
ATOM 21684 C C . HIS B 2 8 ? 56.095 -12.060 9.001 1.00 43.42 308 HIS B C 11
ATOM 21685 O O . HIS B 2 8 ? 54.979 -12.162 8.511 1.00 4.03 308 HIS B O 11
ATOM 21699 N N . LEU B 2 9 ? 57.038 -11.282 8.502 1.00 64.14 309 LEU B N 11
ATOM 21700 C CA . LEU B 2 9 ? 56.773 -10.326 7.436 1.00 52.01 309 LEU B CA 11
ATOM 21701 C C . LEU B 2 9 ? 56.384 -10.959 6.093 1.00 42.30 309 LEU B C 11
ATOM 21702 O O . LEU B 2 9 ? 55.527 -10.435 5.390 1.00 13.44 309 LEU B O 11
ATOM 21718 N N . TRP B 2 10 ? 56.958 -12.105 5.780 1.00 43.14 310 TRP B N 11
ATOM 21719 C CA . TRP B 2 10 ? 56.683 -12.779 4.527 1.00 14.01 310 TRP B CA 11
ATOM 21720 C C . TRP B 2 10 ? 55.291 -13.377 4.580 1.00 31.23 310 TRP B C 11
ATOM 21721 O O . TRP B 2 10 ? 54.538 -13.338 3.619 1.00 14.12 310 TRP B O 11
ATOM 21742 N N . SER B 2 11 ? 54.928 -13.843 5.741 1.00 14.42 311 SER B N 11
ATOM 21743 C CA . SER B 2 11 ? 53.635 -14.434 5.950 1.00 14.14 311 SER B CA 11
ATOM 21744 C C . SER B 2 11 ? 52.555 -13.336 6.046 1.00 41.41 311 SER B C 11
ATOM 21745 O O . SER B 2 11 ? 51.356 -13.606 6.001 1.00 31.14 311 SER B O 11
ATOM 21753 N N . SER B 2 12 ? 53.001 -12.098 6.117 1.00 1.11 312 SER B N 11
ATOM 21754 C CA . SER B 2 12 ? 52.122 -10.977 6.279 1.00 11.44 312 SER B CA 11
ATOM 21755 C C . SER B 2 12 ? 52.068 -10.139 5.015 1.00 60.40 312 SER B C 11
ATOM 21756 O O . SER B 2 12 ? 51.572 -9.012 5.034 1.00 41.34 312 SER B O 11
ATOM 21764 N N . LEU B 2 13 ? 52.541 -10.685 3.897 1.00 4.23 313 LEU B N 11
ATOM 21765 C CA . LEU B 2 13 ? 52.528 -9.911 2.682 1.00 14.51 313 LEU B CA 11
ATOM 21766 C C . LEU B 2 13 ? 51.145 -9.930 2.034 1.00 52.23 313 LEU B C 11
ATOM 21767 O O . LEU B 2 13 ? 50.853 -9.139 1.134 1.00 52.02 313 LEU B O 11
ATOM 21783 N N . GLU B 2 14 ? 50.314 -10.858 2.475 1.00 50.02 314 GLU B N 11
ATOM 21784 C CA . GLU B 2 14 ? 48.915 -10.827 2.152 1.00 22.11 314 GLU B CA 11
ATOM 21785 C C . GLU B 2 14 ? 48.134 -10.428 3.374 1.00 24.03 314 GLU B C 11
ATOM 21786 O O . GLU B 2 14 ? 48.495 -10.815 4.497 1.00 52.11 314 GLU B O 11
ATOM 21798 N N . PRO B 2 15 ? 47.068 -9.647 3.185 1.00 10.45 315 PRO B N 11
ATOM 21799 C CA . PRO B 2 15 ? 46.188 -9.231 4.274 1.00 54.32 315 PRO B CA 11
ATOM 21800 C C . PRO B 2 15 ? 45.453 -10.420 4.857 1.00 3.22 315 PRO B C 11
ATOM 21801 O O . PRO B 2 15 ? 45.351 -10.561 6.080 1.00 2.51 315 PRO B O 11
ATOM 21812 N N . ASP B 2 16 ? 44.995 -11.283 3.976 1.00 41.21 316 ASP B N 11
ATOM 21813 C CA . ASP B 2 16 ? 44.249 -12.467 4.320 1.00 41.22 316 ASP B CA 11
ATOM 21814 C C . ASP B 2 16 ? 43.907 -13.190 3.067 1.00 10.30 316 ASP B C 11
ATOM 21815 O O . ASP B 2 16 ? 44.320 -14.326 2.912 1.00 0.00 316 ASP B O 11
ATOM 21825 N N . ASN A 1 1 ? 20.602 -9.043 0.458 1.00 1.00 3 ASN A N 12
ATOM 21826 C CA . ASN A 1 1 ? 19.183 -8.948 0.797 1.00 64.21 3 ASN A CA 12
ATOM 21827 C C . ASN A 1 1 ? 18.471 -8.281 -0.342 1.00 1.42 3 ASN A C 12
ATOM 21828 O O . ASN A 1 1 ? 19.064 -8.072 -1.397 1.00 73.22 3 ASN A O 12
ATOM 21841 N N . THR A 1 2 ? 17.218 -7.961 -0.162 1.00 21.23 4 THR A N 12
ATOM 21842 C CA . THR A 1 2 ? 16.479 -7.282 -1.178 1.00 20.42 4 THR A CA 12
ATOM 21843 C C . THR A 1 2 ? 16.545 -5.782 -0.921 1.00 62.42 4 THR A C 12
ATOM 21844 O O . THR A 1 2 ? 15.965 -5.284 0.052 1.00 2.41 4 THR A O 12
ATOM 21855 N N . ASN A 1 3 ? 17.283 -5.084 -1.732 1.00 20.55 5 ASN A N 12
ATOM 21856 C CA . ASN A 1 3 ? 17.377 -3.639 -1.608 1.00 31.42 5 ASN A CA 12
ATOM 21857 C C . ASN A 1 3 ? 16.240 -3.023 -2.373 1.00 64.24 5 ASN A C 12
ATOM 21858 O O . ASN A 1 3 ? 15.802 -3.584 -3.379 1.00 43.23 5 ASN A O 12
ATOM 21869 N N . MET A 1 4 ? 15.732 -1.909 -1.903 1.00 50.32 6 MET A N 12
ATOM 21870 C CA . MET A 1 4 ? 14.649 -1.232 -2.597 1.00 55.35 6 MET A CA 12
ATOM 21871 C C . MET A 1 4 ? 15.191 -0.577 -3.843 1.00 55.10 6 MET A C 12
ATOM 21872 O O . MET A 1 4 ? 14.568 -0.624 -4.914 1.00 33.22 6 MET A O 12
ATOM 21886 N N . SER A 1 5 ? 16.351 0.005 -3.719 1.00 73.11 7 SER A N 12
ATOM 21887 C CA . SER A 1 5 ? 17.024 0.582 -4.838 1.00 53.24 7 SER A CA 12
ATOM 21888 C C . SER A 1 5 ? 18.234 -0.286 -5.176 1.00 5.33 7 SER A C 12
ATOM 21889 O O . SER A 1 5 ? 19.223 -0.311 -4.435 1.00 12.05 7 SER A O 12
ATOM 21897 N N . VAL A 1 6 ? 18.110 -1.049 -6.233 1.00 21.31 8 VAL A N 12
ATOM 21898 C CA . VAL A 1 6 ? 19.166 -1.922 -6.698 1.00 5.42 8 VAL A CA 12
ATOM 21899 C C . VAL A 1 6 ? 19.803 -1.274 -7.916 1.00 40.44 8 VAL A C 12
ATOM 21900 O O . VAL A 1 6 ? 19.220 -0.337 -8.475 1.00 42.14 8 VAL A O 12
ATOM 21913 N N . PRO A 1 7 ? 21.003 -1.700 -8.338 1.00 74.40 9 PRO A N 12
ATOM 21914 C CA . PRO A 1 7 ? 21.645 -1.120 -9.498 1.00 52.31 9 PRO A CA 12
ATOM 21915 C C . PRO A 1 7 ? 20.980 -1.530 -10.816 1.00 2.24 9 PRO A C 12
ATOM 21916 O O . PRO A 1 7 ? 21.408 -2.464 -11.499 1.00 32.11 9 PRO A O 12
ATOM 21927 N N . THR A 1 8 ? 19.883 -0.883 -11.103 1.00 55.24 10 THR A N 12
ATOM 21928 C CA . THR A 1 8 ? 19.163 -1.053 -12.335 1.00 33.05 10 THR A CA 12
ATOM 21929 C C . THR A 1 8 ? 19.843 -0.166 -13.389 1.00 33.12 10 THR A C 12
ATOM 21930 O O . THR A 1 8 ? 19.892 -0.474 -14.591 1.00 40.24 10 THR A O 12
ATOM 21941 N N . ASP A 1 9 ? 20.401 0.910 -12.898 1.00 22.24 11 ASP A N 12
ATOM 21942 C CA . ASP A 1 9 ? 21.147 1.862 -13.680 1.00 52.52 11 ASP A CA 12
ATOM 21943 C C . ASP A 1 9 ? 22.510 2.017 -13.042 1.00 21.43 11 ASP A C 12
ATOM 21944 O O . ASP A 1 9 ? 23.526 1.553 -13.573 1.00 1.43 11 ASP A O 12
ATOM 21953 N N . GLY A 1 10 ? 22.506 2.580 -11.868 1.00 24.21 12 GLY A N 12
ATOM 21954 C CA . GLY A 1 10 ? 23.696 2.808 -11.127 1.00 13.41 12 GLY A CA 12
ATOM 21955 C C . GLY A 1 10 ? 23.351 3.302 -9.767 1.00 44.33 12 GLY A C 12
ATOM 21956 O O . GLY A 1 10 ? 22.700 4.337 -9.629 1.00 44.55 12 GLY A O 12
ATOM 21960 N N . ALA A 1 11 ? 23.730 2.568 -8.768 1.00 25.35 13 ALA A N 12
ATOM 21961 C CA . ALA A 1 11 ? 23.412 2.940 -7.430 1.00 53.32 13 ALA A CA 12
ATOM 21962 C C . ALA A 1 11 ? 24.592 3.636 -6.797 1.00 12.11 13 ALA A C 12
ATOM 21963 O O . ALA A 1 11 ? 25.742 3.399 -7.181 1.00 52.51 13 ALA A O 12
ATOM 21970 N N . VAL A 1 12 ? 24.318 4.475 -5.832 1.00 54.25 14 VAL A N 12
ATOM 21971 C CA . VAL A 1 12 ? 25.345 5.218 -5.095 1.00 44.45 14 VAL A CA 12
ATOM 21972 C C . VAL A 1 12 ? 25.989 4.334 -4.004 1.00 64.41 14 VAL A C 12
ATOM 21973 O O . VAL A 1 12 ? 26.283 4.792 -2.888 1.00 53.45 14 VAL A O 12
ATOM 21986 N N . THR A 1 13 ? 26.242 3.095 -4.363 1.00 62.35 15 THR A N 12
ATOM 21987 C CA . THR A 1 13 ? 26.784 2.104 -3.489 1.00 70.21 15 THR A CA 12
ATOM 21988 C C . THR A 1 13 ? 28.236 2.388 -3.115 1.00 24.34 15 THR A C 12
ATOM 21989 O O . THR A 1 13 ? 29.165 2.116 -3.892 1.00 4.22 15 THR A O 12
ATOM 22000 N N . THR A 1 14 ? 28.412 2.995 -1.969 1.00 34.01 16 THR A N 12
ATOM 22001 C CA . THR A 1 14 ? 29.716 3.246 -1.421 1.00 62.33 16 THR A CA 12
ATOM 22002 C C . THR A 1 14 ? 30.318 1.932 -0.962 1.00 62.33 16 THR A C 12
ATOM 22003 O O . THR A 1 14 ? 31.478 1.616 -1.248 1.00 4.14 16 THR A O 12
ATOM 22014 N N . SER A 1 15 ? 29.514 1.164 -0.274 1.00 53.04 17 SER A N 12
ATOM 22015 C CA . SER A 1 15 ? 29.882 -0.146 0.135 1.00 52.10 17 SER A CA 12
ATOM 22016 C C . SER A 1 15 ? 29.656 -1.056 -1.061 1.00 61.15 17 SER A C 12
ATOM 22017 O O . SER A 1 15 ? 28.526 -1.232 -1.509 1.00 12.35 17 SER A O 12
ATOM 22025 N N . GLN A 1 16 ? 30.723 -1.560 -1.605 1.00 32.21 18 GLN A N 12
ATOM 22026 C CA . GLN A 1 16 ? 30.655 -2.347 -2.805 1.00 74.22 18 GLN A CA 12
ATOM 22027 C C . GLN A 1 16 ? 30.637 -3.812 -2.471 1.00 44.22 18 GLN A C 12
ATOM 22028 O O . GLN A 1 16 ? 31.190 -4.234 -1.449 1.00 45.43 18 GLN A O 12
ATOM 22042 N N . ILE A 1 17 ? 29.998 -4.576 -3.291 1.00 44.01 19 ILE A N 12
ATOM 22043 C CA . ILE A 1 17 ? 30.021 -6.000 -3.151 1.00 23.43 19 ILE A CA 12
ATOM 22044 C C . ILE A 1 17 ? 31.290 -6.497 -3.850 1.00 41.50 19 ILE A C 12
ATOM 22045 O O . ILE A 1 17 ? 31.548 -6.120 -5.002 1.00 14.42 19 ILE A O 12
ATOM 22061 N N . PRO A 1 18 ? 32.128 -7.274 -3.159 1.00 42.12 20 PRO A N 12
ATOM 22062 C CA . PRO A 1 18 ? 33.368 -7.779 -3.731 1.00 24.14 20 PRO A CA 12
ATOM 22063 C C . PRO A 1 18 ? 33.112 -8.772 -4.865 1.00 41.43 20 PRO A C 12
ATOM 22064 O O . PRO A 1 18 ? 32.114 -9.506 -4.859 1.00 54.35 20 PRO A O 12
ATOM 22075 N N . ALA A 1 19 ? 33.995 -8.774 -5.832 1.00 65.43 21 ALA A N 12
ATOM 22076 C CA . ALA A 1 19 ? 33.894 -9.659 -6.966 1.00 14.44 21 ALA A CA 12
ATOM 22077 C C . ALA A 1 19 ? 34.435 -11.019 -6.584 1.00 3.11 21 ALA A C 12
ATOM 22078 O O . ALA A 1 19 ? 33.927 -12.057 -7.026 1.00 3.25 21 ALA A O 12
ATOM 22085 N N . SER A 1 20 ? 35.454 -11.013 -5.748 1.00 30.10 22 SER A N 12
ATOM 22086 C CA . SER A 1 20 ? 36.027 -12.223 -5.263 1.00 45.52 22 SER A CA 12
ATOM 22087 C C . SER A 1 20 ? 36.759 -11.979 -3.968 1.00 75.41 22 SER A C 12
ATOM 22088 O O . SER A 1 20 ? 37.581 -11.075 -3.859 1.00 42.35 22 SER A O 12
ATOM 22096 N N . GLU A 1 21 ? 36.421 -12.761 -2.997 1.00 72.13 23 GLU A N 12
ATOM 22097 C CA . GLU A 1 21 ? 37.088 -12.753 -1.706 1.00 51.30 23 GLU A CA 12
ATOM 22098 C C . GLU A 1 21 ? 37.930 -14.009 -1.636 1.00 35.14 23 GLU A C 12
ATOM 22099 O O . GLU A 1 21 ? 38.690 -14.244 -0.690 1.00 1.53 23 GLU A O 12
ATOM 22111 N N . GLN A 1 22 ? 37.783 -14.800 -2.675 1.00 53.33 24 GLN A N 12
ATOM 22112 C CA . GLN A 1 22 ? 38.402 -16.079 -2.784 1.00 25.11 24 GLN A CA 12
ATOM 22113 C C . GLN A 1 22 ? 39.727 -15.933 -3.464 1.00 21.45 24 GLN A C 12
ATOM 22114 O O . GLN A 1 22 ? 39.873 -15.116 -4.379 1.00 14.43 24 GLN A O 12
ATOM 22128 N N . GLU A 1 23 ? 40.669 -16.706 -3.039 1.00 20.02 25 GLU A N 12
ATOM 22129 C CA . GLU A 1 23 ? 41.974 -16.676 -3.610 1.00 11.33 25 GLU A CA 12
ATOM 22130 C C . GLU A 1 23 ? 42.045 -17.594 -4.811 1.00 22.14 25 GLU A C 12
ATOM 22131 O O . GLU A 1 23 ? 41.084 -18.318 -5.132 1.00 34.32 25 GLU A O 12
ATOM 22143 N N . THR A 1 24 ? 43.144 -17.562 -5.465 1.00 51.52 26 THR A N 12
ATOM 22144 C CA . THR A 1 24 ? 43.359 -18.331 -6.632 1.00 53.31 26 THR A CA 12
ATOM 22145 C C . THR A 1 24 ? 44.246 -19.518 -6.300 1.00 53.35 26 THR A C 12
ATOM 22146 O O . THR A 1 24 ? 45.316 -19.343 -5.708 1.00 30.52 26 THR A O 12
ATOM 22157 N N . LEU A 1 25 ? 43.790 -20.710 -6.620 1.00 5.11 27 LEU A N 12
ATOM 22158 C CA . LEU A 1 25 ? 44.634 -21.870 -6.520 1.00 60.50 27 LEU A CA 12
ATOM 22159 C C . LEU A 1 25 ? 45.537 -21.846 -7.704 1.00 75.55 27 LEU A C 12
ATOM 22160 O O . LEU A 1 25 ? 45.073 -21.894 -8.847 1.00 13.21 27 LEU A O 12
ATOM 22176 N N . VAL A 1 26 ? 46.792 -21.753 -7.469 1.00 40.25 28 VAL A N 12
ATOM 22177 C CA . VAL A 1 26 ? 47.728 -21.626 -8.537 1.00 11.42 28 VAL A CA 12
ATOM 22178 C C . VAL A 1 26 ? 48.345 -22.969 -8.831 1.00 51.22 28 VAL A C 12
ATOM 22179 O O . VAL A 1 26 ? 48.430 -23.841 -7.949 1.00 23.41 28 VAL A O 12
ATOM 22192 N N . ARG A 1 27 ? 48.706 -23.160 -10.067 1.00 35.24 29 ARG A N 12
ATOM 22193 C CA . ARG A 1 27 ? 49.317 -24.389 -10.500 1.00 74.24 29 ARG A CA 12
ATOM 22194 C C . ARG A 1 27 ? 50.765 -24.099 -10.752 1.00 40.32 29 ARG A C 12
ATOM 22195 O O . ARG A 1 27 ? 51.091 -23.465 -11.737 1.00 20.51 29 ARG A O 12
ATOM 22216 N N . PRO A 1 28 ? 51.633 -24.513 -9.853 1.00 1.41 30 PRO A N 12
ATOM 22217 C CA . PRO A 1 28 ? 53.039 -24.140 -9.894 1.00 43.14 30 PRO A CA 12
ATOM 22218 C C . PRO A 1 28 ? 53.892 -24.926 -10.892 1.00 24.23 30 PRO A C 12
ATOM 22219 O O . PRO A 1 28 ? 53.629 -26.100 -11.196 1.00 23.12 30 PRO A O 12
ATOM 22230 N N . LYS A 1 29 ? 54.900 -24.245 -11.413 1.00 71.41 31 LYS A N 12
ATOM 22231 C CA . LYS A 1 29 ? 55.924 -24.858 -12.236 1.00 13.12 31 LYS A CA 12
ATOM 22232 C C . LYS A 1 29 ? 56.755 -25.813 -11.350 1.00 60.43 31 LYS A C 12
ATOM 22233 O O . LYS A 1 29 ? 56.738 -25.679 -10.112 1.00 12.54 31 LYS A O 12
ATOM 22252 N N . PRO A 1 30 ? 57.514 -26.766 -11.954 1.00 4.31 32 PRO A N 12
ATOM 22253 C CA . PRO A 1 30 ? 58.361 -27.746 -11.218 1.00 5.12 32 PRO A CA 12
ATOM 22254 C C . PRO A 1 30 ? 59.318 -27.090 -10.227 1.00 74.20 32 PRO A C 12
ATOM 22255 O O . PRO A 1 30 ? 59.684 -27.676 -9.216 1.00 50.13 32 PRO A O 12
ATOM 22266 N N . LEU A 1 31 ? 59.685 -25.871 -10.519 1.00 43.22 33 LEU A N 12
ATOM 22267 C CA . LEU A 1 31 ? 60.581 -25.102 -9.690 1.00 61.34 33 LEU A CA 12
ATOM 22268 C C . LEU A 1 31 ? 59.922 -24.806 -8.330 1.00 33.42 33 LEU A C 12
ATOM 22269 O O . LEU A 1 31 ? 60.545 -24.912 -7.262 1.00 21.42 33 LEU A O 12
ATOM 22285 N N . LEU A 1 32 ? 58.652 -24.508 -8.361 1.00 3.45 34 LEU A N 12
ATOM 22286 C CA . LEU A 1 32 ? 57.940 -24.275 -7.141 1.00 64.14 34 LEU A CA 12
ATOM 22287 C C . LEU A 1 32 ? 57.612 -25.593 -6.495 1.00 22.24 34 LEU A C 12
ATOM 22288 O O . LEU A 1 32 ? 57.695 -25.724 -5.297 1.00 75.12 34 LEU A O 12
ATOM 22304 N N . LEU A 1 33 ? 57.321 -26.594 -7.313 1.00 65.12 35 LEU A N 12
ATOM 22305 C CA . LEU A 1 33 ? 57.067 -27.942 -6.820 1.00 5.32 35 LEU A CA 12
ATOM 22306 C C . LEU A 1 33 ? 58.248 -28.483 -6.027 1.00 54.41 35 LEU A C 12
ATOM 22307 O O . LEU A 1 33 ? 58.058 -29.127 -4.983 1.00 53.44 35 LEU A O 12
ATOM 22323 N N . LYS A 1 34 ? 59.471 -28.199 -6.498 1.00 42.34 36 LYS A N 12
ATOM 22324 C CA . LYS A 1 34 ? 60.657 -28.663 -5.806 1.00 34.14 36 LYS A CA 12
ATOM 22325 C C . LYS A 1 34 ? 60.752 -27.988 -4.439 1.00 62.12 36 LYS A C 12
ATOM 22326 O O . LYS A 1 34 ? 61.058 -28.640 -3.439 1.00 31.42 36 LYS A O 12
ATOM 22345 N N . LEU A 1 35 ? 60.402 -26.695 -4.371 1.00 21.34 37 LEU A N 12
ATOM 22346 C CA . LEU A 1 35 ? 60.524 -25.993 -3.108 1.00 4.13 37 LEU A CA 12
ATOM 22347 C C . LEU A 1 35 ? 59.408 -26.420 -2.149 1.00 55.22 37 LEU A C 12
ATOM 22348 O O . LEU A 1 35 ? 59.644 -26.633 -0.963 1.00 44.31 37 LEU A O 12
ATOM 22364 N N . LEU A 1 36 ? 58.222 -26.611 -2.707 1.00 2.01 38 LEU A N 12
ATOM 22365 C CA . LEU A 1 36 ? 57.035 -26.998 -1.962 1.00 62.52 38 LEU A CA 12
ATOM 22366 C C . LEU A 1 36 ? 57.197 -28.343 -1.306 1.00 61.11 38 LEU A C 12
ATOM 22367 O O . LEU A 1 36 ? 57.015 -28.492 -0.095 1.00 21.21 38 LEU A O 12
ATOM 22383 N N . LYS A 1 37 ? 57.568 -29.324 -2.073 1.00 4.41 39 LYS A N 12
ATOM 22384 C CA . LYS A 1 37 ? 57.630 -30.658 -1.554 1.00 72.50 39 LYS A CA 12
ATOM 22385 C C . LYS A 1 37 ? 58.853 -30.871 -0.684 1.00 71.11 39 LYS A C 12
ATOM 22386 O O . LYS A 1 37 ? 58.922 -31.835 0.077 1.00 23.23 39 LYS A O 12
ATOM 22405 N N . SER A 1 38 ? 59.800 -29.957 -0.760 1.00 51.14 40 SER A N 12
ATOM 22406 C CA . SER A 1 38 ? 60.921 -29.997 0.134 1.00 42.10 40 SER A CA 12
ATOM 22407 C C . SER A 1 38 ? 60.529 -29.487 1.530 1.00 14.45 40 SER A C 12
ATOM 22408 O O . SER A 1 38 ? 61.189 -29.813 2.523 1.00 42.43 40 SER A O 12
ATOM 22416 N N . VAL A 1 39 ? 59.441 -28.712 1.610 1.00 11.22 41 VAL A N 12
ATOM 22417 C CA . VAL A 1 39 ? 59.025 -28.124 2.884 1.00 71.41 41 VAL A CA 12
ATOM 22418 C C . VAL A 1 39 ? 57.768 -28.756 3.470 1.00 64.32 41 VAL A C 12
ATOM 22419 O O . VAL A 1 39 ? 57.259 -28.304 4.495 1.00 51.12 41 VAL A O 12
ATOM 22432 N N . GLY A 1 40 ? 57.294 -29.808 2.848 1.00 13.41 42 GLY A N 12
ATOM 22433 C CA . GLY A 1 40 ? 56.161 -30.521 3.393 1.00 34.34 42 GLY A CA 12
ATOM 22434 C C . GLY A 1 40 ? 54.832 -30.039 2.861 1.00 74.23 42 GLY A C 12
ATOM 22435 O O . GLY A 1 40 ? 53.860 -29.895 3.624 1.00 22.34 42 GLY A O 12
ATOM 22439 N N . ALA A 1 41 ? 54.792 -29.769 1.577 1.00 52.43 43 ALA A N 12
ATOM 22440 C CA . ALA A 1 41 ? 53.558 -29.385 0.900 1.00 31.35 43 ALA A CA 12
ATOM 22441 C C . ALA A 1 41 ? 52.649 -30.583 0.769 1.00 13.11 43 ALA A C 12
ATOM 22442 O O . ALA A 1 41 ? 53.096 -31.688 0.412 1.00 2.23 43 ALA A O 12
ATOM 22449 N N . GLN A 1 42 ? 51.397 -30.365 1.045 1.00 11.11 44 GLN A N 12
ATOM 22450 C CA . GLN A 1 42 ? 50.414 -31.418 1.054 1.00 14.10 44 GLN A CA 12
ATOM 22451 C C . GLN A 1 42 ? 49.556 -31.365 -0.201 1.00 41.31 44 GLN A C 12
ATOM 22452 O O . GLN A 1 42 ? 49.302 -32.385 -0.839 1.00 14.35 44 GLN A O 12
ATOM 22466 N N . LYS A 1 43 ? 49.146 -30.178 -0.565 1.00 34.22 45 LYS A N 12
ATOM 22467 C CA . LYS A 1 43 ? 48.261 -29.979 -1.681 1.00 1.22 45 LYS A CA 12
ATOM 22468 C C . LYS A 1 43 ? 49.039 -29.842 -2.976 1.00 34.45 45 LYS A C 12
ATOM 22469 O O . LYS A 1 43 ? 50.190 -29.405 -2.986 1.00 73.42 45 LYS A O 12
ATOM 22488 N N . ASP A 1 44 ? 48.398 -30.225 -4.051 1.00 71.23 46 ASP A N 12
ATOM 22489 C CA . ASP A 1 44 ? 48.961 -30.141 -5.392 1.00 33.11 46 ASP A CA 12
ATOM 22490 C C . ASP A 1 44 ? 48.667 -28.784 -6.006 1.00 43.41 46 ASP A C 12
ATOM 22491 O O . ASP A 1 44 ? 49.223 -28.419 -7.056 1.00 45.42 46 ASP A O 12
ATOM 22500 N N . THR A 1 45 ? 47.776 -28.063 -5.367 1.00 73.34 47 THR A N 12
ATOM 22501 C CA . THR A 1 45 ? 47.408 -26.723 -5.733 1.00 64.41 47 THR A CA 12
ATOM 22502 C C . THR A 1 45 ? 47.307 -25.912 -4.473 1.00 71.43 47 THR A C 12
ATOM 22503 O O . THR A 1 45 ? 46.994 -26.456 -3.425 1.00 40.44 47 THR A O 12
ATOM 22514 N N . TYR A 1 46 ? 47.567 -24.645 -4.546 1.00 21.32 48 TYR A N 12
ATOM 22515 C CA . TYR A 1 46 ? 47.576 -23.828 -3.349 1.00 72.11 48 TYR A CA 12
ATOM 22516 C C . TYR A 1 46 ? 47.294 -22.381 -3.692 1.00 63.32 48 TYR A C 12
ATOM 22517 O O . TYR A 1 46 ? 47.536 -21.964 -4.822 1.00 44.22 48 TYR A O 12
ATOM 22535 N N . THR A 1 47 ? 46.748 -21.637 -2.751 1.00 4.35 49 THR A N 12
ATOM 22536 C CA . THR A 1 47 ? 46.374 -20.277 -2.986 1.00 1.34 49 THR A CA 12
ATOM 22537 C C . THR A 1 47 ? 47.539 -19.353 -2.742 1.00 15.00 49 THR A C 12
ATOM 22538 O O . THR A 1 47 ? 48.593 -19.801 -2.270 1.00 52.25 49 THR A O 12
ATOM 22549 N N . MET A 1 48 ? 47.340 -18.079 -3.058 1.00 21.14 50 MET A N 12
ATOM 22550 C CA . MET A 1 48 ? 48.326 -17.007 -2.858 1.00 1.43 50 MET A CA 12
ATOM 22551 C C . MET A 1 48 ? 48.913 -17.095 -1.454 1.00 72.53 50 MET A C 12
ATOM 22552 O O . MET A 1 48 ? 50.119 -17.208 -1.285 1.00 74.21 50 MET A O 12
ATOM 22566 N N . LYS A 1 49 ? 48.040 -17.127 -0.473 1.00 14.32 51 LYS A N 12
ATOM 22567 C CA . LYS A 1 49 ? 48.414 -17.145 0.942 1.00 64.44 51 LYS A CA 12
ATOM 22568 C C . LYS A 1 49 ? 49.169 -18.428 1.302 1.00 30.11 51 LYS A C 12
ATOM 22569 O O . LYS A 1 49 ? 50.061 -18.419 2.145 1.00 14.04 51 LYS A O 12
ATOM 22588 N N . GLU A 1 50 ? 48.821 -19.515 0.660 1.00 55.54 52 GLU A N 12
ATOM 22589 C CA . GLU A 1 50 ? 49.459 -20.789 0.936 1.00 75.23 52 GLU A CA 12
ATOM 22590 C C . GLU A 1 50 ? 50.886 -20.807 0.413 1.00 14.34 52 GLU A C 12
ATOM 22591 O O . GLU A 1 50 ? 51.744 -21.529 0.939 1.00 34.14 52 GLU A O 12
ATOM 22603 N N . VAL A 1 51 ? 51.151 -19.983 -0.594 1.00 43.32 53 VAL A N 12
ATOM 22604 C CA . VAL A 1 51 ? 52.497 -19.828 -1.107 1.00 51.12 53 VAL A CA 12
ATOM 22605 C C . VAL A 1 51 ? 53.309 -19.166 -0.036 1.00 21.10 53 VAL A C 12
ATOM 22606 O O . VAL A 1 51 ? 54.353 -19.637 0.287 1.00 11.23 53 VAL A O 12
ATOM 22619 N N . LEU A 1 52 ? 52.789 -18.083 0.536 1.00 70.30 54 LEU A N 12
ATOM 22620 C CA . LEU A 1 52 ? 53.387 -17.433 1.686 1.00 2.43 54 LEU A CA 12
ATOM 22621 C C . LEU A 1 52 ? 53.801 -18.438 2.749 1.00 14.03 54 LEU A C 12
ATOM 22622 O O . LEU A 1 52 ? 54.901 -18.367 3.264 1.00 21.52 54 LEU A O 12
ATOM 22638 N N . PHE A 1 53 ? 52.952 -19.405 3.011 1.00 3.44 55 PHE A N 12
ATOM 22639 C CA . PHE A 1 53 ? 53.259 -20.390 4.033 1.00 31.34 55 PHE A CA 12
ATOM 22640 C C . PHE A 1 53 ? 54.454 -21.253 3.629 1.00 34.30 55 PHE A C 12
ATOM 22641 O O . PHE A 1 53 ? 55.493 -21.228 4.269 1.00 13.01 55 PHE A O 12
ATOM 22658 N N . TYR A 1 54 ? 54.312 -21.973 2.541 1.00 63.30 56 TYR A N 12
ATOM 22659 C CA . TYR A 1 54 ? 55.314 -22.939 2.122 1.00 1.22 56 TYR A CA 12
ATOM 22660 C C . TYR A 1 54 ? 56.547 -22.308 1.506 1.00 62.54 56 TYR A C 12
ATOM 22661 O O . TYR A 1 54 ? 57.665 -22.768 1.750 1.00 21.03 56 TYR A O 12
ATOM 22679 N N . LEU A 1 55 ? 56.363 -21.246 0.737 1.00 33.41 57 LEU A N 12
ATOM 22680 C CA . LEU A 1 55 ? 57.481 -20.595 0.092 1.00 40.31 57 LEU A CA 12
ATOM 22681 C C . LEU A 1 55 ? 58.334 -19.967 1.182 1.00 40.54 57 LEU A C 12
ATOM 22682 O O . LEU A 1 55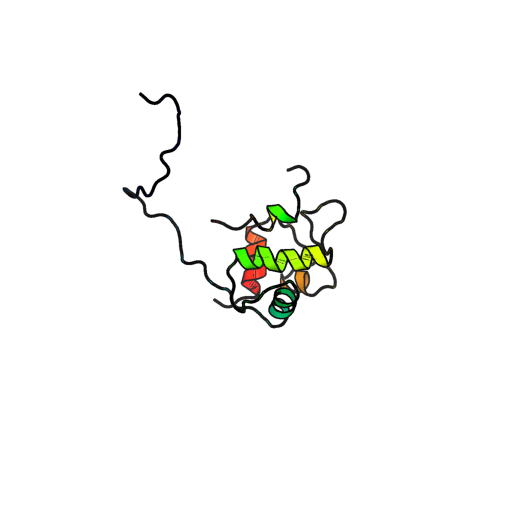 ? 59.566 -20.026 1.158 1.00 5.14 57 LEU A O 12
ATOM 22698 N N . GLY A 1 56 ? 57.641 -19.453 2.180 1.00 34.05 58 GLY A N 12
ATOM 22699 C CA . GLY A 1 56 ? 58.275 -18.843 3.322 1.00 74.30 58 GLY A CA 12
ATOM 22700 C C . GLY A 1 56 ? 59.119 -19.817 4.080 1.00 10.41 58 GLY A C 12
ATOM 22701 O O . GLY A 1 56 ? 60.188 -19.457 4.565 1.00 32.52 58 GLY A O 12
ATOM 22705 N N . GLN A 1 57 ? 58.656 -21.066 4.159 1.00 63.23 59 GLN A N 12
ATOM 22706 C CA . GLN A 1 57 ? 59.404 -22.119 4.820 1.00 64.13 59 GLN A CA 12
ATOM 22707 C C . GLN A 1 57 ? 60.733 -22.286 4.125 1.00 12.12 59 GLN A C 12
ATOM 22708 O O . GLN A 1 57 ? 61.772 -22.194 4.745 1.00 60.00 59 GLN A O 12
ATOM 22722 N N . TYR A 1 58 ? 60.667 -22.450 2.812 1.00 52.35 60 TYR A N 12
ATOM 22723 C CA . TYR A 1 58 ? 61.822 -22.751 1.974 1.00 12.25 60 TYR A CA 12
ATOM 22724 C C . TYR A 1 58 ? 62.898 -21.669 2.046 1.00 54.12 60 TYR A C 12
ATOM 22725 O O . TYR A 1 58 ? 64.085 -21.971 2.215 1.00 53.15 60 TYR A O 12
ATOM 22743 N N . ILE A 1 59 ? 62.480 -20.425 1.966 1.00 22.33 61 ILE A N 12
ATOM 22744 C CA . ILE A 1 59 ? 63.408 -19.293 1.955 1.00 54.32 61 ILE A CA 12
ATOM 22745 C C . ILE A 1 59 ? 64.070 -19.182 3.311 1.00 22.41 61 ILE A C 12
ATOM 22746 O O . ILE A 1 59 ? 65.281 -18.932 3.426 1.00 45.34 61 ILE A O 12
ATOM 22762 N N . MET A 1 60 ? 63.276 -19.406 4.326 1.00 72.44 62 MET A N 12
ATOM 22763 C CA . MET A 1 60 ? 63.698 -19.267 5.683 1.00 41.23 62 MET A CA 12
ATOM 22764 C C . MET A 1 60 ? 64.591 -20.412 6.113 1.00 61.21 62 MET A C 12
ATOM 22765 O O . MET A 1 60 ? 65.663 -20.183 6.621 1.00 12.42 62 MET A O 12
ATOM 22779 N N . THR A 1 61 ? 64.165 -21.631 5.840 1.00 24.30 63 THR A N 12
ATOM 22780 C CA . THR A 1 61 ? 64.854 -22.830 6.316 1.00 13.21 63 THR A CA 12
ATOM 22781 C C . THR A 1 61 ? 66.238 -22.991 5.657 1.00 64.20 63 THR A C 12
ATOM 22782 O O . THR A 1 61 ? 67.190 -23.485 6.272 1.00 74.44 63 THR A O 12
ATOM 22793 N N . LYS A 1 62 ? 66.357 -22.537 4.425 1.00 74.50 64 LYS A N 12
ATOM 22794 C CA . LYS A 1 62 ? 67.619 -22.598 3.711 1.00 35.22 64 LYS A CA 12
ATOM 22795 C C . LYS A 1 62 ? 68.426 -21.368 4.023 1.00 24.12 64 LYS A C 12
ATOM 22796 O O . LYS A 1 62 ? 69.657 -21.357 3.887 1.00 50.03 64 LYS A O 12
ATOM 22815 N N . ARG A 1 63 ? 67.713 -20.343 4.461 1.00 62.41 65 ARG A N 12
ATOM 22816 C CA . ARG A 1 63 ? 68.272 -19.027 4.739 1.00 10.24 65 ARG A CA 12
ATOM 22817 C C . ARG A 1 63 ? 68.783 -18.410 3.461 1.00 55.32 65 ARG A C 12
ATOM 22818 O O . ARG A 1 63 ? 69.978 -18.170 3.285 1.00 33.21 65 ARG A O 12
ATOM 22839 N N . LEU A 1 64 ? 67.865 -18.199 2.549 1.00 53.51 66 LEU A N 12
ATOM 22840 C CA . LEU A 1 64 ? 68.181 -17.630 1.252 1.00 71.15 66 LEU A CA 12
ATOM 22841 C C . LEU A 1 64 ? 67.962 -16.129 1.273 1.00 32.04 66 LEU A C 12
ATOM 22842 O O . LEU A 1 64 ? 67.951 -15.464 0.234 1.00 73.22 66 LEU A O 12
ATOM 22858 N N . TYR A 1 65 ? 67.794 -15.602 2.454 1.00 50.33 67 TYR A N 12
ATOM 22859 C CA . TYR A 1 65 ? 67.581 -14.199 2.644 1.00 63.44 67 TYR A CA 12
ATOM 22860 C C . TYR A 1 65 ? 68.784 -13.594 3.337 1.00 41.21 67 TYR A C 12
ATOM 22861 O O . TYR A 1 65 ? 69.626 -14.325 3.889 1.00 0.14 67 TYR A O 12
ATOM 22879 N N . ASP A 1 66 ? 68.859 -12.290 3.305 1.00 63.44 68 ASP A N 12
ATOM 22880 C CA . ASP A 1 66 ? 69.935 -11.521 3.911 1.00 21.32 68 ASP A CA 12
ATOM 22881 C C . ASP A 1 66 ? 69.968 -11.788 5.406 1.00 52.35 68 ASP A C 12
ATOM 22882 O O . ASP A 1 66 ? 68.939 -11.741 6.071 1.00 13.34 68 ASP A O 12
ATOM 22891 N N . GLU A 1 67 ? 71.145 -12.069 5.917 1.00 63.22 69 GLU A N 12
ATOM 22892 C CA . GLU A 1 67 ? 71.323 -12.392 7.318 1.00 62.14 69 GLU A CA 12
ATOM 22893 C C . GLU A 1 67 ? 70.951 -11.230 8.251 1.00 64.00 69 GLU A C 12
ATOM 22894 O O . GLU A 1 67 ? 70.438 -11.454 9.360 1.00 30.11 69 GLU A O 12
ATOM 22906 N N . LYS A 1 68 ? 71.173 -10.008 7.810 1.00 21.31 70 LYS A N 12
ATOM 22907 C CA . LYS A 1 68 ? 70.877 -8.866 8.627 1.00 43.13 70 LYS A CA 12
ATOM 22908 C C . LYS A 1 68 ? 69.666 -8.080 8.176 1.00 3.23 70 LYS A C 12
ATOM 22909 O O . LYS A 1 68 ? 69.004 -7.454 8.990 1.00 14.52 70 LYS A O 12
ATOM 22928 N N . GLN A 1 69 ? 69.371 -8.099 6.909 1.00 50.03 71 GLN A N 12
ATOM 22929 C CA . GLN A 1 69 ? 68.179 -7.432 6.441 1.00 5.34 71 GLN A CA 12
ATOM 22930 C C . GLN A 1 69 ? 67.180 -8.433 5.972 1.00 62.15 71 GLN A C 12
ATOM 22931 O O . GLN A 1 69 ? 67.158 -8.813 4.822 1.00 64.52 71 GLN A O 12
ATOM 22945 N N . GLN A 1 70 ? 66.350 -8.852 6.886 1.00 33.03 72 GLN A N 12
ATOM 22946 C CA . GLN A 1 70 ? 65.389 -9.918 6.659 1.00 64.41 72 GLN A CA 12
ATOM 22947 C C . GLN A 1 70 ? 64.350 -9.567 5.579 1.00 73.12 72 GLN A C 12
ATOM 22948 O O . GLN A 1 70 ? 63.755 -10.448 4.974 1.00 1.14 72 GLN A O 12
ATOM 22962 N N . HIS A 1 71 ? 64.131 -8.267 5.346 1.00 20.12 73 HIS A N 12
ATOM 22963 C CA . HIS A 1 71 ? 63.245 -7.812 4.268 1.00 23.35 73 HIS A CA 12
ATOM 22964 C C . HIS A 1 71 ? 63.889 -8.021 2.878 1.00 72.14 73 HIS A C 12
ATOM 22965 O O . HIS A 1 71 ? 63.241 -7.833 1.844 1.00 10.11 73 HIS A O 12
ATOM 22979 N N . ILE A 1 72 ? 65.148 -8.399 2.883 1.00 50.14 74 ILE A N 12
ATOM 22980 C CA . ILE A 1 72 ? 65.924 -8.608 1.680 1.00 22.31 74 ILE A CA 12
ATOM 22981 C C . ILE A 1 72 ? 66.162 -10.084 1.477 1.00 55.40 74 ILE A C 12
ATOM 22982 O O . ILE A 1 72 ? 66.796 -10.746 2.296 1.00 73.00 74 ILE A O 12
ATOM 22998 N N . VAL A 1 73 ? 65.652 -10.607 0.417 1.00 45.43 75 VAL A N 12
ATOM 22999 C CA . VAL A 1 73 ? 65.851 -11.981 0.130 1.00 24.42 75 VAL A CA 12
ATOM 23000 C C . VAL A 1 73 ? 66.734 -12.092 -1.093 1.00 52.54 75 VAL A C 12
ATOM 23001 O O . VAL A 1 73 ? 66.506 -11.402 -2.067 1.00 42.31 75 VAL A O 12
ATOM 23014 N N . TYR A 1 74 ? 67.743 -12.934 -1.046 1.00 5.33 76 TYR A N 12
ATOM 23015 C CA . TYR A 1 74 ? 68.647 -13.058 -2.171 1.00 2.23 76 TYR A CA 12
ATOM 23016 C C . TYR A 1 74 ? 68.173 -14.152 -3.111 1.00 20.23 76 TYR A C 12
ATOM 23017 O O . TYR A 1 74 ? 67.734 -13.876 -4.224 1.00 22.13 76 TYR A O 12
ATOM 23035 N N . CYS A 1 75 ? 68.261 -15.402 -2.633 1.00 54.53 77 CYS A N 12
ATOM 23036 C CA . CYS A 1 75 ? 67.877 -16.599 -3.391 1.00 52.14 77 CYS A CA 12
ATOM 23037 C C . CYS A 1 75 ? 68.612 -16.700 -4.726 1.00 4.33 77 CYS A C 12
ATOM 23038 O O . CYS A 1 75 ? 68.138 -17.339 -5.665 1.00 62.20 77 CYS A O 12
ATOM 23046 N N . SER A 1 76 ? 69.800 -16.142 -4.755 1.00 74.53 78 SER A N 12
ATOM 23047 C CA . SER A 1 76 ? 70.642 -16.119 -5.921 1.00 1.24 78 SER A CA 12
ATOM 23048 C C . SER A 1 76 ? 71.365 -17.453 -6.027 1.00 20.30 78 SER A C 12
ATOM 23049 O O . SER A 1 76 ? 71.830 -17.852 -7.096 1.00 21.43 78 SER A O 12
ATOM 23057 N N . ASN A 1 77 ? 71.458 -18.132 -4.892 1.00 41.54 79 ASN A N 12
ATOM 23058 C CA . ASN A 1 77 ? 72.124 -19.420 -4.797 1.00 73.42 79 ASN A CA 12
ATOM 23059 C C . ASN A 1 77 ? 71.158 -20.513 -5.223 1.00 0.00 79 ASN A C 12
ATOM 23060 O O . ASN A 1 77 ? 71.559 -21.620 -5.599 1.00 53.23 79 ASN A O 12
ATOM 23071 N N . ASP A 1 78 ? 69.883 -20.185 -5.192 1.00 63.10 80 ASP A N 12
ATOM 23072 C CA . ASP A 1 78 ? 68.845 -21.117 -5.576 1.00 44.31 80 ASP A CA 12
ATOM 23073 C C . ASP A 1 78 ? 68.299 -20.641 -6.913 1.00 54.24 80 ASP A C 12
ATOM 23074 O O . ASP A 1 78 ? 68.889 -19.758 -7.548 1.00 62.42 80 ASP A O 12
ATOM 23083 N N . LEU A 1 79 ? 67.225 -21.198 -7.354 1.00 71.31 81 LEU A N 12
ATOM 23084 C CA . LEU A 1 79 ? 66.660 -20.819 -8.615 1.00 11.32 81 LEU A CA 12
ATOM 23085 C C . LEU A 1 79 ? 65.614 -19.712 -8.395 1.00 12.11 81 LEU A C 12
ATOM 23086 O O . LEU A 1 79 ? 65.418 -18.879 -9.248 1.00 75.03 81 LEU A O 12
ATOM 23102 N N . LEU A 1 80 ? 65.021 -19.692 -7.202 1.00 22.23 82 LEU A N 12
ATOM 23103 C CA . LEU A 1 80 ? 63.927 -18.769 -6.826 1.00 31.14 82 LEU A CA 12
ATOM 23104 C C . LEU A 1 80 ? 64.158 -17.284 -7.229 1.00 51.53 82 LEU A C 12
ATOM 23105 O O . LEU A 1 80 ? 63.389 -16.719 -8.033 1.00 75.13 82 LEU A O 12
ATOM 23121 N N . GLY A 1 81 ? 65.207 -16.674 -6.694 1.00 33.33 83 GLY A N 12
ATOM 23122 C CA . GLY A 1 81 ? 65.467 -15.268 -6.966 1.00 13.41 83 GLY A CA 12
ATOM 23123 C C . GLY A 1 81 ? 65.828 -15.069 -8.403 1.00 23.02 83 GLY A C 12
ATOM 23124 O O . GLY A 1 81 ? 65.302 -14.148 -9.086 1.00 63.21 83 GLY A O 12
ATOM 23128 N N . ASP A 1 82 ? 66.661 -15.988 -8.891 1.00 74.23 84 ASP A N 12
ATOM 23129 C CA . ASP A 1 82 ? 67.134 -15.973 -10.270 1.00 72.30 84 ASP A CA 12
ATOM 23130 C C . ASP A 1 82 ? 65.955 -15.880 -11.193 1.00 60.45 84 ASP A C 12
ATOM 23131 O O . ASP A 1 82 ? 65.874 -14.949 -11.967 1.00 21.25 84 ASP A O 12
ATOM 23140 N N . LEU A 1 83 ? 64.992 -16.793 -10.965 1.00 51.32 85 LEU A N 12
ATOM 23141 C CA . LEU A 1 83 ? 63.767 -17.006 -11.711 1.00 55.15 85 LEU A CA 12
ATOM 23142 C C . LEU A 1 83 ? 62.978 -15.752 -11.914 1.00 45.10 85 LEU A C 12
ATOM 23143 O O . LEU A 1 83 ? 62.502 -15.492 -13.015 1.00 62.02 85 LEU A O 12
ATOM 23159 N N . PHE A 1 84 ? 62.835 -14.966 -10.859 1.00 13.22 86 PHE A N 12
ATOM 23160 C CA . PHE A 1 84 ? 62.106 -13.699 -10.942 1.00 14.21 86 PHE A CA 12
ATOM 23161 C C . PHE A 1 84 ? 62.860 -12.742 -11.837 1.00 25.43 86 PHE A C 12
ATOM 23162 O O . PHE A 1 84 ? 62.315 -11.779 -12.383 1.00 74.23 86 PHE A O 12
ATOM 23179 N N . GLY A 1 85 ? 64.087 -13.036 -11.960 1.00 24.41 87 GLY A N 12
ATOM 23180 C CA . GLY A 1 85 ? 64.985 -12.303 -12.822 1.00 31.24 87 GLY A CA 12
ATOM 23181 C C . GLY A 1 85 ? 65.785 -11.351 -12.033 1.00 3.13 87 GLY A C 12
ATOM 23182 O O . GLY A 1 85 ? 66.181 -10.289 -12.520 1.00 20.13 87 GLY A O 12
ATOM 23186 N N . VAL A 1 86 ? 66.073 -11.732 -10.812 1.00 0.24 88 VAL A N 12
ATOM 23187 C CA . VAL A 1 86 ? 66.727 -10.799 -9.899 1.00 65.43 88 VAL A CA 12
ATOM 23188 C C . VAL A 1 86 ? 67.801 -11.442 -9.040 1.00 62.04 88 VAL A C 12
ATOM 23189 O O . VAL A 1 86 ? 67.834 -12.657 -8.876 1.00 2.43 88 VAL A O 12
ATOM 23202 N N . PRO A 1 87 ? 68.717 -10.621 -8.490 1.00 11.32 89 PRO A N 12
ATOM 23203 C CA . PRO A 1 87 ? 69.692 -11.095 -7.542 1.00 74.43 89 PRO A CA 12
ATOM 23204 C C . PRO A 1 87 ? 69.151 -10.987 -6.108 1.00 61.01 89 PRO A C 12
ATOM 23205 O O . PRO A 1 87 ? 69.745 -11.494 -5.167 1.00 1.24 89 PRO A O 12
ATOM 23216 N N . SER A 1 88 ? 68.027 -10.313 -5.960 1.00 72.45 90 SER A N 12
ATOM 23217 C CA . SER A 1 88 ? 67.408 -10.127 -4.672 1.00 0.12 90 SER A CA 12
ATOM 23218 C C . SER A 1 88 ? 65.995 -9.598 -4.819 1.00 72.25 90 SER A C 12
ATOM 23219 O O . SER A 1 88 ? 65.719 -8.795 -5.721 1.00 42.34 90 SER A O 12
ATOM 23227 N N . PHE A 1 89 ? 65.121 -10.039 -3.959 1.00 22.52 91 PHE A N 12
ATOM 23228 C CA . PHE A 1 89 ? 63.770 -9.576 -3.944 1.00 23.10 91 PHE A CA 12
ATOM 23229 C C . PHE A 1 89 ? 63.422 -9.088 -2.561 1.00 42.12 91 PHE A C 12
ATOM 23230 O O . PHE A 1 89 ? 63.965 -9.574 -1.563 1.00 74.32 91 PHE A O 12
ATOM 23247 N N . SER A 1 90 ? 62.578 -8.111 -2.498 1.00 13.21 92 SER A N 12
ATOM 23248 C CA . SER A 1 90 ? 62.207 -7.533 -1.255 1.00 63.42 92 SER A CA 12
ATOM 23249 C C . SER A 1 90 ? 60.818 -7.950 -0.907 1.00 12.35 92 SER A C 12
ATOM 23250 O O . SER A 1 90 ? 59.920 -7.927 -1.755 1.00 65.40 92 SER A O 12
ATOM 23258 N N . VAL A 1 91 ? 60.638 -8.316 0.331 1.00 15.21 93 VAL A N 12
ATOM 23259 C CA . VAL A 1 91 ? 59.349 -8.729 0.844 1.00 44.32 93 VAL A CA 12
ATOM 23260 C C . VAL A 1 91 ? 58.358 -7.554 0.862 1.00 70.53 93 VAL A C 12
ATOM 23261 O O . VAL A 1 91 ? 57.148 -7.753 0.949 1.00 62.34 93 VAL A O 12
ATOM 23274 N N . LYS A 1 92 ? 58.887 -6.329 0.797 1.00 25.30 94 LYS A N 12
ATOM 23275 C CA . LYS A 1 92 ? 58.054 -5.143 0.790 1.00 34.12 94 LYS A CA 12
ATOM 23276 C C . LYS A 1 92 ? 57.473 -4.911 -0.581 1.00 43.13 94 LYS A C 12
ATOM 23277 O O . LYS A 1 92 ? 56.543 -4.130 -0.751 1.00 62.22 94 LYS A O 12
ATOM 23296 N N . GLU A 1 93 ? 58.005 -5.589 -1.563 1.00 41.22 95 GLU A N 12
ATOM 23297 C CA . GLU A 1 93 ? 57.470 -5.498 -2.871 1.00 25.25 95 GLU A CA 12
ATOM 23298 C C . GLU A 1 93 ? 56.421 -6.538 -3.059 1.00 44.21 95 GLU A C 12
ATOM 23299 O O . GLU A 1 93 ? 56.645 -7.597 -3.636 1.00 11.24 95 GLU A O 12
ATOM 23311 N N . HIS A 1 94 ? 55.306 -6.214 -2.552 1.00 61.03 96 HIS A N 12
ATOM 23312 C CA . HIS A 1 94 ? 54.138 -7.087 -2.501 1.00 22.11 96 HIS A CA 12
ATOM 23313 C C . HIS A 1 94 ? 53.715 -7.537 -3.884 1.00 24.20 96 HIS A C 12
ATOM 23314 O O . HIS A 1 94 ? 53.430 -8.702 -4.097 1.00 4.12 96 HIS A O 12
ATOM 23328 N N . ARG A 1 95 ? 53.740 -6.634 -4.838 1.00 61.45 97 ARG A N 12
ATOM 23329 C CA . ARG A 1 95 ? 53.341 -6.977 -6.187 1.00 2.00 97 ARG A CA 12
ATOM 23330 C C . ARG A 1 95 ? 54.399 -7.807 -6.89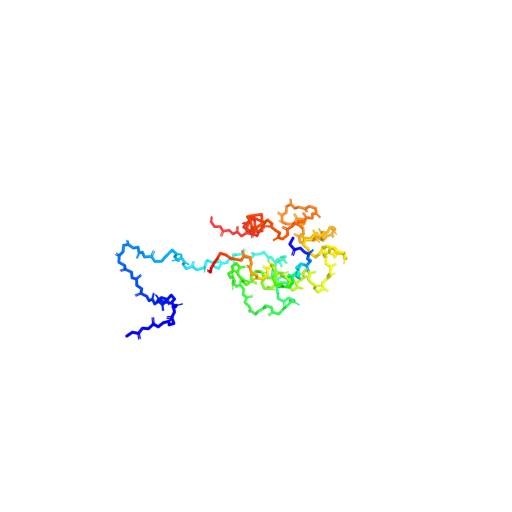1 1.00 60.51 97 ARG A C 12
ATOM 23331 O O . ARG A 1 95 ? 54.087 -8.584 -7.777 1.00 63.44 97 ARG A O 12
ATOM 23352 N N . LYS A 1 96 ? 55.637 -7.688 -6.452 1.00 3.30 98 LYS A N 12
ATOM 23353 C CA . LYS A 1 96 ? 56.720 -8.507 -6.999 1.00 1.24 98 LYS A CA 12
ATOM 23354 C C . LYS A 1 96 ? 56.603 -9.911 -6.495 1.00 33.20 98 LYS A C 12
ATOM 23355 O O . LYS A 1 96 ? 56.862 -10.849 -7.225 1.00 63.32 98 LYS A O 12
ATOM 23374 N N . ILE A 1 97 ? 56.180 -10.053 -5.249 1.00 54.20 99 ILE A N 12
ATOM 23375 C CA . ILE A 1 97 ? 55.977 -11.370 -4.667 1.00 3.41 99 ILE A CA 12
ATOM 23376 C C . ILE A 1 97 ? 54.861 -12.055 -5.441 1.00 32.52 99 ILE A C 12
ATOM 23377 O O . ILE A 1 97 ? 54.993 -13.192 -5.876 1.00 34.24 99 ILE A O 12
ATOM 23393 N N . TYR A 1 98 ? 53.784 -11.313 -5.650 1.00 43.11 100 TYR A N 12
ATOM 23394 C CA . TYR A 1 98 ? 52.620 -11.802 -6.385 1.00 15.13 100 TYR A CA 12
ATOM 23395 C C . TYR A 1 98 ? 52.990 -12.213 -7.792 1.00 34.44 100 TYR A C 12
ATOM 23396 O O . TYR A 1 98 ? 52.725 -13.341 -8.201 1.00 3.54 100 TYR A O 12
ATOM 23414 N N . THR A 1 99 ? 53.651 -11.324 -8.506 1.00 71.31 101 THR A N 12
ATOM 23415 C CA . THR A 1 99 ? 53.996 -11.575 -9.898 1.00 4.12 101 THR A CA 12
ATOM 23416 C C . THR A 1 99 ? 55.020 -12.697 -10.053 1.00 22.22 101 THR A C 12
ATOM 23417 O O . THR A 1 99 ? 55.037 -13.391 -11.051 1.00 14.53 101 THR A O 12
ATOM 23428 N N . MET A 1 100 ? 55.835 -12.884 -9.038 1.00 34.35 102 MET A N 12
ATOM 23429 C CA . MET A 1 100 ? 56.852 -13.935 -8.995 1.00 63.42 102 MET A CA 12
ATOM 23430 C C . MET A 1 100 ? 56.176 -15.293 -9.013 1.00 13.22 102 MET A C 12
ATOM 23431 O O . MET A 1 100 ? 56.593 -16.219 -9.721 1.00 73.13 102 MET A O 12
ATOM 23445 N N . ILE A 1 101 ? 55.096 -15.364 -8.284 1.00 3.21 103 ILE A N 12
ATOM 23446 C CA . ILE A 1 101 ? 54.331 -16.575 -8.115 1.00 52.20 103 ILE A CA 12
ATOM 23447 C C . ILE A 1 101 ? 53.413 -16.755 -9.310 1.00 5.52 103 ILE A C 12
ATOM 23448 O O . ILE A 1 101 ? 53.288 -17.841 -9.862 1.00 70.30 103 ILE A O 12
ATOM 23464 N N . TYR A 1 102 ? 52.820 -15.664 -9.721 1.00 40.11 104 TYR A N 12
ATOM 23465 C CA . TYR A 1 102 ? 51.922 -15.616 -10.852 1.00 44.15 104 TYR A CA 12
ATOM 23466 C C . TYR A 1 102 ? 52.640 -15.973 -12.173 1.00 13.14 104 TYR A C 12
ATOM 23467 O O . TYR A 1 102 ? 52.053 -16.561 -13.078 1.00 40.12 104 TYR A O 12
ATOM 23485 N N . ARG A 1 103 ? 53.905 -15.632 -12.263 1.00 53.53 105 ARG A N 12
ATOM 23486 C CA . ARG A 1 103 ? 54.709 -15.957 -13.424 1.00 5.51 105 ARG A CA 12
ATOM 23487 C C . ARG A 1 103 ? 55.074 -17.438 -13.399 1.00 13.24 105 ARG A C 12
ATOM 23488 O O . ARG A 1 103 ? 55.413 -18.033 -14.414 1.00 2.23 105 ARG A O 12
ATOM 23509 N N . ASN A 1 104 ? 54.963 -18.027 -12.234 1.00 14.40 106 ASN A N 12
ATOM 23510 C CA . ASN A 1 104 ? 55.327 -19.411 -12.044 1.00 75.13 106 ASN A CA 12
ATOM 23511 C C . ASN A 1 104 ? 54.153 -20.333 -11.935 1.00 64.35 106 ASN A C 12
ATOM 23512 O O . ASN A 1 104 ? 54.306 -21.516 -11.611 1.00 43.10 106 ASN A O 12
ATOM 23523 N N . LEU A 1 105 ? 52.990 -19.814 -12.178 1.00 34.24 107 LEU A N 12
ATOM 23524 C CA . LEU A 1 105 ? 51.826 -20.662 -12.280 1.00 22.31 107 LEU A CA 12
ATOM 23525 C C . LEU A 1 105 ? 51.564 -20.918 -13.746 1.00 22.33 107 LEU A C 12
ATOM 23526 O O . LEU A 1 105 ? 52.138 -20.242 -14.605 1.00 3.21 107 LEU A O 12
ATOM 23542 N N . VAL A 1 106 ? 50.742 -21.867 -14.046 1.00 63.11 108 VAL A N 12
ATOM 23543 C CA . VAL A 1 106 ? 50.448 -22.180 -15.431 1.00 1.01 108 VAL A CA 12
ATOM 23544 C C . VAL A 1 106 ? 49.027 -21.784 -15.802 1.00 71.42 108 VAL A C 12
ATOM 23545 O O . VAL A 1 106 ? 48.080 -21.950 -14.990 1.00 31.43 108 VAL A O 12
ATOM 23558 N N . VAL A 1 107 ? 48.883 -21.223 -16.981 1.00 53.02 109 VAL A N 12
ATOM 23559 C CA . VAL A 1 107 ? 47.612 -20.810 -17.542 1.00 54.14 109 VAL A CA 12
ATOM 23560 C C . VAL A 1 107 ? 47.615 -21.045 -19.045 1.00 41.24 109 VAL A C 12
ATOM 23561 O O . VAL A 1 107 ? 47.319 -22.181 -19.457 1.00 0.00 109 VAL A O 12
ATOM 23575 N N . ASP B 2 1 ? 58.241 -3.952 10.995 1.00 70.03 301 ASP B N 12
ATOM 23576 C CA . ASP B 2 1 ? 58.134 -2.957 9.909 1.00 40.31 301 ASP B CA 12
ATOM 23577 C C . ASP B 2 1 ? 59.480 -2.656 9.305 1.00 43.41 301 ASP B C 12
ATOM 23578 O O . ASP B 2 1 ? 59.594 -2.242 8.152 1.00 3.22 301 ASP B O 12
ATOM 23589 N N . GLY B 2 2 ? 60.479 -2.901 10.050 1.00 32.14 302 GLY B N 12
ATOM 23590 C CA . GLY B 2 2 ? 61.809 -2.682 9.590 1.00 10.15 302 GLY B CA 12
ATOM 23591 C C . GLY B 2 2 ? 62.677 -3.852 9.906 1.00 44.11 302 GLY B C 12
ATOM 23592 O O . GLY B 2 2 ? 62.683 -4.849 9.170 1.00 74.13 302 GLY B O 12
ATOM 23596 N N . GLY B 2 3 ? 63.358 -3.774 11.022 1.00 50.33 303 GLY B N 12
ATOM 23597 C CA . GLY B 2 3 ? 64.231 -4.842 11.443 1.00 63.40 303 GLY B CA 12
ATOM 23598 C C . GLY B 2 3 ? 63.471 -5.917 12.189 1.00 53.01 303 GLY B C 12
ATOM 23599 O O . GLY B 2 3 ? 63.723 -6.170 13.372 1.00 2.33 303 GLY B O 12
ATOM 23603 N N . THR B 2 4 ? 62.522 -6.509 11.523 1.00 72.21 304 THR B N 12
ATOM 23604 C CA . THR B 2 4 ? 61.702 -7.543 12.082 1.00 53.02 304 THR B CA 12
ATOM 23605 C C . THR B 2 4 ? 61.982 -8.887 11.411 1.00 61.42 304 THR B C 12
ATOM 23606 O O . THR B 2 4 ? 62.593 -8.923 10.337 1.00 41.25 304 THR B O 12
ATOM 23617 N N . THR B 2 5 ? 61.548 -9.977 12.039 1.00 33.52 305 THR B N 12
ATOM 23618 C CA . THR B 2 5 ? 61.831 -11.308 11.541 1.00 3.31 305 THR B CA 12
ATOM 23619 C C . THR B 2 5 ? 61.126 -11.604 10.223 1.00 54.44 305 THR B C 12
ATOM 23620 O O . THR B 2 5 ? 59.948 -11.216 10.012 1.00 34.54 305 THR B O 12
ATOM 23631 N N . PHE B 2 6 ? 61.850 -12.314 9.354 1.00 23.43 306 PHE B N 12
ATOM 23632 C CA . PHE B 2 6 ? 61.380 -12.728 8.048 1.00 31.21 306 PHE B CA 12
ATOM 23633 C C . PHE B 2 6 ? 60.114 -13.560 8.184 1.00 61.12 306 PHE B C 12
ATOM 23634 O O . PHE B 2 6 ? 59.169 -13.415 7.411 1.00 3.43 306 PHE B O 12
ATOM 23651 N N . GLU B 2 7 ? 60.091 -14.368 9.223 1.00 22.24 307 GLU B N 12
ATOM 23652 C CA . GLU B 2 7 ? 58.992 -15.274 9.520 1.00 73.43 307 GLU B CA 12
ATOM 23653 C C . GLU B 2 7 ? 57.678 -14.500 9.670 1.00 33.30 307 GLU B C 12
ATOM 23654 O O . GLU B 2 7 ? 56.615 -14.956 9.249 1.00 31.35 307 GLU B O 12
ATOM 23666 N N . HIS B 2 8 ? 57.778 -13.303 10.214 1.00 4.31 308 HIS B N 12
ATOM 23667 C CA . HIS B 2 8 ? 56.613 -12.494 10.459 1.00 63.23 308 HIS B CA 12
ATOM 23668 C C . HIS B 2 8 ? 56.275 -11.716 9.207 1.00 43.42 308 HIS B C 12
ATOM 23669 O O . HIS B 2 8 ? 55.163 -11.799 8.699 1.00 4.03 308 HIS B O 12
ATOM 23683 N N . LEU B 2 9 ? 57.256 -11.000 8.693 1.00 64.14 309 LEU B N 12
ATOM 23684 C CA . LEU B 2 9 ? 57.045 -10.081 7.581 1.00 52.01 309 LEU B CA 12
ATOM 23685 C C . LEU B 2 9 ? 56.614 -10.753 6.258 1.00 42.30 309 LEU B C 12
ATOM 23686 O O . LEU B 2 9 ? 55.893 -10.151 5.458 1.00 13.44 309 LEU B O 12
ATOM 23702 N N . TRP B 2 10 ? 57.013 -11.992 6.059 1.00 43.14 310 TRP B N 12
ATOM 23703 C CA . TRP B 2 10 ? 56.668 -12.718 4.847 1.00 14.01 310 TRP B CA 12
ATOM 23704 C C . TRP B 2 10 ? 55.237 -13.210 4.948 1.00 31.23 310 TRP B C 12
ATOM 23705 O O . TRP B 2 10 ? 54.462 -13.130 4.005 1.00 14.12 310 TRP B O 12
ATOM 23726 N N . SER B 2 11 ? 54.873 -13.648 6.126 1.00 14.42 311 SER B N 12
ATOM 23727 C CA . SER B 2 11 ? 53.542 -14.141 6.375 1.00 14.14 311 SER B CA 12
ATOM 23728 C C . SER B 2 11 ? 52.521 -12.977 6.395 1.00 41.41 311 SER B C 12
ATOM 23729 O O . SER B 2 11 ? 51.313 -13.192 6.308 1.00 31.14 311 SER B O 12
ATOM 23737 N N . SER B 2 12 ? 53.023 -11.755 6.441 1.00 1.11 312 SER B N 12
ATOM 23738 C CA . SER B 2 12 ? 52.190 -10.586 6.588 1.00 11.44 312 SER B CA 12
ATOM 23739 C C . SER B 2 12 ? 52.101 -9.780 5.290 1.00 60.40 312 SER B C 12
ATOM 23740 O O . SER B 2 12 ? 51.603 -8.660 5.290 1.00 41.34 312 SER B O 12
ATOM 23748 N N . LEU B 2 13 ? 52.547 -10.345 4.184 1.00 4.23 313 LEU B N 12
ATOM 23749 C CA . LEU B 2 13 ? 52.531 -9.594 2.937 1.00 14.51 313 LEU B CA 12
ATOM 23750 C C . LEU B 2 13 ? 51.304 -9.903 2.080 1.00 52.23 313 LEU B C 12
ATOM 23751 O O . LEU B 2 13 ? 51.206 -9.462 0.931 1.00 52.02 313 LEU B O 12
ATOM 23767 N N . GLU B 2 14 ? 50.350 -10.608 2.678 1.00 50.02 314 GLU B N 12
ATOM 23768 C CA . GLU B 2 14 ? 49.116 -10.992 2.016 1.00 22.11 314 GLU B CA 12
ATOM 23769 C C . GLU B 2 14 ? 48.248 -9.730 1.790 1.00 24.03 314 GLU B C 12
ATOM 23770 O O . GLU B 2 14 ? 48.462 -8.708 2.459 1.00 52.11 314 GLU B O 12
ATOM 23782 N N . PRO B 2 15 ? 47.294 -9.774 0.848 1.00 10.45 315 PRO B N 12
ATOM 23783 C CA . PRO B 2 15 ? 46.456 -8.624 0.528 1.00 54.32 315 PRO B CA 12
ATOM 23784 C C . PRO B 2 15 ? 45.642 -8.132 1.710 1.00 3.22 315 PRO B C 12
ATOM 23785 O O . PRO B 2 15 ? 45.884 -7.024 2.223 1.00 2.51 315 PRO B O 12
ATOM 23796 N N . ASP B 2 16 ? 44.736 -8.947 2.183 1.00 41.21 316 ASP B N 12
ATOM 23797 C CA . ASP B 2 16 ? 43.865 -8.544 3.249 1.00 41.22 316 ASP B CA 12
ATOM 23798 C C . ASP B 2 16 ? 43.216 -9.741 3.872 1.00 10.30 316 ASP B C 12
ATOM 23799 O O . ASP B 2 16 ? 43.442 -9.984 5.058 1.00 0.00 316 ASP B O 12
ATOM 23809 N N . ASN A 1 1 ? 7.353 -0.355 22.248 1.00 1.00 3 ASN A N 13
ATOM 23810 C CA . ASN A 1 1 ? 6.071 -0.320 21.542 1.00 64.21 3 ASN A CA 13
ATOM 23811 C C . ASN A 1 1 ? 6.318 -0.271 20.036 1.00 1.42 3 ASN A C 13
ATOM 23812 O O . ASN A 1 1 ? 6.113 -1.264 19.332 1.00 73.22 3 ASN A O 13
ATOM 23825 N N . THR A 1 2 ? 6.774 0.854 19.541 1.00 21.23 4 THR A N 13
ATOM 23826 C CA . THR A 1 2 ? 7.064 0.995 18.138 1.00 20.42 4 THR A CA 13
ATOM 23827 C C . THR A 1 2 ? 8.555 0.813 17.875 1.00 62.42 4 THR A C 13
ATOM 23828 O O . THR A 1 2 ? 8.962 0.388 16.792 1.00 2.41 4 THR A O 13
ATOM 23839 N N . ASN A 1 3 ? 9.357 1.123 18.874 1.00 20.55 5 ASN A N 13
ATOM 23840 C CA . ASN A 1 3 ? 10.787 0.920 18.792 1.00 31.42 5 ASN A CA 13
ATOM 23841 C C . ASN A 1 3 ? 11.081 -0.505 19.147 1.00 64.24 5 ASN A C 13
ATOM 23842 O O . ASN A 1 3 ? 10.396 -1.093 19.985 1.00 43.23 5 ASN A O 13
ATOM 23853 N N . MET A 1 4 ? 12.058 -1.072 18.516 1.00 50.32 6 MET A N 13
ATOM 23854 C CA . MET A 1 4 ? 12.420 -2.442 18.765 1.00 55.35 6 MET A CA 13
ATOM 23855 C C . MET A 1 4 ? 13.732 -2.521 19.491 1.00 55.10 6 MET A C 13
ATOM 23856 O O . MET A 1 4 ? 14.608 -1.668 19.320 1.00 33.22 6 MET A O 13
ATOM 23870 N N . SER A 1 5 ? 13.864 -3.508 20.307 1.00 73.11 7 SER A N 13
ATOM 23871 C CA . SER A 1 5 ? 15.071 -3.768 21.020 1.00 53.24 7 SER A CA 13
ATOM 23872 C C . SER A 1 5 ? 15.266 -5.261 21.093 1.00 5.33 7 SER A C 13
ATOM 23873 O O . SER A 1 5 ? 14.596 -5.959 21.862 1.00 12.05 7 SER A O 13
ATOM 23881 N N . VAL A 1 6 ? 16.123 -5.746 20.231 1.00 21.31 8 VAL A N 13
ATOM 23882 C CA . VAL A 1 6 ? 16.368 -7.156 20.047 1.00 5.42 8 VAL A CA 13
ATOM 23883 C C . VAL A 1 6 ? 17.872 -7.376 19.908 1.00 40.44 8 VAL A C 13
ATOM 23884 O O . VAL A 1 6 ? 18.612 -6.409 19.682 1.00 42.14 8 VAL A O 13
ATOM 23897 N N . PRO A 1 7 ? 18.371 -8.602 20.092 1.00 74.40 9 PRO A N 13
ATOM 23898 C CA . PRO A 1 7 ? 19.780 -8.890 19.872 1.00 52.31 9 PRO A CA 13
ATOM 23899 C C . PRO A 1 7 ? 20.123 -8.712 18.390 1.00 2.24 9 PRO A C 13
ATOM 23900 O O . PRO A 1 7 ? 19.456 -9.285 17.510 1.00 32.11 9 PRO A O 13
ATOM 23911 N N . THR A 1 8 ? 21.128 -7.921 18.107 1.00 55.24 10 THR A N 13
ATOM 23912 C CA . THR A 1 8 ? 21.504 -7.636 16.742 1.00 33.05 10 THR A CA 13
ATOM 23913 C C . THR A 1 8 ? 22.215 -8.848 16.135 1.00 33.12 10 THR A C 13
ATOM 23914 O O . THR A 1 8 ? 22.139 -9.102 14.930 1.00 40.24 10 THR A O 13
ATOM 23925 N N . ASP A 1 9 ? 22.849 -9.620 16.982 1.00 22.24 11 ASP A N 13
ATOM 23926 C CA . ASP A 1 9 ? 23.541 -10.795 16.533 1.00 52.52 11 ASP A CA 13
ATOM 23927 C C . ASP A 1 9 ? 22.640 -11.984 16.669 1.00 21.43 11 ASP A C 13
ATOM 23928 O O . ASP A 1 9 ? 21.953 -12.142 17.700 1.00 1.43 11 ASP A O 13
ATOM 23937 N N . GLY A 1 10 ? 22.591 -12.789 15.647 1.00 24.21 12 GLY A N 13
ATOM 23938 C CA . GLY A 1 10 ? 21.883 -14.038 15.738 1.00 13.41 12 GLY A CA 13
ATOM 23939 C C . GLY A 1 10 ? 22.804 -15.039 16.369 1.00 44.33 12 GLY A C 13
ATOM 23940 O O . GLY A 1 10 ? 22.468 -15.702 17.360 1.00 44.55 12 GLY A O 13
ATOM 23944 N N . ALA A 1 11 ? 23.989 -15.088 15.822 1.00 25.35 13 ALA A N 13
ATOM 23945 C CA . ALA A 1 11 ? 25.069 -15.894 16.306 1.00 53.32 13 ALA A CA 13
ATOM 23946 C C . ALA A 1 11 ? 26.327 -15.066 16.150 1.00 12.11 13 ALA A C 13
ATOM 23947 O O . ALA A 1 11 ? 26.386 -14.206 15.259 1.00 52.51 13 ALA A O 13
ATOM 23954 N N . VAL A 1 12 ? 27.297 -15.266 16.997 1.00 54.25 14 VAL A N 13
ATOM 23955 C CA . VAL A 1 12 ? 28.516 -14.497 16.899 1.00 44.45 14 VAL A CA 13
ATOM 23956 C C . VAL A 1 12 ? 29.510 -15.143 15.939 1.00 64.41 14 VAL A C 13
ATOM 23957 O O . VAL A 1 12 ? 29.926 -16.288 16.117 1.00 53.45 14 VAL A O 13
ATOM 23970 N N . THR A 1 13 ? 29.858 -14.419 14.910 1.00 62.35 15 THR A N 13
ATOM 23971 C CA . THR A 1 13 ? 30.792 -14.891 13.914 1.00 70.21 15 THR A CA 13
ATOM 23972 C C . THR A 1 13 ? 31.973 -13.917 13.848 1.00 24.34 15 THR A C 13
ATOM 23973 O O . THR A 1 13 ? 32.658 -13.790 12.821 1.00 4.22 15 THR A O 13
ATOM 23984 N N . THR A 1 14 ? 32.222 -13.270 14.972 1.00 34.01 16 THR A N 13
ATOM 23985 C CA . THR A 1 14 ? 33.282 -12.313 15.115 1.00 62.33 16 THR A CA 13
ATOM 23986 C C . THR A 1 14 ? 34.647 -12.977 14.862 1.00 62.33 16 THR A C 13
ATOM 23987 O O . THR A 1 14 ? 35.443 -12.496 14.052 1.00 4.14 16 THR A O 13
ATOM 23998 N N . SER A 1 15 ? 34.872 -14.096 15.495 1.00 53.04 17 SER A N 13
ATOM 23999 C CA . SER A 1 15 ? 36.131 -14.773 15.414 1.00 52.10 17 SER A CA 13
ATOM 24000 C C . SER A 1 15 ? 36.227 -15.666 14.178 1.00 61.15 17 SER A C 13
ATOM 24001 O O . SER A 1 15 ? 35.656 -16.754 14.125 1.00 12.35 17 SER A O 13
ATOM 24009 N N . GLN A 1 16 ? 36.921 -15.175 13.185 1.00 32.21 18 GLN A N 13
ATOM 24010 C CA . GLN A 1 16 ? 37.173 -15.904 11.975 1.00 74.22 18 GLN A CA 13
ATOM 24011 C C . GLN A 1 16 ? 38.666 -15.998 11.807 1.00 44.22 18 GLN A C 13
ATOM 24012 O O . GLN A 1 16 ? 39.331 -14.998 11.528 1.00 45.43 18 GLN A O 13
ATOM 24026 N N . ILE A 1 17 ? 39.195 -17.165 12.030 1.00 44.01 19 ILE A N 13
ATOM 24027 C CA . ILE A 1 17 ? 40.615 -17.385 11.958 1.00 23.43 19 ILE A CA 13
ATOM 24028 C C . ILE A 1 17 ? 41.027 -17.486 10.493 1.00 41.50 19 ILE A C 13
ATOM 24029 O O . ILE A 1 17 ? 40.375 -18.194 9.715 1.00 14.42 19 ILE A O 13
ATOM 24045 N N . PRO A 1 18 ? 42.054 -16.738 10.076 1.00 42.12 20 PRO A N 13
ATOM 24046 C CA . PRO A 1 18 ? 42.559 -16.814 8.727 1.00 24.14 20 PRO A CA 13
ATOM 24047 C C . PRO A 1 18 ? 43.257 -18.139 8.485 1.00 41.43 20 PRO A C 13
ATOM 24048 O O . PRO A 1 18 ? 44.310 -18.442 9.079 1.00 54.35 20 PRO A O 13
ATOM 24059 N N . ALA A 1 19 ? 42.655 -18.919 7.660 1.00 65.43 21 ALA A N 13
ATOM 24060 C CA . ALA A 1 19 ? 43.135 -20.222 7.307 1.00 14.44 21 ALA A CA 13
ATOM 24061 C C . ALA A 1 19 ? 42.881 -20.422 5.838 1.00 3.11 21 ALA A C 13
ATOM 24062 O O . ALA A 1 19 ? 42.148 -19.624 5.225 1.00 3.25 21 ALA A O 13
ATOM 24069 N N . SER A 1 20 ? 43.452 -21.433 5.258 1.00 30.10 22 SER A N 13
ATOM 24070 C CA . SER A 1 20 ? 43.217 -21.678 3.882 1.00 45.52 22 SER A CA 13
ATOM 24071 C C . SER A 1 20 ? 42.170 -22.735 3.725 1.00 75.41 22 SER A C 13
ATOM 24072 O O . SER A 1 20 ? 42.281 -23.840 4.262 1.00 42.35 22 SER A O 13
ATOM 24080 N N . GLU A 1 21 ? 41.133 -22.366 3.049 1.00 72.13 23 GLU A N 13
ATOM 24081 C CA . GLU A 1 21 ? 40.077 -23.288 2.686 1.00 51.30 23 GLU A CA 13
ATOM 24082 C C . GLU A 1 21 ? 40.146 -23.499 1.195 1.00 35.14 23 GLU A C 13
ATOM 24083 O O . GLU A 1 21 ? 39.309 -24.182 0.603 1.00 1.53 23 GLU A O 13
ATOM 24095 N N . GLN A 1 22 ? 41.178 -22.904 0.616 1.00 53.33 24 GLN A N 13
ATOM 24096 C CA . GLN A 1 22 ? 41.459 -22.924 -0.791 1.00 25.11 24 GLN A CA 13
ATOM 24097 C C . GLN A 1 22 ? 40.330 -22.399 -1.648 1.00 21.45 24 GLN A C 13
ATOM 24098 O O . GLN A 1 22 ? 39.550 -23.164 -2.228 1.00 14.43 24 GLN A O 13
ATOM 24112 N N . GLU A 1 23 ? 40.224 -21.090 -1.674 1.00 20.02 25 GLU A N 13
ATOM 24113 C CA . GLU A 1 23 ? 39.228 -20.405 -2.460 1.00 11.33 25 GLU A CA 13
ATOM 24114 C C . GLU A 1 23 ? 39.759 -20.211 -3.871 1.00 22.14 25 GLU A C 13
ATOM 24115 O O . GLU A 1 23 ? 39.309 -20.861 -4.816 1.00 34.32 25 GLU A O 13
ATOM 24127 N N . THR A 1 24 ? 40.736 -19.346 -4.003 1.00 51.52 26 THR A N 13
ATOM 24128 C CA . THR A 1 24 ? 41.341 -19.077 -5.271 1.00 53.31 26 THR A CA 13
ATOM 24129 C C . THR A 1 24 ? 42.668 -19.824 -5.351 1.00 53.35 26 THR A C 13
ATOM 24130 O O . THR A 1 24 ? 43.605 -19.521 -4.610 1.00 30.52 26 THR A O 13
ATOM 24141 N N . LEU A 1 25 ? 42.737 -20.788 -6.215 1.00 5.11 27 LEU A N 13
ATOM 24142 C CA . LEU A 1 25 ? 43.911 -21.616 -6.342 1.00 60.50 27 LEU A CA 13
ATOM 24143 C C . LEU A 1 25 ? 44.795 -21.171 -7.470 1.00 75.55 27 LEU A C 13
ATOM 24144 O O . LEU A 1 25 ? 44.314 -20.696 -8.509 1.00 13.21 27 LEU A O 13
ATOM 24160 N N . VAL A 1 26 ? 46.073 -21.297 -7.257 1.00 40.25 28 VAL A N 13
ATOM 24161 C CA . VAL A 1 26 ? 47.046 -21.004 -8.256 1.00 11.42 28 VAL A CA 13
ATOM 24162 C C . VAL A 1 26 ? 47.590 -22.319 -8.766 1.00 51.22 28 VAL A C 13
ATOM 24163 O O . VAL A 1 26 ? 47.601 -23.324 -8.038 1.00 23.41 28 VAL A O 13
ATOM 24176 N N . ARG A 1 27 ? 47.965 -22.337 -10.002 1.00 35.24 29 ARG A N 13
ATOM 24177 C CA . ARG A 1 27 ? 48.445 -23.538 -10.625 1.00 74.24 29 ARG A CA 13
ATOM 24178 C C . ARG A 1 27 ? 49.942 -23.661 -10.389 1.00 40.32 29 ARG A C 13
ATOM 24179 O O . ARG A 1 27 ? 50.654 -22.655 -10.400 1.00 20.51 29 ARG A O 13
ATOM 24200 N N . PRO A 1 28 ? 50.431 -24.871 -10.156 1.00 1.41 30 PRO A N 13
ATOM 24201 C CA . PRO A 1 28 ? 51.831 -25.102 -9.840 1.00 43.14 30 PRO A CA 13
ATOM 24202 C C . PRO A 1 28 ? 52.749 -25.226 -11.056 1.00 24.23 30 PRO A C 13
ATOM 24203 O O . PRO A 1 28 ? 52.307 -25.282 -12.210 1.00 23.12 30 PRO A O 13
ATOM 24214 N N . LYS A 1 29 ? 54.024 -25.257 -10.758 1.00 71.41 31 LYS A N 13
ATOM 24215 C CA . LYS A 1 29 ? 55.093 -25.528 -11.688 1.00 13.12 31 LYS A CA 13
ATOM 24216 C C . LYS A 1 29 ? 56.098 -26.378 -10.935 1.00 60.43 31 LYS A C 13
ATOM 24217 O O . LYS A 1 29 ? 56.192 -26.241 -9.709 1.00 12.54 31 LYS A O 13
ATOM 24236 N N . PRO A 1 30 ? 56.873 -27.250 -11.625 1.00 4.31 32 PRO A N 13
ATOM 24237 C CA . PRO A 1 30 ? 57.821 -28.208 -10.987 1.00 5.12 32 PRO A CA 13
ATOM 24238 C C . PRO A 1 30 ? 58.801 -27.540 -10.017 1.00 74.20 32 PRO A C 13
ATOM 24239 O O . PRO A 1 30 ? 59.203 -28.135 -9.012 1.00 50.13 32 PRO A O 13
ATOM 24250 N N . LEU A 1 31 ? 59.147 -26.306 -10.315 1.00 43.22 33 LEU A N 13
ATOM 24251 C CA . LEU A 1 31 ? 60.074 -25.527 -9.512 1.00 61.34 33 LEU A CA 13
ATOM 24252 C C . LEU A 1 31 ? 59.481 -25.273 -8.129 1.00 33.42 33 LEU A C 13
ATOM 24253 O O . LEU A 1 31 ? 60.089 -25.574 -7.096 1.00 21.42 33 LEU A O 13
ATOM 24269 N N . LEU A 1 32 ? 58.276 -24.776 -8.112 1.00 3.45 34 LEU A N 13
ATOM 24270 C CA . LEU A 1 32 ? 57.622 -24.513 -6.863 1.00 64.14 34 LEU A CA 13
ATOM 24271 C C . LEU A 1 32 ? 57.222 -25.805 -6.199 1.00 22.24 34 LEU A C 13
ATOM 24272 O O . LEU A 1 32 ? 57.364 -25.941 -5.010 1.00 75.12 34 LEU A O 13
ATOM 24288 N N . LEU A 1 33 ? 56.806 -26.783 -6.998 1.00 65.12 35 LEU A N 13
ATOM 24289 C CA . LEU A 1 33 ? 56.439 -28.099 -6.485 1.00 5.32 35 LEU A CA 13
ATOM 24290 C C . LEU A 1 33 ? 57.561 -28.753 -5.707 1.00 54.41 35 LEU A C 13
ATOM 24291 O O . LEU A 1 33 ? 57.318 -29.316 -4.634 1.00 53.44 35 LEU A O 13
ATOM 24307 N N . LYS A 1 34 ? 58.795 -28.652 -6.215 1.00 42.34 36 LYS A N 13
ATOM 24308 C CA . LYS A 1 34 ? 59.921 -29.265 -5.536 1.00 34.14 36 LYS A CA 13
ATOM 24309 C C . LYS A 1 34 ? 60.153 -28.582 -4.190 1.00 62.12 36 LYS A C 13
ATOM 24310 O O . LYS A 1 34 ? 60.417 -29.249 -3.189 1.00 31.42 36 LYS A O 13
ATOM 24329 N N . LEU A 1 35 ? 59.981 -27.259 -4.143 1.00 21.34 37 LEU A N 13
ATOM 24330 C CA . LEU A 1 35 ? 60.235 -26.555 -2.906 1.00 4.13 37 LEU A CA 13
ATOM 24331 C C . LEU A 1 35 ? 59.088 -26.787 -1.927 1.00 55.22 37 LEU A C 13
ATOM 24332 O O . LEU A 1 35 ? 59.317 -27.086 -0.760 1.00 44.31 37 LEU A O 13
ATOM 24348 N N . LEU A 1 36 ? 57.864 -26.732 -2.447 1.00 2.01 38 LEU A N 13
ATOM 24349 C CA . LEU A 1 36 ? 56.651 -26.895 -1.659 1.00 62.52 38 LEU A CA 13
ATOM 24350 C C . LEU A 1 36 ? 56.612 -28.243 -0.978 1.00 61.11 38 LEU A C 13
ATOM 24351 O O . LEU A 1 36 ? 56.459 -28.333 0.238 1.00 21.21 38 LEU A O 13
ATOM 24367 N N . LYS A 1 37 ? 56.796 -29.292 -1.735 1.00 4.41 39 LYS A N 13
ATOM 24368 C CA . LYS A 1 37 ? 56.644 -30.613 -1.192 1.00 72.50 39 LYS A CA 13
ATOM 24369 C C . LYS A 1 37 ? 57.811 -31.000 -0.314 1.00 71.11 39 LYS A C 13
ATOM 24370 O O . LYS A 1 37 ? 57.688 -31.881 0.533 1.00 23.23 39 LYS A O 13
ATOM 24389 N N . SER A 1 38 ? 58.933 -30.317 -0.477 1.00 51.14 40 SER A N 13
ATOM 24390 C CA . SER A 1 38 ? 60.044 -30.539 0.405 1.00 42.10 40 SER A CA 13
ATOM 24391 C C . SER A 1 38 ? 59.787 -29.890 1.770 1.00 14.45 40 SER A C 13
ATOM 24392 O O . SER A 1 38 ? 60.239 -30.393 2.803 1.00 42.43 40 SER A O 13
ATOM 24400 N N . VAL A 1 39 ? 59.023 -28.805 1.776 1.00 11.22 41 VAL A N 13
ATOM 24401 C CA . VAL A 1 39 ? 58.754 -28.085 3.008 1.00 71.41 41 VAL A CA 13
ATOM 24402 C C . VAL A 1 39 ? 57.412 -28.470 3.636 1.00 64.32 41 VAL A C 13
ATOM 24403 O O . VAL A 1 39 ? 56.961 -27.840 4.588 1.00 51.12 41 VAL A O 13
ATOM 24416 N N . GLY A 1 40 ? 56.786 -29.505 3.111 1.00 13.41 42 GLY A N 13
ATOM 24417 C CA . GLY A 1 40 ? 55.604 -30.033 3.760 1.00 34.34 42 GLY A CA 13
ATOM 24418 C C . GLY A 1 40 ? 54.294 -29.792 3.042 1.00 74.23 42 GLY A C 13
ATOM 24419 O O . GLY A 1 40 ? 53.228 -30.032 3.621 1.00 22.34 42 GLY A O 13
ATOM 24423 N N . ALA A 1 41 ? 54.334 -29.355 1.798 1.00 52.43 43 ALA A N 13
ATOM 24424 C CA . ALA A 1 41 ? 53.100 -29.135 1.055 1.00 31.35 43 ALA A CA 13
ATOM 24425 C C . ALA A 1 41 ? 52.597 -30.452 0.556 1.00 13.11 43 ALA A C 13
ATOM 24426 O O . ALA A 1 41 ? 53.367 -31.254 0.021 1.00 2.23 43 ALA A O 13
ATOM 24433 N N . GLN A 1 42 ? 51.335 -30.683 0.721 1.00 11.11 44 GLN A N 13
ATOM 24434 C CA . GLN A 1 42 ? 50.762 -31.951 0.378 1.00 14.10 44 GLN A CA 13
ATOM 24435 C C . GLN A 1 42 ? 50.107 -31.926 -0.985 1.00 41.31 44 GLN A C 13
ATOM 24436 O O . GLN A 1 42 ? 50.209 -32.886 -1.743 1.00 14.35 44 GLN A O 13
ATOM 24450 N N . LYS A 1 43 ? 49.457 -30.840 -1.312 1.00 34.22 45 LYS A N 13
ATOM 24451 C CA . LYS A 1 43 ? 48.729 -30.772 -2.554 1.00 1.22 45 LYS A CA 13
ATOM 24452 C C . LYS A 1 43 ? 49.534 -30.109 -3.631 1.00 34.45 45 LYS A C 13
ATOM 24453 O O . LYS A 1 43 ? 50.508 -29.395 -3.347 1.00 73.42 45 LYS A O 13
ATOM 24472 N N . ASP A 1 44 ? 49.116 -30.328 -4.861 1.00 71.23 46 ASP A N 13
ATOM 24473 C CA . ASP A 1 44 ? 49.738 -29.695 -6.015 1.00 33.11 46 ASP A CA 13
ATOM 24474 C C . ASP A 1 44 ? 49.131 -28.328 -6.201 1.00 43.41 46 ASP A C 13
ATOM 24475 O O . ASP A 1 44 ? 49.740 -27.437 -6.764 1.00 45.42 46 ASP A O 13
ATOM 24484 N N . THR A 1 45 ? 47.933 -28.165 -5.704 1.00 73.34 47 THR A N 13
ATOM 24485 C CA . THR A 1 45 ? 47.266 -26.905 -5.771 1.00 64.41 47 THR A CA 13
ATOM 24486 C C . THR A 1 45 ? 47.382 -26.176 -4.459 1.00 71.43 47 THR A C 13
ATOM 24487 O O . THR A 1 45 ? 47.431 -26.799 -3.376 1.00 40.44 47 THR A O 13
ATOM 24498 N N . TYR A 1 46 ? 47.446 -24.880 -4.541 1.00 21.32 48 TYR A N 13
ATOM 24499 C CA . TYR A 1 46 ? 47.715 -24.056 -3.403 1.00 72.11 48 TYR A CA 13
ATOM 24500 C C . TYR A 1 46 ? 47.243 -22.644 -3.664 1.00 63.32 48 TYR A C 13
ATOM 24501 O O . TYR A 1 46 ? 47.067 -22.249 -4.819 1.00 44.22 48 TYR A O 13
ATOM 24519 N N . THR A 1 47 ? 46.952 -21.930 -2.622 1.00 4.35 49 THR A N 13
ATOM 24520 C CA . THR A 1 47 ? 46.557 -20.552 -2.723 1.00 1.34 49 THR A CA 13
ATOM 24521 C C . THR A 1 47 ? 47.779 -19.680 -2.541 1.00 15.00 49 THR A C 13
ATOM 24522 O O . THR A 1 47 ? 48.822 -20.172 -2.099 1.00 52.25 49 THR A O 13
ATOM 24533 N N . MET A 1 48 ? 47.665 -18.397 -2.860 1.00 21.14 50 MET A N 13
ATOM 24534 C CA . MET A 1 48 ? 48.746 -17.464 -2.644 1.00 1.43 50 MET A CA 13
ATOM 24535 C C . MET A 1 48 ? 49.129 -17.365 -1.186 1.00 72.53 50 MET A C 13
ATOM 24536 O O . MET A 1 48 ? 50.292 -17.142 -0.862 1.00 74.21 50 MET A O 13
ATOM 24550 N N . LYS A 1 49 ? 48.157 -17.562 -0.315 1.00 14.32 51 LYS A N 13
ATOM 24551 C CA . LYS A 1 49 ? 48.389 -17.521 1.117 1.00 64.44 51 LYS A CA 13
ATOM 24552 C C . LYS A 1 49 ? 49.340 -18.652 1.495 1.00 30.11 51 LYS A C 13
ATOM 24553 O O . LYS A 1 49 ? 50.316 -18.454 2.206 1.00 14.04 51 LYS A O 13
ATOM 24572 N N . GLU A 1 50 ? 49.089 -19.809 0.917 1.00 55.54 52 GLU A N 13
ATOM 24573 C CA . GLU A 1 50 ? 49.891 -20.998 1.154 1.00 75.23 52 GLU A CA 13
ATOM 24574 C C . GLU A 1 50 ? 51.277 -20.864 0.559 1.00 14.34 52 GLU A C 13
ATOM 24575 O O . GLU A 1 50 ? 52.226 -21.481 1.051 1.00 34.14 52 GLU A O 13
ATOM 24587 N N . VAL A 1 51 ? 51.420 -20.036 -0.483 1.00 43.32 53 VAL A N 13
ATOM 24588 C CA . VAL A 1 51 ? 52.726 -19.830 -1.079 1.00 51.12 53 VAL A CA 13
ATOM 24589 C C . VAL A 1 51 ? 53.582 -19.127 -0.072 1.00 21.10 53 VAL A C 13
ATOM 24590 O O . VAL A 1 51 ? 54.679 -19.517 0.157 1.00 11.23 53 VAL A O 13
ATOM 24603 N N . LEU A 1 52 ? 53.031 -18.124 0.558 1.00 70.30 54 LEU A N 13
ATOM 24604 C CA . LEU A 1 52 ? 53.736 -17.368 1.583 1.00 2.43 54 LEU A CA 13
ATOM 24605 C C . LEU A 1 52 ? 54.226 -18.305 2.656 1.00 14.03 54 LEU A C 13
ATOM 24606 O O . LEU A 1 52 ? 55.380 -18.280 3.030 1.00 21.52 54 LEU A O 13
ATOM 24622 N N . PHE A 1 53 ? 53.373 -19.192 3.068 1.00 3.44 55 PHE A N 13
ATOM 24623 C CA . PHE A 1 53 ? 53.730 -20.078 4.144 1.00 31.34 55 PHE A CA 13
ATOM 24624 C C . PHE A 1 53 ? 54.807 -21.073 3.723 1.00 34.30 55 PHE A C 13
ATOM 24625 O O . PHE A 1 53 ? 55.867 -21.118 4.323 1.00 13.01 55 PHE A O 13
ATOM 24642 N N . TYR A 1 54 ? 54.564 -21.808 2.665 1.00 63.30 56 TYR A N 13
ATOM 24643 C CA . TYR A 1 54 ? 55.487 -22.845 2.240 1.00 1.22 56 TYR A CA 13
ATOM 24644 C C . TYR A 1 54 ? 56.713 -22.315 1.495 1.00 62.54 56 TYR A C 13
ATOM 24645 O O . TYR A 1 54 ? 57.816 -22.807 1.708 1.00 21.03 56 TYR A O 13
ATOM 24663 N N . LEU A 1 55 ? 56.544 -21.301 0.650 1.00 33.41 57 LEU A N 13
ATOM 24664 C CA . LEU A 1 55 ? 57.669 -20.777 -0.110 1.00 40.31 57 LEU A CA 13
ATOM 24665 C C . LEU A 1 55 ? 58.616 -20.110 0.880 1.00 40.54 57 LEU A C 13
ATOM 24666 O O . LEU A 1 55 ? 59.841 -20.227 0.777 1.00 5.14 57 LEU A O 13
ATOM 24682 N N . GLY A 1 56 ? 58.016 -19.493 1.888 1.00 34.05 58 GLY A N 13
ATOM 24683 C CA . GLY A 1 56 ? 58.759 -18.832 2.934 1.00 74.30 58 GLY A CA 13
ATOM 24684 C C . GLY A 1 56 ? 59.590 -19.797 3.718 1.00 10.41 58 GLY A C 13
ATOM 24685 O O . GLY A 1 56 ? 60.707 -19.467 4.120 1.00 32.52 58 GLY A O 13
ATOM 24689 N N . GLN A 1 57 ? 59.059 -21.014 3.912 1.00 63.23 59 GLN A N 13
ATOM 24690 C CA . GLN A 1 57 ? 59.785 -22.069 4.608 1.00 64.13 59 GLN A CA 13
ATOM 24691 C C . GLN A 1 57 ? 61.080 -22.329 3.886 1.00 12.12 59 GLN A C 13
ATOM 24692 O O . GLN A 1 57 ? 62.131 -22.339 4.489 1.00 60.00 59 GLN A O 13
ATOM 24706 N N . TYR A 1 58 ? 60.983 -22.467 2.574 1.00 52.35 60 TYR A N 13
ATOM 24707 C CA . TYR A 1 58 ? 62.114 -22.811 1.737 1.00 12.25 60 TYR A CA 13
ATOM 24708 C C . TYR A 1 58 ? 63.201 -21.727 1.782 1.00 54.12 60 TYR A C 13
ATOM 24709 O O . TYR A 1 58 ? 64.383 -22.034 1.937 1.00 53.15 60 TYR A O 13
ATOM 24727 N N . ILE A 1 59 ? 62.787 -20.470 1.728 1.00 22.33 61 ILE A N 13
ATOM 24728 C CA . ILE A 1 59 ? 63.731 -19.346 1.709 1.00 54.32 61 ILE A CA 13
ATOM 24729 C C . ILE A 1 59 ? 64.439 -19.283 3.046 1.00 22.41 61 ILE A C 13
ATOM 24730 O O . ILE A 1 59 ? 65.651 -19.043 3.134 1.00 45.34 61 ILE A O 13
ATOM 24746 N N . MET A 1 60 ? 63.679 -19.533 4.076 1.00 72.44 62 MET A N 13
ATOM 24747 C CA . MET A 1 60 ? 64.151 -19.425 5.418 1.00 41.23 62 MET A CA 13
ATOM 24748 C C . MET A 1 60 ? 65.007 -20.625 5.820 1.00 61.21 62 MET A C 13
ATOM 24749 O O . MET A 1 60 ? 66.049 -20.458 6.410 1.00 12.42 62 MET A O 13
ATOM 24763 N N . THR A 1 61 ? 64.585 -21.820 5.450 1.00 24.30 63 THR A N 13
ATOM 24764 C CA . THR A 1 61 ? 65.278 -23.042 5.849 1.00 13.21 63 THR A CA 13
ATOM 24765 C C . THR A 1 61 ? 66.617 -23.191 5.115 1.00 64.20 63 THR A C 13
ATOM 24766 O O . THR A 1 61 ? 67.541 -23.822 5.615 1.00 74.44 63 THR A O 13
ATOM 24777 N N . LYS A 1 62 ? 66.719 -22.620 3.945 1.00 74.50 64 LYS A N 13
ATOM 24778 C CA . LYS A 1 62 ? 67.968 -22.659 3.209 1.00 35.22 64 LYS A CA 13
ATOM 24779 C C . LYS A 1 62 ? 68.792 -21.457 3.565 1.00 24.12 64 LYS A C 13
ATOM 24780 O O . LYS A 1 62 ? 69.996 -21.439 3.371 1.00 50.03 64 LYS A O 13
ATOM 24799 N N . ARG A 1 63 ? 68.108 -20.464 4.117 1.00 62.41 65 ARG A N 13
ATOM 24800 C CA . ARG A 1 63 ? 68.694 -19.175 4.473 1.00 10.24 65 ARG A CA 13
ATOM 24801 C C . ARG A 1 63 ? 69.153 -18.459 3.215 1.00 55.32 65 ARG A C 13
ATOM 24802 O O . ARG A 1 63 ? 70.347 -18.255 2.978 1.00 33.21 65 ARG A O 13
ATOM 24823 N N . LEU A 1 64 ? 68.198 -18.140 2.377 1.00 53.51 66 LEU A N 13
ATOM 24824 C CA . LEU A 1 64 ? 68.478 -17.496 1.112 1.00 71.15 66 LEU A CA 13
ATOM 24825 C C . LEU A 1 64 ? 68.352 -15.991 1.228 1.00 32.04 66 LEU A C 13
ATOM 24826 O O . LEU A 1 64 ? 68.552 -15.260 0.256 1.00 73.22 66 LEU A O 13
ATOM 24842 N N . TYR A 1 65 ? 68.035 -15.526 2.408 1.00 50.33 67 TYR A N 13
ATOM 24843 C CA . TYR A 1 65 ? 67.857 -14.119 2.627 1.00 63.44 67 TYR A CA 13
ATOM 24844 C C . TYR A 1 65 ? 69.061 -13.522 3.344 1.00 41.21 67 TYR A C 13
ATOM 24845 O O . TYR A 1 65 ? 69.962 -14.248 3.762 1.00 0.14 67 TYR A O 13
ATOM 24863 N N . ASP A 1 66 ? 69.080 -12.220 3.437 1.00 63.44 68 ASP A N 13
ATOM 24864 C CA . ASP A 1 66 ? 70.147 -11.462 4.075 1.00 21.32 68 ASP A CA 13
ATOM 24865 C C . ASP A 1 66 ? 70.141 -11.736 5.569 1.00 52.35 68 ASP A C 13
ATOM 24866 O O . ASP A 1 66 ? 69.099 -11.673 6.227 1.00 13.34 68 ASP A O 13
ATOM 24875 N N . GLU A 1 67 ? 71.294 -12.027 6.094 1.00 63.22 69 GLU A N 13
ATOM 24876 C CA . GLU A 1 67 ? 71.447 -12.335 7.493 1.00 62.14 69 GLU A CA 13
ATOM 24877 C C . GLU A 1 67 ? 71.295 -11.084 8.372 1.00 64.00 69 GLU A C 13
ATOM 24878 O O . GLU A 1 67 ? 70.998 -11.193 9.557 1.00 30.11 69 GLU A O 13
ATOM 24890 N N . LYS A 1 68 ? 71.483 -9.907 7.795 1.00 21.31 70 LYS A N 13
ATOM 24891 C CA . LYS A 1 68 ? 71.402 -8.670 8.557 1.00 43.13 70 LYS A CA 13
ATOM 24892 C C . LYS A 1 68 ? 70.067 -8.007 8.294 1.00 3.23 70 LYS A C 13
ATOM 24893 O O . LYS A 1 68 ? 69.525 -7.305 9.150 1.00 14.52 70 LYS A O 13
ATOM 24912 N N . GLN A 1 69 ? 69.550 -8.211 7.103 1.00 50.03 71 GLN A N 13
ATOM 24913 C CA . GLN A 1 69 ? 68.261 -7.639 6.733 1.00 5.34 71 GLN A CA 13
ATOM 24914 C C . GLN A 1 69 ? 67.273 -8.698 6.316 1.00 62.15 71 GLN A C 13
ATOM 24915 O O . GLN A 1 69 ? 67.340 -9.202 5.210 1.00 64.52 71 GLN A O 13
ATOM 24929 N N . GLN A 1 70 ? 66.339 -8.998 7.196 1.00 33.03 72 GLN A N 13
ATOM 24930 C CA . GLN A 1 70 ? 65.309 -10.009 6.946 1.00 64.41 72 GLN A CA 13
ATOM 24931 C C . GLN A 1 70 ? 64.516 -9.695 5.685 1.00 73.12 72 GLN A C 13
ATOM 24932 O O . GLN A 1 70 ? 64.146 -10.587 4.941 1.00 1.14 72 GLN A O 13
ATOM 24946 N N . HIS A 1 71 ? 64.243 -8.410 5.457 1.00 20.12 73 HIS A N 13
ATOM 24947 C CA . HIS A 1 71 ? 63.434 -8.000 4.318 1.00 23.35 73 HIS A CA 13
ATOM 24948 C C . HIS A 1 71 ? 64.162 -8.125 2.974 1.00 72.14 73 HIS A C 13
ATOM 24949 O O . HIS A 1 71 ? 63.563 -7.899 1.920 1.00 10.11 73 HIS A O 13
ATOM 24963 N N . ILE A 1 72 ? 65.411 -8.478 3.021 1.00 50.14 74 ILE A N 13
ATOM 24964 C CA . ILE A 1 72 ? 66.213 -8.602 1.835 1.00 22.31 74 ILE A CA 13
ATOM 24965 C C . ILE A 1 72 ? 66.475 -10.049 1.567 1.00 55.40 74 ILE A C 13
ATOM 24966 O O . ILE A 1 72 ? 67.174 -10.706 2.313 1.00 73.00 74 ILE A O 13
ATOM 24982 N N . VAL A 1 73 ? 65.901 -10.556 0.538 1.00 45.43 75 VAL A N 13
ATOM 24983 C CA . VAL A 1 73 ? 66.131 -11.905 0.199 1.00 24.42 75 VAL A CA 13
ATOM 24984 C C . VAL A 1 73 ? 67.033 -11.938 -0.996 1.00 52.54 75 VAL A C 13
ATOM 24985 O O . VAL A 1 73 ? 66.773 -11.267 -1.979 1.00 42.31 75 VAL A O 13
ATOM 24998 N N . TYR A 1 74 ? 68.094 -12.676 -0.921 1.00 5.33 76 TYR A N 13
ATOM 24999 C CA . TYR A 1 74 ? 68.994 -12.724 -2.022 1.00 2.23 76 TYR A CA 13
ATOM 25000 C C . TYR A 1 74 ? 68.553 -13.770 -3.005 1.00 20.23 76 TYR A C 13
ATOM 25001 O O . TYR A 1 74 ? 68.053 -13.453 -4.081 1.00 22.13 76 TYR A O 13
ATOM 25019 N N . CYS A 1 75 ? 68.672 -15.027 -2.583 1.00 54.53 77 CYS A N 13
ATOM 25020 C CA . CYS A 1 75 ? 68.458 -16.173 -3.447 1.00 52.14 77 CYS A CA 13
ATOM 25021 C C . CYS A 1 75 ? 69.376 -16.075 -4.665 1.00 4.33 77 CYS A C 13
ATOM 25022 O O . CYS A 1 75 ? 69.055 -16.553 -5.749 1.00 62.20 77 CYS A O 13
ATOM 25030 N N . SER A 1 76 ? 70.568 -15.515 -4.449 1.00 74.53 78 SER A N 13
ATOM 25031 C CA . SER A 1 76 ? 71.552 -15.338 -5.491 1.00 1.24 78 SER A CA 13
ATOM 25032 C C . SER A 1 76 ? 72.182 -16.689 -5.804 1.00 20.30 78 SER A C 13
ATOM 25033 O O . SER A 1 76 ? 72.694 -16.933 -6.894 1.00 21.43 78 SER A O 13
ATOM 25041 N N . ASN A 1 77 ? 72.115 -17.571 -4.839 1.00 41.54 79 ASN A N 13
ATOM 25042 C CA . ASN A 1 77 ? 72.677 -18.896 -4.966 1.00 73.42 79 ASN A CA 13
ATOM 25043 C C . ASN A 1 77 ? 71.595 -19.892 -5.309 1.00 0.00 79 ASN A C 13
ATOM 25044 O O . ASN A 1 77 ? 71.850 -21.085 -5.367 1.00 53.23 79 ASN A O 13
ATOM 25055 N N . ASP A 1 78 ? 70.396 -19.408 -5.570 1.00 63.10 80 ASP A N 13
ATOM 25056 C CA . ASP A 1 78 ? 69.281 -20.299 -5.837 1.00 44.31 80 ASP A CA 13
ATOM 25057 C C . ASP A 1 78 ? 68.515 -19.850 -7.084 1.00 54.24 80 ASP A C 13
ATOM 25058 O O . ASP A 1 78 ? 68.738 -18.750 -7.601 1.00 62.42 80 ASP A O 13
ATOM 25067 N N . LEU A 1 79 ? 67.624 -20.693 -7.540 1.00 71.31 81 LEU A N 13
ATOM 25068 C CA . LEU A 1 79 ? 66.855 -20.486 -8.727 1.00 11.32 81 LEU A CA 13
ATOM 25069 C C . LEU A 1 79 ? 65.663 -19.536 -8.442 1.00 12.11 81 LEU A C 13
ATOM 25070 O O . LEU A 1 79 ? 65.250 -18.814 -9.319 1.00 75.03 81 LEU A O 13
ATOM 25086 N N . LEU A 1 80 ? 65.176 -19.514 -7.192 1.00 22.23 82 LEU A N 13
ATOM 25087 C CA . LEU A 1 80 ? 64.011 -18.696 -6.781 1.00 31.14 82 LEU A CA 13
ATOM 25088 C C . LEU A 1 80 ? 64.084 -17.223 -7.250 1.00 51.53 82 LEU A C 13
ATOM 25089 O O . LEU A 1 80 ? 63.271 -16.779 -8.088 1.00 75.13 82 LEU A O 13
ATOM 25105 N N . GLY A 1 81 ? 65.048 -16.486 -6.724 1.00 33.33 83 GLY A N 13
ATOM 25106 C CA . GLY A 1 81 ? 65.179 -15.087 -7.075 1.00 13.41 83 GLY A CA 13
ATOM 25107 C C . GLY A 1 81 ? 65.528 -14.934 -8.522 1.00 23.02 83 GLY A C 13
ATOM 25108 O O . GLY A 1 81 ? 65.003 -14.048 -9.222 1.00 63.21 83 GLY A O 13
ATOM 25112 N N . ASP A 1 82 ? 66.344 -15.862 -8.989 1.00 74.23 84 ASP A N 13
ATOM 25113 C CA . ASP A 1 82 ? 66.833 -15.869 -10.349 1.00 72.30 84 ASP A CA 13
ATOM 25114 C C . ASP A 1 82 ? 65.663 -15.859 -11.307 1.00 60.45 84 ASP A C 13
ATOM 25115 O O . ASP A 1 82 ? 65.587 -14.994 -12.159 1.00 21.25 84 ASP A O 13
ATOM 25124 N N . LEU A 1 83 ? 64.710 -16.763 -11.034 1.00 51.32 85 LEU A N 13
ATOM 25125 C CA . LEU A 1 83 ? 63.476 -17.030 -11.771 1.00 55.15 85 LEU A CA 13
ATOM 25126 C C . LEU A 1 83 ? 62.587 -15.818 -11.871 1.00 45.10 85 LEU A C 13
ATOM 25127 O O . LEU A 1 83 ? 61.898 -15.625 -12.873 1.00 62.02 85 LEU A O 13
ATOM 25143 N N . PHE A 1 84 ? 62.578 -15.009 -10.823 1.00 13.22 86 PHE A N 13
ATOM 25144 C CA . PHE A 1 84 ? 61.829 -13.752 -10.839 1.00 14.21 86 PHE A CA 13
ATOM 25145 C C . PHE A 1 84 ? 62.453 -12.842 -11.858 1.00 25.43 86 PHE A C 13
ATOM 25146 O O . PHE A 1 84 ? 61.808 -11.981 -12.461 1.00 74.23 86 PHE A O 13
ATOM 25163 N N . GLY A 1 85 ? 63.685 -13.099 -12.064 1.00 24.41 87 GLY A N 13
ATOM 25164 C CA . GLY A 1 85 ? 64.490 -12.370 -13.005 1.00 31.24 87 GLY A CA 13
ATOM 25165 C C . GLY A 1 85 ? 65.329 -11.375 -12.307 1.00 3.13 87 GLY A C 13
ATOM 25166 O O . GLY A 1 85 ? 65.569 -10.277 -12.809 1.00 20.13 87 GLY A O 13
ATOM 25170 N N . VAL A 1 86 ? 65.794 -11.762 -11.131 1.00 0.24 88 VAL A N 13
ATOM 25171 C CA . VAL A 1 86 ? 66.606 -10.877 -10.296 1.00 65.43 88 VAL A CA 13
ATOM 25172 C C . VAL A 1 86 ? 67.675 -11.655 -9.537 1.00 62.04 88 VAL A C 13
ATOM 25173 O O . VAL A 1 86 ? 67.635 -12.876 -9.486 1.00 2.43 88 VAL A O 13
ATOM 25186 N N . PRO A 1 87 ? 68.698 -10.974 -9.006 1.00 11.32 89 PRO A N 13
ATOM 25187 C CA . PRO A 1 87 ? 69.675 -11.596 -8.134 1.00 74.43 89 PRO A CA 13
ATOM 25188 C C . PRO A 1 87 ? 69.301 -11.458 -6.645 1.00 61.01 89 PRO A C 13
ATOM 25189 O O . PRO A 1 87 ? 69.909 -12.109 -5.785 1.00 1.24 89 PRO A O 13
ATOM 25200 N N . SER A 1 88 ? 68.347 -10.564 -6.341 1.00 72.45 90 SER A N 13
ATOM 25201 C CA . SER A 1 88 ? 67.865 -10.321 -4.974 1.00 0.12 90 SER A CA 13
ATOM 25202 C C . SER A 1 88 ? 66.455 -9.698 -5.028 1.00 72.25 90 SER A C 13
ATOM 25203 O O . SER A 1 88 ? 66.129 -8.983 -5.989 1.00 42.34 90 SER A O 13
ATOM 25211 N N . PHE A 1 89 ? 65.634 -9.961 -4.024 1.00 22.52 91 PHE A N 13
ATOM 25212 C CA . PHE A 1 89 ? 64.291 -9.420 -3.964 1.00 23.10 91 PHE A CA 13
ATOM 25213 C C . PHE A 1 89 ? 63.953 -8.954 -2.555 1.00 42.12 91 PHE A C 13
ATOM 25214 O O . PHE A 1 89 ? 64.424 -9.525 -1.572 1.00 74.32 91 PHE A O 13
ATOM 25231 N N . SER A 1 90 ? 63.175 -7.917 -2.458 1.00 13.21 92 SER A N 13
ATOM 25232 C CA . SER A 1 90 ? 62.788 -7.381 -1.187 1.00 63.42 92 SER A CA 13
ATOM 25233 C C . SER A 1 90 ? 61.357 -7.751 -0.910 1.00 12.35 92 SER A C 13
ATOM 25234 O O . SER A 1 90 ? 60.480 -7.568 -1.758 1.00 65.40 92 SER A O 13
ATOM 25242 N N . VAL A 1 91 ? 61.117 -8.253 0.276 1.00 15.21 93 VAL A N 13
ATOM 25243 C CA . VAL A 1 91 ? 59.786 -8.663 0.697 1.00 44.32 93 VAL A CA 13
ATOM 25244 C C . VAL A 1 91 ? 58.872 -7.447 0.894 1.00 70.53 93 VAL A C 13
ATOM 25245 O O . VAL A 1 91 ? 57.660 -7.579 0.997 1.00 62.34 93 VAL A O 13
ATOM 25258 N N . LYS A 1 92 ? 59.475 -6.262 0.956 1.00 25.30 94 LYS A N 13
ATOM 25259 C CA . LYS A 1 92 ? 58.732 -5.034 1.143 1.00 34.12 94 LYS A CA 13
ATOM 25260 C C . LYS A 1 92 ? 58.061 -4.630 -0.145 1.00 43.13 94 LYS A C 13
ATOM 25261 O O . LYS A 1 92 ? 57.143 -3.814 -0.152 1.00 62.22 94 LYS A O 13
ATOM 25280 N N . GLU A 1 93 ? 58.507 -5.225 -1.221 1.00 41.22 95 GLU A N 13
ATOM 25281 C CA . GLU A 1 93 ? 57.884 -5.064 -2.480 1.00 25.25 95 GLU A CA 13
ATOM 25282 C C . GLU A 1 93 ? 56.924 -6.183 -2.706 1.00 44.21 95 GLU A C 13
ATOM 25283 O O . GLU A 1 93 ? 57.204 -7.172 -3.384 1.00 11.24 95 GLU A O 13
ATOM 25295 N N . HIS A 1 94 ? 55.820 -6.007 -2.112 1.00 61.03 96 HIS A N 13
ATOM 25296 C CA . HIS A 1 94 ? 54.724 -6.963 -2.081 1.00 22.11 96 HIS A CA 13
ATOM 25297 C C . HIS A 1 94 ? 54.227 -7.276 -3.469 1.00 24.20 96 HIS A C 13
ATOM 25298 O O . HIS A 1 94 ? 53.969 -8.429 -3.775 1.00 4.12 96 HIS A O 13
ATOM 25312 N N . ARG A 1 95 ? 54.137 -6.262 -4.336 1.00 61.45 97 ARG A N 13
ATOM 25313 C CA . ARG A 1 95 ? 53.627 -6.487 -5.685 1.00 2.00 97 ARG A CA 13
ATOM 25314 C C . ARG A 1 95 ? 54.591 -7.376 -6.448 1.00 60.51 97 ARG A C 13
ATOM 25315 O O . ARG A 1 95 ? 54.175 -8.231 -7.216 1.00 63.44 97 ARG A O 13
ATOM 25336 N N . LYS A 1 96 ? 55.877 -7.207 -6.171 1.00 3.30 98 LYS A N 13
ATOM 25337 C CA . LYS A 1 96 ? 56.916 -8.028 -6.774 1.00 1.24 98 LYS A CA 13
ATOM 25338 C C . LYS A 1 96 ? 56.789 -9.444 -6.312 1.00 33.20 98 LYS A C 13
ATOM 25339 O O . LYS A 1 96 ? 56.926 -10.363 -7.107 1.00 63.32 98 LYS A O 13
ATOM 25358 N N . ILE A 1 97 ? 56.458 -9.619 -5.051 1.00 54.20 99 ILE A N 13
ATOM 25359 C CA . ILE A 1 97 ? 56.261 -10.944 -4.498 1.00 3.41 99 ILE A CA 13
ATOM 25360 C C . ILE A 1 97 ? 55.053 -11.582 -5.175 1.00 32.52 99 ILE A C 13
ATOM 25361 O O . ILE A 1 97 ? 55.099 -12.736 -5.590 1.00 34.24 99 ILE A O 13
ATOM 25377 N N . TYR A 1 98 ? 53.986 -10.797 -5.333 1.00 43.11 100 TYR A N 13
ATOM 25378 C CA . TYR A 1 98 ? 52.782 -11.277 -5.997 1.00 15.13 100 TYR A CA 13
ATOM 25379 C C . TYR A 1 98 ? 53.113 -11.680 -7.421 1.00 34.44 100 TYR A C 13
ATOM 25380 O O . TYR A 1 98 ? 52.754 -12.771 -7.849 1.00 3.54 100 TYR A O 13
ATOM 25398 N N . THR A 1 99 ? 53.839 -10.812 -8.134 1.00 71.31 101 THR A N 13
ATOM 25399 C CA . THR A 1 99 ? 54.220 -11.079 -9.522 1.00 4.12 101 THR A CA 13
ATOM 25400 C C . THR A 1 99 ? 55.169 -12.269 -9.657 1.00 22.22 101 THR A C 13
ATOM 25401 O O . THR A 1 99 ? 55.160 -12.969 -10.649 1.00 14.53 101 THR A O 13
ATOM 25412 N N . MET A 1 100 ? 55.943 -12.503 -8.629 1.00 34.35 102 MET A N 13
ATOM 25413 C CA . MET A 1 100 ? 56.920 -13.586 -8.572 1.00 63.42 102 MET A CA 13
ATOM 25414 C C . MET A 1 100 ? 56.199 -14.916 -8.560 1.00 13.22 102 MET A C 13
ATOM 25415 O O . MET A 1 100 ? 56.601 -15.882 -9.226 1.00 73.13 102 MET A O 13
ATOM 25429 N N . ILE A 1 101 ? 55.108 -14.927 -7.849 1.00 3.21 103 ILE A N 13
ATOM 25430 C CA . ILE A 1 101 ? 54.283 -16.097 -7.694 1.00 52.20 103 ILE A CA 13
ATOM 25431 C C . ILE A 1 101 ? 53.385 -16.218 -8.915 1.00 5.52 103 ILE A C 13
ATOM 25432 O O . ILE A 1 101 ? 53.217 -17.284 -9.481 1.00 70.30 103 ILE A O 13
ATOM 25448 N N . TYR A 1 102 ? 52.866 -15.089 -9.336 1.00 40.11 104 TYR A N 13
ATOM 25449 C CA . TYR A 1 102 ? 52.001 -14.983 -10.485 1.00 44.15 104 TYR A CA 13
ATOM 25450 C C . TYR A 1 102 ? 52.705 -15.406 -11.783 1.00 13.14 104 TYR A C 13
ATOM 25451 O O . TYR A 1 102 ? 52.092 -16.000 -12.655 1.00 40.12 104 TYR A O 13
ATOM 25469 N N . ARG A 1 103 ? 53.989 -15.129 -11.883 1.00 53.53 105 ARG A N 13
ATOM 25470 C CA . ARG A 1 103 ? 54.794 -15.549 -13.040 1.00 5.51 105 ARG A CA 13
ATOM 25471 C C . ARG A 1 103 ? 54.933 -17.068 -13.058 1.00 13.24 105 ARG A C 13
ATOM 25472 O O . ARG A 1 103 ? 55.086 -17.693 -14.117 1.00 2.23 105 ARG A O 13
ATOM 25493 N N . ASN A 1 104 ? 54.832 -17.653 -11.894 1.00 14.40 106 ASN A N 13
ATOM 25494 C CA . ASN A 1 104 ? 55.033 -19.077 -11.746 1.00 75.13 106 ASN A CA 13
ATOM 25495 C C . ASN A 1 104 ? 53.755 -19.855 -11.616 1.00 64.35 106 ASN A C 13
ATOM 25496 O O . ASN A 1 104 ? 53.772 -21.058 -11.405 1.00 43.10 106 ASN A O 13
ATOM 25507 N N . LEU A 1 105 ? 52.660 -19.187 -11.759 1.00 34.24 107 LEU A N 13
ATOM 25508 C CA . LEU A 1 105 ? 51.397 -19.869 -11.817 1.00 22.31 107 LEU A CA 13
ATOM 25509 C C . LEU A 1 105 ? 50.911 -19.757 -13.237 1.00 22.33 107 LEU A C 13
ATOM 25510 O O . LEU A 1 105 ? 51.315 -18.833 -13.967 1.00 3.21 107 LEU A O 13
ATOM 25526 N N . VAL A 1 106 ? 50.076 -20.637 -13.648 1.00 63.11 108 VAL A N 13
ATOM 25527 C CA . VAL A 1 106 ? 49.632 -20.600 -15.018 1.00 1.01 108 VAL A CA 13
ATOM 25528 C C . VAL A 1 106 ? 48.192 -20.183 -15.130 1.00 71.42 108 VAL A C 13
ATOM 25529 O O . VAL A 1 106 ? 47.333 -20.616 -14.350 1.00 31.43 108 VAL A O 13
ATOM 25542 N N . VAL A 1 107 ? 47.954 -19.301 -16.045 1.00 53.02 109 VAL A N 13
ATOM 25543 C CA . VAL A 1 107 ? 46.653 -18.796 -16.341 1.00 54.14 109 VAL A CA 13
ATOM 25544 C C . VAL A 1 107 ? 46.435 -18.811 -17.836 1.00 41.24 109 VAL A C 13
ATOM 25545 O O . VAL A 1 107 ? 45.807 -19.746 -18.336 1.00 0.00 109 VAL A O 13
ATOM 25559 N N . ASP B 2 1 ? 62.320 1.240 14.656 1.00 70.03 301 ASP B N 13
ATOM 25560 C CA . ASP B 2 1 ? 62.222 -0.137 15.176 1.00 40.31 301 ASP B CA 13
ATOM 25561 C C . ASP B 2 1 ? 61.687 -1.077 14.122 1.00 43.41 301 ASP B C 13
ATOM 25562 O O . ASP B 2 1 ? 61.351 -2.223 14.413 1.00 3.22 301 ASP B O 13
ATOM 25573 N N . GLY B 2 2 ? 61.651 -0.625 12.889 1.00 32.14 302 GLY B N 13
ATOM 25574 C CA . GLY B 2 2 ? 61.092 -1.416 11.833 1.00 10.15 302 GLY B CA 13
ATOM 25575 C C . GLY B 2 2 ? 62.097 -2.365 11.249 1.00 44.11 302 GLY B C 13
ATOM 25576 O O . GLY B 2 2 ? 62.634 -2.125 10.162 1.00 74.13 302 GLY B O 13
ATOM 25580 N N . GLY B 2 3 ? 62.396 -3.402 11.987 1.00 50.33 303 GLY B N 13
ATOM 25581 C CA . GLY B 2 3 ? 63.293 -4.418 11.516 1.00 63.40 303 GLY B CA 13
ATOM 25582 C C . GLY B 2 3 ? 62.523 -5.497 10.816 1.00 53.01 303 GLY B C 13
ATOM 25583 O O . GLY B 2 3 ? 62.857 -5.886 9.697 1.00 2.33 303 GLY B O 13
ATOM 25587 N N . THR B 2 4 ? 61.456 -5.931 11.473 1.00 72.21 304 THR B N 13
ATOM 25588 C CA . THR B 2 4 ? 60.516 -6.954 11.023 1.00 53.02 304 THR B CA 13
ATOM 25589 C C . THR B 2 4 ? 61.158 -8.329 10.748 1.00 61.42 304 THR B C 13
ATOM 25590 O O . THR B 2 4 ? 61.996 -8.490 9.858 1.00 41.25 304 THR B O 13
ATOM 25601 N N . THR B 2 5 ? 60.789 -9.303 11.545 1.00 33.52 305 THR B N 13
ATOM 25602 C CA . THR B 2 5 ? 61.292 -10.640 11.389 1.00 3.31 305 THR B CA 13
ATOM 25603 C C . THR B 2 5 ? 60.685 -11.278 10.110 1.00 54.44 305 THR B C 13
ATOM 25604 O O . THR B 2 5 ? 59.476 -11.095 9.817 1.00 34.54 305 THR B O 13
ATOM 25615 N N . PHE B 2 6 ? 61.518 -12.010 9.359 1.00 23.43 306 PHE B N 13
ATOM 25616 C CA . PHE B 2 6 ? 61.143 -12.613 8.069 1.00 31.21 306 PHE B CA 13
ATOM 25617 C C . PHE B 2 6 ? 59.959 -13.545 8.252 1.00 61.12 306 PHE B C 13
ATOM 25618 O O . PHE B 2 6 ? 59.015 -13.558 7.450 1.00 3.43 306 PHE B O 13
ATOM 25635 N N . GLU B 2 7 ? 60.003 -14.253 9.357 1.00 22.24 307 GLU B N 13
ATOM 25636 C CA . GLU B 2 7 ? 59.003 -15.211 9.784 1.00 73.43 307 GLU B CA 13
ATOM 25637 C C . GLU B 2 7 ? 57.589 -14.581 9.795 1.00 33.30 307 GLU B C 13
ATOM 25638 O O . GLU B 2 7 ? 56.589 -15.240 9.450 1.00 31.35 307 GLU B O 13
ATOM 25650 N N . HIS B 2 8 ? 57.513 -13.308 10.147 1.00 4.31 308 HIS B N 13
ATOM 25651 C CA . HIS B 2 8 ? 56.237 -12.627 10.233 1.00 63.23 308 HIS B CA 13
ATOM 25652 C C . HIS B 2 8 ? 55.899 -11.988 8.915 1.00 43.42 308 HIS B C 13
ATOM 25653 O O . HIS B 2 8 ? 54.867 -12.286 8.330 1.00 4.03 308 HIS B O 13
ATOM 25667 N N . LEU B 2 9 ? 56.799 -11.145 8.445 1.00 64.14 309 LEU B N 13
ATOM 25668 C CA . LEU B 2 9 ? 56.557 -10.293 7.294 1.00 52.01 309 LEU B CA 13
ATOM 25669 C C . LEU B 2 9 ? 56.186 -11.037 6.002 1.00 42.30 309 LEU B C 13
ATOM 25670 O O . LEU B 2 9 ? 55.287 -10.619 5.290 1.00 13.44 309 LEU B O 13
ATOM 25686 N N . TRP B 2 10 ? 56.813 -12.168 5.763 1.00 43.14 310 TRP B N 13
ATOM 25687 C CA . TRP B 2 10 ? 56.610 -12.901 4.535 1.00 14.01 310 TRP B CA 13
ATOM 25688 C C . TRP B 2 10 ? 55.310 -13.668 4.601 1.00 31.23 310 TRP B C 13
ATOM 25689 O O . TRP B 2 10 ? 54.529 -13.691 3.652 1.00 14.12 310 TRP B O 13
ATOM 25710 N N . SER B 2 11 ? 55.049 -14.233 5.749 1.00 14.42 311 SER B N 13
ATOM 25711 C CA . SER B 2 11 ? 53.853 -15.006 5.958 1.00 14.14 311 SER B CA 13
ATOM 25712 C C . SER B 2 11 ? 52.618 -14.084 6.012 1.00 41.41 311 SER B C 13
ATOM 25713 O O . SER B 2 11 ? 51.485 -14.533 5.900 1.00 31.14 311 SER B O 13
ATOM 25721 N N . SER B 2 12 ? 52.862 -12.799 6.151 1.00 1.11 312 SER B N 13
ATOM 25722 C CA . SER B 2 12 ? 51.820 -11.834 6.323 1.00 11.44 312 SER B CA 13
ATOM 25723 C C . SER B 2 12 ? 51.775 -10.840 5.165 1.00 60.40 312 SER B C 13
ATOM 25724 O O . SER B 2 12 ? 51.168 -9.786 5.290 1.00 41.34 312 SER B O 13
ATOM 25732 N N . LEU B 2 13 ? 52.367 -11.161 4.024 1.00 4.23 313 LEU B N 13
ATOM 25733 C CA . LEU B 2 13 ? 52.400 -10.162 2.976 1.00 14.51 313 LEU B CA 13
ATOM 25734 C C . LEU B 2 13 ? 51.281 -10.343 1.974 1.00 52.23 313 LEU B C 13
ATOM 25735 O O . LEU B 2 13 ? 51.290 -9.749 0.909 1.00 52.02 313 LEU B O 13
ATOM 25751 N N . GLU B 2 14 ? 50.291 -11.119 2.360 1.00 50.02 314 GLU B N 13
ATOM 25752 C CA . GLU B 2 14 ? 49.137 -11.365 1.519 1.00 22.11 314 GLU B CA 13
ATOM 25753 C C . GLU B 2 14 ? 48.313 -10.066 1.410 1.00 24.03 314 GLU B C 13
ATOM 25754 O O . GLU B 2 14 ? 48.279 -9.258 2.346 1.00 52.11 314 GLU B O 13
ATOM 25766 N N . PRO B 2 15 ? 47.685 -9.824 0.270 1.00 10.45 315 PRO B N 13
ATOM 25767 C CA . PRO B 2 15 ? 46.921 -8.609 0.061 1.00 54.32 315 PRO B CA 13
ATOM 25768 C C . PRO B 2 15 ? 45.566 -8.638 0.768 1.00 3.22 315 PRO B C 13
ATOM 25769 O O . PRO B 2 15 ? 45.219 -7.716 1.519 1.00 2.51 315 PRO B O 13
ATOM 25780 N N . ASP B 2 16 ? 44.839 -9.701 0.546 1.00 41.21 316 ASP B N 13
ATOM 25781 C CA . ASP B 2 16 ? 43.498 -9.887 1.041 1.00 41.22 316 ASP B CA 13
ATOM 25782 C C . ASP B 2 16 ? 43.091 -11.291 0.732 1.00 10.30 316 ASP B C 13
ATOM 25783 O O . ASP B 2 16 ? 42.847 -12.068 1.656 1.00 0.00 316 ASP B O 13
ATOM 25793 N N . ASN A 1 1 ? 37.605 25.249 12.801 1.00 1.00 3 ASN A N 14
ATOM 25794 C CA . ASN A 1 1 ? 36.442 26.036 12.395 1.00 64.21 3 ASN A CA 14
ATOM 25795 C C . ASN A 1 1 ? 35.513 25.137 11.653 1.00 1.42 3 ASN A C 14
ATOM 25796 O O . ASN A 1 1 ? 34.417 24.839 12.116 1.00 73.22 3 ASN A O 14
ATOM 25809 N N . THR A 1 2 ? 35.954 24.675 10.506 1.00 21.23 4 THR A N 14
ATOM 25810 C CA . THR A 1 2 ? 35.206 23.739 9.738 1.00 20.42 4 THR A CA 14
ATOM 25811 C C . THR A 1 2 ? 35.565 22.350 10.262 1.00 62.42 4 THR A C 14
ATOM 25812 O O . THR A 1 2 ? 36.469 21.687 9.748 1.00 2.41 4 THR A O 14
ATOM 25823 N N . ASN A 1 3 ? 34.954 21.983 11.344 1.00 20.55 5 ASN A N 14
ATOM 25824 C CA . ASN A 1 3 ? 35.252 20.732 11.986 1.00 31.42 5 ASN A CA 14
ATOM 25825 C C . ASN A 1 3 ? 34.344 19.659 11.477 1.00 64.24 5 ASN A C 14
ATOM 25826 O O . ASN A 1 3 ? 33.162 19.905 11.213 1.00 43.23 5 ASN A O 14
ATOM 25837 N N . MET A 1 4 ? 34.884 18.487 11.312 1.00 50.32 6 MET A N 14
ATOM 25838 C CA . MET A 1 4 ? 34.155 17.411 10.706 1.00 55.35 6 MET A CA 14
ATOM 25839 C C . MET A 1 4 ? 33.821 16.331 11.701 1.00 55.10 6 MET A C 14
ATOM 25840 O O . MET A 1 4 ? 34.633 15.967 12.560 1.00 33.22 6 MET A O 14
ATOM 25854 N N . SER A 1 5 ? 32.631 15.839 11.601 1.00 73.11 7 SER A N 14
ATOM 25855 C CA . SER A 1 5 ? 32.149 14.773 12.417 1.00 53.24 7 SER A CA 14
ATOM 25856 C C . SER A 1 5 ? 31.133 13.982 11.624 1.00 5.33 7 SER A C 14
ATOM 25857 O O . SER A 1 5 ? 29.965 14.368 11.526 1.00 12.05 7 SER A O 14
ATOM 25865 N N . VAL A 1 6 ? 31.593 12.935 11.005 1.00 21.31 8 VAL A N 14
ATOM 25866 C CA . VAL A 1 6 ? 30.747 12.098 10.201 1.00 5.42 8 VAL A CA 14
ATOM 25867 C C . VAL A 1 6 ? 30.300 10.884 10.989 1.00 40.44 8 VAL A C 14
ATOM 25868 O O . VAL A 1 6 ? 31.043 10.400 11.858 1.00 42.14 8 VAL A O 14
ATOM 25881 N N . PRO A 1 7 ? 29.072 10.400 10.723 1.00 74.40 9 PRO A N 14
ATOM 25882 C CA . PRO A 1 7 ? 28.514 9.216 11.378 1.00 52.31 9 PRO A CA 14
ATOM 25883 C C . PRO A 1 7 ? 29.478 8.036 11.302 1.00 2.24 9 PRO A C 14
ATOM 25884 O O . PRO A 1 7 ? 29.751 7.495 10.218 1.00 32.11 9 PRO A O 14
ATOM 25895 N N . THR A 1 8 ? 30.013 7.682 12.428 1.00 55.24 10 THR A N 14
ATOM 25896 C CA . THR A 1 8 ? 30.984 6.653 12.529 1.00 33.05 10 THR A CA 14
ATOM 25897 C C . THR A 1 8 ? 30.298 5.335 12.850 1.00 33.12 10 THR A C 14
ATOM 25898 O O . THR A 1 8 ? 29.635 5.205 13.886 1.00 40.24 10 THR A O 14
ATOM 25909 N N . ASP A 1 9 ? 30.400 4.392 11.947 1.00 22.24 11 ASP A N 14
ATOM 25910 C CA . ASP A 1 9 ? 29.808 3.077 12.146 1.00 52.52 11 ASP A CA 14
ATOM 25911 C C . ASP A 1 9 ? 30.713 2.234 13.011 1.00 21.43 11 ASP A C 14
ATOM 25912 O O . ASP A 1 9 ? 30.261 1.359 13.745 1.00 1.43 11 ASP A O 14
ATOM 25921 N N . GLY A 1 10 ? 31.987 2.502 12.922 1.00 24.21 12 GLY A N 14
ATOM 25922 C CA . GLY A 1 10 ? 32.955 1.777 13.683 1.00 13.41 12 GLY A CA 14
ATOM 25923 C C . GLY A 1 10 ? 33.904 1.071 12.763 1.00 44.33 12 GLY A C 14
ATOM 25924 O O . GLY A 1 10 ? 33.934 1.357 11.569 1.00 44.55 12 GLY A O 14
ATOM 25928 N N . ALA A 1 11 ? 34.628 0.111 13.277 1.00 25.35 13 ALA A N 14
ATOM 25929 C CA . ALA A 1 11 ? 35.613 -0.615 12.478 1.00 53.32 13 ALA A CA 14
ATOM 25930 C C . ALA A 1 11 ? 34.959 -1.766 11.724 1.00 12.11 13 ALA A C 14
ATOM 25931 O O . ALA A 1 11 ? 35.624 -2.519 11.004 1.00 52.51 13 ALA A O 14
ATOM 25938 N N . VAL A 1 12 ? 33.651 -1.843 11.853 1.00 54.25 14 VAL A N 14
ATOM 25939 C CA . VAL A 1 12 ? 32.829 -2.902 11.276 1.00 44.45 14 VAL A CA 14
ATOM 25940 C C . VAL A 1 12 ? 33.011 -3.065 9.762 1.00 64.41 14 VAL A C 14
ATOM 25941 O O . VAL A 1 12 ? 33.161 -4.183 9.271 1.00 53.45 14 VAL A O 14
ATOM 25954 N N . THR A 1 13 ? 33.037 -1.973 9.038 1.00 62.35 15 THR A N 14
ATOM 25955 C CA . THR A 1 13 ? 33.154 -2.034 7.600 1.00 70.21 15 THR A CA 14
ATOM 25956 C C . THR A 1 13 ? 34.605 -1.974 7.145 1.00 24.34 15 THR A C 14
ATOM 25957 O O . THR A 1 13 ? 34.931 -2.335 6.021 1.00 4.22 15 THR A O 14
ATOM 25968 N N . THR A 1 14 ? 35.459 -1.532 8.024 1.00 34.01 16 THR A N 14
ATOM 25969 C CA . THR A 1 14 ? 36.850 -1.386 7.722 1.00 62.33 16 THR A CA 14
ATOM 25970 C C . THR A 1 14 ? 37.563 -2.737 7.816 1.00 62.33 16 THR A C 14
ATOM 25971 O O . THR A 1 14 ? 38.306 -3.123 6.909 1.00 4.14 16 THR A O 14
ATOM 25982 N N . SER A 1 15 ? 37.306 -3.448 8.898 1.00 53.04 17 SER A N 14
ATOM 25983 C CA . SER A 1 15 ? 37.927 -4.720 9.145 1.00 52.10 17 SER A CA 14
ATOM 25984 C C . SER A 1 15 ? 37.259 -5.822 8.315 1.00 61.15 17 SER A C 14
ATOM 25985 O O . SER A 1 15 ? 37.940 -6.694 7.758 1.00 12.35 17 SER A O 14
ATOM 25993 N N . GLN A 1 16 ? 35.944 -5.776 8.207 1.00 32.21 18 GLN A N 14
ATOM 25994 C CA . GLN A 1 16 ? 35.231 -6.782 7.456 1.00 74.22 18 GLN A CA 14
ATOM 25995 C C . GLN A 1 16 ? 34.943 -6.301 6.053 1.00 44.22 18 GLN A C 14
ATOM 25996 O O . GLN A 1 16 ? 34.012 -5.519 5.819 1.00 45.43 18 GLN A O 14
ATOM 26010 N N . ILE A 1 17 ? 35.761 -6.741 5.141 1.00 44.01 19 ILE A N 14
ATOM 26011 C CA . ILE A 1 17 ? 35.660 -6.384 3.750 1.00 23.43 19 ILE A CA 14
ATOM 26012 C C . ILE A 1 17 ? 34.917 -7.504 3.025 1.00 41.50 19 ILE A C 14
ATOM 26013 O O . ILE A 1 17 ? 35.279 -8.680 3.173 1.00 14.42 19 ILE A O 14
ATOM 26029 N N . PRO A 1 18 ? 33.845 -7.177 2.285 1.00 42.12 20 PRO A N 14
ATOM 26030 C CA . PRO A 1 18 ? 33.076 -8.171 1.531 1.00 24.14 20 PRO A CA 14
ATOM 26031 C C . PRO A 1 18 ? 33.942 -8.867 0.479 1.00 41.43 20 PRO A C 14
ATOM 26032 O O . PRO A 1 18 ? 34.735 -8.217 -0.218 1.00 54.35 20 PRO A O 14
ATOM 26043 N N . ALA A 1 19 ? 33.792 -10.170 0.374 1.00 65.43 21 ALA A N 14
ATOM 26044 C CA . ALA A 1 19 ? 34.592 -10.969 -0.532 1.00 14.44 21 ALA A CA 14
ATOM 26045 C C . ALA A 1 19 ? 34.243 -10.672 -1.983 1.00 3.11 21 ALA A C 14
ATOM 26046 O O . ALA A 1 19 ? 33.074 -10.486 -2.333 1.00 3.25 21 ALA A O 14
ATOM 26053 N N . SER A 1 20 ? 35.247 -10.576 -2.796 1.00 30.10 22 SER A N 14
ATOM 26054 C CA . SER A 1 20 ? 35.095 -10.326 -4.205 1.00 45.52 22 SER A CA 14
ATOM 26055 C C . SER A 1 20 ? 36.269 -10.964 -4.947 1.00 75.41 22 SER A C 14
ATOM 26056 O O . SER A 1 20 ? 36.092 -11.884 -5.761 1.00 42.35 22 SER A O 14
ATOM 26064 N N . GLU A 1 21 ? 37.477 -10.518 -4.598 1.00 72.13 23 GLU A N 14
ATOM 26065 C CA . GLU A 1 21 ? 38.685 -10.982 -5.239 1.00 51.30 23 GLU A CA 14
ATOM 26066 C C . GLU A 1 21 ? 38.971 -12.397 -4.845 1.00 35.14 23 GLU A C 14
ATOM 26067 O O . GLU A 1 21 ? 38.995 -13.315 -5.690 1.00 1.53 23 GLU A O 14
ATOM 26079 N N . GLN A 1 22 ? 39.161 -12.554 -3.567 1.00 53.33 24 GLN A N 14
ATOM 26080 C CA . GLN A 1 22 ? 39.523 -13.807 -2.920 1.00 25.11 24 GLN A CA 14
ATOM 26081 C C . GLN A 1 22 ? 40.903 -14.261 -3.392 1.00 21.45 24 GLN A C 14
ATOM 26082 O O . GLN A 1 22 ? 41.590 -13.537 -4.134 1.00 14.43 24 GLN A O 14
ATOM 26096 N N . GLU A 1 23 ? 41.334 -15.395 -2.944 1.00 20.02 25 GLU A N 14
ATOM 26097 C CA . GLU A 1 23 ? 42.596 -15.915 -3.381 1.00 11.33 25 GLU A CA 14
ATOM 26098 C C . GLU A 1 23 ? 42.401 -16.823 -4.556 1.00 22.14 25 GLU A C 14
ATOM 26099 O O . GLU A 1 23 ? 41.529 -17.705 -4.545 1.00 34.32 25 GLU A O 14
ATOM 26111 N N . THR A 1 24 ? 43.174 -16.603 -5.561 1.00 51.52 26 THR A N 14
ATOM 26112 C CA . THR A 1 24 ? 43.137 -17.406 -6.732 1.00 53.31 26 THR A CA 14
ATOM 26113 C C . THR A 1 24 ? 44.065 -18.609 -6.518 1.00 53.35 26 THR A C 14
ATOM 26114 O O . THR A 1 24 ? 45.216 -18.434 -6.088 1.00 30.52 26 THR A O 14
ATOM 26125 N N . LEU A 1 25 ? 43.561 -19.814 -6.751 1.00 5.11 27 LEU A N 14
ATOM 26126 C CA . LEU A 1 25 ? 44.391 -20.996 -6.641 1.00 60.50 27 LEU A CA 14
ATOM 26127 C C . LEU A 1 25 ? 45.389 -20.999 -7.750 1.00 75.55 27 LEU A C 14
ATOM 26128 O O . LEU A 1 25 ? 45.057 -20.699 -8.907 1.00 13.21 27 LEU A O 14
ATOM 26144 N N . VAL A 1 26 ? 46.583 -21.334 -7.431 1.00 40.25 28 VAL A N 14
ATOM 26145 C CA . VAL A 1 26 ? 47.624 -21.353 -8.395 1.00 11.42 28 VAL A CA 14
ATOM 26146 C C . VAL A 1 26 ? 47.836 -22.774 -8.881 1.00 51.22 28 VAL A C 14
ATOM 26147 O O . VAL A 1 26 ? 47.782 -23.733 -8.103 1.00 23.41 28 VAL A O 14
ATOM 26160 N N . ARG A 1 27 ? 48.025 -22.890 -10.154 1.00 35.24 29 ARG A N 14
ATOM 26161 C CA . ARG A 1 27 ? 48.201 -24.166 -10.816 1.00 74.24 29 ARG A CA 14
ATOM 26162 C C . ARG A 1 27 ? 49.686 -24.495 -10.963 1.00 40.32 29 ARG A C 14
ATOM 26163 O O . ARG A 1 27 ? 50.501 -23.576 -10.891 1.00 20.51 29 ARG A O 14
ATOM 26184 N N . PRO A 1 28 ? 50.032 -25.824 -11.109 1.00 1.41 30 PRO A N 14
ATOM 26185 C CA . PRO A 1 28 ? 51.386 -26.372 -11.277 1.00 43.14 30 PRO A CA 14
ATOM 26186 C C . PRO A 1 28 ? 52.489 -25.376 -11.674 1.00 24.23 30 PRO A C 14
ATOM 26187 O O . PRO A 1 28 ? 52.503 -24.797 -12.772 1.00 23.12 30 PRO A O 14
ATOM 26198 N N . LYS A 1 29 ? 53.394 -25.200 -10.761 1.00 71.41 31 LYS A N 14
ATOM 26199 C CA . LYS A 1 29 ? 54.501 -24.296 -10.886 1.00 13.12 31 LYS A CA 14
ATOM 26200 C C . LYS A 1 29 ? 55.770 -25.030 -10.458 1.00 60.43 31 LYS A C 14
ATOM 26201 O O . LYS A 1 29 ? 56.066 -25.107 -9.278 1.00 12.54 31 LYS A O 14
ATOM 26220 N N . PRO A 1 30 ? 56.548 -25.537 -11.419 1.00 4.31 32 PRO A N 14
ATOM 26221 C CA . PRO A 1 30 ? 57.641 -26.506 -11.171 1.00 5.12 32 PRO A CA 14
ATOM 26222 C C . PRO A 1 30 ? 58.652 -26.084 -10.110 1.00 74.20 32 PRO A C 14
ATOM 26223 O O . PRO A 1 30 ? 58.864 -26.801 -9.121 1.00 50.13 32 PRO A O 14
ATOM 26234 N N . LEU A 1 31 ? 59.237 -24.914 -10.294 1.00 43.22 33 LEU A N 14
ATOM 26235 C CA . LEU A 1 31 ? 60.280 -24.420 -9.418 1.00 61.34 33 LEU A CA 14
ATOM 26236 C C . LEU A 1 31 ? 59.774 -24.200 -8.002 1.00 33.42 33 LEU A C 14
ATOM 26237 O O . LEU A 1 31 ? 60.403 -24.610 -7.020 1.00 21.42 33 LEU A O 14
ATOM 26253 N N . LEU A 1 32 ? 58.627 -23.594 -7.890 1.00 3.45 34 LEU A N 14
ATOM 26254 C CA . LEU A 1 32 ? 58.074 -23.352 -6.593 1.00 64.14 34 LEU A CA 14
ATOM 26255 C C . LEU A 1 32 ? 57.579 -24.637 -5.973 1.00 22.24 34 LEU A C 14
ATOM 26256 O O . LEU A 1 32 ? 57.777 -24.857 -4.811 1.00 75.12 34 LEU A O 14
ATOM 26272 N N . LEU A 1 33 ? 56.998 -25.507 -6.776 1.00 65.12 35 LEU A N 14
ATOM 26273 C CA . LEU A 1 33 ? 56.456 -26.764 -6.288 1.00 5.32 35 LEU A CA 14
ATOM 26274 C C . LEU A 1 33 ? 57.576 -27.639 -5.733 1.00 54.41 35 LEU A C 14
ATOM 26275 O O . LEU A 1 33 ? 57.395 -28.291 -4.723 1.00 53.44 35 LEU A O 14
ATOM 26291 N N . LYS A 1 34 ? 58.758 -27.596 -6.354 1.00 42.34 36 LYS A N 14
ATOM 26292 C CA . LYS A 1 34 ? 59.872 -28.405 -5.873 1.00 34.14 36 LYS A CA 14
ATOM 26293 C C . LYS A 1 34 ? 60.321 -27.909 -4.487 1.00 62.12 36 LYS A C 14
ATOM 26294 O O . LYS A 1 34 ? 60.666 -28.714 -3.611 1.00 31.42 36 LYS A O 14
ATOM 26313 N N . LEU A 1 35 ? 60.263 -26.585 -4.261 1.00 21.34 37 LEU A N 14
ATOM 26314 C CA . LEU A 1 35 ? 60.629 -26.063 -2.953 1.00 4.13 37 LEU A CA 14
ATOM 26315 C C . LEU A 1 35 ? 59.503 -26.336 -1.952 1.00 55.22 37 LEU A C 14
ATOM 26316 O O . LEU A 1 35 ? 59.756 -26.698 -0.808 1.00 44.31 37 LEU A O 14
ATOM 26332 N N . LEU A 1 36 ? 58.261 -26.213 -2.426 1.00 2.01 38 LEU A N 14
ATOM 26333 C CA . LEU A 1 36 ? 57.073 -26.425 -1.606 1.00 62.52 38 LEU A CA 14
ATOM 26334 C C . LEU A 1 36 ? 56.992 -27.875 -1.164 1.00 61.11 38 LEU A C 14
ATOM 26335 O O . LEU A 1 36 ? 56.660 -28.173 -0.021 1.00 21.21 38 LEU A O 14
ATOM 26351 N N . LYS A 1 37 ? 57.340 -28.778 -2.057 1.00 4.41 39 LYS A N 14
ATOM 26352 C CA . LYS A 1 37 ? 57.264 -30.191 -1.782 1.00 72.50 39 LYS A CA 14
ATOM 26353 C C . LYS A 1 37 ? 58.300 -30.541 -0.738 1.00 71.11 39 LYS A C 14
ATOM 26354 O O . LYS A 1 37 ? 58.045 -31.330 0.175 1.00 23.23 39 LYS A O 14
ATOM 26373 N N . SER A 1 38 ? 59.430 -29.873 -0.829 1.00 51.14 40 SER A N 14
ATOM 26374 C CA . SER A 1 38 ? 60.518 -30.065 0.089 1.00 42.10 40 SER A CA 14
ATOM 26375 C C . SER A 1 38 ? 60.170 -29.577 1.503 1.00 14.45 40 SER A C 14
ATOM 26376 O O . SER A 1 38 ? 60.823 -29.949 2.475 1.00 42.43 40 SER A O 14
ATOM 26384 N N . VAL A 1 39 ? 59.152 -28.748 1.609 1.00 11.22 41 VAL A N 14
ATOM 26385 C CA . VAL A 1 39 ? 58.741 -28.240 2.894 1.00 71.41 41 VAL A CA 14
ATOM 26386 C C . VAL A 1 39 ? 57.397 -28.799 3.334 1.00 64.32 41 VAL A C 14
ATOM 26387 O O . VAL A 1 39 ? 56.805 -28.326 4.304 1.00 51.12 41 VAL A O 14
ATOM 26400 N N . GLY A 1 40 ? 56.943 -29.822 2.628 1.00 13.41 42 GLY A N 14
ATOM 26401 C CA . GLY A 1 40 ? 55.774 -30.550 3.059 1.00 34.34 42 GLY A CA 14
ATOM 26402 C C . GLY A 1 40 ? 54.482 -30.182 2.372 1.00 74.23 42 GLY A C 14
ATOM 26403 O O . GLY A 1 40 ? 53.415 -30.318 2.972 1.00 22.34 42 GLY A O 14
ATOM 26407 N N . ALA A 1 41 ? 54.541 -29.729 1.140 1.00 52.43 43 ALA A N 14
ATOM 26408 C CA . ALA A 1 41 ? 53.308 -29.429 0.398 1.00 31.35 43 ALA A CA 14
ATOM 26409 C C . ALA A 1 41 ? 52.621 -30.722 -0.033 1.00 13.11 43 ALA A C 14
ATOM 26410 O O . ALA A 1 41 ? 53.287 -31.698 -0.439 1.00 2.23 43 ALA A O 14
ATOM 26417 N N . GLN A 1 42 ? 51.310 -30.747 0.075 1.00 11.11 44 GLN A N 14
ATOM 26418 C CA . GLN A 1 42 ? 50.540 -31.942 -0.249 1.00 14.10 44 GLN A CA 14
ATOM 26419 C C . GLN A 1 42 ? 49.525 -31.696 -1.355 1.00 41.31 44 GLN A C 14
ATOM 26420 O O . GLN A 1 42 ? 49.065 -32.632 -2.009 1.00 14.35 44 GLN A O 14
ATOM 26434 N N . LYS A 1 43 ? 49.184 -30.459 -1.562 1.00 34.22 45 LYS A N 14
ATOM 26435 C CA . LYS A 1 43 ? 48.206 -30.087 -2.550 1.00 1.22 45 LYS A CA 14
ATOM 26436 C C . LYS A 1 43 ? 48.904 -29.761 -3.856 1.00 34.45 45 LYS A C 14
ATOM 26437 O O . LYS A 1 43 ? 50.115 -29.544 -3.872 1.00 73.42 45 LYS A O 14
ATOM 26456 N N . ASP A 1 44 ? 48.166 -29.769 -4.934 1.00 71.23 46 ASP A N 14
ATOM 26457 C CA . ASP A 1 44 ? 48.694 -29.385 -6.244 1.00 33.11 46 ASP A CA 14
ATOM 26458 C C . ASP A 1 44 ? 48.332 -27.949 -6.537 1.00 43.41 46 ASP A C 14
ATOM 26459 O O . ASP A 1 44 ? 48.894 -27.316 -7.424 1.00 45.42 46 ASP A O 14
ATOM 26468 N N . THR A 1 45 ? 47.395 -27.436 -5.776 1.00 73.34 47 THR A N 14
ATOM 26469 C CA . THR A 1 45 ? 46.971 -26.079 -5.903 1.00 64.41 47 THR A CA 14
ATOM 26470 C C . THR A 1 45 ? 47.112 -25.409 -4.582 1.00 71.43 47 THR A C 14
ATOM 26471 O O . THR A 1 45 ? 47.006 -26.062 -3.541 1.00 40.44 47 THR A O 14
ATOM 26482 N N . TYR A 1 46 ? 47.367 -24.138 -4.594 1.00 21.32 48 TYR A N 14
ATOM 26483 C CA . TYR A 1 46 ? 47.606 -23.437 -3.364 1.00 72.11 48 TYR A CA 14
ATOM 26484 C C . TYR A 1 46 ? 47.023 -22.059 -3.466 1.00 63.32 48 TYR A C 14
ATOM 26485 O O . TYR A 1 46 ? 46.907 -21.524 -4.579 1.00 44.22 48 TYR A O 14
ATOM 26503 N N . THR A 1 47 ? 46.659 -21.497 -2.345 1.00 4.35 49 THR A N 14
ATOM 26504 C CA . THR A 1 47 ? 46.275 -20.120 -2.280 1.00 1.34 49 THR A CA 14
ATOM 26505 C C . THR A 1 47 ? 47.532 -19.289 -2.036 1.00 15.00 49 THR A C 14
ATOM 26506 O O . THR A 1 47 ? 48.638 -19.855 -1.918 1.00 52.25 49 THR A O 14
ATOM 26517 N N . MET A 1 48 ? 47.396 -17.988 -1.919 1.00 21.14 50 MET A N 14
ATOM 26518 C CA . MET A 1 48 ? 48.552 -17.130 -1.784 1.00 1.43 50 MET A CA 14
ATOM 26519 C C . MET A 1 48 ? 49.131 -17.259 -0.401 1.00 72.53 50 MET A C 14
ATOM 26520 O O . MET A 1 48 ? 50.356 -17.286 -0.232 1.00 74.21 50 MET A O 14
ATOM 26534 N N . LYS A 1 49 ? 48.240 -17.387 0.577 1.00 14.32 51 LYS A N 14
ATOM 26535 C CA . LYS A 1 49 ? 48.618 -17.627 1.980 1.00 64.44 51 LYS A CA 14
ATOM 26536 C C . LYS A 1 49 ? 49.524 -18.845 2.073 1.00 30.11 51 LYS A C 14
ATOM 26537 O O . LYS A 1 49 ? 50.573 -18.808 2.702 1.00 14.04 51 LYS A O 14
ATOM 26556 N N . GLU A 1 50 ? 49.121 -19.899 1.394 1.00 55.54 52 GLU A N 14
ATOM 26557 C CA . GLU A 1 50 ? 49.822 -21.175 1.427 1.00 75.23 52 GLU A CA 14
ATOM 26558 C C . GLU A 1 50 ? 51.206 -21.068 0.827 1.00 14.34 52 GLU A C 14
ATOM 26559 O O . GLU A 1 50 ? 52.140 -21.728 1.282 1.00 34.14 52 GLU A O 14
ATOM 26571 N N . VAL A 1 51 ? 51.358 -20.214 -0.171 1.00 43.32 53 VAL A N 14
ATOM 26572 C CA . VAL A 1 51 ? 52.663 -19.999 -0.760 1.00 51.12 53 VAL A CA 14
ATOM 26573 C C . VAL A 1 51 ? 53.511 -19.266 0.239 1.00 21.10 53 VAL A C 14
ATOM 26574 O O . VAL A 1 51 ? 54.610 -19.636 0.463 1.00 11.23 53 VAL A O 14
ATOM 26587 N N . LEU A 1 52 ? 52.956 -18.253 0.860 1.00 70.30 54 LEU A N 14
ATOM 26588 C CA . LEU A 1 52 ? 53.662 -17.503 1.892 1.00 2.43 54 LEU A CA 14
ATOM 26589 C C . LEU A 1 52 ? 54.132 -18.442 2.982 1.00 14.03 54 LEU A C 14
ATOM 26590 O O . LEU A 1 52 ? 55.268 -18.363 3.432 1.00 21.52 54 LEU A O 14
ATOM 26606 N N . PHE A 1 53 ? 53.284 -19.373 3.350 1.00 3.44 55 PHE A N 14
ATOM 26607 C CA . PHE A 1 53 ? 53.639 -20.315 4.383 1.00 31.34 55 PHE A CA 14
ATOM 26608 C C . PHE A 1 53 ? 54.744 -21.247 3.914 1.00 34.30 55 PHE A C 14
ATOM 26609 O O . PHE A 1 53 ? 55.837 -21.228 4.457 1.00 13.01 55 PHE A O 14
ATOM 26626 N N . TYR A 1 54 ? 54.475 -22.021 2.886 1.00 63.30 56 TYR A N 14
ATOM 26627 C CA . TYR A 1 54 ? 55.427 -23.017 2.409 1.00 1.22 56 TYR A CA 14
ATOM 26628 C C . TYR A 1 54 ? 56.678 -22.419 1.758 1.00 62.54 56 TYR A C 14
ATOM 26629 O O . TYR A 1 54 ? 57.788 -22.891 2.005 1.00 21.03 56 TYR A O 14
ATOM 26647 N N . LEU A 1 55 ? 56.517 -21.381 0.948 1.00 33.41 57 LEU A N 14
ATOM 26648 C CA . LEU A 1 55 ? 57.652 -20.800 0.237 1.00 40.31 57 LEU A CA 14
ATOM 26649 C C . LEU A 1 55 ? 58.577 -20.172 1.267 1.00 40.54 57 LEU A C 14
ATOM 26650 O O . LEU A 1 55 ? 59.806 -20.292 1.189 1.00 5.14 57 LEU A O 14
ATOM 26666 N N . GLY A 1 56 ? 57.956 -19.592 2.282 1.00 34.05 58 GLY A N 14
ATOM 26667 C CA . GLY A 1 56 ? 58.681 -18.983 3.370 1.00 74.30 58 GLY A CA 14
ATOM 26668 C C . GLY A 1 56 ? 59.509 -19.997 4.119 1.00 10.41 58 GLY A C 14
ATOM 26669 O O . GLY A 1 56 ? 60.648 -19.707 4.508 1.00 32.52 58 GLY A O 14
ATOM 26673 N N . GLN A 1 57 ? 58.959 -21.217 4.273 1.00 63.23 59 GLN A N 14
ATOM 26674 C CA . GLN A 1 57 ? 59.648 -22.305 4.965 1.00 64.13 59 GLN A CA 14
ATOM 26675 C C . GLN A 1 57 ? 60.977 -22.558 4.306 1.00 12.12 59 GLN A C 14
ATOM 26676 O O . GLN A 1 57 ? 62.000 -22.623 4.978 1.00 60.00 59 GLN A O 14
ATOM 26690 N N . TYR A 1 58 ? 60.956 -22.640 2.977 1.00 52.35 60 TYR A N 14
ATOM 26691 C CA . TYR A 1 58 ? 62.136 -22.975 2.205 1.00 12.25 60 TYR A CA 14
ATOM 26692 C C . TYR A 1 58 ? 63.221 -21.907 2.329 1.00 54.12 60 TYR A C 14
ATOM 26693 O O . TYR A 1 58 ? 64.403 -22.228 2.510 1.00 53.15 60 TYR A O 14
ATOM 26711 N N . ILE A 1 59 ? 62.818 -20.646 2.293 1.00 22.33 61 ILE A N 14
ATOM 26712 C CA . ILE A 1 59 ? 63.774 -19.545 2.342 1.00 54.32 61 ILE A CA 14
ATOM 26713 C C . ILE A 1 59 ? 64.393 -19.499 3.731 1.00 22.41 61 ILE A C 14
ATOM 26714 O O . ILE A 1 59 ? 65.587 -19.216 3.889 1.00 45.34 61 ILE A O 14
ATOM 26730 N N . MET A 1 60 ? 63.578 -19.805 4.730 1.00 72.44 62 MET A N 14
ATOM 26731 C CA . MET A 1 60 ? 64.019 -19.797 6.107 1.00 41.23 62 MET A CA 14
ATOM 26732 C C . MET A 1 60 ? 64.892 -20.995 6.446 1.00 61.21 62 MET A C 14
ATOM 26733 O O . MET A 1 60 ? 65.897 -20.848 7.112 1.00 12.42 62 MET A O 14
ATOM 26747 N N . THR A 1 61 ? 64.521 -22.164 5.960 1.00 24.30 63 THR A N 14
ATOM 26748 C CA . THR A 1 61 ? 65.236 -23.407 6.312 1.00 13.21 63 THR A CA 14
ATOM 26749 C C . THR A 1 61 ? 66.615 -23.467 5.657 1.00 64.20 63 THR A C 14
ATOM 26750 O O . THR A 1 61 ? 67.579 -23.963 6.237 1.00 74.44 63 THR A O 14
ATOM 26761 N N . LYS A 1 62 ? 66.715 -22.940 4.470 1.00 74.50 64 LYS A N 14
ATOM 26762 C CA . LYS A 1 62 ? 67.973 -22.930 3.758 1.00 35.22 64 LYS A CA 14
ATOM 26763 C C . LYS A 1 62 ? 68.766 -21.700 4.109 1.00 24.12 64 LYS A C 14
ATOM 26764 O O . LYS A 1 62 ? 69.976 -21.659 3.920 1.00 50.03 64 LYS A O 14
ATOM 26783 N N . ARG A 1 63 ? 68.062 -20.715 4.625 1.00 62.41 65 ARG A N 14
ATOM 26784 C CA . ARG A 1 63 ? 68.624 -19.406 4.951 1.00 10.24 65 ARG A CA 14
ATOM 26785 C C . ARG A 1 63 ? 69.124 -18.745 3.680 1.00 55.32 65 ARG A C 14
ATOM 26786 O O . ARG A 1 63 ? 70.330 -18.593 3.457 1.00 33.21 65 ARG A O 14
ATOM 26807 N N . LEU A 1 64 ? 68.185 -18.424 2.812 1.00 53.51 66 LEU A N 14
ATOM 26808 C CA . LEU A 1 64 ? 68.505 -17.832 1.519 1.00 71.15 66 LEU A CA 14
ATOM 26809 C C . LEU A 1 64 ? 68.433 -16.316 1.601 1.00 32.04 66 LEU A C 14
ATOM 26810 O O . LEU A 1 64 ? 68.698 -15.608 0.627 1.00 73.22 66 LEU A O 14
ATOM 26826 N N . TYR A 1 65 ? 68.122 -15.818 2.770 1.00 50.33 67 TYR A N 14
ATOM 26827 C CA . TYR A 1 65 ? 67.952 -14.400 2.962 1.00 63.44 67 TYR A CA 14
ATOM 26828 C C . TYR A 1 65 ? 69.251 -13.747 3.376 1.00 41.21 67 TYR A C 14
ATOM 26829 O O . TYR A 1 65 ? 70.285 -14.424 3.474 1.00 0.14 67 TYR A O 14
ATOM 26847 N N . ASP A 1 66 ? 69.232 -12.457 3.531 1.00 63.44 68 ASP A N 14
ATOM 26848 C CA . ASP A 1 66 ? 70.422 -11.720 3.889 1.00 21.32 68 ASP A CA 14
ATOM 26849 C C . ASP A 1 66 ? 70.805 -12.000 5.322 1.00 52.35 68 ASP A C 14
ATOM 26850 O O . ASP A 1 66 ? 69.968 -12.334 6.145 1.00 13.34 68 ASP A O 14
ATOM 26859 N N . GLU A 1 67 ? 72.060 -11.885 5.603 1.00 63.22 69 GLU A N 14
ATOM 26860 C CA . GLU A 1 67 ? 72.567 -12.122 6.917 1.00 62.14 69 GLU A CA 14
ATOM 26861 C C . GLU A 1 67 ? 72.605 -10.838 7.737 1.00 64.00 69 GLU A C 14
ATOM 26862 O O . GLU A 1 67 ? 72.844 -10.874 8.950 1.00 30.11 69 GLU A O 14
ATOM 26874 N N . LYS A 1 68 ? 72.386 -9.704 7.085 1.00 21.31 70 LYS A N 14
ATOM 26875 C CA . LYS A 1 68 ? 72.420 -8.426 7.788 1.00 43.13 70 LYS A CA 14
ATOM 26876 C C . LYS A 1 68 ? 70.996 -7.906 7.968 1.00 3.23 70 LYS A C 14
ATOM 26877 O O . LYS A 1 68 ? 70.684 -7.237 8.955 1.00 14.52 70 LYS A O 14
ATOM 26896 N N . GLN A 1 69 ? 70.136 -8.231 7.022 1.00 50.03 71 GLN A N 14
ATOM 26897 C CA . GLN A 1 69 ? 68.734 -7.804 7.062 1.00 5.34 71 GLN A CA 14
ATOM 26898 C C . GLN A 1 69 ? 67.769 -8.952 6.836 1.00 62.15 71 GLN A C 14
ATOM 26899 O O . GLN A 1 69 ? 68.120 -9.965 6.255 1.00 64.52 71 GLN A O 14
ATOM 26913 N N . GLN A 1 70 ? 66.546 -8.767 7.301 1.00 33.03 72 GLN A N 14
ATOM 26914 C CA . GLN A 1 70 ? 65.489 -9.749 7.150 1.00 64.41 72 GLN A CA 14
ATOM 26915 C C . GLN A 1 70 ? 64.663 -9.463 5.886 1.00 73.12 72 GLN A C 14
ATOM 26916 O O . GLN A 1 70 ? 64.257 -10.382 5.192 1.00 1.14 72 GLN A O 14
ATOM 26930 N N . HIS A 1 71 ? 64.416 -8.170 5.579 1.00 20.12 73 HIS A N 14
ATOM 26931 C CA . HIS A 1 71 ? 63.605 -7.815 4.390 1.00 23.35 73 HIS A CA 14
ATOM 26932 C C . HIS A 1 71 ? 64.378 -7.925 3.083 1.00 72.14 73 HIS A C 14
ATOM 26933 O O . HIS A 1 71 ? 63.844 -7.635 2.006 1.00 10.11 73 HIS A O 14
ATOM 26947 N N . ILE A 1 72 ? 65.599 -8.340 3.184 1.00 50.14 74 ILE A N 14
ATOM 26948 C CA . ILE A 1 72 ? 66.437 -8.540 2.042 1.00 22.31 74 ILE A CA 14
ATOM 26949 C C . ILE A 1 72 ? 66.724 -10.002 1.944 1.00 55.40 74 ILE A C 14
ATOM 26950 O O . ILE A 1 72 ? 67.217 -10.613 2.886 1.00 73.00 74 ILE A O 14
ATOM 26966 N N . VAL A 1 73 ? 66.351 -10.578 0.860 1.00 45.43 75 VAL A N 14
ATOM 26967 C CA . VAL A 1 73 ? 66.589 -11.960 0.650 1.00 24.42 75 VAL A CA 14
ATOM 26968 C C . VAL A 1 73 ? 67.487 -12.066 -0.533 1.00 52.54 75 VAL A C 14
ATOM 26969 O O . VAL A 1 73 ? 67.328 -11.316 -1.458 1.00 42.31 75 VAL A O 14
ATOM 26982 N N . TYR A 1 74 ? 68.441 -12.932 -0.511 1.00 5.33 76 TYR A N 14
ATOM 26983 C CA . TYR A 1 74 ? 69.296 -13.049 -1.647 1.00 2.23 76 TYR A CA 14
ATOM 26984 C C . TYR A 1 74 ? 68.804 -14.077 -2.616 1.00 20.23 76 TYR A C 14
ATOM 26985 O O . TYR A 1 74 ? 68.287 -13.720 -3.676 1.00 22.13 76 TYR A O 14
ATOM 27003 N N . CYS A 1 75 ? 68.883 -15.347 -2.219 1.00 54.53 77 CYS A N 14
ATOM 27004 C CA . CYS A 1 75 ? 68.552 -16.458 -3.101 1.00 52.14 77 CYS A CA 14
ATOM 27005 C C . CYS A 1 75 ? 69.390 -16.365 -4.383 1.00 4.33 77 CYS A C 14
ATOM 27006 O O . CYS A 1 75 ? 68.952 -16.754 -5.474 1.00 62.20 77 CYS A O 14
ATOM 27014 N N . SER A 1 76 ? 70.609 -15.877 -4.224 1.00 74.53 78 SER A N 14
ATOM 27015 C CA . SER A 1 76 ? 71.516 -15.739 -5.313 1.00 1.24 78 SER A CA 14
ATOM 27016 C C . SER A 1 76 ? 72.023 -17.125 -5.619 1.00 20.30 78 SER A C 14
ATOM 27017 O O . SER A 1 76 ? 72.208 -17.931 -4.699 1.00 21.43 78 SER A O 14
ATOM 27025 N N . ASN A 1 77 ? 72.176 -17.422 -6.899 1.00 41.54 79 ASN A N 14
ATOM 27026 C CA . ASN A 1 77 ? 72.570 -18.747 -7.411 1.00 73.42 79 ASN A CA 14
ATOM 27027 C C . ASN A 1 77 ? 71.371 -19.695 -7.385 1.00 0.00 79 ASN A C 14
ATOM 27028 O O . ASN A 1 77 ? 71.453 -20.842 -7.830 1.00 53.23 79 ASN A O 14
ATOM 27039 N N . ASP A 1 78 ? 70.252 -19.193 -6.878 1.00 63.10 80 ASP A N 14
ATOM 27040 C CA . ASP A 1 78 ? 68.992 -19.913 -6.845 1.00 44.31 80 ASP A CA 14
ATOM 27041 C C . ASP A 1 78 ? 68.075 -19.216 -7.843 1.00 54.24 80 ASP A C 14
ATOM 27042 O O . ASP A 1 78 ? 68.413 -18.129 -8.335 1.00 62.42 80 ASP A O 14
ATOM 27051 N N . LEU A 1 79 ? 66.961 -19.796 -8.161 1.00 71.31 81 LEU A N 14
ATOM 27052 C CA . LEU A 1 79 ? 66.117 -19.239 -9.182 1.00 11.32 81 LEU A CA 14
ATOM 27053 C C . LEU A 1 79 ? 65.068 -18.291 -8.570 1.00 12.11 81 LEU A C 14
ATOM 27054 O O . LEU A 1 79 ? 64.478 -17.496 -9.265 1.00 75.03 81 LEU A O 14
ATOM 27070 N N . LEU A 1 80 ? 64.884 -18.351 -7.258 1.00 22.23 82 LEU A N 14
ATOM 27071 C CA . LEU A 1 80 ? 63.900 -17.514 -6.581 1.00 31.14 82 LEU A CA 14
ATOM 27072 C C . LEU A 1 80 ? 64.221 -16.015 -6.758 1.00 51.53 82 LEU A C 14
ATOM 27073 O O . LEU A 1 80 ? 63.371 -15.224 -7.235 1.00 75.13 82 LEU A O 14
ATOM 27089 N N . GLY A 1 81 ? 65.448 -15.637 -6.425 1.00 33.33 83 GLY A N 14
ATOM 27090 C CA . GLY A 1 81 ? 65.867 -14.264 -6.604 1.00 13.41 83 GLY A CA 14
ATOM 27091 C C . GLY A 1 81 ? 65.886 -13.920 -8.070 1.00 23.02 83 GLY A C 14
ATOM 27092 O O . GLY A 1 81 ? 65.460 -12.815 -8.485 1.00 63.21 83 GLY A O 14
ATOM 27096 N N . ASP A 1 82 ? 66.305 -14.907 -8.868 1.00 74.23 84 ASP A N 14
ATOM 27097 C CA . ASP A 1 82 ? 66.386 -14.766 -10.314 1.00 72.30 84 ASP A CA 14
ATOM 27098 C C . ASP A 1 82 ? 65.051 -14.332 -10.847 1.00 60.45 84 ASP A C 14
ATOM 27099 O O . ASP A 1 82 ? 64.984 -13.318 -11.515 1.00 21.25 84 ASP A O 14
ATOM 27108 N N . LEU A 1 83 ? 63.987 -15.079 -10.446 1.00 51.32 85 LEU A N 14
ATOM 27109 C CA . LEU A 1 83 ? 62.560 -14.833 -10.805 1.00 55.15 85 LEU A CA 14
ATOM 27110 C C . LEU A 1 83 ? 62.143 -13.401 -10.626 1.00 45.10 85 LEU A C 14
ATOM 27111 O O . LEU A 1 83 ? 61.490 -12.831 -11.505 1.00 62.02 85 LEU A O 14
ATOM 27127 N N . PHE A 1 84 ? 62.496 -12.817 -9.494 1.00 13.22 86 PHE A N 14
ATOM 27128 C CA . PHE A 1 84 ? 62.185 -11.396 -9.221 1.00 14.21 86 PHE A CA 14
ATOM 27129 C C . PHE A 1 84 ? 62.866 -10.524 -10.285 1.00 25.43 86 PHE A C 14
ATOM 27130 O O . PHE A 1 84 ? 62.400 -9.442 -10.652 1.00 74.23 86 PHE A O 14
ATOM 27147 N N . GLY A 1 85 ? 63.917 -11.052 -10.793 1.00 24.41 87 GLY A N 14
ATOM 27148 C CA . GLY A 1 85 ? 64.710 -10.416 -11.825 1.00 31.24 87 GLY A CA 14
ATOM 27149 C C . GLY A 1 85 ? 65.910 -9.792 -11.228 1.00 3.13 87 GLY A C 14
ATOM 27150 O O . GLY A 1 85 ? 66.362 -8.724 -11.657 1.00 20.13 87 GLY A O 14
ATOM 27154 N N . VAL A 1 86 ? 66.461 -10.470 -10.245 1.00 0.24 88 VAL A N 14
ATOM 27155 C CA . VAL A 1 86 ? 67.579 -9.905 -9.455 1.00 65.43 88 VAL A CA 14
ATOM 27156 C C . VAL A 1 86 ? 68.468 -11.001 -8.859 1.00 62.04 88 VAL A C 14
ATOM 27157 O O . VAL A 1 86 ? 68.205 -12.177 -9.052 1.00 2.43 88 VAL A O 14
ATOM 27170 N N . PRO A 1 87 ? 69.593 -10.632 -8.203 1.00 11.32 89 PRO A N 14
ATOM 27171 C CA . PRO A 1 87 ? 70.384 -11.566 -7.416 1.00 74.43 89 PRO A CA 14
ATOM 27172 C C . PRO A 1 87 ? 69.989 -11.529 -5.914 1.00 61.01 89 PRO A C 14
ATOM 27173 O O . PRO A 1 87 ? 70.487 -12.309 -5.115 1.00 1.24 89 PRO A O 14
ATOM 27184 N N . SER A 1 88 ? 69.131 -10.581 -5.558 1.00 72.45 90 SER A N 14
ATOM 27185 C CA . SER A 1 88 ? 68.598 -10.434 -4.215 1.00 0.12 90 SER A CA 14
ATOM 27186 C C . SER A 1 88 ? 67.272 -9.696 -4.284 1.00 72.25 90 SER A C 14
ATOM 27187 O O . SER A 1 88 ? 67.170 -8.665 -4.953 1.00 42.34 90 SER A O 14
ATOM 27195 N N . PHE A 1 89 ? 66.271 -10.189 -3.593 1.00 22.52 91 PHE A N 14
ATOM 27196 C CA . PHE A 1 89 ? 64.942 -9.684 -3.766 1.00 23.10 91 PHE A CA 14
ATOM 27197 C C . PHE A 1 89 ? 64.388 -9.045 -2.503 1.00 42.12 91 PHE A C 14
ATOM 27198 O O . PHE A 1 89 ? 64.835 -9.329 -1.378 1.00 74.32 91 PHE A O 14
ATOM 27215 N N . SER A 1 90 ? 63.426 -8.186 -2.702 1.00 13.21 92 SER A N 14
ATOM 27216 C CA . SER A 1 90 ? 62.853 -7.421 -1.651 1.00 63.42 92 SER A CA 14
ATOM 27217 C C . SER A 1 90 ? 61.459 -7.908 -1.326 1.00 12.35 92 SER A C 14
ATOM 27218 O O . SER A 1 90 ? 60.533 -7.781 -2.138 1.00 65.40 92 SER A O 14
ATOM 27226 N N . VAL A 1 91 ? 61.308 -8.464 -0.142 1.00 15.21 93 VAL A N 14
ATOM 27227 C CA . VAL A 1 91 ? 60.025 -8.996 0.310 1.00 44.32 93 VAL A CA 14
ATOM 27228 C C . VAL A 1 91 ? 59.014 -7.910 0.636 1.00 70.53 93 VAL A C 14
ATOM 27229 O O . VAL A 1 91 ? 57.852 -8.202 0.882 1.00 62.34 93 VAL A O 14
ATOM 27242 N N . LYS A 1 92 ? 59.470 -6.661 0.676 1.00 25.30 94 LYS A N 14
ATOM 27243 C CA . LYS A 1 92 ? 58.592 -5.522 0.884 1.00 34.12 94 LYS A CA 14
ATOM 27244 C C . LYS A 1 92 ? 57.722 -5.240 -0.327 1.00 43.13 94 LYS A C 14
ATOM 27245 O O . LYS A 1 92 ? 56.837 -4.387 -0.275 1.00 62.22 94 LYS A O 14
ATOM 27264 N N . GLU A 1 93 ? 57.972 -5.937 -1.410 1.00 41.22 95 GLU A N 14
ATOM 27265 C CA . GLU A 1 93 ? 57.122 -5.828 -2.552 1.00 25.25 95 GLU A CA 14
ATOM 27266 C C . GLU A 1 93 ? 55.913 -6.723 -2.362 1.00 44.21 95 GLU A C 14
ATOM 27267 O O . GLU A 1 93 ? 56.014 -7.762 -1.755 1.00 11.24 95 GLU A O 14
ATOM 27279 N N . HIS A 1 94 ? 54.772 -6.255 -2.747 1.00 61.03 96 HIS A N 14
ATOM 27280 C CA . HIS A 1 94 ? 53.585 -7.087 -2.810 1.00 22.11 96 HIS A CA 14
ATOM 27281 C C . HIS A 1 94 ? 53.449 -7.713 -4.179 1.00 24.20 96 HIS A C 14
ATOM 27282 O O . HIS A 1 94 ? 53.502 -8.935 -4.329 1.00 4.12 96 HIS A O 14
ATOM 27296 N N . ARG A 1 95 ? 53.324 -6.849 -5.194 1.00 61.45 97 ARG A N 14
ATOM 27297 C CA . ARG A 1 95 ? 53.080 -7.273 -6.576 1.00 2.00 97 ARG A CA 14
ATOM 27298 C C . ARG A 1 95 ? 54.147 -8.180 -7.106 1.00 60.51 97 ARG A C 14
ATOM 27299 O O . ARG A 1 95 ? 53.838 -9.195 -7.699 1.00 63.44 97 ARG A O 14
ATOM 27320 N N . LYS A 1 96 ? 55.401 -7.840 -6.855 1.00 3.30 98 LYS A N 14
ATOM 27321 C CA . LYS A 1 96 ? 56.519 -8.664 -7.333 1.00 1.24 98 LYS A CA 14
ATOM 27322 C C . LYS A 1 96 ? 56.522 -10.056 -6.746 1.00 33.20 98 LYS A C 14
ATOM 27323 O O . LYS A 1 96 ? 57.102 -10.951 -7.321 1.00 63.32 98 LYS A O 14
ATOM 27342 N N . ILE A 1 97 ? 55.855 -10.244 -5.623 1.00 54.20 99 ILE A N 14
ATOM 27343 C CA . ILE A 1 97 ? 55.767 -11.563 -5.035 1.00 3.41 99 ILE A CA 14
ATOM 27344 C C . ILE A 1 97 ? 54.680 -12.323 -5.763 1.00 32.52 99 ILE A C 14
ATOM 27345 O O . ILE A 1 97 ? 54.867 -13.465 -6.164 1.00 34.24 99 ILE A O 14
ATOM 27361 N N . TYR A 1 98 ? 53.553 -11.649 -5.972 1.00 43.11 100 TYR A N 14
ATOM 27362 C CA . TYR A 1 98 ? 52.403 -12.248 -6.648 1.00 15.13 100 TYR A CA 14
ATOM 27363 C C . TYR A 1 98 ? 52.792 -12.685 -8.047 1.00 34.44 100 TYR A C 14
ATOM 27364 O O . TYR A 1 98 ? 52.498 -13.810 -8.464 1.00 3.54 100 TYR A O 14
ATOM 27382 N N . THR A 1 99 ? 53.499 -11.817 -8.737 1.00 71.31 101 THR A N 14
ATOM 27383 C CA . THR A 1 99 ? 53.897 -12.064 -10.100 1.00 4.12 101 THR A CA 14
ATOM 27384 C C . THR A 1 99 ? 55.009 -13.103 -10.195 1.00 22.22 101 THR A C 14
ATOM 27385 O O . THR A 1 99 ? 55.097 -13.833 -11.162 1.00 14.53 101 THR A O 14
ATOM 27396 N N . MET A 1 100 ? 55.811 -13.189 -9.153 1.00 34.35 102 MET A N 14
ATOM 27397 C CA . MET A 1 100 ? 56.901 -14.169 -9.042 1.00 63.42 102 MET A CA 14
ATOM 27398 C C . MET A 1 100 ? 56.299 -15.580 -9.036 1.00 13.22 102 MET A C 14
ATOM 27399 O O . MET A 1 100 ? 56.837 -16.528 -9.634 1.00 73.13 102 MET A O 14
ATOM 27413 N N . ILE A 1 101 ? 55.152 -15.676 -8.401 1.00 3.21 103 ILE A N 14
ATOM 27414 C CA . ILE A 1 101 ? 54.421 -16.911 -8.264 1.00 52.20 103 ILE A CA 14
ATOM 27415 C C . ILE A 1 101 ? 53.628 -17.169 -9.543 1.00 5.52 103 ILE A C 14
ATOM 27416 O O . ILE A 1 101 ? 53.671 -18.261 -10.119 1.00 70.30 103 ILE A O 14
ATOM 27432 N N . TYR A 1 102 ? 52.955 -16.137 -9.989 1.00 40.11 104 TYR A N 14
ATOM 27433 C CA . TYR A 1 102 ? 52.106 -16.156 -11.163 1.00 44.15 104 TYR A CA 14
ATOM 27434 C C . TYR A 1 102 ? 52.872 -16.464 -12.457 1.00 13.14 104 TYR A C 14
ATOM 27435 O O . TYR A 1 102 ? 52.349 -17.115 -13.366 1.00 40.12 104 TYR A O 14
ATOM 27453 N N . ARG A 1 103 ? 54.107 -16.021 -12.519 1.00 53.53 105 ARG A N 14
ATOM 27454 C CA . ARG A 1 103 ? 54.972 -16.244 -13.670 1.00 5.51 105 ARG A CA 14
ATOM 27455 C C . ARG A 1 103 ? 55.331 -17.726 -13.789 1.00 13.24 105 ARG A C 14
ATOM 27456 O O . ARG A 1 103 ? 55.700 -18.209 -14.853 1.00 2.23 105 ARG A O 14
ATOM 27477 N N . ASN A 1 104 ? 55.167 -18.441 -12.705 1.00 14.40 106 ASN A N 14
ATOM 27478 C CA . ASN A 1 104 ? 55.510 -19.850 -12.661 1.00 75.13 106 ASN A CA 14
ATOM 27479 C C . ASN A 1 104 ? 54.309 -20.754 -12.731 1.00 64.35 106 ASN A C 14
ATOM 27480 O O . ASN A 1 104 ? 54.452 -21.932 -13.024 1.00 43.10 106 ASN A O 14
ATOM 27491 N N . LEU A 1 105 ? 53.134 -20.230 -12.461 1.00 34.24 107 LEU A N 14
ATOM 27492 C CA . LEU A 1 105 ? 51.942 -21.060 -12.452 1.00 22.31 107 LEU A CA 14
ATOM 27493 C C . LEU A 1 105 ? 51.397 -21.242 -13.854 1.00 22.33 107 LEU A C 14
ATOM 27494 O O . LEU A 1 105 ? 51.883 -20.624 -14.811 1.00 3.21 107 LEU A O 14
ATOM 27510 N N . VAL A 1 106 ? 50.391 -22.055 -13.979 1.00 63.11 108 VAL A N 14
ATOM 27511 C CA . VAL A 1 106 ? 49.822 -22.339 -15.272 1.00 1.01 108 VAL A CA 14
ATOM 27512 C C . VAL A 1 106 ? 48.643 -21.426 -15.542 1.00 71.42 108 VAL A C 14
ATOM 27513 O O . VAL A 1 106 ? 47.654 -21.441 -14.805 1.00 31.43 108 VAL A O 14
ATOM 27526 N N . VAL A 1 107 ? 48.787 -20.597 -16.537 1.00 53.02 109 VAL A N 14
ATOM 27527 C CA . VAL A 1 107 ? 47.711 -19.777 -17.034 1.00 54.14 109 VAL A CA 14
ATOM 27528 C C . VAL A 1 107 ? 47.526 -20.028 -18.503 1.00 41.24 109 VAL A C 14
ATOM 27529 O O . VAL A 1 107 ? 46.695 -20.873 -18.860 1.00 0.00 109 VAL A O 14
ATOM 27543 N N . ASP B 2 1 ? 50.653 -7.817 11.365 1.00 70.03 301 ASP B N 14
ATOM 27544 C CA . ASP B 2 1 ? 50.753 -7.158 12.679 1.00 40.31 301 ASP B CA 14
ATOM 27545 C C . ASP B 2 1 ? 52.178 -6.743 13.010 1.00 43.41 301 ASP B C 14
ATOM 27546 O O . ASP B 2 1 ? 52.497 -6.450 14.176 1.00 3.22 301 ASP B O 14
ATOM 27557 N N . GLY B 2 2 ? 53.034 -6.662 12.011 1.00 32.14 302 GLY B N 14
ATOM 27558 C CA . GLY B 2 2 ? 54.395 -6.290 12.268 1.00 10.15 302 GLY B CA 14
ATOM 27559 C C . GLY B 2 2 ? 55.316 -6.780 11.202 1.00 44.11 302 GLY B C 14
ATOM 27560 O O . GLY B 2 2 ? 55.807 -7.898 11.269 1.00 74.13 302 GLY B O 14
ATOM 27564 N N . GLY B 2 3 ? 55.568 -5.953 10.222 1.00 50.33 303 GLY B N 14
ATOM 27565 C CA . GLY B 2 3 ? 56.436 -6.335 9.127 1.00 63.40 303 GLY B CA 14
ATOM 27566 C C . GLY B 2 3 ? 57.898 -6.130 9.466 1.00 53.01 303 GLY B C 14
ATOM 27567 O O . GLY B 2 3 ? 58.651 -5.538 8.687 1.00 2.33 303 GLY B O 14
ATOM 27571 N N . THR B 2 4 ? 58.288 -6.632 10.602 1.00 72.21 304 THR B N 14
ATOM 27572 C CA . THR B 2 4 ? 59.605 -6.463 11.120 1.00 53.02 304 THR B CA 14
ATOM 27573 C C . THR B 2 4 ? 60.556 -7.577 10.654 1.00 61.42 304 THR B C 14
ATOM 27574 O O . THR B 2 4 ? 61.390 -7.366 9.777 1.00 41.25 304 THR B O 14
ATOM 27585 N N . THR B 2 5 ? 60.406 -8.757 11.207 1.00 33.52 305 THR B N 14
ATOM 27586 C CA . THR B 2 5 ? 61.280 -9.841 10.862 1.00 3.31 305 THR B CA 14
ATOM 27587 C C . THR B 2 5 ? 60.690 -10.661 9.707 1.00 54.44 305 THR B C 14
ATOM 27588 O O . THR B 2 5 ? 59.458 -10.640 9.480 1.00 34.54 305 THR B O 14
ATOM 27599 N N . PHE B 2 6 ? 61.565 -11.405 9.026 1.00 23.43 306 PHE B N 14
ATOM 27600 C CA . PHE B 2 6 ? 61.258 -12.154 7.805 1.00 31.21 306 PHE B CA 14
ATOM 27601 C C . PHE B 2 6 ? 60.041 -13.060 7.967 1.00 61.12 306 PHE B C 14
ATOM 27602 O O . PHE B 2 6 ? 59.107 -13.006 7.159 1.00 3.43 306 PHE B O 14
ATOM 27619 N N . GLU B 2 7 ? 60.051 -13.847 9.031 1.00 22.24 307 GLU B N 14
ATOM 27620 C CA . GLU B 2 7 ? 58.980 -14.791 9.369 1.00 73.43 307 GLU B CA 14
ATOM 27621 C C . GLU B 2 7 ? 57.604 -14.126 9.327 1.00 33.30 307 GLU B C 14
ATOM 27622 O O . GLU B 2 7 ? 56.634 -14.689 8.802 1.00 31.35 307 GLU B O 14
ATOM 27634 N N . HIS B 2 8 ? 57.548 -12.917 9.825 1.00 4.31 308 HIS B N 14
ATOM 27635 C CA . HIS B 2 8 ? 56.301 -12.238 10.020 1.00 63.23 308 HIS B CA 14
ATOM 27636 C C . HIS B 2 8 ? 55.911 -11.490 8.764 1.00 43.42 308 HIS B C 14
ATOM 27637 O O . HIS B 2 8 ? 54.807 -11.628 8.278 1.00 4.03 308 HIS B O 14
ATOM 27651 N N . LEU B 2 9 ? 56.836 -10.731 8.224 1.00 64.14 309 LEU B N 14
ATOM 27652 C CA . LEU B 2 9 ? 56.551 -9.851 7.098 1.00 52.01 309 LEU B CA 14
ATOM 27653 C C . LEU B 2 9 ? 56.157 -10.592 5.812 1.00 42.30 309 LEU B C 14
ATOM 27654 O O . LEU B 2 9 ? 55.385 -10.085 5.005 1.00 13.44 309 LEU B O 14
ATOM 27670 N N . TRP B 2 10 ? 56.648 -11.792 5.659 1.00 43.14 310 TRP B N 14
ATOM 27671 C CA . TRP B 2 10 ? 56.427 -12.566 4.462 1.00 14.01 310 TRP B CA 14
ATOM 27672 C C . TRP B 2 10 ? 55.069 -13.235 4.518 1.00 31.23 310 TRP B C 14
ATOM 27673 O O . TRP B 2 10 ? 54.325 -13.238 3.552 1.00 14.12 310 TRP B O 14
ATOM 27694 N N . SER B 2 11 ? 54.719 -13.709 5.680 1.00 14.42 311 SER B N 14
ATOM 27695 C CA . SER B 2 11 ? 53.492 -14.422 5.869 1.00 14.14 311 SER B CA 14
ATOM 27696 C C . SER B 2 11 ? 52.306 -13.465 5.973 1.00 41.41 311 SER B C 14
ATOM 27697 O O . SER B 2 11 ? 51.156 -13.882 5.965 1.00 31.14 311 SER B O 14
ATOM 27705 N N . SER B 2 12 ? 52.605 -12.186 6.027 1.00 1.11 312 SER B N 14
ATOM 27706 C CA . SER B 2 12 ? 51.605 -11.176 6.212 1.00 11.44 312 SER B CA 14
ATOM 27707 C C . SER B 2 12 ? 51.408 -10.338 4.953 1.00 60.40 312 SER B C 14
ATOM 27708 O O . SER B 2 12 ? 50.742 -9.300 4.995 1.00 41.34 312 SER B O 14
ATOM 27716 N N . LEU B 2 13 ? 51.924 -10.789 3.811 1.00 4.23 313 LEU B N 14
ATOM 27717 C CA . LEU B 2 13 ? 51.788 -9.963 2.610 1.00 14.51 313 LEU B CA 14
ATOM 27718 C C . LEU B 2 13 ? 50.551 -10.397 1.817 1.00 52.23 313 LEU B C 14
ATOM 27719 O O . LEU B 2 13 ? 50.297 -9.961 0.700 1.00 52.02 313 LEU B O 14
ATOM 27735 N N . GLU B 2 14 ? 49.766 -11.186 2.497 1.00 50.02 314 GLU B N 14
ATOM 27736 C CA . GLU B 2 14 ? 48.531 -11.767 2.029 1.00 22.11 314 GLU B CA 14
ATOM 27737 C C . GLU B 2 14 ? 47.461 -10.667 1.841 1.00 24.03 314 GLU B C 14
ATOM 27738 O O . GLU B 2 14 ? 47.555 -9.587 2.441 1.00 52.11 314 GLU B O 14
ATOM 27750 N N . PRO B 2 15 ? 46.450 -10.919 1.003 1.00 10.45 315 PRO B N 14
ATOM 27751 C CA . PRO B 2 15 ? 45.380 -9.968 0.773 1.00 54.32 315 PRO B CA 14
ATOM 27752 C C . PRO B 2 15 ? 44.305 -9.979 1.876 1.00 3.22 315 PRO B C 14
ATOM 27753 O O . PRO B 2 15 ? 44.175 -9.012 2.632 1.00 2.51 315 PRO B O 14
ATOM 27764 N N . ASP B 2 16 ? 43.574 -11.069 1.983 1.00 41.21 316 ASP B N 14
ATOM 27765 C CA . ASP B 2 16 ? 42.483 -11.184 2.923 1.00 41.22 316 ASP B CA 14
ATOM 27766 C C . ASP B 2 16 ? 42.195 -12.639 3.176 1.00 10.30 316 ASP B C 14
ATOM 27767 O O . ASP B 2 16 ? 42.542 -13.149 4.246 1.00 0.00 316 ASP B O 14
ATOM 27777 N N . ASN A 1 1 ? 3.758 -22.129 8.267 1.00 1.00 3 ASN A N 15
ATOM 27778 C CA . ASN A 1 1 ? 3.565 -20.948 7.435 1.00 64.21 3 ASN A CA 15
ATOM 27779 C C . ASN A 1 1 ? 4.463 -21.034 6.226 1.00 1.42 3 ASN A C 15
ATOM 27780 O O . ASN A 1 1 ? 5.682 -20.884 6.326 1.00 73.22 3 ASN A O 15
ATOM 27793 N N . THR A 1 2 ? 3.876 -21.319 5.107 1.00 21.23 4 THR A N 15
ATOM 27794 C CA . THR A 1 2 ? 4.585 -21.436 3.876 1.00 20.42 4 THR A CA 15
ATOM 27795 C C . THR A 1 2 ? 4.986 -20.049 3.382 1.00 62.42 4 THR A C 15
ATOM 27796 O O . THR A 1 2 ? 4.158 -19.126 3.358 1.00 2.41 4 THR A O 15
ATOM 27807 N N . ASN A 1 3 ? 6.251 -19.903 3.035 1.00 20.55 5 ASN A N 15
ATOM 27808 C CA . ASN A 1 3 ? 6.781 -18.640 2.559 1.00 31.42 5 ASN A CA 15
ATOM 27809 C C . ASN A 1 3 ? 6.137 -18.264 1.253 1.00 64.24 5 ASN A C 15
ATOM 27810 O O . ASN A 1 3 ? 6.245 -18.989 0.254 1.00 43.23 5 ASN A O 15
ATOM 27821 N N . MET A 1 4 ? 5.444 -17.160 1.269 1.00 50.32 6 MET A N 15
ATOM 27822 C CA . MET A 1 4 ? 4.767 -16.645 0.098 1.00 55.35 6 MET A CA 15
ATOM 27823 C C . MET A 1 4 ? 5.779 -15.944 -0.780 1.00 55.10 6 MET A C 15
ATOM 27824 O O . MET A 1 4 ? 5.625 -15.863 -1.999 1.00 33.22 6 MET A O 15
ATOM 27838 N N . SER A 1 5 ? 6.819 -15.468 -0.158 1.00 73.11 7 SER A N 15
ATOM 27839 C CA . SER A 1 5 ? 7.881 -14.817 -0.833 1.00 53.24 7 SER A CA 15
ATOM 27840 C C . SER A 1 5 ? 9.181 -15.458 -0.360 1.00 5.33 7 SER A C 15
ATOM 27841 O O . SER A 1 5 ? 9.432 -15.549 0.850 1.00 12.05 7 SER A O 15
ATOM 27849 N N . VAL A 1 6 ? 9.965 -15.958 -1.286 1.00 21.31 8 VAL A N 15
ATOM 27850 C CA . VAL A 1 6 ? 11.201 -16.604 -0.944 1.00 5.42 8 VAL A CA 15
ATOM 27851 C C . VAL A 1 6 ? 12.401 -15.763 -1.374 1.00 40.44 8 VAL A C 15
ATOM 27852 O O . VAL A 1 6 ? 12.337 -15.048 -2.386 1.00 42.14 8 VAL A O 15
ATOM 27865 N N . PRO A 1 7 ? 13.497 -15.812 -0.590 1.00 74.40 9 PRO A N 15
ATOM 27866 C CA . PRO A 1 7 ? 14.752 -15.090 -0.889 1.00 52.31 9 PRO A CA 15
ATOM 27867 C C . PRO A 1 7 ? 15.317 -15.446 -2.274 1.00 2.24 9 PRO A C 15
ATOM 27868 O O . PRO A 1 7 ? 15.865 -14.597 -2.972 1.00 32.11 9 PRO A O 15
ATOM 27879 N N . THR A 1 8 ? 15.148 -16.690 -2.660 1.00 55.24 10 THR A N 15
ATOM 27880 C CA . THR A 1 8 ? 15.615 -17.194 -3.926 1.00 33.05 10 THR A CA 15
ATOM 27881 C C . THR A 1 8 ? 14.768 -16.649 -5.087 1.00 33.12 10 THR A C 15
ATOM 27882 O O . THR A 1 8 ? 15.241 -16.551 -6.238 1.00 40.24 10 THR A O 15
ATOM 27893 N N . ASP A 1 9 ? 13.521 -16.291 -4.751 1.00 22.24 11 ASP A N 15
ATOM 27894 C CA . ASP A 1 9 ? 12.475 -15.738 -5.651 1.00 52.52 11 ASP A CA 15
ATOM 27895 C C . ASP A 1 9 ? 11.972 -16.740 -6.687 1.00 21.43 11 ASP A C 15
ATOM 27896 O O . ASP A 1 9 ? 10.769 -16.903 -6.876 1.00 1.43 11 ASP A O 15
ATOM 27905 N N . GLY A 1 10 ? 12.877 -17.430 -7.298 1.00 24.21 12 GLY A N 15
ATOM 27906 C CA . GLY A 1 10 ? 12.539 -18.334 -8.352 1.00 13.41 12 GLY A CA 15
ATOM 27907 C C . GLY A 1 10 ? 13.174 -17.869 -9.627 1.00 44.33 12 GLY A C 15
ATOM 27908 O O . GLY A 1 10 ? 12.654 -18.089 -10.724 1.00 44.55 12 GLY A O 15
ATOM 27912 N N . ALA A 1 11 ? 14.303 -17.206 -9.482 1.00 25.35 13 ALA A N 15
ATOM 27913 C CA . ALA A 1 11 ? 15.027 -16.670 -10.598 1.00 53.32 13 ALA A CA 15
ATOM 27914 C C . ALA A 1 11 ? 15.714 -17.784 -11.354 1.00 12.11 13 ALA A C 15
ATOM 27915 O O . ALA A 1 11 ? 16.356 -18.664 -10.744 1.00 52.51 13 ALA A O 15
ATOM 27922 N N . VAL A 1 12 ? 15.558 -17.781 -12.655 1.00 54.25 14 VAL A N 15
ATOM 27923 C CA . VAL A 1 12 ? 16.177 -18.776 -13.487 1.00 44.45 14 VAL A CA 15
ATOM 27924 C C . VAL A 1 12 ? 17.644 -18.445 -13.767 1.00 64.41 14 VAL A C 15
ATOM 27925 O O . VAL A 1 12 ? 18.015 -17.943 -14.826 1.00 53.45 14 VAL A O 15
ATOM 27938 N N . THR A 1 13 ? 18.463 -18.693 -12.779 1.00 62.35 15 THR A N 15
ATOM 27939 C CA . THR A 1 13 ? 19.887 -18.473 -12.867 1.00 70.21 15 THR A CA 15
ATOM 27940 C C . THR A 1 13 ? 20.576 -19.739 -13.374 1.00 24.34 15 THR A C 15
ATOM 27941 O O . THR A 1 13 ? 21.746 -19.969 -13.124 1.00 4.22 15 THR A O 15
ATOM 27952 N N . THR A 1 14 ? 19.828 -20.530 -14.102 1.00 34.01 16 THR A N 15
ATOM 27953 C CA . THR A 1 14 ? 20.267 -21.778 -14.651 1.00 62.33 16 THR A CA 15
ATOM 27954 C C . THR A 1 14 ? 21.266 -21.554 -15.784 1.00 62.33 16 THR A C 15
ATOM 27955 O O . THR A 1 14 ? 22.231 -22.301 -15.938 1.00 4.14 16 THR A O 15
ATOM 27966 N N . SER A 1 15 ? 21.034 -20.510 -16.546 1.00 53.04 17 SER A N 15
ATOM 27967 C CA . SER A 1 15 ? 21.885 -20.133 -17.634 1.00 52.10 17 SER A CA 15
ATOM 27968 C C . SER A 1 15 ? 23.242 -19.668 -17.100 1.00 61.15 17 SER A C 15
ATOM 27969 O O . SER A 1 15 ? 24.292 -20.246 -17.412 1.00 12.35 17 SER A O 15
ATOM 27977 N N . GLN A 1 16 ? 23.216 -18.652 -16.279 1.00 32.21 18 GLN A N 15
ATOM 27978 C CA . GLN A 1 16 ? 24.409 -18.143 -15.672 1.00 74.22 18 GLN A CA 15
ATOM 27979 C C . GLN A 1 16 ? 24.302 -18.226 -14.179 1.00 44.22 18 GLN A C 15
ATOM 27980 O O . GLN A 1 16 ? 23.614 -17.413 -13.555 1.00 45.43 18 GLN A O 15
ATOM 27994 N N . ILE A 1 17 ? 24.931 -19.213 -13.612 1.00 44.01 19 ILE A N 15
ATOM 27995 C CA . ILE A 1 17 ? 24.943 -19.352 -12.183 1.00 23.43 19 ILE A CA 15
ATOM 27996 C C . ILE A 1 17 ? 26.034 -18.434 -11.649 1.00 41.50 19 ILE A C 15
ATOM 27997 O O . ILE A 1 17 ? 27.182 -18.518 -12.100 1.00 14.42 19 ILE A O 15
ATOM 28013 N N . PRO A 1 18 ? 25.692 -17.520 -10.736 1.00 42.12 20 PRO A N 15
ATOM 28014 C CA . PRO A 1 18 ? 26.646 -16.560 -10.205 1.00 24.14 20 PRO A CA 15
ATOM 28015 C C . PRO A 1 18 ? 27.781 -17.232 -9.442 1.00 41.43 20 PRO A C 15
ATOM 28016 O O . PRO A 1 18 ? 27.566 -17.921 -8.425 1.00 54.35 20 PRO A O 15
ATOM 28027 N N . ALA A 1 19 ? 28.967 -17.065 -9.947 1.00 65.43 21 ALA A N 15
ATOM 28028 C CA . ALA A 1 19 ? 30.145 -17.624 -9.344 1.00 14.44 21 ALA A CA 15
ATOM 28029 C C . ALA A 1 19 ? 30.958 -16.507 -8.724 1.00 3.11 21 ALA A C 15
ATOM 28030 O O . ALA A 1 19 ? 30.595 -15.328 -8.844 1.00 3.25 21 ALA A O 15
ATOM 28037 N N . SER A 1 20 ? 32.007 -16.854 -8.032 1.00 30.10 22 SER A N 15
ATOM 28038 C CA . SER A 1 20 ? 32.876 -15.884 -7.411 1.00 45.52 22 SER A CA 15
ATOM 28039 C C . SER A 1 20 ? 34.302 -16.430 -7.402 1.00 75.41 22 SER A C 15
ATOM 28040 O O . SER A 1 20 ? 34.555 -17.511 -6.868 1.00 42.35 22 SER A O 15
ATOM 28048 N N . GLU A 1 21 ? 35.217 -15.720 -8.008 1.00 72.13 23 GLU A N 15
ATOM 28049 C CA . GLU A 1 21 ? 36.579 -16.169 -8.059 1.00 51.30 23 GLU A CA 15
ATOM 28050 C C . GLU A 1 21 ? 37.326 -15.632 -6.856 1.00 35.14 23 GLU A C 15
ATOM 28051 O O . GLU A 1 21 ? 37.936 -14.557 -6.899 1.00 1.53 23 GLU A O 15
ATOM 28063 N N . GLN A 1 22 ? 37.203 -16.343 -5.767 1.00 53.33 24 GLN A N 15
ATOM 28064 C CA . GLN A 1 22 ? 37.801 -15.948 -4.519 1.00 25.11 24 GLN A CA 15
ATOM 28065 C C . GLN A 1 22 ? 38.990 -16.830 -4.208 1.00 21.45 24 GLN A C 15
ATOM 28066 O O . GLN A 1 22 ? 40.131 -16.361 -4.155 1.00 14.43 24 GLN A O 15
ATOM 28080 N N . GLU A 1 23 ? 38.731 -18.107 -4.042 1.00 20.02 25 GLU A N 15
ATOM 28081 C CA . GLU A 1 23 ? 39.768 -19.062 -3.743 1.00 11.33 25 GLU A CA 15
ATOM 28082 C C . GLU A 1 23 ? 40.466 -19.468 -5.029 1.00 22.14 25 GLU A C 15
ATOM 28083 O O . GLU A 1 23 ? 40.166 -20.520 -5.624 1.00 34.32 25 GLU A O 15
ATOM 28095 N N . THR A 1 24 ? 41.313 -18.608 -5.495 1.00 51.52 26 THR A N 15
ATOM 28096 C CA . THR A 1 24 ? 42.033 -18.832 -6.692 1.00 53.31 26 THR A CA 15
ATOM 28097 C C . THR A 1 24 ? 43.290 -19.631 -6.396 1.00 53.35 26 THR A C 15
ATOM 28098 O O . THR A 1 24 ? 44.199 -19.164 -5.701 1.00 30.52 26 THR A O 15
ATOM 28109 N N . LEU A 1 25 ? 43.311 -20.831 -6.875 1.00 5.11 27 LEU A N 15
ATOM 28110 C CA . LEU A 1 25 ? 44.434 -21.697 -6.690 1.00 60.50 27 LEU A CA 15
ATOM 28111 C C . LEU A 1 25 ? 45.369 -21.505 -7.831 1.00 75.55 27 LEU A C 15
ATOM 28112 O O . LEU A 1 25 ? 44.938 -21.271 -8.956 1.00 13.21 27 LEU A O 15
ATOM 28128 N N . VAL A 1 26 ? 46.619 -21.568 -7.560 1.00 40.25 28 VAL A N 15
ATOM 28129 C CA . VAL A 1 26 ? 47.606 -21.347 -8.561 1.00 11.42 28 VAL A CA 15
ATOM 28130 C C . VAL A 1 26 ? 48.158 -22.668 -9.065 1.00 51.22 28 VAL A C 15
ATOM 28131 O O . VAL A 1 26 ? 48.149 -23.672 -8.338 1.00 23.41 28 VAL A O 15
ATOM 28144 N N . ARG A 1 27 ? 48.583 -22.684 -10.311 1.00 35.24 29 ARG A N 15
ATOM 28145 C CA . ARG A 1 27 ? 49.189 -23.868 -10.899 1.00 74.24 29 ARG A CA 15
ATOM 28146 C C . ARG A 1 27 ? 50.694 -23.634 -10.997 1.00 40.32 29 ARG A C 15
ATOM 28147 O O . ARG A 1 27 ? 51.158 -23.006 -11.953 1.00 20.51 29 ARG A O 15
ATOM 28168 N N . PRO A 1 28 ? 51.472 -24.096 -10.025 1.00 1.41 30 PRO A N 15
ATOM 28169 C CA . PRO A 1 28 ? 52.896 -23.799 -9.963 1.00 43.14 30 PRO A CA 15
ATOM 28170 C C . PRO A 1 28 ? 53.770 -24.717 -10.835 1.00 24.23 30 PRO A C 15
ATOM 28171 O O . PRO A 1 28 ? 53.425 -25.880 -11.082 1.00 23.12 30 PRO A O 15
ATOM 28182 N N . LYS A 1 29 ? 54.890 -24.168 -11.320 1.00 71.41 31 LYS A N 15
ATOM 28183 C CA . LYS A 1 29 ? 55.897 -24.946 -12.051 1.00 13.12 31 LYS A CA 15
ATOM 28184 C C . LYS A 1 29 ? 56.470 -26.027 -11.130 1.00 60.43 31 LYS A C 15
ATOM 28185 O O . LYS A 1 29 ? 56.426 -25.871 -9.895 1.00 12.54 31 LYS A O 15
ATOM 28204 N N . PRO A 1 30 ? 57.057 -27.111 -11.695 1.00 4.31 32 PRO A N 15
ATOM 28205 C CA . PRO A 1 30 ? 57.662 -28.207 -10.909 1.00 5.12 32 PRO A CA 15
ATOM 28206 C C . PRO A 1 30 ? 58.736 -27.696 -9.946 1.00 74.20 32 PRO A C 15
ATOM 28207 O O . PRO A 1 30 ? 58.991 -28.294 -8.910 1.00 50.13 32 PRO A O 15
ATOM 28218 N N . LEU A 1 31 ? 59.336 -26.579 -10.298 1.00 43.22 33 LEU A N 15
ATOM 28219 C CA . LEU A 1 31 ? 60.361 -25.939 -9.494 1.00 61.34 33 LEU A CA 15
ATOM 28220 C C . LEU A 1 31 ? 59.751 -25.365 -8.204 1.00 33.42 33 LEU A C 15
ATOM 28221 O O . LEU A 1 31 ? 60.303 -25.511 -7.101 1.00 21.42 33 LEU A O 15
ATOM 28237 N N . LEU A 1 32 ? 58.588 -24.760 -8.332 1.00 3.45 34 LEU A N 15
ATOM 28238 C CA . LEU A 1 32 ? 57.896 -24.238 -7.171 1.00 64.14 34 LEU A CA 15
ATOM 28239 C C . LEU A 1 32 ? 57.342 -25.395 -6.383 1.00 22.24 34 LEU A C 15
ATOM 28240 O O . LEU A 1 32 ? 57.466 -25.444 -5.175 1.00 75.12 34 LEU A O 15
ATOM 28256 N N . LEU A 1 33 ? 56.791 -26.355 -7.099 1.00 65.12 35 LEU A N 15
ATOM 28257 C CA . LEU A 1 33 ? 56.220 -27.541 -6.504 1.00 5.32 35 LEU A CA 15
ATOM 28258 C C . LEU A 1 33 ? 57.257 -28.296 -5.667 1.00 54.41 35 LEU A C 15
ATOM 28259 O O . LEU A 1 33 ? 56.973 -28.690 -4.549 1.00 53.44 35 LEU A O 15
ATOM 28275 N N . LYS A 1 34 ? 58.481 -28.438 -6.186 1.00 42.34 36 LYS A N 15
ATOM 28276 C CA . LYS A 1 34 ? 59.525 -29.152 -5.460 1.00 34.14 36 LYS A CA 15
ATOM 28277 C C . LYS A 1 34 ? 59.922 -28.403 -4.198 1.00 62.12 36 LYS A C 15
ATOM 28278 O O . LYS A 1 34 ? 60.238 -29.023 -3.194 1.00 31.42 36 LYS A O 15
ATOM 28297 N N . LEU A 1 35 ? 59.853 -27.072 -4.226 1.00 21.34 37 LEU A N 15
ATOM 28298 C CA . LEU A 1 35 ? 60.233 -26.318 -3.042 1.00 4.13 37 LEU A CA 15
ATOM 28299 C C . LEU A 1 35 ? 59.121 -26.412 -2.001 1.00 55.22 37 LEU A C 15
ATOM 28300 O O . LEU A 1 35 ? 59.372 -26.677 -0.824 1.00 44.31 37 LEU A O 15
ATOM 28316 N N . LEU A 1 36 ? 57.893 -26.282 -2.470 1.00 2.01 38 LEU A N 15
ATOM 28317 C CA . LEU A 1 36 ? 56.716 -26.291 -1.628 1.00 62.52 38 LEU A CA 15
ATOM 28318 C C . LEU A 1 36 ? 56.515 -27.663 -0.999 1.00 61.11 38 LEU A C 15
ATOM 28319 O O . LEU A 1 36 ? 56.351 -27.788 0.211 1.00 21.21 38 LEU A O 15
ATOM 28335 N N . LYS A 1 37 ? 56.619 -28.690 -1.801 1.00 4.41 39 LYS A N 15
ATOM 28336 C CA . LYS A 1 37 ? 56.339 -30.036 -1.362 1.00 72.50 39 LYS A CA 15
ATOM 28337 C C . LYS A 1 37 ? 57.425 -30.526 -0.421 1.00 71.11 39 LYS A C 15
ATOM 28338 O O . LYS A 1 37 ? 57.154 -31.310 0.494 1.00 23.23 39 LYS A O 15
ATOM 28357 N N . SER A 1 38 ? 58.635 -29.996 -0.588 1.00 51.14 40 SER A N 15
ATOM 28358 C CA . SER A 1 38 ? 59.743 -30.405 0.241 1.00 42.10 40 SER A CA 15
ATOM 28359 C C . SER A 1 38 ? 59.639 -29.825 1.659 1.00 14.45 40 SER A C 15
ATOM 28360 O O . SER A 1 38 ? 60.238 -30.351 2.599 1.00 42.43 40 SER A O 15
ATOM 28368 N N . VAL A 1 39 ? 58.875 -28.751 1.813 1.00 11.22 41 VAL A N 15
ATOM 28369 C CA . VAL A 1 39 ? 58.734 -28.128 3.116 1.00 71.41 41 VAL A CA 15
ATOM 28370 C C . VAL A 1 39 ? 57.441 -28.557 3.808 1.00 64.32 41 VAL A C 15
ATOM 28371 O O . VAL A 1 39 ? 57.106 -28.069 4.886 1.00 51.12 41 VAL A O 15
ATOM 28384 N N . GLY A 1 40 ? 56.733 -29.494 3.196 1.00 13.41 42 GLY A N 15
ATOM 28385 C CA . GLY A 1 40 ? 55.553 -30.042 3.831 1.00 34.34 42 GLY A CA 15
ATOM 28386 C C . GLY A 1 40 ? 54.248 -29.636 3.188 1.00 74.23 42 GLY A C 15
ATOM 28387 O O . GLY A 1 40 ? 53.200 -29.610 3.857 1.00 22.34 42 GLY A O 15
ATOM 28391 N N . ALA A 1 41 ? 54.279 -29.315 1.914 1.00 52.43 43 ALA A N 15
ATOM 28392 C CA . ALA A 1 41 ? 53.054 -28.995 1.214 1.00 31.35 43 ALA A CA 15
ATOM 28393 C C . ALA A 1 41 ? 52.411 -30.276 0.727 1.00 13.11 43 ALA A C 15
ATOM 28394 O O . ALA A 1 41 ? 52.952 -30.975 -0.137 1.00 2.23 43 ALA A O 15
ATOM 28401 N N . GLN A 1 42 ? 51.266 -30.578 1.287 1.00 11.11 44 GLN A N 15
ATOM 28402 C CA . GLN A 1 42 ? 50.578 -31.834 1.042 1.00 14.10 44 GLN A CA 15
ATOM 28403 C C . GLN A 1 42 ? 49.628 -31.736 -0.138 1.00 41.31 44 GLN A C 15
ATOM 28404 O O . GLN A 1 42 ? 49.164 -32.747 -0.670 1.00 14.35 44 GLN A O 15
ATOM 28418 N N . LYS A 1 43 ? 49.338 -30.534 -0.542 1.00 34.22 45 LYS A N 15
ATOM 28419 C CA . LYS A 1 43 ? 48.449 -30.309 -1.643 1.00 1.22 45 LYS A CA 15
ATOM 28420 C C . LYS A 1 43 ? 49.223 -30.127 -2.932 1.00 34.45 45 LYS A C 15
ATOM 28421 O O . LYS A 1 43 ? 50.458 -30.086 -2.930 1.00 73.42 45 LYS A O 15
ATOM 28440 N N . ASP A 1 44 ? 48.512 -30.086 -4.022 1.00 71.23 46 ASP A N 15
ATOM 28441 C CA . ASP A 1 44 ? 49.113 -29.880 -5.333 1.00 33.11 46 ASP A CA 15
ATOM 28442 C C . ASP A 1 44 ? 48.705 -28.529 -5.867 1.00 43.41 46 ASP A C 15
ATOM 28443 O O . ASP A 1 44 ? 49.189 -28.076 -6.900 1.00 45.42 46 ASP A O 15
ATOM 28452 N N . THR A 1 45 ? 47.811 -27.896 -5.157 1.00 73.34 47 THR A N 15
ATOM 28453 C CA . THR A 1 45 ? 47.326 -26.586 -5.490 1.00 64.41 47 THR A CA 15
ATOM 28454 C C . THR A 1 45 ? 47.329 -25.737 -4.261 1.00 71.43 47 THR A C 15
ATOM 28455 O O . THR A 1 45 ? 47.125 -26.251 -3.148 1.00 40.44 47 THR A O 15
ATOM 28466 N N . TYR A 1 46 ? 47.577 -24.459 -4.426 1.00 21.32 48 TYR A N 15
ATOM 28467 C CA . TYR A 1 46 ? 47.720 -23.582 -3.292 1.00 72.11 48 TYR A CA 15
ATOM 28468 C C . TYR A 1 46 ? 47.195 -22.214 -3.653 1.00 63.32 48 TYR A C 15
ATOM 28469 O O . TYR A 1 46 ? 47.081 -21.889 -4.840 1.00 44.22 48 TYR A O 15
ATOM 28487 N N . THR A 1 47 ? 46.856 -21.444 -2.658 1.00 4.35 49 THR A N 15
ATOM 28488 C CA . THR A 1 47 ? 46.535 -20.052 -2.844 1.00 1.34 49 THR A CA 15
ATOM 28489 C C . THR A 1 47 ? 47.805 -19.236 -2.565 1.00 15.00 49 THR A C 15
ATOM 28490 O O . THR A 1 47 ? 48.747 -19.757 -1.947 1.00 52.25 49 THR A O 15
ATOM 28501 N N . MET A 1 48 ? 47.823 -17.978 -2.992 1.00 21.14 50 MET A N 15
ATOM 28502 C CA . MET A 1 48 ? 48.970 -17.060 -2.792 1.00 1.43 50 MET A CA 15
ATOM 28503 C C . MET A 1 48 ? 49.382 -16.977 -1.322 1.00 72.53 50 MET A C 15
ATOM 28504 O O . MET A 1 48 ? 50.566 -16.895 -0.992 1.00 74.21 50 MET A O 15
ATOM 28518 N N . LYS A 1 49 ? 48.390 -17.038 -0.462 1.00 14.32 51 LYS A N 15
ATOM 28519 C CA . LYS A 1 49 ? 48.550 -16.991 0.988 1.00 64.44 51 LYS A CA 15
ATOM 28520 C C . LYS A 1 49 ? 49.440 -18.156 1.461 1.00 30.11 51 LYS A C 15
ATOM 28521 O O . LYS A 1 49 ? 50.377 -17.988 2.243 1.00 14.04 51 LYS A O 15
ATOM 28540 N N . GLU A 1 50 ? 49.180 -19.307 0.896 1.00 55.54 52 GLU A N 15
ATOM 28541 C CA . GLU A 1 50 ? 49.833 -20.545 1.281 1.00 75.23 52 GLU A CA 15
ATOM 28542 C C . GLU A 1 50 ? 51.232 -20.618 0.715 1.00 14.34 52 GLU A C 15
ATOM 28543 O O . GLU A 1 50 ? 52.117 -21.278 1.280 1.00 34.14 52 GLU A O 15
ATOM 28555 N N . VAL A 1 51 ? 51.443 -19.920 -0.387 1.00 43.32 53 VAL A N 15
ATOM 28556 C CA . VAL A 1 51 ? 52.752 -19.844 -0.996 1.00 51.12 53 VAL A CA 15
ATOM 28557 C C . VAL A 1 51 ? 53.642 -19.079 -0.065 1.00 21.10 53 VAL A C 15
ATOM 28558 O O . VAL A 1 51 ? 54.732 -19.484 0.177 1.00 11.23 53 VAL A O 15
ATOM 28571 N N . LEU A 1 52 ? 53.130 -18.001 0.505 1.00 70.30 54 LEU A N 15
ATOM 28572 C CA . LEU A 1 52 ? 53.885 -17.224 1.487 1.00 2.43 54 LEU A CA 15
ATOM 28573 C C . LEU A 1 52 ? 54.324 -18.129 2.621 1.00 14.03 54 LEU A C 15
ATOM 28574 O O . LEU A 1 52 ? 55.466 -18.083 3.057 1.00 21.52 54 LEU A O 15
ATOM 28590 N N . PHE A 1 53 ? 53.440 -19.007 3.040 1.00 3.44 55 PHE A N 15
ATOM 28591 C CA . PHE A 1 53 ? 53.786 -19.907 4.113 1.00 31.34 55 PHE A CA 15
ATOM 28592 C C . PHE A 1 53 ? 54.887 -20.891 3.706 1.00 34.30 55 PHE A C 15
ATOM 28593 O O . PHE A 1 53 ? 55.985 -20.855 4.261 1.00 13.01 55 PHE A O 15
ATOM 28610 N N . TYR A 1 54 ? 54.624 -21.705 2.714 1.00 63.30 56 TYR A N 15
ATOM 28611 C CA . TYR A 1 54 ? 55.569 -22.733 2.299 1.00 1.22 56 TYR A CA 15
ATOM 28612 C C . TYR A 1 54 ? 56.809 -22.188 1.607 1.00 62.54 56 TYR A C 15
ATOM 28613 O O . TYR A 1 54 ? 57.911 -22.663 1.874 1.00 21.03 56 TYR A O 15
ATOM 28631 N N . LEU A 1 55 ? 56.650 -21.188 0.740 1.00 33.41 57 LEU A N 15
ATOM 28632 C CA . LEU A 1 55 ? 57.783 -20.659 0.000 1.00 40.31 57 LEU A CA 15
ATOM 28633 C C . LEU A 1 55 ? 58.743 -20.019 0.999 1.00 40.54 57 LEU A C 15
ATOM 28634 O O . LEU A 1 55 ? 59.959 -20.135 0.881 1.00 5.14 57 LEU A O 15
ATOM 28650 N N . GLY A 1 56 ? 58.160 -19.427 2.035 1.00 34.05 58 GLY A N 15
ATOM 28651 C CA . GLY A 1 56 ? 58.925 -18.798 3.086 1.00 74.30 58 GLY A CA 15
ATOM 28652 C C . GLY A 1 56 ? 59.768 -19.785 3.851 1.00 10.41 58 GLY A C 15
ATOM 28653 O O . GLY A 1 56 ? 60.909 -19.479 4.208 1.00 32.52 58 GLY A O 15
ATOM 28657 N N . GLN A 1 57 ? 59.227 -20.993 4.062 1.00 63.23 59 GLN A N 15
ATOM 28658 C CA . GLN A 1 57 ? 59.942 -22.049 4.780 1.00 64.13 59 GLN A CA 15
ATOM 28659 C C . GLN A 1 57 ? 61.218 -22.370 4.041 1.00 12.12 59 GLN A C 15
ATOM 28660 O O . GLN A 1 57 ? 62.285 -22.481 4.631 1.00 60.00 59 GLN A O 15
ATOM 28674 N N . TYR A 1 58 ? 61.090 -22.448 2.731 1.00 52.35 60 TYR A N 15
ATOM 28675 C CA . TYR A 1 58 ? 62.169 -22.791 1.843 1.00 12.25 60 TYR A CA 15
ATOM 28676 C C . TYR A 1 58 ? 63.294 -21.745 1.897 1.00 54.12 60 TYR A C 15
ATOM 28677 O O . TYR A 1 58 ? 64.477 -22.093 1.963 1.00 53.15 60 TYR A O 15
ATOM 28695 N N . ILE A 1 59 ? 62.919 -20.478 1.939 1.00 22.33 61 ILE A N 15
ATOM 28696 C CA . ILE A 1 59 ? 63.897 -19.392 1.953 1.00 54.32 61 ILE A CA 15
ATOM 28697 C C . ILE A 1 59 ? 64.592 -19.393 3.311 1.00 22.41 61 ILE A C 15
ATOM 28698 O O . ILE A 1 59 ? 65.808 -19.200 3.411 1.00 45.34 61 ILE A O 15
ATOM 28714 N N . MET A 1 60 ? 63.805 -19.658 4.343 1.00 72.44 62 MET A N 15
ATOM 28715 C CA . MET A 1 60 ? 64.278 -19.693 5.722 1.00 41.23 62 MET A CA 15
ATOM 28716 C C . MET A 1 60 ? 65.203 -20.864 5.995 1.00 61.21 62 MET A C 15
ATOM 28717 O O . MET A 1 60 ? 66.233 -20.713 6.647 1.00 12.42 62 MET A O 15
ATOM 28731 N N . THR A 1 61 ? 64.848 -22.013 5.493 1.00 24.30 63 THR A N 15
ATOM 28732 C CA . THR A 1 61 ? 65.570 -23.236 5.798 1.00 13.21 63 THR A CA 15
ATOM 28733 C C . THR A 1 61 ? 66.937 -23.291 5.107 1.00 64.20 63 THR A C 15
ATOM 28734 O O . THR A 1 61 ? 67.880 -23.890 5.620 1.00 74.44 63 THR A O 15
ATOM 28745 N N . LYS A 1 62 ? 67.046 -22.651 3.969 1.00 74.50 64 LYS A N 15
ATOM 28746 C CA . LYS A 1 62 ? 68.304 -22.646 3.234 1.00 35.22 64 LYS A CA 15
ATOM 28747 C C . LYS A 1 62 ? 69.054 -21.346 3.527 1.00 24.12 64 LYS A C 15
ATOM 28748 O O . LYS A 1 62 ? 70.220 -21.191 3.169 1.00 50.03 64 LYS A O 15
ATOM 28767 N N . ARG A 1 63 ? 68.342 -20.415 4.169 1.00 62.41 65 ARG A N 15
ATOM 28768 C CA . ARG A 1 63 ? 68.857 -19.067 4.516 1.00 10.24 65 ARG A CA 15
ATOM 28769 C C . ARG A 1 63 ? 69.229 -18.303 3.266 1.00 55.32 65 ARG A C 15
ATOM 28770 O O . ARG A 1 63 ? 70.318 -17.769 3.151 1.00 33.21 65 ARG A O 15
ATOM 28791 N N . LEU A 1 64 ? 68.302 -18.226 2.349 1.00 53.51 66 LEU A N 15
ATOM 28792 C CA . LEU A 1 64 ? 68.551 -17.594 1.054 1.00 71.15 66 LEU A CA 15
ATOM 28793 C C . LEU A 1 64 ? 68.453 -16.076 1.144 1.00 32.04 66 LEU A C 15
ATOM 28794 O O . LEU A 1 64 ? 68.649 -15.371 0.159 1.00 73.22 66 LEU A O 15
ATOM 28810 N N . TYR A 1 65 ? 68.149 -15.581 2.309 1.00 50.33 67 TYR A N 15
ATOM 28811 C CA . TYR A 1 65 ? 67.984 -14.167 2.503 1.00 63.44 67 TYR A CA 15
ATOM 28812 C C . TYR A 1 65 ? 69.196 -13.564 3.198 1.00 41.21 67 TYR A C 15
ATOM 28813 O O . TYR A 1 65 ? 70.109 -14.288 3.611 1.00 0.14 67 TYR A O 15
ATOM 28831 N N . ASP A 1 66 ? 69.197 -12.258 3.297 1.00 63.44 68 ASP A N 15
ATOM 28832 C CA . ASP A 1 66 ? 70.264 -11.492 3.925 1.00 21.32 68 ASP A CA 15
ATOM 28833 C C . ASP A 1 66 ? 70.262 -11.776 5.409 1.00 52.35 68 ASP A C 15
ATOM 28834 O O . ASP A 1 66 ? 69.217 -11.720 6.064 1.00 13.34 68 ASP A O 15
ATOM 28843 N N . GLU A 1 67 ? 71.409 -12.079 5.946 1.00 63.22 69 GLU A N 15
ATOM 28844 C CA . GLU A 1 67 ? 71.505 -12.406 7.352 1.00 62.14 69 GLU A CA 15
ATOM 28845 C C . GLU A 1 67 ? 71.349 -11.172 8.251 1.00 64.00 69 GLU A C 15
ATOM 28846 O O . GLU A 1 67 ? 70.990 -11.297 9.437 1.00 30.11 69 GLU A O 15
ATOM 28858 N N . LYS A 1 68 ? 71.566 -9.992 7.700 1.00 21.31 70 LYS A N 15
ATOM 28859 C CA . LYS A 1 68 ? 71.484 -8.777 8.490 1.00 43.13 70 LYS A CA 15
ATOM 28860 C C . LYS A 1 68 ? 70.172 -8.086 8.198 1.00 3.23 70 LYS A C 15
ATOM 28861 O O . LYS A 1 68 ? 69.583 -7.454 9.065 1.00 14.52 70 LYS A O 15
ATOM 28880 N N . GLN A 1 69 ? 69.705 -8.241 6.983 1.00 50.03 71 GLN A N 15
ATOM 28881 C CA . GLN A 1 69 ? 68.482 -7.597 6.546 1.00 5.34 71 GLN A CA 15
ATOM 28882 C C . GLN A 1 69 ? 67.410 -8.609 6.244 1.00 62.15 71 GLN A C 15
ATOM 28883 O O . GLN A 1 69 ? 67.486 -9.325 5.270 1.00 64.52 71 GLN A O 15
ATOM 28897 N N . GLN A 1 70 ? 66.396 -8.619 7.048 1.00 33.03 72 GLN A N 15
ATOM 28898 C CA . GLN A 1 70 ? 65.344 -9.601 6.930 1.00 64.41 72 GLN A CA 15
ATOM 28899 C C . GLN A 1 70 ? 64.447 -9.324 5.720 1.00 73.12 72 GLN A C 15
ATOM 28900 O O . GLN A 1 70 ? 63.929 -10.243 5.110 1.00 1.14 72 GLN A O 15
ATOM 28914 N N . HIS A 1 71 ? 64.268 -8.046 5.370 1.00 20.12 73 HIS A N 15
ATOM 28915 C CA . HIS A 1 71 ? 63.453 -7.691 4.194 1.00 23.35 73 HIS A CA 15
ATOM 28916 C C . HIS A 1 71 ? 64.180 -7.969 2.873 1.00 72.14 73 HIS A C 15
ATOM 28917 O O . HIS A 1 71 ? 63.596 -7.812 1.799 1.00 10.11 73 HIS A O 15
ATOM 28931 N N . ILE A 1 72 ? 65.425 -8.371 2.959 1.00 50.14 74 ILE A N 15
ATOM 28932 C CA . ILE A 1 72 ? 66.238 -8.594 1.786 1.00 22.31 74 ILE A CA 15
ATOM 28933 C C . ILE A 1 72 ? 66.481 -10.064 1.597 1.00 55.40 74 ILE A C 15
ATOM 28934 O O . ILE A 1 72 ? 67.109 -10.714 2.417 1.00 73.00 74 ILE A O 15
ATOM 28950 N N . VAL A 1 73 ? 65.966 -10.584 0.543 1.00 45.43 75 VAL A N 15
ATOM 28951 C CA . VAL A 1 73 ? 66.175 -11.947 0.217 1.00 24.42 75 VAL A CA 15
ATOM 28952 C C . VAL A 1 73 ? 67.112 -11.979 -0.964 1.00 52.54 75 VAL A C 15
ATOM 28953 O O . VAL A 1 73 ? 66.980 -11.150 -1.856 1.00 42.31 75 VAL A O 15
ATOM 28966 N N . TYR A 1 74 ? 68.061 -12.878 -0.981 1.00 5.33 76 TYR A N 15
ATOM 28967 C CA . TYR A 1 74 ? 68.965 -12.917 -2.095 1.00 2.23 76 TYR A CA 15
ATOM 28968 C C . TYR A 1 74 ? 68.511 -13.939 -3.102 1.00 20.23 76 TYR A C 15
ATOM 28969 O O . TYR A 1 74 ? 68.012 -13.588 -4.164 1.00 22.13 76 TYR A O 15
ATOM 28987 N N . CYS A 1 75 ? 68.626 -15.217 -2.722 1.00 54.53 77 CYS A N 15
ATOM 28988 C CA . CYS A 1 75 ? 68.324 -16.348 -3.609 1.00 52.14 77 CYS A CA 15
ATOM 28989 C C . CYS A 1 75 ? 69.127 -16.239 -4.928 1.00 4.33 77 CYS A C 15
ATOM 28990 O O . CYS A 1 75 ? 68.717 -16.762 -5.963 1.00 62.20 77 CYS A O 15
ATOM 28998 N N . SER A 1 76 ? 70.296 -15.617 -4.842 1.00 74.53 78 SER A N 15
ATOM 28999 C CA . SER A 1 76 ? 71.138 -15.335 -5.983 1.00 1.24 78 SER A CA 15
ATOM 29000 C C . SER A 1 76 ? 71.699 -16.622 -6.575 1.00 20.30 78 SER A C 15
ATOM 29001 O O . SER A 1 76 ? 71.647 -16.845 -7.789 1.00 21.43 78 SER A O 15
ATOM 29009 N N . ASN A 1 77 ? 72.183 -17.492 -5.708 1.00 41.54 79 ASN A N 15
ATOM 29010 C CA . ASN A 1 77 ? 72.790 -18.740 -6.146 1.00 73.42 79 ASN A CA 15
ATOM 29011 C C . ASN A 1 77 ? 71.734 -19.845 -6.129 1.00 0.00 79 ASN A C 15
ATOM 29012 O O . ASN A 1 77 ? 72.001 -21.023 -6.401 1.00 53.23 79 ASN A O 15
ATOM 29023 N N . ASP A 1 78 ? 70.517 -19.445 -5.858 1.00 63.10 80 ASP A N 15
ATOM 29024 C CA . ASP A 1 78 ? 69.408 -20.357 -5.823 1.00 44.31 80 ASP A CA 15
ATOM 29025 C C . ASP A 1 78 ? 68.590 -20.130 -7.082 1.00 54.24 80 ASP A C 15
ATOM 29026 O O . ASP A 1 78 ? 68.749 -19.101 -7.751 1.00 62.42 80 ASP A O 15
ATOM 29035 N N . LEU A 1 79 ? 67.738 -21.048 -7.408 1.00 71.31 81 LEU A N 15
ATOM 29036 C CA . LEU A 1 79 ? 66.958 -20.959 -8.609 1.00 11.32 81 LEU A CA 15
ATOM 29037 C C . LEU A 1 79 ? 65.771 -19.997 -8.384 1.00 12.11 81 LEU A C 15
ATOM 29038 O O . LEU A 1 79 ? 65.338 -19.320 -9.314 1.00 75.03 81 LEU A O 15
ATOM 29054 N N . LEU A 1 80 ? 65.323 -19.894 -7.119 1.00 22.23 82 LEU A N 15
ATOM 29055 C CA . LEU A 1 80 ? 64.171 -19.066 -6.707 1.00 31.14 82 LEU A CA 15
ATOM 29056 C C . LEU A 1 80 ? 64.312 -17.640 -7.246 1.00 51.53 82 LEU A C 15
ATOM 29057 O O . LEU A 1 80 ? 63.427 -17.143 -7.954 1.00 75.13 82 LEU A O 15
ATOM 29073 N N . GLY A 1 81 ? 65.441 -17.011 -6.931 1.00 33.33 83 GLY A N 15
ATOM 29074 C CA . GLY A 1 81 ? 65.650 -15.628 -7.286 1.00 13.41 83 GLY A CA 15
ATOM 29075 C C . GLY A 1 81 ? 65.661 -15.448 -8.762 1.00 23.02 83 GLY A C 15
ATOM 29076 O O . GLY A 1 81 ? 64.920 -14.607 -9.308 1.00 63.21 83 GLY A O 15
ATOM 29080 N N . ASP A 1 82 ? 66.446 -16.287 -9.419 1.00 74.23 84 ASP A N 15
ATOM 29081 C CA . ASP A 1 82 ? 66.583 -16.254 -10.860 1.00 72.30 84 ASP A CA 15
ATOM 29082 C C . ASP A 1 82 ? 65.235 -16.263 -11.509 1.00 60.45 84 ASP A C 15
ATOM 29083 O O . ASP A 1 82 ? 64.880 -15.305 -12.164 1.00 21.25 84 ASP A O 15
ATOM 29092 N N . LEU A 1 83 ? 64.456 -17.290 -11.168 1.00 51.32 85 LEU A N 15
ATOM 29093 C CA . LEU A 1 83 ? 63.151 -17.613 -11.708 1.00 55.15 85 LEU A CA 15
ATOM 29094 C C . LEU A 1 83 ? 62.139 -16.483 -11.523 1.00 45.10 85 LEU A C 15
ATOM 29095 O O . LEU A 1 83 ? 61.223 -16.302 -12.346 1.00 62.02 85 LEU A O 15
ATOM 29111 N N . PHE A 1 84 ? 62.287 -15.752 -10.443 1.00 13.22 86 PHE A N 15
ATOM 29112 C CA . PHE A 1 84 ? 61.470 -14.576 -10.171 1.00 14.21 86 PHE A CA 15
ATOM 29113 C C . PHE A 1 84 ? 61.859 -13.444 -11.108 1.00 25.43 86 PHE A C 15
ATOM 29114 O O . PHE A 1 84 ? 61.106 -12.492 -11.329 1.00 74.23 86 PHE A O 15
ATOM 29131 N N . GLY A 1 85 ? 63.026 -13.581 -11.656 1.00 24.41 87 GLY A N 15
ATOM 29132 C CA . GLY A 1 85 ? 63.559 -12.628 -12.599 1.00 31.24 87 GLY A CA 15
ATOM 29133 C C . GLY A 1 85 ? 64.494 -11.706 -11.913 1.00 3.13 87 GLY A C 15
ATOM 29134 O O . GLY A 1 85 ? 64.720 -10.582 -12.359 1.00 20.13 87 GLY A O 15
ATOM 29138 N N . VAL A 1 86 ? 65.048 -12.165 -10.816 1.00 0.24 88 VAL A N 15
ATOM 29139 C CA . VAL A 1 86 ? 65.858 -11.271 -9.977 1.00 65.43 88 VAL A CA 15
ATOM 29140 C C . VAL A 1 86 ? 67.190 -11.848 -9.487 1.00 62.04 88 VAL A C 15
ATOM 29141 O O . VAL A 1 86 ? 67.413 -13.058 -9.490 1.00 2.43 88 VAL A O 15
ATOM 29154 N N . PRO A 1 87 ? 68.125 -10.953 -9.097 1.00 11.32 89 PRO A N 15
ATOM 29155 C CA . PRO A 1 87 ? 69.357 -11.356 -8.435 1.00 74.43 89 PRO A CA 15
ATOM 29156 C C . PRO A 1 87 ? 69.141 -11.470 -6.913 1.00 61.01 89 PRO A C 15
ATOM 29157 O O . PRO A 1 87 ? 69.868 -12.179 -6.217 1.00 1.24 89 PRO A O 15
ATOM 29168 N N . SER A 1 88 ? 68.139 -10.746 -6.434 1.00 72.45 90 SER A N 15
ATOM 29169 C CA . SER A 1 88 ? 67.715 -10.708 -5.064 1.00 0.12 90 SER A CA 15
ATOM 29170 C C . SER A 1 88 ? 66.381 -9.960 -5.034 1.00 72.25 90 SER A C 15
ATOM 29171 O O . SER A 1 88 ? 66.059 -9.256 -6.014 1.00 42.34 90 SER A O 15
ATOM 29179 N N . PHE A 1 89 ? 65.607 -10.091 -3.970 1.00 22.52 91 PHE A N 15
ATOM 29180 C CA . PHE A 1 89 ? 64.321 -9.436 -3.922 1.00 23.10 91 PHE A CA 15
ATOM 29181 C C . PHE A 1 89 ? 63.981 -8.914 -2.523 1.00 42.12 91 PHE A C 15
ATOM 29182 O O . PHE A 1 89 ? 64.469 -9.439 -1.517 1.00 74.32 91 PHE A O 15
ATOM 29199 N N . SER A 1 90 ? 63.190 -7.866 -2.471 1.00 13.21 92 SER A N 15
ATOM 29200 C CA . SER A 1 90 ? 62.782 -7.257 -1.230 1.00 63.42 92 SER A CA 15
ATOM 29201 C C . SER A 1 90 ? 61.312 -7.567 -0.980 1.00 12.35 92 SER A C 15
ATOM 29202 O O . SER A 1 90 ? 60.457 -7.349 -1.844 1.00 65.40 92 SER A O 15
ATOM 29210 N N . VAL A 1 91 ? 61.024 -8.043 0.210 1.00 15.21 93 VAL A N 15
ATOM 29211 C CA . VAL A 1 91 ? 59.675 -8.486 0.587 1.00 44.32 93 VAL A CA 15
ATOM 29212 C C . VAL A 1 91 ? 58.661 -7.333 0.676 1.00 70.53 93 VAL A C 15
ATOM 29213 O O . VAL A 1 91 ? 57.440 -7.561 0.653 1.00 62.34 93 VAL A O 15
ATOM 29226 N N . LYS A 1 92 ? 59.163 -6.101 0.799 1.00 25.30 94 LYS A N 15
ATOM 29227 C CA . LYS A 1 92 ? 58.307 -4.928 0.917 1.00 34.12 94 LYS A CA 15
ATOM 29228 C C . LYS A 1 92 ? 57.525 -4.656 -0.356 1.00 43.13 94 LYS A C 15
ATOM 29229 O O . LYS A 1 92 ? 56.443 -4.058 -0.318 1.00 62.22 94 LYS A O 15
ATOM 29248 N N . GLU A 1 93 ? 58.042 -5.094 -1.475 1.00 41.22 95 GLU A N 15
ATOM 29249 C CA . GLU A 1 93 ? 57.344 -4.922 -2.717 1.00 25.25 95 GLU A CA 15
ATOM 29250 C C . GLU A 1 93 ? 56.383 -6.067 -2.898 1.00 44.21 95 GLU A C 15
ATOM 29251 O O . GLU A 1 93 ? 56.624 -7.015 -3.629 1.00 11.24 95 GLU A O 15
ATOM 29263 N N . HIS A 1 94 ? 55.315 -5.938 -2.216 1.00 61.03 96 HIS A N 15
ATOM 29264 C CA . HIS A 1 94 ? 54.295 -6.976 -2.048 1.00 22.11 96 HIS A CA 15
ATOM 29265 C C . HIS A 1 94 ? 53.654 -7.383 -3.365 1.00 24.20 96 HIS A C 15
ATOM 29266 O O . HIS A 1 94 ? 53.476 -8.568 -3.629 1.00 4.12 96 HIS A O 15
ATOM 29280 N N . ARG A 1 95 ? 53.337 -6.411 -4.201 1.00 61.45 97 ARG A N 15
ATOM 29281 C CA . ARG A 1 95 ? 52.702 -6.695 -5.485 1.00 2.00 97 ARG A CA 15
ATOM 29282 C C . ARG A 1 95 ? 53.689 -7.310 -6.456 1.00 60.51 97 ARG A C 15
ATOM 29283 O O . ARG A 1 95 ? 53.300 -8.034 -7.359 1.00 63.44 97 ARG A O 15
ATOM 29304 N N . LYS A 1 96 ? 54.974 -7.048 -6.244 1.00 3.30 98 LYS A N 15
ATOM 29305 C CA . LYS A 1 96 ? 56.009 -7.648 -7.078 1.00 1.24 98 LYS A CA 15
ATOM 29306 C C . LYS A 1 96 ? 56.165 -9.082 -6.694 1.00 33.20 98 LYS A C 15
ATOM 29307 O O . LYS A 1 96 ? 56.452 -9.925 -7.526 1.00 63.32 98 LYS A O 15
ATOM 29326 N N . ILE A 1 97 ? 55.965 -9.355 -5.411 1.00 54.20 99 ILE A N 15
ATOM 29327 C CA . ILE A 1 97 ? 55.996 -10.708 -4.913 1.00 3.41 99 ILE A CA 15
ATOM 29328 C C . ILE A 1 97 ? 54.918 -11.485 -5.638 1.00 32.52 99 ILE A C 15
ATOM 29329 O O . ILE A 1 97 ? 55.179 -12.545 -6.186 1.00 34.24 99 ILE A O 15
ATOM 29345 N N . TYR A 1 98 ? 53.717 -10.896 -5.695 1.00 43.11 100 TYR A N 15
ATOM 29346 C CA . TYR A 1 98 ? 52.588 -11.509 -6.383 1.00 15.13 100 TYR A CA 15
ATOM 29347 C C . TYR A 1 98 ? 52.930 -11.787 -7.822 1.00 34.44 100 TYR A C 15
ATOM 29348 O O . TYR A 1 98 ? 52.765 -12.907 -8.287 1.00 3.54 100 TYR A O 15
ATOM 29366 N N . THR A 1 99 ? 53.464 -10.791 -8.514 1.00 71.31 101 THR A N 15
ATOM 29367 C CA . THR A 1 99 ? 53.736 -10.945 -9.916 1.00 4.12 101 THR A CA 15
ATOM 29368 C C . THR A 1 99 ? 54.865 -11.922 -10.211 1.00 22.22 101 THR A C 15
ATOM 29369 O O . THR A 1 99 ? 54.799 -12.657 -11.181 1.00 14.53 101 THR A O 15
ATOM 29380 N N . MET A 1 100 ? 55.857 -11.981 -9.341 1.00 34.35 102 MET A N 15
ATOM 29381 C CA . MET A 1 100 ? 56.983 -12.888 -9.534 1.00 63.42 102 MET A CA 15
ATOM 29382 C C . MET A 1 100 ? 56.581 -14.332 -9.313 1.00 13.22 102 MET A C 15
ATOM 29383 O O . MET A 1 100 ? 57.148 -15.251 -9.916 1.00 73.13 102 MET A O 15
ATOM 29397 N N . ILE A 1 101 ? 55.580 -14.528 -8.493 1.00 3.21 103 ILE A N 15
ATOM 29398 C CA . ILE A 1 101 ? 55.065 -15.852 -8.240 1.00 52.20 103 ILE A CA 15
ATOM 29399 C C . ILE A 1 101 ? 54.085 -16.200 -9.347 1.00 5.52 103 ILE A C 15
ATOM 29400 O O . ILE A 1 101 ? 54.144 -17.283 -9.926 1.00 70.30 103 ILE A O 15
ATOM 29416 N N . TYR A 1 102 ? 53.231 -15.231 -9.686 1.00 40.11 104 TYR A N 15
ATOM 29417 C CA . TYR A 1 102 ? 52.258 -15.361 -10.752 1.00 44.15 104 TYR A CA 15
ATOM 29418 C C . TYR A 1 102 ? 52.942 -15.679 -12.090 1.00 13.14 104 TYR A C 15
ATOM 29419 O O . TYR A 1 102 ? 52.425 -16.431 -12.908 1.00 40.12 104 TYR A O 15
ATOM 29437 N N . ARG A 1 103 ? 54.106 -15.108 -12.270 1.00 53.53 105 ARG A N 15
ATOM 29438 C CA . ARG A 1 103 ? 54.975 -15.322 -13.425 1.00 5.51 105 ARG A CA 15
ATOM 29439 C C . ARG A 1 103 ? 55.364 -16.800 -13.565 1.00 13.24 105 ARG A C 15
ATOM 29440 O O . ARG A 1 103 ? 55.677 -17.278 -14.654 1.00 2.23 105 ARG A O 15
ATOM 29461 N N . ASN A 1 104 ? 55.309 -17.513 -12.472 1.00 14.40 106 ASN A N 15
ATOM 29462 C CA . ASN A 1 104 ? 55.753 -18.879 -12.439 1.00 75.13 106 ASN A CA 15
ATOM 29463 C C . ASN A 1 104 ? 54.636 -19.869 -12.213 1.00 64.35 106 ASN A C 15
ATOM 29464 O O . ASN A 1 104 ? 54.867 -21.066 -11.976 1.00 43.10 106 ASN A O 15
ATOM 29475 N N . LEU A 1 105 ? 53.439 -19.383 -12.262 1.00 34.24 107 LEU A N 15
ATOM 29476 C CA . LEU A 1 105 ? 52.278 -20.234 -12.187 1.00 22.31 107 LEU A CA 15
ATOM 29477 C C . LEU A 1 105 ? 51.458 -20.009 -13.445 1.00 22.33 107 LEU A C 15
ATOM 29478 O O . LEU A 1 105 ? 51.730 -19.056 -14.184 1.00 3.21 107 LEU A O 15
ATOM 29494 N N . VAL A 1 106 ? 50.520 -20.868 -13.740 1.00 63.11 108 VAL A N 15
ATOM 29495 C CA . VAL A 1 106 ? 49.732 -20.671 -14.944 1.00 1.01 108 VAL A CA 15
ATOM 29496 C C . VAL A 1 106 ? 48.295 -20.298 -14.649 1.00 71.42 108 VAL A C 15
ATOM 29497 O O . VAL A 1 106 ? 47.662 -20.887 -13.761 1.00 31.43 108 VAL A O 15
ATOM 29510 N N . VAL A 1 107 ? 47.824 -19.290 -15.362 1.00 53.02 109 VAL A N 15
ATOM 29511 C CA . VAL A 1 107 ? 46.463 -18.774 -15.304 1.00 54.14 109 VAL A CA 15
ATOM 29512 C C . VAL A 1 107 ? 46.125 -18.148 -16.643 1.00 41.24 109 VAL A C 15
ATOM 29513 O O . VAL A 1 107 ? 45.164 -18.603 -17.331 1.00 0.00 109 VAL A O 15
ATOM 29527 N N . ASP B 2 1 ? 58.858 -2.695 18.263 1.00 70.03 301 ASP B N 15
ATOM 29528 C CA . ASP B 2 1 ? 57.557 -2.162 17.801 1.00 40.31 301 ASP B CA 15
ATOM 29529 C C . ASP B 2 1 ? 56.841 -3.129 16.870 1.00 43.41 301 ASP B C 15
ATOM 29530 O O . ASP B 2 1 ? 55.924 -2.735 16.141 1.00 3.22 301 ASP B O 15
ATOM 29541 N N . GLY B 2 2 ? 57.220 -4.382 16.892 1.00 32.14 302 GLY B N 15
ATOM 29542 C CA . GLY B 2 2 ? 56.601 -5.333 16.037 1.00 10.15 302 GLY B CA 15
ATOM 29543 C C . GLY B 2 2 ? 57.486 -6.510 15.824 1.00 44.11 302 GLY B C 15
ATOM 29544 O O . GLY B 2 2 ? 58.722 -6.369 15.791 1.00 74.13 302 GLY B O 15
ATOM 29548 N N . GLY B 2 3 ? 56.885 -7.660 15.704 1.00 50.33 303 GLY B N 15
ATOM 29549 C CA . GLY B 2 3 ? 57.616 -8.882 15.460 1.00 63.40 303 GLY B CA 15
ATOM 29550 C C . GLY B 2 3 ? 58.011 -9.000 14.008 1.00 53.01 303 GLY B C 15
ATOM 29551 O O . GLY B 2 3 ? 57.586 -9.928 13.303 1.00 2.33 303 GLY B O 15
ATOM 29555 N N . THR B 2 4 ? 58.825 -8.078 13.559 1.00 72.21 304 THR B N 15
ATOM 29556 C CA . THR B 2 4 ? 59.226 -8.014 12.195 1.00 53.02 304 THR B CA 15
ATOM 29557 C C . THR B 2 4 ? 60.361 -8.983 11.871 1.00 61.42 304 THR B C 15
ATOM 29558 O O . THR B 2 4 ? 61.511 -8.597 11.672 1.00 41.25 304 THR B O 15
ATOM 29569 N N . THR B 2 5 ? 60.043 -10.237 11.927 1.00 33.52 305 THR B N 15
ATOM 29570 C CA . THR B 2 5 ? 60.940 -11.267 11.516 1.00 3.31 305 THR B CA 15
ATOM 29571 C C . THR B 2 5 ? 60.510 -11.685 10.131 1.00 54.44 305 THR B C 15
ATOM 29572 O O . THR B 2 5 ? 59.306 -11.567 9.807 1.00 34.54 305 THR B O 15
ATOM 29583 N N . PHE B 2 6 ? 61.452 -12.158 9.313 1.00 23.43 306 PHE B N 15
ATOM 29584 C CA . PHE B 2 6 ? 61.160 -12.585 7.938 1.00 31.21 306 PHE B CA 15
ATOM 29585 C C . PHE B 2 6 ? 60.017 -13.587 7.937 1.00 61.12 306 PHE B C 15
ATOM 29586 O O . PHE B 2 6 ? 59.099 -13.504 7.127 1.00 3.43 306 PHE B O 15
ATOM 29603 N N . GLU B 2 7 ? 60.057 -14.453 8.925 1.00 22.24 307 GLU B N 15
ATOM 29604 C CA . GLU B 2 7 ? 59.086 -15.514 9.147 1.00 73.43 307 GLU B CA 15
ATOM 29605 C C . GLU B 2 7 ? 57.652 -14.962 9.198 1.00 33.30 307 GLU B C 15
ATOM 29606 O O . GLU B 2 7 ? 56.732 -15.540 8.627 1.00 31.35 307 GLU B O 15
ATOM 29618 N N . HIS B 2 8 ? 57.492 -13.805 9.820 1.00 4.31 308 HIS B N 15
ATOM 29619 C CA . HIS B 2 8 ? 56.178 -13.237 10.032 1.00 63.23 308 HIS B CA 15
ATOM 29620 C C . HIS B 2 8 ? 55.801 -12.346 8.883 1.00 43.42 308 HIS B C 15
ATOM 29621 O O . HIS B 2 8 ? 54.750 -12.511 8.288 1.00 4.03 308 HIS B O 15
ATOM 29635 N N . LEU B 2 9 ? 56.681 -11.422 8.558 1.00 64.14 309 LEU B N 15
ATOM 29636 C CA . LEU B 2 9 ? 56.378 -10.384 7.591 1.00 52.01 309 LEU B CA 15
ATOM 29637 C C . LEU B 2 9 ? 56.190 -10.896 6.157 1.00 42.30 309 LEU B C 15
ATOM 29638 O O . LEU B 2 9 ? 55.380 -10.360 5.406 1.00 13.44 309 LEU B O 15
ATOM 29654 N N . TRP B 2 10 ? 56.885 -11.967 5.813 1.00 43.14 310 TRP B N 15
ATOM 29655 C CA . TRP B 2 10 ? 56.759 -12.574 4.504 1.00 14.01 310 TRP B CA 15
ATOM 29656 C C . TRP B 2 10 ? 55.420 -13.281 4.411 1.00 31.23 310 TRP B C 15
ATOM 29657 O O . TRP B 2 10 ? 54.709 -13.181 3.421 1.00 14.12 310 TRP B O 15
ATOM 29678 N N . SER B 2 11 ? 55.051 -13.911 5.494 1.00 14.42 311 SER B N 15
ATOM 29679 C CA . SER B 2 11 ? 53.824 -14.648 5.572 1.00 14.14 311 SER B CA 15
ATOM 29680 C C . SER B 2 11 ? 52.633 -13.699 5.763 1.00 41.41 311 SER B C 15
ATOM 29681 O O . SER B 2 11 ? 51.487 -14.113 5.767 1.00 31.14 311 SER B O 15
ATOM 29689 N N . SER B 2 12 ? 52.930 -12.431 5.922 1.00 1.11 312 SER B N 15
ATOM 29690 C CA . SER B 2 12 ? 51.937 -11.431 6.163 1.00 11.44 312 SER B CA 15
ATOM 29691 C C . SER B 2 12 ? 51.885 -10.414 5.041 1.00 60.40 312 SER B C 15
ATOM 29692 O O . SER B 2 12 ? 51.348 -9.323 5.218 1.00 41.34 312 SER B O 15
ATOM 29700 N N . LEU B 2 13 ? 52.409 -10.750 3.868 1.00 4.23 313 LEU B N 15
ATOM 29701 C CA . LEU B 2 13 ? 52.382 -9.766 2.799 1.00 14.51 313 LEU B CA 15
ATOM 29702 C C . LEU B 2 13 ? 51.194 -9.996 1.893 1.00 52.23 313 LEU B C 15
ATOM 29703 O O . LEU B 2 13 ? 51.041 -9.356 0.853 1.00 52.02 313 LEU B O 15
ATOM 29719 N N . GLU B 2 14 ? 50.353 -10.905 2.340 1.00 50.02 314 GLU B N 15
ATOM 29720 C CA . GLU B 2 14 ? 49.120 -11.273 1.687 1.00 22.11 314 GLU B CA 15
ATOM 29721 C C . GLU B 2 14 ? 48.089 -10.152 1.836 1.00 24.03 314 GLU B C 15
ATOM 29722 O O . GLU B 2 14 ? 48.178 -9.319 2.747 1.00 52.11 314 GLU B O 15
ATOM 29734 N N . PRO B 2 15 ? 47.129 -10.109 0.954 1.00 10.45 315 PRO B N 15
ATOM 29735 C CA . PRO B 2 15 ? 45.966 -9.247 1.114 1.00 54.32 315 PRO B CA 15
ATOM 29736 C C . PRO B 2 15 ? 44.974 -9.907 2.070 1.00 3.22 315 PRO B C 15
ATOM 29737 O O . PRO B 2 15 ? 44.491 -9.285 3.029 1.00 2.51 315 PRO B O 15
ATOM 29748 N N . ASP B 2 16 ? 44.738 -11.196 1.790 1.00 41.21 316 ASP B N 15
ATOM 29749 C CA . ASP B 2 16 ? 43.795 -12.072 2.458 1.00 41.22 316 ASP B CA 15
ATOM 29750 C C . ASP B 2 16 ? 42.407 -11.808 1.956 1.00 10.30 316 ASP B C 15
ATOM 29751 O O . ASP B 2 16 ? 41.966 -12.534 1.056 1.00 0.00 316 ASP B O 15
ATOM 29761 N N . ASN A 1 1 ? 37.014 35.306 -16.270 1.00 1.00 3 ASN A N 16
ATOM 29762 C CA . ASN A 1 1 ? 37.334 34.442 -15.141 1.00 64.21 3 ASN A CA 16
ATOM 29763 C C . ASN A 1 1 ? 38.549 33.639 -15.487 1.00 1.42 3 ASN A C 16
ATOM 29764 O O . ASN A 1 1 ? 39.152 33.855 -16.541 1.00 73.22 3 ASN A O 16
ATOM 29777 N N . THR A 1 2 ? 38.933 32.732 -14.630 1.00 21.23 4 THR A N 16
ATOM 29778 C CA . THR A 1 2 ? 40.094 31.923 -14.880 1.00 20.42 4 THR A CA 16
ATOM 29779 C C . THR A 1 2 ? 39.719 30.541 -15.424 1.00 62.42 4 THR A C 16
ATOM 29780 O O . THR A 1 2 ? 39.499 29.597 -14.655 1.00 2.41 4 THR A O 16
ATOM 29791 N N . ASN A 1 3 ? 39.589 30.427 -16.721 1.00 20.55 5 ASN A N 16
ATOM 29792 C CA . ASN A 1 3 ? 39.263 29.149 -17.318 1.00 31.42 5 ASN A CA 16
ATOM 29793 C C . ASN A 1 3 ? 40.544 28.377 -17.556 1.00 64.24 5 ASN A C 16
ATOM 29794 O O . ASN A 1 3 ? 41.332 28.705 -18.459 1.00 43.23 5 ASN A O 16
ATOM 29805 N N . MET A 1 4 ? 40.769 27.402 -16.728 1.00 50.32 6 MET A N 16
ATOM 29806 C CA . MET A 1 4 ? 41.917 26.541 -16.841 1.00 55.35 6 MET A CA 16
ATOM 29807 C C . MET A 1 4 ? 41.433 25.137 -17.142 1.00 55.10 6 MET A C 16
ATOM 29808 O O . MET A 1 4 ? 40.911 24.434 -16.275 1.00 33.22 6 MET A O 16
ATOM 29822 N N . SER A 1 5 ? 41.542 24.756 -18.368 1.00 73.11 7 SER A N 16
ATOM 29823 C CA . SER A 1 5 ? 41.044 23.495 -18.801 1.00 53.24 7 SER A CA 16
ATOM 29824 C C . SER A 1 5 ? 42.178 22.510 -18.959 1.00 5.33 7 SER A C 16
ATOM 29825 O O . SER A 1 5 ? 43.120 22.752 -19.711 1.00 12.05 7 SER A O 16
ATOM 29833 N N . VAL A 1 6 ? 42.127 21.453 -18.201 1.00 21.31 8 VAL A N 16
ATOM 29834 C CA . VAL A 1 6 ? 43.045 20.360 -18.365 1.00 5.42 8 VAL A CA 16
ATOM 29835 C C . VAL A 1 6 ? 42.229 19.167 -18.828 1.00 40.44 8 VAL A C 16
ATOM 29836 O O . VAL A 1 6 ? 41.025 19.097 -18.515 1.00 42.14 8 VAL A O 16
ATOM 29849 N N . PRO A 1 7 ? 42.805 18.256 -19.607 1.00 74.40 9 PRO A N 16
ATOM 29850 C CA . PRO A 1 7 ? 42.067 17.109 -20.126 1.00 52.31 9 PRO A CA 16
ATOM 29851 C C . PRO A 1 7 ? 41.590 16.177 -19.013 1.00 2.24 9 PRO A C 16
ATOM 29852 O O . PRO A 1 7 ? 42.280 15.982 -17.996 1.00 32.11 9 PRO A O 16
ATOM 29863 N N . THR A 1 8 ? 40.420 15.633 -19.197 1.00 55.24 10 THR A N 16
ATOM 29864 C CA . THR A 1 8 ? 39.833 14.742 -18.260 1.00 33.05 10 THR A CA 16
ATOM 29865 C C . THR A 1 8 ? 40.360 13.346 -18.495 1.00 33.12 10 THR A C 16
ATOM 29866 O O . THR A 1 8 ? 40.599 12.945 -19.655 1.00 40.24 10 THR A O 16
ATOM 29877 N N . ASP A 1 9 ? 40.567 12.619 -17.438 1.00 22.24 11 ASP A N 16
ATOM 29878 C CA . ASP A 1 9 ? 41.137 11.303 -17.541 1.00 52.52 11 ASP A CA 16
ATOM 29879 C C . ASP A 1 9 ? 40.060 10.243 -17.622 1.00 21.43 11 ASP A C 16
ATOM 29880 O O . ASP A 1 9 ? 39.121 10.219 -16.800 1.00 1.43 11 ASP A O 16
ATOM 29889 N N . GLY A 1 10 ? 40.184 9.395 -18.605 1.00 24.21 12 GLY A N 16
ATOM 29890 C CA . GLY A 1 10 ? 39.260 8.333 -18.799 1.00 13.41 12 GLY A CA 16
ATOM 29891 C C . GLY A 1 10 ? 39.562 7.578 -20.063 1.00 44.33 12 GLY A C 16
ATOM 29892 O O . GLY A 1 10 ? 38.677 7.352 -20.872 1.00 44.55 12 GLY A O 16
ATOM 29896 N N . ALA A 1 11 ? 40.812 7.210 -20.255 1.00 25.35 13 ALA A N 16
ATOM 29897 C CA . ALA A 1 11 ? 41.201 6.463 -21.438 1.00 53.32 13 ALA A CA 16
ATOM 29898 C C . ALA A 1 11 ? 41.100 4.982 -21.193 1.00 12.11 13 ALA A C 16
ATOM 29899 O O . ALA A 1 11 ? 40.892 4.182 -22.112 1.00 52.51 13 ALA A O 16
ATOM 29906 N N . VAL A 1 12 ? 41.241 4.641 -19.974 1.00 54.25 14 VAL A N 16
ATOM 29907 C CA . VAL A 1 12 ? 41.140 3.285 -19.508 1.00 44.45 14 VAL A CA 16
ATOM 29908 C C . VAL A 1 12 ? 40.215 3.196 -18.293 1.00 64.41 14 VAL A C 16
ATOM 29909 O O . VAL A 1 12 ? 40.643 3.297 -17.138 1.00 53.45 14 VAL A O 16
ATOM 29922 N N . THR A 1 13 ? 38.953 3.077 -18.562 1.00 62.35 15 THR A N 16
ATOM 29923 C CA . THR A 1 13 ? 37.964 3.014 -17.538 1.00 70.21 15 THR A CA 16
ATOM 29924 C C . THR A 1 13 ? 37.517 1.581 -17.264 1.00 24.34 15 THR A C 16
ATOM 29925 O O . THR A 1 13 ? 37.097 0.851 -18.176 1.00 4.22 15 THR A O 16
ATOM 29936 N N . THR A 1 14 ? 37.643 1.179 -16.032 1.00 34.01 16 THR A N 16
ATOM 29937 C CA . THR A 1 14 ? 37.260 -0.126 -15.610 1.00 62.33 16 THR A CA 16
ATOM 29938 C C . THR A 1 14 ? 35.869 -0.036 -14.973 1.00 62.33 16 THR A C 16
ATOM 29939 O O . THR A 1 14 ? 35.717 0.512 -13.883 1.00 4.14 16 THR A O 16
ATOM 29950 N N . SER A 1 15 ? 34.871 -0.542 -15.665 1.00 53.04 17 SER A N 16
ATOM 29951 C CA . SER A 1 15 ? 33.499 -0.456 -15.207 1.00 52.10 17 SER A CA 16
ATOM 29952 C C . SER A 1 15 ? 33.266 -1.285 -13.941 1.00 61.15 17 SER A C 16
ATOM 29953 O O . SER A 1 15 ? 32.434 -0.942 -13.108 1.00 12.35 17 SER A O 16
ATOM 29961 N N . GLN A 1 16 ? 33.995 -2.356 -13.811 1.00 32.21 18 GLN A N 16
ATOM 29962 C CA . GLN A 1 16 ? 33.949 -3.194 -12.639 1.00 74.22 18 GLN A CA 16
ATOM 29963 C C . GLN A 1 16 ? 35.364 -3.463 -12.208 1.00 44.22 18 GLN A C 16
ATOM 29964 O O . GLN A 1 16 ? 36.059 -4.275 -12.817 1.00 45.43 18 GLN A O 16
ATOM 29978 N N . ILE A 1 17 ? 35.810 -2.736 -11.213 1.00 44.01 19 ILE A N 16
ATOM 29979 C CA . ILE A 1 17 ? 37.171 -2.855 -10.734 1.00 23.43 19 ILE A CA 16
ATOM 29980 C C . ILE A 1 17 ? 37.320 -4.156 -9.952 1.00 41.50 19 ILE A C 16
ATOM 29981 O O . ILE A 1 17 ? 36.637 -4.364 -8.933 1.00 14.42 19 ILE A O 16
ATOM 29997 N N . PRO A 1 18 ? 38.175 -5.056 -10.430 1.00 42.12 20 PRO A N 16
ATOM 29998 C CA . PRO A 1 18 ? 38.384 -6.338 -9.797 1.00 24.14 20 PRO A CA 16
ATOM 29999 C C . PRO A 1 18 ? 39.152 -6.194 -8.488 1.00 41.43 20 PRO A C 16
ATOM 30000 O O . PRO A 1 18 ? 40.089 -5.387 -8.380 1.00 54.35 20 PRO A O 16
ATOM 30011 N N . ALA A 1 19 ? 38.748 -6.945 -7.512 1.00 65.43 21 ALA A N 16
ATOM 30012 C CA . ALA A 1 19 ? 39.364 -6.929 -6.216 1.00 14.44 21 ALA A CA 16
ATOM 30013 C C . ALA A 1 19 ? 39.672 -8.346 -5.833 1.00 3.11 21 ALA A C 16
ATOM 30014 O O . ALA A 1 19 ? 38.978 -9.269 -6.274 1.00 3.25 21 ALA A O 16
ATOM 30021 N N . SER A 1 20 ? 40.693 -8.541 -5.052 1.00 30.10 22 SER A N 16
ATOM 30022 C CA . SER A 1 20 ? 41.092 -9.862 -4.664 1.00 45.52 22 SER A CA 16
ATOM 30023 C C . SER A 1 20 ? 40.230 -10.355 -3.506 1.00 75.41 22 SER A C 16
ATOM 30024 O O . SER A 1 20 ? 40.529 -10.138 -2.327 1.00 42.35 22 SER A O 16
ATOM 30032 N N . GLU A 1 21 ? 39.140 -10.969 -3.856 1.00 72.13 23 GLU A N 16
ATOM 30033 C CA . GLU A 1 21 ? 38.164 -11.418 -2.886 1.00 51.30 23 GLU A CA 16
ATOM 30034 C C . GLU A 1 21 ? 38.230 -12.908 -2.683 1.00 35.14 23 GLU A C 16
ATOM 30035 O O . GLU A 1 21 ? 37.595 -13.465 -1.775 1.00 1.53 23 GLU A O 16
ATOM 30047 N N . GLN A 1 22 ? 38.962 -13.541 -3.532 1.00 53.33 24 GLN A N 16
ATOM 30048 C CA . GLN A 1 22 ? 39.199 -14.956 -3.472 1.00 25.11 24 GLN A CA 16
ATOM 30049 C C . GLN A 1 22 ? 40.624 -15.164 -3.858 1.00 21.45 24 GLN A C 16
ATOM 30050 O O . GLN A 1 22 ? 41.213 -14.303 -4.515 1.00 14.43 24 GLN A O 16
ATOM 30064 N N . GLU A 1 23 ? 41.194 -16.243 -3.446 1.00 20.02 25 GLU A N 16
ATOM 30065 C CA . GLU A 1 23 ? 42.523 -16.560 -3.857 1.00 11.33 25 GLU A CA 16
ATOM 30066 C C . GLU A 1 23 ? 42.436 -17.567 -4.953 1.00 22.14 25 GLU A C 16
ATOM 30067 O O . GLU A 1 23 ? 41.729 -18.575 -4.819 1.00 34.32 25 GLU A O 16
ATOM 30079 N N . THR A 1 24 ? 43.095 -17.304 -6.021 1.00 51.52 26 THR A N 16
ATOM 30080 C CA . THR A 1 24 ? 43.121 -18.211 -7.101 1.00 53.31 26 THR A CA 16
ATOM 30081 C C . THR A 1 24 ? 44.116 -19.312 -6.744 1.00 53.35 26 THR A C 16
ATOM 30082 O O . THR A 1 24 ? 45.193 -19.019 -6.196 1.00 30.52 26 THR A O 16
ATOM 30093 N N . LEU A 1 25 ? 43.744 -20.559 -6.966 1.00 5.11 27 LEU A N 16
ATOM 30094 C CA . LEU A 1 25 ? 44.673 -21.637 -6.734 1.00 60.50 27 LEU A CA 16
ATOM 30095 C C . LEU A 1 25 ? 45.746 -21.545 -7.757 1.00 75.55 27 LEU A C 16
ATOM 30096 O O . LEU A 1 25 ? 45.470 -21.304 -8.948 1.00 13.21 27 LEU A O 16
ATOM 30112 N N . VAL A 1 26 ? 46.944 -21.733 -7.338 1.00 40.25 28 VAL A N 16
ATOM 30113 C CA . VAL A 1 26 ? 48.048 -21.554 -8.213 1.00 11.42 28 VAL A CA 16
ATOM 30114 C C . VAL A 1 26 ? 48.491 -22.890 -8.748 1.00 51.22 28 VAL A C 16
ATOM 30115 O O . VAL A 1 26 ? 48.259 -23.938 -8.130 1.00 23.41 28 VAL A O 16
ATOM 30128 N N . ARG A 1 27 ? 49.065 -22.854 -9.908 1.00 35.24 29 ARG A N 16
ATOM 30129 C CA . ARG A 1 27 ? 49.581 -24.026 -10.548 1.00 74.24 29 ARG A CA 16
ATOM 30130 C C . ARG A 1 27 ? 51.080 -24.028 -10.387 1.00 40.32 29 ARG A C 16
ATOM 30131 O O . ARG A 1 27 ? 51.769 -23.241 -11.044 1.00 20.51 29 ARG A O 16
ATOM 30152 N N . PRO A 1 28 ? 51.610 -24.849 -9.485 1.00 1.41 30 PRO A N 16
ATOM 30153 C CA . PRO A 1 28 ? 53.032 -24.893 -9.231 1.00 43.14 30 PRO A CA 16
ATOM 30154 C C . PRO A 1 28 ? 53.798 -25.581 -10.351 1.00 24.23 30 PRO A C 16
ATOM 30155 O O . PRO A 1 28 ? 53.526 -26.744 -10.686 1.00 23.12 30 PRO A O 16
ATOM 30166 N N . LYS A 1 29 ? 54.714 -24.852 -10.957 1.00 71.41 31 LYS A N 16
ATOM 30167 C CA . LYS A 1 29 ? 55.624 -25.418 -11.940 1.00 13.12 31 LYS A CA 16
ATOM 30168 C C . LYS A 1 29 ? 56.593 -26.364 -11.199 1.00 60.43 31 LYS A C 16
ATOM 30169 O O . LYS A 1 29 ? 56.714 -26.256 -9.974 1.00 12.54 31 LYS A O 16
ATOM 30188 N N . PRO A 1 30 ? 57.304 -27.289 -11.899 1.00 4.31 32 PRO A N 16
ATOM 30189 C CA . PRO A 1 30 ? 58.247 -28.258 -11.259 1.00 5.12 32 PRO A CA 16
ATOM 30190 C C . PRO A 1 30 ? 59.282 -27.567 -10.358 1.00 74.20 32 PRO A C 16
ATOM 30191 O O . PRO A 1 30 ? 59.723 -28.110 -9.350 1.00 50.13 32 PRO A O 16
ATOM 30202 N N . LEU A 1 31 ? 59.621 -26.352 -10.722 1.00 43.22 33 LEU A N 16
ATOM 30203 C CA . LEU A 1 31 ? 60.568 -25.545 -9.984 1.00 61.34 33 LEU A CA 16
ATOM 30204 C C . LEU A 1 31 ? 59.978 -25.147 -8.619 1.00 33.42 33 LEU A C 16
ATOM 30205 O O . LEU A 1 31 ? 60.651 -25.180 -7.583 1.00 21.42 33 LEU A O 16
ATOM 30221 N N . LEU A 1 32 ? 58.703 -24.830 -8.620 1.00 3.45 34 LEU A N 16
ATOM 30222 C CA . LEU A 1 32 ? 58.016 -24.468 -7.402 1.00 64.14 34 LEU A CA 16
ATOM 30223 C C . LEU A 1 32 ? 57.722 -25.699 -6.612 1.00 22.24 34 LEU A C 16
ATOM 30224 O O . LEU A 1 32 ? 57.831 -25.701 -5.404 1.00 75.12 34 LEU A O 16
ATOM 30240 N N . LEU A 1 33 ? 57.399 -26.763 -7.310 1.00 65.12 35 LEU A N 16
ATOM 30241 C CA . LEU A 1 33 ? 57.104 -28.016 -6.680 1.00 5.32 35 LEU A CA 16
ATOM 30242 C C . LEU A 1 33 ? 58.332 -28.546 -5.932 1.00 54.41 35 LEU A C 16
ATOM 30243 O O . LEU A 1 33 ? 58.192 -29.158 -4.865 1.00 53.44 35 LEU A O 16
ATOM 30259 N N . LYS A 1 34 ? 59.540 -28.265 -6.461 1.00 42.34 36 LYS A N 16
ATOM 30260 C CA . LYS A 1 34 ? 60.756 -28.680 -5.783 1.00 34.14 36 LYS A CA 16
ATOM 30261 C C . LYS A 1 34 ? 60.876 -27.911 -4.460 1.00 62.12 36 LYS A C 16
ATOM 30262 O O . LYS A 1 34 ? 61.176 -28.501 -3.423 1.00 31.42 36 LYS A O 16
ATOM 30281 N N . LEU A 1 35 ? 60.572 -26.601 -4.489 1.00 21.34 37 LEU A N 16
ATOM 30282 C CA . LEU A 1 35 ? 60.702 -25.783 -3.296 1.00 4.13 37 LEU A CA 16
ATOM 30283 C C . LEU A 1 35 ? 59.637 -26.153 -2.274 1.00 55.22 37 LEU A C 16
ATOM 30284 O O . LEU A 1 35 ? 59.917 -26.275 -1.079 1.00 44.31 37 LEU A O 16
ATOM 30300 N N . LEU A 1 36 ? 58.441 -26.392 -2.766 1.00 2.01 38 LEU A N 16
ATOM 30301 C CA . LEU A 1 36 ? 57.315 -26.760 -1.947 1.00 62.52 38 LEU A CA 16
ATOM 30302 C C . LEU A 1 36 ? 57.565 -28.105 -1.268 1.00 61.11 38 LEU A C 16
ATOM 30303 O O . LEU A 1 36 ? 57.387 -28.255 -0.063 1.00 21.21 38 LEU A O 16
ATOM 30319 N N . LYS A 1 37 ? 58.030 -29.071 -2.013 1.00 4.41 39 LYS A N 16
ATOM 30320 C CA . LYS A 1 37 ? 58.257 -30.376 -1.447 1.00 72.50 39 LYS A CA 16
ATOM 30321 C C . LYS A 1 37 ? 59.518 -30.457 -0.627 1.00 71.11 39 LYS A C 16
ATOM 30322 O O . LYS A 1 37 ? 59.730 -31.426 0.094 1.00 23.23 39 LYS A O 16
ATOM 30341 N N . SER A 1 38 ? 60.339 -29.433 -0.705 1.00 51.14 40 SER A N 16
ATOM 30342 C CA . SER A 1 38 ? 61.483 -29.355 0.156 1.00 42.10 40 SER A CA 16
ATOM 30343 C C . SER A 1 38 ? 61.030 -29.066 1.598 1.00 14.45 40 SER A C 16
ATOM 30344 O O . SER A 1 38 ? 61.708 -29.440 2.551 1.00 42.43 40 SER A O 16
ATOM 30352 N N . VAL A 1 39 ? 59.863 -28.423 1.757 1.00 11.22 41 VAL A N 16
ATOM 30353 C CA . VAL A 1 39 ? 59.319 -28.234 3.090 1.00 71.41 41 VAL A CA 16
ATOM 30354 C C . VAL A 1 39 ? 58.334 -29.361 3.438 1.00 64.32 41 VAL A C 16
ATOM 30355 O O . VAL A 1 39 ? 58.095 -29.678 4.610 1.00 51.12 41 VAL A O 16
ATOM 30368 N N . GLY A 1 40 ? 57.828 -30.007 2.427 1.00 13.41 42 GLY A N 16
ATOM 30369 C CA . GLY A 1 40 ? 56.920 -31.100 2.644 1.00 34.34 42 GLY A CA 16
ATOM 30370 C C . GLY A 1 40 ? 55.519 -30.757 2.240 1.00 74.23 42 GLY A C 16
ATOM 30371 O O . GLY A 1 40 ? 54.561 -31.076 2.950 1.00 22.34 42 GLY A O 16
ATOM 30375 N N . ALA A 1 41 ? 55.404 -30.062 1.133 1.00 52.43 43 ALA A N 16
ATOM 30376 C CA . ALA A 1 41 ? 54.100 -29.726 0.553 1.00 31.35 43 ALA A CA 16
ATOM 30377 C C . ALA A 1 41 ? 53.395 -30.986 0.057 1.00 13.11 43 ALA A C 16
ATOM 30378 O O . ALA A 1 41 ? 53.986 -31.792 -0.681 1.00 2.23 43 ALA A O 16
ATOM 30385 N N . GLN A 1 42 ? 52.138 -31.146 0.434 1.00 11.11 44 GLN A N 16
ATOM 30386 C CA . GLN A 1 42 ? 51.382 -32.347 0.099 1.00 14.10 44 GLN A CA 16
ATOM 30387 C C . GLN A 1 42 ? 50.118 -32.044 -0.695 1.00 41.31 44 GLN A C 16
ATOM 30388 O O . GLN A 1 42 ? 49.320 -32.939 -0.985 1.00 14.35 44 GLN A O 16
ATOM 30402 N N . LYS A 1 43 ? 49.930 -30.812 -1.046 1.00 34.22 45 LYS A N 16
ATOM 30403 C CA . LYS A 1 43 ? 48.776 -30.424 -1.832 1.00 1.22 45 LYS A CA 16
ATOM 30404 C C . LYS A 1 43 ? 49.208 -30.165 -3.260 1.00 34.45 45 LYS A C 16
ATOM 30405 O O . LYS A 1 43 ? 50.389 -29.920 -3.520 1.00 73.42 45 LYS A O 16
ATOM 30424 N N . ASP A 1 44 ? 48.281 -30.258 -4.177 1.00 71.23 46 ASP A N 16
ATOM 30425 C CA . ASP A 1 44 ? 48.575 -30.063 -5.599 1.00 33.11 46 ASP A CA 16
ATOM 30426 C C . ASP A 1 44 ? 48.232 -28.657 -6.015 1.00 43.41 46 ASP A C 16
ATOM 30427 O O . ASP A 1 44 ? 48.509 -28.237 -7.138 1.00 45.42 46 ASP A O 16
ATOM 30436 N N . THR A 1 45 ? 47.593 -27.946 -5.123 1.00 73.34 47 THR A N 16
ATOM 30437 C CA . THR A 1 45 ? 47.230 -26.576 -5.325 1.00 64.41 47 THR A CA 16
ATOM 30438 C C . THR A 1 45 ? 47.336 -25.848 -4.021 1.00 71.43 47 THR A C 16
ATOM 30439 O O . THR A 1 45 ? 47.177 -26.454 -2.952 1.00 40.44 47 THR A O 16
ATOM 30450 N N . TYR A 1 46 ? 47.632 -24.589 -4.097 1.00 21.32 48 TYR A N 16
ATOM 30451 C CA . TYR A 1 46 ? 47.780 -23.766 -2.937 1.00 72.11 48 TYR A CA 16
ATOM 30452 C C . TYR A 1 46 ? 47.233 -22.405 -3.217 1.00 63.32 48 TYR A C 16
ATOM 30453 O O . TYR A 1 46 ? 47.206 -21.973 -4.383 1.00 44.22 48 TYR A O 16
ATOM 30471 N N . THR A 1 47 ? 46.765 -21.753 -2.187 1.00 4.35 49 THR A N 16
ATOM 30472 C CA . THR A 1 47 ? 46.310 -20.405 -2.289 1.00 1.34 49 THR A CA 16
ATOM 30473 C C . THR A 1 47 ? 47.512 -19.497 -2.092 1.00 15.00 49 THR A C 16
ATOM 30474 O O . THR A 1 47 ? 48.591 -19.987 -1.761 1.00 52.25 49 THR A O 16
ATOM 30485 N N . MET A 1 48 ? 47.356 -18.205 -2.256 1.00 21.14 50 MET A N 16
ATOM 30486 C CA . MET A 1 48 ? 48.476 -17.316 -2.149 1.00 1.43 50 MET A CA 16
ATOM 30487 C C . MET A 1 48 ? 48.994 -17.217 -0.735 1.00 72.53 50 MET A C 16
ATOM 30488 O O . MET A 1 48 ? 50.202 -17.108 -0.528 1.00 74.21 50 MET A O 16
ATOM 30502 N N . LYS A 1 49 ? 48.089 -17.289 0.227 1.00 14.32 51 LYS A N 16
ATOM 30503 C CA . LYS A 1 49 ? 48.453 -17.381 1.649 1.00 64.44 51 LYS A CA 16
ATOM 30504 C C . LYS A 1 49 ? 49.339 -18.591 1.880 1.00 30.11 51 LYS A C 16
ATOM 30505 O O . LYS A 1 49 ? 50.303 -18.551 2.628 1.00 14.04 51 LYS A O 16
ATOM 30524 N N . GLU A 1 50 ? 49.025 -19.650 1.187 1.00 55.54 52 GLU A N 16
ATOM 30525 C CA . GLU A 1 50 ? 49.758 -20.884 1.308 1.00 75.23 52 GLU A CA 16
ATOM 30526 C C . GLU A 1 50 ? 51.078 -20.816 0.569 1.00 14.34 52 GLU A C 16
ATOM 30527 O O . GLU A 1 50 ? 52.016 -21.519 0.919 1.00 34.14 52 GLU A O 16
ATOM 30539 N N . VAL A 1 51 ? 51.170 -19.962 -0.447 1.00 43.32 53 VAL A N 16
ATOM 30540 C CA . VAL A 1 51 ? 52.436 -19.765 -1.116 1.00 51.12 53 VAL A CA 16
ATOM 30541 C C . VAL A 1 51 ? 53.311 -19.002 -0.174 1.00 21.10 53 VAL A C 16
ATOM 30542 O O . VAL A 1 51 ? 54.410 -19.384 0.056 1.00 11.23 53 VAL A O 16
ATOM 30555 N N . LEU A 1 52 ? 52.772 -17.948 0.417 1.00 70.30 54 LEU A N 16
ATOM 30556 C CA . LEU A 1 52 ? 53.492 -17.187 1.434 1.00 2.43 54 LEU A CA 16
ATOM 30557 C C . LEU A 1 52 ? 53.948 -18.134 2.528 1.00 14.03 54 LEU A C 16
ATOM 30558 O O . LEU A 1 52 ? 55.084 -18.105 2.950 1.00 21.52 54 LEU A O 16
ATOM 30574 N N . PHE A 1 53 ? 53.075 -19.024 2.907 1.00 3.44 55 PHE A N 16
ATOM 30575 C CA . PHE A 1 53 ? 53.385 -19.968 3.936 1.00 31.34 55 PHE A CA 16
ATOM 30576 C C . PHE A 1 53 ? 54.500 -20.926 3.478 1.00 34.30 55 PHE A C 16
ATOM 30577 O O . PHE A 1 53 ? 55.591 -20.888 3.998 1.00 13.01 55 PHE A O 16
ATOM 30594 N N . TYR A 1 54 ? 54.233 -21.721 2.473 1.00 63.30 56 TYR A N 16
ATOM 30595 C CA . TYR A 1 54 ? 55.169 -22.755 2.027 1.00 1.22 56 TYR A CA 16
ATOM 30596 C C . TYR A 1 54 ? 56.420 -22.213 1.359 1.00 62.54 56 TYR A C 16
ATOM 30597 O O . TYR A 1 54 ? 57.519 -22.711 1.622 1.00 21.03 56 TYR A O 16
ATOM 30615 N N . LEU A 1 55 ? 56.274 -21.192 0.520 1.00 33.41 57 LEU A N 16
ATOM 30616 C CA . LEU A 1 55 ? 57.415 -20.634 -0.189 1.00 40.31 57 LEU A CA 16
ATOM 30617 C C . LEU A 1 55 ? 58.335 -19.994 0.842 1.00 40.54 57 LEU A C 16
ATOM 30618 O O . LEU A 1 55 ? 59.558 -20.079 0.755 1.00 5.14 57 LEU A O 16
ATOM 30634 N N . GLY A 1 56 ? 57.713 -19.443 1.868 1.00 34.05 58 GLY A N 16
ATOM 30635 C CA . GLY A 1 56 ? 58.433 -18.809 2.938 1.00 74.30 58 GLY A CA 16
ATOM 30636 C C . GLY A 1 56 ? 59.249 -19.783 3.739 1.00 10.41 58 GLY A C 16
ATOM 30637 O O . GLY A 1 56 ? 60.375 -19.468 4.123 1.00 32.52 58 GLY A O 16
ATOM 30641 N N . GLN A 1 57 ? 58.719 -20.998 3.935 1.00 63.23 59 GLN A N 16
ATOM 30642 C CA . GLN A 1 57 ? 59.399 -22.013 4.731 1.00 64.13 59 GLN A CA 16
ATOM 30643 C C . GLN A 1 57 ? 60.679 -22.380 4.046 1.00 12.12 59 GLN A C 16
ATOM 30644 O O . GLN A 1 57 ? 61.712 -22.510 4.675 1.00 60.00 59 GLN A O 16
ATOM 30658 N N . TYR A 1 58 ? 60.589 -22.499 2.739 1.00 52.35 60 TYR A N 16
ATOM 30659 C CA . TYR A 1 58 ? 61.698 -22.861 1.895 1.00 12.25 60 TYR A CA 16
ATOM 30660 C C . TYR A 1 58 ? 62.832 -21.842 1.998 1.00 54.12 60 TYR A C 16
ATOM 30661 O O . TYR A 1 58 ? 64.005 -22.206 2.120 1.00 53.15 60 TYR A O 16
ATOM 30679 N N . ILE A 1 59 ? 62.480 -20.578 2.004 1.00 22.33 61 ILE A N 16
ATOM 30680 C CA . ILE A 1 59 ? 63.465 -19.525 2.077 1.00 54.32 61 ILE A CA 16
ATOM 30681 C C . ILE A 1 59 ? 64.065 -19.508 3.481 1.00 22.41 61 ILE A C 16
ATOM 30682 O O . ILE A 1 59 ? 65.275 -19.315 3.656 1.00 45.34 61 ILE A O 16
ATOM 30698 N N . MET A 1 60 ? 63.215 -19.750 4.474 1.00 72.44 62 MET A N 16
ATOM 30699 C CA . MET A 1 60 ? 63.631 -19.757 5.867 1.00 41.23 62 MET A CA 16
ATOM 30700 C C . MET A 1 60 ? 64.545 -20.923 6.192 1.00 61.21 62 MET A C 16
ATOM 30701 O O . MET A 1 60 ? 65.586 -20.742 6.818 1.00 12.42 62 MET A O 16
ATOM 30715 N N . THR A 1 61 ? 64.172 -22.097 5.731 1.00 24.30 63 THR A N 16
ATOM 30716 C CA . THR A 1 61 ? 64.885 -23.326 6.065 1.00 13.21 63 THR A CA 16
ATOM 30717 C C . THR A 1 61 ? 66.286 -23.367 5.451 1.00 64.20 63 THR A C 16
ATOM 30718 O O . THR A 1 61 ? 67.234 -23.871 6.064 1.00 74.44 63 THR A O 16
ATOM 30729 N N . LYS A 1 62 ? 66.422 -22.802 4.277 1.00 74.50 64 LYS A N 16
ATOM 30730 C CA . LYS A 1 62 ? 67.694 -22.802 3.574 1.00 35.22 64 LYS A CA 16
ATOM 30731 C C . LYS A 1 62 ? 68.472 -21.565 3.948 1.00 24.12 64 LYS A C 16
ATOM 30732 O O . LYS A 1 62 ? 69.691 -21.511 3.793 1.00 50.03 64 LYS A O 16
ATOM 30751 N N . ARG A 1 63 ? 67.735 -20.588 4.467 1.00 62.41 65 ARG A N 16
ATOM 30752 C CA . ARG A 1 63 ? 68.255 -19.281 4.856 1.00 10.24 65 ARG A CA 16
ATOM 30753 C C . ARG A 1 63 ? 68.787 -18.545 3.642 1.00 55.32 65 ARG A C 16
ATOM 30754 O O . ARG A 1 63 ? 69.865 -17.955 3.669 1.00 33.21 65 ARG A O 16
ATOM 30775 N N . LEU A 1 64 ? 67.969 -18.523 2.598 1.00 53.51 66 LEU A N 16
ATOM 30776 C CA . LEU A 1 64 ? 68.320 -17.875 1.324 1.00 71.15 66 LEU A CA 16
ATOM 30777 C C . LEU A 1 64 ? 68.191 -16.357 1.422 1.00 32.04 66 LEU A C 16
ATOM 30778 O O . LEU A 1 64 ? 68.415 -15.629 0.450 1.00 73.22 66 LEU A O 16
ATOM 30794 N N . TYR A 1 65 ? 67.836 -15.894 2.585 1.00 50.33 67 TYR A N 16
ATOM 30795 C CA . TYR A 1 65 ? 67.672 -14.493 2.841 1.00 63.44 67 TYR A CA 16
ATOM 30796 C C . TYR A 1 65 ? 68.942 -13.920 3.451 1.00 41.21 67 TYR A C 16
ATOM 30797 O O . TYR A 1 65 ? 69.873 -14.670 3.790 1.00 0.14 67 TYR A O 16
ATOM 30815 N N . ASP A 1 66 ? 68.979 -12.619 3.563 1.00 63.44 68 ASP A N 16
ATOM 30816 C CA . ASP A 1 66 ? 70.080 -11.903 4.178 1.00 21.32 68 ASP A CA 16
ATOM 30817 C C . ASP A 1 66 ? 69.986 -12.080 5.672 1.00 52.35 68 ASP A C 16
ATOM 30818 O O . ASP A 1 66 ? 68.934 -11.857 6.268 1.00 13.34 68 ASP A O 16
ATOM 30827 N N . GLU A 1 67 ? 71.068 -12.464 6.261 1.00 63.22 69 GLU A N 16
ATOM 30828 C CA . GLU A 1 67 ? 71.138 -12.686 7.688 1.00 62.14 69 GLU A CA 16
ATOM 30829 C C . GLU A 1 67 ? 71.064 -11.368 8.477 1.00 64.00 69 GLU A C 16
ATOM 30830 O O . GLU A 1 67 ? 70.689 -11.357 9.661 1.00 30.11 69 GLU A O 16
ATOM 30842 N N . LYS A 1 68 ? 71.405 -10.263 7.832 1.00 21.31 70 LYS A N 16
ATOM 30843 C CA . LYS A 1 68 ? 71.427 -8.973 8.500 1.00 43.13 70 LYS A CA 16
ATOM 30844 C C . LYS A 1 68 ? 70.150 -8.228 8.184 1.00 3.23 70 LYS A C 16
ATOM 30845 O O . LYS A 1 68 ? 69.616 -7.487 9.018 1.00 14.52 70 LYS A O 16
ATOM 30864 N N . GLN A 1 69 ? 69.632 -8.461 7.003 1.00 50.03 71 GLN A N 16
ATOM 30865 C CA . GLN A 1 69 ? 68.391 -7.823 6.573 1.00 5.34 71 GLN A CA 16
ATOM 30866 C C . GLN A 1 69 ? 67.401 -8.867 6.102 1.00 62.15 71 GLN A C 16
ATOM 30867 O O . GLN A 1 69 ? 67.413 -9.235 4.951 1.00 64.52 71 GLN A O 16
ATOM 30881 N N . GLN A 1 70 ? 66.546 -9.326 6.981 1.00 33.03 72 GLN A N 16
ATOM 30882 C CA . GLN A 1 70 ? 65.558 -10.357 6.639 1.00 64.41 72 GLN A CA 16
ATOM 30883 C C . GLN A 1 70 ? 64.623 -9.932 5.505 1.00 73.12 72 GLN A C 16
ATOM 30884 O O . GLN A 1 70 ? 64.147 -10.765 4.748 1.00 1.14 72 GLN A O 16
ATOM 30898 N N . HIS A 1 71 ? 64.356 -8.624 5.389 1.00 20.12 73 HIS A N 16
ATOM 30899 C CA . HIS A 1 71 ? 63.535 -8.096 4.288 1.00 23.35 73 HIS A CA 16
ATOM 30900 C C . HIS A 1 71 ? 64.255 -8.154 2.931 1.00 72.14 73 HIS A C 16
ATOM 30901 O O . HIS A 1 71 ? 63.703 -7.742 1.908 1.00 10.11 73 HIS A O 16
ATOM 30915 N N . ILE A 1 72 ? 65.457 -8.673 2.946 1.00 50.14 74 ILE A N 16
ATOM 30916 C CA . ILE A 1 72 ? 66.263 -8.847 1.773 1.00 22.31 74 ILE A CA 16
ATOM 30917 C C . ILE A 1 72 ? 66.467 -10.313 1.565 1.00 55.40 74 ILE A C 16
ATOM 30918 O O . ILE A 1 72 ? 67.121 -10.984 2.356 1.00 73.00 74 ILE A O 16
ATOM 30934 N N . VAL A 1 73 ? 65.892 -10.823 0.547 1.00 45.43 75 VAL A N 16
ATOM 30935 C CA . VAL A 1 73 ? 66.027 -12.194 0.272 1.00 24.42 75 VAL A CA 16
ATOM 30936 C C . VAL A 1 73 ? 66.889 -12.344 -0.948 1.00 52.54 75 VAL A C 16
ATOM 30937 O O . VAL A 1 73 ? 66.610 -11.746 -1.968 1.00 42.31 75 VAL A O 16
ATOM 30950 N N . TYR A 1 74 ? 67.934 -13.101 -0.852 1.00 5.33 76 TYR A N 16
ATOM 30951 C CA . TYR A 1 74 ? 68.814 -13.253 -1.972 1.00 2.23 76 TYR A CA 16
ATOM 30952 C C . TYR A 1 74 ? 68.298 -14.320 -2.904 1.00 20.23 76 TYR A C 16
ATOM 30953 O O . TYR A 1 74 ? 67.852 -14.018 -4.008 1.00 22.13 76 TYR A O 16
ATOM 30971 N N . CYS A 1 75 ? 68.335 -15.576 -2.427 1.00 54.53 77 CYS A N 16
ATOM 30972 C CA . CYS A 1 75 ? 67.974 -16.743 -3.233 1.00 52.14 77 CYS A CA 16
ATOM 30973 C C . CYS A 1 75 ? 68.849 -16.809 -4.483 1.00 4.33 77 CYS A C 16
ATOM 30974 O O . CYS A 1 75 ? 68.469 -17.377 -5.505 1.00 62.20 77 CYS A O 16
ATOM 30982 N N . SER A 1 76 ? 70.050 -16.295 -4.342 1.00 74.53 78 SER A N 16
ATOM 30983 C CA . SER A 1 76 ? 71.005 -16.202 -5.407 1.00 1.24 78 SER A CA 16
ATOM 30984 C C . SER A 1 76 ? 71.708 -17.541 -5.562 1.00 20.30 78 SER A C 16
ATOM 30985 O O . SER A 1 76 ? 72.201 -17.886 -6.627 1.00 21.43 78 SER A O 16
ATOM 30993 N N . ASN A 1 77 ? 71.707 -18.304 -4.485 1.00 41.54 79 ASN A N 16
ATOM 30994 C CA . ASN A 1 77 ? 72.318 -19.620 -4.451 1.00 73.42 79 ASN A CA 16
ATOM 30995 C C . ASN A 1 77 ? 71.381 -20.660 -5.046 1.00 0.00 79 ASN A C 16
ATOM 30996 O O . ASN A 1 77 ? 71.779 -21.777 -5.356 1.00 53.23 79 ASN A O 16
ATOM 31007 N N . ASP A 1 78 ? 70.149 -20.274 -5.249 1.00 63.10 80 ASP A N 16
ATOM 31008 C CA . ASP A 1 78 ? 69.145 -21.184 -5.740 1.00 44.31 80 ASP A CA 16
ATOM 31009 C C . ASP A 1 78 ? 68.498 -20.601 -6.995 1.00 54.24 80 ASP A C 16
ATOM 31010 O O . ASP A 1 78 ? 68.833 -19.499 -7.403 1.00 62.42 80 ASP A O 16
ATOM 31019 N N . LEU A 1 79 ? 67.594 -21.340 -7.587 1.00 71.31 81 LEU A N 16
ATOM 31020 C CA . LEU A 1 79 ? 66.930 -20.970 -8.813 1.00 11.32 81 LEU A CA 16
ATOM 31021 C C . LEU A 1 79 ? 65.779 -19.977 -8.508 1.00 12.11 81 LEU A C 16
ATOM 31022 O O . LEU A 1 79 ? 65.421 -19.166 -9.362 1.00 75.03 81 LEU A O 16
ATOM 31038 N N . LEU A 1 80 ? 65.255 -20.034 -7.259 1.00 22.23 82 LEU A N 16
ATOM 31039 C CA . LEU A 1 80 ? 64.107 -19.216 -6.787 1.00 31.14 82 LEU A CA 16
ATOM 31040 C C . LEU A 1 80 ? 64.207 -17.747 -7.238 1.00 51.53 82 LEU A C 16
ATOM 31041 O O . LEU A 1 80 ? 63.299 -17.236 -7.902 1.00 75.13 82 LEU A O 16
ATOM 31057 N N . GLY A 1 81 ? 65.309 -17.091 -6.887 1.00 33.33 83 GLY A N 16
ATOM 31058 C CA . GLY A 1 81 ? 65.455 -15.675 -7.165 1.00 13.41 83 GLY A CA 16
ATOM 31059 C C . GLY A 1 81 ? 65.463 -15.382 -8.638 1.00 23.02 83 GLY A C 16
ATOM 31060 O O . GLY A 1 81 ? 64.676 -14.537 -9.136 1.00 63.21 83 GLY A O 16
ATOM 31064 N N . ASP A 1 82 ? 66.310 -16.106 -9.352 1.00 74.23 84 ASP A N 16
ATOM 31065 C CA . ASP A 1 82 ? 66.468 -15.937 -10.788 1.00 72.30 84 ASP A CA 16
ATOM 31066 C C . ASP A 1 82 ? 65.139 -16.008 -11.458 1.00 60.45 84 ASP A C 16
ATOM 31067 O O . ASP A 1 82 ? 64.763 -15.081 -12.155 1.00 21.25 84 ASP A O 16
ATOM 31076 N N . LEU A 1 83 ? 64.395 -17.050 -11.097 1.00 51.32 85 LEU A N 16
ATOM 31077 C CA . LEU A 1 83 ? 63.087 -17.402 -11.608 1.00 55.15 85 LEU A CA 16
ATOM 31078 C C . LEU A 1 83 ? 62.065 -16.283 -11.411 1.00 45.10 85 LEU A C 16
ATOM 31079 O O . LEU A 1 83 ? 61.169 -16.088 -12.240 1.00 62.02 85 LEU A O 16
ATOM 31095 N N . PHE A 1 84 ? 62.193 -15.577 -10.308 1.00 13.22 86 PHE A N 16
ATOM 31096 C CA . PHE A 1 84 ? 61.358 -14.415 -10.009 1.00 14.21 86 PHE A CA 16
ATOM 31097 C C . PHE A 1 84 ? 61.708 -13.268 -10.945 1.00 25.43 86 PHE A C 16
ATOM 31098 O O . PHE A 1 84 ? 60.944 -12.304 -11.119 1.00 74.23 86 PHE A O 16
ATOM 31115 N N . GLY A 1 85 ? 62.856 -13.398 -11.542 1.00 24.41 87 GLY A N 16
ATOM 31116 C CA . GLY A 1 85 ? 63.348 -12.441 -12.502 1.00 31.24 87 GLY A CA 16
ATOM 31117 C C . GLY A 1 85 ? 64.314 -11.524 -11.856 1.00 3.13 87 GLY A C 16
ATOM 31118 O O . GLY A 1 85 ? 64.601 -10.428 -12.354 1.00 20.13 87 GLY A O 16
ATOM 31122 N N . VAL A 1 86 ? 64.856 -11.977 -10.761 1.00 0.24 88 VAL A N 16
ATOM 31123 C CA . VAL A 1 86 ? 65.700 -11.111 -9.946 1.00 65.43 88 VAL A CA 16
ATOM 31124 C C . VAL A 1 86 ? 66.983 -11.769 -9.449 1.00 62.04 88 VAL A C 16
ATOM 31125 O O . VAL A 1 86 ? 67.089 -12.982 -9.393 1.00 2.43 88 VAL A O 16
ATOM 31138 N N . PRO A 1 87 ? 68.013 -10.958 -9.148 1.00 11.32 89 PRO A N 16
ATOM 31139 C CA . PRO A 1 87 ? 69.236 -11.441 -8.499 1.00 74.43 89 PRO A CA 16
ATOM 31140 C C . PRO A 1 87 ? 68.966 -11.752 -7.020 1.00 61.01 89 PRO A C 16
ATOM 31141 O O . PRO A 1 87 ? 69.511 -12.711 -6.455 1.00 1.24 89 PRO A O 16
ATOM 31152 N N . SER A 1 88 ? 68.108 -10.930 -6.438 1.00 72.45 90 SER A N 16
ATOM 31153 C CA . SER A 1 88 ? 67.663 -10.993 -5.071 1.00 0.12 90 SER A CA 16
ATOM 31154 C C . SER A 1 88 ? 66.351 -10.201 -5.010 1.00 72.25 90 SER A C 16
ATOM 31155 O O . SER A 1 88 ? 66.085 -9.407 -5.936 1.00 42.34 90 SER A O 16
ATOM 31163 N N . PHE A 1 89 ? 65.541 -10.380 -3.983 1.00 22.52 91 PHE A N 16
ATOM 31164 C CA . PHE A 1 89 ? 64.258 -9.730 -3.946 1.00 23.10 91 PHE A CA 16
ATOM 31165 C C . PHE A 1 89 ? 63.963 -9.173 -2.555 1.00 42.12 91 PHE A C 16
ATOM 31166 O O . PHE A 1 89 ? 64.457 -9.687 -1.549 1.00 74.32 91 PHE A O 16
ATOM 31183 N N . SER A 1 90 ? 63.209 -8.110 -2.509 1.00 13.21 92 SER A N 16
ATOM 31184 C CA . SER A 1 90 ? 62.811 -7.520 -1.273 1.00 63.42 92 SER A CA 16
ATOM 31185 C C . SER A 1 90 ? 61.357 -7.856 -1.003 1.00 12.35 92 SER A C 16
ATOM 31186 O O . SER A 1 90 ? 60.520 -7.808 -1.911 1.00 65.40 92 SER A O 16
ATOM 31194 N N . VAL A 1 91 ? 61.051 -8.180 0.242 1.00 15.21 93 VAL A N 16
ATOM 31195 C CA . VAL A 1 91 ? 59.677 -8.497 0.637 1.00 44.32 93 VAL A CA 16
ATOM 31196 C C . VAL A 1 91 ? 58.848 -7.217 0.807 1.00 70.53 93 VAL A C 16
ATOM 31197 O O . VAL A 1 91 ? 57.649 -7.262 1.100 1.00 62.34 93 VAL A O 16
ATOM 31210 N N . LYS A 1 92 ? 59.516 -6.078 0.648 1.00 25.30 94 LYS A N 16
ATOM 31211 C CA . LYS A 1 92 ? 58.867 -4.775 0.703 1.00 34.12 94 LYS A CA 16
ATOM 31212 C C . LYS A 1 92 ? 57.975 -4.551 -0.497 1.00 43.13 94 LYS A C 16
ATOM 31213 O O . LYS A 1 92 ? 56.968 -3.845 -0.405 1.00 62.22 94 LYS A O 16
ATOM 31232 N N . GLU A 1 93 ? 58.324 -5.145 -1.618 1.00 41.22 95 GLU A N 16
ATOM 31233 C CA . GLU A 1 93 ? 57.550 -4.961 -2.815 1.00 25.25 95 GLU A CA 16
ATOM 31234 C C . GLU A 1 93 ? 56.395 -5.920 -2.860 1.00 44.21 95 GLU A C 16
ATOM 31235 O O . GLU A 1 93 ? 56.483 -6.999 -3.422 1.00 11.24 95 GLU A O 16
ATOM 31247 N N . HIS A 1 94 ? 55.329 -5.487 -2.300 1.00 61.03 96 HIS A N 16
ATOM 31248 C CA . HIS A 1 94 ? 54.107 -6.279 -2.127 1.00 22.11 96 HIS A CA 16
ATOM 31249 C C . HIS A 1 94 ? 53.533 -6.709 -3.449 1.00 24.20 96 HIS A C 16
ATOM 31250 O O . HIS A 1 94 ? 53.214 -7.886 -3.645 1.00 4.12 96 HIS A O 16
ATOM 31264 N N . ARG A 1 95 ? 53.465 -5.768 -4.377 1.00 61.45 97 ARG A N 16
ATOM 31265 C CA . ARG A 1 95 ? 52.889 -6.027 -5.682 1.00 2.00 97 ARG A CA 16
ATOM 31266 C C . ARG A 1 95 ? 53.750 -6.991 -6.453 1.00 60.51 97 ARG A C 16
ATOM 31267 O O . ARG A 1 95 ? 53.247 -7.873 -7.144 1.00 63.44 97 ARG A O 16
ATOM 31288 N N . LYS A 1 96 ? 55.051 -6.853 -6.277 1.00 3.30 98 LYS A N 16
ATOM 31289 C CA . LYS A 1 96 ? 56.005 -7.700 -6.956 1.00 1.24 98 LYS A CA 16
ATOM 31290 C C . LYS A 1 96 ? 55.967 -9.099 -6.435 1.00 33.20 98 LYS A C 16
ATOM 31291 O O . LYS A 1 96 ? 56.228 -10.022 -7.170 1.00 63.32 98 LYS A O 16
ATOM 31310 N N . ILE A 1 97 ? 55.629 -9.263 -5.168 1.00 54.20 99 ILE A N 16
ATOM 31311 C CA . ILE A 1 97 ? 55.523 -10.598 -4.616 1.00 3.41 99 ILE A CA 16
ATOM 31312 C C . ILE A 1 97 ? 54.432 -11.341 -5.356 1.00 32.52 99 ILE A C 16
ATOM 31313 O O . ILE A 1 97 ? 54.639 -12.456 -5.814 1.00 34.24 99 ILE A O 16
ATOM 31329 N N . TYR A 1 98 ? 53.295 -10.675 -5.539 1.00 43.11 100 TYR A N 16
ATOM 31330 C CA . TYR A 1 98 ? 52.158 -11.283 -6.225 1.00 15.13 100 TYR A CA 16
ATOM 31331 C C . TYR A 1 98 ? 52.537 -11.637 -7.641 1.00 34.44 100 TYR A C 16
ATOM 31332 O O . TYR A 1 98 ? 52.311 -12.758 -8.093 1.00 3.54 100 TYR A O 16
ATOM 31350 N N . THR A 1 99 ? 53.150 -10.697 -8.319 1.00 71.31 101 THR A N 16
ATOM 31351 C CA . THR A 1 99 ? 53.513 -10.886 -9.694 1.00 4.12 101 THR A CA 16
ATOM 31352 C C . THR A 1 99 ? 54.619 -11.918 -9.886 1.00 22.22 101 THR A C 16
ATOM 31353 O O . THR A 1 99 ? 54.596 -12.659 -10.851 1.00 14.53 101 THR A O 16
ATOM 31364 N N . MET A 1 100 ? 55.545 -12.009 -8.947 1.00 34.35 102 MET A N 16
ATOM 31365 C CA . MET A 1 100 ? 56.613 -13.005 -9.029 1.00 63.42 102 MET A CA 16
ATOM 31366 C C . MET A 1 100 ? 56.076 -14.408 -8.831 1.00 13.22 102 MET A C 16
ATOM 31367 O O . MET A 1 100 ? 56.609 -15.373 -9.379 1.00 73.13 102 MET A O 16
ATOM 31381 N N . ILE A 1 101 ? 54.996 -14.511 -8.092 1.00 3.21 103 ILE A N 16
ATOM 31382 C CA . ILE A 1 101 ? 54.331 -15.783 -7.872 1.00 52.20 103 ILE A CA 16
ATOM 31383 C C . ILE A 1 101 ? 53.463 -16.100 -9.082 1.00 5.52 103 ILE A C 16
ATOM 31384 O O . ILE A 1 101 ? 53.501 -17.200 -9.621 1.00 70.30 103 ILE A O 16
ATOM 31400 N N . TYR A 1 102 ? 52.728 -15.099 -9.534 1.00 40.11 104 TYR A N 16
ATOM 31401 C CA . TYR A 1 102 ? 51.869 -15.204 -10.699 1.00 44.15 104 TYR A CA 16
ATOM 31402 C C . TYR A 1 102 ? 52.674 -15.552 -11.961 1.00 13.14 104 TYR A C 16
ATOM 31403 O O . TYR A 1 102 ? 52.219 -16.300 -12.817 1.00 40.12 104 TYR A O 16
ATOM 31421 N N . ARG A 1 103 ? 53.877 -15.024 -12.042 1.00 53.53 105 ARG A N 16
ATOM 31422 C CA . ARG A 1 103 ? 54.795 -15.283 -13.145 1.00 5.51 105 ARG A CA 16
ATOM 31423 C C . ARG A 1 103 ? 55.271 -16.741 -13.116 1.00 13.24 105 ARG A C 16
ATOM 31424 O O . ARG A 1 103 ? 55.726 -17.293 -14.125 1.00 2.23 105 ARG A O 16
ATOM 31445 N N . ASN A 1 104 ? 55.126 -17.367 -11.977 1.00 14.40 106 ASN A N 16
ATOM 31446 C CA . ASN A 1 104 ? 55.603 -18.719 -11.808 1.00 75.13 106 ASN A CA 16
ATOM 31447 C C . ASN A 1 104 ? 54.523 -19.745 -11.699 1.00 64.35 106 ASN A C 16
ATOM 31448 O O . ASN A 1 104 ? 54.788 -20.931 -11.500 1.00 43.10 106 ASN A O 16
ATOM 31459 N N . LEU A 1 105 ? 53.327 -19.315 -11.849 1.00 34.24 107 LEU A N 16
ATOM 31460 C CA . LEU A 1 105 ? 52.224 -20.224 -11.914 1.00 22.31 107 LEU A CA 16
ATOM 31461 C C . LEU A 1 105 ? 51.704 -20.169 -13.337 1.00 22.33 107 LEU A C 16
ATOM 31462 O O . LEU A 1 105 ? 52.059 -19.245 -14.084 1.00 3.21 107 LEU A O 16
ATOM 31478 N N . VAL A 1 106 ? 50.896 -21.100 -13.740 1.00 63.11 108 VAL A N 16
ATOM 31479 C CA . VAL A 1 106 ? 50.456 -21.083 -15.122 1.00 1.01 108 VAL A CA 16
ATOM 31480 C C . VAL A 1 106 ? 49.025 -20.600 -15.275 1.00 71.42 108 VAL A C 16
ATOM 31481 O O . VAL A 1 106 ? 48.087 -21.184 -14.732 1.00 31.43 108 VAL A O 16
ATOM 31494 N N . VAL A 1 107 ? 48.884 -19.530 -16.008 1.00 53.02 109 VAL A N 16
ATOM 31495 C CA . VAL A 1 107 ? 47.629 -18.885 -16.315 1.00 54.14 109 VAL A CA 16
ATOM 31496 C C . VAL A 1 107 ? 47.731 -18.297 -17.683 1.00 41.24 109 VAL A C 16
ATOM 31497 O O . VAL A 1 107 ? 46.911 -18.640 -18.538 1.00 0.00 109 VAL A O 16
ATOM 31511 N N . ASP B 2 1 ? 65.869 0.690 9.648 1.00 70.03 301 ASP B N 16
ATOM 31512 C CA . ASP B 2 1 ? 64.764 0.654 10.633 1.00 40.31 301 ASP B CA 16
ATOM 31513 C C . ASP B 2 1 ? 63.731 -0.415 10.305 1.00 43.41 301 ASP B C 16
ATOM 31514 O O . ASP B 2 1 ? 62.599 -0.394 10.829 1.00 3.22 301 ASP B O 16
ATOM 31525 N N . GLY B 2 2 ? 64.108 -1.363 9.487 1.00 32.14 302 GLY B N 16
ATOM 31526 C CA . GLY B 2 2 ? 63.229 -2.422 9.125 1.00 10.15 302 GLY B CA 16
ATOM 31527 C C . GLY B 2 2 ? 63.735 -3.730 9.644 1.00 44.11 302 GLY B C 16
ATOM 31528 O O . GLY B 2 2 ? 63.915 -4.682 8.876 1.00 74.13 302 GLY B O 16
ATOM 31532 N N . GLY B 2 3 ? 63.985 -3.784 10.943 1.00 50.33 303 GLY B N 16
ATOM 31533 C CA . GLY B 2 3 ? 64.499 -4.979 11.585 1.00 63.40 303 GLY B CA 16
ATOM 31534 C C . GLY B 2 3 ? 63.394 -5.931 11.974 1.00 53.01 303 GLY B C 16
ATOM 31535 O O . GLY B 2 3 ? 63.316 -6.391 13.124 1.00 2.33 303 GLY B O 16
ATOM 31539 N N . THR B 2 4 ? 62.556 -6.220 11.035 1.00 72.21 304 THR B N 16
ATOM 31540 C CA . THR B 2 4 ? 61.460 -7.098 11.214 1.00 53.02 304 THR B CA 16
ATOM 31541 C C . THR B 2 4 ? 61.861 -8.519 10.828 1.00 61.42 304 THR B C 16
ATOM 31542 O O . THR B 2 4 ? 62.830 -8.717 10.062 1.00 41.25 304 THR B O 16
ATOM 31553 N N . THR B 2 5 ? 61.158 -9.489 11.355 1.00 33.52 305 THR B N 16
ATOM 31554 C CA . THR B 2 5 ? 61.474 -10.859 11.105 1.00 3.31 305 THR B CA 16
ATOM 31555 C C . THR B 2 5 ? 60.734 -11.349 9.854 1.00 54.44 305 THR B C 16
ATOM 31556 O O . THR B 2 5 ? 59.538 -11.028 9.645 1.00 34.54 305 THR B O 16
ATOM 31567 N N . PHE B 2 6 ? 61.445 -12.123 9.029 1.00 23.43 306 PHE B N 16
ATOM 31568 C CA . PHE B 2 6 ? 60.926 -12.650 7.760 1.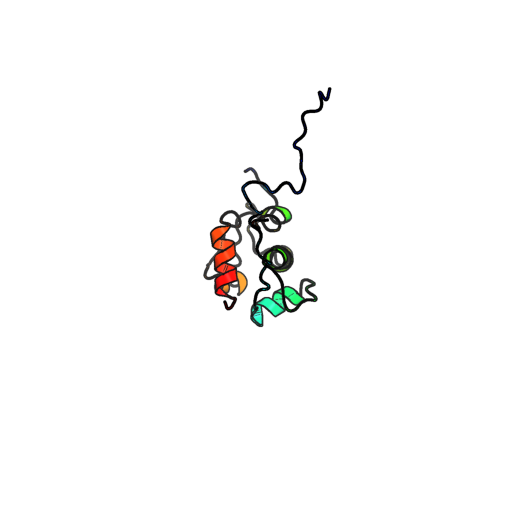00 31.21 306 PHE B CA 16
ATOM 31569 C C . PHE B 2 6 ? 59.676 -13.481 8.011 1.00 61.12 306 PHE B C 16
ATOM 31570 O O . PHE B 2 6 ? 58.712 -13.452 7.240 1.00 3.43 306 PHE B O 16
ATOM 31587 N N . GLU B 2 7 ? 59.695 -14.144 9.135 1.00 22.24 307 GLU B N 16
ATOM 31588 C CA . GLU B 2 7 ? 58.645 -15.013 9.604 1.00 73.43 307 GLU B CA 16
ATOM 31589 C C . GLU B 2 7 ? 57.302 -14.270 9.750 1.00 33.30 307 GLU B C 16
ATOM 31590 O O . GLU B 2 7 ? 56.242 -14.877 9.658 1.00 31.35 307 GLU B O 16
ATOM 31602 N N . HIS B 2 8 ? 57.351 -12.968 9.966 1.00 4.31 308 HIS B N 16
ATOM 31603 C CA . HIS B 2 8 ? 56.142 -12.233 10.256 1.00 63.23 308 HIS B CA 16
ATOM 31604 C C . HIS B 2 8 ? 55.607 -11.522 9.029 1.00 43.42 308 HIS B C 16
ATOM 31605 O O . HIS B 2 8 ? 54.435 -11.608 8.724 1.00 4.03 308 HIS B O 16
ATOM 31619 N N . LEU B 2 9 ? 56.464 -10.846 8.316 1.00 64.14 309 LEU B N 16
ATOM 31620 C CA . LEU B 2 9 ? 55.986 -9.954 7.258 1.00 52.01 309 LEU B CA 16
ATOM 31621 C C . LEU B 2 9 ? 55.742 -10.652 5.919 1.00 42.30 309 LEU B C 16
ATOM 31622 O O . LEU B 2 9 ? 54.997 -10.148 5.088 1.00 13.44 309 LEU B O 16
ATOM 31638 N N . TRP B 2 10 ? 56.316 -11.830 5.740 1.00 43.14 310 TRP B N 16
ATOM 31639 C CA . TRP B 2 10 ? 56.196 -12.538 4.480 1.00 14.01 310 TRP B CA 16
ATOM 31640 C C . TRP B 2 10 ? 54.842 -13.219 4.384 1.00 31.23 310 TRP B C 16
ATOM 31641 O O . TRP B 2 10 ? 54.227 -13.270 3.335 1.00 14.12 310 TRP B O 16
ATOM 31662 N N . SER B 2 11 ? 54.365 -13.670 5.498 1.00 14.42 311 SER B N 16
ATOM 31663 C CA . SER B 2 11 ? 53.123 -14.364 5.576 1.00 14.14 311 SER B CA 16
ATOM 31664 C C . SER B 2 11 ? 51.957 -13.391 5.775 1.00 41.41 311 SER B C 16
ATOM 31665 O O . SER B 2 11 ? 50.797 -13.786 5.845 1.00 31.14 311 SER B O 16
ATOM 31673 N N . SER B 2 12 ? 52.283 -12.134 5.878 1.00 1.11 312 SER B N 16
ATOM 31674 C CA . SER B 2 12 ? 51.319 -11.111 6.139 1.00 11.44 312 SER B CA 16
ATOM 31675 C C . SER B 2 12 ? 51.258 -10.117 4.989 1.00 60.40 312 SER B C 16
ATOM 31676 O O . SER B 2 12 ? 50.763 -8.993 5.152 1.00 41.34 312 SER B O 16
ATOM 31684 N N . LEU B 2 13 ? 51.724 -10.504 3.822 1.00 4.23 313 LEU B N 16
ATOM 31685 C CA . LEU B 2 13 ? 51.843 -9.518 2.782 1.00 14.51 313 LEU B CA 16
ATOM 31686 C C . LEU B 2 13 ? 50.754 -9.627 1.750 1.00 52.23 313 LEU B C 16
ATOM 31687 O O . LEU B 2 13 ? 50.774 -8.922 0.735 1.00 52.02 313 LEU B O 16
ATOM 31703 N N . GLU B 2 14 ? 49.791 -10.468 2.016 1.00 50.02 314 GLU B N 16
ATOM 31704 C CA . GLU B 2 14 ? 48.704 -10.642 1.116 1.00 22.11 314 GLU B CA 16
ATOM 31705 C C . GLU B 2 14 ? 47.665 -9.532 1.400 1.00 24.03 314 GLU B C 16
ATOM 31706 O O . GLU B 2 14 ? 47.660 -8.953 2.498 1.00 52.11 314 GLU B O 16
ATOM 31718 N N . PRO B 2 15 ? 46.806 -9.194 0.424 1.00 10.45 315 PRO B N 16
ATOM 31719 C CA . PRO B 2 15 ? 45.809 -8.122 0.580 1.00 54.32 315 PRO B CA 16
ATOM 31720 C C . PRO B 2 15 ? 44.811 -8.395 1.670 1.00 3.22 315 PRO B C 16
ATOM 31721 O O . PRO B 2 15 ? 44.310 -7.476 2.338 1.00 2.51 315 PRO B O 16
ATOM 31732 N N . ASP B 2 16 ? 44.545 -9.623 1.854 1.00 41.21 316 ASP B N 16
ATOM 31733 C CA . ASP B 2 16 ? 43.584 -10.069 2.799 1.00 41.22 316 ASP B CA 16
ATOM 31734 C C . ASP B 2 16 ? 43.974 -11.442 3.275 1.00 10.30 316 ASP B C 16
ATOM 31735 O O . ASP B 2 16 ? 44.436 -11.591 4.415 1.00 0.00 316 ASP B O 16
ATOM 31745 N N . ASN A 1 1 ? 41.329 -38.840 -16.689 1.00 1.00 3 ASN A N 17
ATOM 31746 C CA . ASN A 1 1 ? 42.495 -37.961 -16.510 1.00 64.21 3 ASN A CA 17
ATOM 31747 C C . ASN A 1 1 ? 43.722 -38.803 -16.266 1.00 1.42 3 ASN A C 17
ATOM 31748 O O . ASN A 1 1 ? 44.671 -38.748 -17.039 1.00 73.22 3 ASN A O 17
ATOM 31761 N N . THR A 1 2 ? 43.707 -39.611 -15.199 1.00 21.23 4 THR A N 17
ATOM 31762 C CA . THR A 1 2 ? 44.813 -40.511 -14.940 1.00 20.42 4 THR A CA 17
ATOM 31763 C C . THR A 1 2 ? 44.792 -41.627 -15.993 1.00 62.42 4 THR A C 17
ATOM 31764 O O . THR A 1 2 ? 45.820 -42.013 -16.549 1.00 2.41 4 THR A O 17
ATOM 31775 N N . ASN A 1 3 ? 43.608 -42.107 -16.274 1.00 20.55 5 ASN A N 17
ATOM 31776 C CA . ASN A 1 3 ? 43.408 -43.135 -17.258 1.00 31.42 5 ASN A CA 17
ATOM 31777 C C . ASN A 1 3 ? 42.731 -42.526 -18.462 1.00 64.24 5 ASN A C 17
ATOM 31778 O O . ASN A 1 3 ? 42.332 -41.344 -18.427 1.00 43.23 5 ASN A O 17
ATOM 31789 N N . MET A 1 4 ? 42.599 -43.302 -19.515 1.00 50.32 6 MET A N 17
ATOM 31790 C CA . MET A 1 4 ? 41.978 -42.830 -20.737 1.00 55.35 6 MET A CA 17
ATOM 31791 C C . MET A 1 4 ? 40.482 -43.019 -20.682 1.00 55.10 6 MET A C 17
ATOM 31792 O O . MET A 1 4 ? 39.991 -44.031 -20.167 1.00 33.22 6 MET A O 17
ATOM 31806 N N . SER A 1 5 ? 39.768 -42.054 -21.184 1.00 73.11 7 SER A N 17
ATOM 31807 C CA . SER A 1 5 ? 38.313 -42.106 -21.241 1.00 53.24 7 SER A CA 17
ATOM 31808 C C . SER A 1 5 ? 37.910 -42.858 -22.496 1.00 5.33 7 SER A C 17
ATOM 31809 O O . SER A 1 5 ? 36.914 -43.586 -22.549 1.00 12.05 7 SER A O 17
ATOM 31817 N N . VAL A 1 6 ? 38.739 -42.687 -23.459 1.00 21.31 8 VAL A N 17
ATOM 31818 C CA . VAL A 1 6 ? 38.648 -43.226 -24.798 1.00 5.42 8 VAL A CA 17
ATOM 31819 C C . VAL A 1 6 ? 40.081 -43.365 -25.287 1.00 40.44 8 VAL A C 17
ATOM 31820 O O . VAL A 1 6 ? 40.966 -42.766 -24.677 1.00 42.14 8 VAL A O 17
ATOM 31833 N N . PRO A 1 7 ? 40.342 -44.159 -26.359 1.00 74.40 9 PRO A N 17
ATOM 31834 C CA . PRO A 1 7 ? 41.711 -44.395 -26.897 1.00 52.31 9 PRO A CA 17
ATOM 31835 C C . PRO A 1 7 ? 42.517 -43.109 -27.210 1.00 2.24 9 PRO A C 17
ATOM 31836 O O . PRO A 1 7 ? 43.738 -43.152 -27.398 1.00 32.11 9 PRO A O 17
ATOM 31847 N N . THR A 1 8 ? 41.830 -42.002 -27.324 1.00 55.24 10 THR A N 17
ATOM 31848 C CA . THR A 1 8 ? 42.436 -40.707 -27.497 1.00 33.05 10 THR A CA 17
ATOM 31849 C C . THR A 1 8 ? 41.516 -39.676 -26.847 1.00 33.12 10 THR A C 17
ATOM 31850 O O . THR A 1 8 ? 40.488 -39.309 -27.420 1.00 40.24 10 THR A O 17
ATOM 31861 N N . ASP A 1 9 ? 41.848 -39.295 -25.620 1.00 22.24 11 ASP A N 17
ATOM 31862 C CA . ASP A 1 9 ? 41.038 -38.356 -24.821 1.00 52.52 11 ASP A CA 17
ATOM 31863 C C . ASP A 1 9 ? 40.889 -37.017 -25.515 1.00 21.43 11 ASP A C 17
ATOM 31864 O O . ASP A 1 9 ? 41.855 -36.492 -26.114 1.00 1.43 11 ASP A O 17
ATOM 31873 N N . GLY A 1 10 ? 39.710 -36.464 -25.438 1.00 24.21 12 GLY A N 17
ATOM 31874 C CA . GLY A 1 10 ? 39.445 -35.205 -26.052 1.00 13.41 12 GLY A CA 17
ATOM 31875 C C . GLY A 1 10 ? 38.272 -34.523 -25.416 1.00 44.33 12 GLY A C 17
ATOM 31876 O O . GLY A 1 10 ? 37.517 -35.150 -24.651 1.00 44.55 12 GLY A O 17
ATOM 31880 N N . ALA A 1 11 ? 38.120 -33.267 -25.700 1.00 25.35 13 ALA A N 17
ATOM 31881 C CA . ALA A 1 11 ? 37.031 -32.490 -25.193 1.00 53.32 13 ALA A CA 17
ATOM 31882 C C . ALA A 1 11 ? 36.051 -32.258 -26.319 1.00 12.11 13 ALA A C 17
ATOM 31883 O O . ALA A 1 11 ? 36.389 -31.617 -27.313 1.00 52.51 13 ALA A O 17
ATOM 31890 N N . VAL A 1 12 ? 34.858 -32.793 -26.183 1.00 54.25 14 VAL A N 17
ATOM 31891 C CA . VAL A 1 12 ? 33.837 -32.665 -27.212 1.00 44.45 14 VAL A CA 17
ATOM 31892 C C . VAL A 1 12 ? 33.340 -31.223 -27.319 1.00 64.41 14 VAL A C 17
ATOM 31893 O O . VAL A 1 12 ? 32.939 -30.764 -28.397 1.00 53.45 14 VAL A O 17
ATOM 31906 N N . THR A 1 13 ? 33.398 -30.522 -26.222 1.00 62.35 15 THR A N 17
ATOM 31907 C CA . THR A 1 13 ? 33.013 -29.144 -26.153 1.00 70.21 15 THR A CA 17
ATOM 31908 C C . THR A 1 13 ? 34.047 -28.392 -25.335 1.00 24.34 15 THR A C 17
ATOM 31909 O O . THR A 1 13 ? 34.316 -28.771 -24.185 1.00 4.22 15 THR A O 17
ATOM 31920 N N . THR A 1 14 ? 34.659 -27.380 -25.922 1.00 34.01 16 THR A N 17
ATOM 31921 C CA . THR A 1 14 ? 35.655 -26.595 -25.235 1.00 62.33 16 THR A CA 17
ATOM 31922 C C . THR A 1 14 ? 35.052 -25.935 -23.999 1.00 62.33 16 THR A C 17
ATOM 31923 O O . THR A 1 14 ? 34.097 -25.155 -24.091 1.00 4.14 16 THR A O 17
ATOM 31934 N N . SER A 1 15 ? 35.569 -26.282 -22.865 1.00 53.04 17 SER A N 17
ATOM 31935 C CA . SER A 1 15 ? 35.044 -25.820 -21.629 1.00 52.10 17 SER A CA 17
ATOM 31936 C C . SER A 1 15 ? 36.014 -24.860 -20.985 1.00 61.15 17 SER A C 17
ATOM 31937 O O . SER A 1 15 ? 37.177 -24.770 -21.395 1.00 12.35 17 SER A O 17
ATOM 31945 N N . GLN A 1 16 ? 35.526 -24.134 -20.021 1.00 32.21 18 GLN A N 17
ATOM 31946 C CA . GLN A 1 16 ? 36.303 -23.204 -19.248 1.00 74.22 18 GLN A CA 17
ATOM 31947 C C . GLN A 1 16 ? 35.810 -23.294 -17.830 1.00 44.22 18 GLN A C 17
ATOM 31948 O O . GLN A 1 16 ? 34.654 -23.681 -17.615 1.00 45.43 18 GLN A O 17
ATOM 31962 N N . ILE A 1 17 ? 36.646 -22.985 -16.880 1.00 44.01 19 ILE A N 17
ATOM 31963 C CA . ILE A 1 17 ? 36.247 -23.028 -15.490 1.00 23.43 19 ILE A CA 17
ATOM 31964 C C . ILE A 1 17 ? 35.260 -21.885 -15.207 1.00 41.50 19 ILE A C 17
ATOM 31965 O O . ILE A 1 17 ? 35.519 -20.726 -15.570 1.00 14.42 19 ILE A O 17
ATOM 31981 N N . PRO A 1 18 ? 34.099 -22.201 -14.610 1.00 42.12 20 PRO A N 17
ATOM 31982 C CA . PRO A 1 18 ? 33.093 -21.201 -14.263 1.00 24.14 20 PRO A CA 17
ATOM 31983 C C . PRO A 1 18 ? 33.613 -20.219 -13.212 1.00 41.43 20 PRO A C 17
ATOM 31984 O O . PRO A 1 18 ? 34.634 -20.478 -12.555 1.00 54.35 20 PRO A O 17
ATOM 31995 N N . ALA A 1 19 ? 32.921 -19.119 -13.042 1.00 65.43 21 ALA A N 17
ATOM 31996 C CA . ALA A 1 19 ? 33.370 -18.073 -12.153 1.00 14.44 21 ALA A CA 17
ATOM 31997 C C . ALA A 1 19 ? 33.092 -18.398 -10.691 1.00 3.11 21 ALA A C 17
ATOM 31998 O O . ALA A 1 19 ? 31.992 -18.179 -10.178 1.00 3.25 21 ALA A O 17
ATOM 32005 N N . SER A 1 20 ? 34.060 -18.984 -10.060 1.00 30.10 22 SER A N 17
ATOM 32006 C CA . SER A 1 20 ? 34.022 -19.251 -8.665 1.00 45.52 22 SER A CA 17
ATOM 32007 C C . SER A 1 20 ? 35.080 -18.352 -8.013 1.00 75.41 22 SER A C 17
ATOM 32008 O O . SER A 1 20 ? 36.272 -18.547 -8.208 1.00 42.35 22 SER A O 17
ATOM 32016 N N . GLU A 1 21 ? 34.643 -17.335 -7.300 1.00 72.13 23 GLU A N 17
ATOM 32017 C CA . GLU A 1 21 ? 35.566 -16.379 -6.672 1.00 51.30 23 GLU A CA 17
ATOM 32018 C C . GLU A 1 21 ? 35.951 -16.853 -5.281 1.00 35.14 23 GLU A C 17
ATOM 32019 O O . GLU A 1 21 ? 36.730 -16.206 -4.563 1.00 1.53 23 GLU A O 17
ATOM 32031 N N . GLN A 1 22 ? 35.400 -17.982 -4.909 1.00 53.33 24 GLN A N 17
ATOM 32032 C CA . GLN A 1 22 ? 35.651 -18.590 -3.623 1.00 25.11 24 GLN A CA 17
ATOM 32033 C C . GLN A 1 22 ? 37.013 -19.278 -3.641 1.00 21.45 24 GLN A C 17
ATOM 32034 O O . GLN A 1 22 ? 37.094 -20.465 -3.914 1.00 14.43 24 GLN A O 17
ATOM 32048 N N . GLU A 1 23 ? 38.065 -18.484 -3.444 1.00 20.02 25 GLU A N 17
ATOM 32049 C CA . GLU A 1 23 ? 39.466 -18.934 -3.413 1.00 11.33 25 GLU A CA 17
ATOM 32050 C C . GLU A 1 23 ? 39.859 -19.834 -4.582 1.00 22.14 25 GLU A C 17
ATOM 32051 O O . GLU A 1 23 ? 39.817 -21.065 -4.484 1.00 34.32 25 GLU A O 17
ATOM 32063 N N . THR A 1 24 ? 40.196 -19.229 -5.689 1.00 51.52 26 THR A N 17
ATOM 32064 C CA . THR A 1 24 ? 40.647 -19.980 -6.823 1.00 53.31 26 THR A CA 17
ATOM 32065 C C . THR A 1 24 ? 42.073 -20.445 -6.596 1.00 53.35 26 THR A C 17
ATOM 32066 O O . THR A 1 24 ? 42.992 -19.628 -6.394 1.00 30.52 26 THR A O 17
ATOM 32077 N N . LEU A 1 25 ? 42.241 -21.740 -6.593 1.00 5.11 27 LEU A N 17
ATOM 32078 C CA . LEU A 1 25 ? 43.516 -22.342 -6.363 1.00 60.50 27 LEU A CA 17
ATOM 32079 C C . LEU A 1 25 ? 44.369 -22.233 -7.602 1.00 75.55 27 LEU A C 17
ATOM 32080 O O . LEU A 1 25 ? 43.875 -22.372 -8.725 1.00 13.21 27 LEU A O 17
ATOM 32096 N N . VAL A 1 26 ? 45.627 -22.001 -7.400 1.00 40.25 28 VAL A N 17
ATOM 32097 C CA . VAL A 1 26 ? 46.557 -21.824 -8.471 1.00 11.42 28 VAL A CA 17
ATOM 32098 C C . VAL A 1 26 ? 47.316 -23.116 -8.681 1.00 51.22 28 VAL A C 17
ATOM 32099 O O . VAL A 1 26 ? 47.434 -23.937 -7.749 1.00 23.41 28 VAL A O 17
ATOM 32112 N N . ARG A 1 27 ? 47.815 -23.313 -9.874 1.00 35.24 29 ARG A N 17
ATOM 32113 C CA . ARG A 1 27 ? 48.458 -24.562 -10.217 1.00 74.24 29 ARG A CA 17
ATOM 32114 C C . ARG A 1 27 ? 49.941 -24.331 -10.331 1.00 40.32 29 ARG A C 17
ATOM 32115 O O . ARG A 1 27 ? 50.369 -23.503 -11.124 1.00 20.51 29 ARG A O 17
ATOM 32136 N N . PRO A 1 28 ? 50.743 -25.028 -9.542 1.00 1.41 30 PRO A N 17
ATOM 32137 C CA . PRO A 1 28 ? 52.186 -24.823 -9.520 1.00 43.14 30 PRO A CA 17
ATOM 32138 C C . PRO A 1 28 ? 52.905 -25.407 -10.734 1.00 24.23 30 PRO A C 17
ATOM 32139 O O . PRO A 1 28 ? 52.578 -26.510 -11.205 1.00 23.12 30 PRO A O 17
ATOM 32150 N N . LYS A 1 29 ? 53.853 -24.664 -11.264 1.00 71.41 31 LYS A N 17
ATOM 32151 C CA . LYS A 1 29 ? 54.757 -25.208 -12.252 1.00 13.12 31 LYS A CA 17
ATOM 32152 C C . LYS A 1 29 ? 55.753 -26.117 -11.497 1.00 60.43 31 LYS A C 17
ATOM 32153 O O . LYS A 1 29 ? 55.877 -25.983 -10.261 1.00 12.54 31 LYS A O 17
ATOM 32172 N N . PRO A 1 30 ? 56.468 -27.041 -12.188 1.00 4.31 32 PRO A N 17
ATOM 32173 C CA . PRO A 1 30 ? 57.355 -28.042 -11.548 1.00 5.12 32 PRO A CA 17
ATOM 32174 C C . PRO A 1 30 ? 58.337 -27.470 -10.526 1.00 74.20 32 PRO A C 17
ATOM 32175 O O . PRO A 1 30 ? 58.565 -28.081 -9.489 1.00 50.13 32 PRO A O 17
ATOM 32186 N N . LEU A 1 31 ? 58.880 -26.288 -10.794 1.00 43.22 33 LEU A N 17
ATOM 32187 C CA . LEU A 1 31 ? 59.878 -25.708 -9.909 1.00 61.34 33 LEU A CA 17
ATOM 32188 C C . LEU A 1 31 ? 59.267 -25.290 -8.565 1.00 33.42 33 LEU A C 17
ATOM 32189 O O . LEU A 1 31 ? 59.879 -25.458 -7.500 1.00 21.42 33 LEU A O 17
ATOM 32205 N N . LEU A 1 32 ? 58.050 -24.787 -8.605 1.00 3.45 34 LEU A N 17
ATOM 32206 C CA . LEU A 1 32 ? 57.367 -24.437 -7.383 1.00 64.14 34 LEU A CA 17
ATOM 32207 C C . LEU A 1 32 ? 56.911 -25.670 -6.675 1.00 22.24 34 LEU A C 17
ATOM 32208 O O . LEU A 1 32 ? 57.126 -25.799 -5.487 1.00 75.12 34 LEU A O 17
ATOM 32224 N N . LEU A 1 33 ? 56.343 -26.605 -7.425 1.00 65.12 35 LEU A N 17
ATOM 32225 C CA . LEU A 1 33 ? 55.906 -27.893 -6.883 1.00 5.32 35 LEU A CA 17
ATOM 32226 C C . LEU A 1 33 ? 57.061 -28.556 -6.123 1.00 54.41 35 LEU A C 17
ATOM 32227 O O . LEU A 1 33 ? 56.885 -29.076 -5.021 1.00 53.44 35 LEU A O 17
ATOM 32243 N N . LYS A 1 34 ? 58.242 -28.465 -6.721 1.00 42.34 36 LYS A N 17
ATOM 32244 C CA . LYS A 1 34 ? 59.497 -28.913 -6.144 1.00 34.14 36 LYS A CA 17
ATOM 32245 C C . LYS A 1 34 ? 59.726 -28.339 -4.739 1.00 62.12 36 LYS A C 17
ATOM 32246 O O . LYS A 1 34 ? 59.935 -29.090 -3.778 1.00 31.42 36 LYS A O 17
ATOM 32265 N N . LEU A 1 35 ? 59.643 -27.024 -4.605 1.00 21.34 37 LEU A N 17
ATOM 32266 C CA . LEU A 1 35 ? 59.995 -26.408 -3.338 1.00 4.13 37 LEU A CA 17
ATOM 32267 C C . LEU A 1 35 ? 58.855 -26.582 -2.350 1.00 55.22 37 LEU A C 17
ATOM 32268 O O . LEU A 1 35 ? 59.082 -26.861 -1.185 1.00 44.31 37 LEU A O 17
ATOM 32284 N N . LEU A 1 36 ? 57.633 -26.477 -2.861 1.00 2.01 38 LEU A N 17
ATOM 32285 C CA . LEU A 1 36 ? 56.408 -26.636 -2.088 1.00 62.52 38 LEU A CA 17
ATOM 32286 C C . LEU A 1 36 ? 56.375 -27.996 -1.405 1.00 61.11 38 LEU A C 17
ATOM 32287 O O . LEU A 1 36 ? 56.179 -28.094 -0.196 1.00 21.21 38 LEU A O 17
ATOM 32303 N N . LYS A 1 37 ? 56.634 -29.030 -2.165 1.00 4.41 39 LYS A N 17
ATOM 32304 C CA . LYS A 1 37 ? 56.596 -30.386 -1.672 1.00 72.50 39 LYS A CA 17
ATOM 32305 C C . LYS A 1 37 ? 57.700 -30.597 -0.654 1.00 71.11 39 LYS A C 17
ATOM 32306 O O . LYS A 1 37 ? 57.509 -31.280 0.357 1.00 23.23 39 LYS A O 17
ATOM 32325 N N . SER A 1 38 ? 58.817 -29.947 -0.883 1.00 51.14 40 SER A N 17
ATOM 32326 C CA . SER A 1 38 ? 59.961 -30.076 -0.026 1.00 42.10 40 SER A CA 17
ATOM 32327 C C . SER A 1 38 ? 59.778 -29.318 1.305 1.00 14.45 40 SER A C 17
ATOM 32328 O O . SER A 1 38 ? 60.449 -29.620 2.302 1.00 42.43 40 SER A O 17
ATOM 32336 N N . VAL A 1 39 ? 58.875 -28.346 1.328 1.00 11.22 41 VAL A N 17
ATOM 32337 C CA . VAL A 1 39 ? 58.626 -27.590 2.547 1.00 71.41 41 VAL A CA 17
ATOM 32338 C C . VAL A 1 39 ? 57.358 -28.032 3.253 1.00 64.32 41 VAL A C 17
ATOM 32339 O O . VAL A 1 39 ? 56.963 -27.450 4.266 1.00 51.12 41 VAL A O 17
ATOM 32352 N N . GLY A 1 40 ? 56.735 -29.063 2.732 1.00 13.41 42 GLY A N 17
ATOM 32353 C CA . GLY A 1 40 ? 55.601 -29.637 3.410 1.00 34.34 42 GLY A CA 17
ATOM 32354 C C . GLY A 1 40 ? 54.263 -29.281 2.818 1.00 74.23 42 GLY A C 17
ATOM 32355 O O . GLY A 1 40 ? 53.272 -29.239 3.534 1.00 22.34 42 GLY A O 17
ATOM 32359 N N . ALA A 1 41 ? 54.204 -29.015 1.532 1.00 52.43 43 ALA A N 17
ATOM 32360 C CA . ALA A 1 41 ? 52.911 -28.757 0.912 1.00 31.35 43 ALA A CA 17
ATOM 32361 C C . ALA A 1 41 ? 52.232 -30.068 0.590 1.00 13.11 43 ALA A C 17
ATOM 32362 O O . ALA A 1 41 ? 52.701 -30.843 -0.258 1.00 2.23 43 ALA A O 17
ATOM 32369 N N . GLN A 1 42 ? 51.166 -30.330 1.289 1.00 11.11 44 GLN A N 17
ATOM 32370 C CA . GLN A 1 42 ? 50.412 -31.557 1.155 1.00 14.10 44 GLN A CA 17
ATOM 32371 C C . GLN A 1 42 ? 49.243 -31.387 0.210 1.00 41.31 44 GLN A C 17
ATOM 32372 O O . GLN A 1 42 ? 48.576 -32.367 -0.149 1.00 14.35 44 GLN A O 17
ATOM 32386 N N . LYS A 1 43 ? 48.987 -30.160 -0.164 1.00 34.22 45 LYS A N 17
ATOM 32387 C CA . LYS A 1 43 ? 47.934 -29.831 -1.081 1.00 1.22 45 LYS A CA 17
ATOM 32388 C C . LYS A 1 43 ? 48.480 -29.908 -2.497 1.00 34.45 45 LYS A C 17
ATOM 32389 O O . LYS A 1 43 ? 49.664 -29.620 -2.727 1.00 73.42 45 LYS A O 17
ATOM 32408 N N . ASP A 1 44 ? 47.641 -30.304 -3.428 1.00 71.23 46 ASP A N 17
ATOM 32409 C CA . ASP A 1 44 ? 48.038 -30.433 -4.838 1.00 33.11 46 ASP A CA 17
ATOM 32410 C C . ASP A 1 44 ? 47.926 -29.080 -5.506 1.00 43.41 46 ASP A C 17
ATOM 32411 O O . ASP A 1 44 ? 48.554 -28.796 -6.520 1.00 45.42 46 ASP A O 17
ATOM 32420 N N . THR A 1 45 ? 47.155 -28.237 -4.880 1.00 73.34 47 THR A N 17
ATOM 32421 C CA . THR A 1 45 ? 46.891 -26.908 -5.339 1.00 64.41 47 THR A CA 17
ATOM 32422 C C . THR A 1 45 ? 46.765 -26.013 -4.142 1.00 71.43 47 THR A C 17
ATOM 32423 O O . THR A 1 45 ? 46.444 -26.488 -3.052 1.00 40.44 47 THR A O 17
ATOM 32434 N N . TYR A 1 46 ? 47.001 -24.750 -4.312 1.00 21.32 48 TYR A N 17
ATOM 32435 C CA . TYR A 1 46 ? 47.033 -23.860 -3.187 1.00 72.11 48 TYR A CA 17
ATOM 32436 C C . TYR A 1 46 ? 46.635 -22.454 -3.581 1.00 63.32 48 TYR A C 17
ATOM 32437 O O . TYR A 1 46 ? 46.466 -22.163 -4.763 1.00 44.22 48 TYR A O 17
ATOM 32455 N N . THR A 1 47 ? 46.465 -21.606 -2.602 1.00 4.35 49 THR A N 17
ATOM 32456 C CA . THR A 1 47 ? 46.145 -20.218 -2.838 1.00 1.34 49 THR A CA 17
ATOM 32457 C C . THR A 1 47 ? 47.417 -19.389 -2.764 1.00 15.00 49 THR A C 17
ATOM 32458 O O . THR A 1 47 ? 48.486 -19.902 -2.376 1.00 52.25 49 THR A O 17
ATOM 32469 N N . MET A 1 48 ? 47.310 -18.115 -3.094 1.00 21.14 50 MET A N 17
ATOM 32470 C CA . MET A 1 48 ? 48.439 -17.195 -3.022 1.00 1.43 50 MET A CA 17
ATOM 32471 C C . MET A 1 48 ? 48.976 -17.051 -1.614 1.00 72.53 50 MET A C 17
ATOM 32472 O O . MET A 1 48 ? 50.171 -16.864 -1.421 1.00 74.21 50 MET A O 17
ATOM 32486 N N . LYS A 1 49 ? 48.097 -17.183 -0.645 1.00 14.32 51 LYS A N 17
ATOM 32487 C CA . LYS A 1 49 ? 48.461 -17.046 0.758 1.00 64.44 51 LYS A CA 17
ATOM 32488 C C . LYS A 1 49 ? 49.422 -18.161 1.149 1.00 30.11 51 LYS A C 17
ATOM 32489 O O . LYS A 1 49 ? 50.488 -17.930 1.728 1.00 14.04 51 LYS A O 17
ATOM 32508 N N . GLU A 1 50 ? 49.042 -19.355 0.773 1.00 55.54 52 GLU A N 17
ATOM 32509 C CA . GLU A 1 50 ? 49.727 -20.563 1.159 1.00 75.23 52 GLU A CA 17
ATOM 32510 C C . GLU A 1 50 ? 51.065 -20.706 0.466 1.00 14.34 52 GLU A C 17
ATOM 32511 O O . GLU A 1 50 ? 52.021 -21.173 1.062 1.00 34.14 52 GLU A O 17
ATOM 32523 N N . VAL A 1 51 ? 51.153 -20.280 -0.774 1.00 43.32 53 VAL A N 17
ATOM 32524 C CA . VAL A 1 51 ? 52.419 -20.361 -1.480 1.00 51.12 53 VAL A CA 17
ATOM 32525 C C . VAL A 1 51 ? 53.410 -19.451 -0.936 1.00 21.10 53 VAL A C 17
ATOM 32526 O O . VAL A 1 51 ? 54.497 -19.841 -0.800 1.00 11.23 53 VAL A O 17
ATOM 32539 N N . LEU A 1 52 ? 53.043 -18.265 -0.567 1.00 70.30 54 LEU A N 17
ATOM 32540 C CA . LEU A 1 52 ? 54.013 -17.413 0.002 1.00 2.43 54 LEU A CA 17
ATOM 32541 C C . LEU A 1 52 ? 54.388 -17.954 1.385 1.00 14.03 54 LEU A C 17
ATOM 32542 O O . LEU A 1 52 ? 55.542 -18.011 1.715 1.00 21.52 54 LEU A O 17
ATOM 32558 N N . PHE A 1 53 ? 53.407 -18.484 2.112 1.00 3.44 55 PHE A N 17
ATOM 32559 C CA . PHE A 1 53 ? 53.649 -19.130 3.414 1.00 31.34 55 PHE A CA 17
ATOM 32560 C C . PHE A 1 53 ? 54.722 -20.236 3.266 1.00 34.30 55 PHE A C 17
ATOM 32561 O O . PHE A 1 53 ? 55.742 -20.242 3.977 1.00 13.01 55 PHE A O 17
ATOM 32578 N N . TYR A 1 54 ? 54.497 -21.135 2.321 1.00 63.30 56 TYR A N 17
ATOM 32579 C CA . TYR A 1 54 ? 55.418 -22.221 2.042 1.00 1.22 56 TYR A CA 17
ATOM 32580 C C . TYR A 1 54 ? 56.667 -21.761 1.323 1.00 62.54 56 TYR A C 17
ATOM 32581 O O . TYR A 1 54 ? 57.745 -22.295 1.565 1.00 21.03 56 TYR A O 17
ATOM 32599 N N . LEU A 1 55 ? 56.534 -20.779 0.444 1.00 33.41 57 LEU A N 17
ATOM 32600 C CA . LEU A 1 55 ? 57.682 -20.225 -0.244 1.00 40.31 57 LEU A CA 17
ATOM 32601 C C . LEU A 1 55 ? 58.672 -19.674 0.804 1.00 40.54 57 LEU A C 17
ATOM 32602 O O . LEU A 1 55 ? 59.881 -19.894 0.727 1.00 5.14 57 LEU A O 17
ATOM 32618 N N . GLY A 1 56 ? 58.111 -19.024 1.815 1.00 34.05 58 GLY A N 17
ATOM 32619 C CA . GLY A 1 56 ? 58.885 -18.451 2.898 1.00 74.30 58 GLY A CA 17
ATOM 32620 C C . GLY A 1 56 ? 59.608 -19.496 3.704 1.00 10.41 58 GLY A C 17
ATOM 32621 O O . GLY A 1 56 ? 60.723 -19.254 4.163 1.00 32.52 58 GLY A O 17
ATOM 32625 N N . GLN A 1 57 ? 58.978 -20.667 3.861 1.00 63.23 59 GLN A N 17
ATOM 32626 C CA . GLN A 1 57 ? 59.591 -21.809 4.564 1.00 64.13 59 GLN A CA 17
ATOM 32627 C C . GLN A 1 57 ? 60.928 -22.133 3.903 1.00 12.12 59 GLN A C 17
ATOM 32628 O O . GLN A 1 57 ? 61.950 -22.290 4.567 1.00 60.00 59 GLN A O 17
ATOM 32642 N N . TYR A 1 58 ? 60.903 -22.160 2.577 1.00 52.35 60 TYR A N 17
ATOM 32643 C CA . TYR A 1 58 ? 62.064 -22.470 1.759 1.00 12.25 60 TYR A CA 17
ATOM 32644 C C . TYR A 1 58 ? 63.169 -21.419 1.928 1.00 54.12 60 TYR A C 17
ATOM 32645 O O . TYR A 1 58 ? 64.348 -21.756 2.074 1.00 53.15 60 TYR A O 17
ATOM 32663 N N . ILE A 1 59 ? 62.779 -20.163 1.970 1.00 22.33 61 ILE A N 17
ATOM 32664 C CA . ILE A 1 59 ? 63.733 -19.066 2.061 1.00 54.32 61 ILE A CA 17
ATOM 32665 C C . ILE A 1 59 ? 64.346 -19.059 3.457 1.00 22.41 61 ILE A C 17
ATOM 32666 O O . ILE A 1 59 ? 65.533 -18.759 3.629 1.00 45.34 61 ILE A O 17
ATOM 32682 N N . MET A 1 60 ? 63.528 -19.416 4.438 1.00 72.44 62 MET A N 17
ATOM 32683 C CA . MET A 1 60 ? 63.957 -19.512 5.828 1.00 41.23 62 MET A CA 17
ATOM 32684 C C . MET A 1 60 ? 64.895 -20.663 6.048 1.00 61.21 62 MET A C 17
ATOM 32685 O O . MET A 1 60 ? 65.970 -20.493 6.594 1.00 12.42 62 MET A O 17
ATOM 32699 N N . THR A 1 61 ? 64.500 -21.821 5.577 1.00 24.30 63 THR A N 17
ATOM 32700 C CA . THR A 1 61 ? 65.227 -23.059 5.856 1.00 13.21 63 THR A CA 17
ATOM 32701 C C . THR A 1 61 ? 66.628 -23.071 5.213 1.00 64.20 63 THR A C 17
ATOM 32702 O O . THR A 1 61 ? 67.583 -23.623 5.774 1.00 74.44 63 THR A O 17
ATOM 32713 N N . LYS A 1 62 ? 66.758 -22.427 4.072 1.00 74.50 64 LYS A N 17
ATOM 32714 C CA . LYS A 1 62 ? 68.037 -22.383 3.367 1.00 35.22 64 LYS A CA 17
ATOM 32715 C C . LYS A 1 62 ? 68.770 -21.107 3.729 1.00 24.12 64 LYS A C 17
ATOM 32716 O O . LYS A 1 62 ? 69.967 -20.968 3.483 1.00 50.03 64 LYS A O 17
ATOM 32735 N N . ARG A 1 63 ? 68.020 -20.189 4.313 1.00 62.41 65 ARG A N 17
ATOM 32736 C CA . ARG A 1 63 ? 68.493 -18.863 4.697 1.00 10.24 65 ARG A CA 17
ATOM 32737 C C . ARG A 1 63 ? 69.009 -18.102 3.493 1.00 55.32 65 ARG A C 17
ATOM 32738 O O . ARG A 1 63 ? 70.205 -17.842 3.347 1.00 33.21 65 ARG A O 17
ATOM 32759 N N . LEU A 1 64 ? 68.102 -17.792 2.611 1.00 53.51 66 LEU A N 17
ATOM 32760 C CA . LEU A 1 64 ? 68.435 -17.095 1.382 1.00 71.15 66 LEU A CA 17
ATOM 32761 C C . LEU A 1 64 ? 68.257 -15.598 1.571 1.00 32.04 66 LEU A C 17
ATOM 32762 O O . LEU A 1 64 ? 68.455 -14.804 0.652 1.00 73.22 66 LEU A O 17
ATOM 32778 N N . TYR A 1 65 ? 67.891 -15.221 2.767 1.00 50.33 67 TYR A N 17
ATOM 32779 C CA . TYR A 1 65 ? 67.657 -13.837 3.086 1.00 63.44 67 TYR A CA 17
ATOM 32780 C C . TYR A 1 65 ? 68.918 -13.196 3.656 1.00 41.21 67 TYR A C 17
ATOM 32781 O O . TYR A 1 65 ? 69.907 -13.894 3.927 1.00 0.14 67 TYR A O 17
ATOM 32799 N N . ASP A 1 66 ? 68.881 -11.903 3.843 1.00 63.44 68 ASP A N 17
ATOM 32800 C CA . ASP A 1 66 ? 70.020 -11.167 4.364 1.00 21.32 68 ASP A CA 17
ATOM 32801 C C . ASP A 1 66 ? 70.135 -11.387 5.861 1.00 52.35 68 ASP A C 17
ATOM 32802 O O . ASP A 1 66 ? 69.139 -11.554 6.547 1.00 13.34 68 ASP A O 17
ATOM 32811 N N . GLU A 1 67 ? 71.335 -11.358 6.361 1.00 63.22 69 GLU A N 17
ATOM 32812 C CA . GLU A 1 67 ? 71.587 -11.670 7.743 1.00 62.14 69 GLU A CA 17
ATOM 32813 C C . GLU A 1 67 ? 71.300 -10.491 8.684 1.00 64.00 69 GLU A C 17
ATOM 32814 O O . GLU A 1 67 ? 71.073 -10.698 9.884 1.00 30.11 69 GLU A O 17
ATOM 32826 N N . LYS A 1 68 ? 71.305 -9.273 8.151 1.00 21.31 70 LYS A N 17
ATOM 32827 C CA . LYS A 1 68 ? 70.986 -8.095 8.924 1.00 43.13 70 LYS A CA 17
ATOM 32828 C C . LYS A 1 68 ? 69.657 -7.490 8.483 1.00 3.23 70 LYS A C 17
ATOM 32829 O O . LYS A 1 68 ? 68.959 -6.844 9.278 1.00 14.52 70 LYS A O 17
ATOM 32848 N N . GLN A 1 69 ? 69.301 -7.684 7.228 1.00 50.03 71 GLN A N 17
ATOM 32849 C CA . GLN A 1 69 ? 68.077 -7.143 6.700 1.00 5.34 71 GLN A CA 17
ATOM 32850 C C . GLN A 1 69 ? 67.165 -8.267 6.314 1.00 62.15 71 GLN A C 17
ATOM 32851 O O . GLN A 1 69 ? 67.213 -8.755 5.193 1.00 64.52 71 GLN A O 17
ATOM 32865 N N . GLN A 1 70 ? 66.344 -8.689 7.218 1.00 33.03 72 GLN A N 17
ATOM 32866 C CA . GLN A 1 70 ? 65.472 -9.795 6.948 1.00 64.41 72 GLN A CA 17
ATOM 32867 C C . GLN A 1 70 ? 64.359 -9.460 5.969 1.00 73.12 72 GLN A C 17
ATOM 32868 O O . GLN A 1 70 ? 63.719 -10.342 5.438 1.00 1.14 72 GLN A O 17
ATOM 32882 N N . HIS A 1 71 ? 64.121 -8.176 5.719 1.00 20.12 73 HIS A N 17
ATOM 32883 C CA . HIS A 1 71 ? 63.185 -7.811 4.668 1.00 23.35 73 HIS A CA 17
ATOM 32884 C C . HIS A 1 71 ? 63.843 -7.861 3.270 1.00 72.14 73 HIS A C 17
ATOM 32885 O O . HIS A 1 71 ? 63.217 -7.489 2.263 1.00 10.11 73 HIS A O 17
ATOM 32899 N N . ILE A 1 72 ? 65.081 -8.318 3.228 1.00 50.14 74 ILE A N 17
ATOM 32900 C CA . ILE A 1 72 ? 65.860 -8.440 2.005 1.00 22.31 74 ILE A CA 17
ATOM 32901 C C . ILE A 1 72 ? 66.204 -9.899 1.762 1.00 55.40 74 ILE A C 17
ATOM 32902 O O . ILE A 1 72 ? 66.661 -10.599 2.670 1.00 73.00 74 ILE A O 17
ATOM 32918 N N . VAL A 1 73 ? 65.962 -10.365 0.560 1.00 45.43 75 VAL A N 17
ATOM 32919 C CA . VAL A 1 73 ? 66.306 -11.708 0.197 1.00 24.42 75 VAL A CA 17
ATOM 32920 C C . VAL A 1 73 ? 67.254 -11.672 -0.981 1.00 52.54 75 VAL A C 17
ATOM 32921 O O . VAL A 1 73 ? 67.046 -10.919 -1.924 1.00 42.31 75 VAL A O 17
ATOM 32934 N N . TYR A 1 74 ? 68.289 -12.444 -0.930 1.00 5.33 76 TYR A N 17
ATOM 32935 C CA . TYR A 1 74 ? 69.213 -12.492 -2.023 1.00 2.23 76 TYR A CA 17
ATOM 32936 C C . TYR A 1 74 ? 69.004 -13.722 -2.824 1.00 20.23 76 TYR A C 17
ATOM 32937 O O . TYR A 1 74 ? 68.543 -13.646 -3.957 1.00 22.13 76 TYR A O 17
ATOM 32955 N N . CYS A 1 75 ? 69.323 -14.849 -2.210 1.00 54.53 77 CYS A N 17
ATOM 32956 C CA . CYS A 1 75 ? 69.308 -16.197 -2.765 1.00 52.14 77 CYS A CA 17
ATOM 32957 C C . CYS A 1 75 ? 70.435 -16.345 -3.779 1.00 4.33 77 CYS A C 17
ATOM 32958 O O . CYS A 1 75 ? 71.290 -17.206 -3.625 1.00 62.20 77 CYS A O 17
ATOM 32966 N N . SER A 1 76 ? 70.432 -15.441 -4.768 1.00 74.53 78 SER A N 17
ATOM 32967 C CA . SER A 1 76 ? 71.428 -15.259 -5.833 1.00 1.24 78 SER A CA 17
ATOM 32968 C C . SER A 1 76 ? 71.828 -16.538 -6.602 1.00 20.30 78 SER A C 17
ATOM 32969 O O . SER A 1 76 ? 71.545 -16.663 -7.785 1.00 21.43 78 SER A O 17
ATOM 32977 N N . ASN A 1 77 ? 72.433 -17.482 -5.917 1.00 41.54 79 ASN A N 17
ATOM 32978 C CA . ASN A 1 77 ? 72.905 -18.712 -6.524 1.00 73.42 79 ASN A CA 17
ATOM 32979 C C . ASN A 1 77 ? 71.788 -19.730 -6.532 1.00 0.00 79 ASN A C 17
ATOM 32980 O O . ASN A 1 77 ? 71.966 -20.881 -6.947 1.00 53.23 79 ASN A O 17
ATOM 32991 N N . ASP A 1 78 ? 70.645 -19.325 -6.030 1.00 63.10 80 ASP A N 17
ATOM 32992 C CA . ASP A 1 78 ? 69.481 -20.177 -5.979 1.00 44.31 80 ASP A CA 17
ATOM 32993 C C . ASP A 1 78 ? 68.661 -19.870 -7.214 1.00 54.24 80 ASP A C 17
ATOM 32994 O O . ASP A 1 78 ? 68.939 -18.891 -7.918 1.00 62.42 80 ASP A O 17
ATOM 33003 N N . LEU A 1 79 ? 67.671 -20.645 -7.461 1.00 71.31 81 LEU A N 17
ATOM 33004 C CA . LEU A 1 79 ? 66.899 -20.533 -8.651 1.00 11.32 81 LEU A CA 17
ATOM 33005 C C . LEU A 1 79 ? 65.686 -19.594 -8.412 1.00 12.11 81 LEU A C 17
ATOM 33006 O O . LEU A 1 79 ? 65.229 -18.943 -9.324 1.00 75.03 81 LEU A O 17
ATOM 33022 N N . LEU A 1 80 ? 65.251 -19.496 -7.155 1.00 22.23 82 LEU A N 17
ATOM 33023 C CA . LEU A 1 80 ? 64.037 -18.737 -6.735 1.00 31.14 82 LEU A CA 17
ATOM 33024 C C . LEU A 1 80 ? 64.016 -17.287 -7.316 1.00 51.53 82 LEU A C 17
ATOM 33025 O O . LEU A 1 80 ? 63.197 -16.946 -8.205 1.00 75.13 82 LEU A O 17
ATOM 33041 N N . GLY A 1 81 ? 64.939 -16.467 -6.849 1.00 33.33 83 GLY A N 17
ATOM 33042 C CA . GLY A 1 81 ? 64.972 -15.077 -7.257 1.00 13.41 83 GLY A CA 17
ATOM 33043 C C . GLY A 1 81 ? 65.417 -14.954 -8.665 1.00 23.02 83 GLY A C 17
ATOM 33044 O O . GLY A 1 81 ? 64.955 -14.076 -9.410 1.00 63.21 83 GLY A O 17
ATOM 33048 N N . ASP A 1 82 ? 66.269 -15.883 -9.048 1.00 74.23 84 ASP A N 17
ATOM 33049 C CA . ASP A 1 82 ? 66.818 -15.946 -10.380 1.00 72.30 84 ASP A CA 17
ATOM 33050 C C . ASP A 1 82 ? 65.684 -15.981 -11.374 1.00 60.45 84 ASP A C 17
ATOM 33051 O O . ASP A 1 82 ? 65.614 -15.135 -12.236 1.00 21.25 84 ASP A O 17
ATOM 33060 N N . LEU A 1 83 ? 64.737 -16.896 -11.112 1.00 51.32 85 LEU A N 17
ATOM 33061 C CA . LEU A 1 83 ? 63.541 -17.201 -11.892 1.00 55.15 85 LEU A CA 17
ATOM 33062 C C . LEU A 1 83 ? 62.626 -16.006 -12.045 1.00 45.10 85 LEU A C 17
ATOM 33063 O O . LEU A 1 83 ? 61.939 -15.863 -13.060 1.00 62.02 85 LEU A O 17
ATOM 33079 N N . PHE A 1 84 ? 62.573 -15.164 -11.030 1.00 13.22 86 PHE A N 17
ATOM 33080 C CA . PHE A 1 84 ? 61.823 -13.904 -11.145 1.00 14.21 86 PHE A CA 17
ATOM 33081 C C . PHE A 1 84 ? 62.512 -13.023 -12.157 1.00 25.43 86 PHE A C 17
ATOM 33082 O O . PHE A 1 84 ? 61.905 -12.204 -12.842 1.00 74.23 86 PHE A O 17
ATOM 33099 N N . GLY A 1 85 ? 63.750 -13.264 -12.261 1.00 24.41 87 GLY A N 17
ATOM 33100 C CA . GLY A 1 85 ? 64.620 -12.537 -13.142 1.00 31.24 87 GLY A CA 17
ATOM 33101 C C . GLY A 1 85 ? 65.386 -11.515 -12.387 1.00 3.13 87 GLY A C 17
ATOM 33102 O O . GLY A 1 85 ? 65.589 -10.393 -12.864 1.00 20.13 87 GLY A O 17
ATOM 33106 N N . VAL A 1 86 ? 65.806 -11.883 -11.188 1.00 0.24 88 VAL A N 17
ATOM 33107 C CA . VAL A 1 86 ? 66.546 -10.946 -10.328 1.00 65.43 88 VAL A CA 17
ATOM 33108 C C . VAL A 1 86 ? 67.679 -11.623 -9.551 1.00 62.04 88 VAL A C 17
ATOM 33109 O O . VAL A 1 86 ? 67.698 -12.841 -9.410 1.00 2.43 88 VAL A O 17
ATOM 33122 N N . PRO A 1 87 ? 68.680 -10.845 -9.077 1.00 11.32 89 PRO A N 17
ATOM 33123 C CA . PRO A 1 87 ? 69.742 -11.368 -8.221 1.00 74.43 89 PRO A CA 17
ATOM 33124 C C . PRO A 1 87 ? 69.361 -11.298 -6.725 1.00 61.01 89 PRO A C 17
ATOM 33125 O O . PRO A 1 87 ? 69.961 -11.980 -5.886 1.00 1.24 89 PRO A O 17
ATOM 33136 N N . SER A 1 88 ? 68.372 -10.465 -6.416 1.00 72.45 90 SER A N 17
ATOM 33137 C CA . SER A 1 88 ? 67.894 -10.240 -5.070 1.00 0.12 90 SER A CA 17
ATOM 33138 C C . SER A 1 88 ? 66.478 -9.672 -5.134 1.00 72.25 90 SER A C 17
ATOM 33139 O O . SER A 1 88 ? 66.109 -9.031 -6.130 1.00 42.34 90 SER A O 17
ATOM 33147 N N . PHE A 1 89 ? 65.713 -9.874 -4.079 1.00 22.52 91 PHE A N 17
ATOM 33148 C CA . PHE A 1 89 ? 64.346 -9.416 -4.008 1.00 23.10 91 PHE A CA 17
ATOM 33149 C C . PHE A 1 89 ? 64.012 -8.984 -2.591 1.00 42.12 91 PHE A C 17
ATOM 33150 O O . PHE A 1 89 ? 64.572 -9.501 -1.634 1.00 74.32 91 PHE A O 17
ATOM 33167 N N . SER A 1 90 ? 63.151 -8.026 -2.459 1.00 13.21 92 SER A N 17
ATOM 33168 C CA . SER A 1 90 ? 62.790 -7.530 -1.161 1.00 63.42 92 SER A CA 17
ATOM 33169 C C . SER A 1 90 ? 61.356 -7.892 -0.837 1.00 12.35 92 SER A C 17
ATOM 33170 O O . SER A 1 90 ? 60.480 -7.823 -1.698 1.00 65.40 92 SER A O 17
ATOM 33178 N N . VAL A 1 91 ? 61.110 -8.250 0.406 1.00 15.21 93 VAL A N 17
ATOM 33179 C CA . VAL A 1 91 ? 59.788 -8.713 0.826 1.00 44.32 93 VAL A CA 17
ATOM 33180 C C . VAL A 1 91 ? 58.814 -7.542 0.932 1.00 70.53 93 VAL A C 17
ATOM 33181 O O . VAL A 1 91 ? 57.613 -7.720 0.986 1.00 62.34 93 VAL A O 17
ATOM 33194 N N . LYS A 1 92 ? 59.366 -6.336 0.938 1.00 25.30 94 LYS A N 17
ATOM 33195 C CA . LYS A 1 92 ? 58.579 -5.118 1.039 1.00 34.12 94 LYS A CA 17
ATOM 33196 C C . LYS A 1 92 ? 57.975 -4.775 -0.306 1.00 43.13 94 LYS A C 17
ATOM 33197 O O . LYS A 1 92 ? 57.129 -3.894 -0.421 1.00 62.22 94 LYS A O 17
ATOM 33216 N N . GLU A 1 93 ? 58.400 -5.487 -1.312 1.00 41.22 95 GLU A N 17
ATOM 33217 C CA . GLU A 1 93 ? 57.838 -5.369 -2.611 1.00 25.25 95 GLU A CA 17
ATOM 33218 C C . GLU A 1 93 ? 56.856 -6.484 -2.807 1.00 44.21 95 GLU A C 17
ATOM 33219 O O . GLU A 1 93 ? 57.134 -7.486 -3.462 1.00 11.24 95 GLU A O 17
ATOM 33231 N N . HIS A 1 94 ? 55.738 -6.304 -2.209 1.00 61.03 96 HIS A N 17
ATOM 33232 C CA . HIS A 1 94 ? 54.638 -7.288 -2.205 1.00 22.11 96 HIS A CA 17
ATOM 33233 C C . HIS A 1 94 ? 54.227 -7.617 -3.627 1.00 24.20 96 HIS A C 17
ATOM 33234 O O . HIS A 1 94 ? 54.003 -8.776 -3.964 1.00 4.12 96 HIS A O 17
ATOM 33248 N N . ARG A 1 95 ? 54.181 -6.580 -4.455 1.00 61.45 97 ARG A N 17
ATOM 33249 C CA . ARG A 1 95 ? 53.880 -6.693 -5.883 1.00 2.00 97 ARG A CA 17
ATOM 33250 C C . ARG A 1 95 ? 54.824 -7.680 -6.580 1.00 60.51 97 ARG A C 17
ATOM 33251 O O . ARG A 1 95 ? 54.387 -8.536 -7.337 1.00 63.44 97 ARG A O 17
ATOM 33272 N N . LYS A 1 96 ? 56.105 -7.592 -6.253 1.00 3.30 98 LYS A N 17
ATOM 33273 C CA . LYS A 1 96 ? 57.123 -8.439 -6.863 1.00 1.24 98 LYS A CA 17
ATOM 33274 C C . LYS A 1 96 ? 56.927 -9.868 -6.440 1.00 33.20 98 LYS A C 17
ATOM 33275 O O . LYS A 1 96 ? 57.066 -10.791 -7.257 1.00 63.32 98 LYS A O 17
ATOM 33294 N N . ILE A 1 97 ? 56.552 -10.043 -5.182 1.00 54.20 99 ILE A N 17
ATOM 33295 C CA . ILE A 1 97 ? 56.346 -11.358 -4.619 1.00 3.41 99 ILE A CA 17
ATOM 33296 C C . ILE A 1 97 ? 55.209 -12.035 -5.358 1.00 32.52 99 ILE A C 17
ATOM 33297 O O . ILE A 1 97 ? 55.332 -13.176 -5.792 1.00 34.24 99 ILE A O 17
ATOM 33313 N N . TYR A 1 98 ? 54.116 -11.310 -5.536 1.00 43.11 100 TYR A N 17
ATOM 33314 C CA . TYR A 1 98 ? 52.978 -11.838 -6.258 1.00 15.13 100 TYR A CA 17
ATOM 33315 C C . TYR A 1 98 ? 53.356 -12.212 -7.669 1.00 34.44 100 TYR A C 17
ATOM 33316 O O . TYR A 1 98 ? 53.055 -13.306 -8.113 1.00 3.54 100 TYR A O 17
ATOM 33334 N N . THR A 1 99 ? 54.080 -11.341 -8.340 1.00 71.31 101 THR A N 17
ATOM 33335 C CA . THR A 1 99 ? 54.451 -11.587 -9.718 1.00 4.12 101 THR A CA 17
ATOM 33336 C C . THR A 1 99 ? 55.413 -12.781 -9.908 1.00 22.22 101 THR A C 17
ATOM 33337 O O . THR A 1 99 ? 55.327 -13.493 -10.911 1.00 14.53 101 THR A O 17
ATOM 33348 N N . MET A 1 100 ? 56.290 -13.037 -8.931 1.00 34.35 102 MET A N 17
ATOM 33349 C CA . MET A 1 100 ? 57.225 -14.171 -9.051 1.00 63.42 102 MET A CA 17
ATOM 33350 C C . MET A 1 100 ? 56.485 -15.487 -8.898 1.00 13.22 102 MET A C 17
ATOM 33351 O O . MET A 1 100 ? 56.847 -16.501 -9.507 1.00 73.13 102 MET A O 17
ATOM 33365 N N . ILE A 1 101 ? 55.412 -15.446 -8.146 1.00 3.21 103 ILE A N 17
ATOM 33366 C CA . ILE A 1 101 ? 54.594 -16.606 -7.918 1.00 52.20 103 ILE A CA 17
ATOM 33367 C C . ILE A 1 101 ? 53.620 -16.769 -9.076 1.00 5.52 103 ILE A C 17
ATOM 33368 O O . ILE A 1 101 ? 53.490 -17.847 -9.639 1.00 70.30 103 ILE A O 17
ATOM 33384 N N . TYR A 1 102 ? 52.990 -15.666 -9.453 1.00 40.11 104 TYR A N 17
ATOM 33385 C CA . TYR A 1 102 ? 52.031 -15.613 -10.539 1.00 44.15 104 TYR A CA 17
ATOM 33386 C C . TYR A 1 102 ? 52.638 -16.108 -11.850 1.00 13.14 104 TYR A C 17
ATOM 33387 O O . TYR A 1 102 ? 51.982 -16.793 -12.618 1.00 40.12 104 TYR A O 17
ATOM 33405 N N . ARG A 1 103 ? 53.904 -15.790 -12.077 1.00 53.53 105 ARG A N 17
ATOM 33406 C CA . ARG A 1 103 ? 54.592 -16.204 -13.292 1.00 5.51 105 ARG A CA 17
ATOM 33407 C C . ARG A 1 103 ? 54.805 -17.720 -13.296 1.00 13.24 105 ARG A C 17
ATOM 33408 O O . ARG A 1 103 ? 54.943 -18.343 -14.344 1.00 2.23 105 ARG A O 17
ATOM 33429 N N . ASN A 1 104 ? 54.787 -18.305 -12.126 1.00 14.40 106 ASN A N 17
ATOM 33430 C CA . ASN A 1 104 ? 55.077 -19.707 -11.977 1.00 75.13 106 ASN A CA 17
ATOM 33431 C C . ASN A 1 104 ? 53.872 -20.545 -11.650 1.00 64.35 106 ASN A C 17
ATOM 33432 O O . ASN A 1 104 ? 53.991 -21.730 -11.322 1.00 43.10 106 ASN A O 17
ATOM 33443 N N . LEU A 1 105 ? 52.727 -19.957 -11.709 1.00 34.24 107 LEU A N 17
ATOM 33444 C CA . LEU A 1 105 ? 51.520 -20.727 -11.566 1.00 22.31 107 LEU A CA 17
ATOM 33445 C C . LEU A 1 105 ? 50.772 -20.677 -12.867 1.00 22.33 107 LEU A C 17
ATOM 33446 O O . LEU A 1 105 ? 50.914 -19.728 -13.639 1.00 3.21 107 LEU A O 17
ATOM 33462 N N . VAL A 1 106 ? 50.041 -21.684 -13.130 1.00 63.11 108 VAL A N 17
ATOM 33463 C CA . VAL A 1 106 ? 49.255 -21.753 -14.333 1.00 1.01 108 VAL A CA 17
ATOM 33464 C C . VAL A 1 106 ? 47.765 -21.682 -14.021 1.00 71.42 108 VAL A C 17
ATOM 33465 O O . VAL A 1 106 ? 47.274 -22.397 -13.144 1.00 31.43 108 VAL A O 17
ATOM 33478 N N . VAL A 1 107 ? 47.073 -20.772 -14.664 1.00 53.02 109 VAL A N 17
ATOM 33479 C CA . VAL A 1 107 ? 45.633 -20.664 -14.531 1.00 54.14 109 VAL A CA 17
ATOM 33480 C C . VAL A 1 107 ? 44.978 -20.628 -15.891 1.00 41.24 109 VAL A C 17
ATOM 33481 O O . VAL A 1 107 ? 44.632 -19.545 -16.385 1.00 0.00 109 VAL A O 17
ATOM 33495 N N . ASP B 2 1 ? 59.357 -2.059 10.926 1.00 70.03 301 ASP B N 17
ATOM 33496 C CA . ASP B 2 1 ? 60.613 -2.734 10.569 1.00 40.31 301 ASP B CA 17
ATOM 33497 C C . ASP B 2 1 ? 61.661 -2.684 11.671 1.00 43.41 301 ASP B C 17
ATOM 33498 O O . ASP B 2 1 ? 62.830 -3.010 11.437 1.00 3.22 301 ASP B O 17
ATOM 33509 N N . GLY B 2 2 ? 61.257 -2.336 12.870 1.00 32.14 302 GLY B N 17
ATOM 33510 C CA . GLY B 2 2 ? 62.175 -2.308 13.976 1.00 10.15 302 GLY B CA 17
ATOM 33511 C C . GLY B 2 2 ? 62.180 -3.639 14.684 1.00 44.11 302 GLY B C 17
ATOM 33512 O O . GLY B 2 2 ? 61.420 -3.851 15.623 1.00 74.13 302 GLY B O 17
ATOM 33516 N N . GLY B 2 3 ? 62.991 -4.539 14.204 1.00 50.33 303 GLY B N 17
ATOM 33517 C CA . GLY B 2 3 ? 63.059 -5.859 14.777 1.00 63.40 303 GLY B CA 17
ATOM 33518 C C . GLY B 2 3 ? 62.281 -6.834 13.940 1.00 53.01 303 GLY B C 17
ATOM 33519 O O . GLY B 2 3 ? 61.264 -7.390 14.381 1.00 2.33 303 GLY B O 17
ATOM 33523 N N . THR B 2 4 ? 62.726 -7.014 12.724 1.00 72.21 304 THR B N 17
ATOM 33524 C CA . THR B 2 4 ? 62.075 -7.875 11.782 1.00 53.02 304 THR B CA 17
ATOM 33525 C C . THR B 2 4 ? 62.706 -9.249 11.720 1.00 61.42 304 THR B C 17
ATOM 33526 O O . THR B 2 4 ? 63.918 -9.359 11.602 1.00 41.25 304 THR B O 17
ATOM 33537 N N . THR B 2 5 ? 61.900 -10.271 11.844 1.00 33.52 305 THR B N 17
ATOM 33538 C CA . THR B 2 5 ? 62.326 -11.611 11.558 1.00 3.31 305 THR B CA 17
ATOM 33539 C C . THR B 2 5 ? 61.652 -11.992 10.244 1.00 54.44 305 THR B C 17
ATOM 33540 O O . THR B 2 5 ? 60.446 -11.711 10.061 1.00 34.54 305 THR B O 17
ATOM 33551 N N . PHE B 2 6 ? 62.419 -12.579 9.322 1.00 23.43 306 PHE B N 17
ATOM 33552 C CA . PHE B 2 6 ? 61.939 -12.899 7.967 1.00 31.21 306 PHE B CA 17
ATOM 33553 C C . PHE B 2 6 ? 60.636 -13.686 7.996 1.00 61.12 306 PHE B C 17
ATOM 33554 O O . PHE B 2 6 ? 59.687 -13.391 7.260 1.00 3.43 306 PHE B O 17
ATOM 33571 N N . GLU B 2 7 ? 60.585 -14.625 8.890 1.00 22.24 307 GLU B N 17
ATOM 33572 C CA . GLU B 2 7 ? 59.459 -15.508 9.058 1.00 73.43 307 GLU B CA 17
ATOM 33573 C C . GLU B 2 7 ? 58.160 -14.750 9.373 1.00 33.30 307 GLU B C 17
ATOM 33574 O O . GLU B 2 7 ? 57.075 -15.197 9.012 1.00 31.35 307 GLU B O 17
ATOM 33586 N N . HIS B 2 8 ? 58.268 -13.574 9.970 1.00 4.31 308 HIS B N 17
ATOM 33587 C CA . HIS B 2 8 ? 57.078 -12.889 10.406 1.00 63.23 308 HIS B CA 17
ATOM 33588 C C . HIS B 2 8 ? 56.538 -12.019 9.305 1.00 43.42 308 HIS B C 17
ATOM 33589 O O . HIS B 2 8 ? 55.368 -12.093 8.967 1.00 4.03 308 HIS B O 17
ATOM 33603 N N . LEU B 2 9 ? 57.402 -11.246 8.707 1.00 64.14 309 LEU B N 17
ATOM 33604 C CA . LEU B 2 9 ? 56.948 -10.238 7.764 1.00 52.01 309 LEU B CA 17
ATOM 33605 C C . LEU B 2 9 ? 56.683 -10.805 6.376 1.00 42.30 309 LEU B C 17
ATOM 33606 O O . LEU B 2 9 ? 55.912 -10.230 5.612 1.00 13.44 309 LEU B O 17
ATOM 33622 N N . TRP B 2 10 ? 57.281 -11.951 6.068 1.00 43.14 310 TRP B N 17
ATOM 33623 C CA . TRP B 2 10 ? 57.039 -12.590 4.798 1.00 14.01 310 TRP B CA 17
ATOM 33624 C C . TRP B 2 10 ? 55.682 -13.245 4.842 1.00 31.23 310 TRP B C 17
ATOM 33625 O O . TRP B 2 10 ? 54.866 -13.052 3.963 1.00 14.12 310 TRP B O 17
ATOM 33646 N N . SER B 2 11 ? 55.416 -13.954 5.924 1.00 14.42 311 SER B N 17
ATOM 33647 C CA . SER B 2 11 ? 54.159 -14.666 6.099 1.00 14.14 311 SER B CA 17
ATOM 33648 C C . SER B 2 11 ? 52.980 -13.689 6.288 1.00 41.41 311 SER B C 17
ATOM 33649 O O . SER B 2 11 ? 51.818 -14.084 6.374 1.00 31.14 311 SER B O 17
ATOM 33657 N N . SER B 2 12 ? 53.296 -12.423 6.327 1.00 1.11 312 SER B N 17
ATOM 33658 C CA . SER B 2 12 ? 52.327 -11.408 6.511 1.00 11.44 312 SER B CA 17
ATOM 33659 C C . SER B 2 12 ? 52.194 -10.561 5.249 1.00 60.40 312 SER B C 17
ATOM 33660 O O . SER B 2 12 ? 51.628 -9.472 5.291 1.00 41.34 312 SER B O 17
ATOM 33668 N N . LEU B 2 13 ? 52.669 -11.058 4.101 1.00 4.23 313 LEU B N 17
ATOM 33669 C CA . LEU B 2 13 ? 52.541 -10.251 2.914 1.00 14.51 313 LEU B CA 17
ATOM 33670 C C . LEU B 2 13 ? 51.386 -10.737 2.070 1.00 52.23 313 LEU B C 17
ATOM 33671 O O . LEU B 2 13 ? 51.155 -10.261 0.962 1.00 52.02 313 LEU B O 17
ATOM 33687 N N . GLU B 2 14 ? 50.647 -11.678 2.636 1.00 50.02 314 GLU B N 17
ATOM 33688 C CA . GLU B 2 14 ? 49.442 -12.214 2.037 1.00 22.11 314 GLU B CA 17
ATOM 33689 C C . GLU B 2 14 ? 48.350 -11.129 2.061 1.00 24.03 314 GLU B C 17
ATOM 33690 O O . GLU B 2 14 ? 48.432 -10.195 2.864 1.00 52.11 314 GLU B O 17
ATOM 33702 N N . PRO B 2 15 ? 47.338 -11.224 1.183 1.00 10.45 315 PRO B N 17
ATOM 33703 C CA . PRO B 2 15 ? 46.301 -10.198 1.070 1.00 54.32 315 PRO B CA 17
ATOM 33704 C C . PRO B 2 15 ? 45.428 -10.072 2.313 1.00 3.22 315 PRO B C 17
ATOM 33705 O O . PRO B 2 15 ? 45.474 -9.060 3.013 1.00 2.51 315 PRO B O 17
ATOM 33716 N N . ASP B 2 16 ? 44.660 -11.093 2.595 1.00 41.21 316 ASP B N 17
ATOM 33717 C CA . ASP B 2 16 ? 43.731 -11.063 3.691 1.00 41.22 316 ASP B CA 17
ATOM 33718 C C . ASP B 2 16 ? 43.337 -12.455 4.063 1.00 10.30 316 ASP B C 17
ATOM 33719 O O . ASP B 2 16 ? 42.667 -13.122 3.263 1.00 0.00 316 ASP B O 17
ATOM 33729 N N . ASN A 1 1 ? 13.282 -1.804 13.019 1.00 1.00 3 ASN A N 18
ATOM 33730 C CA . ASN A 1 1 ? 12.882 -0.519 12.459 1.00 64.21 3 ASN A CA 18
ATOM 33731 C C . ASN A 1 1 ? 13.886 -0.073 11.436 1.00 1.42 3 ASN A C 18
ATOM 33732 O O . ASN A 1 1 ? 15.085 -0.036 11.714 1.00 73.22 3 ASN A O 18
ATOM 33745 N N . THR A 1 2 ? 13.424 0.252 10.262 1.00 21.23 4 THR A N 18
ATOM 33746 C CA . THR A 1 2 ? 14.282 0.767 9.244 1.00 20.42 4 THR A CA 18
ATOM 33747 C C . THR A 1 2 ? 14.165 2.286 9.207 1.00 62.42 4 THR A C 18
ATOM 33748 O O . THR A 1 2 ? 13.097 2.825 8.927 1.00 2.41 4 THR A O 18
ATOM 33759 N N . ASN A 1 3 ? 15.232 2.970 9.535 1.00 20.55 5 ASN A N 18
ATOM 33760 C CA . ASN A 1 3 ? 15.223 4.421 9.503 1.00 31.42 5 ASN A CA 18
ATOM 33761 C C . ASN A 1 3 ? 15.425 4.874 8.064 1.00 64.24 5 ASN A C 18
ATOM 33762 O O . ASN A 1 3 ? 14.896 5.903 7.629 1.00 43.23 5 ASN A O 18
ATOM 33773 N N . MET A 1 4 ? 16.149 4.070 7.317 1.00 50.32 6 MET A N 18
ATOM 33774 C CA . MET A 1 4 ? 16.393 4.317 5.909 1.00 55.35 6 MET A CA 18
ATOM 33775 C C . MET A 1 4 ? 15.758 3.201 5.103 1.00 55.10 6 MET A C 18
ATOM 33776 O O . MET A 1 4 ? 15.517 2.106 5.628 1.00 33.22 6 MET A O 18
ATOM 33790 N N . SER A 1 5 ? 15.480 3.454 3.850 1.00 73.11 7 SER A N 18
ATOM 33791 C CA . SER A 1 5 ? 14.909 2.448 3.005 1.00 53.24 7 SER A CA 18
ATOM 33792 C C . SER A 1 5 ? 16.010 1.615 2.366 1.00 5.33 7 SER A C 18
ATOM 33793 O O . SER A 1 5 ? 16.516 1.933 1.278 1.00 12.05 7 SER A O 18
ATOM 33801 N N . VAL A 1 6 ? 16.416 0.603 3.092 1.00 21.31 8 VAL A N 18
ATOM 33802 C CA . VAL A 1 6 ? 17.454 -0.319 2.680 1.00 5.42 8 VAL A CA 18
ATOM 33803 C C . VAL A 1 6 ? 17.099 -1.016 1.352 1.00 40.44 8 VAL A C 18
ATOM 33804 O O . VAL A 1 6 ? 15.913 -1.212 1.044 1.00 42.14 8 VAL A O 18
ATOM 33817 N N . PRO A 1 7 ? 18.109 -1.361 0.539 1.00 74.40 9 PRO A N 18
ATOM 33818 C CA . PRO A 1 7 ? 17.896 -1.983 -0.759 1.00 52.31 9 PRO A CA 18
ATOM 33819 C C . PRO A 1 7 ? 17.445 -3.444 -0.660 1.00 2.24 9 PRO A C 18
ATOM 33820 O O . PRO A 1 7 ? 18.254 -4.366 -0.538 1.00 32.11 9 PRO A O 18
ATOM 33831 N N . THR A 1 8 ? 16.161 -3.630 -0.635 1.00 55.24 10 THR A N 18
ATOM 33832 C CA . THR A 1 8 ? 15.568 -4.940 -0.589 1.00 33.05 10 THR A CA 18
ATOM 33833 C C . THR A 1 8 ? 15.048 -5.314 -1.965 1.00 33.12 10 THR A C 18
ATOM 33834 O O . THR A 1 8 ? 15.191 -6.440 -2.431 1.00 40.24 10 THR A O 18
ATOM 33845 N N . ASP A 1 9 ? 14.504 -4.327 -2.620 1.00 22.24 11 ASP A N 18
ATOM 33846 C CA . ASP A 1 9 ? 13.854 -4.468 -3.911 1.00 52.52 11 ASP A CA 18
ATOM 33847 C C . ASP A 1 9 ? 14.807 -4.077 -5.005 1.00 21.43 11 ASP A C 18
ATOM 33848 O O . ASP A 1 9 ? 14.437 -3.996 -6.187 1.00 1.43 11 ASP A O 18
ATOM 33857 N N . GLY A 1 10 ? 16.019 -3.814 -4.613 1.00 24.21 12 GLY A N 18
ATOM 33858 C CA . GLY A 1 10 ? 17.023 -3.390 -5.531 1.00 13.41 12 GLY A CA 18
ATOM 33859 C C . GLY A 1 10 ? 17.841 -4.541 -6.038 1.00 44.33 12 GLY A C 18
ATOM 33860 O O . GLY A 1 10 ? 18.710 -5.056 -5.329 1.00 44.55 12 GLY A O 18
ATOM 33864 N N . ALA A 1 11 ? 17.541 -4.980 -7.235 1.00 25.35 13 ALA A N 18
ATOM 33865 C CA . ALA A 1 11 ? 18.312 -6.019 -7.871 1.00 53.32 13 ALA A CA 18
ATOM 33866 C C . ALA A 1 11 ? 19.501 -5.365 -8.541 1.00 12.11 13 ALA A C 18
ATOM 33867 O O . ALA A 1 11 ? 19.350 -4.334 -9.216 1.00 52.51 13 ALA A O 18
ATOM 33874 N N . VAL A 1 12 ? 20.669 -5.912 -8.348 1.00 54.25 14 VAL A N 18
ATOM 33875 C CA . VAL A 1 12 ? 21.871 -5.280 -8.862 1.00 44.45 14 VAL A CA 18
ATOM 33876 C C . VAL A 1 12 ? 22.216 -5.702 -10.277 1.00 64.41 14 VAL A C 18
ATOM 33877 O O . VAL A 1 12 ? 22.513 -4.858 -11.123 1.00 53.45 14 VAL A O 18
ATOM 33890 N N . THR A 1 13 ? 22.159 -6.972 -10.550 1.00 62.35 15 THR A N 18
ATOM 33891 C CA . THR A 1 13 ? 22.524 -7.470 -11.839 1.00 70.21 15 THR A CA 18
ATOM 33892 C C . THR A 1 13 ? 21.443 -8.355 -12.423 1.00 24.34 15 THR A C 18
ATOM 33893 O O . THR A 1 13 ? 21.021 -9.340 -11.806 1.00 4.22 15 THR A O 18
ATOM 33904 N N . THR A 1 14 ? 20.963 -7.977 -13.578 1.00 34.01 16 THR A N 18
ATOM 33905 C CA . THR A 1 14 ? 19.992 -8.771 -14.284 1.00 62.33 16 THR A CA 18
ATOM 33906 C C . THR A 1 14 ? 20.771 -9.782 -15.132 1.00 62.33 16 THR A C 18
ATOM 33907 O O . THR A 1 14 ? 20.383 -10.941 -15.296 1.00 4.14 16 THR A O 18
ATOM 33918 N N . SER A 1 15 ? 21.898 -9.322 -15.603 1.00 53.04 17 SER A N 18
ATOM 33919 C CA . SER A 1 15 ? 22.823 -10.088 -16.353 1.00 52.10 17 SER A CA 18
ATOM 33920 C C . SER A 1 15 ? 24.129 -10.042 -15.569 1.00 61.15 17 SER A C 18
ATOM 33921 O O . SER A 1 15 ? 24.778 -8.990 -15.478 1.00 12.35 17 SER A O 18
ATOM 33929 N N . GLN A 1 16 ? 24.469 -11.134 -14.937 1.00 32.21 18 GLN A N 18
ATOM 33930 C CA . GLN A 1 16 ? 25.654 -11.170 -14.128 1.00 74.22 18 GLN A CA 18
ATOM 33931 C C . GLN A 1 16 ? 26.791 -11.821 -14.866 1.00 44.22 18 GLN A C 18
ATOM 33932 O O . GLN A 1 16 ? 26.577 -12.592 -15.821 1.00 45.43 18 GLN A O 18
ATOM 33946 N N . ILE A 1 17 ? 27.980 -11.513 -14.431 1.00 44.01 19 ILE A N 18
ATOM 33947 C CA . ILE A 1 17 ? 29.169 -12.119 -14.942 1.00 23.43 19 ILE A CA 18
ATOM 33948 C C . ILE A 1 17 ? 29.278 -13.499 -14.302 1.00 41.50 19 ILE A C 18
ATOM 33949 O O . ILE A 1 17 ? 29.173 -13.627 -13.075 1.00 14.42 19 ILE A O 18
ATOM 33965 N N . PRO A 1 18 ? 29.415 -14.540 -15.099 1.00 42.12 20 PRO A N 18
ATOM 33966 C CA . PRO A 1 18 ? 29.524 -15.890 -14.591 1.00 24.14 20 PRO A CA 18
ATOM 33967 C C . PRO A 1 18 ? 30.887 -16.152 -13.951 1.00 41.43 20 PRO A C 18
ATOM 33968 O O . PRO A 1 18 ? 31.937 -15.861 -14.544 1.00 54.35 20 PRO A O 18
ATOM 33979 N N . ALA A 1 19 ? 30.883 -16.659 -12.744 1.00 65.43 21 ALA A N 18
ATOM 33980 C CA . ALA A 1 19 ? 32.114 -17.046 -12.101 1.00 14.44 21 ALA A CA 18
ATOM 33981 C C . ALA A 1 19 ? 32.406 -18.474 -12.497 1.00 3.11 21 ALA A C 18
ATOM 33982 O O . ALA A 1 19 ? 32.109 -19.426 -11.763 1.00 3.25 21 ALA A O 18
ATOM 33989 N N . SER A 1 20 ? 32.897 -18.622 -13.700 1.00 30.10 22 SER A N 18
ATOM 33990 C CA . SER A 1 20 ? 33.120 -19.908 -14.274 1.00 45.52 22 SER A CA 18
ATOM 33991 C C . SER A 1 20 ? 34.448 -20.462 -13.780 1.00 75.41 22 SER A C 18
ATOM 33992 O O . SER A 1 20 ? 34.495 -21.512 -13.136 1.00 42.35 22 SER A O 18
ATOM 34000 N N . GLU A 1 21 ? 35.505 -19.752 -14.044 1.00 72.13 23 GLU A N 18
ATOM 34001 C CA . GLU A 1 21 ? 36.803 -20.152 -13.606 1.00 51.30 23 GLU A CA 18
ATOM 34002 C C . GLU A 1 21 ? 37.152 -19.330 -12.387 1.00 35.14 23 GLU A C 18
ATOM 34003 O O . GLU A 1 21 ? 37.371 -18.115 -12.483 1.00 1.53 23 GLU A O 18
ATOM 34015 N N . GLN A 1 22 ? 37.128 -19.960 -11.251 1.00 53.33 24 GLN A N 18
ATOM 34016 C CA . GLN A 1 22 ? 37.443 -19.291 -10.024 1.00 25.11 24 GLN A CA 18
ATOM 34017 C C . GLN A 1 22 ? 38.844 -19.668 -9.618 1.00 21.45 24 GLN A C 18
ATOM 34018 O O . GLN A 1 22 ? 39.101 -20.796 -9.181 1.00 14.43 24 GLN A O 18
ATOM 34032 N N . GLU A 1 23 ? 39.744 -18.749 -9.794 1.00 20.02 25 GLU A N 18
ATOM 34033 C CA . GLU A 1 23 ? 41.132 -18.982 -9.532 1.00 11.33 25 GLU A CA 18
ATOM 34034 C C . GLU A 1 23 ? 41.496 -18.541 -8.118 1.00 22.14 25 GLU A C 18
ATOM 34035 O O . GLU A 1 23 ? 41.740 -17.352 -7.850 1.00 34.32 25 GLU A O 18
ATOM 34047 N N . THR A 1 24 ? 41.415 -19.480 -7.226 1.00 51.52 26 THR A N 18
ATOM 34048 C CA . THR A 1 24 ? 41.801 -19.322 -5.851 1.00 53.31 26 THR A CA 18
ATOM 34049 C C . THR A 1 24 ? 43.099 -20.103 -5.646 1.00 53.35 26 THR A C 18
ATOM 34050 O O . THR A 1 24 ? 44.114 -19.572 -5.167 1.00 30.52 26 THR A O 18
ATOM 34061 N N . LEU A 1 25 ? 43.059 -21.347 -6.037 1.00 5.11 27 LEU A N 18
ATOM 34062 C CA . LEU A 1 25 ? 44.215 -22.197 -6.030 1.00 60.50 27 LEU A CA 18
ATOM 34063 C C . LEU A 1 25 ? 44.974 -21.973 -7.310 1.00 75.55 27 LEU A C 18
ATOM 34064 O O . LEU A 1 25 ? 44.386 -21.929 -8.384 1.00 13.21 27 LEU A O 18
ATOM 34080 N N . VAL A 1 26 ? 46.246 -21.808 -7.196 1.00 40.25 28 VAL A N 18
ATOM 34081 C CA . VAL A 1 26 ? 47.090 -21.544 -8.326 1.00 11.42 28 VAL A CA 18
ATOM 34082 C C . VAL A 1 26 ? 47.794 -22.814 -8.766 1.00 51.22 28 VAL A C 18
ATOM 34083 O O . VAL A 1 26 ? 47.969 -23.747 -7.970 1.00 23.41 28 VAL A O 18
ATOM 34096 N N . ARG A 1 27 ? 48.166 -22.863 -10.025 1.00 35.24 29 ARG A N 18
ATOM 34097 C CA . ARG A 1 27 ? 48.735 -24.068 -10.612 1.00 74.24 29 ARG A CA 18
ATOM 34098 C C . ARG A 1 27 ? 50.239 -23.850 -10.732 1.00 40.32 29 ARG A C 18
ATOM 34099 O O . ARG A 1 27 ? 50.664 -22.974 -11.475 1.00 20.51 29 ARG A O 18
ATOM 34120 N N . PRO A 1 28 ? 51.056 -24.615 -10.013 1.00 1.41 30 PRO A N 18
ATOM 34121 C CA . PRO A 1 28 ? 52.500 -24.384 -9.956 1.00 43.14 30 PRO A CA 18
ATOM 34122 C C . PRO A 1 28 ? 53.295 -24.947 -11.132 1.00 24.23 30 PRO A C 18
ATOM 34123 O O . PRO A 1 28 ? 52.914 -25.946 -11.756 1.00 23.12 30 PRO A O 18
ATOM 34134 N N . LYS A 1 29 ? 54.377 -24.281 -11.443 1.00 71.41 31 LYS A N 18
ATOM 34135 C CA . LYS A 1 29 ? 55.370 -24.811 -12.343 1.00 13.12 31 LYS A CA 18
ATOM 34136 C C . LYS A 1 29 ? 56.294 -25.699 -11.486 1.00 60.43 31 LYS A C 18
ATOM 34137 O O . LYS A 1 29 ? 56.319 -25.520 -10.251 1.00 12.54 31 LYS A O 18
ATOM 34156 N N . PRO A 1 30 ? 57.056 -26.651 -12.081 1.00 4.31 32 PRO A N 18
ATOM 34157 C CA . PRO A 1 30 ? 57.898 -27.629 -11.329 1.00 5.12 32 PRO A CA 18
ATOM 34158 C C . PRO A 1 30 ? 58.843 -26.982 -10.319 1.00 74.20 32 PRO A C 18
ATOM 34159 O O . PRO A 1 30 ? 59.149 -27.564 -9.287 1.00 50.13 32 PRO A O 18
ATOM 34170 N N . LEU A 1 31 ? 59.271 -25.780 -10.613 1.00 43.22 33 LEU A N 18
ATOM 34171 C CA . LEU A 1 31 ? 60.182 -25.045 -9.760 1.00 61.34 33 LEU A CA 18
ATOM 34172 C C . LEU A 1 31 ? 59.529 -24.731 -8.409 1.00 33.42 33 LEU A C 18
ATOM 34173 O O . LEU A 1 31 ? 60.121 -24.944 -7.332 1.00 21.42 33 LEU A O 18
ATOM 34189 N N . LEU A 1 32 ? 58.303 -24.296 -8.458 1.00 3.45 34 LEU A N 18
ATOM 34190 C CA . LEU A 1 32 ? 57.597 -23.982 -7.253 1.00 64.14 34 LEU A CA 18
ATOM 34191 C C . LEU A 1 32 ? 57.106 -25.241 -6.606 1.00 22.24 34 LEU A C 18
ATOM 34192 O O . LEU A 1 32 ? 57.203 -25.390 -5.408 1.00 75.12 34 LEU A O 18
ATOM 34208 N N . LEU A 1 33 ? 56.675 -26.185 -7.423 1.00 65.12 35 LEU A N 18
ATOM 34209 C CA . LEU A 1 33 ? 56.192 -27.462 -6.931 1.00 5.32 35 LEU A CA 18
ATOM 34210 C C . LEU A 1 33 ? 57.283 -28.189 -6.129 1.00 54.41 35 LEU A C 18
ATOM 34211 O O . LEU A 1 33 ? 57.014 -28.713 -5.047 1.00 53.44 35 LEU A O 18
ATOM 34227 N N . LYS A 1 34 ? 58.529 -28.155 -6.630 1.00 42.34 36 LYS A N 18
ATOM 34228 C CA . LYS A 1 34 ? 59.635 -28.809 -5.934 1.00 34.14 36 LYS A CA 18
ATOM 34229 C C . LYS A 1 34 ? 59.908 -28.114 -4.603 1.00 62.12 36 LYS A C 18
ATOM 34230 O O . LYS A 1 34 ? 60.199 -28.770 -3.602 1.00 31.42 36 LYS A O 18
ATOM 34249 N N . LEU A 1 35 ? 59.751 -26.779 -4.565 1.00 21.34 37 LEU A N 18
ATOM 34250 C CA . LEU A 1 35 ? 60.053 -26.067 -3.338 1.00 4.13 37 LEU A CA 18
ATOM 34251 C C . LEU A 1 35 ? 58.957 -26.323 -2.323 1.00 55.22 37 LEU A C 18
ATOM 34252 O O . LEU A 1 35 ? 59.218 -26.495 -1.150 1.00 44.31 37 LEU A O 18
ATOM 34268 N N . LEU A 1 36 ? 57.737 -26.413 -2.816 1.00 2.01 38 LEU A N 18
ATOM 34269 C CA . LEU A 1 36 ? 56.576 -26.659 -1.995 1.00 62.52 38 LEU A CA 18
ATOM 34270 C C . LEU A 1 36 ? 56.642 -28.041 -1.368 1.00 61.11 38 LEU A C 18
ATOM 34271 O O . LEU A 1 36 ? 56.560 -28.193 -0.146 1.00 21.21 38 LEU A O 18
ATOM 34287 N N . LYS A 1 37 ? 56.861 -29.044 -2.185 1.00 4.41 39 LYS A N 18
ATOM 34288 C CA . LYS A 1 37 ? 56.749 -30.405 -1.726 1.00 72.50 39 LYS A CA 18
ATOM 34289 C C . LYS A 1 37 ? 57.951 -30.827 -0.916 1.00 71.11 39 LYS A C 18
ATOM 34290 O O . LYS A 1 37 ? 57.931 -31.868 -0.272 1.00 23.23 39 LYS A O 18
ATOM 34309 N N . SER A 1 38 ? 58.989 -30.031 -0.926 1.00 51.14 40 SER A N 18
ATOM 34310 C CA . SER A 1 38 ? 60.120 -30.336 -0.110 1.00 42.10 40 SER A CA 18
ATOM 34311 C C . SER A 1 38 ? 60.011 -29.654 1.277 1.00 14.45 40 SER A C 18
ATOM 34312 O O . SER A 1 38 ? 60.636 -30.087 2.247 1.00 42.43 40 SER A O 18
ATOM 34320 N N . VAL A 1 39 ? 59.165 -28.623 1.385 1.00 11.22 41 VAL A N 18
ATOM 34321 C CA . VAL A 1 39 ? 59.007 -27.911 2.657 1.00 71.41 41 VAL A CA 18
ATOM 34322 C C . VAL A 1 39 ? 57.736 -28.305 3.406 1.00 64.32 41 VAL A C 18
ATOM 34323 O O . VAL A 1 39 ? 57.385 -27.697 4.426 1.00 51.12 41 VAL A O 18
ATOM 34336 N N . GLY A 1 40 ? 57.063 -29.316 2.923 1.00 13.41 42 GLY A N 18
ATOM 34337 C CA . GLY A 1 40 ? 55.907 -29.810 3.631 1.00 34.34 42 GLY A CA 18
ATOM 34338 C C . GLY A 1 40 ? 54.590 -29.529 2.963 1.00 74.23 42 GLY A C 18
ATOM 34339 O O . GLY A 1 40 ? 53.559 -29.503 3.630 1.00 22.34 42 GLY A O 18
ATOM 34343 N N . ALA A 1 41 ? 54.586 -29.318 1.664 1.00 52.43 43 ALA A N 18
ATOM 34344 C CA . ALA A 1 41 ? 53.324 -29.127 0.972 1.00 31.35 43 ALA A CA 18
ATOM 34345 C C . ALA A 1 41 ? 52.794 -30.469 0.569 1.00 13.11 43 ALA A C 18
ATOM 34346 O O . ALA A 1 41 ? 53.403 -31.176 -0.245 1.00 2.23 43 ALA A O 18
ATOM 34353 N N . GLN A 1 42 ? 51.691 -30.833 1.151 1.00 11.11 44 GLN A N 18
ATOM 34354 C CA . GLN A 1 42 ? 51.083 -32.121 0.915 1.00 14.10 44 GLN A CA 18
ATOM 34355 C C . GLN A 1 42 ? 50.226 -32.111 -0.325 1.00 41.31 44 GLN A C 18
ATOM 34356 O O . GLN A 1 42 ? 49.916 -33.165 -0.888 1.00 14.35 44 GLN A O 18
ATOM 34370 N N . LYS A 1 43 ? 49.850 -30.946 -0.748 1.00 34.22 45 LYS A N 18
ATOM 34371 C CA . LYS A 1 43 ? 48.991 -30.795 -1.893 1.00 1.22 45 LYS A CA 18
ATOM 34372 C C . LYS A 1 43 ? 49.816 -30.391 -3.098 1.00 34.45 45 LYS A C 18
ATOM 34373 O O . LYS A 1 43 ? 51.013 -30.104 -2.974 1.00 73.42 45 LYS A O 18
ATOM 34392 N N . ASP A 1 44 ? 49.196 -30.400 -4.257 1.00 71.23 46 ASP A N 18
ATOM 34393 C CA . ASP A 1 44 ? 49.853 -29.940 -5.469 1.00 33.11 46 ASP A CA 18
ATOM 34394 C C . ASP A 1 44 ? 49.254 -28.616 -5.899 1.00 43.41 46 ASP A C 18
ATOM 34395 O O . ASP A 1 44 ? 49.702 -27.996 -6.854 1.00 45.42 46 ASP A O 18
ATOM 34404 N N . THR A 1 45 ? 48.224 -28.201 -5.191 1.00 73.34 47 THR A N 18
ATOM 34405 C CA . THR A 1 45 ? 47.615 -26.917 -5.385 1.00 64.41 47 THR A CA 18
ATOM 34406 C C . THR A 1 45 ? 47.761 -26.108 -4.127 1.00 71.43 47 THR A C 18
ATOM 34407 O O . THR A 1 45 ? 47.939 -26.673 -3.031 1.00 40.44 47 THR A O 18
ATOM 34418 N N . TYR A 1 46 ? 47.687 -24.817 -4.263 1.00 21.32 48 TYR A N 18
ATOM 34419 C CA . TYR A 1 46 ? 47.930 -23.926 -3.172 1.00 72.11 48 TYR A CA 18
ATOM 34420 C C . TYR A 1 46 ? 47.387 -22.548 -3.520 1.00 63.32 48 TYR A C 18
ATOM 34421 O O . TYR A 1 46 ? 47.251 -22.227 -4.694 1.00 44.22 48 TYR A O 18
ATOM 34439 N N . THR A 1 47 ? 47.005 -21.778 -2.529 1.00 4.35 49 THR A N 18
ATOM 34440 C CA . THR A 1 47 ? 46.547 -20.420 -2.746 1.00 1.34 49 THR A CA 18
ATOM 34441 C C . THR A 1 47 ? 47.753 -19.511 -2.660 1.00 15.00 49 THR A C 18
ATOM 34442 O O . THR A 1 47 ? 48.856 -19.986 -2.382 1.00 52.25 49 THR A O 18
ATOM 34453 N N . MET A 1 48 ? 47.557 -18.211 -2.838 1.00 21.14 50 MET A N 18
ATOM 34454 C CA . MET A 1 48 ? 48.651 -17.263 -2.684 1.00 1.43 50 MET A CA 18
ATOM 34455 C C . MET A 1 48 ? 49.140 -17.230 -1.242 1.00 72.53 50 MET A C 18
ATOM 34456 O O . MET A 1 48 ? 50.315 -16.995 -0.972 1.00 74.21 50 MET A O 18
ATOM 34470 N N . LYS A 1 49 ? 48.244 -17.522 -0.333 1.00 14.32 51 LYS A N 18
ATOM 34471 C CA . LYS A 1 49 ? 48.562 -17.549 1.084 1.00 64.44 51 LYS A CA 18
ATOM 34472 C C . LYS A 1 49 ? 49.346 -18.809 1.422 1.00 30.11 51 LYS A C 18
ATOM 34473 O O . LYS A 1 49 ? 50.218 -18.803 2.297 1.00 14.04 51 LYS A O 18
ATOM 34492 N N . GLU A 1 50 ? 49.044 -19.875 0.717 1.00 55.54 52 GLU A N 18
ATOM 34493 C CA . GLU A 1 50 ? 49.773 -21.127 0.866 1.00 75.23 52 GLU A CA 18
ATOM 34494 C C . GLU A 1 50 ? 51.198 -20.932 0.377 1.00 14.34 52 GLU A C 18
ATOM 34495 O O . GLU A 1 50 ? 52.139 -21.503 0.937 1.00 34.14 52 GLU A O 18
ATOM 34507 N N . VAL A 1 51 ? 51.362 -20.086 -0.654 1.00 43.32 53 VAL A N 18
ATOM 34508 C CA . VAL A 1 51 ? 52.685 -19.767 -1.167 1.00 51.12 53 VAL A CA 18
ATOM 34509 C C . VAL A 1 51 ? 53.453 -19.094 -0.069 1.00 21.10 53 VAL A C 18
ATOM 34510 O O . VAL A 1 51 ? 54.545 -19.473 0.225 1.00 11.23 53 VAL A O 18
ATOM 34523 N N . LEU A 1 52 ? 52.836 -18.118 0.556 1.00 70.30 54 LEU A N 18
ATOM 34524 C CA . LEU A 1 52 ? 53.441 -17.404 1.675 1.00 2.43 54 LEU A CA 18
ATOM 34525 C C . LEU A 1 52 ? 53.915 -18.378 2.733 1.00 14.03 54 LEU A C 18
ATOM 34526 O O . LEU A 1 52 ? 55.031 -18.295 3.205 1.00 21.52 54 LEU A O 18
ATOM 34542 N N . PHE A 1 53 ? 53.107 -19.346 3.027 1.00 3.44 55 PHE A N 18
ATOM 34543 C CA . PHE A 1 53 ? 53.461 -20.264 4.064 1.00 31.34 55 PHE A CA 18
ATOM 34544 C C . PHE A 1 53 ? 54.626 -21.165 3.635 1.00 34.30 55 PHE A C 18
ATOM 34545 O O . PHE A 1 53 ? 55.665 -21.168 4.268 1.00 13.01 55 PHE A O 18
ATOM 34562 N N . TYR A 1 54 ? 54.469 -21.861 2.538 1.00 63.30 56 TYR A N 18
ATOM 34563 C CA . TYR A 1 54 ? 55.463 -22.836 2.111 1.00 1.22 56 TYR A CA 18
ATOM 34564 C C . TYR A 1 54 ? 56.689 -22.214 1.447 1.00 62.54 56 TYR A C 18
ATOM 34565 O O . TYR A 1 54 ? 57.810 -22.647 1.697 1.00 21.03 56 TYR A O 18
ATOM 34583 N N . LEU A 1 55 ? 56.494 -21.187 0.642 1.00 33.41 57 LEU A N 18
ATOM 34584 C CA . LEU A 1 55 ? 57.609 -20.570 -0.055 1.00 40.31 57 LEU A CA 18
ATOM 34585 C C . LEU A 1 55 ? 58.479 -19.866 0.985 1.00 40.54 57 LEU A C 18
ATOM 34586 O O . LEU A 1 55 ? 59.710 -19.879 0.905 1.00 5.14 57 LEU A O 18
ATOM 34602 N N . GLY A 1 56 ? 57.814 -19.329 2.002 1.00 34.05 58 GLY A N 18
ATOM 34603 C CA . GLY A 1 56 ? 58.499 -18.672 3.093 1.00 74.30 58 GLY A CA 18
ATOM 34604 C C . GLY A 1 56 ? 59.373 -19.627 3.858 1.00 10.41 58 GLY A C 18
ATOM 34605 O O . GLY A 1 56 ? 60.471 -19.253 4.295 1.00 32.52 58 GLY A O 18
ATOM 34609 N N . GLN A 1 57 ? 58.903 -20.881 4.002 1.00 63.23 59 GLN A N 18
ATOM 34610 C CA . GLN A 1 57 ? 59.681 -21.919 4.675 1.00 64.13 59 GLN A CA 18
ATOM 34611 C C . GLN A 1 57 ? 60.983 -22.092 3.933 1.00 12.12 59 GLN A C 18
ATOM 34612 O O . GLN A 1 57 ? 62.046 -21.922 4.493 1.00 60.00 59 GLN A O 18
ATOM 34626 N N . TYR A 1 58 ? 60.850 -22.344 2.639 1.00 52.35 60 TYR A N 18
ATOM 34627 C CA . TYR A 1 58 ? 61.952 -22.628 1.712 1.00 12.25 60 TYR A CA 18
ATOM 34628 C C . TYR A 1 58 ? 63.064 -21.573 1.789 1.00 54.12 60 TYR A C 18
ATOM 34629 O O . TYR A 1 58 ? 64.242 -21.909 1.887 1.00 53.15 60 TYR A O 18
ATOM 34647 N N . ILE A 1 59 ? 62.675 -20.314 1.825 1.00 22.33 61 ILE A N 18
ATOM 34648 C CA . ILE A 1 59 ? 63.642 -19.220 1.832 1.00 54.32 61 ILE A CA 18
ATOM 34649 C C . ILE A 1 59 ? 64.333 -19.157 3.177 1.00 22.41 61 ILE A C 18
ATOM 34650 O O . ILE A 1 59 ? 65.553 -18.982 3.266 1.00 45.34 61 ILE A O 18
ATOM 34666 N N . MET A 1 60 ? 63.552 -19.311 4.216 1.00 72.44 62 MET A N 18
ATOM 34667 C CA . MET A 1 60 ? 64.041 -19.132 5.554 1.00 41.23 62 MET A CA 18
ATOM 34668 C C . MET A 1 60 ? 64.854 -20.321 6.048 1.00 61.21 62 MET A C 18
ATOM 34669 O O . MET A 1 60 ? 65.957 -20.155 6.546 1.00 12.42 62 MET A O 18
ATOM 34683 N N . THR A 1 61 ? 64.324 -21.510 5.847 1.00 24.30 63 THR A N 18
ATOM 34684 C CA . THR A 1 61 ? 64.913 -22.731 6.378 1.00 13.21 63 THR A CA 18
ATOM 34685 C C . THR A 1 61 ? 66.282 -23.031 5.741 1.00 64.20 63 THR A C 18
ATOM 34686 O O . THR A 1 61 ? 67.169 -23.592 6.383 1.00 74.44 63 THR A O 18
ATOM 34697 N N . LYS A 1 62 ? 66.462 -22.620 4.505 1.00 74.50 64 LYS A N 18
ATOM 34698 C CA . LYS A 1 62 ? 67.721 -22.857 3.804 1.00 35.22 64 LYS A CA 18
ATOM 34699 C C . LYS A 1 62 ? 68.566 -21.595 3.868 1.00 24.12 64 LYS A C 18
ATOM 34700 O O . LYS A 1 62 ? 69.739 -21.584 3.510 1.00 50.03 64 LYS A O 18
ATOM 34719 N N . ARG A 1 63 ? 67.921 -20.539 4.326 1.00 62.41 65 ARG A N 18
ATOM 34720 C CA . ARG A 1 63 ? 68.522 -19.217 4.527 1.00 10.24 65 ARG A CA 18
ATOM 34721 C C . ARG A 1 63 ? 69.005 -18.587 3.229 1.00 55.32 65 ARG A C 18
ATOM 34722 O O . ARG A 1 63 ? 70.203 -18.468 2.986 1.00 33.21 65 ARG A O 18
ATOM 34743 N N . LEU A 1 64 ? 68.083 -18.248 2.363 1.00 53.51 66 LEU A N 18
ATOM 34744 C CA . LEU A 1 64 ? 68.443 -17.563 1.127 1.00 71.15 66 LEU A CA 18
ATOM 34745 C C . LEU A 1 64 ? 68.408 -16.055 1.325 1.00 32.04 66 LEU A C 18
ATOM 34746 O O . LEU A 1 64 ? 68.738 -15.277 0.413 1.00 73.22 66 LEU A O 18
ATOM 34762 N N . TYR A 1 65 ? 68.031 -15.645 2.520 1.00 50.33 67 TYR A N 18
ATOM 34763 C CA . TYR A 1 65 ? 67.927 -14.243 2.841 1.00 63.44 67 TYR A CA 18
ATOM 34764 C C . TYR A 1 65 ? 69.231 -13.727 3.446 1.00 41.21 67 TYR A C 18
ATOM 34765 O O . TYR A 1 65 ? 70.193 -14.505 3.644 1.00 0.14 67 TYR A O 18
ATOM 34783 N N . ASP A 1 66 ? 69.284 -12.446 3.708 1.00 63.44 68 ASP A N 18
ATOM 34784 C CA . ASP A 1 66 ? 70.476 -11.817 4.233 1.00 21.32 68 ASP A CA 18
ATOM 34785 C C . ASP A 1 66 ? 70.560 -11.975 5.734 1.00 52.35 68 ASP A C 18
ATOM 34786 O O . ASP A 1 66 ? 69.553 -12.013 6.424 1.00 13.34 68 ASP A O 18
ATOM 34795 N N . GLU A 1 67 ? 71.759 -12.045 6.238 1.00 63.22 69 GLU A N 18
ATOM 34796 C CA . GLU A 1 67 ? 71.966 -12.262 7.647 1.00 62.14 69 GLU A CA 18
ATOM 34797 C C . GLU A 1 67 ? 71.835 -10.973 8.477 1.00 64.00 69 GLU A C 18
ATOM 34798 O O . GLU A 1 67 ? 71.699 -11.025 9.707 1.00 30.11 69 GLU A O 18
ATOM 34810 N N . LYS A 1 68 ? 71.877 -9.831 7.825 1.00 21.31 70 LYS A N 18
ATOM 34811 C CA . LYS A 1 68 ? 71.738 -8.563 8.520 1.00 43.13 70 LYS A CA 18
ATOM 34812 C C . LYS A 1 68 ? 70.402 -7.957 8.169 1.00 3.23 70 LYS A C 18
ATOM 34813 O O . LYS A 1 68 ? 69.809 -7.205 8.951 1.00 14.52 70 LYS A O 18
ATOM 34832 N N . GLN A 1 69 ? 69.956 -8.255 6.980 1.00 50.03 71 GLN A N 18
ATOM 34833 C CA . GLN A 1 69 ? 68.704 -7.753 6.480 1.00 5.34 71 GLN A CA 18
ATOM 34834 C C . GLN A 1 69 ? 67.721 -8.880 6.207 1.00 62.15 71 GLN A C 18
ATOM 34835 O O . GLN A 1 69 ? 67.852 -9.591 5.227 1.00 64.52 71 GLN A O 18
ATOM 34849 N N . GLN A 1 70 ? 66.734 -9.029 7.071 1.00 33.03 72 GLN A N 18
ATOM 34850 C CA . GLN A 1 70 ? 65.699 -10.046 6.886 1.00 64.41 72 GLN A CA 18
ATOM 34851 C C . GLN A 1 70 ? 64.856 -9.755 5.649 1.00 73.12 72 GLN A C 18
ATOM 34852 O O . GLN A 1 70 ? 64.354 -10.658 4.999 1.00 1.14 72 GLN A O 18
ATOM 34866 N N . HIS A 1 71 ? 64.685 -8.472 5.346 1.00 20.12 73 HIS A N 18
ATOM 34867 C CA . HIS A 1 71 ? 63.851 -8.047 4.222 1.00 23.35 73 HIS A CA 18
ATOM 34868 C C . HIS A 1 71 ? 64.533 -8.317 2.890 1.00 72.14 73 HIS A C 18
ATOM 34869 O O . HIS A 1 71 ? 63.879 -8.389 1.836 1.00 10.11 73 HIS A O 18
ATOM 34883 N N . ILE A 1 72 ? 65.820 -8.452 2.944 1.00 50.14 74 ILE A N 18
ATOM 34884 C CA . ILE A 1 72 ? 66.611 -8.636 1.765 1.00 22.31 74 ILE A CA 18
ATOM 34885 C C . ILE A 1 72 ? 66.857 -10.099 1.535 1.00 55.40 74 ILE A C 18
ATOM 34886 O O . ILE A 1 72 ? 67.517 -10.772 2.331 1.00 73.00 74 ILE A O 18
ATOM 34902 N N . VAL A 1 73 ? 66.312 -10.602 0.481 1.00 45.43 75 VAL A N 18
ATOM 34903 C CA . VAL A 1 73 ? 66.525 -11.957 0.149 1.00 24.42 75 VAL A CA 18
ATOM 34904 C C . VAL A 1 73 ? 67.335 -12.009 -1.099 1.00 52.54 75 VAL A C 18
ATOM 34905 O O . VAL A 1 73 ? 66.936 -11.476 -2.101 1.00 42.31 75 VAL A O 18
ATOM 34918 N N . TYR A 1 74 ? 68.469 -12.617 -1.041 1.00 5.33 76 TYR A N 18
ATOM 34919 C CA . TYR A 1 74 ? 69.283 -12.721 -2.209 1.00 2.23 76 TYR A CA 18
ATOM 34920 C C . TYR A 1 74 ? 68.802 -13.850 -3.075 1.00 20.23 76 TYR A C 18
ATOM 34921 O O . TYR A 1 74 ? 68.282 -13.628 -4.165 1.00 22.13 76 TYR A O 18
ATOM 34939 N N . CYS A 1 75 ? 68.956 -15.061 -2.562 1.00 54.53 77 CYS A N 18
ATOM 34940 C CA . CYS A 1 75 ? 68.493 -16.279 -3.211 1.00 52.14 77 CYS A CA 18
ATOM 34941 C C . CYS A 1 75 ? 69.108 -16.436 -4.619 1.00 4.33 77 CYS A C 18
ATOM 34942 O O . CYS A 1 75 ? 68.565 -17.104 -5.500 1.00 62.20 77 CYS A O 18
ATOM 34950 N N . SER A 1 76 ? 70.285 -15.883 -4.783 1.00 74.53 78 SER A N 18
ATOM 34951 C CA . SER A 1 76 ? 70.987 -15.948 -6.026 1.00 1.24 78 SER A CA 18
ATOM 34952 C C . SER A 1 76 ? 71.621 -17.330 -6.164 1.00 20.30 78 SER A C 18
ATOM 34953 O O . SER A 1 76 ? 71.870 -17.810 -7.269 1.00 21.43 78 SER A O 18
ATOM 34961 N N . ASN A 1 77 ? 71.831 -17.979 -5.026 1.00 41.54 79 ASN A N 18
ATOM 34962 C CA . ASN A 1 77 ? 72.404 -19.319 -4.993 1.00 73.42 79 ASN A CA 18
ATOM 34963 C C . ASN A 1 77 ? 71.310 -20.373 -5.060 1.00 0.00 79 ASN A C 18
ATOM 34964 O O . ASN A 1 77 ? 71.536 -21.553 -4.788 1.00 53.23 79 ASN A O 18
ATOM 34975 N N . ASP A 1 78 ? 70.136 -19.950 -5.430 1.00 63.10 80 ASP A N 18
ATOM 34976 C CA . ASP A 1 78 ? 69.012 -20.831 -5.611 1.00 44.31 80 ASP A CA 18
ATOM 34977 C C . ASP A 1 78 ? 68.368 -20.438 -6.938 1.00 54.24 80 ASP A C 18
ATOM 34978 O O . ASP A 1 78 ? 68.889 -19.552 -7.633 1.00 62.42 80 ASP A O 18
ATOM 34987 N N . LEU A 1 79 ? 67.300 -21.069 -7.301 1.00 71.31 81 LEU A N 18
ATOM 34988 C CA . LEU A 1 79 ? 66.659 -20.822 -8.551 1.00 11.32 81 LEU A CA 18
ATOM 34989 C C . LEU A 1 79 ? 65.566 -19.756 -8.361 1.00 12.11 81 LEU A C 18
ATOM 34990 O O . LEU A 1 79 ? 65.304 -18.996 -9.255 1.00 75.03 81 LEU A O 18
ATOM 35006 N N . LEU A 1 80 ? 64.993 -19.695 -7.159 1.00 22.23 82 LEU A N 18
ATOM 35007 C CA . LEU A 1 80 ? 63.872 -18.775 -6.797 1.00 31.14 82 LEU A CA 18
ATOM 35008 C C . LEU A 1 80 ? 64.163 -17.304 -7.248 1.00 51.53 82 LEU A C 18
ATOM 35009 O O . LEU A 1 80 ? 63.467 -16.749 -8.125 1.00 75.13 82 LEU A O 18
ATOM 35025 N N . GLY A 1 81 ? 65.191 -16.698 -6.659 1.00 33.33 83 GLY A N 18
ATOM 35026 C CA . GLY A 1 81 ? 65.518 -15.307 -6.964 1.00 13.41 83 GLY A CA 18
ATOM 35027 C C . GLY A 1 81 ? 65.981 -15.164 -8.383 1.00 23.02 83 GLY A C 18
ATOM 35028 O O . GLY A 1 81 ? 65.598 -14.211 -9.107 1.00 63.21 83 GLY A O 18
ATOM 35032 N N . ASP A 1 82 ? 66.754 -16.150 -8.799 1.00 74.23 84 ASP A N 18
ATOM 35033 C CA . ASP A 1 82 ? 67.305 -16.240 -10.145 1.00 72.30 84 ASP A CA 18
ATOM 35034 C C . ASP A 1 82 ? 66.184 -16.054 -11.145 1.00 60.45 84 ASP A C 18
ATOM 35035 O O . ASP A 1 82 ? 66.223 -15.104 -11.917 1.00 21.25 84 ASP A O 18
ATOM 35044 N N . LEU A 1 83 ? 65.136 -16.878 -10.956 1.00 51.32 85 LEU A N 18
ATOM 35045 C CA . LEU A 1 83 ? 63.919 -17.025 -11.747 1.00 55.15 85 LEU A CA 18
ATOM 35046 C C . LEU A 1 83 ? 63.190 -15.733 -11.964 1.00 45.10 85 LEU A C 18
ATOM 35047 O O . LEU A 1 83 ? 62.681 -15.478 -13.057 1.00 62.02 85 LEU A O 18
ATOM 35063 N N . PHE A 1 84 ? 63.099 -14.920 -10.927 1.00 13.22 86 PHE A N 18
ATOM 35064 C CA . PHE A 1 84 ? 62.438 -13.624 -11.058 1.00 14.21 86 PHE A CA 18
ATOM 35065 C C . PHE A 1 84 ? 63.265 -12.755 -11.971 1.00 25.43 86 PHE A C 18
ATOM 35066 O O . PHE A 1 84 ? 62.775 -11.829 -12.638 1.00 74.23 86 PHE A O 18
ATOM 35083 N N . GLY A 1 85 ? 64.499 -13.093 -12.007 1.00 24.41 87 GLY A N 18
ATOM 35084 C CA . GLY A 1 85 ? 65.447 -12.416 -12.836 1.00 31.24 87 GLY A CA 18
ATOM 35085 C C . GLY A 1 85 ? 66.205 -11.461 -12.028 1.00 3.13 87 GLY A C 18
ATOM 35086 O O . GLY A 1 85 ? 66.524 -10.354 -12.479 1.00 20.13 87 GLY A O 18
ATOM 35090 N N . VAL A 1 86 ? 66.503 -11.861 -10.819 1.00 0.24 88 VAL A N 18
ATOM 35091 C CA . VAL A 1 86 ? 67.165 -10.946 -9.894 1.00 65.43 88 VAL A CA 18
ATOM 35092 C C . VAL A 1 86 ? 68.311 -11.585 -9.123 1.00 62.04 88 VAL A C 18
ATOM 35093 O O . VAL A 1 86 ? 68.361 -12.808 -8.967 1.00 2.43 88 VAL A O 18
ATOM 35106 N N 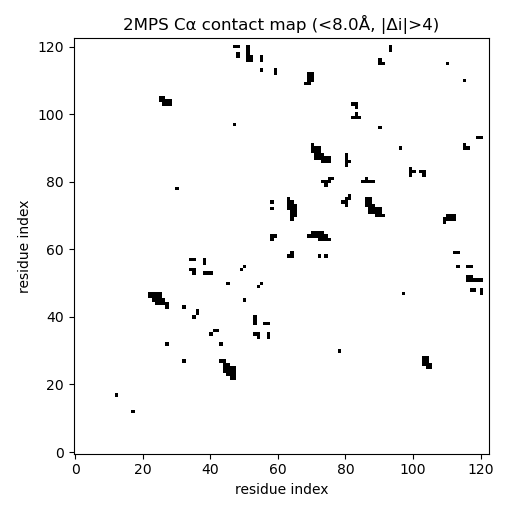. PRO A 1 87 ? 69.286 -10.764 -8.666 1.00 11.32 89 PRO A N 18
ATOM 35107 C CA . PRO A 1 87 ? 70.367 -11.235 -7.816 1.00 74.43 89 PRO A CA 18
ATOM 35108 C C . PRO A 1 87 ? 69.963 -11.169 -6.338 1.00 61.01 89 PRO A C 18
ATOM 35109 O O . PRO A 1 87 ? 70.646 -11.726 -5.458 1.00 1.24 89 PRO A O 18
ATOM 35120 N N . SER A 1 88 ? 68.873 -10.453 -6.095 1.00 72.45 90 SER A N 18
ATOM 35121 C CA . SER A 1 88 ? 68.277 -10.286 -4.803 1.00 0.12 90 SER A CA 18
ATOM 35122 C C . SER A 1 88 ? 66.892 -9.685 -4.966 1.00 72.25 90 SER A C 18
ATOM 35123 O O . SER A 1 88 ? 66.635 -8.965 -5.944 1.00 42.34 90 SER A O 18
ATOM 35131 N N . PHE A 1 89 ? 66.021 -9.968 -4.044 1.00 22.52 91 PHE A N 18
ATOM 35132 C CA . PHE A 1 89 ? 64.690 -9.429 -4.066 1.00 23.10 91 PHE A CA 18
ATOM 35133 C C . PHE A 1 89 ? 64.331 -8.872 -2.697 1.00 42.12 91 PHE A C 18
ATOM 35134 O O . PHE A 1 89 ? 64.845 -9.331 -1.668 1.00 74.32 91 PHE A O 18
ATOM 35151 N N . SER A 1 90 ? 63.493 -7.883 -2.685 1.00 13.21 92 SER A N 18
ATOM 35152 C CA . SER A 1 90 ? 63.097 -7.230 -1.470 1.00 63.42 92 SER A CA 18
ATOM 35153 C C . SER A 1 90 ? 61.658 -7.620 -1.103 1.00 12.35 92 SER A C 18
ATOM 35154 O O . SER A 1 90 ? 60.726 -7.382 -1.877 1.00 65.40 92 SER A O 18
ATOM 35162 N N . VAL A 1 91 ? 61.491 -8.226 0.072 1.00 15.21 93 VAL A N 18
ATOM 35163 C CA . VAL A 1 91 ? 60.180 -8.710 0.535 1.00 44.32 93 VAL A CA 18
ATOM 35164 C C . VAL A 1 91 ? 59.149 -7.596 0.712 1.00 70.53 93 VAL A C 18
ATOM 35165 O O . VAL A 1 91 ? 57.951 -7.849 0.664 1.00 62.34 93 VAL A O 18
ATOM 35178 N N . LYS A 1 92 ? 59.611 -6.367 0.925 1.00 25.30 94 LYS A N 18
ATOM 35179 C CA . LYS A 1 92 ? 58.709 -5.245 1.129 1.00 34.12 94 LYS A CA 18
ATOM 35180 C C . LYS A 1 92 ? 58.005 -4.849 -0.152 1.00 43.13 94 LYS A C 18
ATOM 35181 O O . LYS A 1 92 ? 57.021 -4.093 -0.132 1.00 62.22 94 LYS A O 18
ATOM 35200 N N . GLU A 1 93 ? 58.462 -5.385 -1.253 1.00 41.22 95 GLU A N 18
ATOM 35201 C CA . GLU A 1 93 ? 57.816 -5.174 -2.494 1.00 25.25 95 GLU A CA 18
ATOM 35202 C C . GLU A 1 93 ? 56.835 -6.274 -2.698 1.00 44.21 95 GLU A C 18
ATOM 35203 O O . GLU A 1 93 ? 57.098 -7.256 -3.377 1.00 11.24 95 GLU A O 18
ATOM 35215 N N . HIS A 1 94 ? 55.732 -6.103 -2.093 1.00 61.03 96 HIS A N 18
ATOM 35216 C CA . HIS A 1 94 ? 54.649 -7.082 -2.096 1.00 22.11 96 HIS A CA 18
ATOM 35217 C C . HIS A 1 94 ? 54.141 -7.268 -3.502 1.00 24.20 96 HIS A C 18
ATOM 35218 O O . HIS A 1 94 ? 53.833 -8.377 -3.917 1.00 4.12 96 HIS A O 18
ATOM 35232 N N . ARG A 1 95 ? 54.108 -6.167 -4.235 1.00 61.45 97 ARG A N 18
ATOM 35233 C CA . ARG A 1 95 ? 53.744 -6.148 -5.648 1.00 2.00 97 ARG A CA 18
ATOM 35234 C C . ARG A 1 95 ? 54.656 -7.077 -6.469 1.00 60.51 97 ARG A C 18
ATOM 35235 O O . ARG A 1 95 ? 54.198 -7.798 -7.357 1.00 63.44 97 ARG A O 18
ATOM 35256 N N . LYS A 1 96 ? 55.929 -7.085 -6.127 1.00 3.30 98 LYS A N 18
ATOM 35257 C CA . LYS A 1 96 ? 56.910 -7.951 -6.772 1.00 1.24 98 LYS A CA 18
ATOM 35258 C C . LYS A 1 96 ? 56.739 -9.376 -6.343 1.00 33.20 98 LYS A C 18
ATOM 35259 O O . LYS A 1 96 ? 56.949 -10.277 -7.128 1.00 63.32 98 LYS A O 18
ATOM 35278 N N . ILE A 1 97 ? 56.332 -9.571 -5.104 1.00 54.20 99 ILE A N 18
ATOM 35279 C CA . ILE A 1 97 ? 56.106 -10.910 -4.585 1.00 3.41 99 ILE A CA 18
ATOM 35280 C C . ILE A 1 97 ? 54.973 -11.560 -5.356 1.00 32.52 99 ILE A C 18
ATOM 35281 O O . ILE A 1 97 ? 55.107 -12.671 -5.848 1.00 34.24 99 ILE A O 18
ATOM 35297 N N . TYR A 1 98 ? 53.877 -10.825 -5.497 1.00 43.11 100 TYR A N 18
ATOM 35298 C CA . TYR A 1 98 ? 52.695 -11.321 -6.204 1.00 15.13 100 TYR A CA 18
ATOM 35299 C C . TYR A 1 98 ? 53.038 -11.717 -7.618 1.00 34.44 100 TYR A C 18
ATOM 35300 O O . TYR A 1 98 ? 52.742 -12.826 -8.046 1.00 3.54 100 TYR A O 18
ATOM 35318 N N . THR A 1 99 ? 53.716 -10.835 -8.312 1.00 71.31 101 THR A N 18
ATOM 35319 C CA . THR A 1 99 ? 54.042 -11.055 -9.697 1.00 4.12 101 THR A CA 18
ATOM 35320 C C . THR A 1 99 ? 55.074 -12.167 -9.881 1.00 22.22 101 THR A C 18
ATOM 35321 O O . THR A 1 99 ? 55.003 -12.923 -10.831 1.00 14.53 101 THR A O 18
ATOM 35332 N N . MET A 1 100 ? 55.980 -12.286 -8.931 1.00 34.35 102 MET A N 18
ATOM 35333 C CA . MET A 1 100 ? 57.021 -13.322 -8.910 1.00 63.42 102 MET A CA 18
ATOM 35334 C C . MET A 1 100 ? 56.383 -14.699 -8.879 1.00 13.22 102 MET A C 18
ATOM 35335 O O . MET A 1 100 ? 56.793 -15.623 -9.599 1.00 73.13 102 MET A O 18
ATOM 35349 N N . ILE A 1 101 ? 55.343 -14.797 -8.087 1.00 3.21 103 ILE A N 18
ATOM 35350 C CA . ILE A 1 101 ? 54.638 -16.035 -7.864 1.00 52.20 103 ILE A CA 18
ATOM 35351 C C . ILE A 1 101 ? 53.694 -16.284 -9.026 1.00 5.52 103 ILE A C 18
ATOM 35352 O O . ILE A 1 101 ? 53.666 -17.366 -9.601 1.00 70.30 103 ILE A O 18
ATOM 35368 N N . TYR A 1 102 ? 52.968 -15.247 -9.396 1.00 40.11 104 TYR A N 18
ATOM 35369 C CA . TYR A 1 102 ? 52.009 -15.287 -10.483 1.00 44.15 104 TYR A CA 18
ATOM 35370 C C . TYR A 1 102 ? 52.667 -15.634 -11.829 1.00 13.14 104 TYR A C 18
ATOM 35371 O O . TYR A 1 102 ? 52.072 -16.292 -12.668 1.00 40.12 104 TYR A O 18
ATOM 35389 N N . ARG A 1 103 ? 53.896 -15.212 -12.004 1.00 53.53 105 ARG A N 18
ATOM 35390 C CA . ARG A 1 103 ? 54.660 -15.467 -13.224 1.00 5.51 105 ARG A CA 18
ATOM 35391 C C . ARG A 1 103 ? 55.156 -16.929 -13.249 1.00 13.24 105 ARG A C 18
ATOM 35392 O O . ARG A 1 103 ? 55.645 -17.431 -14.266 1.00 2.23 105 ARG A O 18
ATOM 35413 N N . ASN A 1 104 ? 55.021 -17.602 -12.128 1.00 14.40 106 ASN A N 18
ATOM 35414 C CA . ASN A 1 104 ? 55.453 -18.977 -12.003 1.00 75.13 106 ASN A CA 18
ATOM 35415 C C . ASN A 1 104 ? 54.320 -19.937 -11.730 1.00 64.35 106 ASN A C 18
ATOM 35416 O O . ASN A 1 104 ? 54.530 -21.123 -11.440 1.00 43.10 106 ASN A O 18
ATOM 35427 N N . LEU A 1 105 ? 53.139 -19.437 -11.813 1.00 34.24 107 LEU A N 18
ATOM 35428 C CA . LEU A 1 105 ? 51.960 -20.263 -11.735 1.00 22.31 107 LEU A CA 18
ATOM 35429 C C . LEU A 1 105 ? 51.191 -20.025 -13.012 1.00 22.33 107 LEU A C 18
ATOM 35430 O O . LEU A 1 105 ? 51.457 -19.044 -13.698 1.00 3.21 107 LEU A O 18
ATOM 35446 N N . VAL A 1 106 ? 50.283 -20.878 -13.361 1.00 63.11 108 VAL A N 18
ATOM 35447 C CA . VAL A 1 106 ? 49.554 -20.648 -14.585 1.00 1.01 108 VAL A CA 18
ATOM 35448 C C . VAL A 1 106 ? 48.115 -20.289 -14.318 1.00 71.42 108 VAL A C 18
ATOM 35449 O O . VAL A 1 106 ? 47.465 -20.898 -13.466 1.00 31.43 108 VAL A O 18
ATOM 35462 N N . VAL A 1 107 ? 47.651 -19.269 -14.990 1.00 53.02 109 VAL A N 18
ATOM 35463 C CA . VAL A 1 107 ? 46.288 -18.817 -14.878 1.00 54.14 109 VAL A CA 18
ATOM 35464 C C . VAL A 1 107 ? 45.673 -18.686 -16.245 1.00 41.24 109 VAL A C 18
ATOM 35465 O O . VAL A 1 107 ? 45.685 -17.590 -16.822 1.00 0.00 109 VAL A O 18
ATOM 35479 N N . ASP B 2 1 ? 58.810 -0.301 10.548 1.00 70.03 301 ASP B N 18
ATOM 35480 C CA . ASP B 2 1 ? 59.064 -1.405 9.598 1.00 40.31 301 ASP B CA 18
ATOM 35481 C C . ASP B 2 1 ? 60.511 -1.892 9.728 1.00 43.41 301 ASP B C 18
ATOM 35482 O O . ASP B 2 1 ? 60.943 -2.850 9.082 1.00 3.22 301 ASP B O 18
ATOM 35493 N N . GLY B 2 2 ? 61.218 -1.292 10.638 1.00 32.14 302 GLY B N 18
ATOM 35494 C CA . GLY B 2 2 ? 62.596 -1.578 10.818 1.00 10.15 302 GLY B CA 18
ATOM 35495 C C . GLY B 2 2 ? 62.817 -2.667 11.821 1.00 44.11 302 GLY B C 18
ATOM 35496 O O . GLY B 2 2 ? 62.867 -2.422 13.031 1.00 74.13 302 GLY B O 18
ATOM 35500 N N . GLY B 2 3 ? 62.902 -3.862 11.329 1.00 50.33 303 GLY B N 18
ATOM 35501 C CA . GLY B 2 3 ? 63.159 -4.996 12.179 1.00 63.40 303 GLY B CA 18
ATOM 35502 C C . GLY B 2 3 ? 61.983 -5.927 12.244 1.00 53.01 303 GLY B C 18
ATOM 35503 O O . GLY B 2 3 ? 61.662 -6.469 13.300 1.00 2.33 303 GLY B O 18
ATOM 35507 N N . THR B 2 4 ? 61.314 -6.088 11.134 1.00 72.21 304 THR B N 18
ATOM 35508 C CA . THR B 2 4 ? 60.218 -6.997 11.065 1.00 53.02 304 THR B CA 18
ATOM 35509 C C . THR B 2 4 ? 60.744 -8.377 10.674 1.00 61.42 304 THR B C 18
ATOM 35510 O O . THR B 2 4 ? 61.503 -8.495 9.696 1.00 41.25 304 THR B O 18
ATOM 35521 N N . THR B 2 5 ? 60.399 -9.381 11.456 1.00 33.52 305 THR B N 18
ATOM 35522 C CA . THR B 2 5 ? 60.799 -10.716 11.262 1.00 3.31 305 THR B CA 18
ATOM 35523 C C . THR B 2 5 ? 60.348 -11.235 9.889 1.00 54.44 305 THR B C 18
ATOM 35524 O O . THR B 2 5 ? 59.179 -11.059 9.514 1.00 34.54 305 THR B O 18
ATOM 35535 N N . PHE B 2 6 ? 61.270 -11.885 9.176 1.00 23.43 306 PHE B N 18
ATOM 35536 C CA . PHE B 2 6 ? 61.034 -12.424 7.845 1.00 31.21 306 PHE B CA 18
ATOM 35537 C C . PHE B 2 6 ? 59.784 -13.313 7.794 1.00 61.12 306 PHE B C 18
ATOM 35538 O O . PHE B 2 6 ? 58.883 -13.078 6.993 1.00 3.43 306 PHE B O 18
ATOM 35555 N N . GLU B 2 7 ? 59.710 -14.287 8.685 1.00 22.24 307 GLU B N 18
ATOM 35556 C CA . GLU B 2 7 ? 58.591 -15.226 8.714 1.00 73.43 307 GLU B CA 18
ATOM 35557 C C . GLU B 2 7 ? 57.266 -14.511 8.995 1.00 33.30 307 GLU B C 18
ATOM 35558 O O . GLU B 2 7 ? 56.223 -14.917 8.510 1.00 31.35 307 GLU B O 18
ATOM 35570 N N . HIS B 2 8 ? 57.327 -13.405 9.715 1.00 4.31 308 HIS B N 18
ATOM 35571 C CA . HIS B 2 8 ? 56.113 -12.710 10.112 1.00 63.23 308 HIS B CA 18
ATOM 35572 C C . HIS B 2 8 ? 55.641 -11.869 8.957 1.00 43.42 308 HIS B C 18
ATOM 35573 O O . HIS B 2 8 ? 54.476 -11.883 8.604 1.00 4.03 308 HIS B O 18
ATOM 35587 N N . LEU B 2 9 ? 56.567 -11.169 8.360 1.00 64.14 309 LEU B N 18
ATOM 35588 C CA . LEU B 2 9 ? 56.252 -10.226 7.306 1.00 52.01 309 LEU B CA 18
ATOM 35589 C C . LEU B 2 9 ? 55.810 -10.913 6.013 1.00 42.30 309 LEU B C 18
ATOM 35590 O O . LEU B 2 9 ? 54.982 -10.391 5.269 1.00 13.44 309 LEU B O 18
ATOM 35606 N N . TRP B 2 10 ? 56.325 -12.098 5.790 1.00 43.14 310 TRP B N 18
ATOM 35607 C CA . TRP B 2 10 ? 56.098 -12.812 4.562 1.00 14.01 310 TRP B CA 18
ATOM 35608 C C . TRP B 2 10 ? 54.743 -13.481 4.597 1.00 31.23 310 TRP B C 18
ATOM 35609 O O . TRP B 2 10 ? 54.001 -13.481 3.622 1.00 14.12 310 TRP B O 18
ATOM 35630 N N . SER B 2 11 ? 54.388 -13.976 5.753 1.00 14.42 311 SER B N 18
ATOM 35631 C CA . SER B 2 11 ? 53.141 -14.654 5.930 1.00 14.14 311 SER B CA 18
ATOM 35632 C C . SER B 2 11 ? 51.997 -13.647 6.069 1.00 41.41 311 SER B C 18
ATOM 35633 O O . SER B 2 11 ? 50.823 -14.006 6.046 1.00 31.14 311 SER B O 18
ATOM 35641 N N . SER B 2 12 ? 52.347 -12.398 6.178 1.00 1.11 312 SER B N 18
ATOM 35642 C CA . SER B 2 12 ? 51.389 -11.352 6.360 1.00 11.44 312 SER B CA 18
ATOM 35643 C C . SER B 2 12 ? 51.354 -10.424 5.156 1.00 60.40 312 SER B C 18
ATOM 35644 O O . SER B 2 12 ? 50.845 -9.304 5.242 1.00 41.34 312 SER B O 18
ATOM 35652 N N . LEU B 2 13 ? 51.852 -10.872 4.002 1.00 4.23 313 LEU B N 18
ATOM 35653 C CA . LEU B 2 13 ? 51.864 -9.950 2.882 1.00 14.51 313 LEU B CA 18
ATOM 35654 C C . LEU B 2 13 ? 50.631 -10.119 2.013 1.00 52.23 313 LEU B C 18
ATOM 35655 O O . LEU B 2 13 ? 50.479 -9.470 0.977 1.00 52.02 313 LEU B O 18
ATOM 35671 N N . GLU B 2 14 ? 49.744 -10.973 2.487 1.00 50.02 314 GLU B N 18
ATOM 35672 C CA . GLU B 2 14 ? 48.455 -11.225 1.874 1.00 22.11 314 GLU B CA 18
ATOM 35673 C C . GLU B 2 14 ? 47.553 -10.010 2.135 1.00 24.03 314 GLU B C 18
ATOM 35674 O O . GLU B 2 14 ? 47.805 -9.237 3.081 1.00 52.11 314 GLU B O 18
ATOM 35686 N N . PRO B 2 15 ? 46.530 -9.796 1.323 1.00 10.45 315 PRO B N 18
ATOM 35687 C CA . PRO B 2 15 ? 45.569 -8.764 1.596 1.00 54.32 315 PRO B CA 18
ATOM 35688 C C . PRO B 2 15 ? 44.581 -9.233 2.683 1.00 3.22 315 PRO B C 18
ATOM 35689 O O . PRO B 2 15 ? 44.715 -8.857 3.863 1.00 2.51 315 PRO B O 18
ATOM 35700 N N . ASP B 2 16 ? 43.656 -10.106 2.293 1.00 41.21 316 ASP B N 18
ATOM 35701 C CA . ASP B 2 16 ? 42.648 -10.685 3.169 1.00 41.22 316 ASP B CA 18
ATOM 35702 C C . ASP B 2 16 ? 41.744 -11.543 2.333 1.00 10.30 316 ASP B C 18
ATOM 35703 O O . ASP B 2 16 ? 40.870 -11.006 1.650 1.00 0.00 316 ASP B O 18
ATOM 35713 N N . ASN A 1 1 ? 29.205 -46.483 -29.766 1.00 1.00 3 ASN A N 19
ATOM 35714 C CA . ASN A 1 1 ? 30.406 -46.201 -28.981 1.00 64.21 3 ASN A CA 19
ATOM 35715 C C . ASN A 1 1 ? 31.228 -45.094 -29.631 1.00 1.42 3 ASN A C 19
ATOM 35716 O O . ASN A 1 1 ? 31.928 -45.332 -30.617 1.00 73.22 3 ASN A O 19
ATOM 35729 N N . THR A 1 2 ? 31.131 -43.887 -29.113 1.00 21.23 4 THR A N 19
ATOM 35730 C CA . THR A 1 2 ? 31.910 -42.792 -29.628 1.00 20.42 4 THR A CA 19
ATOM 35731 C C . THR A 1 2 ? 33.311 -42.802 -29.026 1.00 62.42 4 THR A C 19
ATOM 35732 O O . THR A 1 2 ? 33.487 -42.546 -27.833 1.00 2.41 4 THR A O 19
ATOM 35743 N N . ASN A 1 3 ? 34.302 -43.118 -29.834 1.00 20.55 5 ASN A N 19
ATOM 35744 C CA . ASN A 1 3 ? 35.684 -43.120 -29.351 1.00 31.42 5 ASN A CA 19
ATOM 35745 C C . ASN A 1 3 ? 36.195 -41.685 -29.311 1.00 64.24 5 ASN A C 19
ATOM 35746 O O . ASN A 1 3 ? 37.185 -41.372 -28.660 1.00 43.23 5 ASN A O 19
ATOM 35757 N N . MET A 1 4 ? 35.509 -40.843 -30.049 1.00 50.32 6 MET A N 19
ATOM 35758 C CA . MET A 1 4 ? 35.734 -39.422 -30.106 1.00 55.35 6 MET A CA 19
ATOM 35759 C C . MET A 1 4 ? 34.397 -38.733 -30.004 1.00 55.10 6 MET A C 19
ATOM 35760 O O . MET A 1 4 ? 33.660 -38.617 -30.998 1.00 33.22 6 MET A O 19
ATOM 35774 N N . SER A 1 5 ? 34.037 -38.369 -28.818 1.00 73.11 7 SER A N 19
ATOM 35775 C CA . SER A 1 5 ? 32.809 -37.678 -28.594 1.00 53.24 7 SER A CA 19
ATOM 35776 C C . SER A 1 5 ? 33.011 -36.195 -28.929 1.00 5.33 7 SER A C 19
ATOM 35777 O O . SER A 1 5 ? 33.967 -35.564 -28.467 1.00 12.05 7 SER A O 19
ATOM 35785 N N . VAL A 1 6 ? 32.163 -35.667 -29.773 1.00 21.31 8 VAL A N 19
ATOM 35786 C CA . VAL A 1 6 ? 32.277 -34.301 -30.211 1.00 5.42 8 VAL A CA 19
ATOM 35787 C C . VAL A 1 6 ? 31.470 -33.357 -29.317 1.00 40.44 8 VAL A C 19
ATOM 35788 O O . VAL A 1 6 ? 30.357 -33.696 -28.875 1.00 42.14 8 VAL A O 19
ATOM 35801 N N . PRO A 1 7 ? 32.018 -32.177 -29.027 1.00 74.40 9 PRO A N 19
ATOM 35802 C CA . PRO A 1 7 ? 31.395 -31.222 -28.131 1.00 52.31 9 PRO A CA 19
ATOM 35803 C C . PRO A 1 7 ? 30.278 -30.435 -28.791 1.00 2.24 9 PRO A C 19
ATOM 35804 O O . PRO A 1 7 ? 30.420 -29.939 -29.921 1.00 32.11 9 PRO A O 19
ATOM 35815 N N . THR A 1 8 ? 29.174 -30.329 -28.108 1.00 55.24 10 THR A N 19
ATOM 35816 C CA . THR A 1 8 ? 28.077 -29.566 -28.591 1.00 33.05 10 THR A CA 19
ATOM 35817 C C . THR A 1 8 ? 28.220 -28.140 -28.072 1.00 33.12 10 THR A C 19
ATOM 35818 O O . THR A 1 8 ? 27.691 -27.788 -27.007 1.00 40.24 10 THR A O 19
ATOM 35829 N N . ASP A 1 9 ? 28.998 -27.352 -28.773 1.00 22.24 11 ASP A N 19
ATOM 35830 C CA . ASP A 1 9 ? 29.224 -25.983 -28.381 1.00 52.52 11 ASP A CA 19
ATOM 35831 C C . ASP A 1 9 ? 28.159 -25.103 -28.951 1.00 21.43 11 ASP A C 19
ATOM 35832 O O . ASP A 1 9 ? 28.241 -24.657 -30.097 1.00 1.43 11 ASP A O 19
ATOM 35841 N N . GLY A 1 10 ? 27.131 -24.921 -28.179 1.00 24.21 12 GLY A N 19
ATOM 35842 C CA . GLY A 1 10 ? 26.031 -24.094 -28.563 1.00 13.41 12 GLY A CA 19
ATOM 35843 C C . GLY A 1 10 ? 25.171 -23.802 -27.377 1.00 44.33 12 GLY A C 19
ATOM 35844 O O . GLY A 1 10 ? 23.950 -23.777 -27.469 1.00 44.55 12 GLY A O 19
ATOM 35848 N N . ALA A 1 11 ? 25.812 -23.594 -26.251 1.00 25.35 13 ALA A N 19
ATOM 35849 C CA . ALA A 1 11 ? 25.121 -23.342 -25.011 1.00 53.32 13 ALA A CA 19
ATOM 35850 C C . ALA A 1 11 ? 24.914 -21.860 -24.846 1.00 12.11 13 ALA A C 19
ATOM 35851 O O . ALA A 1 11 ? 25.877 -21.111 -24.659 1.00 52.51 13 ALA A O 19
ATOM 35858 N N . VAL A 1 12 ? 23.677 -21.427 -24.928 1.00 54.25 14 VAL A N 19
ATOM 35859 C CA . VAL A 1 12 ? 23.378 -20.019 -24.815 1.00 44.45 14 VAL A CA 19
ATOM 35860 C C . VAL A 1 12 ? 23.372 -19.546 -23.361 1.00 64.41 14 VAL A C 19
ATOM 35861 O O . VAL A 1 12 ? 22.334 -19.473 -22.683 1.00 53.45 14 VAL A O 19
ATOM 35874 N N . THR A 1 13 ? 24.547 -19.325 -22.861 1.00 62.35 15 THR A N 19
ATOM 35875 C CA . THR A 1 13 ? 24.724 -18.832 -21.548 1.00 70.21 15 THR A CA 19
ATOM 35876 C C . THR A 1 13 ? 24.603 -17.316 -21.536 1.00 24.34 15 THR A C 19
ATOM 35877 O O . THR A 1 13 ? 25.567 -16.606 -21.828 1.00 4.22 15 THR A O 19
ATOM 35888 N N . THR A 1 14 ? 23.395 -16.845 -21.275 1.00 34.01 16 THR A N 19
ATOM 35889 C CA . THR A 1 14 ? 23.071 -15.436 -21.213 1.00 62.33 16 THR A CA 19
ATOM 35890 C C . THR A 1 14 ? 23.938 -14.766 -20.147 1.00 62.33 16 THR A C 19
ATOM 35891 O O . THR A 1 14 ? 24.436 -13.644 -20.319 1.00 4.14 16 THR A O 19
ATOM 35902 N N . SER A 1 15 ? 24.125 -15.474 -19.071 1.00 53.04 17 SER A N 19
ATOM 35903 C CA . SER A 1 15 ? 24.953 -15.045 -18.006 1.00 52.10 17 SER A CA 19
ATOM 35904 C C . SER A 1 15 ? 25.800 -16.226 -17.577 1.00 61.15 17 SER A C 19
ATOM 35905 O O . SER A 1 15 ? 25.264 -17.223 -17.090 1.00 12.35 17 SER A O 19
ATOM 35913 N N . GLN A 1 16 ? 27.096 -16.166 -17.819 1.00 32.21 18 GLN A N 19
ATOM 35914 C CA . GLN A 1 16 ? 27.977 -17.227 -17.378 1.00 74.22 18 GLN A CA 19
ATOM 35915 C C . GLN A 1 16 ? 28.211 -17.108 -15.886 1.00 44.22 18 GLN A C 19
ATOM 35916 O O . GLN A 1 16 ? 29.117 -16.394 -15.425 1.00 45.43 18 GLN A O 19
ATOM 35930 N N . ILE A 1 17 ? 27.358 -17.749 -15.145 1.00 44.01 19 ILE A N 19
ATOM 35931 C CA . ILE A 1 17 ? 27.398 -17.713 -13.717 1.00 23.43 19 ILE A CA 19
ATOM 35932 C C . ILE A 1 17 ? 28.194 -18.898 -13.228 1.00 41.50 19 ILE A C 19
ATOM 35933 O O . ILE A 1 17 ? 27.928 -20.037 -13.624 1.00 14.42 19 ILE A O 19
ATOM 35949 N N . PRO A 1 18 ? 29.214 -18.652 -12.430 1.00 42.12 20 PRO A N 19
ATOM 35950 C CA . PRO A 1 18 ? 30.027 -19.702 -11.892 1.00 24.14 20 PRO A CA 19
ATOM 35951 C C . PRO A 1 18 ? 29.346 -20.455 -10.762 1.00 41.43 20 PRO A C 19
ATOM 35952 O O . PRO A 1 18 ? 29.018 -19.890 -9.718 1.00 54.35 20 PRO A O 19
ATOM 35963 N N . ALA A 1 19 ? 29.108 -21.713 -11.002 1.00 65.43 21 ALA A N 19
ATOM 35964 C CA . ALA A 1 19 ? 28.607 -22.611 -9.973 1.00 14.44 21 ALA A CA 19
ATOM 35965 C C . ALA A 1 19 ? 29.816 -23.043 -9.165 1.00 3.11 21 ALA A C 19
ATOM 35966 O O . ALA A 1 19 ? 29.747 -23.403 -7.990 1.00 3.25 21 ALA A O 19
ATOM 35973 N N . SER A 1 20 ? 30.921 -23.008 -9.852 1.00 30.10 22 SER A N 19
ATOM 35974 C CA . SER A 1 20 ? 32.226 -23.212 -9.345 1.00 45.52 22 SER A CA 19
ATOM 35975 C C . SER A 1 20 ? 33.121 -22.422 -10.283 1.00 75.41 22 SER A C 19
ATOM 35976 O O . SER A 1 20 ? 32.914 -22.466 -11.506 1.00 42.35 22 SER A O 19
ATOM 35984 N N . GLU A 1 21 ? 34.024 -21.638 -9.757 1.00 72.13 23 GLU A N 19
ATOM 35985 C CA . GLU A 1 21 ? 34.911 -20.881 -10.612 1.00 51.30 23 GLU A CA 19
ATOM 35986 C C . GLU A 1 21 ? 35.896 -21.809 -11.276 1.00 35.14 23 GLU A C 19
ATOM 35987 O O . GLU A 1 21 ? 36.331 -22.796 -10.675 1.00 1.53 23 GLU A O 19
ATOM 35999 N N . GLN A 1 22 ? 36.218 -21.524 -12.511 1.00 53.33 24 GLN A N 19
ATOM 36000 C CA . GLN A 1 22 ? 37.142 -22.359 -13.250 1.00 25.11 24 GLN A CA 19
ATOM 36001 C C . GLN A 1 22 ? 38.539 -22.074 -12.724 1.00 21.45 24 GLN A C 19
ATOM 36002 O O . GLN A 1 22 ? 39.328 -22.979 -12.445 1.00 14.43 24 GLN A O 19
ATOM 36016 N N . GLU A 1 23 ? 38.797 -20.806 -12.543 1.00 20.02 25 GLU A N 19
ATOM 36017 C CA . GLU A 1 23 ? 40.045 -20.320 -12.034 1.00 11.33 25 GLU A CA 19
ATOM 36018 C C . GLU A 1 23 ? 39.874 -20.014 -10.563 1.00 22.14 25 GLU A C 19
ATOM 36019 O O . GLU A 1 23 ? 38.973 -19.250 -10.180 1.00 34.32 25 GLU A O 19
ATOM 36031 N N . THR A 1 24 ? 40.679 -20.615 -9.751 1.00 51.52 26 THR A N 19
ATOM 36032 C CA . THR A 1 24 ? 40.663 -20.411 -8.324 1.00 53.31 26 THR A CA 19
ATOM 36033 C C . THR A 1 24 ? 42.023 -20.797 -7.755 1.00 53.35 26 THR A C 19
ATOM 36034 O O . THR A 1 24 ? 42.763 -19.954 -7.246 1.00 30.52 26 THR A O 19
ATOM 36045 N N . LEU A 1 25 ? 42.359 -22.057 -7.885 1.00 5.11 27 LEU A N 19
ATOM 36046 C CA . LEU A 1 25 ? 43.609 -22.562 -7.383 1.00 60.50 27 LEU A CA 19
ATOM 36047 C C . LEU A 1 25 ? 44.689 -22.401 -8.415 1.00 75.55 27 LEU A C 19
ATOM 36048 O O . LEU A 1 25 ? 44.458 -22.590 -9.619 1.00 13.21 27 LEU A O 19
ATOM 36064 N N . VAL A 1 26 ? 45.848 -22.055 -7.965 1.00 40.25 28 VAL A N 19
ATOM 36065 C CA . VAL A 1 26 ? 46.941 -21.802 -8.847 1.00 11.42 28 VAL A CA 19
ATOM 36066 C C . VAL A 1 26 ? 47.867 -23.008 -8.929 1.00 51.22 28 VAL A C 19
ATOM 36067 O O . VAL A 1 26 ? 48.024 -23.765 -7.956 1.00 23.41 28 VAL A O 19
ATOM 36080 N N . ARG A 1 27 ? 48.440 -23.202 -10.095 1.00 35.24 29 ARG A N 19
ATOM 36081 C CA . ARG A 1 27 ? 49.231 -24.376 -10.391 1.00 74.24 29 ARG A CA 19
ATOM 36082 C C . ARG A 1 27 ? 50.686 -24.022 -10.628 1.00 40.32 29 ARG A C 19
ATOM 36083 O O . ARG A 1 27 ? 50.982 -23.215 -11.488 1.00 20.51 29 ARG A O 19
ATOM 36104 N N . PRO A 1 28 ? 51.607 -24.662 -9.900 1.00 1.41 30 PRO A N 19
ATOM 36105 C CA . PRO A 1 28 ? 53.031 -24.324 -9.937 1.00 43.14 30 PRO A CA 19
ATOM 36106 C C . PRO A 1 28 ? 53.825 -25.012 -11.049 1.00 24.23 30 PRO A C 19
ATOM 36107 O O . PRO A 1 28 ? 53.377 -25.996 -11.660 1.00 23.12 30 PRO A O 19
ATOM 36118 N N . LYS A 1 29 ? 55.002 -24.468 -11.305 1.00 71.41 31 LYS A N 19
ATOM 36119 C CA . LYS A 1 29 ? 56.002 -25.125 -12.123 1.00 13.12 31 LYS A CA 19
ATOM 36120 C C . LYS A 1 29 ? 56.660 -26.193 -11.248 1.00 60.43 31 LYS A C 19
ATOM 36121 O O . LYS A 1 29 ? 56.528 -26.127 -10.006 1.00 12.54 31 LYS A O 19
ATOM 36140 N N . PRO A 1 30 ? 57.390 -27.167 -11.835 1.00 4.31 32 PRO A N 19
ATOM 36141 C CA . PRO A 1 30 ? 58.096 -28.201 -11.073 1.00 5.12 32 PRO A CA 19
ATOM 36142 C C . PRO A 1 30 ? 59.047 -27.604 -10.049 1.00 74.20 32 PRO A C 19
ATOM 36143 O O . PRO A 1 30 ? 59.232 -28.162 -8.989 1.00 50.13 32 PRO A O 19
ATOM 36154 N N . LEU A 1 31 ? 59.607 -26.447 -10.364 1.00 43.22 33 LEU A N 19
ATOM 36155 C CA . LEU A 1 31 ? 60.527 -25.760 -9.466 1.00 61.34 33 LEU A CA 19
ATOM 36156 C C . LEU A 1 31 ? 59.825 -25.333 -8.177 1.00 33.42 33 LEU A C 19
ATOM 36157 O O . LEU A 1 31 ? 60.341 -25.534 -7.072 1.00 21.42 33 LEU A O 19
ATOM 36173 N N . LEU A 1 32 ? 58.631 -24.790 -8.318 1.00 3.45 34 LEU A N 19
ATOM 36174 C CA . LEU A 1 32 ? 57.858 -24.373 -7.168 1.00 64.14 34 LEU A CA 19
ATOM 36175 C C . LEU A 1 32 ? 57.385 -25.598 -6.420 1.00 22.24 34 LEU A C 19
ATOM 36176 O O . LEU A 1 32 ? 57.555 -25.696 -5.215 1.00 75.12 34 LEU A O 19
ATOM 36192 N N . LEU A 1 33 ? 56.861 -26.563 -7.168 1.00 65.12 35 LEU A N 19
ATOM 36193 C CA . LEU A 1 33 ? 56.356 -27.822 -6.613 1.00 5.32 35 LEU A CA 19
ATOM 36194 C C . LEU A 1 33 ? 57.464 -28.553 -5.838 1.00 54.41 35 LEU A C 19
ATOM 36195 O O . LEU A 1 33 ? 57.202 -29.221 -4.818 1.00 53.44 35 LEU A O 19
ATOM 36211 N N . LYS A 1 34 ? 58.692 -28.403 -6.329 1.00 42.34 36 LYS A N 19
ATOM 36212 C CA . LYS A 1 34 ? 59.881 -28.933 -5.699 1.00 34.14 36 LYS A CA 19
ATOM 36213 C C . LYS A 1 34 ? 60.026 -28.386 -4.302 1.00 62.12 36 LYS A C 19
ATOM 36214 O O . LYS A 1 34 ? 60.062 -29.152 -3.335 1.00 31.42 36 LYS A O 19
ATOM 36233 N N . LEU A 1 35 ? 60.031 -27.070 -4.176 1.00 21.34 37 LEU A N 19
ATOM 36234 C CA . LEU A 1 35 ? 60.301 -26.466 -2.901 1.00 4.13 37 LEU A CA 19
ATOM 36235 C C . LEU A 1 35 ? 59.123 -26.645 -1.969 1.00 55.22 37 LEU A C 19
ATOM 36236 O O . LEU A 1 35 ? 59.306 -26.911 -0.796 1.00 44.31 37 LEU A O 19
ATOM 36252 N N . LEU A 1 36 ? 57.921 -26.583 -2.531 1.00 2.01 38 LEU A N 19
ATOM 36253 C CA . LEU A 1 36 ? 56.696 -26.720 -1.772 1.00 62.52 38 LEU A CA 19
ATOM 36254 C C . LEU A 1 36 ? 56.647 -28.058 -1.050 1.00 61.11 38 LEU A C 19
ATOM 36255 O O . LEU A 1 36 ? 56.596 -28.110 0.176 1.00 21.21 38 LEU A O 19
ATOM 36271 N N . LYS A 1 37 ? 56.750 -29.144 -1.783 1.00 4.41 39 LYS A N 19
ATOM 36272 C CA . LYS A 1 37 ? 56.604 -30.451 -1.171 1.00 72.50 39 LYS A CA 19
ATOM 36273 C C . LYS A 1 37 ? 57.817 -30.850 -0.360 1.00 71.11 39 LYS A C 19
ATOM 36274 O O . LYS A 1 37 ? 57.749 -31.769 0.467 1.00 23.23 39 LYS A O 19
ATOM 36293 N N . SER A 1 38 ? 58.903 -30.145 -0.548 1.00 51.14 40 SER A N 19
ATOM 36294 C CA . SER A 1 38 ? 60.079 -30.396 0.228 1.00 42.10 40 SER A CA 19
ATOM 36295 C C . SER A 1 38 ? 60.015 -29.656 1.573 1.00 14.45 40 SER A C 19
ATOM 36296 O O . SER A 1 38 ? 60.696 -30.033 2.517 1.00 42.43 40 SER A O 19
ATOM 36304 N N . VAL A 1 39 ? 59.180 -28.615 1.661 1.00 11.22 41 VAL A N 19
ATOM 36305 C CA . VAL A 1 39 ? 59.062 -27.851 2.906 1.00 71.41 41 VAL A CA 19
ATOM 36306 C C . VAL A 1 39 ? 57.801 -28.193 3.673 1.00 64.32 41 VAL A C 19
ATOM 36307 O O . VAL A 1 39 ? 57.471 -27.545 4.666 1.00 51.12 41 VAL A O 19
ATOM 36320 N N . GLY A 1 40 ? 57.108 -29.206 3.226 1.00 13.41 42 GLY A N 19
ATOM 36321 C CA . GLY A 1 40 ? 55.950 -29.653 3.953 1.00 34.34 42 GLY A CA 19
ATOM 36322 C C . GLY A 1 40 ? 54.641 -29.346 3.283 1.00 74.23 42 GLY A C 19
ATOM 36323 O O . GLY A 1 40 ? 53.627 -29.203 3.956 1.00 22.34 42 GLY A O 19
ATOM 36327 N N . ALA A 1 41 ? 54.632 -29.256 1.974 1.00 52.43 43 ALA A N 19
ATOM 36328 C CA . ALA A 1 41 ? 53.379 -29.053 1.277 1.00 31.35 43 ALA A CA 19
ATOM 36329 C C . ALA A 1 41 ? 52.896 -30.389 0.803 1.00 13.11 43 ALA A C 19
ATOM 36330 O O . ALA A 1 41 ? 53.675 -31.183 0.273 1.00 2.23 43 ALA A O 19
ATOM 36337 N N . GLN A 1 42 ? 51.656 -30.661 1.038 1.00 11.11 44 GLN A N 19
ATOM 36338 C CA . GLN A 1 42 ? 51.056 -31.916 0.664 1.00 14.10 44 GLN A CA 19
ATOM 36339 C C . GLN A 1 42 ? 50.068 -31.691 -0.481 1.00 41.31 44 GLN A C 19
ATOM 36340 O O . GLN A 1 42 ? 49.508 -32.643 -1.039 1.00 14.35 44 GLN A O 19
ATOM 36354 N N . LYS A 1 43 ? 49.883 -30.432 -0.832 1.00 34.22 45 LYS A N 19
ATOM 36355 C CA . LYS A 1 43 ? 48.976 -30.022 -1.866 1.00 1.22 45 LYS A CA 19
ATOM 36356 C C . LYS A 1 43 ? 49.625 -30.033 -3.212 1.00 34.45 45 LYS A C 19
ATOM 36357 O O . LYS A 1 43 ? 50.849 -29.923 -3.338 1.00 73.42 45 LYS A O 19
ATOM 36376 N N . ASP A 1 44 ? 48.801 -30.179 -4.204 1.00 71.23 46 ASP A N 19
ATOM 36377 C CA . ASP A 1 44 ? 49.207 -30.057 -5.578 1.00 33.11 46 ASP A CA 19
ATOM 36378 C C . ASP A 1 44 ? 48.654 -28.755 -6.100 1.00 43.41 46 ASP A C 19
ATOM 36379 O O . ASP A 1 44 ? 49.049 -28.277 -7.161 1.00 45.42 46 ASP A O 19
ATOM 36388 N N . THR A 1 45 ? 47.742 -28.162 -5.334 1.00 73.34 47 THR A N 19
ATOM 36389 C CA . THR A 1 45 ? 47.116 -26.930 -5.717 1.00 64.41 47 THR A CA 19
ATOM 36390 C C . THR A 1 45 ? 46.969 -26.087 -4.514 1.00 71.43 47 THR A C 19
ATOM 36391 O O . THR A 1 45 ? 46.732 -26.607 -3.429 1.00 40.44 47 THR A O 19
ATOM 36402 N N . TYR A 1 46 ? 47.092 -24.814 -4.678 1.00 21.32 48 TYR A N 19
ATOM 36403 C CA . TYR A 1 46 ? 47.131 -23.945 -3.546 1.00 72.11 48 TYR A CA 19
ATOM 36404 C C . TYR A 1 46 ? 46.669 -22.547 -3.914 1.00 63.32 48 TYR A C 19
ATOM 36405 O O . TYR A 1 46 ? 46.376 -22.272 -5.087 1.00 44.22 48 TYR A O 19
ATOM 36423 N N . THR A 1 47 ? 46.584 -21.695 -2.924 1.00 4.35 49 THR A N 19
ATOM 36424 C CA . THR A 1 47 ? 46.232 -20.322 -3.109 1.00 1.34 49 THR A CA 19
ATOM 36425 C C . THR A 1 47 ? 47.417 -19.427 -2.770 1.00 15.00 49 THR A C 19
ATOM 36426 O O . THR A 1 47 ? 48.470 -19.911 -2.302 1.00 52.25 49 THR A O 19
ATOM 36437 N N . MET A 1 48 ? 47.228 -18.143 -3.000 1.00 21.14 50 MET A N 19
ATOM 36438 C CA . MET A 1 48 ? 48.215 -17.070 -2.735 1.00 1.43 50 MET A CA 19
ATOM 36439 C C . MET A 1 48 ? 48.858 -17.238 -1.347 1.00 72.53 50 MET A C 19
ATOM 36440 O O . MET A 1 48 ? 50.069 -17.308 -1.225 1.00 74.21 50 MET A O 19
ATOM 36454 N N . LYS A 1 49 ? 48.023 -17.377 -0.335 1.00 14.32 51 LYS A N 19
ATOM 36455 C CA . LYS A 1 49 ? 48.461 -17.466 1.089 1.00 64.44 51 LYS A CA 19
ATOM 36456 C C . LYS A 1 49 ? 49.344 -18.680 1.333 1.00 30.11 51 LYS A C 19
ATOM 36457 O O . LYS A 1 49 ? 50.282 -18.620 2.122 1.00 14.04 51 LYS A O 19
ATOM 36476 N N . GLU A 1 50 ? 49.021 -19.769 0.675 1.00 55.54 52 GLU A N 19
ATOM 36477 C CA . GLU A 1 50 ? 49.738 -21.023 0.853 1.00 75.23 52 GLU A CA 19
ATOM 36478 C C . GLU A 1 50 ? 51.169 -20.867 0.383 1.00 14.34 52 GLU A C 19
ATOM 36479 O O . GLU A 1 50 ? 52.094 -21.447 0.958 1.00 34.14 52 GLU A O 19
ATOM 36491 N N . VAL A 1 51 ? 51.351 -20.052 -0.650 1.00 43.32 53 VAL A N 19
ATOM 36492 C CA . VAL A 1 51 ? 52.679 -19.760 -1.161 1.00 51.12 53 VAL A CA 19
ATOM 36493 C C . VAL A 1 51 ? 53.447 -19.059 -0.083 1.00 21.10 53 VAL A C 19
ATOM 36494 O O . VAL A 1 51 ? 54.511 -19.473 0.247 1.00 11.23 53 VAL A O 19
ATOM 36507 N N . LEU A 1 52 ? 52.874 -18.002 0.472 1.00 70.30 54 LEU A N 19
ATOM 36508 C CA . LEU A 1 52 ? 53.435 -17.307 1.608 1.00 2.43 54 LEU A CA 19
ATOM 36509 C C . LEU A 1 52 ? 53.886 -18.276 2.689 1.00 14.03 54 LEU A C 19
ATOM 36510 O O . LEU A 1 52 ? 55.005 -18.203 3.162 1.00 21.52 54 LEU A O 19
ATOM 36526 N N . PHE A 1 53 ? 53.054 -19.220 2.998 1.00 3.44 55 PHE A N 19
ATOM 36527 C CA . PHE A 1 53 ? 53.360 -20.163 4.042 1.00 31.34 55 PHE A CA 19
ATOM 36528 C C . PHE A 1 53 ? 54.575 -21.033 3.656 1.00 34.30 55 PHE A C 19
ATOM 36529 O O . PHE A 1 53 ? 55.618 -20.987 4.306 1.00 13.01 55 PHE A O 19
ATOM 36546 N N . TYR A 1 54 ? 54.461 -21.747 2.566 1.00 63.30 56 TYR A N 19
ATOM 36547 C CA . TYR A 1 54 ? 55.481 -22.703 2.172 1.00 1.22 56 TYR A CA 19
ATOM 36548 C C . TYR A 1 54 ? 56.720 -22.069 1.552 1.00 62.54 56 TYR A C 19
ATOM 36549 O O . TYR A 1 54 ? 57.835 -22.523 1.804 1.00 21.03 56 TYR A O 19
ATOM 36567 N N . LEU A 1 55 ? 56.544 -21.023 0.766 1.00 33.41 57 LEU A N 19
ATOM 36568 C CA . LEU A 1 55 ? 57.662 -20.405 0.082 1.00 40.31 57 LEU A CA 19
ATOM 36569 C C . LEU A 1 55 ? 58.569 -19.752 1.120 1.00 40.54 57 LEU A C 19
ATOM 36570 O O . LEU A 1 55 ? 59.796 -19.828 1.032 1.00 5.14 57 LEU A O 19
ATOM 36586 N N . GLY A 1 56 ? 57.944 -19.194 2.148 1.00 34.05 58 GLY A N 19
ATOM 36587 C CA . GLY A 1 56 ? 58.682 -18.581 3.230 1.00 74.30 58 GLY A CA 19
ATOM 36588 C C . GLY A 1 56 ? 59.506 -19.596 3.977 1.00 10.41 58 GLY A C 19
ATOM 36589 O O . GLY A 1 56 ? 60.636 -19.295 4.392 1.00 32.52 58 GLY A O 19
ATOM 36593 N N . GLN A 1 57 ? 58.952 -20.821 4.125 1.00 63.23 59 GLN A N 19
ATOM 36594 C CA . GLN A 1 57 ? 59.670 -21.909 4.787 1.00 64.13 59 GLN A CA 19
ATOM 36595 C C . GLN A 1 57 ? 60.967 -22.158 4.059 1.00 12.12 59 GLN A C 19
ATOM 36596 O O . GLN A 1 57 ? 62.024 -22.200 4.660 1.00 60.00 59 GLN A O 19
ATOM 36610 N N . TYR A 1 58 ? 60.861 -22.262 2.741 1.00 52.35 60 TYR A N 19
ATOM 36611 C CA . TYR A 1 58 ? 61.972 -22.596 1.868 1.00 12.25 60 TYR A CA 19
ATOM 36612 C C . TYR A 1 58 ? 63.122 -21.600 1.971 1.00 54.12 60 TYR A C 19
ATOM 36613 O O . TYR A 1 58 ? 64.288 -21.998 2.104 1.00 53.15 60 TYR A O 19
ATOM 36631 N N . ILE A 1 59 ? 62.793 -20.324 1.967 1.00 22.33 61 ILE A N 19
ATOM 36632 C CA . ILE A 1 59 ? 63.806 -19.280 1.965 1.00 54.32 61 ILE A CA 19
ATOM 36633 C C . ILE A 1 59 ? 64.540 -19.302 3.291 1.00 22.41 61 ILE A C 19
ATOM 36634 O O . ILE A 1 59 ? 65.779 -19.171 3.343 1.00 45.34 61 ILE A O 19
ATOM 36650 N N . MET A 1 60 ? 63.779 -19.508 4.357 1.00 72.44 62 MET A N 19
ATOM 36651 C CA . MET A 1 60 ? 64.347 -19.546 5.681 1.00 41.23 62 MET A CA 19
ATOM 36652 C C . MET A 1 60 ? 65.114 -20.804 5.955 1.00 61.21 62 MET A C 19
ATOM 36653 O O . MET A 1 60 ? 66.213 -20.748 6.451 1.00 12.42 62 MET A O 19
ATOM 36667 N N . THR A 1 61 ? 64.539 -21.927 5.617 1.00 24.30 63 THR A N 19
ATOM 36668 C CA . THR A 1 61 ? 65.123 -23.208 5.963 1.00 13.21 63 THR A CA 19
ATOM 36669 C C . THR A 1 61 ? 66.456 -23.447 5.239 1.00 64.20 63 THR A C 19
ATOM 36670 O O . THR A 1 61 ? 67.377 -24.031 5.802 1.00 74.44 63 THR A O 19
ATOM 36681 N N . LYS A 1 62 ? 66.576 -22.950 4.025 1.00 74.50 64 LYS A N 19
ATOM 36682 C CA . LYS A 1 62 ? 67.798 -23.148 3.263 1.00 35.22 64 LYS A CA 19
ATOM 36683 C C . LYS A 1 62 ? 68.769 -22.024 3.522 1.00 24.12 64 LYS A C 19
ATOM 36684 O O . LYS A 1 62 ? 69.978 -22.185 3.335 1.00 50.03 64 LYS A O 19
ATOM 36703 N N . ARG A 1 63 ? 68.227 -20.900 3.967 1.00 62.41 65 ARG A N 19
ATOM 36704 C CA . ARG A 1 63 ? 69.002 -19.687 4.271 1.00 10.24 65 ARG A CA 19
ATOM 36705 C C . ARG A 1 63 ? 69.470 -18.939 3.036 1.00 55.32 65 ARG A C 19
ATOM 36706 O O . ARG A 1 63 ? 70.652 -18.938 2.697 1.00 33.21 65 ARG A O 19
ATOM 36727 N N . LEU A 1 64 ? 68.527 -18.371 2.321 1.00 53.51 66 LEU A N 19
ATOM 36728 C CA . LEU A 1 64 ? 68.851 -17.544 1.156 1.00 71.15 66 LEU A CA 19
ATOM 36729 C C . LEU A 1 64 ? 68.717 -16.073 1.528 1.00 32.04 66 LEU A C 19
ATOM 36730 O O . LEU A 1 64 ? 68.673 -15.191 0.659 1.00 73.22 66 LEU A O 19
ATOM 36746 N N . TYR A 1 65 ? 68.675 -15.821 2.806 1.00 50.33 67 TYR A N 19
ATOM 36747 C CA . TYR A 1 65 ? 68.411 -14.504 3.336 1.00 63.44 67 TYR A CA 19
ATOM 36748 C C . TYR A 1 65 ? 69.663 -13.807 3.818 1.00 41.21 67 TYR A C 19
ATOM 36749 O O . TYR A 1 65 ? 70.671 -14.459 4.100 1.00 0.14 67 TYR A O 19
ATOM 36767 N N . ASP A 1 66 ? 69.599 -12.473 3.904 1.00 63.44 68 ASP A N 19
ATOM 36768 C CA . ASP A 1 66 ? 70.695 -11.693 4.479 1.00 21.32 68 ASP A CA 19
ATOM 36769 C C . ASP A 1 66 ? 70.722 -11.931 5.980 1.00 52.35 68 ASP A C 19
ATOM 36770 O O . ASP A 1 66 ? 69.676 -12.184 6.606 1.00 13.34 68 ASP A O 19
ATOM 36779 N N . GLU A 1 67 ? 71.888 -11.867 6.544 1.00 63.22 69 GLU A N 19
ATOM 36780 C CA . GLU A 1 67 ? 72.087 -12.100 7.956 1.00 62.14 69 GLU A CA 19
ATOM 36781 C C . GLU A 1 67 ? 71.541 -10.965 8.855 1.00 64.00 69 GLU A C 19
ATOM 36782 O O . GLU A 1 67 ? 71.151 -11.218 10.014 1.00 30.11 69 GLU A O 19
ATOM 36794 N N . LYS A 1 68 ? 71.504 -9.744 8.354 1.00 21.31 70 LYS A N 19
ATOM 36795 C CA . LYS A 1 68 ? 71.017 -8.623 9.132 1.00 43.13 70 LYS A CA 19
ATOM 36796 C C . LYS A 1 68 ? 69.796 -7.933 8.528 1.00 3.23 70 LYS A C 19
ATOM 36797 O O . LYS A 1 68 ? 68.965 -7.383 9.263 1.00 14.52 70 LYS A O 19
ATOM 36816 N N . GLN A 1 69 ? 69.673 -7.967 7.218 1.00 50.03 71 GLN A N 19
ATOM 36817 C CA . GLN A 1 69 ? 68.584 -7.293 6.546 1.00 5.34 71 GLN A CA 19
ATOM 36818 C C . GLN A 1 69 ? 67.416 -8.246 6.359 1.00 62.15 71 GLN A C 19
ATOM 36819 O O . GLN A 1 69 ? 67.435 -9.087 5.475 1.00 64.52 71 GLN A O 19
ATOM 36833 N N . GLN A 1 70 ? 66.398 -8.100 7.184 1.00 33.03 72 GLN A N 19
ATOM 36834 C CA . GLN A 1 70 ? 65.237 -8.997 7.153 1.00 64.41 72 GLN A CA 19
ATOM 36835 C C . GLN A 1 70 ? 64.302 -8.775 5.959 1.00 73.12 72 GLN A C 19
ATOM 36836 O O . GLN A 1 70 ? 63.362 -9.507 5.778 1.00 1.14 72 GLN A O 19
ATOM 36850 N N . HIS A 1 71 ? 64.502 -7.711 5.212 1.00 20.12 73 HIS A N 19
ATOM 36851 C CA . HIS A 1 71 ? 63.789 -7.569 3.927 1.00 23.35 73 HIS A CA 19
ATOM 36852 C C . HIS A 1 71 ? 64.592 -8.077 2.719 1.00 72.14 73 HIS A C 19
ATOM 36853 O O . HIS A 1 71 ? 64.019 -8.386 1.677 1.00 10.11 73 HIS A O 19
ATOM 36867 N N . ILE A 1 72 ? 65.886 -8.127 2.864 1.00 50.14 74 ILE A N 19
ATOM 36868 C CA . ILE A 1 72 ? 66.781 -8.489 1.759 1.00 22.31 74 ILE A CA 19
ATOM 36869 C C . ILE A 1 72 ? 67.007 -9.996 1.614 1.00 55.40 74 ILE A C 19
ATOM 36870 O O . ILE A 1 72 ? 67.634 -10.638 2.458 1.00 73.00 74 ILE A O 19
ATOM 36886 N N . VAL A 1 73 ? 66.492 -10.543 0.541 1.00 45.43 75 VAL A N 19
ATOM 36887 C CA . VAL A 1 73 ? 66.693 -11.925 0.206 1.00 24.42 75 VAL A CA 19
ATOM 36888 C C . VAL A 1 73 ? 67.689 -11.950 -0.910 1.00 52.54 75 VAL A C 19
ATOM 36889 O O . VAL A 1 73 ? 67.624 -11.113 -1.814 1.00 42.31 75 VAL A O 19
ATOM 36902 N N . TYR A 1 74 ? 68.579 -12.869 -0.880 1.00 5.33 76 TYR A N 19
ATOM 36903 C CA . TYR A 1 74 ? 69.515 -12.989 -1.941 1.00 2.23 76 TYR A CA 19
ATOM 36904 C C . TYR A 1 74 ? 69.087 -14.061 -2.882 1.00 20.23 76 TYR A C 19
ATOM 36905 O O . TYR A 1 74 ? 68.753 -13.771 -4.017 1.00 22.13 76 TYR A O 19
ATOM 36923 N N . CYS A 1 75 ? 69.039 -15.306 -2.387 1.00 54.53 77 CYS A N 19
ATOM 36924 C CA . CYS A 1 75 ? 68.666 -16.501 -3.190 1.00 52.14 77 CYS A CA 19
ATOM 36925 C C . CYS A 1 75 ? 69.427 -16.570 -4.520 1.00 4.33 77 CYS A C 19
ATOM 36926 O O . CYS A 1 75 ? 68.963 -17.155 -5.493 1.00 62.20 77 CYS A O 19
ATOM 36934 N N . SER A 1 76 ? 70.646 -16.060 -4.490 1.00 74.53 78 SER A N 19
ATOM 36935 C CA . SER A 1 76 ? 71.511 -15.977 -5.641 1.00 1.24 78 SER A CA 19
ATOM 36936 C C . SER A 1 76 ? 72.047 -17.362 -5.975 1.00 20.30 78 SER A C 19
ATOM 36937 O O . SER A 1 76 ? 72.377 -17.662 -7.119 1.00 21.43 78 SER A O 19
ATOM 36945 N N . ASN A 1 77 ? 72.103 -18.207 -4.967 1.00 41.54 79 ASN A N 19
ATOM 36946 C CA . ASN A 1 77 ? 72.563 -19.586 -5.124 1.00 73.42 79 ASN A CA 19
ATOM 36947 C C . ASN A 1 77 ? 71.389 -20.494 -5.438 1.00 0.00 79 ASN A C 19
ATOM 36948 O O . ASN A 1 77 ? 71.549 -21.704 -5.635 1.00 53.23 79 ASN A O 19
ATOM 36959 N N . ASP A 1 78 ? 70.218 -19.909 -5.513 1.00 63.10 80 ASP A N 19
ATOM 36960 C CA . ASP A 1 78 ? 69.010 -20.658 -5.755 1.00 44.31 80 ASP A CA 19
ATOM 36961 C C . ASP A 1 78 ? 68.400 -20.174 -7.068 1.00 54.24 80 ASP A C 19
ATOM 36962 O O . ASP A 1 78 ? 68.941 -19.262 -7.709 1.00 62.42 80 ASP A O 19
ATOM 36971 N N . LEU A 1 79 ? 67.319 -20.763 -7.470 1.00 71.31 81 LEU A N 19
ATOM 36972 C CA . LEU A 1 79 ? 66.679 -20.424 -8.700 1.00 11.32 81 LEU A CA 19
ATOM 36973 C C . LEU A 1 79 ? 65.610 -19.353 -8.425 1.00 12.11 81 LEU A C 19
ATOM 36974 O O . LEU A 1 79 ? 65.299 -18.573 -9.293 1.00 75.03 81 LEU A O 19
ATOM 36990 N N . LEU A 1 80 ? 65.110 -19.314 -7.185 1.00 22.23 82 LEU A N 19
ATOM 36991 C CA . LEU A 1 80 ? 64.043 -18.400 -6.734 1.00 31.14 82 LEU A CA 19
ATOM 36992 C C . LEU A 1 80 ? 64.201 -16.947 -7.244 1.00 51.53 82 LEU A C 19
ATOM 36993 O O . LEU A 1 80 ? 63.373 -16.459 -8.042 1.00 75.13 82 LEU A O 19
ATOM 37009 N N . GLY A 1 81 ? 65.250 -16.284 -6.808 1.00 33.33 83 GLY A N 19
ATOM 37010 C CA . GLY A 1 81 ? 65.469 -14.913 -7.205 1.00 13.41 83 GLY A CA 19
ATOM 37011 C C . GLY A 1 81 ? 65.765 -14.815 -8.663 1.00 23.02 83 GLY A C 19
ATOM 37012 O O . GLY A 1 81 ? 65.230 -13.932 -9.367 1.00 63.21 83 GLY A O 19
ATOM 37016 N N . ASP A 1 82 ? 66.564 -15.767 -9.138 1.00 74.23 84 ASP A N 19
ATOM 37017 C CA . ASP A 1 82 ? 66.976 -15.818 -10.529 1.00 72.30 84 ASP A CA 19
ATOM 37018 C C . ASP A 1 82 ? 65.768 -15.766 -11.428 1.00 60.45 84 ASP A C 19
ATOM 37019 O O . ASP A 1 82 ? 65.697 -14.902 -12.280 1.00 21.25 84 ASP A O 19
ATOM 37028 N N . LEU A 1 83 ? 64.783 -16.623 -11.105 1.00 51.32 85 LEU A N 19
ATOM 37029 C CA . LEU A 1 83 ? 63.519 -16.827 -11.795 1.00 55.15 85 LEU A CA 19
ATOM 37030 C C . LEU A 1 83 ? 62.752 -15.531 -11.964 1.00 45.10 85 LEU A C 19
ATOM 37031 O O . LEU A 1 83 ? 62.243 -15.239 -13.049 1.00 62.02 85 LEU A O 19
ATOM 37047 N N . PHE A 1 84 ? 62.676 -14.746 -10.887 1.00 13.22 86 PHE A N 19
ATOM 37048 C CA . PHE A 1 84 ? 62.023 -13.417 -10.913 1.00 14.21 86 PHE A CA 19
ATOM 37049 C C . PHE A 1 84 ? 62.730 -12.526 -11.918 1.00 25.43 86 PHE A C 19
ATOM 37050 O O . PHE A 1 84 ? 62.164 -11.589 -12.492 1.00 74.23 86 PHE A O 19
ATOM 37067 N N . GLY A 1 85 ? 63.931 -12.876 -12.136 1.00 24.41 87 GLY A N 19
ATOM 37068 C CA . GLY A 1 85 ? 64.791 -12.189 -13.062 1.00 31.24 87 GLY A CA 19
ATOM 37069 C C . GLY A 1 85 ? 65.712 -11.287 -12.338 1.00 3.13 87 GLY A C 19
ATOM 37070 O O . GLY A 1 85 ? 66.096 -10.221 -12.837 1.00 20.13 87 GLY A O 19
ATOM 37074 N N . VAL A 1 86 ? 66.115 -11.717 -11.167 1.00 0.24 88 VAL A N 19
ATOM 37075 C CA . VAL A 1 86 ? 66.953 -10.886 -10.314 1.00 65.43 88 VAL A CA 19
ATOM 37076 C C . VAL A 1 86 ? 68.028 -11.707 -9.626 1.00 62.04 88 VAL A C 19
ATOM 37077 O O . VAL A 1 86 ? 67.961 -12.921 -9.617 1.00 2.43 88 VAL A O 19
ATOM 37090 N N . PRO A 1 87 ? 69.061 -11.053 -9.074 1.00 11.32 89 PRO A N 19
ATOM 37091 C CA . PRO A 1 87 ? 70.076 -11.739 -8.305 1.00 74.43 89 PRO A CA 19
ATOM 37092 C C . PRO A 1 87 ? 69.742 -11.756 -6.802 1.00 61.01 89 PRO A C 19
ATOM 37093 O O . PRO A 1 87 ? 70.339 -12.504 -6.034 1.00 1.24 89 PRO A O 19
ATOM 37104 N N . SER A 1 88 ? 68.805 -10.893 -6.396 1.00 72.45 90 SER A N 19
ATOM 37105 C CA . SER A 1 88 ? 68.364 -10.727 -5.014 1.00 0.12 90 SER A CA 19
ATOM 37106 C C . SER A 1 88 ? 67.027 -9.984 -5.054 1.00 72.25 90 SER A C 19
ATOM 37107 O O . SER A 1 88 ? 66.792 -9.216 -6.004 1.00 42.34 90 SER A O 19
ATOM 37115 N N . PHE A 1 89 ? 66.174 -10.159 -4.062 1.00 22.52 91 PHE A N 19
ATOM 37116 C CA . PHE A 1 89 ? 64.868 -9.521 -4.092 1.00 23.10 91 PHE A CA 19
ATOM 37117 C C . PHE A 1 89 ? 64.487 -9.068 -2.700 1.00 42.12 91 PHE A C 19
ATOM 37118 O O . PHE A 1 89 ? 65.001 -9.588 -1.709 1.00 74.32 91 PHE A O 19
ATOM 37135 N N . SER A 1 90 ? 63.648 -8.087 -2.613 1.00 13.21 92 SER A N 19
ATOM 37136 C CA . SER A 1 90 ? 63.194 -7.571 -1.358 1.00 63.42 92 SER A CA 19
ATOM 37137 C C . SER A 1 90 ? 61.710 -7.882 -1.129 1.00 12.35 92 SER A C 19
ATOM 37138 O O . SER A 1 90 ? 60.878 -7.752 -2.037 1.00 65.40 92 SER A O 19
ATOM 37146 N N . VAL A 1 91 ? 61.397 -8.275 0.080 1.00 15.21 93 VAL A N 19
ATOM 37147 C CA . VAL A 1 91 ? 60.065 -8.731 0.449 1.00 44.32 93 VAL A CA 19
ATOM 37148 C C . VAL A 1 91 ? 59.022 -7.629 0.752 1.00 70.53 93 VAL A C 19
ATOM 37149 O O . VAL A 1 91 ? 57.864 -7.948 1.038 1.00 62.34 93 VAL A O 19
ATOM 37162 N N . LYS A 1 92 ? 59.403 -6.352 0.723 1.00 25.30 94 LYS A N 19
ATOM 37163 C CA . LYS A 1 92 ? 58.394 -5.297 0.944 1.00 34.12 94 LYS A CA 19
ATOM 37164 C C . LYS A 1 92 ? 57.606 -5.001 -0.322 1.00 43.13 94 LYS A C 19
ATOM 37165 O O . LYS A 1 92 ? 56.490 -4.489 -0.247 1.00 62.22 94 LYS A O 19
ATOM 37184 N N . GLU A 1 93 ? 58.187 -5.297 -1.485 1.00 41.22 95 GLU A N 19
ATOM 37185 C CA . GLU A 1 93 ? 57.489 -5.078 -2.750 1.00 25.25 95 GLU A CA 19
ATOM 37186 C C . GLU A 1 93 ? 56.368 -6.078 -2.933 1.00 44.21 95 GLU A C 19
ATOM 37187 O O . GLU A 1 93 ? 56.526 -7.126 -3.550 1.00 11.24 95 GLU A O 19
ATOM 37199 N N . HIS A 1 94 ? 55.261 -5.713 -2.404 1.00 61.03 96 HIS A N 19
ATOM 37200 C CA . HIS A 1 94 ? 54.042 -6.526 -2.326 1.00 22.11 96 HIS A CA 19
ATOM 37201 C C . HIS A 1 94 ? 53.594 -6.998 -3.687 1.00 24.20 96 HIS A C 19
ATOM 37202 O O . HIS A 1 94 ? 53.365 -8.189 -3.894 1.00 4.12 96 HIS A O 19
ATOM 37216 N N . ARG A 1 95 ? 53.529 -6.072 -4.623 1.00 61.45 97 ARG A N 19
ATOM 37217 C CA . ARG A 1 95 ? 53.057 -6.362 -5.968 1.00 2.00 97 ARG A CA 19
ATOM 37218 C C . ARG A 1 95 ? 54.017 -7.294 -6.677 1.00 60.51 97 ARG A C 19
ATOM 37219 O O . ARG A 1 95 ? 53.615 -8.128 -7.481 1.00 63.44 97 ARG A O 19
ATOM 37240 N N . LYS A 1 96 ? 55.282 -7.184 -6.340 1.00 3.30 98 LYS A N 19
ATOM 37241 C CA . LYS A 1 96 ? 56.293 -8.003 -6.963 1.00 1.24 98 LYS A CA 19
ATOM 37242 C C . LYS A 1 96 ? 56.260 -9.406 -6.436 1.00 33.20 98 LYS A C 19
ATOM 37243 O O . LYS A 1 96 ? 56.538 -10.352 -7.169 1.00 63.32 98 LYS A O 19
ATOM 37262 N N . ILE A 1 97 ? 55.878 -9.548 -5.184 1.00 54.20 99 ILE A N 19
ATOM 37263 C CA . ILE A 1 97 ? 55.754 -10.860 -4.586 1.00 3.41 99 ILE A CA 19
ATOM 37264 C C . ILE A 1 97 ? 54.642 -11.612 -5.296 1.00 32.52 99 ILE A C 19
ATOM 37265 O O . ILE A 1 97 ? 54.836 -12.718 -5.774 1.00 34.24 99 ILE A O 19
ATOM 37281 N N . TYR A 1 98 ? 53.491 -10.962 -5.419 1.00 43.11 100 TYR A N 19
ATOM 37282 C CA . TYR A 1 98 ? 52.327 -11.565 -6.065 1.00 15.13 100 TYR A CA 19
ATOM 37283 C C . TYR A 1 98 ? 52.636 -11.939 -7.494 1.00 34.44 100 TYR A C 19
ATOM 37284 O O . TYR A 1 98 ? 52.288 -13.022 -7.951 1.00 3.54 100 TYR A O 19
ATOM 37302 N N . THR A 1 99 ? 53.364 -11.091 -8.164 1.00 71.31 101 THR A N 19
ATOM 37303 C CA . THR A 1 99 ? 53.615 -11.282 -9.568 1.00 4.12 101 THR A CA 19
ATOM 37304 C C . THR A 1 99 ? 54.693 -12.323 -9.837 1.00 22.22 101 THR A C 19
ATOM 37305 O O . THR A 1 99 ? 54.584 -13.067 -10.797 1.00 14.53 101 THR A O 19
ATOM 37316 N N . MET A 1 100 ? 55.713 -12.416 -8.967 1.00 34.35 102 MET A N 19
ATOM 37317 C CA . MET A 1 100 ? 56.771 -13.425 -9.156 1.00 63.42 102 MET A CA 19
ATOM 37318 C C . MET A 1 100 ? 56.195 -14.821 -9.007 1.00 13.22 102 MET A C 19
ATOM 37319 O O . MET A 1 100 ? 56.625 -15.771 -9.676 1.00 73.13 102 MET A O 19
ATOM 37333 N N . ILE A 1 101 ? 55.172 -14.913 -8.188 1.00 3.21 103 ILE A N 19
ATOM 37334 C CA . ILE A 1 101 ? 54.495 -16.154 -7.941 1.00 52.20 103 ILE A CA 19
ATOM 37335 C C . ILE A 1 101 ? 53.537 -16.427 -9.094 1.00 5.52 103 ILE A C 19
ATOM 37336 O O . ILE A 1 101 ? 53.598 -17.474 -9.733 1.00 70.30 103 ILE A O 19
ATOM 37352 N N . TYR A 1 102 ? 52.710 -15.436 -9.393 1.00 40.11 104 TYR A N 19
ATOM 37353 C CA . TYR A 1 102 ? 51.711 -15.503 -10.450 1.00 44.15 104 TYR A CA 19
ATOM 37354 C C . TYR A 1 102 ? 52.317 -15.796 -11.827 1.00 13.14 104 TYR A C 19
ATOM 37355 O O . TYR A 1 102 ? 51.728 -16.510 -12.628 1.00 40.12 104 TYR A O 19
ATOM 37373 N N . ARG A 1 103 ? 53.486 -15.256 -12.078 1.00 53.53 105 ARG A N 19
ATOM 37374 C CA . ARG A 1 103 ? 54.174 -15.438 -13.346 1.00 5.51 105 ARG A CA 19
ATOM 37375 C C . ARG A 1 103 ? 54.585 -16.898 -13.536 1.00 13.24 105 ARG A C 19
ATOM 37376 O O . ARG A 1 103 ? 54.665 -17.398 -14.663 1.00 2.23 105 ARG A O 19
ATOM 37397 N N . ASN A 1 104 ? 54.782 -17.584 -12.434 1.00 14.40 106 ASN A N 19
ATOM 37398 C CA . ASN A 1 104 ? 55.278 -18.943 -12.475 1.00 75.13 106 ASN A CA 19
ATOM 37399 C C . ASN A 1 104 ? 54.212 -19.972 -12.259 1.00 64.35 106 ASN A C 19
ATOM 37400 O O . ASN A 1 104 ? 54.494 -21.177 -12.192 1.00 43.10 106 ASN A O 19
ATOM 37411 N N . LEU A 1 105 ? 53.003 -19.534 -12.187 1.00 34.24 107 LEU A N 19
ATOM 37412 C CA . LEU A 1 105 ? 51.897 -20.447 -12.071 1.00 22.31 107 LEU A CA 19
ATOM 37413 C C . LEU A 1 105 ? 51.022 -20.341 -13.281 1.00 22.33 107 LEU A C 19
ATOM 37414 O O . LEU A 1 105 ? 51.105 -19.373 -14.041 1.00 3.21 107 LEU A O 19
ATOM 37430 N N . VAL A 1 106 ? 50.206 -21.311 -13.465 1.00 63.11 108 VAL A N 19
ATOM 37431 C CA . VAL A 1 106 ? 49.216 -21.252 -14.485 1.00 1.01 108 VAL A CA 19
ATOM 37432 C C . VAL A 1 106 ? 47.887 -21.090 -13.799 1.00 71.42 108 VAL A C 19
ATOM 37433 O O . VAL A 1 106 ? 47.729 -21.505 -12.626 1.00 31.43 108 VAL A O 19
ATOM 37446 N N . VAL A 1 107 ? 46.951 -20.529 -14.484 1.00 53.02 109 VAL A N 19
ATOM 37447 C CA . VAL A 1 107 ? 45.731 -20.109 -13.857 1.00 54.14 109 VAL A CA 19
ATOM 37448 C C . VAL A 1 107 ? 44.590 -20.873 -14.459 1.00 41.24 109 VAL A C 19
ATOM 37449 O O . VAL A 1 107 ? 44.091 -21.820 -13.816 1.00 0.00 109 VAL A O 19
ATOM 37463 N N . ASP B 2 1 ? 61.479 -3.470 10.773 1.00 70.03 301 ASP B N 19
ATOM 37464 C CA . ASP B 2 1 ? 62.931 -3.352 10.565 1.00 40.31 301 ASP B CA 19
ATOM 37465 C C . ASP B 2 1 ? 63.664 -3.315 11.890 1.00 43.41 301 ASP B C 19
ATOM 37466 O O . ASP B 2 1 ? 64.896 -3.225 11.935 1.00 3.22 301 ASP B O 19
ATOM 37477 N N . GLY B 2 2 ? 62.911 -3.400 12.957 1.00 32.14 302 GLY B N 19
ATOM 37478 C CA . GLY B 2 2 ? 63.459 -3.373 14.281 1.00 10.15 302 GLY B CA 19
ATOM 37479 C C . GLY B 2 2 ? 62.627 -4.210 15.211 1.00 44.11 302 GLY B C 19
ATOM 37480 O O . GLY B 2 2 ? 61.670 -3.715 15.824 1.00 74.13 302 GLY B O 19
ATOM 37484 N N . GLY B 2 3 ? 62.952 -5.473 15.281 1.00 50.33 303 GLY B N 19
ATOM 37485 C CA . GLY B 2 3 ? 62.207 -6.407 16.088 1.00 63.40 303 GLY B CA 19
ATOM 37486 C C . GLY B 2 3 ? 61.254 -7.183 15.221 1.00 53.01 303 GLY B C 19
ATOM 37487 O O . GLY B 2 3 ? 60.211 -7.659 15.672 1.00 2.33 303 GLY B O 19
ATOM 37491 N N . THR B 2 4 ? 61.617 -7.312 13.977 1.00 72.21 304 THR B N 19
ATOM 37492 C CA . THR B 2 4 ? 60.795 -7.951 12.999 1.00 53.02 304 THR B CA 19
ATOM 37493 C C . THR B 2 4 ? 61.487 -9.165 12.403 1.00 61.42 304 THR B C 19
ATOM 37494 O O . THR B 2 4 ? 62.665 -9.099 12.035 1.00 41.25 304 THR B O 19
ATOM 37505 N N . THR B 2 5 ? 60.779 -10.256 12.330 1.00 33.52 305 THR B N 19
ATOM 37506 C CA . THR B 2 5 ? 61.315 -11.469 11.793 1.00 3.31 305 THR B CA 19
ATOM 37507 C C . THR B 2 5 ? 60.699 -11.730 10.407 1.00 54.44 305 THR B C 19
ATOM 37508 O O . THR B 2 5 ? 59.498 -11.442 10.184 1.00 34.54 305 THR B O 19
ATOM 37519 N N . PHE B 2 6 ? 61.511 -12.258 9.488 1.00 23.43 306 PHE B N 19
ATOM 37520 C CA . PHE B 2 6 ? 61.105 -12.509 8.109 1.00 31.21 306 PHE B CA 19
ATOM 37521 C C . PHE B 2 6 ? 59.824 -13.314 8.004 1.00 61.12 306 PHE B C 19
ATOM 37522 O O . PHE B 2 6 ? 58.900 -12.906 7.320 1.00 3.43 306 PHE B O 19
ATOM 37539 N N . GLU B 2 7 ? 59.750 -14.416 8.725 1.00 22.24 307 GLU B N 19
ATOM 37540 C CA . GLU B 2 7 ? 58.613 -15.328 8.624 1.00 73.43 307 GLU B CA 19
ATOM 37541 C C . GLU B 2 7 ? 57.280 -14.616 8.919 1.00 33.30 307 GLU B C 19
ATOM 37542 O O . GLU B 2 7 ? 56.247 -14.917 8.302 1.00 31.35 307 GLU B O 19
ATOM 37554 N N . HIS B 2 8 ? 57.326 -13.613 9.776 1.00 4.31 308 HIS B N 19
ATOM 37555 C CA . HIS B 2 8 ? 56.122 -12.929 10.177 1.00 63.23 308 HIS B CA 19
ATOM 37556 C C . HIS B 2 8 ? 55.757 -11.923 9.124 1.00 43.42 308 HIS B C 19
ATOM 37557 O O . HIS B 2 8 ? 54.612 -11.841 8.698 1.00 4.03 308 HIS B O 19
ATOM 37571 N N . LEU B 2 9 ? 56.745 -11.185 8.682 1.00 64.14 309 LEU B N 19
ATOM 37572 C CA . LEU B 2 9 ? 56.531 -10.132 7.728 1.00 52.01 309 LEU B CA 19
ATOM 37573 C C . LEU B 2 9 ? 56.207 -10.675 6.321 1.00 42.30 309 LEU B C 19
ATOM 37574 O O . LEU B 2 9 ? 55.460 -10.058 5.561 1.00 13.44 309 LEU B O 19
ATOM 37590 N N . TRP B 2 10 ? 56.713 -11.859 6.020 1.00 43.14 310 TRP B N 19
ATOM 37591 C CA . TRP B 2 10 ? 56.446 -12.532 4.757 1.00 14.01 310 TRP B CA 19
ATOM 37592 C C . TRP B 2 10 ? 55.025 -13.053 4.778 1.00 31.23 310 TRP B C 19
ATOM 37593 O O . TRP B 2 10 ? 54.303 -12.980 3.799 1.00 14.12 310 TRP B O 19
ATOM 37614 N N . SER B 2 11 ? 54.598 -13.506 5.929 1.00 14.42 311 SER B N 19
ATOM 37615 C CA . SER B 2 11 ? 53.250 -13.979 6.078 1.00 14.14 311 SER B CA 19
ATOM 37616 C C . SER B 2 11 ? 52.273 -12.797 6.207 1.00 41.41 311 SER B C 19
ATOM 37617 O O . SER B 2 11 ? 51.071 -12.974 6.243 1.00 31.14 311 SER B O 19
ATOM 37625 N N . SER B 2 12 ? 52.809 -11.598 6.249 1.00 1.11 312 SER B N 19
ATOM 37626 C CA . SER B 2 12 ? 52.009 -10.415 6.396 1.00 11.44 312 SER B CA 19
ATOM 37627 C C . SER B 2 12 ? 52.122 -9.512 5.168 1.00 60.40 312 SER B C 19
ATOM 37628 O O . SER B 2 12 ? 51.752 -8.336 5.223 1.00 41.34 312 SER B O 19
ATOM 37636 N N . LEU B 2 13 ? 52.587 -10.056 4.049 1.00 4.23 313 LEU B N 19
ATOM 37637 C CA . LEU B 2 13 ? 52.736 -9.234 2.855 1.00 14.51 313 LEU B CA 19
ATOM 37638 C C . LEU B 2 13 ? 51.462 -9.224 2.039 1.00 52.23 313 LEU B C 19
ATOM 37639 O O . LEU B 2 13 ? 51.369 -8.560 1.011 1.00 52.02 313 LEU B O 19
ATOM 37655 N N . GLU B 2 14 ? 50.499 -9.967 2.495 1.00 50.02 314 GLU B N 19
ATOM 37656 C CA . GLU B 2 14 ? 49.229 -10.050 1.843 1.00 22.11 314 GLU B CA 19
ATOM 37657 C C . GLU B 2 14 ? 48.242 -9.188 2.614 1.00 24.03 314 GLU B C 19
ATOM 37658 O O . GLU B 2 14 ? 48.534 -8.765 3.750 1.00 52.11 314 GLU B O 19
ATOM 37670 N N . PRO B 2 15 ? 47.109 -8.853 2.021 1.00 10.45 315 PRO B N 19
ATOM 37671 C CA . PRO B 2 15 ? 46.033 -8.271 2.755 1.00 54.32 315 PRO B CA 19
ATOM 37672 C C . PRO B 2 15 ? 45.276 -9.396 3.474 1.00 3.22 315 PRO B C 19
ATOM 37673 O O . PRO B 2 15 ? 45.495 -9.628 4.675 1.00 2.51 315 PRO B O 19
ATOM 37684 N N . ASP B 2 16 ? 44.478 -10.136 2.711 1.00 41.21 316 ASP B N 19
ATOM 37685 C CA . ASP B 2 16 ? 43.738 -11.303 3.161 1.00 41.22 316 ASP B CA 19
ATOM 37686 C C . ASP B 2 16 ? 42.861 -11.774 2.031 1.00 10.30 316 ASP B C 19
ATOM 37687 O O . ASP B 2 16 ? 41.749 -11.233 1.862 1.00 0.00 316 ASP B O 19
ATOM 37697 N N . ASN A 1 1 ? 51.938 10.189 -26.787 1.00 1.00 3 ASN A N 20
ATOM 37698 C CA . ASN A 1 1 ? 53.086 11.099 -26.856 1.00 64.21 3 ASN A CA 20
ATOM 37699 C C . ASN A 1 1 ? 53.776 11.179 -25.521 1.00 1.42 3 ASN A C 20
ATOM 37700 O O . ASN A 1 1 ? 54.850 10.620 -25.343 1.00 73.22 3 ASN A O 20
ATOM 37713 N N . THR A 1 2 ? 53.133 11.800 -24.560 1.00 21.23 4 THR A N 20
ATOM 37714 C CA . THR A 1 2 ? 53.678 11.999 -23.229 1.00 20.42 4 THR A CA 20
ATOM 37715 C C . THR A 1 2 ? 53.422 10.731 -22.354 1.00 62.42 4 THR A C 20
ATOM 37716 O O . THR A 1 2 ? 53.189 10.817 -21.154 1.00 2.41 4 THR A O 20
ATOM 37727 N N . ASN A 1 3 ? 53.568 9.566 -22.977 1.00 20.55 5 ASN A N 20
ATOM 37728 C CA . ASN A 1 3 ? 53.288 8.253 -22.372 1.00 31.42 5 ASN A CA 20
ATOM 37729 C C . ASN A 1 3 ? 54.077 8.055 -21.095 1.00 64.24 5 ASN A C 20
ATOM 37730 O O . ASN A 1 3 ? 55.297 7.918 -21.129 1.00 43.23 5 ASN A O 20
ATOM 37741 N N . MET A 1 4 ? 53.365 8.117 -19.962 1.00 50.32 6 MET A N 20
ATOM 37742 C CA . MET A 1 4 ? 53.929 7.984 -18.595 1.00 55.35 6 MET A CA 20
ATOM 37743 C C . MET A 1 4 ? 54.723 9.218 -18.153 1.00 55.10 6 MET A C 20
ATOM 37744 O O . MET A 1 4 ? 55.050 9.356 -16.979 1.00 33.22 6 MET A O 20
ATOM 37758 N N . SER A 1 5 ? 54.991 10.119 -19.070 1.00 73.11 7 SER A N 20
ATOM 37759 C CA . SER A 1 5 ? 55.784 11.313 -18.806 1.00 53.24 7 SER A CA 20
ATOM 37760 C C . SER A 1 5 ? 54.861 12.472 -18.429 1.00 5.33 7 SER A C 20
ATOM 37761 O O . SER A 1 5 ? 55.300 13.615 -18.257 1.00 12.05 7 SER A O 20
ATOM 37769 N N . VAL A 1 6 ? 53.591 12.152 -18.321 1.00 21.31 8 VAL A N 20
ATOM 37770 C CA . VAL A 1 6 ? 52.524 13.086 -17.976 1.00 5.42 8 VAL A CA 20
ATOM 37771 C C . VAL A 1 6 ? 52.748 13.743 -16.610 1.00 40.44 8 VAL A C 20
ATOM 37772 O O . VAL A 1 6 ? 53.569 13.245 -15.811 1.00 42.14 8 VAL A O 20
ATOM 37785 N N . PRO A 1 7 ? 52.063 14.901 -16.350 1.00 74.40 9 PRO A N 20
ATOM 37786 C CA . PRO A 1 7 ? 52.068 15.557 -15.043 1.00 52.31 9 PRO A CA 20
ATOM 37787 C C . PRO A 1 7 ? 51.839 14.531 -13.955 1.00 2.24 9 PRO A C 20
ATOM 37788 O O . PRO A 1 7 ? 50.749 13.940 -13.839 1.00 32.11 9 PRO A O 20
ATOM 37799 N N . THR A 1 8 ? 52.865 14.267 -13.214 1.00 55.24 10 THR A N 20
ATOM 37800 C CA . THR A 1 8 ? 52.831 13.240 -12.254 1.00 33.05 10 THR A CA 20
ATOM 37801 C C . THR A 1 8 ? 52.297 13.762 -10.931 1.00 33.12 10 THR A C 20
ATOM 37802 O O . THR A 1 8 ? 53.045 14.044 -9.982 1.00 40.24 10 THR A O 20
ATOM 37813 N N . ASP A 1 9 ? 51.014 13.991 -10.929 1.00 22.24 11 ASP A N 20
ATOM 37814 C CA . ASP A 1 9 ? 50.323 14.421 -9.761 1.00 52.52 11 ASP A CA 20
ATOM 37815 C C . ASP A 1 9 ? 49.449 13.319 -9.275 1.00 21.43 11 ASP A C 20
ATOM 37816 O O . ASP A 1 9 ? 48.372 13.052 -9.825 1.00 1.43 11 ASP A O 20
ATOM 37825 N N . GLY A 1 10 ? 49.962 12.611 -8.329 1.00 24.21 12 GLY A N 20
ATOM 37826 C CA . GLY A 1 10 ? 49.264 11.529 -7.726 1.00 13.41 12 GLY A CA 20
ATOM 37827 C C . GLY A 1 10 ? 49.605 11.450 -6.275 1.00 44.33 12 GLY A C 20
ATOM 37828 O O . GLY A 1 10 ? 49.774 10.368 -5.719 1.00 44.55 12 GLY A O 20
ATOM 37832 N N . ALA A 1 11 ? 49.712 12.605 -5.651 1.00 25.35 13 ALA A N 20
ATOM 37833 C CA . ALA A 1 11 ? 50.043 12.702 -4.232 1.00 53.32 13 ALA A CA 20
ATOM 37834 C C . ALA A 1 11 ? 48.780 12.568 -3.403 1.00 12.11 13 ALA A C 20
ATOM 37835 O O . ALA A 1 11 ? 48.790 12.636 -2.165 1.00 52.51 13 ALA A O 20
ATOM 37842 N N . VAL A 1 12 ? 47.702 12.404 -4.100 1.00 54.25 14 VAL A N 20
ATOM 37843 C CA . VAL A 1 12 ? 46.409 12.158 -3.524 1.00 44.45 14 VAL A CA 20
ATOM 37844 C C . VAL A 1 12 ? 46.336 10.730 -2.971 1.00 64.41 14 VAL A C 20
ATOM 37845 O O . VAL A 1 12 ? 47.214 9.898 -3.238 1.00 53.45 14 VAL A O 20
ATOM 37858 N N . THR A 1 13 ? 45.293 10.440 -2.255 1.00 62.35 15 THR A N 20
ATOM 37859 C CA . THR A 1 13 ? 45.116 9.173 -1.576 1.00 70.21 15 THR A CA 20
ATOM 37860 C C . THR A 1 13 ? 44.552 8.076 -2.496 1.00 24.34 15 THR A C 20
ATOM 37861 O O . THR A 1 13 ? 43.892 7.138 -2.036 1.00 4.22 15 THR A O 20
ATOM 37872 N N . THR A 1 14 ? 44.861 8.159 -3.779 1.00 34.01 16 THR A N 20
ATOM 37873 C CA . THR A 1 14 ? 44.402 7.183 -4.724 1.00 62.33 16 THR A CA 20
ATOM 37874 C C . THR A 1 14 ? 45.288 5.937 -4.688 1.00 62.33 16 THR A C 20
ATOM 37875 O O . THR A 1 14 ? 46.136 5.709 -5.568 1.00 4.14 16 THR A O 20
ATOM 37886 N N . SER A 1 15 ? 45.167 5.210 -3.618 1.00 53.04 17 SER A N 20
ATOM 37887 C CA . SER A 1 15 ? 45.883 4.000 -3.432 1.00 52.10 17 SER A CA 20
ATOM 37888 C C . SER A 1 15 ? 44.995 2.834 -3.790 1.00 61.15 17 SER A C 20
ATOM 37889 O O . SER A 1 15 ? 43.902 2.679 -3.207 1.00 12.35 17 SER A O 20
ATOM 37897 N N . GLN A 1 16 ? 45.414 2.058 -4.766 1.00 32.21 18 GLN A N 20
ATOM 37898 C CA . GLN A 1 16 ? 44.673 0.895 -5.164 1.00 74.22 18 GLN A CA 20
ATOM 37899 C C . GLN A 1 16 ? 44.747 -0.121 -4.051 1.00 44.22 18 GLN A C 20
ATOM 37900 O O . GLN A 1 16 ? 45.853 -0.514 -3.615 1.00 45.43 18 GLN A O 20
ATOM 37914 N N . ILE A 1 17 ? 43.614 -0.513 -3.570 1.00 44.01 19 ILE A N 20
ATOM 37915 C CA . ILE A 1 17 ? 43.550 -1.494 -2.546 1.00 23.43 19 ILE A CA 20
ATOM 37916 C C . ILE A 1 17 ? 43.352 -2.824 -3.234 1.00 41.50 19 ILE A C 20
ATOM 37917 O O . ILE A 1 17 ? 42.346 -3.024 -3.915 1.00 14.42 19 ILE A O 20
ATOM 37933 N N . PRO A 1 18 ? 44.323 -3.709 -3.125 1.00 42.12 20 PRO A N 20
ATOM 37934 C CA . PRO A 1 18 ? 44.251 -5.009 -3.740 1.00 24.14 20 PRO A CA 20
ATOM 37935 C C . PRO A 1 18 ? 43.224 -5.878 -3.042 1.00 41.43 20 PRO A C 20
ATOM 37936 O O . PRO A 1 18 ? 43.339 -6.169 -1.854 1.00 54.35 20 PRO A O 20
ATOM 37947 N N . ALA A 1 19 ? 42.209 -6.233 -3.752 1.00 65.43 21 ALA A N 20
ATOM 37948 C CA . ALA A 1 19 ? 41.177 -7.063 -3.219 1.00 14.44 21 ALA A CA 20
ATOM 37949 C C . ALA A 1 19 ? 41.184 -8.374 -3.947 1.00 3.11 21 ALA A C 20
ATOM 37950 O O . ALA A 1 19 ? 40.762 -8.450 -5.100 1.00 3.25 21 ALA A O 20
ATOM 37957 N N . SER A 1 20 ? 41.718 -9.383 -3.323 1.00 30.10 22 SER A N 20
ATOM 37958 C CA . SER A 1 20 ? 41.761 -10.680 -3.921 1.00 45.52 22 SER A CA 20
ATOM 37959 C C . SER A 1 20 ? 40.346 -11.250 -4.005 1.00 75.41 22 SER A C 20
ATOM 37960 O O . SER A 1 20 ? 39.659 -11.397 -2.979 1.00 42.35 22 SER A O 20
ATOM 37968 N N . GLU A 1 21 ? 39.887 -11.500 -5.208 1.00 72.13 23 GLU A N 20
ATOM 37969 C CA . GLU A 1 21 ? 38.583 -12.057 -5.398 1.00 51.30 23 GLU A CA 20
ATOM 37970 C C . GLU A 1 21 ? 38.697 -13.546 -5.304 1.00 35.14 23 GLU A C 20
ATOM 37971 O O . GLU A 1 21 ? 39.412 -14.162 -6.099 1.00 1.53 23 GLU A O 20
ATOM 37983 N N . GLN A 1 22 ? 38.009 -14.111 -4.310 1.00 53.33 24 GLN A N 20
ATOM 37984 C CA . GLN A 1 22 ? 38.041 -15.534 -4.011 1.00 25.11 24 GLN A CA 20
ATOM 37985 C C . GLN A 1 22 ? 39.411 -15.923 -3.480 1.00 21.45 24 GLN A C 20
ATOM 37986 O O . GLN A 1 22 ? 40.271 -15.068 -3.198 1.00 14.43 24 GLN A O 20
ATOM 38000 N N . GLU A 1 23 ? 39.589 -17.189 -3.297 1.00 20.02 25 GLU A N 20
ATOM 38001 C CA . GLU A 1 23 ? 40.846 -17.747 -2.933 1.00 11.33 25 GLU A CA 20
ATOM 38002 C C . GLU A 1 23 ? 41.164 -18.782 -3.980 1.00 22.14 25 GLU A C 20
ATOM 38003 O O . GLU A 1 23 ? 40.772 -19.953 -3.878 1.00 34.32 25 GLU A O 20
ATOM 38015 N N . THR A 1 24 ? 41.746 -18.313 -5.047 1.00 51.52 26 THR A N 20
ATOM 38016 C CA . THR A 1 24 ? 42.021 -19.129 -6.182 1.00 53.31 26 THR A CA 20
ATOM 38017 C C . THR A 1 24 ? 43.279 -19.967 -5.969 1.00 53.35 26 THR A C 20
ATOM 38018 O O . THR A 1 24 ? 44.306 -19.468 -5.484 1.00 30.52 26 THR A O 20
ATOM 38029 N N . LEU A 1 25 ? 43.175 -21.238 -6.285 1.00 5.11 27 LEU A N 20
ATOM 38030 C CA . LEU A 1 25 ? 44.296 -22.124 -6.225 1.00 60.50 27 LEU A CA 20
ATOM 38031 C C . LEU A 1 25 ? 45.106 -21.934 -7.469 1.00 75.55 27 LEU A C 20
ATOM 38032 O O . LEU A 1 25 ? 44.557 -21.763 -8.560 1.00 13.21 27 LEU A O 20
ATOM 38048 N N . VAL A 1 26 ? 46.382 -21.920 -7.316 1.00 40.25 28 VAL A N 20
ATOM 38049 C CA . VAL A 1 26 ? 47.253 -21.696 -8.422 1.00 11.42 28 VAL A CA 20
ATOM 38050 C C . VAL A 1 26 ? 48.048 -22.943 -8.773 1.00 51.22 28 VAL A C 20
ATOM 38051 O O . VAL A 1 26 ? 48.139 -23.890 -7.973 1.00 23.41 28 VAL A O 20
ATOM 38064 N N . ARG A 1 27 ? 48.611 -22.938 -9.962 1.00 35.24 29 ARG A N 20
ATOM 38065 C CA . ARG A 1 27 ? 49.373 -24.054 -10.480 1.00 74.24 29 ARG A CA 20
ATOM 38066 C C . ARG A 1 27 ? 50.857 -23.820 -10.247 1.00 40.32 29 ARG A C 20
ATOM 38067 O O . ARG A 1 27 ? 51.326 -22.719 -10.417 1.00 20.51 29 ARG A O 20
ATOM 38088 N N . PRO A 1 28 ? 51.601 -24.821 -9.805 1.00 1.41 30 PRO A N 20
ATOM 38089 C CA . PRO A 1 28 ? 53.022 -24.680 -9.584 1.00 43.14 30 PRO A CA 20
ATOM 38090 C C . PRO A 1 28 ? 53.903 -25.232 -10.720 1.00 24.23 30 PRO A C 20
ATOM 38091 O O . PRO A 1 28 ? 53.643 -26.306 -11.275 1.00 23.12 30 PRO A O 20
ATOM 38102 N N . LYS A 1 29 ? 54.922 -24.485 -11.078 1.00 71.41 31 LYS A N 20
ATOM 38103 C CA . LYS A 1 29 ? 55.952 -24.998 -11.957 1.00 13.12 31 LYS A CA 20
ATOM 38104 C C . LYS A 1 29 ? 56.860 -25.930 -11.129 1.00 60.43 31 LYS A C 20
ATOM 38105 O O . LYS A 1 29 ? 56.828 -25.854 -9.890 1.00 12.54 31 LYS A O 20
ATOM 38124 N N . PRO A 1 30 ? 57.677 -26.814 -11.772 1.00 4.31 32 PRO A N 20
ATOM 38125 C CA . PRO A 1 30 ? 58.559 -27.791 -11.076 1.00 5.12 32 PRO A CA 20
ATOM 38126 C C . PRO A 1 30 ? 59.415 -27.163 -9.985 1.00 74.20 32 PRO A C 20
ATOM 38127 O O . PRO A 1 30 ? 59.662 -27.772 -8.948 1.00 50.13 32 PRO A O 20
ATOM 38138 N N . LEU A 1 31 ? 59.829 -25.931 -10.220 1.00 43.22 33 LEU A N 20
ATOM 38139 C CA . LEU A 1 31 ? 60.651 -25.182 -9.287 1.00 61.34 33 LEU A CA 20
ATOM 38140 C C . LEU A 1 31 ? 59.899 -24.987 -7.966 1.00 33.42 33 LEU A C 20
ATOM 38141 O O . LEU A 1 31 ? 60.439 -25.170 -6.872 1.00 21.42 33 LEU A O 20
ATOM 38157 N N . LEU A 1 32 ? 58.643 -24.663 -8.079 1.00 3.45 34 LEU A N 20
ATOM 38158 C CA . LEU A 1 32 ? 57.835 -24.458 -6.920 1.00 64.14 34 LEU A CA 20
ATOM 38159 C C . LEU A 1 32 ? 57.451 -25.782 -6.315 1.00 22.24 34 LEU A C 20
ATOM 38160 O O . LEU A 1 32 ? 57.560 -25.951 -5.132 1.00 75.12 34 LEU A O 20
ATOM 38176 N N . LEU A 1 33 ? 57.080 -26.742 -7.151 1.00 65.12 35 LEU A N 20
ATOM 38177 C CA . LEU A 1 33 ? 56.763 -28.102 -6.691 1.00 5.32 35 LEU A CA 20
ATOM 38178 C C . LEU A 1 33 ? 57.874 -28.709 -5.855 1.00 54.41 35 LEU A C 20
ATOM 38179 O O . LEU A 1 33 ? 57.602 -29.317 -4.809 1.00 53.44 35 LEU A O 20
ATOM 38195 N N . LYS A 1 34 ? 59.122 -28.531 -6.287 1.00 42.34 36 LYS A N 20
ATOM 38196 C CA . LYS A 1 34 ? 60.230 -29.065 -5.537 1.00 34.14 36 LYS A CA 20
ATOM 38197 C C . LYS A 1 34 ? 60.344 -28.360 -4.189 1.00 62.12 36 LYS A C 20
ATOM 38198 O O . LYS A 1 34 ? 60.564 -29.005 -3.187 1.00 31.42 36 LYS A O 20
ATOM 38217 N N . LEU A 1 35 ? 60.111 -27.045 -4.151 1.00 21.34 37 LEU A N 20
ATOM 38218 C CA . LEU A 1 35 ? 60.306 -26.320 -2.908 1.00 4.13 37 LEU A CA 20
ATOM 38219 C C . LEU A 1 35 ? 59.131 -26.593 -1.973 1.00 55.22 37 LEU A C 20
ATOM 38220 O O . LEU A 1 35 ? 59.315 -26.840 -0.791 1.00 44.31 37 LEU A O 20
ATOM 38236 N N . LEU A 1 36 ? 57.943 -26.615 -2.554 1.00 2.01 38 LEU A N 20
ATOM 38237 C CA . LEU A 1 36 ? 56.689 -26.875 -1.866 1.00 62.52 38 LEU A CA 20
ATOM 38238 C C . LEU A 1 36 ? 56.726 -28.208 -1.142 1.00 61.11 38 LEU A C 20
ATOM 38239 O O . LEU A 1 36 ? 56.562 -28.277 0.075 1.00 21.21 38 LEU A O 20
ATOM 38255 N N . LYS A 1 37 ? 57.004 -29.260 -1.864 1.00 4.41 39 LYS A N 20
ATOM 38256 C CA . LYS A 1 37 ? 56.923 -30.580 -1.292 1.00 72.50 39 LYS A CA 20
ATOM 38257 C C . LYS A 1 37 ? 58.111 -30.896 -0.410 1.00 71.11 39 LYS A C 20
ATOM 38258 O O . LYS A 1 37 ? 58.050 -31.796 0.418 1.00 23.23 39 LYS A O 20
ATOM 38277 N N . SER A 1 38 ? 59.172 -30.134 -0.544 1.00 51.14 40 SER A N 20
ATOM 38278 C CA . SER A 1 38 ? 60.302 -30.319 0.323 1.00 42.10 40 SER A CA 20
ATOM 38279 C C . SER A 1 38 ? 60.058 -29.646 1.677 1.00 14.45 40 SER A C 20
ATOM 38280 O O . SER A 1 38 ? 60.704 -29.976 2.664 1.00 42.43 40 SER A O 20
ATOM 38288 N N . VAL A 1 39 ? 59.111 -28.722 1.726 1.00 11.22 41 VAL A N 20
ATOM 38289 C CA . VAL A 1 39 ? 58.825 -28.025 2.967 1.00 71.41 41 VAL A CA 20
ATOM 38290 C C . VAL A 1 39 ? 57.540 -28.510 3.618 1.00 64.32 41 VAL A C 20
ATOM 38291 O O . VAL A 1 39 ? 57.074 -27.938 4.606 1.00 51.12 41 VAL A O 20
ATOM 38304 N N . GLY A 1 40 ? 56.995 -29.579 3.096 1.00 13.41 42 GLY A N 20
ATOM 38305 C CA . GLY A 1 40 ? 55.832 -30.164 3.708 1.00 34.34 42 GLY A CA 20
ATOM 38306 C C . GLY A 1 40 ? 54.536 -29.862 3.004 1.00 74.23 42 GLY A C 20
ATOM 38307 O O . GLY A 1 40 ? 53.485 -29.791 3.641 1.00 22.34 42 GLY A O 20
ATOM 38311 N N . ALA A 1 41 ? 54.574 -29.682 1.708 1.00 52.43 43 ALA A N 20
ATOM 38312 C CA . ALA A 1 41 ? 53.335 -29.496 0.970 1.00 31.35 43 ALA A CA 20
ATOM 38313 C C . ALA A 1 41 ? 52.893 -30.816 0.425 1.00 13.11 43 ALA A C 20
ATOM 38314 O O . ALA A 1 41 ? 53.677 -31.545 -0.174 1.00 2.23 43 ALA A O 20
ATOM 38321 N N . GLN A 1 42 ? 51.673 -31.145 0.698 1.00 11.11 44 GLN A N 20
ATOM 38322 C CA . GLN A 1 42 ? 51.083 -32.394 0.269 1.00 14.10 44 GLN A CA 20
ATOM 38323 C C . GLN A 1 42 ? 50.082 -32.118 -0.824 1.00 41.31 44 GLN A C 20
ATOM 38324 O O . GLN A 1 42 ? 49.660 -33.016 -1.561 1.00 14.35 44 GLN A O 20
ATOM 38338 N N . LYS A 1 43 ? 49.715 -30.873 -0.917 1.00 34.22 45 LYS A N 20
ATOM 38339 C CA . LYS A 1 43 ? 48.812 -30.397 -1.923 1.00 1.22 45 LYS A CA 20
ATOM 38340 C C . LYS A 1 43 ? 49.602 -30.019 -3.153 1.00 34.45 45 LYS A C 20
ATOM 38341 O O . LYS A 1 43 ? 50.728 -29.530 -3.047 1.00 73.42 45 LYS A O 20
ATOM 38360 N N . ASP A 1 44 ? 49.026 -30.244 -4.302 1.00 71.23 46 ASP A N 20
ATOM 38361 C CA . ASP A 1 44 ? 49.651 -29.857 -5.561 1.00 33.11 46 ASP A CA 20
ATOM 38362 C C . ASP A 1 44 ? 49.079 -28.537 -6.016 1.00 43.41 46 ASP A C 20
ATOM 38363 O O . ASP A 1 44 ? 49.402 -28.028 -7.088 1.00 45.42 46 ASP A O 20
ATOM 38372 N N . THR A 1 45 ? 48.216 -27.996 -5.192 1.00 73.34 47 THR A N 20
ATOM 38373 C CA . THR A 1 45 ? 47.599 -26.723 -5.411 1.00 64.41 47 THR A CA 20
ATOM 38374 C C . THR A 1 45 ? 47.605 -25.945 -4.125 1.00 71.43 47 THR A C 20
ATOM 38375 O O . THR A 1 45 ? 47.574 -26.534 -3.040 1.00 40.44 47 THR A O 20
ATOM 38386 N N . TYR A 1 46 ? 47.647 -24.651 -4.233 1.00 21.32 48 TYR A N 20
ATOM 38387 C CA . TYR A 1 46 ? 47.731 -23.784 -3.081 1.00 72.11 48 TYR A CA 20
ATOM 38388 C C . TYR A 1 46 ? 47.322 -22.383 -3.478 1.00 63.32 48 TYR A C 20
ATOM 38389 O O . TYR A 1 46 ? 47.224 -22.093 -4.674 1.00 44.22 48 TYR A O 20
ATOM 38407 N N . THR A 1 47 ? 47.060 -21.541 -2.516 1.00 4.35 49 THR A N 20
ATOM 38408 C CA . THR A 1 47 ? 46.645 -20.190 -2.779 1.00 1.34 49 THR A CA 20
ATOM 38409 C C . THR A 1 47 ? 47.816 -19.225 -2.642 1.00 15.00 49 THR A C 20
ATOM 38410 O O . THR A 1 47 ? 48.956 -19.638 -2.374 1.00 52.25 49 THR A O 20
ATOM 38421 N N . MET A 1 48 ? 47.506 -17.941 -2.782 1.00 21.14 50 MET A N 20
ATOM 38422 C CA . MET A 1 48 ? 48.466 -16.838 -2.617 1.00 1.43 50 MET A CA 20
ATOM 38423 C C . MET A 1 48 ? 48.983 -16.851 -1.167 1.00 72.53 50 MET A C 20
ATOM 38424 O O . MET A 1 48 ? 50.158 -16.617 -0.906 1.00 74.21 50 MET A O 20
ATOM 38438 N N . LYS A 1 49 ? 48.094 -17.170 -0.241 1.00 14.32 51 LYS A N 20
ATOM 38439 C CA . LYS A 1 49 ? 48.448 -17.231 1.170 1.00 64.44 51 LYS A CA 20
ATOM 38440 C C . LYS A 1 49 ? 49.257 -18.474 1.490 1.00 30.11 51 LYS A C 20
ATOM 38441 O O . LYS A 1 49 ? 50.240 -18.414 2.220 1.00 14.04 51 LYS A O 20
ATOM 38460 N N . GLU A 1 50 ? 48.858 -19.593 0.922 1.00 55.54 52 GLU A N 20
ATOM 38461 C CA . GLU A 1 50 ? 49.534 -20.855 1.185 1.00 75.23 52 GLU A CA 20
ATOM 38462 C C . GLU A 1 50 ? 50.947 -20.860 0.657 1.00 14.34 52 GLU A C 20
ATOM 38463 O O . GLU A 1 50 ? 51.856 -21.387 1.312 1.00 34.14 52 GLU A O 20
ATOM 38475 N N . VAL A 1 51 ? 51.157 -20.258 -0.502 1.00 43.32 53 VAL A N 20
ATOM 38476 C CA . VAL A 1 51 ? 52.491 -20.167 -1.041 1.00 51.12 53 VAL A CA 20
ATOM 38477 C C . VAL A 1 51 ? 53.355 -19.317 -0.154 1.00 21.10 53 VAL A C 20
ATOM 38478 O O . VAL A 1 51 ? 54.472 -19.647 0.051 1.00 11.23 53 VAL A O 20
ATOM 38491 N N . LEU A 1 52 ? 52.807 -18.260 0.416 1.00 70.30 54 LEU A N 20
ATOM 38492 C CA . LEU A 1 52 ? 53.556 -17.474 1.403 1.00 2.43 54 LEU A CA 20
ATOM 38493 C C . LEU A 1 52 ? 54.073 -18.389 2.512 1.00 14.03 54 LEU A C 20
ATOM 38494 O O . LEU A 1 52 ? 55.257 -18.404 2.803 1.00 21.52 54 LEU A O 20
ATOM 38510 N N . PHE A 1 53 ? 53.202 -19.229 3.032 1.00 3.44 55 PHE A N 20
ATOM 38511 C CA . PHE A 1 53 ? 53.571 -20.112 4.131 1.00 31.34 55 PHE A CA 20
ATOM 38512 C C . PHE A 1 53 ? 54.670 -21.092 3.704 1.00 34.30 55 PHE A C 20
ATOM 38513 O O . PHE A 1 53 ? 55.739 -21.132 4.297 1.00 13.01 55 PHE A O 20
ATOM 38530 N N . TYR A 1 54 ? 54.415 -21.835 2.648 1.00 63.30 56 TYR A N 20
ATOM 38531 C CA . TYR A 1 54 ? 55.336 -22.866 2.190 1.00 1.22 56 TYR A CA 20
ATOM 38532 C C . TYR A 1 54 ? 56.587 -22.300 1.516 1.00 62.54 56 TYR A C 20
ATOM 38533 O O . TYR A 1 54 ? 57.692 -22.767 1.783 1.00 21.03 56 TYR A O 20
ATOM 38551 N N . LEU A 1 55 ? 56.425 -21.294 0.658 1.00 33.41 57 LEU A N 20
ATOM 38552 C CA . LEU A 1 55 ? 57.562 -20.730 -0.064 1.00 40.31 57 LEU A CA 20
ATOM 38553 C C . LEU A 1 55 ? 58.505 -20.090 0.950 1.00 40.54 57 LEU A C 20
ATOM 38554 O O . LEU A 1 55 ? 59.731 -20.192 0.841 1.00 5.14 57 LEU A O 20
ATOM 38570 N N . GLY A 1 56 ? 57.904 -19.501 1.975 1.00 34.05 58 GLY A N 20
ATOM 38571 C CA . GLY A 1 56 ? 58.651 -18.875 3.040 1.00 74.30 58 GLY A CA 20
ATOM 38572 C C . GLY A 1 56 ? 59.507 -19.865 3.780 1.00 10.41 58 GLY A C 20
ATOM 38573 O O . GLY A 1 56 ? 60.653 -19.551 4.129 1.00 32.52 58 GLY A O 20
ATOM 38577 N N . GLN A 1 57 ? 58.975 -21.084 3.974 1.00 63.23 59 GLN A N 20
ATOM 38578 C CA . GLN A 1 57 ? 59.707 -22.147 4.661 1.00 64.13 59 GLN A CA 20
ATOM 38579 C C . GLN A 1 57 ? 61.003 -22.414 3.925 1.00 12.12 59 GLN A C 20
ATOM 38580 O O . GLN A 1 57 ? 62.060 -22.466 4.525 1.00 60.00 59 GLN A O 20
ATOM 38594 N N . TYR A 1 58 ? 60.896 -22.525 2.605 1.00 52.35 60 TYR A N 20
ATOM 38595 C CA . TYR A 1 58 ? 62.025 -22.818 1.729 1.00 12.25 60 TYR A CA 20
ATOM 38596 C C . TYR A 1 58 ? 63.126 -21.769 1.846 1.00 54.12 60 TYR A C 20
ATOM 38597 O O . TYR A 1 58 ? 64.310 -22.103 1.938 1.00 53.15 60 TYR A O 20
ATOM 38615 N N . ILE A 1 59 ? 62.735 -20.517 1.894 1.00 22.33 61 ILE A N 20
ATOM 38616 C CA . ILE A 1 59 ? 63.702 -19.435 1.940 1.00 54.32 61 ILE A CA 20
ATOM 38617 C C . ILE A 1 59 ? 64.358 -19.430 3.304 1.00 22.41 61 ILE A C 20
ATOM 38618 O O . ILE A 1 59 ? 65.568 -19.202 3.424 1.00 45.34 61 ILE A O 20
ATOM 38634 N N . MET A 1 60 ? 63.563 -19.714 4.325 1.00 72.44 62 MET A N 20
ATOM 38635 C CA . MET A 1 60 ? 64.049 -19.736 5.688 1.00 41.23 62 MET A CA 20
ATOM 38636 C C . MET A 1 60 ? 64.974 -20.894 5.932 1.00 61.21 62 MET A C 20
ATOM 38637 O O . MET A 1 60 ? 66.068 -20.712 6.406 1.00 12.42 62 MET A O 20
ATOM 38651 N N . THR A 1 61 ? 64.539 -22.063 5.543 1.00 24.30 63 THR A N 20
ATOM 38652 C CA . THR A 1 61 ? 65.232 -23.301 5.867 1.00 13.21 63 THR A CA 20
ATOM 38653 C C . THR A 1 61 ? 66.580 -23.427 5.136 1.00 64.20 63 THR A C 20
ATOM 38654 O O . THR A 1 61 ? 67.509 -24.072 5.622 1.00 74.44 63 THR A O 20
ATOM 38665 N N . LYS A 1 62 ? 66.685 -22.802 3.991 1.00 74.50 64 LYS A N 20
ATOM 38666 C CA . LYS A 1 62 ? 67.924 -22.826 3.236 1.00 35.22 64 LYS A CA 20
ATOM 38667 C C . LYS A 1 62 ? 68.734 -21.600 3.572 1.00 24.12 64 LYS A C 20
ATOM 38668 O O . LYS A 1 62 ? 69.928 -21.524 3.290 1.00 50.03 64 LYS A O 20
ATOM 38687 N N . ARG A 1 63 ? 68.052 -20.656 4.195 1.00 62.41 65 ARG A N 20
ATOM 38688 C CA . ARG A 1 63 ? 68.606 -19.365 4.590 1.00 10.24 65 ARG A CA 20
ATOM 38689 C C . ARG A 1 63 ? 69.040 -18.596 3.369 1.00 55.32 65 ARG A C 20
ATOM 38690 O O . ARG A 1 63 ? 70.185 -18.208 3.221 1.00 33.21 65 ARG A O 20
ATOM 38711 N N . LEU A 1 64 ? 68.107 -18.411 2.480 1.00 53.51 66 LEU A N 20
ATOM 38712 C CA . LEU A 1 64 ? 68.361 -17.716 1.242 1.00 71.15 66 LEU A CA 20
ATOM 38713 C C . LEU A 1 64 ? 68.063 -16.232 1.399 1.00 32.04 66 LEU A C 20
ATOM 38714 O O . LEU A 1 64 ? 68.212 -15.434 0.454 1.00 73.22 66 LEU A O 20
ATOM 38730 N N . TYR A 1 65 ? 67.624 -15.869 2.584 1.00 50.33 67 TYR A N 20
ATOM 38731 C CA . TYR A 1 65 ? 67.396 -14.490 2.916 1.00 63.44 67 TYR A CA 20
ATOM 38732 C C . TYR A 1 65 ? 68.661 -13.967 3.558 1.00 41.21 67 TYR A C 20
ATOM 38733 O O . TYR A 1 65 ? 69.555 -14.768 3.895 1.00 0.14 67 TYR A O 20
ATOM 38751 N N . ASP A 1 66 ? 68.761 -12.687 3.745 1.00 63.44 68 ASP A N 20
ATOM 38752 C CA . ASP A 1 66 ? 69.974 -12.126 4.276 1.00 21.32 68 ASP A CA 20
ATOM 38753 C C . ASP A 1 66 ? 70.113 -12.399 5.746 1.00 52.35 68 ASP A C 20
ATOM 38754 O O . ASP A 1 66 ? 69.147 -12.351 6.497 1.00 13.34 68 ASP A O 20
ATOM 38763 N N . GLU A 1 67 ? 71.313 -12.670 6.155 1.00 63.22 69 GLU A N 20
ATOM 38764 C CA . GLU A 1 67 ? 71.583 -12.969 7.518 1.00 62.14 69 GLU A CA 20
ATOM 38765 C C . GLU A 1 67 ? 71.598 -11.717 8.388 1.00 64.00 69 GLU A C 20
ATOM 38766 O O . GLU A 1 67 ? 71.476 -11.821 9.610 1.00 30.11 69 GLU A O 20
ATOM 38778 N N . LYS A 1 68 ? 71.738 -10.541 7.780 1.00 21.31 70 LYS A N 20
ATOM 38779 C CA . LYS A 1 68 ? 71.795 -9.316 8.571 1.00 43.13 70 LYS A CA 20
ATOM 38780 C C . LYS A 1 68 ? 70.452 -8.597 8.513 1.00 3.23 70 LYS A C 20
ATOM 38781 O O . LYS A 1 68 ? 70.050 -7.924 9.471 1.00 14.52 70 LYS A O 20
ATOM 38800 N N . GLN A 1 69 ? 69.767 -8.731 7.394 1.00 50.03 71 GLN A N 20
ATOM 38801 C CA . GLN A 1 69 ? 68.462 -8.095 7.201 1.00 5.34 71 GLN A CA 20
ATOM 38802 C C . GLN A 1 69 ? 67.417 -9.113 6.802 1.00 62.15 71 GLN A C 20
ATOM 38803 O O . GLN A 1 69 ? 67.630 -9.890 5.901 1.00 64.52 71 GLN A O 20
ATOM 38817 N N . GLN A 1 70 ? 66.279 -9.065 7.444 1.00 33.03 72 GLN A N 20
ATOM 38818 C CA . GLN A 1 70 ? 65.235 -10.049 7.214 1.00 64.41 72 GLN A CA 20
ATOM 38819 C C . GLN A 1 70 ? 64.358 -9.691 6.008 1.00 73.12 72 GLN A C 20
ATOM 38820 O O . GLN A 1 70 ? 63.879 -10.566 5.307 1.00 1.14 72 GLN A O 20
ATOM 38834 N N . HIS A 1 71 ? 64.148 -8.397 5.773 1.00 20.12 73 HIS A N 20
ATOM 38835 C CA . HIS A 1 71 ? 63.349 -7.946 4.624 1.00 23.35 73 HIS A CA 20
ATOM 38836 C C . HIS A 1 71 ? 64.148 -8.008 3.329 1.00 72.14 73 HIS A C 20
ATOM 38837 O O . HIS A 1 71 ? 63.615 -7.770 2.241 1.00 10.11 73 HIS A O 20
ATOM 38851 N N . ILE A 1 72 ? 65.411 -8.334 3.452 1.00 50.14 74 ILE A N 20
ATOM 38852 C CA . ILE A 1 72 ? 66.277 -8.458 2.320 1.00 22.31 74 ILE A CA 20
ATOM 38853 C C . ILE A 1 72 ? 66.581 -9.910 2.091 1.00 55.40 74 ILE A C 20
ATOM 38854 O O . ILE A 1 72 ? 66.979 -10.637 2.998 1.00 73.00 74 ILE A O 20
ATOM 38870 N N . VAL A 1 73 ? 66.343 -10.333 0.907 1.00 45.43 75 VAL A N 20
ATOM 38871 C CA . VAL A 1 73 ? 66.578 -11.668 0.508 1.00 24.42 75 VAL A CA 20
ATOM 38872 C C . VAL A 1 73 ? 67.467 -11.593 -0.723 1.00 52.54 75 VAL A C 20
ATOM 38873 O O . VAL A 1 73 ? 67.388 -10.631 -1.471 1.00 42.31 75 VAL A O 20
ATOM 38886 N N . TYR A 1 74 ? 68.366 -12.507 -0.888 1.00 5.33 76 TYR A N 20
ATOM 38887 C CA . TYR A 1 74 ? 69.173 -12.488 -2.071 1.00 2.23 76 TYR A CA 20
ATOM 38888 C C . TYR A 1 74 ? 68.773 -13.596 -2.993 1.00 20.23 76 TYR A C 20
ATOM 38889 O O . TYR A 1 74 ? 68.203 -13.340 -4.047 1.00 22.13 76 TYR A O 20
ATOM 38907 N N . CYS A 1 75 ? 69.041 -14.845 -2.569 1.00 54.53 77 CYS A N 20
ATOM 38908 C CA . CYS A 1 75 ? 68.761 -16.027 -3.388 1.00 52.14 77 CYS A CA 20
ATOM 38909 C C . CYS A 1 75 ? 69.516 -15.922 -4.720 1.00 4.33 77 CYS A C 20
ATOM 38910 O O . CYS A 1 75 ? 69.087 -16.458 -5.736 1.00 62.20 77 CYS A O 20
ATOM 38918 N N . SER A 1 76 ? 70.692 -15.288 -4.667 1.00 74.53 78 SER A N 20
ATOM 38919 C CA . SER A 1 76 ? 71.509 -15.015 -5.834 1.00 1.24 78 SER A CA 20
ATOM 38920 C C . SER A 1 76 ? 72.077 -16.309 -6.426 1.00 20.30 78 SER A C 20
ATOM 38921 O O . SER A 1 76 ? 72.398 -16.380 -7.615 1.00 21.43 78 SER A O 20
ATOM 38929 N N . ASN A 1 77 ? 72.200 -17.327 -5.596 1.00 41.54 79 ASN A N 20
ATOM 38930 C CA . ASN A 1 77 ? 72.745 -18.603 -6.035 1.00 73.42 79 ASN A CA 20
ATOM 38931 C C . ASN A 1 77 ? 71.634 -19.614 -6.199 1.00 0.00 79 ASN A C 20
ATOM 38932 O O . ASN A 1 77 ? 71.880 -20.821 -6.297 1.00 53.23 79 ASN A O 20
ATOM 38943 N N . ASP A 1 78 ? 70.426 -19.116 -6.257 1.00 63.10 80 ASP A N 20
ATOM 38944 C CA . ASP A 1 78 ? 69.237 -19.919 -6.449 1.00 44.31 80 ASP A CA 20
ATOM 38945 C C . ASP A 1 78 ? 68.487 -19.255 -7.596 1.00 54.24 80 ASP A C 20
ATOM 38946 O O . ASP A 1 78 ? 68.913 -18.196 -8.063 1.00 62.42 80 ASP A O 20
ATOM 38955 N N . LEU A 1 79 ? 67.427 -19.831 -8.071 1.00 71.31 81 LEU A N 20
ATOM 38956 C CA . LEU A 1 79 ? 66.708 -19.209 -9.141 1.00 11.32 81 LEU A CA 20
ATOM 38957 C C . LEU A 1 79 ? 65.585 -18.332 -8.617 1.00 12.11 81 LEU A C 20
ATOM 38958 O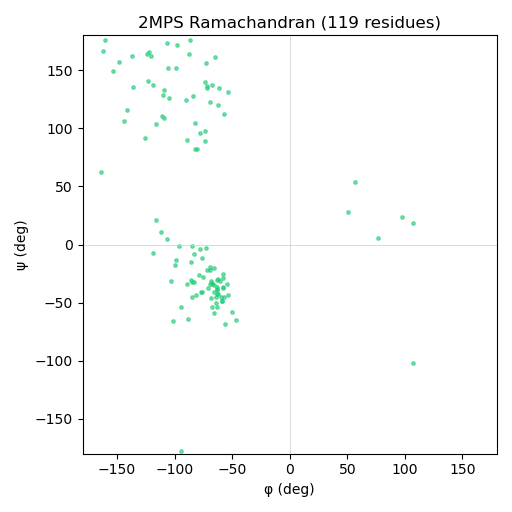 O . LEU A 1 79 ? 65.010 -17.543 -9.359 1.00 75.03 81 LEU A O 20
ATOM 38974 N N . LEU A 1 80 ? 65.272 -18.481 -7.345 1.00 22.23 82 LEU A N 20
ATOM 38975 C CA . LEU A 1 80 ? 64.210 -17.718 -6.690 1.00 31.14 82 LEU A CA 20
ATOM 38976 C C . LEU A 1 80 ? 64.460 -16.197 -6.885 1.00 51.53 82 LEU A C 20
ATOM 38977 O O . LEU A 1 80 ? 63.542 -15.425 -7.239 1.00 75.13 82 LEU A O 20
ATOM 38993 N N . GLY A 1 81 ? 65.715 -15.801 -6.734 1.00 33.33 83 GLY A N 20
ATOM 38994 C CA . GLY A 1 81 ? 66.087 -14.420 -6.931 1.00 13.41 83 GLY A CA 20
ATOM 38995 C C . GLY A 1 81 ? 65.916 -14.020 -8.379 1.00 23.02 83 GLY A C 20
ATOM 38996 O O . GLY A 1 81 ? 65.351 -12.948 -8.684 1.00 63.21 83 GLY A O 20
ATOM 39000 N N . ASP A 1 82 ? 66.332 -14.918 -9.286 1.00 74.23 84 ASP A N 20
ATOM 39001 C CA . ASP A 1 82 ? 66.245 -14.659 -10.719 1.00 72.30 84 ASP A CA 20
ATOM 39002 C C . ASP A 1 82 ? 64.832 -14.366 -11.077 1.00 60.45 84 ASP A C 20
ATOM 39003 O O . ASP A 1 82 ? 64.582 -13.382 -11.729 1.00 21.25 84 ASP A O 20
ATOM 39012 N N . LEU A 1 83 ? 63.918 -15.223 -10.567 1.00 51.32 85 LEU A N 20
ATOM 39013 C CA . LEU A 1 83 ? 62.439 -15.070 -10.676 1.00 55.15 85 LEU A CA 20
ATOM 39014 C C . LEU A 1 83 ? 61.924 -13.674 -10.291 1.00 45.10 85 LEU A C 20
ATOM 39015 O O . LEU A 1 83 ? 60.935 -13.204 -10.867 1.00 62.02 85 LEU A O 20
ATOM 39031 N N . PHE A 1 84 ? 62.564 -13.026 -9.313 1.00 13.22 86 PHE A N 20
ATOM 39032 C CA . PHE A 1 84 ? 62.216 -11.625 -8.946 1.00 14.21 86 PHE A CA 20
ATOM 39033 C C . PHE A 1 84 ? 62.551 -10.725 -10.143 1.00 25.43 86 PHE A C 20
ATOM 39034 O O . PHE A 1 84 ? 61.937 -9.679 -10.382 1.00 74.23 86 PHE A O 20
ATOM 39051 N N . GLY A 1 85 ? 63.486 -11.192 -10.891 1.00 24.41 87 GLY A N 20
ATOM 39052 C CA . GLY A 1 85 ? 63.948 -10.545 -12.097 1.00 31.24 87 GLY A CA 20
ATOM 39053 C C . GLY A 1 85 ? 65.214 -9.821 -11.851 1.00 3.13 87 GLY A C 20
ATOM 39054 O O . GLY A 1 85 ? 65.499 -8.814 -12.505 1.00 20.13 87 GLY A O 20
ATOM 39058 N N . VAL A 1 86 ? 66.001 -10.364 -10.919 1.00 0.24 88 VAL A N 20
ATOM 39059 C CA . VAL A 1 86 ? 67.267 -9.745 -10.416 1.00 65.43 88 VAL A CA 20
ATOM 39060 C C . VAL A 1 86 ? 68.075 -10.756 -9.586 1.00 62.04 88 VAL A C 20
ATOM 39061 O O . VAL A 1 86 ? 67.691 -11.893 -9.502 1.00 2.43 88 VAL A O 20
ATOM 39074 N N . PRO A 1 87 ? 69.264 -10.393 -9.036 1.00 11.32 89 PRO A N 20
ATOM 39075 C CA . PRO A 1 87 ? 69.978 -11.266 -8.103 1.00 74.43 89 PRO A CA 20
ATOM 39076 C C . PRO A 1 87 ? 69.610 -10.974 -6.635 1.00 61.01 89 PRO A C 20
ATOM 39077 O O . PRO A 1 87 ? 70.138 -11.603 -5.716 1.00 1.24 89 PRO A O 20
ATOM 39088 N N . SER A 1 88 ? 68.724 -10.026 -6.435 1.00 72.45 90 SER A N 20
ATOM 39089 C CA . SER A 1 88 ? 68.311 -9.610 -5.107 1.00 0.12 90 SER A CA 20
ATOM 39090 C C . SER A 1 88 ? 66.780 -9.583 -4.973 1.00 72.25 90 SER A C 20
ATOM 39091 O O . SER A 1 88 ? 66.068 -9.376 -5.949 1.00 42.34 90 SER A O 20
ATOM 39099 N N . PHE A 1 89 ? 66.288 -9.761 -3.774 1.00 22.52 91 PHE A N 20
ATOM 39100 C CA . PHE A 1 89 ? 64.872 -9.880 -3.522 1.00 23.10 91 PHE A CA 20
ATOM 39101 C C . PHE A 1 89 ? 64.464 -8.998 -2.318 1.00 42.12 91 PHE A C 20
ATOM 39102 O O . PHE A 1 89 ? 65.102 -9.012 -1.266 1.00 74.32 91 PHE A O 20
ATOM 39119 N N . SER A 1 90 ? 63.423 -8.230 -2.503 1.00 13.21 92 SER A N 20
ATOM 39120 C CA . SER A 1 90 ? 62.871 -7.393 -1.457 1.00 63.42 92 SER A CA 20
ATOM 39121 C C . SER A 1 90 ? 61.428 -7.824 -1.164 1.00 12.35 92 SER A C 20
ATOM 39122 O O . SER A 1 90 ? 60.571 -7.784 -2.052 1.00 65.40 92 SER A O 20
ATOM 39130 N N . VAL A 1 91 ? 61.169 -8.241 0.073 1.00 15.21 93 VAL A N 20
ATOM 39131 C CA . VAL A 1 91 ? 59.846 -8.755 0.468 1.00 44.32 93 VAL A CA 20
ATOM 39132 C C . VAL A 1 91 ? 58.735 -7.709 0.387 1.00 70.53 93 VAL A C 20
ATOM 39133 O O . VAL A 1 91 ? 57.581 -8.042 0.127 1.00 62.34 93 VAL A O 20
ATOM 39146 N N . LYS A 1 92 ? 59.071 -6.449 0.602 1.00 25.30 94 LYS A N 20
ATOM 39147 C CA . LYS A 1 92 ? 58.054 -5.410 0.571 1.00 34.12 94 LYS A CA 20
ATOM 39148 C C . LYS A 1 92 ? 57.644 -4.980 -0.835 1.00 43.13 94 LYS A C 20
ATOM 39149 O O . LYS A 1 92 ? 56.727 -4.158 -1.004 1.00 62.22 94 LYS A O 20
ATOM 39168 N N . GLU A 1 93 ? 58.261 -5.572 -1.843 1.00 41.22 95 GLU A N 20
ATOM 39169 C CA . GLU A 1 93 ? 57.832 -5.380 -3.206 1.00 25.25 95 GLU A CA 20
ATOM 39170 C C . GLU A 1 93 ? 56.776 -6.397 -3.497 1.00 44.21 95 GLU A C 20
ATOM 39171 O O . GLU A 1 93 ? 56.989 -7.386 -4.205 1.00 11.24 95 GLU A O 20
ATOM 39183 N N . HIS A 1 94 ? 55.674 -6.144 -2.927 1.00 61.03 96 HIS A N 20
ATOM 39184 C CA . HIS A 1 94 ? 54.511 -7.022 -2.925 1.00 22.11 96 HIS A CA 20
ATOM 39185 C C . HIS A 1 94 ? 54.072 -7.349 -4.326 1.00 24.20 96 HIS A C 20
ATOM 39186 O O . HIS A 1 94 ? 53.760 -8.499 -4.616 1.00 4.12 96 HIS A O 20
ATOM 39200 N N . ARG A 1 95 ? 54.106 -6.346 -5.209 1.00 61.45 97 ARG A N 20
ATOM 39201 C CA . ARG A 1 95 ? 53.760 -6.527 -6.615 1.00 2.00 97 ARG A CA 20
ATOM 39202 C C . ARG A 1 95 ? 54.621 -7.615 -7.226 1.00 60.51 97 ARG A C 20
ATOM 39203 O O . ARG A 1 95 ? 54.124 -8.489 -7.920 1.00 63.44 97 ARG A O 20
ATOM 39224 N N . LYS A 1 96 ? 55.907 -7.588 -6.906 1.00 3.30 98 LYS A N 20
ATOM 39225 C CA . LYS A 1 96 ? 56.860 -8.540 -7.451 1.00 1.24 98 LYS A CA 20
ATOM 39226 C C . LYS A 1 96 ? 56.707 -9.869 -6.827 1.00 33.20 98 LYS A C 20
ATOM 39227 O O . LYS A 1 96 ? 56.929 -10.852 -7.479 1.00 63.32 98 LYS A O 20
ATOM 39246 N N . ILE A 1 97 ? 56.311 -9.898 -5.569 1.00 54.20 99 ILE A N 20
ATOM 39247 C CA . ILE A 1 97 ? 56.083 -11.155 -4.885 1.00 3.41 99 ILE A CA 20
ATOM 39248 C C . ILE A 1 97 ? 54.940 -11.875 -5.578 1.00 32.52 99 ILE A C 20
ATOM 39249 O O . ILE A 1 97 ? 55.072 -13.022 -5.995 1.00 34.24 99 ILE A O 20
ATOM 39265 N N . TYR A 1 98 ? 53.836 -11.157 -5.750 1.00 43.11 100 TYR A N 20
ATOM 39266 C CA . TYR A 1 98 ? 52.655 -11.695 -6.412 1.00 15.13 100 TYR A CA 20
ATOM 39267 C C . TYR A 1 98 ? 52.990 -12.132 -7.821 1.00 34.44 100 TYR A C 20
ATOM 39268 O O . TYR A 1 98 ? 52.703 -13.256 -8.208 1.00 3.54 100 TYR A O 20
ATOM 39286 N N . THR A 1 99 ? 53.652 -11.262 -8.563 1.00 71.31 101 THR A N 20
ATOM 39287 C CA . THR A 1 99 ? 53.954 -11.543 -9.955 1.00 4.12 101 THR A CA 20
ATOM 39288 C C . THR A 1 99 ? 55.011 -12.633 -10.137 1.00 22.22 101 THR A C 20
ATOM 39289 O O . THR A 1 99 ? 55.032 -13.309 -11.140 1.00 14.53 101 THR A O 20
ATOM 39300 N N . MET A 1 100 ? 55.853 -12.804 -9.146 1.00 34.35 102 MET A N 20
ATOM 39301 C CA . MET A 1 100 ? 56.905 -13.824 -9.153 1.00 63.42 102 MET A CA 20
ATOM 39302 C C . MET A 1 100 ? 56.265 -15.185 -9.076 1.00 13.22 102 MET A C 20
ATOM 39303 O O . MET A 1 100 ? 56.656 -16.128 -9.763 1.00 73.13 102 MET A O 20
ATOM 39317 N N . ILE A 1 101 ? 55.256 -15.260 -8.255 1.00 3.21 103 ILE A N 20
ATOM 39318 C CA . ILE A 1 101 ? 54.527 -16.475 -8.041 1.00 52.20 103 ILE A CA 20
ATOM 39319 C C . ILE A 1 101 ? 53.612 -16.695 -9.233 1.00 5.52 103 ILE A C 20
ATOM 39320 O O . ILE A 1 101 ? 53.536 -17.787 -9.781 1.00 70.30 103 ILE A O 20
ATOM 39336 N N . TYR A 1 102 ? 52.984 -15.611 -9.668 1.00 40.11 104 TYR A N 20
ATOM 39337 C CA . TYR A 1 102 ? 52.112 -15.603 -10.827 1.00 44.15 104 TYR A CA 20
ATOM 39338 C C . TYR A 1 102 ? 52.853 -16.032 -12.103 1.00 13.14 104 TYR A C 20
ATOM 39339 O O . TYR A 1 102 ? 52.291 -16.702 -12.960 1.00 40.12 104 TYR A O 20
ATOM 39357 N N . ARG A 1 103 ? 54.124 -15.678 -12.176 1.00 53.53 105 ARG A N 20
ATOM 39358 C CA . ARG A 1 103 ? 55.043 -16.063 -13.261 1.00 5.51 105 ARG A CA 20
ATOM 39359 C C . ARG A 1 103 ? 55.141 -17.585 -13.381 1.00 13.24 105 ARG A C 20
ATOM 39360 O O . ARG A 1 103 ? 55.454 -18.125 -14.440 1.00 2.23 105 ARG A O 20
ATOM 39381 N N . ASN A 1 104 ? 54.836 -18.257 -12.311 1.00 14.40 106 ASN A N 20
ATOM 39382 C CA . ASN A 1 104 ? 54.987 -19.687 -12.238 1.00 75.13 106 ASN A CA 20
ATOM 39383 C C . ASN A 1 104 ? 53.666 -20.424 -12.260 1.00 64.35 106 ASN A C 20
ATOM 39384 O O . ASN A 1 104 ? 53.632 -21.641 -12.072 1.00 43.10 106 ASN A O 20
ATOM 39395 N N . LEU A 1 105 ? 52.593 -19.709 -12.511 1.00 34.24 107 LEU A N 20
ATOM 39396 C CA . LEU A 1 105 ? 51.286 -20.321 -12.549 1.00 22.31 107 LEU A CA 20
ATOM 39397 C C . LEU A 1 105 ? 50.557 -19.939 -13.827 1.00 22.33 107 LEU A C 20
ATOM 39398 O O . LEU A 1 105 ? 50.954 -19.000 -14.537 1.00 3.21 107 LEU A O 20
ATOM 39414 N N . VAL A 1 106 ? 49.512 -20.656 -14.127 1.00 63.11 108 VAL A N 20
ATOM 39415 C CA . VAL A 1 106 ? 48.716 -20.364 -15.292 1.00 1.01 108 VAL A CA 20
ATOM 39416 C C . VAL A 1 106 ? 47.366 -19.811 -14.889 1.00 71.42 108 VAL A C 20
ATOM 39417 O O . VAL A 1 106 ? 46.722 -20.329 -13.974 1.00 31.43 108 VAL A O 20
ATOM 39430 N N . VAL A 1 107 ? 46.989 -18.729 -15.509 1.00 53.02 109 VAL A N 20
ATOM 39431 C CA . VAL A 1 107 ? 45.701 -18.102 -15.319 1.00 54.14 109 VAL A CA 20
ATOM 39432 C C . VAL A 1 107 ? 45.129 -17.714 -16.653 1.00 41.24 109 VAL A C 20
ATOM 39433 O O . VAL A 1 107 ? 45.524 -16.671 -17.203 1.00 0.00 109 VAL A O 20
ATOM 39447 N N . ASP B 2 1 ? 51.343 -8.471 10.963 1.00 70.03 301 ASP B N 20
ATOM 39448 C CA . ASP B 2 1 ? 51.766 -7.204 11.581 1.00 40.31 301 ASP B CA 20
ATOM 39449 C C . ASP B 2 1 ? 53.215 -7.269 12.050 1.00 43.41 301 ASP B C 20
ATOM 39450 O O . ASP B 2 1 ? 53.811 -6.277 12.486 1.00 3.22 301 ASP B O 20
ATOM 39461 N N . GLY B 2 2 ? 53.814 -8.406 11.880 1.00 32.14 302 GLY B N 20
ATOM 39462 C CA . GLY B 2 2 ? 55.183 -8.580 12.260 1.00 10.15 302 GLY B CA 20
ATOM 39463 C C . GLY B 2 2 ? 56.122 -8.141 11.161 1.00 44.11 302 GLY B C 20
ATOM 39464 O O . GLY B 2 2 ? 56.990 -8.912 10.728 1.00 74.13 302 GLY B O 20
ATOM 39468 N N . GLY B 2 3 ? 55.978 -6.885 10.747 1.00 50.33 303 GLY B N 20
ATOM 39469 C CA . GLY B 2 3 ? 56.731 -6.309 9.641 1.00 63.40 303 GLY B CA 20
ATOM 39470 C C . GLY B 2 3 ? 58.172 -5.990 9.978 1.00 53.01 303 GLY B C 20
ATOM 39471 O O . GLY B 2 3 ? 58.666 -4.901 9.683 1.00 2.33 303 GLY B O 20
ATOM 39475 N N . THR B 2 4 ? 58.842 -6.927 10.573 1.00 72.21 304 THR B N 20
ATOM 39476 C CA . THR B 2 4 ? 60.221 -6.780 10.938 1.00 53.02 304 THR B CA 20
ATOM 39477 C C . THR B 2 4 ? 60.949 -8.116 10.774 1.00 61.42 304 THR B C 20
ATOM 39478 O O . THR B 2 4 ? 62.031 -8.170 10.190 1.00 41.25 304 THR B O 20
ATOM 39489 N N . THR B 2 5 ? 60.315 -9.194 11.206 1.00 33.52 305 THR B N 20
ATOM 39490 C CA . THR B 2 5 ? 60.915 -10.485 11.136 1.00 3.31 305 THR B CA 20
ATOM 39491 C C . THR B 2 5 ? 60.340 -11.256 9.931 1.00 54.44 305 THR B C 20
ATOM 39492 O O . THR B 2 5 ? 59.109 -11.292 9.731 1.00 34.54 305 THR B O 20
ATOM 39503 N N . PHE B 2 6 ? 61.243 -11.871 9.155 1.00 23.43 306 PHE B N 20
ATOM 39504 C CA . PHE B 2 6 ? 60.947 -12.491 7.843 1.00 31.21 306 PHE B CA 20
ATOM 39505 C C . PHE B 2 6 ? 59.739 -13.423 7.859 1.00 61.12 306 PHE B C 20
ATOM 39506 O O . PHE B 2 6 ? 58.779 -13.198 7.133 1.00 3.43 306 PHE B O 20
ATOM 39523 N N . GLU B 2 7 ? 59.792 -14.419 8.717 1.00 22.24 307 GLU B N 20
ATOM 39524 C CA . GLU B 2 7 ? 58.763 -15.459 8.854 1.00 73.43 307 GLU B CA 20
ATOM 39525 C C . GLU B 2 7 ? 57.355 -14.858 8.985 1.00 33.30 307 GLU B C 20
ATOM 39526 O O . GLU B 2 7 ? 56.390 -15.363 8.403 1.00 31.35 307 GLU B O 20
ATOM 39538 N N . HIS B 2 8 ? 57.268 -13.730 9.658 1.00 4.31 308 HIS B N 20
ATOM 39539 C CA . HIS B 2 8 ? 55.992 -13.101 9.896 1.00 63.23 308 HIS B CA 20
ATOM 39540 C C . HIS B 2 8 ? 55.609 -12.190 8.785 1.00 43.42 308 HIS B C 20
ATOM 39541 O O . HIS B 2 8 ? 54.522 -12.312 8.228 1.00 4.03 308 HIS B O 20
ATOM 39555 N N . LEU B 2 9 ? 56.516 -11.316 8.416 1.00 64.14 309 LEU B N 20
ATOM 39556 C CA . LEU B 2 9 ? 56.233 -10.308 7.421 1.00 52.01 309 LEU B CA 20
ATOM 39557 C C . LEU B 2 9 ? 55.943 -10.892 6.033 1.00 42.30 309 LEU B C 20
ATOM 39558 O O . LEU B 2 9 ? 55.196 -10.303 5.245 1.00 13.44 309 LEU B O 20
ATOM 39574 N N . TRP B 2 10 ? 56.495 -12.059 5.779 1.00 43.14 310 TRP B N 20
ATOM 39575 C CA . TRP B 2 10 ? 56.338 -12.742 4.525 1.00 14.01 310 TRP B CA 20
ATOM 39576 C C . TRP B 2 10 ? 54.975 -13.411 4.465 1.00 31.23 310 TRP B C 20
ATOM 39577 O O . TRP B 2 10 ? 54.291 -13.368 3.456 1.00 14.12 310 TRP B O 20
ATOM 39598 N N . SER B 2 11 ? 54.559 -13.955 5.577 1.00 14.42 311 SER B N 20
ATOM 39599 C CA . SER B 2 11 ? 53.297 -14.658 5.659 1.00 14.14 311 SER B CA 20
ATOM 39600 C C . SER B 2 11 ? 52.134 -13.669 5.824 1.00 41.41 311 SER B C 20
ATOM 39601 O O . SER B 2 11 ? 50.978 -14.062 5.952 1.00 31.14 311 SER B O 20
ATOM 39609 N N . SER B 2 12 ? 52.475 -12.408 5.906 1.00 1.11 312 SER B N 20
ATOM 39610 C CA . SER B 2 12 ? 51.536 -11.344 6.105 1.00 11.44 312 SER B CA 20
ATOM 39611 C C . SER B 2 12 ? 51.550 -10.351 4.941 1.00 60.40 312 SER B C 20
ATOM 39612 O O . SER B 2 12 ? 51.101 -9.198 5.099 1.00 41.34 312 SER B O 20
ATOM 39620 N N . LEU B 2 13 ? 52.050 -10.747 3.776 1.00 4.23 313 LEU B N 20
ATOM 39621 C CA . LEU B 2 13 ? 52.245 -9.745 2.748 1.00 14.51 313 LEU B CA 20
ATOM 39622 C C . LEU B 2 13 ? 51.107 -9.692 1.773 1.00 52.23 313 LEU B C 20
ATOM 39623 O O . LEU B 2 13 ? 51.108 -8.887 0.835 1.00 52.02 313 LEU B O 20
ATOM 39639 N N . GLU B 2 14 ? 50.134 -10.524 2.001 1.00 50.02 314 GLU B N 20
ATOM 39640 C CA . GLU B 2 14 ? 48.974 -10.561 1.198 1.00 22.11 314 GLU B CA 20
ATOM 39641 C C . GLU B 2 14 ? 48.055 -9.412 1.642 1.00 24.03 314 GLU B C 20
ATOM 39642 O O . GLU B 2 14 ? 48.210 -8.898 2.756 1.00 52.11 314 GLU B O 20
ATOM 39654 N N . PRO B 2 15 ? 47.144 -8.964 0.792 1.00 10.45 315 PRO B N 20
ATOM 39655 C CA . PRO B 2 15 ? 46.232 -7.870 1.128 1.00 54.32 315 PRO B CA 20
ATOM 39656 C C . PRO B 2 15 ? 45.356 -8.166 2.345 1.00 3.22 315 PRO B C 20
ATOM 39657 O O . PRO B 2 15 ? 45.523 -7.550 3.413 1.00 2.51 315 PRO B O 20
ATOM 39668 N N . ASP B 2 16 ? 44.488 -9.126 2.199 1.00 41.21 316 ASP B N 20
ATOM 39669 C CA . ASP B 2 16 ? 43.539 -9.481 3.217 1.00 41.22 316 ASP B CA 20
ATOM 39670 C C . ASP B 2 16 ? 43.173 -10.922 3.072 1.00 10.30 316 ASP B C 20
ATOM 39671 O O . ASP B 2 16 ? 43.492 -11.718 3.976 1.00 0.00 316 ASP B O 20
#

Organism: Homo sapiens (NCBI:txid9606)

InterPro domains:
  IPR001841 Zinc finger, RING-type [PS50089] (438-479)
  IPR001876 Zinc finger, RanBP2-type [PF00641] (300-327)
  IPR001876 Zinc finger, RanBP2-type [PS01358] (303-322)
  IPR001876 Zinc finger, RanBP2-type [PS50199] (299-328)
  IPR003121 SWIB/MDM2 domain [PF02201] (34-95)
  IPR003121 SWIB/MDM2 domain [PS51925] (26-109)
  IPR013083 Zinc finger, RING/FYVE/PHD-type [G3DSA:3.30.40.10] (427-491)
  IPR016495 p53 negative regulator Mdm2/Mdm4 [PIRSF006748] (1-491)
  IPR028340 E3 ubiquitin-protein ligase Mdm2 [PIRSF500700] (4-491)
  IPR036443 Zinc finger, RanBP2-type superfamily [SSF90209] (290-334)
  IPR036885 SWIB/MDM2 domain superfamily [G3DSA:1.10.245.10] (1-114)
  IPR036885 SWIB/MDM2 domain superfamily [SSF47592] (18-120)
  IPR036885 SWIB/MDM2 domain superfamily [SSF47592] (189-283)
  IPR044080 MDM2, modified RING finger, HC subclass [cd16783] (435-491)

Foldseek 3Di:
DCVVVPDPDDPDPPDDDDDDDDFDWWAADVLLVVQQVVQPHPDRTGGLVVCCVRVVSSCVVVVQADPVDRQKGFCLVHCLNVLLVHRIDGNVPVVSSVVSRVVGTDD/DPCPDCVPVVVVVDDD

GO terms:
  GO:0005515 protein binding (F, IPI)
  GO:0061630 ubiquitin protein ligase activity (F, IDA)
  GO:0043161 proteasome-mediated ubiquitin-dependent protein catabolic process (P, IDA)
  GO:1901797 negative regulation of signal transduction by p53 class mediator (P, IDA)
  GO:0061630 ubiquitin protein ligase activity (F, TAS)
  GO:0043161 proteasome-mediated ubiquitin-dependent protein catabolic process (P, TAS)
  GO:1901797 negative regulation of signal transduction by p53 class mediator (P, TAS)
  GO:0000209 protein polyubiquitination (P, TAS)
  GO:0006511 ubiquitin-dependent protein catabolic process (P, IGI)
  GO:0051865 protein autoubiquitination (P, IMP)
  GO:0006511 ubiquitin-dependent protein catabolic process (P, IMP)
  GO:0008097 5S rRNA binding (F, IDA)
  GO:0005634 nucleus (C, IDA)
  GO:0005730 nucleolus (C, IDA)
  GO:0005737 cytoplasm (C, IDA)
  GO:0016874 ligase activity (F, IDA)
  GO:0043021 ribonucleoprotein complex binding (F, IDA)
  GO:0016567 protein ubiquitination (P, IDA)
  GO:0006511 ubiquitin-dependent protein catabolic process (P, IDA)
  GO:0006915 apoptotic process (P, IDA)

Sequence (123 aa):
NTNMSVPTDGAVTTSQIPASEQETLVRPKPLLLKLLKSVGAQKDTYTMKEVLFYLGQYIMTKRLYDEKQQHIVYCSNDLLGDLFGVPSFSVKEHRKIYTMIYRNLVVDGGTTFEHLWSSLEPDNTNMSVPTDGAVTTSQIPASEQETLVRPKPLLLKLLKSVGAQKDTYTMKEVLFYLGQYIMTKRLYDEKQQHIVYCSNDLLGDLFGVPSFSVKEHRKIYTMIYRNLVVDGGTTFEHLWSSLEPDNTNMSVPTDGAVTTSQIPASEQETLVRPKPLLLKLLKSVGAQKDTYTMKEVLFYLGQYIMTKRLYDEKQQHIVYCSNDLLGDLFGVPSFSVKEHRKIYTMIYRNLVVDGGTTFEHLWSSLEPDNTNMSVPTDGAVTTSQIPASEQETLVRPKPLLLKLLKSVGAQKDTYTMKEVLFYLGQYIMTKRLYDEKQQHIVYCSNDLLGDLFGVPSFSVKEHRKIYTMIYRNLVVDGGTTFEHLWSSLEPDNTNMSVPTDGAVTTSQIPASEQETLVRPKPLLLKLLKSVGAQKDTYTMKEVLFYLGQYIMTKRLYDEKQQHIVYCSNDLLGDLFGVPSFSVKEHRKIYTMIYRNLVVDGGTTFEHLWSSLEPDNTNMSVPTDGAVTTSQIPASEQETLVRPKPLLLKLLKSVGAQKDTYTMKEVLFYLGQYIMTKRLYDEKQQHIVYCSNDLLGDLFGVPSFSVKEHRKIYTMIYRNLVVDGGTTFEHLWSSLEPDNTNMSVPTDGAVTTSQIPASEQETLVRPKPLLLKLLKSVGAQKDTYTMKEVLFYLGQYIMTKRLYDEKQQHIVYCSNDLLGDLFGVPSFSVKEHRKIYTMIYRNLVVDGGTTFEHLWSSLEPDNTNMSVPTDGAVTTSQIPASEQETLVRPKPLLLKLLKSVGAQKDTYTMKEVLFYLGQYIMTKRLYDEKQQHIVYCSNDLLGDLFGVPSFSVKEHRKIYTMIYRNLVVDGGTTFEHLWSSLEPDNTNMSVPTDGAVTTSQIPASEQETLVRPKPLLLKLLKSVGAQKDTYTMKEVLFYLGQYIMTKRLYDEKQQHIVYCSNDLLGDLFGVPSFSVKEHRKIYTMIYRNLVVDGGTTFEHLWSSLEPDNTNMSVPTDGAVTTSQIPASEQETLVRPKPLLLKLLKSVGAQKDTYTMKEVLFYLGQYIMTKRLYDEKQQHIVYCSNDLLGDLFGVPSFSVKEHRKIYTMIYRNLVVDGGTTFEHLWSSLEPDNTNMSVPTDGAVTTSQIPASEQETLVRPKPLLLKLLKSVGAQKDTYTMKEVLFYLGQYIMTKRLYDEKQQHIVYCSNDLLGDLFGVPSFSVKEHRKIYTMIYRNLVVDGGTTFEHLWSSLEPDNTNMSVPTDGAVTTSQIPASEQETLVRPKPLLLKLLKSVGAQKDTYTMKEVLFYLGQYIMTKRLYDEKQQHIVYCSNDLLGDLFGVPSFSVKEHRKIYTMIYRNLVVDGGTTFEHLWSSLEPDNTNMSVPTDGAVTTSQIPASEQETLVRPKPLLLKLLKSVGAQKDTYTMKEVLFYLGQYIMTKRLYDEKQQHIVYCSNDLLGDLFGVPSFSVKEHRKIYTMIYRNLVVDGGTTFEHLWSSLEPDNTNMSVPTDGAVTTSQIPASEQETLVRPKPLLLKLLKSVGAQKDTYTMKEVLFYLGQYIMTKRLYDEKQQHIVYCSNDLLGDLFGVPSFSVKEHRKIYTMIYRNLVVDGGTTFEHLWSSLEPDNTNMSVPTDGAVTTSQIPASEQETLVRPKPLLLKLLKSVGAQKDTYTMKEVLFYLGQYIMTKRLYDEKQQHIVYCSNDLLGDLFGVPSFSVKEHRKIYTMIYRNLVVDGGTTFEHLWSSLEPDNTNMSVPTDGAVTTSQIPASEQETLVRPKPLLLKLLKSVGAQKDTYTMKEVLFYLGQYIMTKRLYDEKQQHIVYCSNDLLGDLFGVPSFSVKEHRKIYTMIYRNLVVDGGTTFEHLWSSLEPDNTNMSVPTDGAVTTSQIPASEQETLVRPKPLLLKLLKSVGAQKDTYTMKEVLFYLGQYIMTKRLYDEKQQHIVYCSNDLLGDLFGVPSFSVKEHRKIYTMIYRNLVVDGGTTFEHLWSSLEPDNTNMSVPTDGAVTTSQIPASEQETLVRPKPLLLKLLKSVGAQKDTYTMKEVLFYLGQYIMTKRLYDEKQQHIVYCSNDLLGDLFGVPSFSVKEHRKIYTMIYRNLVVDGGTTFEHLWSSLEPDNTNMSVPTDGAVTTSQIPASEQETLVRPKPLLLKLLKSVGAQKDTYTMKEVLFYLGQYIMTKRLYDEKQQHIVYCSNDLLGDLFGVPSFSVKEHRKIYTMIYRNLVVDGGTTFEHLWSSLEPDNTNMSVPTDGAVTTSQIPASEQETLVRPKPLLLKLLKSVGAQKDTYTMKEVLFYLGQYIMTKRLYDEKQQHIVYCSNDLLGDLFGVPSFSVKEHRKIYTMIYRNLVVDGGTTFEHLWSSLEPD

B-factor: mean 37.5, std 22.7, range [0.11, 75.55]